Protein 8VSW (pdb70)

Sequence (67 aa):
GSRVKALEEKVKALEEKVKALGGGGRIEELKKKCEELKKKIEELGGGGEVKKVEEEVKKLEEEIKKLGSRVKALEEKVKALEEKVKALGGGGRIEELKKKCEELKKKIEELGGGGEVKKVEEEVKKLEEEIKKLGSRVKALEEKVKALEEKVKALGGGGRIEELKKKCEELKKKIEELGGGGEVKKVEEEVKKLEEEIKKLGSRVKALEEKVKALEEKVKALGGGGRIEELKKKCEELKKKIEELGGGGEVKKVEEEVKKLEEEIKKLGSRVKALEEKVKALEEKVKALGGGGRIEELKKKCEELKKKIEELGGGGEVKKVEEEVKKLEEEIKKLGSRVKALEEKVKALEEKVKALGGGGRIEELKKKCEELKKKIEELGGGGEVKKVEEEVKKLEEEIKKLGSRVKALEEKVKALEEKVKALGGGGRIEELKKKCEELKKKIEELGGGGEVKKVEEEVKKLEEEIKKLGSRVKALEEKVKALEEKVKALGGGGRIEELKKKCEELKKKIEELGGGGEVKKVEEEVKKLEEEIKKLGSRVKALEEKVKALEEKVKALGGGGRIEELKKKCEELKKKIEELGGGGEVKKVEEEVKKLEEEIKKLGSRVKALEEKVKALEEKVKALGGGGRIEELKKKCEELKKKIEELGGGGEVKKVEEEVKKLEEEIKKLGSRVKALEEKVKALEEKVKALGGGGRIEELKKKCEELKKKIEELGGGGEVKKVEEEVKKLEEEIKKLGSRVKALEEKVKALEEKVKALGGGGRIEELKKKCEELKKKIEELGGGGEVKKVEEEVKKLEEEIKKLGSRVKALEEKVKALEEKVKALGGGGRIEELKKKCEELKKKIEELGGGGEVKKVEEEVKKLEEEIKKLGSRVKALEEKVKALEEKVKALGGGGRIEELKKKCEELKKKIEELGGGGEVKKVEEEVKKLEEEIKKLGSRVKALEEKVKALEEKVKALGGGGRIEELKKKCEELKKKIEELGGGGEVKKVEEEVKKLEEEIKKLGSRVKALEEKVKALEEKVKALGGGGRIEELKKKCEELKKKIEELGGGGEVKKVEEEVKKLEEEIKKLGSRVKALEEKVKALEEKVKALGGGGRIEELKKKCEELKKKIEELGGGGEVKKVEEEVKKLEEEIKKLGSRVKALEEKVKALEEKVKALGGGGRIEELKKKCEELKKKIEELGGGGEVKKVEEEVKKLEEEIKKLGSRVKALEEKVKALEEKVKALGGGGRIEELKKKCEELKKKIEELGGGGEVKKVEEEVKKLEEEIKKLGSRVKALEEKVKALEEKVKALGGGGRIEELKKKCEELKKKIEELGGGGEVKKVEEEVKKLEEEIKKLGSRVKALEEKVKALEEKVKALGGGGRIEELKKKCEELKKKIEELGGGGEVKKVEEEVKKLEEEIKKLGSRVKALEEKVKALEEKVKALGGGGRIEELKKKCEELKKKIEELGGGGEVKKVEEEVKKLEEEIKKLGSRVKALEEKVKALEEKVKALGGGGRIEELKKKCEELKKKIEELGGGGEVKKVEEEVKKLEEEIKKLGSRVKALEEKVKALEEKVKALGGGGRIEELKKKCEELKKKIEELGGGGEVKKVEEEVKKLEEEIKKLGSRVKALEEKVKALEEKVKALGGGGRIEELKKKCEELKKKIEELGGGGEVKKVEEEVKKLEEEIKKLGSRVKALEEKVKALEEKVKALGGGGRIEELKKKCEELKKKIEELGGGGEVKKVEEEVKKLEEEIKKLGSRVKALEEKVKALEEKVKALGGGGRIEELKKKCEELKKKIEELGGGGEVKKVEEEVKKLEEEIKKLGSRVKALEEKVKALEEKVKALGGGGRIEELKKKCEELKKKIEELGGGGEVKKVEEEVKKLEEEIKKLGSRVKALEEKVKALEEKVKALGGGGRIEELKKKCEELKKKIEELGGGGEVKKVEEEVKKLEEEIKKLGSRVKALEEKVKALEEKVKALGGGGRIEELKKKCEELKKKIEELGGGGEVKKVEEEVKKLEEEIKKLGSRVKALEEKVKALEEKVKALGGGGRIEELKKKCEELKKKIEELGGGGEVKKVEEEVKKLEEEIKKLGSRVKALEEKVKALEEKVKALGGGGRIEELKKKCEELKKKIEELGGGGEVKKVEEEVKKLEEEIKKL

Solvent-accessible surface area: 4770 Å² total; per-residue (Å²): 114,62,112,66,146,33,1,121,114,52,20,113,19,0,54,93,80,20,170,84,48,62,52,46,58,118,17,95,77,1,86,153,83,8,120,99,5,35,126,76,24,140,134,46,75,86,50,46,83,33,102,119,0,36,124,54,2,117,126,7,25,119,45,3,143,149,41

Nearest PDB structures (foldseek):
  8vsw-assembly1_A  TM=9.794E-01  e=1.294E-05  Escherichia coli
  1lq7-assembly1_A  TM=7.696E-01  e=4.372E-04  unclassified
  2lxy-assembly1_A  TM=7.751E-01  e=5.834E-04  unclassified
  8vsw-assembly1_A  TM=9.887E-01  e=4.627E-06  Escherichia coli
  2lxy-assembly1_A  TM=8.045E-01  e=2.501E-03  unclassified

Secondary structure (DSSP, 8-state):
--TTHHHHHHHHHHHHHHHHH--STHHHHHHHHHHHHHHHHHH-SSSS-SHHHHHHHHHHHHHHTT-

Foldseek 3Di:
DDLCVLLVVLLCLLCVLDVVVDDDDVCPVLVVLNVVSNVPSVPDDPDVDSNVSSVSCVVSSVVSVVD

Radius of gyration: 11.67 Å; Cα contacts (8 Å, |Δi|>4): 40; chains: 1; bounding box: 25×24×35 Å

Structure (mmCIF, N/CA/C/O backbone):
data_8VSW
#
_entry.id   8VSW
#
loop_
_entity.id
_entity.type
_entity.pdbx_description
1 polymer '4-mercaptophenol-alpha3C protein'
2 non-polymer 4-sulfanylphenol
#
loop_
_atom_site.group_PDB
_atom_site.id
_atom_site.type_symbol
_atom_site.label_atom_id
_atom_site.label_alt_id
_atom_site.label_comp_id
_atom_site.label_asym_id
_atom_site.label_entity_id
_atom_site.label_seq_id
_atom_site.pdbx_PDB_ins_code
_atom_site.Cartn_x
_atom_site.Cartn_y
_atom_site.Cartn_z
_atom_site.occupancy
_atom_site.B_iso_or_equiv
_atom_site.auth_seq_id
_atom_site.auth_comp_id
_atom_site.auth_asym_id
_atom_site.auth_atom_id
_atom_site.pdbx_PDB_model_num
ATOM 1 N N . GLY A 1 1 ? 2.218 3.858 -19.299 1.00 0.00 1 GLY A N 1
ATOM 2 C CA . GLY A 1 1 ? 3.004 3.246 -18.192 1.00 0.00 1 GLY A CA 1
ATOM 3 C C . GLY A 1 1 ? 2.199 2.236 -17.397 1.00 0.00 1 GLY A C 1
ATOM 4 O O . GLY A 1 1 ? 1.915 1.141 -17.880 1.00 0.00 1 GLY A O 1
ATOM 10 N N . SER A 1 2 ? 1.832 2.607 -16.175 1.00 0.00 2 SER A N 1
ATOM 11 C CA . SER A 1 2 ? 1.055 1.726 -15.309 1.00 0.00 2 SER A CA 1
ATOM 12 C C . SER A 1 2 ? 0.067 2.525 -14.470 1.00 0.00 2 SER A C 1
ATOM 13 O O . SER A 1 2 ? -1.140 2.482 -14.707 1.00 0.00 2 SER A O 1
ATOM 21 N N . ARG A 1 3 ? 0.587 3.256 -13.489 1.00 0.00 3 ARG A N 1
ATOM 22 C CA . ARG A 1 3 ? -0.247 4.068 -12.610 1.00 0.00 3 ARG A CA 1
ATOM 23 C C . ARG A 1 3 ? -1.115 3.188 -11.716 1.00 0.00 3 ARG A C 1
ATOM 24 O O . ARG A 1 3 ? -0.933 3.159 -10.502 1.00 0.00 3 ARG A O 1
ATOM 45 N N . VAL A 1 4 ? -2.054 2.471 -12.326 1.00 0.00 4 VAL A N 1
ATOM 46 C CA . VAL A 1 4 ? -2.949 1.587 -11.584 1.00 0.00 4 VAL A CA 1
ATOM 47 C C . VAL A 1 4 ? -2.297 0.231 -11.343 1.00 0.00 4 VAL A C 1
ATOM 48 O O . VAL A 1 4 ? -2.481 -0.377 -10.290 1.00 0.00 4 VAL A O 1
ATOM 61 N N . LYS A 1 5 ? -1.526 -0.236 -12.322 1.00 0.00 5 LYS A N 1
ATOM 62 C CA . LYS A 1 5 ? -0.838 -1.518 -12.204 1.00 0.00 5 LYS A CA 1
ATOM 63 C C . LYS A 1 5 ? -0.053 -1.580 -10.898 1.00 0.00 5 LYS A C 1
ATOM 64 O O . LYS A 1 5 ? 0.104 -2.644 -10.302 1.00 0.00 5 LYS A O 1
ATOM 83 N N . ALA A 1 6 ? 0.424 -0.421 -10.456 1.00 0.00 6 ALA A N 1
ATOM 84 C CA . ALA A 1 6 ? 1.180 -0.323 -9.216 1.00 0.00 6 ALA A CA 1
ATOM 85 C C . ALA A 1 6 ? 0.244 -0.341 -8.011 1.00 0.00 6 ALA A C 1
ATOM 86 O O . ALA A 1 6 ? 0.635 -0.730 -6.914 1.00 0.00 6 ALA A O 1
ATOM 93 N N . LEU A 1 7 ? -0.994 0.093 -8.228 1.00 0.00 7 LEU A N 1
ATOM 94 C CA . LEU A 1 7 ? -1.999 0.139 -7.171 1.00 0.00 7 LEU A CA 1
ATOM 95 C C . LEU A 1 7 ? -2.644 -1.227 -6.952 1.00 0.00 7 LEU A C 1
ATOM 96 O O . LEU A 1 7 ? -2.877 -1.642 -5.818 1.00 0.00 7 LEU A O 1
ATOM 112 N N . GLU A 1 8 ? -2.950 -1.908 -8.049 1.00 0.00 8 GLU A N 1
ATOM 113 C CA . GLU A 1 8 ? -3.594 -3.216 -7.992 1.00 0.00 8 GLU A CA 1
ATOM 114 C C . GLU A 1 8 ? -2.682 -4.283 -7.387 1.00 0.00 8 GLU A C 1
ATOM 115 O O . GLU A 1 8 ? -3.147 -5.174 -6.677 1.00 0.00 8 GLU A O 1
ATOM 127 N N . GLU A 1 9 ? -1.391 -4.202 -7.685 1.00 0.00 9 GLU A N 1
ATOM 128 C CA . GLU A 1 9 ? -0.429 -5.178 -7.181 1.00 0.00 9 GLU A CA 1
ATOM 129 C C . GLU A 1 9 ? -0.086 -4.938 -5.712 1.00 0.00 9 GLU A C 1
ATOM 130 O O . GLU A 1 9 ? -0.233 -5.831 -4.878 1.00 0.00 9 GLU A O 1
ATOM 142 N N . LYS A 1 10 ? 0.388 -3.735 -5.408 1.00 0.00 10 LYS A N 1
ATOM 143 C CA . LYS A 1 10 ? 0.776 -3.377 -4.043 1.00 0.00 10 LYS A CA 1
ATOM 144 C C . LYS A 1 10 ? -0.289 -3.766 -3.019 1.00 0.00 10 LYS A C 1
ATOM 145 O O . LYS A 1 10 ? 0.034 -4.213 -1.921 1.00 0.00 10 LYS A O 1
ATOM 164 N N . VAL A 1 11 ? -1.557 -3.587 -3.375 1.00 0.00 11 VAL A N 1
ATOM 165 C CA . VAL A 1 11 ? -2.653 -3.919 -2.470 1.00 0.00 11 VAL A CA 1
ATOM 166 C C . VAL A 1 11 ? -2.577 -5.377 -2.017 1.00 0.00 11 VAL A C 1
ATOM 167 O O . VAL A 1 11 ? -3.029 -5.720 -0.925 1.00 0.00 11 VAL A O 1
ATOM 180 N N . LYS A 1 12 ? -2.001 -6.230 -2.858 1.00 0.00 12 LYS A N 1
ATOM 181 C CA . LYS A 1 12 ? -1.867 -7.644 -2.535 1.00 0.00 12 LYS A CA 1
ATOM 182 C C . LYS A 1 12 ? -0.711 -7.869 -1.566 1.00 0.00 12 LYS A C 1
ATOM 183 O O . LYS A 1 12 ? -0.847 -8.590 -0.581 1.00 0.00 12 LYS A O 1
ATOM 202 N N . ALA A 1 13 ? 0.424 -7.247 -1.852 1.00 0.00 13 ALA A N 1
ATOM 203 C CA . ALA A 1 13 ? 1.599 -7.377 -1.002 1.00 0.00 13 ALA A CA 1
ATOM 204 C C . ALA A 1 13 ? 1.448 -6.546 0.266 1.00 0.00 13 ALA A C 1
ATOM 205 O O . ALA A 1 13 ? 2.074 -6.828 1.284 1.00 0.00 13 ALA A O 1
ATOM 212 N N . LEU A 1 14 ? 0.620 -5.511 0.191 1.00 0.00 14 LEU A N 1
ATOM 213 C CA . LEU A 1 14 ? 0.393 -4.625 1.324 1.00 0.00 14 LEU A CA 1
ATOM 214 C C . LEU A 1 14 ? -0.296 -5.346 2.481 1.00 0.00 14 LEU A C 1
ATOM 215 O O . LEU A 1 14 ? 0.198 -5.340 3.608 1.00 0.00 14 LEU A O 1
ATOM 231 N N . GLU A 1 15 ? -1.448 -5.951 2.205 1.00 0.00 15 GLU A N 1
ATOM 232 C CA . GLU A 1 15 ? -2.205 -6.657 3.241 1.00 0.00 15 GLU A CA 1
ATOM 233 C C . GLU A 1 15 ? -1.648 -8.057 3.513 1.00 0.00 15 GLU A C 1
ATOM 234 O O . GLU A 1 15 ? -1.272 -8.377 4.641 1.00 0.00 15 GLU A O 1
ATOM 246 N N . GLU A 1 16 ? -1.622 -8.893 2.479 1.00 0.00 16 GLU A N 1
ATOM 247 C CA . GLU A 1 16 ? -1.144 -10.270 2.596 1.00 0.00 16 GLU A CA 1
ATOM 248 C C . GLU A 1 16 ? 0.165 -10.377 3.371 1.00 0.00 16 GLU A C 1
ATOM 249 O O . GLU A 1 16 ? 0.360 -11.326 4.129 1.00 0.00 16 GLU A O 1
ATOM 261 N N . LYS A 1 17 ? 1.069 -9.424 3.172 1.00 0.00 17 LYS A N 1
ATOM 262 C CA . LYS A 1 17 ? 2.355 -9.453 3.861 1.00 0.00 17 LYS A CA 1
ATOM 263 C C . LYS A 1 17 ? 2.188 -9.136 5.341 1.00 0.00 17 LYS A C 1
ATOM 264 O O . LYS A 1 17 ? 2.667 -9.874 6.200 1.00 0.00 17 LYS A O 1
ATOM 283 N N . VAL A 1 18 ? 1.506 -8.035 5.634 1.00 0.00 18 VAL A N 1
ATOM 284 C CA . VAL A 1 18 ? 1.282 -7.627 7.014 1.00 0.00 18 VAL A CA 1
ATOM 285 C C . VAL A 1 18 ? 0.475 -8.677 7.768 1.00 0.00 18 VAL A C 1
ATOM 286 O O . VAL A 1 18 ? 0.728 -8.941 8.944 1.00 0.00 18 VAL A O 1
ATOM 299 N N . LYS A 1 19 ? -0.493 -9.273 7.084 1.00 0.00 19 LYS A N 1
ATOM 300 C CA . LYS A 1 19 ? -1.335 -10.297 7.689 1.00 0.00 19 LYS A CA 1
ATOM 301 C C . LYS A 1 19 ? -0.521 -11.548 8.007 1.00 0.00 19 LYS A C 1
ATOM 302 O O . LYS A 1 19 ? -0.857 -12.305 8.918 1.00 0.00 19 LYS A O 1
ATOM 321 N N . ALA A 1 20 ? 0.549 -11.760 7.246 1.00 0.00 20 ALA A N 1
ATOM 322 C CA . ALA A 1 20 ? 1.409 -12.919 7.443 1.00 0.00 20 ALA A CA 1
ATOM 323 C C . ALA A 1 20 ? 2.624 -12.579 8.303 1.00 0.00 20 ALA A C 1
ATOM 324 O O . ALA A 1 20 ? 3.266 -13.469 8.860 1.00 0.00 20 ALA A O 1
ATOM 331 N N . LEU A 1 21 ? 2.941 -11.291 8.402 1.00 0.00 21 LEU A N 1
ATOM 332 C CA . LEU A 1 21 ? 4.085 -10.851 9.189 1.00 0.00 21 LEU A CA 1
ATOM 333 C C . LEU A 1 21 ? 3.763 -10.881 10.682 1.00 0.00 21 LEU A C 1
ATOM 334 O O . LEU A 1 21 ? 4.557 -11.369 11.486 1.00 0.00 21 LEU A O 1
ATOM 350 N N . GLY A 1 22 ? 2.592 -10.364 11.044 1.00 0.00 22 GLY A N 1
ATOM 351 C CA . GLY A 1 22 ? 2.181 -10.345 12.438 1.00 0.00 22 GLY A CA 1
ATOM 352 C C . GLY A 1 22 ? 3.245 -9.780 13.362 1.00 0.00 22 GLY A C 1
ATOM 353 O O . GLY A 1 22 ? 4.182 -10.482 13.743 1.00 0.00 22 GLY A O 1
ATOM 357 N N . GLY A 1 23 ? 3.099 -8.510 13.725 1.00 0.00 23 GLY A N 1
ATOM 358 C CA . GLY A 1 23 ? 4.062 -7.878 14.607 1.00 0.00 23 GLY A CA 1
ATOM 359 C C . GLY A 1 23 ? 3.494 -6.661 15.312 1.00 0.00 23 GLY A C 1
ATOM 360 O O . GLY A 1 23 ? 2.284 -6.434 15.299 1.00 0.00 23 GLY A O 1
ATOM 364 N N . GLY A 1 24 ? 4.370 -5.876 15.931 1.00 0.00 24 GLY A N 1
ATOM 365 C CA . GLY A 1 24 ? 3.933 -4.686 16.636 1.00 0.00 24 GLY A CA 1
ATOM 366 C C . GLY A 1 24 ? 4.888 -3.522 16.455 1.00 0.00 24 GLY A C 1
ATOM 367 O O . GLY A 1 24 ? 5.832 -3.601 15.669 1.00 0.00 24 GLY A O 1
ATOM 371 N N . GLY A 1 25 ? 4.643 -2.437 17.185 1.00 0.00 25 GLY A N 1
ATOM 372 C CA . GLY A 1 25 ? 5.497 -1.268 17.086 1.00 0.00 25 GLY A CA 1
ATOM 373 C C . GLY A 1 25 ? 5.554 -0.711 15.677 1.00 0.00 25 GLY A C 1
ATOM 374 O O . GLY A 1 25 ? 4.727 0.117 15.296 1.00 0.00 25 GLY A O 1
ATOM 378 N N . ARG A 1 26 ? 6.532 -1.169 14.902 1.00 0.00 26 ARG A N 1
ATOM 379 C CA . ARG A 1 26 ? 6.692 -0.713 13.526 1.00 0.00 26 ARG A CA 1
ATOM 380 C C . ARG A 1 26 ? 5.493 -1.118 12.679 1.00 0.00 26 ARG A C 1
ATOM 381 O O . ARG A 1 26 ? 5.111 -0.413 11.745 1.00 0.00 26 ARG A O 1
ATOM 402 N N . ILE A 1 27 ? 4.907 -2.264 13.008 1.00 0.00 27 ILE A N 1
ATOM 403 C CA . ILE A 1 27 ? 3.754 -2.772 12.276 1.00 0.00 27 ILE A CA 1
ATOM 404 C C . ILE A 1 27 ? 2.476 -2.043 12.674 1.00 0.00 27 ILE A C 1
ATOM 405 O O . ILE A 1 27 ? 1.532 -1.954 11.888 1.00 0.00 27 ILE A O 1
ATOM 421 N N . GLU A 1 28 ? 2.447 -1.521 13.898 1.00 0.00 28 GLU A N 1
ATOM 422 C CA . GLU A 1 28 ? 1.280 -0.800 14.394 1.00 0.00 28 GLU A CA 1
ATOM 423 C C . GLU A 1 28 ? 0.884 0.323 13.439 1.00 0.00 28 GLU A C 1
ATOM 424 O O . GLU A 1 28 ? -0.258 0.391 12.984 1.00 0.00 28 GLU A O 1
ATOM 436 N N . GLU A 1 29 ? 1.837 1.199 13.140 1.00 0.00 29 GLU A N 1
ATOM 437 C CA . GLU A 1 29 ? 1.590 2.319 12.237 1.00 0.00 29 GLU A CA 1
ATOM 438 C C . GLU A 1 29 ? 1.579 1.859 10.782 1.00 0.00 29 GLU A C 1
ATOM 439 O O . GLU A 1 29 ? 0.948 2.483 9.929 1.00 0.00 29 GLU A O 1
ATOM 451 N N . LEU A 1 30 ? 2.286 0.768 10.502 1.00 0.00 30 LEU A N 1
ATOM 452 C CA . LEU A 1 30 ? 2.360 0.229 9.148 1.00 0.00 30 LEU A CA 1
ATOM 453 C C . LEU A 1 30 ? 0.971 -0.115 8.615 1.00 0.00 30 LEU A C 1
ATOM 454 O O . LEU A 1 30 ? 0.669 0.130 7.447 1.00 0.00 30 LEU A O 1
ATOM 470 N N . LYS A 1 31 ? 0.133 -0.685 9.475 1.00 0.00 31 LYS A N 1
ATOM 471 C CA . LYS A 1 31 ? -1.219 -1.064 9.082 1.00 0.00 31 LYS A CA 1
ATOM 472 C C . LYS A 1 31 ? -2.103 0.165 8.901 1.00 0.00 31 LYS A C 1
ATOM 473 O O . LYS A 1 31 ? -2.957 0.201 8.016 1.00 0.00 31 LYS A O 1
ATOM 492 N N . LYS A 1 32 ? -1.893 1.175 9.741 1.00 0.00 32 LYS A N 1
ATOM 493 C CA . LYS A 1 32 ? -2.671 2.407 9.664 1.00 0.00 32 LYS A CA 1
ATOM 494 C C . LYS A 1 32 ? -2.633 2.976 8.249 1.00 0.00 32 LYS A C 1
ATOM 495 O O . LYS A 1 32 ? -3.627 3.507 7.752 1.00 0.00 32 LYS A O 1
ATOM 514 N N . LYS A 1 33 ? -1.478 2.853 7.607 1.00 0.00 33 LYS A N 1
ATOM 515 C CA . LYS A 1 33 ? -1.296 3.343 6.246 1.00 0.00 33 LYS A CA 1
ATOM 516 C C . LYS A 1 33 ? -1.869 2.356 5.230 1.00 0.00 33 LYS A C 1
ATOM 517 O O . LYS A 1 33 ? -2.204 2.730 4.107 1.00 0.00 33 LYS A O 1
ATOM 536 N N . CYS A 1 34 ? -1.963 1.092 5.633 1.00 0.00 34 CYS A N 1
ATOM 537 C CA . CYS A 1 34 ? -2.480 0.036 4.766 1.00 0.00 34 CYS A CA 1
ATOM 538 C C . CYS A 1 34 ? -3.992 0.154 4.576 1.00 0.00 34 CYS A C 1
ATOM 539 O O . CYS A 1 34 ? -4.476 0.304 3.453 1.00 0.00 34 CYS A O 1
ATOM 546 N N . GLU A 1 35 ? -4.732 0.075 5.679 1.00 0.00 35 GLU A N 1
ATOM 547 C CA . GLU A 1 35 ? -6.192 0.159 5.640 1.00 0.00 35 GLU A CA 1
ATOM 548 C C . GLU A 1 35 ? -6.665 1.381 4.856 1.00 0.00 35 GLU A C 1
ATOM 549 O O . GLU A 1 35 ? -7.722 1.355 4.227 1.00 0.00 35 GLU A O 1
ATOM 561 N N . GLU A 1 36 ? -5.877 2.449 4.899 1.00 0.00 36 GLU A N 1
ATOM 562 C CA . GLU A 1 36 ? -6.217 3.679 4.192 1.00 0.00 36 GLU A CA 1
ATOM 563 C C . GLU A 1 36 ? -5.883 3.560 2.711 1.00 0.00 36 GLU A C 1
ATOM 564 O O . GLU A 1 36 ? -6.504 4.209 1.870 1.00 0.00 36 GLU A O 1
ATOM 576 N N . LEU A 1 37 ? -4.890 2.735 2.405 1.00 0.00 37 LEU A N 1
ATOM 577 C CA . LEU A 1 37 ? -4.453 2.526 1.030 1.00 0.00 37 LEU A CA 1
ATOM 578 C C . LEU A 1 37 ? -5.451 1.664 0.258 1.00 0.00 37 LEU A C 1
ATOM 579 O O . LEU A 1 37 ? -5.772 1.953 -0.893 1.00 0.00 37 LEU A O 1
ATOM 595 N N . LYS A 1 38 ? -5.927 0.600 0.895 1.00 0.00 38 LYS A N 1
ATOM 596 C CA . LYS A 1 38 ? -6.880 -0.313 0.269 1.00 0.00 38 LYS A CA 1
ATOM 597 C C . LYS A 1 38 ? -8.243 0.346 0.062 1.00 0.00 38 LYS A C 1
ATOM 598 O O . LYS A 1 38 ? -8.956 0.031 -0.890 1.00 0.00 38 LYS A O 1
ATOM 617 N N . LYS A 1 39 ? -8.607 1.246 0.968 1.00 0.00 39 LYS A N 1
ATOM 618 C CA . LYS A 1 39 ? -9.893 1.936 0.896 1.00 0.00 39 LYS A CA 1
ATOM 619 C C . LYS A 1 39 ? -9.905 3.010 -0.189 1.00 0.00 39 LYS A C 1
ATOM 620 O O . LYS A 1 39 ? -10.947 3.299 -0.774 1.00 0.00 39 LYS A O 1
ATOM 639 N N . LYS A 1 40 ? -8.750 3.615 -0.436 1.00 0.00 40 LYS A N 1
ATOM 640 C CA . LYS A 1 40 ? -8.636 4.676 -1.434 1.00 0.00 40 LYS A CA 1
ATOM 641 C C . LYS A 1 40 ? -8.821 4.149 -2.856 1.00 0.00 40 LYS A C 1
ATOM 642 O O . LYS A 1 40 ? -9.654 4.652 -3.607 1.00 0.00 40 LYS A O 1
ATOM 661 N N . ILE A 1 41 ? -8.029 3.149 -3.225 1.00 0.00 41 ILE A N 1
ATOM 662 C CA . ILE A 1 41 ? -8.094 2.573 -4.565 1.00 0.00 41 ILE A CA 1
ATOM 663 C C . ILE A 1 41 ? -9.452 1.932 -4.846 1.00 0.00 41 ILE A C 1
ATOM 664 O O . ILE A 1 41 ? -10.124 2.281 -5.816 1.00 0.00 41 ILE A O 1
ATOM 680 N N . GLU A 1 42 ? -9.840 0.983 -4.004 1.00 0.00 42 GLU A N 1
ATOM 681 C CA . GLU A 1 42 ? -11.107 0.276 -4.170 1.00 0.00 42 GLU A CA 1
ATOM 682 C C . GLU A 1 42 ? -12.294 1.235 -4.236 1.00 0.00 42 GLU A C 1
ATOM 683 O O . GLU A 1 42 ? -13.318 0.922 -4.844 1.00 0.00 42 GLU A O 1
ATOM 695 N N . GLU A 1 43 ? -12.163 2.396 -3.601 1.00 0.00 43 GLU A N 1
ATOM 696 C CA . GLU A 1 43 ? -13.244 3.380 -3.589 1.00 0.00 43 GLU A CA 1
ATOM 697 C C . GLU A 1 43 ? -13.084 4.409 -4.704 1.00 0.00 43 GLU A C 1
ATOM 698 O O . GLU A 1 43 ? -14.030 4.691 -5.439 1.00 0.00 43 GLU A O 1
ATOM 710 N N . LEU A 1 44 ? -11.889 4.978 -4.819 1.00 0.00 44 LEU A N 1
ATOM 711 C CA . LEU A 1 44 ? -11.619 5.986 -5.839 1.00 0.00 44 LEU A CA 1
ATOM 712 C C . LEU A 1 44 ? -11.861 5.432 -7.239 1.00 0.00 44 LEU A C 1
ATOM 713 O O . LEU A 1 44 ? -11.559 4.272 -7.521 1.00 0.00 44 LEU A O 1
ATOM 729 N N . GLY A 1 45 ? -12.407 6.272 -8.112 1.00 0.00 45 GLY A N 1
ATOM 730 C CA . GLY A 1 45 ? -12.680 5.855 -9.475 1.00 0.00 45 GLY A CA 1
ATOM 731 C C . GLY A 1 45 ? -12.329 6.927 -10.487 1.00 0.00 45 GLY A C 1
ATOM 732 O O . GLY A 1 45 ? -11.728 6.640 -11.522 1.00 0.00 45 GLY A O 1
ATOM 736 N N . GLY A 1 46 ? -12.705 8.166 -10.187 1.00 0.00 46 GLY A N 1
ATOM 737 C CA . GLY A 1 46 ? -12.418 9.269 -11.086 1.00 0.00 46 GLY A CA 1
ATOM 738 C C . GLY A 1 46 ? -11.515 10.310 -10.453 1.00 0.00 46 GLY A C 1
ATOM 739 O O . GLY A 1 46 ? -10.676 10.910 -11.128 1.00 0.00 46 GLY A O 1
ATOM 743 N N . GLY A 1 47 ? -11.684 10.525 -9.152 1.00 0.00 47 GLY A N 1
ATOM 744 C CA . GLY A 1 47 ? -10.871 11.498 -8.446 1.00 0.00 47 GLY A CA 1
ATOM 745 C C . GLY A 1 47 ? -9.814 10.847 -7.577 1.00 0.00 47 GLY A C 1
ATOM 746 O O . GLY A 1 47 ? -9.787 9.624 -7.433 1.00 0.00 47 GLY A O 1
ATOM 750 N N . GLY A 1 48 ? -8.940 11.662 -6.996 1.00 0.00 48 GLY A N 1
ATOM 751 C CA . GLY A 1 48 ? -7.888 11.137 -6.145 1.00 0.00 48 GLY A CA 1
ATOM 752 C C . GLY A 1 48 ? -6.588 10.920 -6.895 1.00 0.00 48 GLY A C 1
ATOM 753 O O . GLY A 1 48 ? -5.524 10.807 -6.285 1.00 0.00 48 GLY A O 1
ATOM 757 N N . GLU A 1 49 ? -6.670 10.861 -8.221 1.00 0.00 49 GLU A N 1
ATOM 758 C CA . GLU A 1 49 ? -5.491 10.655 -9.055 1.00 0.00 49 GLU A CA 1
ATOM 759 C C . GLU A 1 49 ? -4.885 9.276 -8.812 1.00 0.00 49 GLU A C 1
ATOM 760 O O . GLU A 1 49 ? -4.743 8.841 -7.669 1.00 0.00 49 GLU A O 1
ATOM 772 N N . VAL A 1 50 ? -4.528 8.596 -9.896 1.00 0.00 50 VAL A N 1
ATOM 773 C CA . VAL A 1 50 ? -3.937 7.266 -9.805 1.00 0.00 50 VAL A CA 1
ATOM 774 C C . VAL A 1 50 ? -2.428 7.351 -9.584 1.00 0.00 50 VAL A C 1
ATOM 775 O O . VAL A 1 50 ? -1.825 6.453 -8.996 1.00 0.00 50 VAL A O 1
ATOM 788 N N . LYS A 1 51 ? -1.825 8.438 -10.056 1.00 0.00 51 LYS A N 1
ATOM 789 C CA . LYS A 1 51 ? -0.388 8.641 -9.909 1.00 0.00 51 LYS A CA 1
ATOM 790 C C . LYS A 1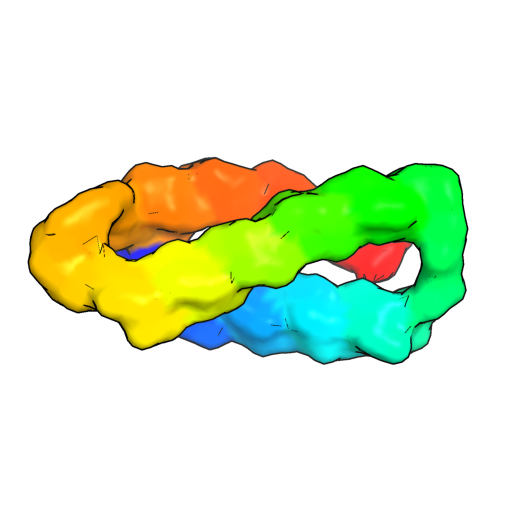 51 ? -0.033 9.066 -8.486 1.00 0.00 51 LYS A C 1
ATOM 791 O O . LYS A 1 51 ? 1.101 8.894 -8.042 1.00 0.00 51 LYS A O 1
ATOM 810 N N . LYS A 1 52 ? -1.007 9.630 -7.776 1.00 0.00 52 LYS A N 1
ATOM 811 C CA . LYS A 1 52 ? -0.793 10.085 -6.408 1.00 0.00 52 LYS A CA 1
ATOM 812 C C . LYS A 1 52 ? -0.810 8.917 -5.422 1.00 0.00 52 LYS A C 1
ATOM 813 O O . LYS A 1 52 ? -0.199 8.987 -4.357 1.00 0.00 52 LYS A O 1
ATOM 832 N N . VAL A 1 53 ? -1.522 7.851 -5.778 1.00 0.00 53 VAL A N 1
ATOM 833 C CA . VAL A 1 53 ? -1.624 6.678 -4.916 1.00 0.00 53 VAL A CA 1
ATOM 834 C C . VAL A 1 53 ? -0.413 5.758 -5.066 1.00 0.00 53 VAL A C 1
ATOM 835 O O . VAL A 1 53 ? 0.050 5.164 -4.093 1.00 0.00 53 VAL A O 1
ATOM 848 N N . GLU A 1 54 ? 0.090 5.636 -6.290 1.00 0.00 54 GLU A N 1
ATOM 849 C CA . GLU A 1 54 ? 1.240 4.778 -6.557 1.00 0.00 54 GLU A CA 1
ATOM 850 C C . GLU A 1 54 ? 2.513 5.362 -5.949 1.00 0.00 54 GLU A C 1
ATOM 851 O O . GLU A 1 54 ? 3.429 4.627 -5.579 1.00 0.00 54 GLU A O 1
ATOM 863 N N . GLU A 1 55 ? 2.563 6.685 -5.849 1.00 0.00 55 GLU A N 1
ATOM 864 C CA . GLU A 1 55 ? 3.724 7.365 -5.286 1.00 0.00 55 GLU A CA 1
ATOM 865 C C . GLU A 1 55 ? 3.752 7.231 -3.765 1.00 0.00 55 GLU A C 1
ATOM 866 O O . GLU A 1 55 ? 4.792 6.936 -3.176 1.00 0.00 55 GLU A O 1
ATOM 878 N N . GLU A 1 56 ? 2.601 7.451 -3.137 1.00 0.00 56 GLU A N 1
ATOM 879 C CA . GLU A 1 56 ? 2.492 7.356 -1.685 1.00 0.00 56 GLU A CA 1
ATOM 880 C C . GLU A 1 56 ? 2.718 5.923 -1.213 1.00 0.00 56 GLU A C 1
ATOM 881 O O . GLU A 1 56 ? 3.473 5.682 -0.272 1.00 0.00 56 GLU A O 1
ATOM 893 N N . VAL A 1 57 ? 2.060 4.977 -1.873 1.00 0.00 57 VAL A N 1
ATOM 894 C CA . VAL A 1 57 ? 2.189 3.569 -1.519 1.00 0.00 57 VAL A CA 1
ATOM 895 C C . VAL A 1 57 ? 3.636 3.100 -1.645 1.00 0.00 57 VAL A C 1
ATOM 896 O O . VAL A 1 57 ? 4.051 2.154 -0.975 1.00 0.00 57 VAL A O 1
ATOM 909 N N . LYS A 1 58 ? 4.402 3.770 -2.504 1.00 0.00 58 LYS A N 1
ATOM 910 C CA . LYS A 1 58 ? 5.804 3.421 -2.711 1.00 0.00 58 LYS A CA 1
ATOM 911 C C . LYS A 1 58 ? 6.552 3.354 -1.383 1.00 0.00 58 LYS A C 1
ATOM 912 O O . LYS A 1 58 ? 7.547 2.641 -1.254 1.00 0.00 58 LYS A O 1
ATOM 931 N N . LYS A 1 59 ? 6.064 4.102 -0.397 1.00 0.00 59 LYS A N 1
ATOM 932 C CA . LYS A 1 59 ? 6.684 4.127 0.923 1.00 0.00 59 LYS A CA 1
ATOM 933 C C . LYS A 1 59 ? 6.283 2.898 1.733 1.00 0.00 59 LYS A C 1
ATOM 934 O O . LYS A 1 59 ? 7.092 2.338 2.473 1.00 0.00 59 LYS A O 1
ATOM 953 N N . LEU A 1 60 ? 5.028 2.485 1.589 1.00 0.00 60 LEU A N 1
ATOM 954 C CA . LEU A 1 60 ? 4.515 1.324 2.307 1.00 0.00 60 LEU A CA 1
ATOM 955 C C . LEU A 1 60 ? 5.121 0.035 1.765 1.00 0.00 60 LEU A C 1
ATOM 956 O O . LEU A 1 60 ? 5.635 -0.785 2.525 1.00 0.00 60 LEU A O 1
ATOM 972 N N . GLU A 1 61 ? 5.053 -0.143 0.449 1.00 0.00 61 GLU A N 1
ATOM 973 C CA . GLU A 1 61 ? 5.593 -1.341 -0.190 1.00 0.00 61 GLU A CA 1
ATOM 974 C C . GLU A 1 61 ? 7.060 -1.551 0.181 1.00 0.00 61 GLU A C 1
ATOM 975 O O . GLU A 1 61 ? 7.459 -2.648 0.572 1.00 0.00 61 GLU A O 1
ATOM 987 N N . GLU A 1 62 ? 7.855 -0.493 0.059 1.00 0.00 62 GLU A N 1
ATOM 988 C CA . GLU A 1 62 ? 9.277 -0.561 0.385 1.00 0.00 62 GLU A CA 1
ATOM 989 C C . GLU A 1 62 ? 9.481 -1.009 1.829 1.00 0.00 62 GLU A C 1
ATOM 990 O O . GLU A 1 62 ? 10.478 -1.651 2.158 1.00 0.00 62 GLU A O 1
ATOM 1002 N N . GLU A 1 63 ? 8.525 -0.664 2.685 1.00 0.00 63 GLU A N 1
ATOM 1003 C CA . GLU A 1 63 ? 8.586 -1.025 4.093 1.00 0.00 63 GLU A CA 1
ATOM 1004 C C . GLU A 1 63 ? 8.320 -2.515 4.284 1.00 0.00 63 GLU A C 1
ATOM 1005 O O . GLU A 1 63 ? 8.730 -3.106 5.282 1.00 0.00 63 GLU A O 1
ATOM 1017 N N . ILE A 1 64 ? 7.626 -3.114 3.321 1.00 0.00 64 ILE A N 1
ATOM 1018 C CA . ILE A 1 64 ? 7.301 -4.529 3.384 1.00 0.00 64 ILE A CA 1
ATOM 1019 C C . ILE A 1 64 ? 8.531 -5.391 3.112 1.00 0.00 64 ILE A C 1
ATOM 1020 O O . ILE A 1 64 ? 8.645 -6.504 3.624 1.00 0.00 64 ILE A O 1
ATOM 1036 N N . LYS A 1 65 ? 9.449 -4.867 2.305 1.00 0.00 65 LYS A N 1
ATOM 1037 C CA . LYS A 1 65 ? 10.670 -5.589 1.966 1.00 0.00 65 LYS A CA 1
ATOM 1038 C C . LYS A 1 65 ? 11.443 -5.974 3.225 1.00 0.00 65 LYS A C 1
ATOM 1039 O O . LYS A 1 65 ? 12.124 -6.999 3.258 1.00 0.00 65 LYS A O 1
ATOM 1058 N N . LYS A 1 66 ? 11.331 -5.145 4.257 1.00 0.00 66 LYS A N 1
ATOM 1059 C CA . LYS A 1 66 ? 12.016 -5.397 5.520 1.00 0.00 66 LYS A CA 1
ATOM 1060 C C . LYS A 1 66 ? 11.171 -6.287 6.427 1.00 0.00 66 LYS A C 1
ATOM 1061 O O . LYS A 1 66 ? 11.702 -7.057 7.228 1.00 0.00 66 LYS A O 1
ATOM 1080 N N . LEU A 1 67 ? 9.852 -6.173 6.297 1.00 0.00 67 LEU A N 1
ATOM 1081 C CA . LEU A 1 67 ? 8.932 -6.964 7.105 1.00 0.00 67 LEU A CA 1
ATOM 1082 C C . LEU A 1 67 ? 8.016 -7.804 6.221 1.00 0.00 67 LEU A C 1
ATOM 1083 O O . LEU A 1 67 ? 6.960 -7.285 5.802 1.00 0.00 67 LEU A O 1
ATOM 1113 N N . GLY A 1 1 ? 4.331 3.016 -18.765 1.00 0.00 1 GLY A N 2
ATOM 1114 C CA . GLY A 1 1 ? 3.999 3.560 -17.420 1.00 0.00 1 GLY A CA 2
ATOM 1115 C C . GLY A 1 1 ? 2.715 2.980 -16.860 1.00 0.00 1 GLY A C 2
ATOM 1116 O O . GLY A 1 1 ? 1.648 3.126 -17.456 1.00 0.00 1 GLY A O 2
ATOM 1122 N N . SER A 1 2 ? 2.819 2.319 -15.711 1.00 0.00 2 SER A N 2
ATOM 1123 C CA . SER A 1 2 ? 1.658 1.714 -15.069 1.00 0.00 2 SER A CA 2
ATOM 1124 C C . SER A 1 2 ? 1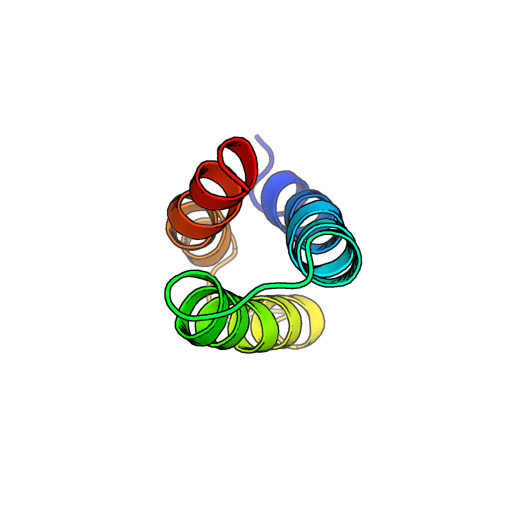.271 2.484 -13.811 1.00 0.00 2 SER A C 2
ATOM 1125 O O . SER A 1 2 ? 1.979 2.446 -12.805 1.00 0.00 2 SER A O 2
ATOM 1133 N N . ARG A 1 3 ? 0.142 3.181 -13.876 1.00 0.00 3 ARG A N 2
ATOM 1134 C CA . ARG A 1 3 ? -0.340 3.960 -12.743 1.00 0.00 3 ARG A CA 2
ATOM 1135 C C . ARG A 1 3 ? -1.183 3.098 -11.809 1.00 0.00 3 ARG A C 2
ATOM 1136 O O . ARG A 1 3 ? -0.953 3.071 -10.602 1.00 0.00 3 ARG A O 2
ATOM 1157 N N . VAL A 1 4 ? -2.156 2.393 -12.379 1.00 0.00 4 VAL A N 2
ATOM 1158 C CA . VAL A 1 4 ? -3.033 1.525 -11.597 1.00 0.00 4 VAL A CA 2
ATOM 1159 C C . VAL A 1 4 ? -2.389 0.163 -11.374 1.00 0.00 4 VAL A C 2
ATOM 1160 O O . VAL A 1 4 ? -2.582 -0.460 -10.330 1.00 0.00 4 VAL A O 2
ATOM 1173 N N . LYS A 1 5 ? -1.614 -0.292 -12.355 1.00 0.00 5 LYS A N 2
ATOM 1174 C CA . LYS A 1 5 ? -0.933 -1.579 -12.255 1.00 0.00 5 LYS A CA 2
ATOM 1175 C C . LYS A 1 5 ? -0.141 -1.659 -10.954 1.00 0.00 5 LYS A C 2
ATOM 1176 O O . LYS A 1 5 ? 0.009 -2.731 -10.368 1.00 0.00 5 LYS A O 2
ATOM 1195 N N . ALA A 1 6 ? 0.350 -0.509 -10.506 1.00 0.00 6 ALA A N 2
ATOM 1196 C CA . ALA A 1 6 ? 1.113 -0.427 -9.268 1.00 0.00 6 ALA A CA 2
ATOM 1197 C C . ALA A 1 6 ? 0.183 -0.435 -8.059 1.00 0.00 6 ALA A C 2
ATOM 1198 O O . ALA A 1 6 ? 0.577 -0.823 -6.962 1.00 0.00 6 ALA A O 2
ATOM 1205 N N . LEU A 1 7 ? -1.052 0.010 -8.269 1.00 0.00 7 LEU A N 2
ATOM 1206 C CA . LEU A 1 7 ? -2.045 0.068 -7.203 1.00 0.00 7 LEU A CA 2
ATOM 1207 C C . LEU A 1 7 ? -2.691 -1.294 -6.967 1.00 0.00 7 LEU A C 2
ATOM 1208 O O . LEU A 1 7 ? -2.878 -1.715 -5.827 1.00 0.00 7 LEU A O 2
ATOM 1224 N N . GLU A 1 8 ? -3.049 -1.965 -8.053 1.00 0.00 8 GLU A N 2
ATOM 1225 C CA . GLU A 1 8 ? -3.699 -3.271 -7.974 1.00 0.00 8 GLU A CA 2
ATOM 1226 C C . GLU A 1 8 ? -2.766 -4.351 -7.424 1.00 0.00 8 GLU A C 2
ATOM 1227 O O . GLU A 1 8 ? -3.208 -5.258 -6.718 1.00 0.00 8 GLU A O 2
ATOM 1239 N N . GLU A 1 9 ? -1.485 -4.265 -7.765 1.00 0.00 9 GLU A N 2
ATOM 1240 C CA . GLU A 1 9 ? -0.509 -5.257 -7.317 1.00 0.00 9 GLU A CA 2
ATOM 1241 C C . GLU A 1 9 ? -0.083 -5.032 -5.866 1.00 0.00 9 GLU A C 2
ATOM 1242 O O . GLU A 1 9 ? -0.255 -5.907 -5.018 1.00 0.00 9 GLU A O 2
ATOM 1254 N N . LYS A 1 10 ? 0.491 -3.865 -5.593 1.00 0.00 10 LYS A N 2
ATOM 1255 C CA . LYS A 1 10 ? 0.965 -3.533 -4.250 1.00 0.00 10 LYS A CA 2
ATOM 1256 C C . LYS A 1 10 ? -0.081 -3.840 -3.179 1.00 0.00 10 LYS A C 2
ATOM 1257 O O . LYS A 1 10 ? 0.260 -4.272 -2.078 1.00 0.00 10 LYS A O 2
ATOM 1276 N N . VAL A 1 11 ? -1.350 -3.612 -3.499 1.00 0.00 11 VAL A N 2
ATOM 1277 C CA . VAL A 1 11 ? -2.428 -3.865 -2.548 1.00 0.00 11 VAL A CA 2
ATOM 1278 C C . VAL A 1 11 ? -2.402 -5.312 -2.057 1.00 0.00 11 VAL A C 2
ATOM 1279 O O . VAL A 1 11 ? -2.846 -5.606 -0.947 1.00 0.00 11 VAL A O 2
ATOM 1292 N N . LYS A 1 12 ? -1.872 -6.210 -2.881 1.00 0.00 12 LYS A N 2
ATOM 1293 C CA . LYS A 1 12 ? -1.785 -7.618 -2.515 1.00 0.00 12 LYS A CA 2
ATOM 1294 C C . LYS A 1 12 ? -0.621 -7.844 -1.557 1.00 0.00 12 LYS A C 2
ATOM 1295 O O . LYS A 1 12 ? -0.743 -8.575 -0.577 1.00 0.00 12 LYS A O 2
ATOM 1314 N N . ALA A 1 13 ? 0.504 -7.206 -1.846 1.00 0.00 13 ALA A N 2
ATOM 1315 C CA . ALA A 1 13 ? 1.688 -7.329 -1.008 1.00 0.00 13 ALA A CA 2
ATOM 1316 C C . ALA A 1 13 ? 1.553 -6.476 0.248 1.00 0.00 13 ALA A C 2
ATOM 1317 O O . ALA A 1 13 ? 2.190 -6.741 1.264 1.00 0.00 13 ALA A O 2
ATOM 1324 N N . LEU A 1 14 ? 0.728 -5.439 0.165 1.00 0.00 14 LEU A N 2
ATOM 1325 C CA . LEU A 1 14 ? 0.521 -4.538 1.288 1.00 0.00 14 LEU A CA 2
ATOM 1326 C C . LEU A 1 14 ? -0.177 -5.233 2.455 1.00 0.00 14 LEU A C 2
ATOM 1327 O O . LEU A 1 14 ? 0.324 -5.224 3.577 1.00 0.00 14 LEU A O 2
ATOM 1343 N N . GLU A 1 15 ? -1.343 -5.814 2.195 1.00 0.00 15 GLU A N 2
ATOM 1344 C CA . GLU A 1 15 ? -2.109 -6.487 3.244 1.00 0.00 15 GLU A CA 2
ATOM 1345 C C . GLU A 1 15 ? -1.609 -7.908 3.529 1.00 0.00 15 GLU A C 2
ATOM 1346 O O . GLU A 1 15 ? -1.298 -8.247 4.671 1.00 0.00 15 GLU A O 2
ATOM 1358 N N . GLU A 1 16 ? -1.573 -8.742 2.495 1.00 0.00 16 GLU A N 2
ATOM 1359 C CA . GLU A 1 16 ? -1.157 -10.138 2.636 1.00 0.00 16 GLU A CA 2
ATOM 1360 C C . GLU A 1 16 ? 0.230 -10.291 3.255 1.00 0.00 16 GLU A C 2
ATOM 1361 O O . GLU A 1 16 ? 0.457 -11.208 4.042 1.00 0.00 16 GLU A O 2
ATOM 1373 N N . LYS A 1 17 ? 1.163 -9.420 2.889 1.00 0.00 17 LYS A N 2
ATOM 1374 C CA . LYS A 1 17 ? 2.521 -9.511 3.419 1.00 0.00 17 LYS A CA 2
ATOM 1375 C C . LYS A 1 17 ? 2.578 -9.077 4.881 1.00 0.00 17 LYS A C 2
ATOM 1376 O O . LYS A 1 17 ? 3.364 -9.611 5.663 1.00 0.00 17 LYS A O 2
ATOM 1395 N N . VAL A 1 18 ? 1.744 -8.110 5.247 1.00 0.00 18 VAL A N 2
ATOM 1396 C CA . VAL A 1 18 ? 1.711 -7.618 6.618 1.00 0.00 18 VAL A CA 2
ATOM 1397 C C . VAL A 1 18 ? 0.885 -8.536 7.514 1.00 0.00 18 VAL A C 2
ATOM 1398 O O . VAL A 1 18 ? 1.244 -8.782 8.665 1.00 0.00 18 VAL A O 2
ATOM 1411 N N . LYS A 1 19 ? -0.222 -9.038 6.978 1.00 0.00 19 LYS A N 2
ATOM 1412 C CA . LYS A 1 19 ? -1.101 -9.929 7.730 1.00 0.00 19 LYS A CA 2
ATOM 1413 C C . LYS A 1 19 ? -0.424 -11.269 8.006 1.00 0.00 19 LYS A C 2
ATOM 1414 O O . LYS A 1 19 ? -0.798 -11.982 8.937 1.00 0.00 19 LYS A O 2
ATOM 1433 N N . ALA A 1 20 ? 0.569 -11.608 7.191 1.00 0.00 20 ALA A N 2
ATOM 1434 C CA . ALA A 1 20 ? 1.291 -12.865 7.349 1.00 0.00 20 ALA A CA 2
ATOM 1435 C C . ALA A 1 20 ? 2.578 -12.677 8.149 1.00 0.00 20 ALA A C 2
ATOM 1436 O O . ALA A 1 20 ? 3.185 -13.650 8.598 1.00 0.00 20 ALA A O 2
ATOM 1443 N N . LEU A 1 21 ? 2.994 -11.426 8.323 1.00 0.00 21 LEU A N 2
ATOM 1444 C CA . LEU A 1 21 ? 4.211 -11.125 9.066 1.00 0.00 21 LEU A CA 2
ATOM 1445 C C . LEU A 1 21 ? 4.017 -11.390 10.557 1.00 0.00 21 LEU A C 2
ATOM 1446 O O . LEU A 1 21 ? 4.888 -11.957 11.217 1.00 0.00 21 LEU A O 2
ATOM 1462 N N . GLY A 1 22 ? 2.869 -10.974 11.080 1.00 0.00 22 GLY A N 2
ATOM 1463 C CA . GLY A 1 22 ? 2.578 -11.173 12.488 1.00 0.00 22 GLY A CA 2
ATOM 1464 C C . GLY A 1 22 ? 1.876 -9.981 13.108 1.00 0.00 22 GLY A C 2
ATOM 1465 O O . GLY A 1 22 ? 0.648 -9.892 13.081 1.00 0.00 22 GLY A O 2
ATOM 1469 N N . GLY A 1 23 ? 2.656 -9.062 13.669 1.00 0.00 23 GLY A N 2
ATOM 1470 C CA . GLY A 1 23 ? 2.083 -7.882 14.290 1.00 0.00 23 GLY A CA 2
ATOM 1471 C C . GLY A 1 23 ? 2.748 -7.537 15.608 1.00 0.00 23 GLY A C 2
ATOM 1472 O O . GLY A 1 23 ? 2.992 -8.414 16.436 1.00 0.00 23 GLY A O 2
ATOM 1476 N N . GLY A 1 24 ? 3.041 -6.255 15.802 1.00 0.00 24 GLY A N 2
ATOM 1477 C CA . GLY A 1 24 ? 3.679 -5.817 17.030 1.00 0.00 24 GLY A CA 2
ATOM 1478 C C . GLY A 1 24 ? 3.633 -4.312 17.202 1.00 0.00 24 GLY A C 2
ATOM 1479 O O . GLY A 1 24 ? 2.556 -3.728 17.332 1.00 0.00 24 GLY A O 2
ATOM 1483 N N . GLY A 1 25 ? 4.803 -3.681 17.204 1.00 0.00 25 GLY A N 2
ATOM 1484 C CA . GLY A 1 25 ? 4.869 -2.240 17.361 1.00 0.00 25 GLY A CA 2
ATOM 1485 C C . GLY A 1 25 ? 5.003 -1.518 16.035 1.00 0.00 25 GLY A C 2
ATOM 1486 O O . GLY A 1 25 ? 4.171 -0.680 15.689 1.00 0.00 25 GLY A O 2
ATOM 1490 N N . ARG A 1 26 ? 6.053 -1.846 15.289 1.00 0.00 26 ARG A N 2
ATOM 1491 C CA . ARG A 1 26 ? 6.294 -1.225 13.991 1.00 0.00 26 ARG A CA 2
ATOM 1492 C C . ARG A 1 26 ? 5.119 -1.459 13.049 1.00 0.00 26 ARG A C 2
ATOM 1493 O O . ARG A 1 26 ? 4.852 -0.650 12.161 1.00 0.00 26 ARG A O 2
ATOM 1514 N N . ILE A 1 27 ? 4.425 -2.574 13.246 1.00 0.00 27 ILE A N 2
ATOM 1515 C CA . ILE A 1 27 ? 3.281 -2.920 12.412 1.00 0.00 27 ILE A CA 2
ATOM 1516 C C . ILE A 1 27 ? 2.062 -2.071 12.762 1.00 0.00 27 ILE A C 2
ATOM 1517 O O . ILE A 1 27 ? 1.167 -1.886 11.937 1.00 0.00 27 ILE A O 2
ATOM 1533 N N . GLU A 1 28 ? 2.030 -1.558 13.990 1.00 0.00 28 GLU A N 2
ATOM 1534 C CA . GLU A 1 28 ? 0.917 -0.730 14.446 1.00 0.00 28 GLU A CA 2
ATOM 1535 C C . GLU A 1 28 ? 0.670 0.432 13.487 1.00 0.00 28 GLU A C 2
ATOM 1536 O O . GLU A 1 28 ? -0.434 0.598 12.968 1.00 0.00 28 GLU A O 2
ATOM 1548 N N . GLU A 1 29 ? 1.705 1.232 13.256 1.00 0.00 29 GLU A N 2
ATOM 1549 C CA . GLU A 1 29 ? 1.604 2.377 12.358 1.00 0.00 29 GLU A CA 2
ATOM 1550 C C . GLU A 1 29 ? 1.648 1.933 10.897 1.00 0.00 29 GLU A C 2
ATOM 1551 O O . GLU A 1 29 ? 1.127 2.616 10.015 1.00 0.00 29 GLU A O 2
ATOM 1563 N N . LEU A 1 30 ? 2.278 0.789 10.650 1.00 0.00 30 LEU A N 2
ATOM 1564 C CA . LEU A 1 30 ? 2.398 0.255 9.298 1.00 0.00 30 LEU A CA 2
ATOM 1565 C C . LEU A 1 30 ? 1.026 -0.031 8.693 1.00 0.00 30 LEU A C 2
ATOM 1566 O O . LEU A 1 30 ? 0.751 0.344 7.553 1.00 0.00 30 LEU A O 2
ATOM 1582 N N . LYS A 1 31 ? 0.170 -0.701 9.459 1.00 0.00 31 LYS A N 2
ATOM 1583 C CA . LYS A 1 31 ? -1.168 -1.039 8.988 1.00 0.00 31 LYS A CA 2
ATOM 1584 C C . LYS A 1 31 ? -2.019 0.212 8.799 1.00 0.00 31 LYS A C 2
ATOM 1585 O O . LYS A 1 31 ? -2.845 0.278 7.889 1.00 0.00 31 LYS A O 2
ATOM 1604 N N . LYS A 1 32 ? -1.812 1.204 9.659 1.00 0.00 32 LYS A N 2
ATOM 1605 C CA . LYS A 1 32 ? -2.564 2.452 9.574 1.00 0.00 32 LYS A CA 2
ATOM 1606 C C . LYS A 1 32 ? -2.487 3.028 8.163 1.00 0.00 32 LYS A C 2
ATOM 1607 O O . LYS A 1 32 ? -3.468 3.557 7.640 1.00 0.00 32 LYS A O 2
ATOM 1626 N N . LYS A 1 33 ? -1.313 2.910 7.553 1.00 0.00 33 LYS A N 2
ATOM 1627 C CA . LYS A 1 33 ? -1.098 3.405 6.198 1.00 0.00 33 LYS A CA 2
ATOM 1628 C C . LYS A 1 33 ? -1.636 2.417 5.166 1.00 0.00 33 LYS A C 2
ATOM 1629 O O . LYS A 1 33 ? -1.950 2.792 4.036 1.00 0.00 33 LYS A O 2
ATOM 1648 N N . CYS A 1 34 ? -1.730 1.151 5.563 1.00 0.00 34 CYS A N 2
ATOM 1649 C CA . CYS A 1 34 ? -2.220 0.096 4.680 1.00 0.00 34 CYS A CA 2
ATOM 1650 C C . CYS A 1 34 ? -3.734 0.177 4.502 1.00 0.00 34 CYS A C 2
ATOM 1651 O O . CYS A 1 34 ? -4.232 0.333 3.387 1.00 0.00 34 CYS A O 2
ATOM 1658 N N . GLU A 1 35 ? -4.459 0.059 5.610 1.00 0.00 35 GLU A N 2
ATOM 1659 C CA . GLU A 1 35 ? -5.919 0.105 5.588 1.00 0.00 35 GLU A CA 2
ATOM 1660 C C . GLU A 1 35 ? -6.430 1.330 4.833 1.00 0.00 35 GLU A C 2
ATOM 1661 O O . GLU A 1 35 ? -7.494 1.287 4.218 1.00 0.00 35 GLU A O 2
ATOM 1673 N N . GLU A 1 36 ? -5.668 2.417 4.883 1.00 0.00 36 GLU A N 2
ATOM 1674 C CA . GLU A 1 36 ? -6.048 3.649 4.198 1.00 0.00 36 GLU A CA 2
ATOM 1675 C C . GLU A 1 36 ? -5.717 3.566 2.711 1.00 0.00 36 GLU A C 2
ATOM 1676 O O . GLU A 1 36 ? -6.372 4.194 1.881 1.00 0.00 36 GLU A O 2
ATOM 1688 N N . LEU A 1 37 ? -4.688 2.788 2.388 1.00 0.00 37 LEU A N 2
ATOM 1689 C CA . LEU A 1 37 ? -4.253 2.617 1.006 1.00 0.00 37 LEU A CA 2
ATOM 1690 C C . LEU A 1 37 ? -5.240 1.755 0.226 1.00 0.00 37 LEU A C 2
ATOM 1691 O O . LEU A 1 37 ? -5.606 2.079 -0.904 1.00 0.00 37 LEU A O 2
ATOM 1707 N N . LYS A 1 38 ? -5.665 0.656 0.838 1.00 0.00 38 LYS A N 2
ATOM 1708 C CA . LYS A 1 38 ? -6.610 -0.261 0.209 1.00 0.00 38 LYS A CA 2
ATOM 1709 C C . LYS A 1 38 ? -8.005 0.357 0.132 1.00 0.00 38 LYS A C 2
ATOM 1710 O O . LYS A 1 38 ? -8.791 0.033 -0.759 1.00 0.00 38 LYS A O 2
ATOM 1729 N N . LYS A 1 39 ? -8.304 1.239 1.078 1.00 0.00 39 LYS A N 2
ATOM 1730 C CA . LYS A 1 39 ? -9.602 1.902 1.138 1.00 0.00 39 LYS A CA 2
ATOM 1731 C C . LYS A 1 39 ? -9.759 2.928 0.015 1.00 0.00 39 LYS A C 2
ATOM 1732 O O . LYS A 1 39 ? -10.865 3.167 -0.467 1.00 0.00 39 LYS A O 2
ATOM 1751 N N . LYS A 1 40 ? -8.650 3.540 -0.385 1.00 0.00 40 LYS A N 2
ATOM 1752 C CA . LYS A 1 40 ? -8.670 4.550 -1.438 1.00 0.00 40 LYS A CA 2
ATOM 1753 C C . LYS A 1 40 ? -8.908 3.926 -2.812 1.00 0.00 40 LYS A C 2
ATOM 1754 O O . LYS A 1 40 ? -9.837 4.307 -3.524 1.00 0.00 40 LYS A O 2
ATOM 1773 N N . ILE A 1 41 ? -8.057 2.977 -3.182 1.00 0.00 41 ILE A N 2
ATOM 1774 C CA . ILE A 1 41 ? -8.164 2.309 -4.475 1.00 0.00 41 ILE A CA 2
ATOM 1775 C C . ILE A 1 41 ? -9.547 1.694 -4.684 1.00 0.00 41 ILE A C 2
ATOM 1776 O O . ILE A 1 41 ? -10.021 1.586 -5.815 1.00 0.00 41 ILE A O 2
ATOM 1792 N N . GLU A 1 42 ? -10.190 1.289 -3.593 1.00 0.00 42 GLU A N 2
ATOM 1793 C CA . GLU A 1 42 ? -11.515 0.683 -3.674 1.00 0.00 42 GLU A CA 2
ATOM 1794 C C . GLU A 1 42 ? -12.606 1.745 -3.785 1.00 0.00 42 GLU A C 2
ATOM 1795 O O . GLU A 1 42 ? -13.692 1.479 -4.300 1.00 0.00 42 GLU A O 2
ATOM 1807 N N . GLU A 1 43 ? -12.315 2.947 -3.296 1.00 0.00 43 GLU A N 2
ATOM 1808 C CA . GLU A 1 43 ? -13.278 4.041 -3.340 1.00 0.00 43 GLU A CA 2
ATOM 1809 C C . GLU A 1 43 ? -13.152 4.839 -4.634 1.00 0.00 43 GLU A C 2
ATOM 1810 O O . GLU A 1 43 ? -14.146 5.329 -5.170 1.00 0.00 43 GLU A O 2
ATOM 1822 N N . LEU A 1 44 ? -11.926 4.969 -5.131 1.00 0.00 44 LEU A N 2
ATOM 1823 C CA . LEU A 1 44 ? -11.680 5.712 -6.362 1.00 0.00 44 LEU A CA 2
ATOM 1824 C C . LEU A 1 44 ? -12.077 4.893 -7.586 1.00 0.00 44 LEU A C 2
ATOM 1825 O O . LEU A 1 44 ? -12.091 3.662 -7.545 1.00 0.00 44 LEU A O 2
ATOM 1841 N N . GLY A 1 45 ? -12.397 5.585 -8.674 1.00 0.00 45 GLY A N 2
ATOM 1842 C CA . GLY A 1 45 ? -12.789 4.910 -9.897 1.00 0.00 45 GLY A CA 2
ATOM 1843 C C . GLY A 1 45 ? -12.349 5.662 -11.137 1.00 0.00 45 GLY A C 2
ATOM 1844 O O . GLY A 1 45 ? -11.837 5.065 -12.085 1.00 0.00 45 GLY A O 2
ATOM 1848 N N . GLY A 1 46 ? -12.547 6.976 -11.129 1.00 0.00 46 GLY A N 2
ATOM 1849 C CA . GLY A 1 46 ? -12.161 7.793 -12.264 1.00 0.00 46 GLY A CA 2
ATOM 1850 C C . GLY A 1 46 ? -11.693 9.174 -11.849 1.00 0.00 46 GLY A C 2
ATOM 1851 O O . GLY A 1 46 ? -11.779 10.126 -12.626 1.00 0.00 46 GLY A O 2
ATOM 1855 N N . GLY A 1 47 ? -11.197 9.285 -10.620 1.00 0.00 47 GLY A N 2
ATOM 1856 C CA . GLY A 1 47 ? -10.721 10.563 -10.124 1.00 0.00 47 GLY A CA 2
ATOM 1857 C C . GLY A 1 47 ? -9.726 10.410 -8.990 1.00 0.00 47 GLY A C 2
ATOM 1858 O O . GLY A 1 47 ? -9.339 9.295 -8.640 1.00 0.00 47 GLY A O 2
ATOM 1862 N N . GLY A 1 48 ? -9.312 11.534 -8.413 1.00 0.00 48 GLY A N 2
ATOM 1863 C CA . GLY A 1 48 ? -8.359 11.499 -7.318 1.00 0.00 48 GLY A CA 2
ATOM 1864 C C . GLY A 1 48 ? -6.941 11.211 -7.780 1.00 0.00 48 GLY A C 2
ATOM 1865 O O . GLY A 1 48 ? -6.038 11.053 -6.959 1.00 0.00 48 GLY A O 2
ATOM 1869 N N . GLU A 1 49 ? -6.744 11.142 -9.095 1.00 0.00 49 GLU A N 2
ATOM 1870 C CA . GLU A 1 49 ? -5.427 10.871 -9.660 1.00 0.00 49 GLU A CA 2
ATOM 1871 C C . GLU A 1 49 ? -4.927 9.491 -9.245 1.00 0.00 49 GLU A C 2
ATOM 1872 O O . GLU A 1 49 ? -4.919 9.151 -8.062 1.00 0.00 49 GLU A O 2
ATOM 1884 N N . VAL A 1 50 ? -4.509 8.702 -10.228 1.00 0.00 50 VAL A N 2
ATOM 1885 C CA . VAL A 1 50 ? -4.003 7.359 -9.970 1.00 0.00 50 VAL 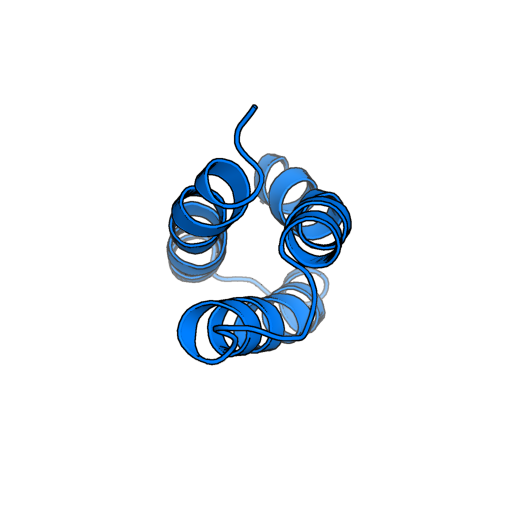A CA 2
ATOM 1886 C C . VAL A 1 50 ? -2.512 7.388 -9.642 1.00 0.00 50 VAL A C 2
ATOM 1887 O O . VAL A 1 50 ? -2.010 6.537 -8.908 1.00 0.00 50 VAL A O 2
ATOM 1900 N N . LYS A 1 51 ? -1.808 8.374 -10.192 1.00 0.00 51 LYS A N 2
ATOM 1901 C CA . LYS A 1 51 ? -0.374 8.514 -9.961 1.00 0.00 51 LYS A CA 2
ATOM 1902 C C . LYS A 1 51 ? -0.081 8.945 -8.525 1.00 0.00 51 LYS A C 2
ATOM 1903 O O . LYS A 1 51 ? 1.033 8.771 -8.032 1.00 0.00 51 LYS A O 2
ATOM 1922 N N . LYS A 1 52 ? -1.081 9.514 -7.859 1.00 0.00 52 LYS A N 2
ATOM 1923 C CA . LYS A 1 52 ? -0.920 9.970 -6.483 1.00 0.00 52 LYS A CA 2
ATOM 1924 C C . LYS A 1 52 ? -0.987 8.803 -5.499 1.00 0.00 52 LYS A C 2
ATOM 1925 O O . LYS A 1 52 ? -0.410 8.861 -4.413 1.00 0.00 52 LYS A O 2
ATOM 1944 N N . VAL A 1 53 ? -1.706 7.751 -5.879 1.00 0.00 53 VAL A N 2
ATOM 1945 C CA . VAL A 1 53 ? -1.858 6.578 -5.024 1.00 0.00 53 VAL A CA 2
ATOM 1946 C C . VAL A 1 53 ? -0.666 5.629 -5.138 1.00 0.00 53 VAL A C 2
ATOM 1947 O O . VAL A 1 53 ? -0.309 4.952 -4.174 1.00 0.00 53 VAL A O 2
ATOM 1960 N N . GLU A 1 54 ? -0.058 5.573 -6.320 1.00 0.00 54 GLU A N 2
ATOM 1961 C CA . GLU A 1 54 ? 1.084 4.692 -6.547 1.00 0.00 54 GLU A CA 2
ATOM 1962 C C . GLU A 1 54 ? 2.355 5.260 -5.922 1.00 0.00 54 GLU A C 2
ATOM 1963 O O . GLU A 1 54 ? 3.215 4.512 -5.457 1.00 0.00 54 GLU A O 2
ATOM 1975 N N . GLU A 1 55 ? 2.470 6.583 -5.916 1.00 0.00 55 GLU A N 2
ATOM 1976 C CA . GLU A 1 55 ? 3.640 7.244 -5.348 1.00 0.00 55 GLU A CA 2
ATOM 1977 C C . GLU A 1 55 ? 3.634 7.149 -3.825 1.00 0.00 55 GLU A C 2
ATOM 1978 O O . GLU A 1 55 ? 4.681 6.979 -3.201 1.00 0.00 55 GLU A O 2
ATOM 1990 N N . GLU A 1 56 ? 2.449 7.260 -3.233 1.00 0.00 56 GLU A N 2
ATOM 1991 C CA . GLU A 1 56 ? 2.311 7.185 -1.783 1.00 0.00 56 GLU A CA 2
ATOM 1992 C C . GLU A 1 56 ? 2.564 5.765 -1.286 1.00 0.00 56 GLU A C 2
ATOM 1993 O O . GLU A 1 56 ? 3.314 5.554 -0.333 1.00 0.00 56 GLU A O 2
ATOM 2005 N N . VAL A 1 57 ? 1.936 4.793 -1.941 1.00 0.00 57 VAL A N 2
ATOM 2006 C CA . VAL A 1 57 ? 2.097 3.393 -1.566 1.00 0.00 57 VAL A CA 2
ATOM 2007 C C . VAL A 1 57 ? 3.555 2.957 -1.679 1.00 0.00 57 VAL A C 2
ATOM 2008 O O . VAL A 1 57 ? 3.990 2.029 -0.997 1.00 0.00 57 VAL A O 2
ATOM 2021 N N . LYS A 1 58 ? 4.306 3.633 -2.545 1.00 0.00 58 LYS A N 2
ATOM 2022 C CA . LYS A 1 58 ? 5.716 3.316 -2.746 1.00 0.00 58 LYS A CA 2
ATOM 2023 C C . LYS A 1 58 ? 6.480 3.336 -1.424 1.00 0.00 58 LYS A C 2
ATOM 2024 O O . LYS A 1 58 ? 7.497 2.658 -1.273 1.00 0.00 58 LYS A O 2
ATOM 2043 N N . LYS A 1 59 ? 5.984 4.118 -0.470 1.00 0.00 59 LYS A N 2
ATOM 2044 C CA . LYS A 1 59 ? 6.620 4.227 0.838 1.00 0.00 59 LYS A CA 2
ATOM 2045 C C . LYS A 1 59 ? 6.267 3.033 1.719 1.00 0.00 59 LYS A C 2
ATOM 2046 O O . LYS A 1 59 ? 7.090 2.562 2.504 1.00 0.00 59 LYS A O 2
ATOM 2065 N N . LEU A 1 60 ? 5.035 2.554 1.588 1.00 0.00 60 LEU A N 2
ATOM 2066 C CA . LEU A 1 60 ? 4.567 1.419 2.375 1.00 0.00 60 LEU A CA 2
ATOM 2067 C C . LEU A 1 60 ? 5.165 0.112 1.868 1.00 0.00 60 LEU A C 2
ATOM 2068 O O . LEU A 1 60 ? 5.658 -0.696 2.653 1.00 0.00 60 LEU A O 2
ATOM 2084 N N . GLU A 1 61 ? 5.113 -0.095 0.556 1.00 0.00 61 GLU A N 2
ATOM 2085 C CA . GLU A 1 61 ? 5.648 -1.314 -0.047 1.00 0.00 61 GLU A CA 2
ATOM 2086 C C . GLU A 1 61 ? 7.110 -1.524 0.341 1.00 0.00 61 GLU A C 2
ATOM 2087 O O . GLU A 1 61 ? 7.503 -2.619 0.741 1.00 0.00 61 GLU A O 2
ATOM 2099 N N . GLU A 1 62 ? 7.908 -0.467 0.226 1.00 0.00 62 GLU A N 2
ATOM 2100 C CA . GLU A 1 62 ? 9.324 -0.537 0.571 1.00 0.00 62 GLU A CA 2
ATOM 2101 C C . GLU A 1 62 ? 9.505 -0.976 2.021 1.00 0.00 62 GLU A C 2
ATOM 2102 O O . GLU A 1 62 ? 10.494 -1.622 2.368 1.00 0.00 62 GLU A O 2
ATOM 2114 N N . GLU A 1 63 ? 8.539 -0.621 2.860 1.00 0.00 63 GLU A N 2
ATOM 2115 C CA . GLU A 1 63 ? 8.575 -0.973 4.271 1.00 0.00 63 GLU A CA 2
ATOM 2116 C C . GLU A 1 63 ? 8.284 -2.458 4.465 1.00 0.00 63 GLU A C 2
ATOM 2117 O O . GLU A 1 63 ? 8.671 -3.050 5.473 1.00 0.00 63 GLU A O 2
ATOM 2129 N N . ILE A 1 64 ? 7.597 -3.052 3.494 1.00 0.00 64 ILE A N 2
ATOM 2130 C CA . ILE A 1 64 ? 7.249 -4.463 3.557 1.00 0.00 64 ILE A CA 2
ATOM 2131 C C . ILE A 1 64 ? 8.472 -5.343 3.318 1.00 0.00 64 ILE A C 2
ATOM 2132 O O . ILE A 1 64 ? 8.607 -6.411 3.915 1.00 0.00 64 ILE A O 2
ATOM 2148 N N . LYS A 1 65 ? 9.361 -4.887 2.442 1.00 0.00 65 LYS A N 2
ATOM 2149 C CA . LYS A 1 65 ? 10.574 -5.632 2.124 1.00 0.00 65 LYS A CA 2
ATOM 2150 C C . LYS A 1 65 ? 11.450 -5.807 3.362 1.00 0.00 65 LYS A C 2
ATOM 2151 O O . LYS A 1 65 ? 12.263 -6.729 3.432 1.00 0.00 65 LYS A O 2
ATOM 2170 N N . LYS A 1 66 ? 11.283 -4.916 4.335 1.00 0.00 66 LYS A N 2
ATOM 2171 C CA . LYS A 1 66 ? 12.061 -4.975 5.567 1.00 0.00 66 LYS A CA 2
ATOM 2172 C C . LYS A 1 66 ? 11.463 -5.983 6.544 1.00 0.00 66 LYS A C 2
ATOM 2173 O O . LYS A 1 66 ? 12.180 -6.598 7.333 1.00 0.00 66 LYS A O 2
ATOM 2192 N N . LEU A 1 67 ? 10.145 -6.146 6.487 1.00 0.00 67 LEU A N 2
ATOM 2193 C CA . LEU A 1 67 ? 9.452 -7.080 7.368 1.00 0.00 67 LEU A CA 2
ATOM 2194 C C . LEU A 1 67 ? 9.775 -8.523 6.993 1.00 0.00 67 LEU A C 2
ATOM 2195 O O . LEU A 1 67 ? 9.096 -9.067 6.097 1.00 0.00 67 LEU A O 2
ATOM 2225 N N . GLY A 1 1 ? 1.629 3.175 -19.220 1.00 0.00 1 GLY A N 3
ATOM 2226 C CA . GLY A 1 1 ? 2.565 3.208 -18.062 1.00 0.00 1 GLY A CA 3
ATOM 2227 C C . GLY A 1 1 ? 1.991 2.532 -16.832 1.00 0.00 1 GLY A C 3
ATOM 2228 O O . GLY A 1 1 ? 2.354 2.870 -15.705 1.00 0.00 1 GLY A O 3
ATOM 2234 N N . SER A 1 2 ? 1.092 1.577 -17.049 1.00 0.00 2 SER A N 3
ATOM 2235 C CA . SER A 1 2 ? 0.462 0.848 -15.951 1.00 0.00 2 SER A CA 3
ATOM 2236 C C . SER A 1 2 ? -0.414 1.775 -15.114 1.00 0.00 2 SER A C 3
ATOM 2237 O O . SER A 1 2 ? -1.640 1.733 -15.209 1.00 0.00 2 SER A O 3
ATOM 2245 N N . ARG A 1 3 ? 0.221 2.612 -14.297 1.00 0.00 3 ARG A N 3
ATOM 2246 C CA . ARG A 1 3 ? -0.502 3.550 -13.445 1.00 0.00 3 ARG A CA 3
ATOM 2247 C C . ARG A 1 3 ? -1.295 2.810 -12.370 1.00 0.00 3 ARG A C 3
ATOM 2248 O O . ARG A 1 3 ? -0.986 2.906 -11.183 1.00 0.00 3 ARG A O 3
ATOM 2269 N N . VAL A 1 4 ? -2.316 2.072 -12.794 1.00 0.00 4 VAL A N 3
ATOM 2270 C CA . VAL A 1 4 ? -3.151 1.312 -11.869 1.00 0.00 4 VAL A CA 3
ATOM 2271 C C . VAL A 1 4 ? -2.514 -0.034 -11.548 1.00 0.00 4 VAL A C 3
ATOM 2272 O O . VAL A 1 4 ? -2.653 -0.547 -10.438 1.00 0.00 4 VAL A O 3
ATOM 2285 N N . LYS A 1 5 ? -1.807 -0.599 -12.523 1.00 0.00 5 LYS A N 3
ATOM 2286 C CA . LYS A 1 5 ? -1.140 -1.883 -12.334 1.00 0.00 5 LYS A CA 3
ATOM 2287 C C . LYS A 1 5 ? -0.235 -1.831 -11.108 1.00 0.00 5 LYS A C 3
ATOM 2288 O O . LYS A 1 5 ? -0.019 -2.839 -10.438 1.00 0.00 5 LYS A O 3
ATOM 2307 N N . ALA A 1 6 ? 0.278 -0.639 -10.816 1.00 0.00 6 ALA A N 3
ATOM 2308 C CA . ALA A 1 6 ? 1.141 -0.436 -9.660 1.00 0.00 6 ALA A CA 3
ATOM 2309 C C . ALA A 1 6 ? 0.308 -0.327 -8.387 1.00 0.00 6 ALA A C 3
ATOM 2310 O O . ALA A 1 6 ? 0.783 -0.618 -7.289 1.00 0.00 6 ALA A O 3
ATOM 2317 N N . LEU A 1 7 ? -0.942 0.102 -8.550 1.00 0.00 7 LEU A N 3
ATOM 2318 C CA . LEU A 1 7 ? -1.860 0.265 -7.430 1.00 0.00 7 LEU A CA 3
ATOM 2319 C C . LEU A 1 7 ? -2.484 -1.067 -7.027 1.00 0.00 7 LEU A C 3
ATOM 2320 O O . LEU A 1 7 ? -2.494 -1.429 -5.851 1.00 0.00 7 LEU A O 3
ATOM 2336 N N . GLU A 1 8 ? -3.019 -1.782 -8.010 1.00 0.00 8 GLU A N 3
ATOM 2337 C CA . GLU A 1 8 ? -3.667 -3.068 -7.766 1.00 0.00 8 GLU A CA 3
ATOM 2338 C C . GLU A 1 8 ? -2.671 -4.128 -7.301 1.00 0.00 8 GLU A C 3
ATOM 2339 O O . GLU A 1 8 ? -3.034 -5.057 -6.580 1.00 0.00 8 GLU A O 3
ATOM 2351 N N . GLU A 1 9 ? -1.421 -3.994 -7.727 1.00 0.00 9 GLU A N 3
ATOM 2352 C CA . GLU A 1 9 ? -0.381 -4.953 -7.365 1.00 0.00 9 GLU A CA 3
ATOM 2353 C C . GLU A 1 9 ? 0.136 -4.724 -5.947 1.00 0.00 9 GLU A C 3
ATOM 2354 O O . GLU A 1 9 ? 0.411 -5.676 -5.218 1.00 0.00 9 GLU A O 3
ATOM 2366 N N . LYS A 1 10 ? 0.285 -3.461 -5.566 1.00 0.00 10 LYS A N 3
ATOM 2367 C CA . LYS A 1 10 ? 0.789 -3.118 -4.241 1.00 0.00 10 LYS A CA 3
ATOM 2368 C C . LYS A 1 10 ? -0.209 -3.479 -3.143 1.00 0.00 10 LYS A C 3
ATOM 2369 O O . LYS A 1 10 ? 0.178 -3.722 -2.000 1.00 0.00 10 LYS A O 3
ATOM 2388 N N . VAL A 1 11 ? -1.490 -3.511 -3.489 1.00 0.00 11 VAL A N 3
ATOM 2389 C CA . VAL A 1 11 ? -2.530 -3.838 -2.522 1.00 0.00 11 VAL A CA 3
ATOM 2390 C C . VAL A 1 11 ? -2.423 -5.291 -2.062 1.00 0.00 11 VAL A C 3
ATOM 2391 O O . VAL A 1 11 ? -2.855 -5.632 -0.961 1.00 0.00 11 VAL A O 3
ATOM 2404 N N . LYS A 1 12 ? -1.847 -6.144 -2.903 1.00 0.00 12 LYS A N 3
ATOM 2405 C CA . LYS A 1 12 ? -1.691 -7.554 -2.561 1.00 0.00 12 LYS A CA 3
ATOM 2406 C C . LYS A 1 12 ? -0.524 -7.749 -1.599 1.00 0.00 12 LYS A C 3
ATOM 2407 O O . LYS A 1 12 ? -0.592 -8.568 -0.685 1.00 0.00 12 LYS A O 3
ATOM 2426 N N . ALA A 1 13 ? 0.542 -6.988 -1.812 1.00 0.00 13 ALA A N 3
ATOM 2427 C CA . ALA A 1 13 ? 1.722 -7.073 -0.963 1.00 0.00 13 ALA A CA 3
ATOM 2428 C C . ALA A 1 13 ? 1.523 -6.284 0.324 1.00 0.00 13 ALA A C 3
ATOM 2429 O O . ALA A 1 13 ? 2.159 -6.560 1.338 1.00 0.00 13 ALA A O 3
ATOM 2436 N N . LEU A 1 14 ? 0.642 -5.293 0.273 1.00 0.00 14 LEU A N 3
ATOM 2437 C CA . LEU A 1 14 ? 0.366 -4.455 1.429 1.00 0.00 14 LEU A CA 3
ATOM 2438 C C . LEU A 1 14 ? -0.330 -5.238 2.540 1.00 0.00 14 LEU A C 3
ATOM 2439 O O . LEU A 1 14 ? 0.136 -5.268 3.678 1.00 0.00 14 LEU A O 3
ATOM 2455 N N . GLU A 1 15 ? -1.458 -5.855 2.207 1.00 0.00 15 GLU A N 3
ATOM 2456 C CA . GLU A 1 15 ? -2.233 -6.621 3.183 1.00 0.00 15 GLU A CA 3
ATOM 2457 C C . GLU A 1 15 ? -1.672 -8.029 3.411 1.00 0.00 15 GLU A C 3
ATOM 2458 O O . GLU A 1 15 ? -1.366 -8.406 4.542 1.00 0.00 15 GLU A O 3
ATOM 2470 N N . GLU A 1 16 ? -1.571 -8.812 2.338 1.00 0.00 16 GLU A N 3
ATOM 2471 C CA . GLU A 1 16 ? -1.086 -10.192 2.429 1.00 0.00 16 GLU A CA 3
ATOM 2472 C C . GLU A 1 16 ? 0.200 -10.312 3.238 1.00 0.00 16 GLU A C 3
ATOM 2473 O O . GLU A 1 16 ? 0.364 -11.258 4.004 1.00 0.00 16 GLU A O 3
ATOM 2485 N N . LYS A 1 17 ? 1.118 -9.371 3.055 1.00 0.00 17 LYS A N 3
ATOM 2486 C CA . LYS A 1 17 ? 2.387 -9.412 3.771 1.00 0.00 17 LYS A CA 3
ATOM 2487 C C . LYS A 1 17 ? 2.184 -9.174 5.263 1.00 0.00 17 LYS A C 3
ATOM 2488 O O . LYS A 1 17 ? 2.738 -9.893 6.094 1.00 0.00 17 LYS A O 3
ATOM 2507 N N . VAL A 1 18 ? 1.389 -8.165 5.598 1.00 0.00 18 VAL A N 3
ATOM 2508 C CA . VAL A 1 18 ? 1.123 -7.843 6.993 1.00 0.00 18 VAL A CA 3
ATOM 2509 C C . VAL A 1 18 ? 0.426 -9.000 7.698 1.00 0.00 18 VAL A C 3
ATOM 2510 O O . VAL A 1 18 ? 0.756 -9.336 8.836 1.00 0.00 18 VAL A O 3
ATOM 2523 N N . LYS A 1 19 ? -0.537 -9.610 7.016 1.00 0.00 19 LYS A N 3
ATOM 2524 C CA . LYS A 1 19 ? -1.278 -10.731 7.579 1.00 0.00 19 LYS A CA 3
ATOM 2525 C C . LYS A 1 19 ? -0.356 -11.922 7.827 1.00 0.00 19 LYS A C 3
ATOM 2526 O O . LYS A 1 19 ? -0.623 -12.755 8.693 1.00 0.00 19 LYS A O 3
ATOM 2545 N N . ALA A 1 20 ? 0.728 -11.996 7.061 1.00 0.00 20 ALA A N 3
ATOM 2546 C CA . ALA A 1 20 ? 1.687 -13.085 7.199 1.00 0.00 20 ALA A CA 3
ATOM 2547 C C . ALA A 1 20 ? 2.862 -12.686 8.088 1.00 0.00 20 ALA A C 3
ATOM 2548 O O . ALA A 1 20 ? 3.581 -13.545 8.599 1.00 0.00 20 ALA A O 3
ATOM 2555 N N . LEU A 1 21 ? 3.057 -11.383 8.268 1.00 0.00 21 LEU A N 3
ATOM 2556 C CA . LEU A 1 21 ? 4.149 -10.883 9.092 1.00 0.00 21 LEU A CA 3
ATOM 2557 C C . LEU A 1 21 ? 3.806 -11.003 10.576 1.00 0.00 21 LEU A C 3
ATOM 2558 O O . LEU A 1 21 ? 4.632 -11.428 11.382 1.00 0.00 21 LEU A O 3
ATOM 2574 N N . GLY A 1 22 ? 2.584 -10.621 10.926 1.00 0.00 22 GLY A N 3
ATOM 2575 C CA . GLY A 1 22 ? 2.151 -10.691 12.310 1.00 0.00 22 GLY A CA 3
ATOM 2576 C C . GLY A 1 22 ? 1.704 -9.345 12.845 1.00 0.00 22 GLY A C 3
ATOM 2577 O O . GLY A 1 22 ? 0.567 -8.927 12.622 1.00 0.00 22 GLY A O 3
ATOM 2581 N N . GLY A 1 23 ? 2.599 -8.665 13.553 1.00 0.00 23 GLY A N 3
ATOM 2582 C CA . GLY A 1 23 ? 2.272 -7.364 14.109 1.00 0.00 23 GLY A CA 3
ATOM 2583 C C . GLY A 1 23 ? 2.857 -7.161 15.493 1.00 0.00 23 GLY A C 3
ATOM 2584 O O . GLY A 1 23 ? 2.639 -7.975 16.391 1.00 0.00 23 GLY A O 3
ATOM 2588 N N . GLY A 1 24 ? 3.599 -6.073 15.667 1.00 0.00 24 GLY A N 3
ATOM 2589 C CA . GLY A 1 24 ? 4.203 -5.787 16.955 1.00 0.00 24 GLY A CA 3
ATOM 2590 C C . GLY A 1 24 ? 5.117 -4.579 16.918 1.00 0.00 24 GLY A C 3
ATOM 2591 O O . GLY A 1 24 ? 6.312 -4.704 16.651 1.00 0.00 24 GLY A O 3
ATOM 2595 N N . GLY A 1 25 ? 4.556 -3.405 17.192 1.00 0.00 25 GLY A N 3
ATOM 2596 C CA . GLY A 1 25 ? 5.345 -2.186 17.190 1.00 0.00 25 GLY A CA 3
ATOM 2597 C C . GLY A 1 25 ? 5.365 -1.503 15.836 1.00 0.00 25 GLY A C 3
ATOM 2598 O O . GLY A 1 25 ? 4.416 -0.810 15.469 1.00 0.00 25 GLY A O 3
ATOM 2602 N N . ARG A 1 26 ? 6.452 -1.694 15.096 1.00 0.00 26 ARG A N 3
ATOM 2603 C CA . ARG A 1 26 ? 6.602 -1.089 13.775 1.00 0.00 26 ARG A CA 3
ATOM 2604 C C . ARG A 1 26 ? 5.394 -1.375 12.892 1.00 0.00 26 ARG A C 3
ATOM 2605 O O . ARG A 1 26 ? 5.045 -0.577 12.025 1.00 0.00 26 ARG A O 3
ATOM 2626 N N . ILE A 1 27 ? 4.767 -2.525 13.112 1.00 0.00 27 ILE A N 3
ATOM 2627 C CA . ILE A 1 27 ? 3.603 -2.921 12.327 1.00 0.00 27 ILE A CA 3
ATOM 2628 C C . ILE A 1 27 ? 2.353 -2.159 12.755 1.00 0.00 27 ILE A C 3
ATOM 2629 O O . ILE A 1 27 ? 1.410 -2.013 11.978 1.00 0.00 27 ILE A O 3
ATOM 2645 N N . GLU A 1 28 ? 2.347 -1.676 13.995 1.00 0.00 28 GLU A N 3
ATOM 2646 C CA . GLU A 1 28 ? 1.205 -0.931 14.519 1.00 0.00 28 GLU A CA 3
ATOM 2647 C C . GLU A 1 28 ? 0.845 0.237 13.604 1.00 0.00 28 GLU A C 3
ATOM 2648 O O . GLU A 1 28 ? -0.289 0.345 13.138 1.00 0.00 28 GLU A O 3
ATOM 2660 N N . GLU A 1 29 ? 1.817 1.105 13.351 1.00 0.00 29 GLU A N 3
ATOM 2661 C CA . GLU A 1 29 ? 1.602 2.262 12.489 1.00 0.00 29 GLU A CA 3
ATOM 2662 C C . GLU A 1 29 ? 1.605 1.856 11.018 1.00 0.00 29 GLU A C 3
ATOM 2663 O O . GLU A 1 29 ? 0.984 2.511 10.181 1.00 0.00 29 GLU A O 3
ATOM 2675 N N . LEU A 1 30 ? 2.313 0.773 10.709 1.00 0.00 30 LEU A N 3
ATOM 2676 C CA . LEU A 1 30 ? 2.403 0.279 9.340 1.00 0.00 30 LEU A CA 3
ATOM 2677 C C . LEU A 1 30 ? 1.022 -0.061 8.787 1.00 0.00 30 LEU A C 3
ATOM 2678 O O . LEU A 1 30 ? 0.690 0.300 7.657 1.00 0.00 30 LEU A O 3
ATOM 2694 N N . LYS A 1 31 ? 0.225 -0.764 9.584 1.00 0.00 31 LYS A N 3
ATOM 2695 C CA . LYS A 1 31 ? -1.116 -1.159 9.166 1.00 0.00 31 LYS A CA 3
ATOM 2696 C C . LYS A 1 31 ? -2.042 0.048 9.072 1.00 0.00 31 LYS A C 3
ATOM 2697 O O . LYS A 1 31 ? -2.901 0.112 8.194 1.00 0.00 31 LYS A O 3
ATOM 2716 N N . LYS A 1 32 ? -1.863 1.005 9.977 1.00 0.00 32 LYS A N 3
ATOM 2717 C CA . LYS A 1 32 ? -2.686 2.209 9.983 1.00 0.00 32 LYS A CA 3
ATOM 2718 C C . LYS A 1 32 ? -2.696 2.859 8.602 1.00 0.00 32 LYS A C 3
ATOM 2719 O O . LYS A 1 32 ? -3.724 3.357 8.145 1.00 0.00 32 LYS A O 3
ATOM 2738 N N . LYS A 1 33 ? -1.544 2.838 7.942 1.00 0.00 33 LYS A N 3
ATOM 2739 C CA . LYS A 1 33 ? -1.408 3.412 6.608 1.00 0.00 33 LYS A CA 3
ATOM 2740 C C . LYS A 1 33 ? -1.932 2.449 5.545 1.00 0.00 33 LYS A C 3
ATOM 2741 O O . LYS A 1 33 ? -2.303 2.863 4.449 1.00 0.00 33 LYS A O 3
ATOM 2760 N N . CYS A 1 34 ? -1.943 1.162 5.879 1.00 0.00 34 CYS A N 3
ATOM 2761 C CA . CYS A 1 34 ? -2.406 0.123 4.964 1.00 0.00 34 CYS A CA 3
ATOM 2762 C C . CYS A 1 34 ? -3.903 0.248 4.686 1.00 0.00 34 CYS A C 3
ATOM 2763 O O . CYS A 1 34 ? -4.319 0.421 3.541 1.00 0.00 34 CYS A O 3
ATOM 2770 N N . GLU A 1 35 ? -4.705 0.148 5.742 1.00 0.00 35 GLU A N 3
ATOM 2771 C CA . GLU A 1 35 ? -6.159 0.238 5.620 1.00 0.00 35 GLU A CA 3
ATOM 2772 C C . GLU A 1 35 ? -6.579 1.491 4.854 1.00 0.00 35 GLU A C 3
ATOM 2773 O O . GLU A 1 35 ? -7.642 1.523 4.235 1.00 0.00 35 GLU A O 3
ATOM 2785 N N . GLU A 1 36 ? -5.739 2.518 4.900 1.00 0.00 36 GLU A N 3
ATOM 2786 C CA . GLU A 1 36 ? -6.022 3.773 4.209 1.00 0.00 36 GLU A CA 3
ATOM 2787 C C . GLU A 1 36 ? -5.700 3.648 2.725 1.00 0.00 36 GLU A C 3
ATOM 2788 O O . GLU A 1 36 ? -6.295 4.326 1.888 1.00 0.00 36 GLU A O 3
ATOM 2800 N N . LEU A 1 37 ? -4.746 2.781 2.416 1.00 0.00 37 LEU A N 3
ATOM 2801 C CA . LEU A 1 37 ? -4.317 2.556 1.043 1.00 0.00 37 LEU A CA 3
ATOM 2802 C C . LEU A 1 37 ? -5.321 1.694 0.284 1.00 0.00 37 LEU A C 3
ATOM 2803 O O . LEU A 1 37 ? -5.700 2.011 -0.843 1.00 0.00 37 LEU A O 3
ATOM 2819 N N . LYS A 1 38 ? -5.740 0.599 0.907 1.00 0.00 38 LYS A N 3
ATOM 2820 C CA . LYS A 1 38 ? -6.694 -0.319 0.292 1.00 0.00 38 LYS A CA 3
ATOM 2821 C C . LYS A 1 38 ? -8.074 0.321 0.150 1.00 0.00 38 LYS A C 3
ATOM 2822 O O . LYS A 1 38 ? -8.838 -0.026 -0.748 1.00 0.00 38 LYS A O 3
ATOM 2841 N N . LYS A 1 39 ? -8.389 1.248 1.048 1.00 0.00 39 LYS A N 3
ATOM 2842 C CA . LYS A 1 39 ? -9.681 1.927 1.029 1.00 0.00 39 LYS A CA 3
ATOM 2843 C C . LYS A 1 39 ? -9.736 3.000 -0.056 1.00 0.00 39 LYS A C 3
ATOM 2844 O O . LYS A 1 39 ? -10.797 3.274 -0.616 1.00 0.00 39 LYS A O 3
ATOM 2863 N N . LYS A 1 40 ? -8.592 3.613 -0.337 1.00 0.00 40 LYS A N 3
ATOM 2864 C CA . LYS A 1 40 ? -8.515 4.667 -1.344 1.00 0.00 40 LYS A CA 3
ATOM 2865 C C . LYS A 1 40 ? -8.795 4.126 -2.744 1.00 0.00 40 LYS A C 3
ATOM 2866 O O . LYS A 1 40 ? -9.659 4.636 -3.455 1.00 0.00 40 LYS A O 3
ATOM 2885 N N . ILE A 1 41 ? -8.050 3.099 -3.138 1.00 0.00 41 ILE A N 3
ATOM 2886 C CA . ILE A 1 41 ? -8.211 2.497 -4.457 1.00 0.00 41 ILE A CA 3
ATOM 2887 C C . ILE A 1 41 ? -9.621 1.945 -4.653 1.00 0.00 41 ILE A C 3
ATOM 2888 O O . ILE A 1 41 ? -10.313 2.310 -5.603 1.00 0.00 41 ILE A O 3
ATOM 2904 N N . GLU A 1 42 ? -10.037 1.060 -3.752 1.00 0.00 42 GLU A N 3
ATOM 2905 C CA . GLU A 1 42 ? -11.363 0.453 -3.833 1.00 0.00 42 GLU A CA 3
ATOM 2906 C C . GLU A 1 42 ? -12.461 1.513 -3.892 1.00 0.00 42 GLU A C 3
ATOM 2907 O O . GLU A 1 42 ? -13.564 1.249 -4.371 1.00 0.00 42 GLU A O 3
ATOM 2919 N N . GLU A 1 43 ? -12.158 2.711 -3.401 1.00 0.00 43 GLU A N 3
ATOM 2920 C CA . GLU A 1 43 ? -13.126 3.802 -3.399 1.00 0.00 43 GLU A CA 3
ATOM 2921 C C . GLU A 1 43 ? -12.988 4.662 -4.651 1.00 0.00 43 GLU A C 3
ATOM 2922 O O . GLU A 1 43 ? -13.975 4.959 -5.324 1.00 0.00 43 GLU A O 3
ATOM 2934 N N . LEU A 1 44 ? -11.759 5.064 -4.957 1.00 0.00 44 LEU A N 3
ATOM 2935 C CA . LEU A 1 44 ? -11.496 5.894 -6.127 1.00 0.00 44 LEU A CA 3
ATOM 2936 C C . LEU A 1 44 ? -11.727 5.112 -7.417 1.00 0.00 44 LEU A C 3
ATOM 2937 O O . LEU A 1 44 ? -11.102 4.077 -7.649 1.00 0.00 44 LEU A O 3
ATOM 2953 N N . GLY A 1 45 ? -12.629 5.616 -8.252 1.00 0.00 45 GLY A N 3
ATOM 2954 C CA . GLY A 1 45 ? -12.927 4.956 -9.510 1.00 0.00 45 GLY A CA 3
ATOM 2955 C C . GLY A 1 45 ? -12.449 5.753 -10.708 1.00 0.00 45 GLY A C 3
ATOM 2956 O O . GLY A 1 45 ? -12.149 5.187 -11.759 1.00 0.00 45 GLY A O 3
ATOM 2960 N N . GLY A 1 46 ? -12.379 7.070 -10.548 1.00 0.00 46 GLY A N 3
ATOM 2961 C CA . GLY A 1 46 ? -11.933 7.927 -11.632 1.00 0.00 46 GLY A CA 3
ATOM 2962 C C . GLY A 1 46 ? -11.065 9.072 -11.146 1.00 0.00 46 GLY A C 3
ATOM 2963 O O . GLY A 1 46 ? -10.028 9.368 -11.739 1.00 0.00 46 GLY A O 3
ATOM 2967 N N . GLY A 1 47 ? -11.490 9.716 -10.063 1.00 0.00 47 GLY A N 3
ATOM 2968 C CA . GLY A 1 47 ? -10.733 10.826 -9.517 1.00 0.00 47 GLY A CA 3
ATOM 2969 C C . GLY A 1 47 ? -9.734 10.385 -8.464 1.00 0.00 47 GLY A C 3
ATOM 2970 O O . GLY A 1 47 ? -9.483 9.192 -8.298 1.00 0.00 47 GLY A O 3
ATOM 2974 N N . GLY A 1 48 ? -9.164 11.351 -7.751 1.00 0.00 48 GLY A N 3
ATOM 2975 C CA . GLY A 1 48 ? -8.194 11.036 -6.718 1.00 0.00 48 GLY A CA 3
ATOM 2976 C C . GLY A 1 48 ? -6.792 10.834 -7.267 1.00 0.00 48 GLY A C 3
ATOM 2977 O O . GLY A 1 48 ? -5.850 10.614 -6.506 1.00 0.00 48 GLY A O 3
ATOM 2981 N N . GLU A 1 49 ? -6.652 10.908 -8.589 1.00 0.00 49 GLU A N 3
ATOM 2982 C CA . GLU A 1 49 ? -5.355 10.730 -9.233 1.00 0.00 49 GLU A CA 3
ATOM 2983 C C . GLU A 1 49 ? -4.819 9.321 -9.001 1.00 0.00 49 GLU A C 3
ATOM 2984 O O . GLU A 1 49 ? -4.762 8.846 -7.866 1.00 0.00 49 GLU A O 3
ATOM 2996 N N . VAL A 1 50 ? -4.429 8.659 -10.084 1.00 0.00 50 VAL A N 3
ATOM 2997 C CA . VAL A 1 50 ? -3.896 7.303 -10.002 1.00 0.00 50 VAL A CA 3
ATOM 2998 C C . VAL A 1 50 ? -2.395 7.314 -9.727 1.00 0.00 50 VAL A C 3
ATOM 2999 O O . VAL A 1 50 ? -1.868 6.419 -9.066 1.00 0.00 50 VAL A O 3
ATOM 3012 N N . LYS A 1 51 ? -1.710 8.330 -10.244 1.00 0.00 51 LYS A N 3
ATOM 3013 C CA . LYS A 1 51 ? -0.268 8.455 -10.061 1.00 0.00 51 LYS A CA 3
ATOM 3014 C C . LYS A 1 51 ? 0.075 8.909 -8.643 1.00 0.00 51 LYS A C 3
ATOM 3015 O O . LYS A 1 51 ? 1.195 8.707 -8.173 1.00 0.00 51 LYS A O 3
ATOM 3034 N N . LYS A 1 52 ? -0.889 9.526 -7.967 1.00 0.00 52 LYS A N 3
ATOM 3035 C CA . LYS A 1 52 ? -0.678 10.010 -6.609 1.00 0.00 52 LYS A CA 3
ATOM 3036 C C . LYS A 1 52 ? -0.683 8.860 -5.604 1.00 0.00 52 LYS A C 3
ATOM 3037 O O . LYS A 1 52 ? -0.085 8.963 -4.532 1.00 0.00 52 LYS A O 3
ATOM 3056 N N . VAL A 1 53 ? -1.362 7.771 -5.950 1.00 0.00 53 VAL A N 3
ATOM 3057 C CA . VAL A 1 53 ? -1.443 6.610 -5.071 1.00 0.00 53 VAL A CA 3
ATOM 3058 C C . VAL A 1 53 ? -0.209 5.722 -5.200 1.00 0.00 53 VAL A C 3
ATOM 3059 O O . VAL A 1 53 ? 0.389 5.324 -4.201 1.00 0.00 53 VAL A O 3
ATOM 3072 N N . GLU A 1 54 ? 0.166 5.408 -6.438 1.00 0.00 54 GLU A N 3
ATOM 3073 C CA . GLU A 1 54 ? 1.327 4.559 -6.696 1.00 0.00 54 GLU A CA 3
ATOM 3074 C C . GLU A 1 54 ? 2.580 5.127 -6.039 1.00 0.00 54 GLU A C 3
ATOM 3075 O O . GLU A 1 54 ? 3.392 4.388 -5.482 1.00 0.00 54 GLU A O 3
ATOM 3087 N N . GLU A 1 55 ? 2.733 6.444 -6.106 1.00 0.00 55 GLU A N 3
ATOM 3088 C CA . GLU A 1 55 ? 3.888 7.108 -5.515 1.00 0.00 55 GLU A CA 3
ATOM 3089 C C . GLU A 1 55 ? 3.791 7.104 -3.991 1.00 0.00 55 GLU A C 3
ATOM 3090 O O . GLU A 1 55 ? 4.790 6.928 -3.293 1.00 0.00 55 GLU A O 3
ATOM 3102 N N . GLU A 1 56 ? 2.578 7.298 -3.485 1.00 0.00 56 GLU A N 3
ATOM 3103 C CA . GLU A 1 56 ? 2.343 7.314 -2.046 1.00 0.00 56 GLU A CA 3
ATOM 3104 C C . GLU A 1 56 ? 2.584 5.935 -1.443 1.00 0.00 56 GLU A C 3
ATOM 3105 O O . GLU A 1 56 ? 3.334 5.790 -0.477 1.00 0.00 56 GLU A O 3
ATOM 3117 N N . VAL A 1 57 ? 1.946 4.923 -2.022 1.00 0.00 57 VAL A N 3
ATOM 3118 C CA . VAL A 1 57 ? 2.092 3.554 -1.547 1.00 0.00 57 VAL A CA 3
ATOM 3119 C C . VAL A 1 57 ? 3.554 3.112 -1.586 1.00 0.00 57 VAL A C 3
ATOM 3120 O O . VAL A 1 57 ? 3.968 2.234 -0.830 1.00 0.00 57 VAL A O 3
ATOM 3133 N N . LYS A 1 58 ? 4.332 3.731 -2.473 1.00 0.00 58 LYS A N 3
ATOM 3134 C CA . LYS A 1 58 ? 5.747 3.407 -2.613 1.00 0.00 58 LYS A CA 3
ATOM 3135 C C . LYS A 1 58 ? 6.455 3.438 -1.259 1.00 0.00 58 LYS A C 3
ATOM 3136 O O . LYS A 1 58 ? 7.462 2.762 -1.059 1.00 0.00 58 LYS A O 3
ATOM 3155 N N . LYS A 1 59 ? 5.920 4.230 -0.335 1.00 0.00 59 LYS A N 3
ATOM 3156 C CA . LYS A 1 59 ? 6.499 4.348 0.999 1.00 0.00 59 LYS A CA 3
ATOM 3157 C C . LYS A 1 59 ? 6.105 3.161 1.874 1.00 0.00 59 LYS A C 3
ATOM 3158 O O . LYS A 1 59 ? 6.869 2.739 2.744 1.00 0.00 59 LYS A O 3
ATOM 3177 N N . LEU A 1 60 ? 4.910 2.628 1.643 1.00 0.00 60 LEU A N 3
ATOM 3178 C CA . LEU A 1 60 ? 4.413 1.491 2.413 1.00 0.00 60 LEU A CA 3
ATOM 3179 C C . LEU A 1 60 ? 5.008 0.182 1.904 1.00 0.00 60 LEU A C 3
ATOM 3180 O O . LEU A 1 60 ? 5.537 -0.610 2.681 1.00 0.00 60 LEU A O 3
ATOM 3196 N N . GLU A 1 61 ? 4.911 -0.044 0.597 1.00 0.00 61 GLU A N 3
ATOM 3197 C CA . GLU A 1 61 ? 5.438 -1.266 -0.008 1.00 0.00 61 GLU A CA 3
ATOM 3198 C C . GLU A 1 61 ? 6.916 -1.452 0.324 1.00 0.00 61 GLU A C 3
ATOM 3199 O O . GLU A 1 61 ? 7.334 -2.526 0.758 1.00 0.00 61 GLU A O 3
ATOM 3211 N N . GLU A 1 62 ? 7.703 -0.399 0.122 1.00 0.00 62 GLU A N 3
ATOM 3212 C CA . GLU A 1 62 ? 9.134 -0.446 0.404 1.00 0.00 62 GLU A CA 3
ATOM 3213 C C . GLU A 1 62 ? 9.385 -0.848 1.854 1.00 0.00 62 GLU A C 3
ATOM 3214 O O . GLU A 1 62 ? 10.393 -1.478 2.171 1.00 0.00 62 GLU A O 3
ATOM 3226 N N . GLU A 1 63 ? 8.455 -0.480 2.728 1.00 0.00 63 GLU A N 3
ATOM 3227 C CA . GLU A 1 63 ? 8.558 -0.801 4.143 1.00 0.00 63 GLU A CA 3
ATOM 3228 C C . GLU A 1 63 ? 8.298 -2.286 4.376 1.00 0.00 63 GLU A C 3
ATOM 3229 O O . GLU A 1 63 ? 8.740 -2.855 5.374 1.00 0.00 63 GLU A O 3
ATOM 3241 N N . ILE A 1 64 ? 7.577 -2.905 3.445 1.00 0.00 64 ILE A N 3
ATOM 3242 C CA . ILE A 1 64 ? 7.252 -4.320 3.542 1.00 0.00 64 ILE A CA 3
ATOM 3243 C C . ILE A 1 64 ? 8.487 -5.186 3.315 1.00 0.00 64 ILE A C 3
ATOM 3244 O O . ILE A 1 64 ? 8.611 -6.270 3.884 1.00 0.00 64 ILE A O 3
ATOM 3260 N N . LYS A 1 65 ? 9.400 -4.699 2.482 1.00 0.00 65 LYS A N 3
ATOM 3261 C CA . LYS A 1 65 ? 10.627 -5.427 2.182 1.00 0.00 65 LYS A CA 3
ATOM 3262 C C . LYS A 1 65 ? 11.432 -5.691 3.452 1.00 0.00 65 LYS A C 3
ATOM 3263 O O . LYS A 1 65 ? 12.219 -6.636 3.512 1.00 0.00 65 LYS A O 3
ATOM 3282 N N . LYS A 1 66 ? 11.231 -4.851 4.463 1.00 0.00 66 LYS A N 3
ATOM 3283 C CA . LYS A 1 66 ? 11.940 -4.997 5.729 1.00 0.00 66 LYS A CA 3
ATOM 3284 C C . LYS A 1 66 ? 11.216 -5.971 6.653 1.00 0.00 66 LYS A C 3
ATOM 3285 O O . LYS A 1 66 ? 11.847 -6.756 7.361 1.00 0.00 66 LYS A O 3
ATOM 3304 N N . LEU A 1 67 ? 9.887 -5.916 6.643 1.00 0.00 67 LEU A N 3
ATOM 3305 C CA . LEU A 1 67 ? 9.080 -6.796 7.483 1.00 0.00 67 LEU A CA 3
ATOM 3306 C C . LEU A 1 67 ? 9.210 -8.246 7.030 1.00 0.00 67 LEU A C 3
ATOM 3307 O O . LEU A 1 67 ? 9.683 -9.076 7.834 1.00 0.00 67 LEU A O 3
ATOM 3337 N N . GLY A 1 1 ? 3.711 5.119 -16.556 1.00 0.00 1 GLY A N 4
ATOM 3338 C CA . GLY A 1 1 ? 2.949 4.098 -17.328 1.00 0.00 1 GLY A CA 4
ATOM 3339 C C . GLY A 1 1 ? 1.798 3.510 -16.535 1.00 0.00 1 GLY A C 4
ATOM 3340 O O . GLY A 1 1 ? 0.800 4.185 -16.285 1.00 0.00 1 GLY A O 4
ATOM 3346 N N . SER A 1 2 ? 1.938 2.248 -16.139 1.00 0.00 2 SER A N 4
ATOM 3347 C CA . SER A 1 2 ? 0.900 1.571 -15.370 1.00 0.00 2 SER A CA 4
ATOM 3348 C C . SER A 1 2 ? 0.635 2.299 -14.057 1.00 0.00 2 SER A C 4
ATOM 3349 O O . SER A 1 2 ? 1.389 2.159 -13.093 1.00 0.00 2 SER A O 4
ATOM 3357 N N . ARG A 1 3 ? -0.443 3.075 -14.026 1.00 0.00 3 ARG A N 4
ATOM 3358 C CA . ARG A 1 3 ? -0.809 3.825 -12.832 1.00 0.00 3 ARG A CA 4
ATOM 3359 C C . ARG A 1 3 ? -1.576 2.945 -11.851 1.00 0.00 3 ARG A C 4
ATOM 3360 O O . ARG A 1 3 ? -1.214 2.843 -10.681 1.00 0.00 3 ARG A O 4
ATOM 3381 N N . VAL A 1 4 ? -2.636 2.309 -12.341 1.00 0.00 4 VAL A N 4
ATOM 3382 C CA . VAL A 1 4 ? -3.456 1.433 -11.509 1.00 0.00 4 VAL A CA 4
ATOM 3383 C C . VAL A 1 4 ? -2.762 0.097 -11.277 1.00 0.00 4 VAL A C 4
ATOM 3384 O O . VAL A 1 4 ? -2.874 -0.492 -10.203 1.00 0.00 4 VAL A O 4
ATOM 3397 N N . LYS A 1 5 ? -2.036 -0.374 -12.288 1.00 0.00 5 LYS A N 4
ATOM 3398 C CA . LYS A 1 5 ? -1.316 -1.639 -12.183 1.00 0.00 5 LYS A CA 4
ATOM 3399 C C . LYS A 1 5 ? -0.422 -1.638 -10.948 1.00 0.00 5 LYS A C 4
ATOM 3400 O O . LYS A 1 5 ? -0.187 -2.679 -10.336 1.00 0.00 5 LYS A O 4
ATOM 3419 N N . ALA A 1 6 ? 0.061 -0.455 -10.582 1.00 0.00 6 ALA A N 4
ATOM 3420 C CA . ALA A 1 6 ? 0.913 -0.305 -9.408 1.00 0.00 6 ALA A CA 4
ATOM 3421 C C . ALA A 1 6 ? 0.069 -0.293 -8.137 1.00 0.00 6 ALA A C 4
ATOM 3422 O O . ALA A 1 6 ? 0.543 -0.649 -7.060 1.00 0.00 6 ALA A O 4
ATOM 3429 N N . LEU A 1 7 ? -1.186 0.127 -8.276 1.00 0.00 7 LEU A N 4
ATOM 3430 C CA . LEU A 1 7 ? -2.110 0.194 -7.149 1.00 0.00 7 LEU A CA 4
ATOM 3431 C C . LEU A 1 7 ? -2.723 -1.171 -6.851 1.00 0.00 7 LEU A C 4
ATOM 3432 O O . LEU A 1 7 ? -2.787 -1.598 -5.699 1.00 0.00 7 LEU A O 4
ATOM 3448 N N . GLU A 1 8 ? -3.189 -1.840 -7.899 1.00 0.00 8 GLU A N 4
ATOM 3449 C CA . GLU A 1 8 ? -3.822 -3.150 -7.764 1.00 0.00 8 GLU A CA 4
ATOM 3450 C C . GLU A 1 8 ? -2.837 -4.220 -7.297 1.00 0.00 8 GLU A C 4
ATOM 3451 O O . GLU A 1 8 ? -3.219 -5.169 -6.612 1.00 0.00 8 GLU A O 4
ATOM 3463 N N . GLU A 1 9 ? -1.574 -4.076 -7.683 1.00 0.00 9 GLU A N 4
ATOM 3464 C CA . GLU A 1 9 ? -0.547 -5.047 -7.314 1.00 0.00 9 GLU A CA 4
ATOM 3465 C C . GLU A 1 9 ? -0.079 -4.853 -5.873 1.00 0.00 9 GLU A C 4
ATOM 3466 O O . GLU A 1 9 ? -0.191 -5.758 -5.046 1.00 0.00 9 GLU A O 4
ATOM 3478 N N . LYS A 1 10 ? 0.459 -3.673 -5.585 1.00 0.00 10 LYS A N 4
ATOM 3479 C CA . LYS A 1 10 ? 0.962 -3.359 -4.248 1.00 0.00 10 LYS A CA 4
ATOM 3480 C C . LYS A 1 10 ? -0.057 -3.709 -3.166 1.00 0.00 10 LYS A C 4
ATOM 3481 O O . LYS A 1 10 ? 0.313 -4.049 -2.042 1.00 0.00 10 LYS A O 4
ATOM 3500 N N . VAL A 1 11 ? -1.338 -3.626 -3.507 1.00 0.00 11 VAL A N 4
ATOM 3501 C CA . VAL A 1 11 ? -2.398 -3.936 -2.556 1.00 0.00 11 VAL A CA 4
ATOM 3502 C C . VAL A 1 11 ? -2.307 -5.389 -2.092 1.00 0.00 11 VAL A C 4
ATOM 3503 O O . VAL A 1 11 ? -2.753 -5.726 -0.996 1.00 0.00 11 VAL A O 4
ATOM 3516 N N . LYS A 1 12 ? -1.721 -6.243 -2.924 1.00 0.00 12 LYS A N 4
ATOM 3517 C CA . LYS A 1 12 ? -1.568 -7.651 -2.587 1.00 0.00 12 LYS A CA 4
ATOM 3518 C C . LYS A 1 12 ? -0.435 -7.835 -1.583 1.00 0.00 12 LYS A C 4
ATOM 3519 O O . LYS A 1 12 ? -0.562 -8.583 -0.618 1.00 0.00 12 LYS A O 4
ATOM 3538 N N . ALA A 1 13 ? 0.670 -7.141 -1.819 1.00 0.00 13 ALA A N 4
ATOM 3539 C CA . ALA A 1 13 ? 1.823 -7.219 -0.933 1.00 0.00 13 ALA A CA 4
ATOM 3540 C C . ALA A 1 13 ? 1.588 -6.408 0.335 1.00 0.00 13 ALA A C 4
ATOM 3541 O O . ALA A 1 13 ? 2.195 -6.670 1.371 1.00 0.00 13 ALA A O 4
ATOM 3548 N N . LEU A 1 14 ? 0.711 -5.416 0.243 1.00 0.00 14 LEU A N 4
ATOM 3549 C CA . LEU A 1 14 ? 0.405 -4.559 1.379 1.00 0.00 14 LEU A CA 4
ATOM 3550 C C . LEU A 1 14 ? -0.281 -5.331 2.505 1.00 0.00 14 LEU A C 4
ATOM 3551 O O . LEU A 1 14 ? 0.181 -5.327 3.644 1.00 0.00 14 LEU A O 4
ATOM 3567 N N . GLU A 1 15 ? -1.395 -5.978 2.181 1.00 0.00 15 GLU A N 4
ATOM 3568 C CA . GLU A 1 15 ? -2.157 -6.741 3.176 1.00 0.00 15 GLU A CA 4
ATOM 3569 C C . GLU A 1 15 ? -1.566 -8.130 3.427 1.00 0.00 15 GLU A C 4
ATOM 3570 O O . GLU A 1 15 ? -1.211 -8.469 4.556 1.00 0.00 15 GLU A O 4
ATOM 3582 N N . GLU A 1 16 ? -1.492 -8.937 2.373 1.00 0.00 16 GLU A N 4
ATOM 3583 C CA . GLU A 1 16 ? -0.982 -10.306 2.468 1.00 0.00 16 GLU A CA 4
ATOM 3584 C C . GLU A 1 16 ? 0.311 -10.400 3.270 1.00 0.00 16 GLU A C 4
ATOM 3585 O O . GLU A 1 16 ? 0.499 -11.347 4.030 1.00 0.00 16 GLU A O 4
ATOM 3597 N N . LYS A 1 17 ? 1.207 -9.440 3.086 1.00 0.00 17 LYS A N 4
ATOM 3598 C CA . LYS A 1 17 ? 2.482 -9.456 3.797 1.00 0.00 17 LYS A CA 4
ATOM 3599 C C . LYS A 1 17 ? 2.287 -9.187 5.284 1.00 0.00 17 LYS A C 4
ATOM 3600 O O . LYS A 1 17 ? 2.868 -9.870 6.127 1.00 0.00 17 LYS A O 4
ATOM 3619 N N . VAL A 1 18 ? 1.467 -8.192 5.602 1.00 0.00 18 VAL A N 4
ATOM 3620 C CA . VAL A 1 18 ? 1.205 -7.844 6.993 1.00 0.00 18 VAL A CA 4
ATOM 3621 C C . VAL A 1 18 ? 0.563 -9.010 7.737 1.00 0.00 18 VAL A C 4
ATOM 3622 O O . VAL A 1 18 ? 0.902 -9.285 8.888 1.00 0.00 18 VAL A O 4
ATOM 3635 N N . LYS A 1 19 ? -0.360 -9.694 7.072 1.00 0.00 19 LYS A N 4
ATOM 3636 C CA . LYS A 1 19 ? -1.042 -10.835 7.673 1.00 0.00 19 LYS A CA 4
ATOM 3637 C C . LYS A 1 19 ? -0.077 -11.999 7.874 1.00 0.00 19 LYS A C 4
ATOM 3638 O O . LYS A 1 19 ? -0.286 -12.848 8.741 1.00 0.00 19 LYS A O 4
ATOM 3657 N N . ALA A 1 20 ? 0.981 -12.031 7.069 1.00 0.00 20 ALA A N 4
ATOM 3658 C CA . ALA A 1 20 ? 1.978 -13.091 7.158 1.00 0.00 20 ALA A CA 4
ATOM 3659 C C . ALA A 1 20 ? 3.172 -12.664 8.007 1.00 0.00 20 ALA A C 4
ATOM 3660 O O . ALA A 1 20 ? 3.944 -13.502 8.472 1.00 0.00 20 ALA A O 4
ATOM 3667 N N . LEU A 1 21 ? 3.325 -11.356 8.205 1.00 0.00 21 LEU A N 4
ATOM 3668 C CA . LEU A 1 21 ? 4.431 -10.831 8.994 1.00 0.00 21 LEU A CA 4
ATOM 3669 C C . LEU A 1 21 ? 4.193 -11.062 10.485 1.00 0.00 21 LEU A C 4
ATOM 3670 O O . LEU A 1 21 ? 5.092 -11.494 11.208 1.00 0.00 21 LEU A O 4
ATOM 3686 N N . GLY A 1 22 ? 2.978 -10.774 10.937 1.00 0.00 22 GLY A N 4
ATOM 3687 C CA . GLY A 1 22 ? 2.644 -10.958 12.337 1.00 0.00 22 GLY A CA 4
ATOM 3688 C C . GLY A 1 22 ? 2.326 -9.651 13.034 1.00 0.00 22 GLY A C 4
ATOM 3689 O O . GLY A 1 22 ? 1.242 -9.093 12.859 1.00 0.00 22 GLY A O 4
ATOM 3693 N N . GLY A 1 23 ? 3.272 -9.161 13.828 1.00 0.00 23 GLY A N 4
ATOM 3694 C CA . GLY A 1 23 ? 3.070 -7.914 14.543 1.00 0.00 23 GLY A CA 4
ATOM 3695 C C . GLY A 1 23 ? 4.364 -7.339 15.083 1.00 0.00 23 GLY A C 4
ATOM 3696 O O . GLY A 1 23 ? 5.447 -7.846 14.789 1.00 0.00 23 GLY A O 4
ATOM 3700 N N . GLY A 1 24 ? 4.254 -6.277 15.874 1.00 0.00 24 GLY A N 4
ATOM 3701 C CA . GLY A 1 24 ? 5.432 -5.649 16.443 1.00 0.00 24 GLY A CA 4
ATOM 3702 C C . GLY A 1 24 ? 5.223 -4.175 16.727 1.00 0.00 24 GLY A C 4
ATOM 3703 O O . GLY A 1 24 ? 4.119 -3.752 17.069 1.00 0.00 24 GLY A O 4
ATOM 3707 N N . GLY A 1 25 ? 6.287 -3.390 16.585 1.00 0.00 25 GLY A N 4
ATOM 3708 C CA . GLY A 1 25 ? 6.194 -1.963 16.832 1.00 0.00 25 GLY A CA 4
ATOM 3709 C C . GLY A 1 25 ? 6.036 -1.162 15.554 1.00 0.00 25 GLY A C 4
ATOM 3710 O O . GLY A 1 25 ? 5.200 -0.262 15.477 1.00 0.00 25 GLY A O 4
ATOM 3714 N N . ARG A 1 26 ? 6.840 -1.492 14.549 1.00 0.00 26 ARG A N 4
ATOM 3715 C CA . ARG A 1 26 ? 6.787 -0.798 13.268 1.00 0.00 26 ARG A CA 4
ATOM 3716 C C . ARG A 1 26 ? 5.517 -1.158 12.500 1.00 0.00 26 ARG A C 4
ATOM 3717 O O . ARG A 1 26 ? 5.094 -0.423 11.607 1.00 0.00 26 ARG A O 4
ATOM 3738 N N . ILE A 1 27 ? 4.915 -2.293 12.847 1.00 0.00 27 ILE A N 4
ATOM 3739 C CA . ILE A 1 27 ? 3.697 -2.747 12.184 1.00 0.00 27 ILE A CA 4
ATOM 3740 C C . ILE A 1 27 ? 2.476 -1.973 12.674 1.00 0.00 27 ILE A C 4
ATOM 3741 O O . ILE A 1 27 ? 1.478 -1.859 11.964 1.00 0.00 27 ILE A O 4
ATOM 3757 N N . GLU A 1 28 ? 2.560 -1.443 13.891 1.00 0.00 28 GLU A N 4
ATOM 3758 C CA . GLU A 1 28 ? 1.456 -0.683 14.473 1.00 0.00 28 GLU A CA 4
ATOM 3759 C C . GLU A 1 28 ? 1.010 0.441 13.541 1.00 0.00 28 GLU A C 4
ATOM 3760 O O . GLU A 1 28 ? -0.161 0.523 13.168 1.00 0.00 28 GLU A O 4
ATOM 3772 N N . GLU A 1 29 ? 1.949 1.305 13.169 1.00 0.00 29 GLU A N 4
ATOM 3773 C CA . GLU A 1 29 ? 1.650 2.424 12.282 1.00 0.00 29 GLU A CA 4
ATOM 3774 C C . GLU A 1 29 ? 1.532 1.960 10.833 1.00 0.00 29 GLU A C 4
ATOM 3775 O O . GLU A 1 29 ? 0.816 2.564 10.034 1.00 0.00 29 GLU A O 4
ATOM 3787 N N . LEU A 1 30 ? 2.240 0.886 10.499 1.00 0.00 30 LEU A N 4
ATOM 3788 C CA . LEU A 1 30 ? 2.219 0.343 9.145 1.00 0.00 30 LEU A CA 4
ATOM 3789 C C . LEU A 1 30 ? 0.801 -0.038 8.725 1.00 0.00 30 LEU A C 4
ATOM 3790 O O . LEU A 1 30 ? 0.433 0.095 7.558 1.00 0.00 30 LEU A O 4
ATOM 3806 N N . LYS A 1 31 ? 0.013 -0.518 9.680 1.00 0.00 31 LYS A N 4
ATOM 3807 C CA . LYS A 1 31 ? -1.362 -0.925 9.405 1.00 0.00 31 LYS A CA 4
ATOM 3808 C C . LYS A 1 31 ? -2.235 0.273 9.048 1.00 0.00 31 LYS A C 4
ATOM 3809 O O . LYS A 1 31 ? -2.913 0.273 8.020 1.00 0.00 31 LYS A O 4
ATOM 3828 N N . LYS A 1 32 ? -2.217 1.290 9.902 1.00 0.00 32 LYS A N 4
ATOM 3829 C CA . LYS A 1 32 ? -3.014 2.494 9.676 1.00 0.00 32 LYS A CA 4
ATOM 3830 C C . LYS A 1 32 ? -2.829 3.016 8.252 1.00 0.00 32 LYS A C 4
ATOM 3831 O O . LYS A 1 32 ? -3.756 3.564 7.657 1.00 0.00 32 LYS A O 4
ATOM 3850 N N . LYS A 1 33 ? -1.627 2.841 7.715 1.00 0.00 33 LYS A N 4
ATOM 3851 C CA . LYS A 1 33 ? -1.316 3.291 6.361 1.00 0.00 33 LYS A CA 4
ATOM 3852 C C . LYS A 1 33 ? -1.828 2.298 5.319 1.00 0.00 33 LYS A C 4
ATOM 3853 O O . LYS A 1 33 ? -2.062 2.657 4.165 1.00 0.00 33 LYS A O 4
ATOM 3872 N N . CYS A 1 34 ? -1.990 1.047 5.735 1.00 0.00 34 CYS A N 4
ATOM 3873 C CA . CYS A 1 34 ? -2.463 -0.011 4.848 1.00 0.00 34 CYS A CA 4
ATOM 3874 C C . CYS A 1 34 ? -3.961 0.112 4.582 1.00 0.00 34 CYS A C 4
ATOM 3875 O O . CYS A 1 34 ? -4.390 0.256 3.438 1.00 0.00 34 CYS A O 4
ATOM 3882 N N . GLU A 1 35 ? -4.754 0.042 5.649 1.00 0.00 35 GLU A N 4
ATOM 3883 C CA . GLU A 1 35 ? -6.209 0.131 5.539 1.00 0.00 35 GLU A CA 4
ATOM 3884 C C . GLU A 1 35 ? -6.638 1.357 4.736 1.00 0.00 35 GLU A C 4
ATOM 3885 O O . GLU A 1 35 ? -7.678 1.344 4.078 1.00 0.00 35 GLU A O 4
ATOM 3897 N N . GLU A 1 36 ? -5.834 2.413 4.795 1.00 0.00 36 GLU A N 4
ATOM 3898 C CA . GLU A 1 36 ? -6.135 3.645 4.072 1.00 0.00 36 GLU A CA 4
ATOM 3899 C C . GLU A 1 36 ? -5.762 3.519 2.599 1.00 0.00 36 GLU A C 4
ATOM 3900 O O . GLU A 1 36 ? -6.354 4.170 1.741 1.00 0.00 36 GLU A O 4
ATOM 3912 N N . LEU A 1 37 ? -4.766 2.686 2.319 1.00 0.00 37 LEU A N 4
ATOM 3913 C CA . LEU A 1 37 ? -4.299 2.476 0.954 1.00 0.00 37 LEU A CA 4
ATOM 3914 C C . LEU A 1 37 ? -5.251 1.578 0.168 1.00 0.00 37 LEU A C 4
ATOM 3915 O O . LEU A 1 37 ? -5.527 1.828 -1.005 1.00 0.00 37 LEU A O 4
ATOM 3931 N N . LYS A 1 38 ? -5.736 0.527 0.816 1.00 0.00 38 LYS A N 4
ATOM 3932 C CA . LYS A 1 38 ? -6.644 -0.420 0.176 1.00 0.00 38 LYS A CA 4
ATOM 3933 C C . LYS A 1 38 ? -8.041 0.171 -0.011 1.00 0.00 38 LYS A C 4
ATOM 3934 O O . LYS A 1 38 ? -8.765 -0.206 -0.931 1.00 0.00 38 LYS A O 4
ATOM 3953 N N . LYS A 1 39 ? -8.418 1.085 0.874 1.00 0.00 39 LYS A N 4
ATOM 3954 C CA . LYS A 1 39 ? -9.736 1.714 0.816 1.00 0.00 39 LYS A CA 4
ATOM 3955 C C . LYS A 1 39 ? -9.796 2.804 -0.254 1.00 0.00 39 LYS A C 4
ATOM 3956 O O . LYS A 1 39 ? -10.848 3.045 -0.844 1.00 0.00 39 LYS A O 4
ATOM 3975 N N . LYS A 1 40 ? -8.670 3.468 -0.486 1.00 0.00 40 LYS A N 4
ATOM 3976 C CA . LYS A 1 40 ? -8.604 4.542 -1.471 1.00 0.00 40 LYS A CA 4
ATOM 3977 C C . LYS A 1 40 ? -8.725 4.007 -2.896 1.00 0.00 40 LYS A C 4
ATOM 3978 O O . LYS A 1 40 ? -9.585 4.442 -3.662 1.00 0.00 40 LYS A O 4
ATOM 3997 N N . ILE A 1 41 ? -7.851 3.070 -3.249 1.00 0.00 41 ILE A N 4
ATOM 3998 C CA . ILE A 1 41 ? -7.852 2.482 -4.586 1.00 0.00 41 ILE A CA 4
ATOM 3999 C C . ILE A 1 41 ? -9.229 1.930 -4.954 1.00 0.00 41 ILE A C 4
ATOM 4000 O O . ILE A 1 41 ? -9.627 1.961 -6.118 1.00 0.00 41 ILE A O 4
ATOM 4016 N N . GLU A 1 42 ? -9.947 1.423 -3.959 1.00 0.00 42 GLU A N 4
ATOM 4017 C CA . GLU A 1 42 ? -11.275 0.861 -4.186 1.00 0.00 42 GLU A CA 4
ATOM 4018 C C . GLU A 1 42 ? -12.274 1.948 -4.574 1.00 0.00 42 GLU A C 4
ATOM 4019 O O . GLU A 1 42 ? -13.125 1.741 -5.439 1.00 0.00 42 GLU A O 4
ATOM 4031 N N . GLU A 1 43 ? -12.168 3.103 -3.927 1.00 0.00 43 GLU A N 4
ATOM 4032 C CA . GLU A 1 43 ? -13.066 4.220 -4.202 1.00 0.00 43 GLU A CA 4
ATOM 4033 C C . GLU A 1 43 ? -12.469 5.180 -5.231 1.00 0.00 43 GLU A C 4
ATOM 4034 O O . GLU A 1 43 ? -13.134 6.116 -5.674 1.00 0.00 43 GLU A O 4
ATOM 4046 N N . LEU A 1 44 ? -11.213 4.947 -5.608 1.00 0.00 44 LEU A N 4
ATOM 4047 C CA . LEU A 1 44 ? -10.539 5.798 -6.583 1.00 0.00 44 LEU A CA 4
ATOM 4048 C C . LEU A 1 44 ? -11.334 5.878 -7.883 1.00 0.00 44 LEU A C 4
ATOM 4049 O O . LEU A 1 44 ? -11.415 4.906 -8.634 1.00 0.00 44 LEU A O 4
ATOM 4065 N N . GLY A 1 45 ? -11.918 7.045 -8.143 1.00 0.00 45 GLY A N 4
ATOM 4066 C CA . GLY A 1 45 ? -12.697 7.231 -9.353 1.00 0.00 45 GLY A CA 4
ATOM 4067 C C . GLY A 1 45 ? -12.085 8.263 -10.281 1.00 0.00 45 GLY A C 4
ATOM 4068 O O . GLY A 1 45 ? -12.004 8.049 -11.491 1.00 0.00 45 GLY A O 4
ATOM 4072 N N . GLY A 1 46 ? -11.652 9.384 -9.712 1.00 0.00 46 GLY A N 4
ATOM 4073 C CA . GLY A 1 46 ? -11.049 10.435 -10.510 1.00 0.00 46 GLY A CA 4
ATOM 4074 C C . GLY A 1 46 ? -11.002 11.763 -9.779 1.00 0.00 46 GLY A C 4
ATOM 4075 O O . GLY A 1 46 ? -11.541 12.761 -10.255 1.00 0.00 46 GLY A O 4
ATOM 4079 N N . GLY A 1 47 ? -10.354 11.775 -8.618 1.00 0.00 47 GLY A N 4
ATOM 4080 C CA . GLY A 1 47 ? -10.251 12.994 -7.837 1.00 0.00 47 GLY A CA 4
ATOM 4081 C C . GLY A 1 47 ? -8.815 13.452 -7.665 1.00 0.00 47 GLY A C 4
ATOM 4082 O O . GLY A 1 47 ? -8.411 14.471 -8.225 1.00 0.00 47 GLY A O 4
ATOM 4086 N N . GLY A 1 48 ? -8.044 12.699 -6.887 1.00 0.00 48 GLY A N 4
ATOM 4087 C CA . GLY A 1 48 ? -6.655 13.050 -6.657 1.00 0.00 48 GLY A CA 4
ATOM 4088 C C . GLY A 1 48 ? -5.708 12.299 -7.573 1.00 0.00 48 GLY A C 4
ATOM 4089 O O . GLY A 1 48 ? -4.572 12.012 -7.198 1.00 0.00 48 GLY A O 4
ATOM 4093 N N . GLU A 1 49 ? -6.183 11.982 -8.775 1.00 0.00 49 GLU A N 4
ATOM 4094 C CA . GLU A 1 49 ? -5.387 11.258 -9.763 1.00 0.00 49 GLU A CA 4
ATOM 4095 C C . GLU A 1 49 ? -4.912 9.911 -9.219 1.00 0.00 49 GLU A C 4
ATOM 4096 O O . GLU A 1 49 ? -4.793 9.723 -8.010 1.00 0.00 49 GLU A O 4
ATOM 4108 N N . VAL A 1 50 ? -4.648 8.978 -10.128 1.00 0.00 50 VAL A N 4
ATOM 4109 C CA . VAL A 1 50 ? -4.193 7.645 -9.750 1.00 0.00 50 VAL A CA 4
ATOM 4110 C C . VAL A 1 50 ? -2.682 7.616 -9.524 1.00 0.00 50 VAL A C 4
ATOM 4111 O O . VAL A 1 50 ? -2.164 6.734 -8.841 1.00 0.00 50 VAL A O 4
ATOM 4124 N N . LYS A 1 51 ? -1.979 8.584 -10.105 1.00 0.00 51 LYS A N 4
ATOM 4125 C CA . LYS A 1 51 ? -0.527 8.664 -9.967 1.00 0.00 51 LYS A CA 4
ATOM 4126 C C . LYS A 1 51 ? -0.121 9.072 -8.551 1.00 0.00 51 LYS A C 4
ATOM 4127 O O . LYS A 1 51 ? 1.022 8.868 -8.143 1.00 0.00 51 LYS A O 4
ATOM 4146 N N . LYS A 1 52 ? -1.057 9.655 -7.807 1.00 0.00 52 LYS A N 4
ATOM 4147 C CA . LYS A 1 52 ? -0.788 10.094 -6.445 1.00 0.00 52 LYS A CA 4
ATOM 4148 C C . LYS A 1 52 ? -0.764 8.917 -5.472 1.00 0.00 52 LYS A C 4
ATOM 4149 O O . LYS A 1 52 ? -0.110 8.976 -4.430 1.00 0.00 52 LYS A O 4
ATOM 4168 N N . VAL A 1 53 ? -1.482 7.853 -5.813 1.00 0.00 53 VAL A N 4
ATOM 4169 C CA . VAL A 1 53 ? -1.544 6.669 -4.962 1.00 0.00 53 VAL A CA 4
ATOM 4170 C C . VAL A 1 53 ? -0.334 5.762 -5.172 1.00 0.00 53 VAL A C 4
ATOM 4171 O O . VAL A 1 53 ? 0.264 5.277 -4.212 1.00 0.00 53 VAL A O 4
ATOM 4184 N N . GLU A 1 54 ? 0.016 5.530 -6.432 1.00 0.00 54 GLU A N 4
ATOM 4185 C CA . GLU A 1 54 ? 1.149 4.672 -6.766 1.00 0.00 54 GLU A CA 4
ATOM 4186 C C . GLU A 1 54 ? 2.447 5.212 -6.174 1.00 0.00 54 GLU A C 4
ATOM 4187 O O . GLU A 1 54 ? 3.390 4.456 -5.938 1.00 0.00 54 GLU A O 4
ATOM 4199 N N . GLU A 1 55 ? 2.495 6.519 -5.944 1.00 0.00 55 GLU A N 4
ATOM 4200 C CA . GLU A 1 55 ? 3.685 7.157 -5.387 1.00 0.00 55 GLU A CA 4
ATOM 4201 C C . GLU A 1 55 ? 3.747 6.996 -3.870 1.00 0.00 55 GLU A C 4
ATOM 4202 O O . GLU A 1 55 ? 4.775 6.596 -3.320 1.00 0.00 55 GLU A O 4
ATOM 4214 N N . GLU A 1 56 ? 2.650 7.321 -3.195 1.00 0.00 56 GLU A N 4
ATOM 4215 C CA . GLU A 1 56 ? 2.587 7.222 -1.741 1.00 0.00 56 GLU A CA 4
ATOM 4216 C C . GLU A 1 56 ? 2.770 5.780 -1.272 1.00 0.00 56 GLU A C 4
ATOM 4217 O O . GLU A 1 56 ? 3.448 5.524 -0.277 1.00 0.00 56 GLU A O 4
ATOM 4229 N N . VAL A 1 57 ? 2.155 4.844 -1.988 1.00 0.00 57 VAL A N 4
ATOM 4230 C CA . VAL A 1 57 ? 2.246 3.433 -1.636 1.00 0.00 57 VAL A CA 4
ATOM 4231 C C . VAL A 1 57 ? 3.691 2.938 -1.670 1.00 0.00 57 VAL A C 4
ATOM 4232 O O . VAL A 1 57 ? 4.044 1.982 -0.980 1.00 0.00 57 VAL A O 4
ATOM 4245 N N . LYS A 1 58 ? 4.525 3.594 -2.473 1.00 0.00 58 LYS A N 4
ATOM 4246 C CA . LYS A 1 58 ? 5.930 3.214 -2.588 1.00 0.00 58 LYS A CA 4
ATOM 4247 C C . LYS A 1 58 ? 6.617 3.232 -1.225 1.00 0.00 58 LYS A C 4
ATOM 4248 O O . LYS A 1 58 ? 7.589 2.511 -1.000 1.00 0.00 58 LYS A O 4
ATOM 4267 N N . LYS A 1 59 ? 6.104 4.057 -0.318 1.00 0.00 59 LYS A N 4
ATOM 4268 C CA . LYS A 1 59 ? 6.668 4.164 1.022 1.00 0.00 59 LYS A CA 4
ATOM 4269 C C . LYS A 1 59 ? 6.212 3.001 1.898 1.00 0.00 59 LYS A C 4
ATOM 4270 O O . LYS A 1 59 ? 6.930 2.574 2.803 1.00 0.00 59 LYS A O 4
ATOM 4289 N N . LEU A 1 60 ? 5.014 2.495 1.624 1.00 0.00 60 LEU A N 4
ATOM 4290 C CA . LEU A 1 60 ? 4.462 1.381 2.388 1.00 0.00 60 LEU A CA 4
ATOM 4291 C C . LEU A 1 60 ? 5.073 0.058 1.942 1.00 0.00 60 LEU A C 4
ATOM 4292 O O . LEU A 1 60 ? 5.592 -0.699 2.759 1.00 0.00 60 LEU A O 4
ATOM 4308 N N . GLU A 1 61 ? 5.000 -0.218 0.643 1.00 0.00 61 GLU A N 4
ATOM 4309 C CA . GLU A 1 61 ? 5.542 -1.459 0.089 1.00 0.00 61 GLU A CA 4
ATOM 4310 C C . GLU A 1 61 ? 7.005 -1.655 0.481 1.00 0.00 61 GLU A C 4
ATOM 4311 O O . GLU A 1 61 ? 7.368 -2.677 1.063 1.00 0.00 61 GLU A O 4
ATOM 4323 N N . GLU A 1 62 ? 7.840 -0.672 0.160 1.00 0.00 62 GLU A N 4
ATOM 4324 C CA . GLU A 1 62 ? 9.264 -0.736 0.478 1.00 0.00 62 GLU A CA 4
ATOM 4325 C C . GLU A 1 62 ? 9.483 -1.063 1.953 1.00 0.00 62 GLU A C 4
ATOM 4326 O O . GLU A 1 62 ? 10.474 -1.692 2.322 1.00 0.00 62 GLU A O 4
ATOM 4338 N N . GLU A 1 63 ? 8.546 -0.630 2.790 1.00 0.00 63 GLU A N 4
ATOM 4339 C CA . GLU A 1 63 ? 8.625 -0.869 4.224 1.00 0.00 63 GLU A CA 4
ATOM 4340 C C . GLU A 1 63 ? 8.300 -2.323 4.552 1.00 0.00 63 GLU A C 4
ATOM 4341 O O . GLU A 1 63 ? 8.706 -2.839 5.592 1.00 0.00 63 GLU A O 4
ATOM 4353 N N . ILE A 1 64 ? 7.562 -2.975 3.659 1.00 0.00 64 ILE A N 4
ATOM 4354 C CA . ILE A 1 64 ? 7.174 -4.365 3.853 1.00 0.00 64 ILE A CA 4
ATOM 4355 C C . ILE A 1 64 ? 8.369 -5.301 3.699 1.00 0.00 64 ILE A C 4
ATOM 4356 O O . ILE A 1 64 ? 8.443 -6.342 4.353 1.00 0.00 64 ILE A O 4
ATOM 4372 N N . LYS A 1 65 ? 9.304 -4.927 2.832 1.00 0.00 65 LYS A N 4
ATOM 4373 C CA . LYS A 1 65 ? 10.495 -5.736 2.595 1.00 0.00 65 LYS A CA 4
ATOM 4374 C C . LYS A 1 65 ? 11.279 -5.945 3.888 1.00 0.00 65 LYS A C 4
ATOM 4375 O O . LYS A 1 65 ? 12.004 -6.931 4.031 1.00 0.00 65 LYS A O 4
ATOM 4394 N N . LYS A 1 66 ? 11.132 -5.014 4.825 1.00 0.00 66 LYS A N 4
ATOM 4395 C CA . LYS A 1 66 ? 11.828 -5.099 6.104 1.00 0.00 66 LYS A CA 4
ATOM 4396 C C . LYS A 1 66 ? 11.055 -5.964 7.094 1.00 0.00 66 LYS A C 4
ATOM 4397 O O . LYS A 1 66 ? 11.642 -6.590 7.977 1.00 0.00 66 LYS A O 4
ATOM 4416 N N . LEU A 1 67 ? 9.734 -5.996 6.942 1.00 0.00 67 LEU A N 4
ATOM 4417 C CA . LEU A 1 67 ? 8.883 -6.787 7.826 1.00 0.00 67 LEU A CA 4
ATOM 4418 C C . LEU A 1 67 ? 8.967 -8.269 7.478 1.00 0.00 67 LEU A C 4
ATOM 4419 O O . LEU A 1 67 ? 8.289 -9.074 8.152 1.00 0.00 67 LEU A O 4
ATOM 4449 N N . GLY A 1 1 ? 6.135 2.889 -16.864 1.00 0.00 1 GLY A N 5
ATOM 4450 C CA . GLY A 1 1 ? 5.065 3.788 -16.349 1.00 0.00 1 GLY A CA 5
ATOM 4451 C C . GLY A 1 1 ? 4.118 3.079 -15.402 1.00 0.00 1 GLY A C 5
ATOM 4452 O O . GLY A 1 1 ? 4.455 2.837 -14.242 1.00 0.00 1 GLY A O 5
ATOM 4458 N N . SER A 1 2 ? 2.929 2.743 -15.896 1.00 0.00 2 SER A N 5
ATOM 4459 C CA . SER A 1 2 ? 1.925 2.056 -15.090 1.00 0.00 2 SER A CA 5
ATOM 4460 C C . SER A 1 2 ? 1.562 2.873 -13.854 1.00 0.00 2 SER A C 5
ATOM 4461 O O . SER A 1 2 ? 2.377 3.045 -12.948 1.00 0.00 2 SER A O 5
ATOM 4469 N N . ARG A 1 3 ? 0.332 3.372 -13.822 1.00 0.00 3 ARG A N 5
ATOM 4470 C CA . ARG A 1 3 ? -0.136 4.167 -12.695 1.00 0.00 3 ARG A CA 5
ATOM 4471 C C . ARG A 1 3 ? -1.010 3.332 -11.765 1.00 0.00 3 ARG A C 5
ATOM 4472 O O . ARG A 1 3 ? -0.807 3.323 -10.552 1.00 0.00 3 ARG A O 5
ATOM 4493 N N . VAL A 1 4 ? -1.980 2.628 -12.342 1.00 0.00 4 VAL A N 5
ATOM 4494 C CA . VAL A 1 4 ? -2.885 1.783 -11.566 1.00 0.00 4 VAL A CA 5
ATOM 4495 C C . VAL A 1 4 ? -2.272 0.411 -11.313 1.00 0.00 4 VAL A C 5
ATOM 4496 O O . VAL A 1 4 ? -2.466 -0.177 -10.249 1.00 0.00 4 VAL A O 5
ATOM 4509 N N . LYS A 1 5 ? -1.526 -0.093 -12.291 1.00 0.00 5 LYS A N 5
ATOM 4510 C CA . LYS A 1 5 ? -0.879 -1.395 -12.162 1.00 0.00 5 LYS A CA 5
ATOM 4511 C C . LYS A 1 5 ? -0.089 -1.466 -10.860 1.00 0.00 5 LYS A C 5
ATOM 4512 O O . LYS A 1 5 ? 0.038 -2.529 -10.253 1.00 0.00 5 LYS A O 5
ATOM 4531 N N . ALA A 1 6 ? 0.425 -0.317 -10.431 1.00 0.00 6 ALA A N 5
ATOM 4532 C CA . ALA A 1 6 ? 1.186 -0.230 -9.193 1.00 0.00 6 ALA A CA 5
ATOM 4533 C C . ALA A 1 6 ? 0.249 -0.201 -7.989 1.00 0.00 6 ALA A C 5
ATOM 4534 O O . ALA A 1 6 ? 0.628 -0.585 -6.885 1.00 0.00 6 ALA A O 5
ATOM 4541 N N . LEU A 1 7 ? -0.975 0.267 -8.215 1.00 0.00 7 LEU A N 5
ATOM 4542 C CA . LEU A 1 7 ? -1.978 0.358 -7.158 1.00 0.00 7 LEU A CA 5
ATOM 4543 C C . LEU A 1 7 ? -2.661 -0.987 -6.922 1.00 0.00 7 LEU A C 5
ATOM 4544 O O . LEU A 1 7 ? -2.953 -1.356 -5.786 1.00 0.00 7 LEU A O 5
ATOM 4560 N N . GLU A 1 8 ? -2.934 -1.700 -8.006 1.00 0.00 8 GLU A N 5
ATOM 4561 C CA . GLU A 1 8 ? -3.609 -2.994 -7.928 1.00 0.00 8 GLU A CA 5
ATOM 4562 C C . GLU A 1 8 ? -2.730 -4.073 -7.292 1.00 0.00 8 GLU A C 5
ATOM 4563 O O . GLU A 1 8 ? -3.226 -4.933 -6.563 1.00 0.00 8 GLU A O 5
ATOM 4575 N N . GLU A 1 9 ? -1.436 -4.040 -7.586 1.00 0.00 9 GLU A N 5
ATOM 4576 C CA . GLU A 1 9 ? -0.506 -5.037 -7.054 1.00 0.00 9 GLU A CA 5
ATOM 4577 C C . GLU A 1 9 ? -0.130 -4.757 -5.599 1.00 0.00 9 GLU A C 5
ATOM 4578 O O . GLU A 1 9 ? -0.048 -5.676 -4.785 1.00 0.00 9 GLU A O 5
ATOM 4590 N N . LYS A 1 10 ? 0.114 -3.491 -5.284 1.00 0.00 10 LYS A N 5
ATOM 4591 C CA . LYS A 1 10 ? 0.503 -3.097 -3.931 1.00 0.00 10 LYS A CA 5
ATOM 4592 C C . LYS A 1 10 ? -0.528 -3.538 -2.893 1.00 0.00 10 LYS A C 5
ATOM 4593 O O . LYS A 1 10 ? -0.179 -4.139 -1.877 1.00 0.00 10 LYS A O 5
ATOM 4612 N N . VAL A 1 11 ? -1.793 -3.227 -3.147 1.00 0.00 11 VAL A N 5
ATOM 4613 C CA . VAL A 1 11 ? -2.873 -3.579 -2.230 1.00 0.00 11 VAL A CA 5
ATOM 4614 C C . VAL A 1 11 ? -2.811 -5.050 -1.818 1.00 0.00 11 VAL A C 5
ATOM 4615 O O . VAL A 1 11 ? -3.293 -5.421 -0.749 1.00 0.00 11 VAL A O 5
ATOM 4628 N N . LYS A 1 12 ? -2.222 -5.885 -2.668 1.00 0.00 12 LYS A N 5
ATOM 4629 C CA . LYS A 1 12 ? -2.108 -7.308 -2.375 1.00 0.00 12 LYS A CA 5
ATOM 4630 C C . LYS A 1 12 ? -0.998 -7.564 -1.361 1.00 0.00 12 LYS A C 5
ATOM 4631 O O . LYS A 1 12 ? -1.212 -8.231 -0.351 1.00 0.00 12 LYS A O 5
ATOM 4650 N N . ALA A 1 13 ? 0.182 -7.029 -1.633 1.00 0.00 13 ALA A N 5
ATOM 4651 C CA . ALA A 1 13 ? 1.317 -7.197 -0.737 1.00 0.00 13 ALA A CA 5
ATOM 4652 C C . ALA A 1 13 ? 1.149 -6.333 0.509 1.00 0.00 13 ALA A C 5
ATOM 4653 O O . ALA A 1 13 ? 1.723 -6.617 1.559 1.00 0.00 13 ALA A O 5
ATOM 4660 N N . LEU A 1 14 ? 0.369 -5.267 0.376 1.00 0.00 14 LEU A N 5
ATOM 4661 C CA . LEU A 1 14 ? 0.129 -4.344 1.477 1.00 0.00 14 LEU A CA 5
ATOM 4662 C C . LEU A 1 14 ? -0.604 -5.013 2.638 1.00 0.00 14 LEU A C 5
ATOM 4663 O O . LEU A 1 14 ? -0.140 -4.980 3.775 1.00 0.00 14 LEU A O 5
ATOM 4679 N N . GLU A 1 15 ? -1.764 -5.597 2.350 1.00 0.00 15 GLU A N 5
ATOM 4680 C CA . GLU A 1 15 ? -2.567 -6.245 3.388 1.00 0.00 15 GLU A CA 5
ATOM 4681 C C . GLU A 1 15 ? -2.070 -7.653 3.721 1.00 0.00 15 GLU A C 5
ATOM 4682 O O . GLU A 1 15 ? -1.737 -7.948 4.870 1.00 0.00 15 GLU A O 5
ATOM 4694 N N . GLU A 1 16 ? -2.049 -8.525 2.719 1.00 0.00 16 GLU A N 5
ATOM 4695 C CA . GLU A 1 16 ? -1.624 -9.911 2.906 1.00 0.00 16 GLU A CA 5
ATOM 4696 C C . GLU A 1 16 ? -0.289 -10.021 3.633 1.00 0.00 16 GLU A C 5
ATOM 4697 O O . GLU A 1 16 ? -0.207 -10.640 4.689 1.00 0.00 16 GLU A O 5
ATOM 4709 N N . LYS A 1 17 ? 0.759 -9.445 3.052 1.00 0.00 17 LYS A N 5
ATOM 4710 C CA . LYS A 1 17 ? 2.096 -9.512 3.641 1.00 0.00 17 LYS A CA 5
ATOM 4711 C C . LYS A 1 17 ? 2.088 -9.149 5.126 1.00 0.00 17 LYS A C 5
ATOM 4712 O O . LYS A 1 17 ? 2.907 -9.651 5.895 1.00 0.00 17 LYS A O 5
ATOM 4731 N N . VAL A 1 18 ? 1.166 -8.283 5.528 1.00 0.00 18 VAL A N 5
ATOM 4732 C CA . VAL A 1 18 ? 1.073 -7.873 6.926 1.00 0.00 18 VAL A CA 5
ATOM 4733 C C . VAL A 1 18 ? 0.323 -8.911 7.756 1.00 0.00 18 VAL A C 5
ATOM 4734 O O . VAL A 1 18 ? 0.516 -9.008 8.967 1.00 0.00 18 VAL A O 5
ATOM 4747 N N . LYS A 1 19 ? -0.536 -9.683 7.097 1.00 0.00 19 LYS A N 5
ATOM 4748 C CA . LYS A 1 19 ? -1.315 -10.712 7.776 1.00 0.00 19 LYS A CA 5
ATOM 4749 C C . LYS A 1 19 ? -0.428 -11.874 8.220 1.00 0.00 19 LYS A C 5
ATOM 4750 O O . LYS A 1 19 ? -0.719 -12.544 9.209 1.00 0.00 19 LYS A O 5
ATOM 4769 N N . ALA A 1 20 ? 0.650 -12.109 7.479 1.00 0.00 20 ALA A N 5
ATOM 4770 C CA . ALA A 1 20 ? 1.572 -13.193 7.797 1.00 0.00 20 ALA A CA 5
ATOM 4771 C C . ALA A 1 20 ? 2.764 -12.696 8.612 1.00 0.00 20 ALA A C 5
ATOM 4772 O O . ALA A 1 20 ? 3.507 -13.493 9.185 1.00 0.00 20 ALA A O 5
ATOM 4779 N N . LEU A 1 21 ? 2.949 -11.378 8.659 1.00 0.00 21 LEU A N 5
ATOM 4780 C CA . LEU A 1 21 ? 4.056 -10.794 9.403 1.00 0.00 21 LEU A CA 5
ATOM 4781 C C . LEU A 1 21 ? 3.710 -10.672 10.886 1.00 0.00 21 LEU A C 5
ATOM 4782 O O . LEU A 1 21 ? 4.515 -11.013 11.751 1.00 0.00 21 LEU A O 5
ATOM 4798 N N . GLY A 1 22 ? 2.507 -10.184 11.169 1.00 0.00 22 GLY A N 5
ATOM 4799 C CA . GLY A 1 22 ? 2.077 -10.026 12.547 1.00 0.00 22 GLY A CA 5
ATOM 4800 C C . GLY A 1 22 ? 2.150 -8.587 13.018 1.00 0.00 22 GLY A C 5
ATOM 4801 O O . GLY A 1 22 ? 1.357 -7.747 12.595 1.00 0.00 22 GLY A O 5
ATOM 4805 N N . GLY A 1 23 ? 3.105 -8.303 13.899 1.00 0.00 23 GLY A N 5
ATOM 4806 C CA . GLY A 1 23 ? 3.262 -6.955 14.414 1.00 0.00 23 GLY A CA 5
ATOM 4807 C C . GLY A 1 23 ? 4.594 -6.750 15.110 1.00 0.00 23 GLY A C 5
ATOM 4808 O O . GLY A 1 23 ? 5.445 -7.639 15.107 1.00 0.00 23 GLY A O 5
ATOM 4812 N N . GLY A 1 24 ? 4.774 -5.576 15.708 1.00 0.00 24 GLY A N 5
ATOM 4813 C CA . GLY A 1 24 ? 6.013 -5.282 16.403 1.00 0.00 24 GLY A CA 5
ATOM 4814 C C . GLY A 1 24 ? 6.348 -3.803 16.396 1.00 0.00 24 GLY A C 5
ATOM 4815 O O . GLY A 1 24 ? 7.418 -3.404 15.936 1.00 0.00 24 GLY A O 5
ATOM 4819 N N . GLY A 1 25 ? 5.432 -2.988 16.911 1.00 0.00 25 GLY A N 5
ATOM 4820 C CA . GLY A 1 25 ? 5.656 -1.554 16.955 1.00 0.00 25 GLY A CA 5
ATOM 4821 C C . GLY A 1 25 ? 5.648 -0.922 15.577 1.00 0.00 25 GLY A C 5
ATOM 4822 O O . GLY A 1 25 ? 4.723 -0.189 15.228 1.00 0.00 25 GLY A O 5
ATOM 4826 N N . ARG A 1 26 ? 6.682 -1.208 14.792 1.00 0.00 26 ARG A N 5
ATOM 4827 C CA . ARG A 1 26 ? 6.792 -0.664 13.443 1.00 0.00 26 ARG A CA 5
ATOM 4828 C C . ARG A 1 26 ? 5.564 -1.013 12.610 1.00 0.00 26 ARG A C 5
ATOM 4829 O O . ARG A 1 26 ? 5.163 -0.255 11.727 1.00 0.00 26 ARG A O 5
ATOM 4850 N N . ILE A 1 27 ? 4.974 -2.168 12.898 1.00 0.00 27 ILE A N 5
ATOM 4851 C CA . ILE A 1 27 ? 3.794 -2.625 12.174 1.00 0.00 27 ILE A CA 5
ATOM 4852 C C . ILE A 1 27 ? 2.541 -1.877 12.622 1.00 0.00 27 ILE A C 5
ATOM 4853 O O . ILE A 1 27 ? 1.566 -1.783 11.878 1.00 0.00 27 ILE A O 5
ATOM 4869 N N . GLU A 1 28 ? 2.571 -1.348 13.844 1.00 0.00 28 GLU A N 5
ATOM 4870 C CA . GLU A 1 28 ? 1.433 -0.612 14.386 1.00 0.00 28 GLU A CA 5
ATOM 4871 C C . GLU A 1 28 ? 0.995 0.500 13.436 1.00 0.00 28 GLU A C 5
ATOM 4872 O O . GLU A 1 28 ? -0.159 0.551 13.015 1.00 0.00 28 GLU A O 5
ATOM 4884 N N . GLU A 1 29 ? 1.928 1.385 13.100 1.00 0.00 29 GLU A N 5
ATOM 4885 C CA . GLU A 1 29 ? 1.641 2.492 12.195 1.00 0.00 29 GLU A CA 5
ATOM 4886 C C . GLU A 1 29 ? 1.602 2.016 10.745 1.00 0.00 29 GLU A C 5
ATOM 4887 O O . GLU A 1 29 ? 0.948 2.625 9.899 1.00 0.00 29 GLU A O 5
ATOM 4899 N N . LEU A 1 30 ? 2.315 0.929 10.466 1.00 0.00 30 LEU A N 5
ATOM 4900 C CA . LEU A 1 30 ? 2.373 0.370 9.119 1.00 0.00 30 LEU A CA 5
ATOM 4901 C C . LEU A 1 30 ? 0.987 -0.024 8.618 1.00 0.00 30 LEU A C 5
ATOM 4902 O O . LEU A 1 30 ? 0.637 0.238 7.467 1.00 0.00 30 LEU A O 5
ATOM 4918 N N . LYS A 1 31 ? 0.201 -0.664 9.481 1.00 0.00 31 LYS A N 5
ATOM 4919 C CA . LYS A 1 31 ? -1.140 -1.097 9.109 1.00 0.00 31 LYS A CA 5
ATOM 4920 C C . LYS A 1 31 ? -2.070 0.094 8.905 1.00 0.00 31 LYS A C 5
ATOM 4921 O O . LYS A 1 31 ? -2.900 0.094 7.997 1.00 0.00 31 LYS A O 5
ATOM 4940 N N . LYS A 1 32 ? -1.927 1.110 9.750 1.00 0.00 32 LYS A N 5
ATOM 4941 C CA . LYS A 1 32 ? -2.757 2.305 9.648 1.00 0.00 32 LYS A CA 5
ATOM 4942 C C . LYS A 1 32 ? -2.693 2.884 8.238 1.00 0.00 32 LYS A C 5
ATOM 4943 O O . LYS A 1 32 ? -3.687 3.388 7.714 1.00 0.00 32 LYS A O 5
ATOM 4962 N N . LYS A 1 33 ? -1.516 2.797 7.629 1.00 0.00 33 LYS A N 5
ATOM 4963 C CA . LYS A 1 33 ? -1.307 3.299 6.276 1.00 0.00 33 LYS A CA 5
ATOM 4964 C C . LYS A 1 33 ? -1.817 2.301 5.238 1.00 0.00 33 LYS A C 5
ATOM 4965 O O . LYS A 1 33 ? -2.129 2.671 4.108 1.00 0.00 33 LYS A O 5
ATOM 4984 N N . CYS A 1 34 ? -1.884 1.031 5.631 1.00 0.00 34 CYS A N 5
ATOM 4985 C CA . CYS A 1 34 ? -2.343 -0.030 4.739 1.00 0.00 34 CYS A CA 5
ATOM 4986 C C . CYS A 1 34 ? -3.857 0.027 4.542 1.00 0.00 34 CYS A C 5
ATOM 4987 O O . CYS A 1 34 ? -4.343 0.176 3.420 1.00 0.00 34 CYS A O 5
ATOM 4994 N N . GLU A 1 35 ? -4.595 -0.103 5.640 1.00 0.00 35 GLU A N 5
ATOM 4995 C CA . GLU A 1 35 ? -6.055 -0.080 5.606 1.00 0.00 35 GLU A CA 5
ATOM 4996 C C . GLU A 1 35 ? -6.591 1.111 4.814 1.00 0.00 35 GLU A C 5
ATOM 4997 O O . GLU A 1 35 ? -7.616 1.007 4.142 1.00 0.00 35 GLU A O 5
ATOM 5009 N N . GLU A 1 36 ? -5.899 2.242 4.901 1.00 0.00 36 GLU A N 5
ATOM 5010 C CA . GLU A 1 36 ? -6.318 3.448 4.194 1.00 0.00 36 GLU A CA 5
ATOM 5011 C C . GLU A 1 36 ? -5.931 3.384 2.719 1.00 0.00 36 GLU A C 5
ATOM 5012 O O . GLU A 1 36 ? -6.585 3.989 1.870 1.00 0.00 36 GLU A O 5
ATOM 5024 N N . LEU A 1 37 ? -4.858 2.659 2.425 1.00 0.00 37 LEU A N 5
ATOM 5025 C CA . LEU A 1 37 ? -4.372 2.524 1.056 1.00 0.00 37 LEU A CA 5
ATOM 5026 C C . LEU A 1 37 ? -5.194 1.507 0.272 1.00 0.00 37 LEU A C 5
ATOM 5027 O O . LEU A 1 37 ? -5.481 1.705 -0.907 1.00 0.00 37 LEU A O 5
ATOM 5043 N N . LYS A 1 38 ? -5.557 0.410 0.928 1.00 0.00 38 LYS A N 5
ATOM 5044 C CA . LYS A 1 38 ? -6.331 -0.641 0.283 1.00 0.00 38 LYS A CA 5
ATOM 5045 C C . LYS A 1 38 ? -7.781 -0.209 0.061 1.00 0.00 38 LYS A C 5
ATOM 5046 O O . LYS A 1 38 ? -8.439 -0.670 -0.872 1.00 0.00 38 LYS A O 5
ATOM 5065 N N . LYS A 1 39 ? -8.275 0.665 0.930 1.00 0.00 39 LYS A N 5
ATOM 5066 C CA . LYS A 1 39 ? -9.650 1.149 0.837 1.00 0.00 39 LYS A CA 5
ATOM 5067 C C . LYS A 1 39 ? -9.796 2.229 -0.232 1.00 0.00 39 LYS A C 5
ATOM 5068 O O . LYS A 1 39 ? -10.849 2.356 -0.856 1.00 0.00 39 LYS A O 5
ATOM 5087 N N . LYS A 1 40 ? -8.742 3.013 -0.429 1.00 0.00 40 LYS A N 5
ATOM 5088 C CA . LYS A 1 40 ? -8.762 4.089 -1.414 1.00 0.00 40 LYS A CA 5
ATOM 5089 C C . LYS A 1 40 ? -8.843 3.542 -2.837 1.00 0.00 40 LYS A C 5
ATOM 5090 O O . LYS A 1 40 ? -9.744 3.894 -3.598 1.00 0.00 40 LYS A O 5
ATOM 5109 N N . ILE A 1 41 ? -7.891 2.686 -3.193 1.00 0.00 41 ILE A N 5
ATOM 5110 C CA . ILE A 1 41 ? -7.851 2.097 -4.526 1.00 0.00 41 ILE A CA 5
ATOM 5111 C C . ILE A 1 41 ? -9.133 1.328 -4.831 1.00 0.00 41 ILE A C 5
ATOM 5112 O O . ILE A 1 41 ? -9.723 1.484 -5.900 1.00 0.00 41 ILE A O 5
ATOM 5128 N N . GLU A 1 42 ? -9.561 0.497 -3.886 1.00 0.00 42 GLU A N 5
ATOM 5129 C CA . GLU A 1 42 ? -10.774 -0.296 -4.056 1.00 0.00 42 GLU A CA 5
ATOM 5130 C C . GLU A 1 42 ? -11.975 0.597 -4.355 1.00 0.00 42 GLU A C 5
ATOM 5131 O O . GLU A 1 42 ? -12.916 0.182 -5.030 1.00 0.00 42 GLU A O 5
ATOM 5143 N N . GLU A 1 43 ? -11.936 1.823 -3.844 1.00 0.00 43 GLU A N 5
ATOM 5144 C CA . GLU A 1 43 ? -13.021 2.775 -4.052 1.00 0.00 43 GLU A CA 5
ATOM 5145 C C . GLU A 1 43 ? -12.741 3.674 -5.255 1.00 0.00 43 GLU A C 5
ATOM 5146 O O . GLU A 1 43 ? -13.663 4.231 -5.851 1.00 0.00 43 GLU A O 5
ATOM 5158 N N . LEU A 1 44 ? -11.465 3.816 -5.604 1.00 0.00 44 LEU A N 5
ATOM 5159 C CA . LEU A 1 44 ? -11.067 4.650 -6.734 1.00 0.00 44 LEU A CA 5
ATOM 5160 C C . LEU A 1 44 ? -11.845 4.279 -7.993 1.00 0.00 44 LEU A C 5
ATOM 5161 O O . LEU A 1 44 ? -11.580 3.252 -8.618 1.00 0.00 44 LEU A O 5
ATOM 5177 N N . GLY A 1 45 ? -12.806 5.122 -8.360 1.00 0.00 45 GLY A N 5
ATOM 5178 C CA . GLY A 1 45 ? -13.607 4.867 -9.543 1.00 0.00 45 GLY A CA 5
ATOM 5179 C C . GLY A 1 45 ? -13.346 5.874 -10.647 1.00 0.00 45 GLY A C 5
ATOM 5180 O O . GLY A 1 45 ? -13.382 5.532 -11.829 1.00 0.00 45 GLY A O 5
ATOM 5184 N N . GLY A 1 46 ? -13.084 7.117 -10.259 1.00 0.00 46 GLY A N 5
ATOM 5185 C CA . GLY A 1 46 ? -12.820 8.158 -11.235 1.00 0.00 46 GLY A CA 5
ATOM 5186 C C . GLY A 1 46 ? -12.471 9.485 -10.589 1.00 0.00 46 GLY A C 5
ATOM 5187 O O . GLY A 1 46 ? -13.055 10.516 -10.921 1.00 0.00 46 GLY A O 5
ATOM 5191 N N . GLY A 1 47 ? -11.516 9.459 -9.665 1.00 0.00 47 GLY A N 5
ATOM 5192 C CA . GLY A 1 47 ? -11.108 10.676 -8.988 1.00 0.00 47 GLY A CA 5
ATOM 5193 C C . GLY A 1 47 ? -10.135 10.413 -7.855 1.00 0.00 47 GLY A C 5
ATOM 5194 O O . GLY A 1 47 ? -10.316 9.477 -7.077 1.00 0.00 47 GLY A O 5
ATOM 5198 N N . GLY A 1 48 ? -9.100 11.242 -7.763 1.00 0.00 48 GLY A N 5
ATOM 5199 C CA . GLY A 1 48 ? -8.108 11.080 -6.715 1.00 0.00 48 GLY A CA 5
ATOM 5200 C C . GLY A 1 48 ? -6.700 10.910 -7.257 1.00 0.00 48 GLY A C 5
ATOM 5201 O O . GLY A 1 48 ? -5.754 10.726 -6.491 1.00 0.00 48 GLY A O 5
ATOM 5205 N N . GLU A 1 49 ? -6.556 10.970 -8.579 1.00 0.00 49 GLU A N 5
ATOM 5206 C CA . GLU A 1 49 ? -5.252 10.819 -9.215 1.00 0.00 49 GLU A CA 5
ATOM 5207 C C . GLU A 1 49 ? -4.679 9.429 -8.961 1.00 0.00 49 GLU A C 5
ATOM 5208 O O . GLU A 1 49 ? -4.616 8.970 -7.821 1.00 0.00 49 GLU A O 5
ATOM 5220 N N . VAL A 1 50 ? -4.264 8.763 -10.034 1.00 0.00 50 VAL A N 5
ATOM 5221 C CA . VAL A 1 50 ? -3.697 7.423 -9.934 1.00 0.00 50 VAL A CA 5
ATOM 5222 C C . VAL A 1 50 ? -2.199 7.476 -9.647 1.00 0.00 50 VAL A C 5
ATOM 5223 O O . VAL A 1 50 ? -1.642 6.564 -9.036 1.00 0.00 50 VAL A O 5
ATOM 5236 N N . LYS A 1 51 ? -1.550 8.546 -10.096 1.00 0.00 51 LYS A N 5
ATOM 5237 C CA . LYS A 1 51 ? -0.114 8.712 -9.893 1.00 0.00 51 LYS A CA 5
ATOM 5238 C C . LYS A 1 51 ? 0.199 9.155 -8.464 1.00 0.00 51 LYS A C 5
ATOM 5239 O O . LYS A 1 51 ? 1.315 8.968 -7.979 1.00 0.00 51 LYS A O 5
ATOM 5258 N N . LYS A 1 52 ? -0.786 9.747 -7.796 1.00 0.00 52 LYS A N 5
ATOM 5259 C CA . LYS A 1 52 ? -0.604 10.220 -6.427 1.00 0.00 52 LYS A CA 5
ATOM 5260 C C . LYS A 1 52 ? -0.671 9.069 -5.426 1.00 0.00 52 LYS A C 5
ATOM 5261 O O . LYS A 1 52 ? -0.068 9.132 -4.356 1.00 0.00 52 LYS A O 5
ATOM 5280 N N . VAL A 1 53 ? -1.415 8.024 -5.773 1.00 0.00 53 VAL A N 5
ATOM 5281 C CA . VAL A 1 53 ? -1.563 6.867 -4.896 1.00 0.00 53 VAL A CA 5
ATOM 5282 C C . VAL A 1 53 ? -0.381 5.907 -5.025 1.00 0.00 53 VAL A C 5
ATOM 5283 O O . VAL A 1 53 ? 0.047 5.302 -4.042 1.00 0.00 53 VAL A O 5
ATOM 5296 N N . GLU A 1 54 ? 0.138 5.765 -6.241 1.00 0.00 54 GLU A N 5
ATOM 5297 C CA . GLU A 1 54 ? 1.264 4.871 -6.489 1.00 0.00 54 GLU A CA 5
ATOM 5298 C C . GLU A 1 54 ? 2.556 5.442 -5.915 1.00 0.00 54 GLU A C 5
ATOM 5299 O O . GLU A 1 54 ? 3.458 4.698 -5.532 1.00 0.00 54 GLU A O 5
ATOM 5311 N N . GLU A 1 55 ? 2.638 6.767 -5.857 1.00 0.00 55 GLU A N 5
ATOM 5312 C CA . GLU A 1 55 ? 3.821 7.437 -5.328 1.00 0.00 55 GLU A CA 5
ATOM 5313 C C . GLU A 1 55 ? 3.854 7.359 -3.804 1.00 0.00 55 GLU A C 5
ATOM 5314 O O . GLU A 1 55 ? 4.905 7.123 -3.207 1.00 0.00 55 GLU A O 5
ATOM 5326 N N . GLU A 1 56 ? 2.698 7.558 -3.181 1.00 0.00 56 GLU A N 5
ATOM 5327 C CA . GLU A 1 56 ? 2.594 7.511 -1.727 1.00 0.00 56 GLU A CA 5
ATOM 5328 C C . GLU A 1 56 ? 2.780 6.086 -1.214 1.00 0.00 56 GLU A C 5
ATOM 5329 O O . GLU A 1 56 ? 3.527 5.850 -0.266 1.00 0.00 56 GLU A O 5
ATOM 5341 N N . VAL A 1 57 ? 2.095 5.141 -1.850 1.00 0.00 57 VAL A N 5
ATOM 5342 C CA . VAL A 1 57 ? 2.185 3.739 -1.460 1.00 0.00 57 VAL A CA 5
ATOM 5343 C C . VAL A 1 57 ? 3.598 3.200 -1.665 1.00 0.00 57 VAL A C 5
ATOM 5344 O O . VAL A 1 57 ? 4.013 2.254 -0.996 1.00 0.00 57 VAL A O 5
ATOM 5357 N N . LYS A 1 58 ? 4.334 3.809 -2.592 1.00 0.00 58 LYS A N 5
ATOM 5358 C CA . LYS A 1 58 ? 5.701 3.389 -2.881 1.00 0.00 58 LYS A CA 5
ATOM 5359 C C . LYS A 1 58 ? 6.525 3.293 -1.599 1.00 0.00 58 LYS A C 5
ATOM 5360 O O . LYS A 1 58 ? 7.471 2.511 -1.515 1.00 0.00 58 LYS A O 5
ATOM 5379 N N . LYS A 1 59 ? 6.154 4.092 -0.603 1.00 0.00 59 LYS A N 5
ATOM 5380 C CA . LYS A 1 59 ? 6.853 4.095 0.676 1.00 0.00 59 LYS A CA 5
ATOM 5381 C C . LYS A 1 59 ? 6.414 2.912 1.535 1.00 0.00 59 LYS A C 5
ATOM 5382 O O . LYS A 1 59 ? 7.227 2.295 2.224 1.00 0.00 59 LYS A O 5
ATOM 5401 N N . LEU A 1 60 ? 5.120 2.602 1.490 1.00 0.00 60 LEU A N 5
ATOM 5402 C CA . LEU A 1 60 ? 4.570 1.493 2.262 1.00 0.00 60 LEU A CA 5
ATOM 5403 C C . LEU A 1 60 ? 5.090 0.158 1.745 1.00 0.00 60 LEU A C 5
ATOM 5404 O O . LEU A 1 60 ? 5.586 -0.663 2.513 1.00 0.00 60 LEU A O 5
ATOM 5420 N N . GLU A 1 61 ? 4.971 -0.054 0.438 1.00 0.00 61 GLU A N 5
ATOM 5421 C CA . GLU A 1 61 ? 5.429 -1.296 -0.182 1.00 0.00 61 GLU A CA 5
ATOM 5422 C C . GLU A 1 61 ? 6.893 -1.569 0.149 1.00 0.00 61 GLU A C 5
ATOM 5423 O O . GLU A 1 61 ? 7.244 -2.659 0.603 1.00 0.00 61 GLU A O 5
ATOM 5435 N N . GLU A 1 62 ? 7.744 -0.574 -0.079 1.00 0.00 62 GLU A N 5
ATOM 5436 C CA . GLU A 1 62 ? 9.171 -0.704 0.198 1.00 0.00 62 GLU A CA 5
ATOM 5437 C C . GLU A 1 62 ? 9.408 -1.118 1.647 1.00 0.00 62 GLU A C 5
ATOM 5438 O O . GLU A 1 62 ? 10.383 -1.804 1.958 1.00 0.00 62 GLU A O 5
ATOM 5450 N N . GLU A 1 63 ? 8.506 -0.699 2.525 1.00 0.00 63 GLU A N 5
ATOM 5451 C CA . GLU A 1 63 ? 8.602 -1.022 3.941 1.00 0.00 63 GLU A CA 5
ATOM 5452 C C . GLU A 1 63 ? 8.258 -2.488 4.182 1.00 0.00 63 GLU A C 5
ATOM 5453 O O . GLU A 1 63 ? 8.674 -3.078 5.179 1.00 0.00 63 GLU A O 5
ATOM 5465 N N . ILE A 1 64 ? 7.495 -3.069 3.261 1.00 0.00 64 ILE A N 5
ATOM 5466 C CA . ILE A 1 64 ? 7.093 -4.462 3.371 1.00 0.00 64 ILE A CA 5
ATOM 5467 C C . ILE A 1 64 ? 8.262 -5.398 3.081 1.00 0.00 64 ILE A C 5
ATOM 5468 O O . ILE A 1 64 ? 8.319 -6.515 3.597 1.00 0.00 64 ILE A O 5
ATOM 5484 N N . LYS A 1 65 ? 9.195 -4.936 2.254 1.00 0.00 65 LYS A N 5
ATOM 5485 C CA . LYS A 1 65 ? 10.362 -5.730 1.897 1.00 0.00 65 LYS A CA 5
ATOM 5486 C C . LYS A 1 65 ? 11.196 -6.052 3.134 1.00 0.00 65 LYS A C 5
ATOM 5487 O O . LYS A 1 65 ? 11.851 -7.092 3.200 1.00 0.00 65 LYS A O 5
ATOM 5506 N N . LYS A 1 66 ? 11.164 -5.153 4.113 1.00 0.00 66 LYS A N 5
ATOM 5507 C CA . LYS A 1 66 ? 11.915 -5.343 5.349 1.00 0.00 66 LYS A CA 5
ATOM 5508 C C . LYS A 1 66 ? 11.129 -6.200 6.337 1.00 0.00 66 LYS A C 5
ATOM 5509 O O . LYS A 1 66 ? 11.709 -6.861 7.199 1.00 0.00 66 LYS A O 5
ATOM 5528 N N . LEU A 1 67 ? 9.806 -6.185 6.206 1.00 0.00 67 LEU A N 5
ATOM 5529 C CA . LEU A 1 67 ? 8.941 -6.961 7.088 1.00 0.00 67 LEU A CA 5
ATOM 5530 C C . LEU A 1 67 ? 8.021 -7.871 6.281 1.00 0.00 67 LEU A C 5
ATOM 5531 O O . LEU A 1 67 ? 7.091 -7.347 5.633 1.00 0.00 67 LEU A O 5
ATOM 5561 N N . GLY A 1 1 ? 5.857 1.850 -16.706 1.00 0.00 1 GLY A N 6
ATOM 5562 C CA . GLY A 1 1 ? 5.011 2.803 -15.936 1.00 0.00 1 GLY A CA 6
ATOM 5563 C C . GLY A 1 1 ? 3.865 2.114 -15.221 1.00 0.00 1 GLY A C 6
ATOM 5564 O O . GLY A 1 1 ? 4.033 1.605 -14.113 1.00 0.00 1 GLY A O 6
ATOM 5570 N N . SER A 1 2 ? 2.698 2.098 -15.857 1.00 0.00 2 SER A N 6
ATOM 5571 C CA . SER A 1 2 ? 1.520 1.464 -15.273 1.00 0.00 2 SER A CA 6
ATOM 5572 C C . SER A 1 2 ? 1.149 2.123 -13.950 1.00 0.00 2 SER A C 6
ATOM 5573 O O . SER A 1 2 ? 1.724 1.811 -12.908 1.00 0.00 2 SER A O 6
ATOM 5581 N N . ARG A 1 3 ? 0.183 3.032 -14.000 1.00 0.00 3 ARG A N 6
ATOM 5582 C CA . ARG A 1 3 ? -0.266 3.733 -12.804 1.00 0.00 3 ARG A CA 6
ATOM 5583 C C . ARG A 1 3 ? -1.145 2.830 -11.945 1.00 0.00 3 ARG A C 6
ATOM 5584 O O . ARG A 1 3 ? -0.877 2.636 -10.761 1.00 0.00 3 ARG A O 6
ATOM 5605 N N . VAL A 1 4 ? -2.193 2.281 -12.553 1.00 0.00 4 VAL A N 6
ATOM 5606 C CA . VAL A 1 4 ? -3.115 1.396 -11.845 1.00 0.00 4 VAL A CA 6
ATOM 5607 C C . VAL A 1 4 ? -2.462 0.054 -11.536 1.00 0.00 4 VAL A C 6
ATOM 5608 O O . VAL A 1 4 ? -2.645 -0.496 -10.450 1.00 0.00 4 VAL A O 6
ATOM 5621 N N . LYS A 1 5 ? -1.694 -0.467 -12.490 1.00 0.00 5 LYS A N 6
ATOM 5622 C CA . LYS A 1 5 ? -1.012 -1.744 -12.300 1.00 0.00 5 LYS A CA 6
ATOM 5623 C C . LYS A 1 5 ? -0.211 -1.728 -11.003 1.00 0.00 5 LYS A C 6
ATOM 5624 O O . LYS A 1 5 ? -0.033 -2.759 -10.356 1.00 0.00 5 LYS A O 6
ATOM 5643 N N . ALA A 1 6 ? 0.258 -0.542 -10.626 1.00 0.00 6 ALA A N 6
ATOM 5644 C CA . ALA A 1 6 ? 1.024 -0.375 -9.398 1.00 0.00 6 ALA A CA 6
ATOM 5645 C C . ALA A 1 6 ? 0.095 -0.330 -8.187 1.00 0.00 6 ALA A C 6
ATOM 5646 O O . ALA A 1 6 ? 0.496 -0.650 -7.071 1.00 0.00 6 ALA A O 6
ATOM 5653 N N . LEU A 1 7 ? -1.147 0.083 -8.421 1.00 0.00 7 LEU A N 6
ATOM 5654 C CA . LEU A 1 7 ? -2.144 0.182 -7.361 1.00 0.00 7 LEU A CA 6
ATOM 5655 C C . LEU A 1 7 ? -2.772 -1.176 -7.056 1.00 0.00 7 LEU A C 6
ATOM 5656 O O . LEU A 1 7 ? -2.934 -1.550 -5.896 1.00 0.00 7 LEU A O 6
ATOM 5672 N N . GLU A 1 8 ? -3.143 -1.895 -8.108 1.00 0.00 8 GLU A N 6
ATOM 5673 C CA . GLU A 1 8 ? -3.780 -3.202 -7.966 1.00 0.00 8 GLU A CA 6
ATOM 5674 C C . GLU A 1 8 ? -2.820 -4.254 -7.411 1.00 0.00 8 GLU A C 6
ATOM 5675 O O . GLU A 1 8 ? -3.239 -5.182 -6.718 1.00 0.00 8 GLU A O 6
ATOM 5687 N N . GLU A 1 9 ? -1.539 -4.120 -7.732 1.00 0.00 9 GLU A N 6
ATOM 5688 C CA . GLU A 1 9 ? -0.533 -5.076 -7.276 1.00 0.00 9 GLU A CA 6
ATOM 5689 C C . GLU A 1 9 ? -0.142 -4.838 -5.819 1.00 0.00 9 GLU A C 6
ATOM 5690 O O . GLU A 1 9 ? -0.268 -5.729 -4.979 1.00 0.00 9 GLU A O 6
ATOM 5702 N N . LYS A 1 10 ? 0.351 -3.639 -5.533 1.00 0.00 10 LYS A N 6
ATOM 5703 C CA . LYS A 1 10 ? 0.783 -3.284 -4.183 1.00 0.00 10 LYS A CA 6
ATOM 5704 C C . LYS A 1 10 ? -0.254 -3.667 -3.129 1.00 0.00 10 LYS A C 6
ATOM 5705 O O . LYS A 1 10 ? 0.098 -4.154 -2.056 1.00 0.00 10 LYS A O 6
ATOM 5724 N N . VAL A 1 11 ? -1.528 -3.443 -3.432 1.00 0.00 11 VAL A N 6
ATOM 5725 C CA . VAL A 1 11 ? -2.601 -3.768 -2.496 1.00 0.00 11 VAL A CA 6
ATOM 5726 C C . VAL A 1 11 ? -2.490 -5.214 -2.014 1.00 0.00 11 VAL A C 6
ATOM 5727 O O . VAL A 1 11 ? -2.891 -5.535 -0.897 1.00 0.00 11 VAL A O 6
ATOM 5740 N N . LYS A 1 12 ? -1.935 -6.079 -2.855 1.00 0.00 12 LYS A N 6
ATOM 5741 C CA . LYS A 1 12 ? -1.766 -7.481 -2.502 1.00 0.00 12 LYS A CA 6
ATOM 5742 C C . LYS A 1 12 ? -0.577 -7.648 -1.563 1.00 0.00 12 LYS A C 6
ATOM 5743 O O . LYS A 1 12 ? -0.649 -8.375 -0.575 1.00 0.00 12 LYS A O 6
ATOM 5762 N N . ALA A 1 13 ? 0.513 -6.966 -1.881 1.00 0.00 13 ALA A N 6
ATOM 5763 C CA . ALA A 1 13 ? 1.720 -7.028 -1.071 1.00 0.00 13 ALA A CA 6
ATOM 5764 C C . ALA A 1 13 ? 1.561 -6.218 0.212 1.00 0.00 13 ALA A C 6
ATOM 5765 O O . ALA A 1 13 ? 2.242 -6.465 1.203 1.00 0.00 13 ALA A O 6
ATOM 5772 N N . LEU A 1 14 ? 0.668 -5.235 0.177 1.00 0.00 14 LEU A N 6
ATOM 5773 C CA . LEU A 1 14 ? 0.431 -4.372 1.328 1.00 0.00 14 LEU A CA 6
ATOM 5774 C C . LEU A 1 14 ? -0.220 -5.127 2.488 1.00 0.00 14 LEU A C 6
ATOM 5775 O O . LEU A 1 14 ? 0.295 -5.127 3.604 1.00 0.00 14 LEU A O 6
ATOM 5791 N N . GLU A 1 15 ? -1.362 -5.752 2.220 1.00 0.00 15 GLU A N 6
ATOM 5792 C CA . GLU A 1 15 ? -2.093 -6.492 3.254 1.00 0.00 15 GLU A CA 6
ATOM 5793 C C . GLU A 1 15 ? -1.510 -7.888 3.491 1.00 0.00 15 GLU A C 6
ATOM 5794 O O . GLU A 1 15 ? -1.114 -8.224 4.608 1.00 0.00 15 GLU A O 6
ATOM 5806 N N . GLU A 1 16 ? -1.490 -8.704 2.441 1.00 0.00 16 GLU A N 6
ATOM 5807 C CA . GLU A 1 16 ? -0.993 -10.078 2.526 1.00 0.00 16 GLU A CA 6
ATOM 5808 C C . GLU A 1 16 ? 0.333 -10.182 3.273 1.00 0.00 16 GLU A C 6
ATOM 5809 O O . GLU A 1 16 ? 0.566 -11.153 3.989 1.00 0.00 16 GLU A O 6
ATOM 5821 N N . LYS A 1 17 ? 1.207 -9.198 3.097 1.00 0.00 17 LYS A N 6
ATOM 5822 C CA . LYS A 1 17 ? 2.506 -9.222 3.762 1.00 0.00 17 LYS A CA 6
ATOM 5823 C C . LYS A 1 17 ? 2.360 -8.950 5.254 1.00 0.00 17 LYS A C 6
ATOM 5824 O O . LYS A 1 17 ? 3.033 -9.572 6.075 1.00 0.00 17 LYS A O 6
ATOM 5843 N N . VAL A 1 18 ? 1.479 -8.019 5.599 1.00 0.00 18 VAL A N 6
ATOM 5844 C CA . VAL A 1 18 ? 1.250 -7.670 6.995 1.00 0.00 18 VAL A CA 6
ATOM 5845 C C . VAL A 1 18 ? 0.561 -8.808 7.740 1.00 0.00 18 VAL A C 6
ATOM 5846 O O . VAL A 1 18 ? 0.873 -9.083 8.897 1.00 0.00 18 VAL A O 6
ATOM 5859 N N . LYS A 1 19 ? -0.374 -9.466 7.065 1.00 0.00 19 LYS A N 6
ATOM 5860 C CA . LYS A 1 19 ? -1.107 -10.578 7.661 1.00 0.00 19 LYS A CA 6
ATOM 5861 C C . LYS A 1 19 ? -0.195 -11.785 7.865 1.00 0.00 19 LYS A C 6
ATOM 5862 O O . LYS A 1 19 ? -0.452 -12.630 8.722 1.00 0.00 19 LYS A O 6
ATOM 5881 N N . ALA A 1 20 ? 0.867 -11.863 7.069 1.00 0.00 20 ALA A N 6
ATOM 5882 C CA . ALA A 1 20 ? 1.812 -12.969 7.160 1.00 0.00 20 ALA A CA 6
ATOM 5883 C C . ALA A 1 20 ? 3.020 -12.611 8.021 1.00 0.00 20 ALA A C 6
ATOM 5884 O O . ALA A 1 20 ? 3.764 -13.492 8.452 1.00 0.00 20 ALA A O 6
ATOM 5891 N N . LEU A 1 21 ? 3.217 -11.318 8.266 1.00 0.00 21 LEU A N 6
ATOM 5892 C CA . LEU A 1 21 ? 4.343 -10.863 9.072 1.00 0.00 21 LEU A CA 6
ATOM 5893 C C . LEU A 1 21 ? 4.124 -11.194 10.546 1.00 0.00 21 LEU A C 6
ATOM 5894 O O . LEU A 1 21 ? 5.034 -11.665 11.229 1.00 0.00 21 LEU A O 6
ATOM 5910 N N . GLY A 1 22 ? 2.912 -10.945 11.028 1.00 0.00 22 GLY A N 6
ATOM 5911 C CA . GLY A 1 22 ? 2.592 -11.222 12.417 1.00 0.00 22 GLY A CA 6
ATOM 5912 C C . GLY A 1 22 ? 2.096 -9.993 13.154 1.00 0.00 22 GLY A C 6
ATOM 5913 O O . GLY A 1 22 ? 0.911 -9.662 13.093 1.00 0.00 22 GLY A O 6
ATOM 5917 N N . GLY A 1 23 ? 3.002 -9.317 13.851 1.00 0.00 23 GLY A N 6
ATOM 5918 C CA . GLY A 1 23 ? 2.630 -8.126 14.593 1.00 0.00 23 GLY A CA 6
ATOM 5919 C C . GLY A 1 23 ? 3.815 -7.471 15.276 1.00 0.00 23 GLY A C 6
ATOM 5920 O O . GLY A 1 23 ? 4.918 -8.020 15.279 1.00 0.00 23 GLY A O 6
ATOM 5924 N N . GLY A 1 24 ? 3.588 -6.297 15.857 1.00 0.00 24 GLY A N 6
ATOM 5925 C CA . GLY A 1 24 ? 4.654 -5.587 16.538 1.00 0.00 24 GLY A CA 6
ATOM 5926 C C . GLY A 1 24 ? 4.435 -4.087 16.554 1.00 0.00 24 GLY A C 6
ATOM 5927 O O . GLY A 1 24 ? 3.471 -3.588 15.975 1.00 0.00 24 GLY A O 6
ATOM 5931 N N . GLY A 1 25 ? 5.333 -3.368 17.220 1.00 0.00 25 GLY A N 6
ATOM 5932 C CA . GLY A 1 25 ? 5.217 -1.922 17.296 1.00 0.00 25 GLY A CA 6
ATOM 5933 C C . GLY A 1 25 ? 5.198 -1.270 15.928 1.00 0.00 25 GLY A C 6
ATOM 5934 O O . GLY A 1 25 ? 4.229 -0.602 15.564 1.00 0.00 25 GLY A O 6
ATOM 5938 N N . ARG A 1 26 ? 6.269 -1.466 15.166 1.00 0.00 26 ARG A N 6
ATOM 5939 C CA . ARG A 1 26 ? 6.374 -0.895 13.827 1.00 0.00 26 ARG A CA 6
ATOM 5940 C C . ARG A 1 26 ? 5.201 -1.329 12.953 1.00 0.00 26 ARG A C 6
ATOM 5941 O O . ARG A 1 26 ? 4.870 -0.666 11.971 1.00 0.00 26 ARG A O 6
ATOM 5962 N N . ILE A 1 27 ? 4.582 -2.449 13.312 1.00 0.00 27 ILE A N 6
ATOM 5963 C CA . ILE A 1 27 ? 3.452 -2.974 12.557 1.00 0.00 27 ILE A CA 6
ATOM 5964 C C . ILE A 1 27 ? 2.169 -2.209 12.868 1.00 0.00 27 ILE A C 6
ATOM 5965 O O . ILE A 1 27 ? 1.264 -2.134 12.039 1.00 0.00 27 ILE A O 6
ATOM 5981 N N . GLU A 1 28 ? 2.098 -1.641 14.069 1.00 0.00 28 GLU A N 6
ATOM 5982 C CA . GLU A 1 28 ? 0.923 -0.883 14.487 1.00 0.00 28 GLU A CA 6
ATOM 5983 C C . GLU A 1 28 ? 0.629 0.258 13.515 1.00 0.00 28 GLU A C 6
ATOM 5984 O O . GLU A 1 28 ? -0.488 0.388 13.015 1.00 0.00 28 GLU A O 6
ATOM 5996 N N . GLU A 1 29 ? 1.639 1.081 13.255 1.00 0.00 29 GLU A N 6
ATOM 5997 C CA . GLU A 1 29 ? 1.491 2.211 12.345 1.00 0.00 29 GLU A CA 6
ATOM 5998 C C . GLU A 1 29 ? 1.515 1.753 10.888 1.00 0.00 29 GLU A C 6
ATOM 5999 O O . GLU A 1 29 ? 0.963 2.416 10.010 1.00 0.00 29 GLU A O 6
ATOM 6011 N N . LEU A 1 30 ? 2.164 0.621 10.638 1.00 0.00 30 LEU A N 6
ATOM 6012 C CA . LEU A 1 30 ? 2.266 0.078 9.287 1.00 0.00 30 LEU A CA 6
ATOM 6013 C C . LEU A 1 30 ? 0.890 -0.222 8.702 1.00 0.00 30 LEU A C 6
ATOM 6014 O O . LEU A 1 30 ? 0.625 0.070 7.536 1.00 0.00 30 LEU A O 6
ATOM 6030 N N . LYS A 1 31 ? 0.020 -0.814 9.514 1.00 0.00 31 LYS A N 6
ATOM 6031 C CA . LYS A 1 31 ? -1.324 -1.160 9.065 1.00 0.00 31 LYS A CA 6
ATOM 6032 C C . LYS A 1 31 ? -2.188 0.084 8.897 1.00 0.00 31 LYS A C 6
ATOM 6033 O O . LYS A 1 31 ? -3.000 0.163 7.975 1.00 0.00 31 LYS A O 6
ATOM 6052 N N . LYS A 1 32 ? -2.009 1.057 9.784 1.00 0.00 32 LYS A N 6
ATOM 6053 C CA . LYS A 1 32 ? -2.776 2.297 9.715 1.00 0.00 32 LYS A CA 6
ATOM 6054 C C . LYS A 1 32 ? -2.679 2.905 8.319 1.00 0.00 32 LYS A C 6
ATOM 6055 O O . LYS A 1 32 ? -3.656 3.434 7.787 1.00 0.00 32 LYS A O 6
ATOM 6074 N N . LYS A 1 33 ? -1.493 2.808 7.731 1.00 0.00 33 LYS A N 6
ATOM 6075 C CA . LYS A 1 33 ? -1.252 3.329 6.390 1.00 0.00 33 LYS A CA 6
ATOM 6076 C C . LYS A 1 33 ? -1.760 2.353 5.333 1.00 0.00 33 LYS A C 6
ATOM 6077 O O . LYS A 1 33 ? -2.072 2.743 4.207 1.00 0.00 33 LYS A O 6
ATOM 6096 N N . CYS A 1 34 ? -1.832 1.081 5.707 1.00 0.00 34 CYS A N 6
ATOM 6097 C CA . CYS A 1 34 ? -2.290 0.029 4.806 1.00 0.00 34 CYS A CA 6
ATOM 6098 C C . CYS A 1 34 ? -3.801 0.102 4.591 1.00 0.00 34 CYS A C 6
ATOM 6099 O O . CYS A 1 34 ? -4.270 0.258 3.463 1.00 0.00 34 CYS A O 6
ATOM 6106 N N . GLU A 1 35 ? -4.556 -0.022 5.679 1.00 0.00 35 GLU A N 6
ATOM 6107 C CA . GLU A 1 35 ? -6.015 0.020 5.618 1.00 0.00 35 GLU A CA 6
ATOM 6108 C C . GLU A 1 35 ? -6.513 1.250 4.860 1.00 0.00 35 GLU A C 6
ATOM 6109 O O . GLU A 1 35 ? -7.565 1.212 4.223 1.00 0.00 35 GLU A O 6
ATOM 6121 N N . GLU A 1 36 ? -5.752 2.336 4.932 1.00 0.00 36 GLU A N 6
ATOM 6122 C CA . GLU A 1 36 ? -6.122 3.572 4.249 1.00 0.00 36 GLU A CA 6
ATOM 6123 C C . GLU A 1 36 ? -5.775 3.494 2.766 1.00 0.00 36 GLU A C 6
ATOM 6124 O O . GLU A 1 36 ? -6.417 4.131 1.934 1.00 0.00 36 GLU A O 6
ATOM 6136 N N . LEU A 1 37 ? -4.750 2.711 2.448 1.00 0.00 37 LEU A N 6
ATOM 6137 C CA . LEU A 1 37 ? -4.307 2.542 1.070 1.00 0.00 37 LEU A CA 6
ATOM 6138 C C . LEU A 1 37 ? -5.292 1.684 0.279 1.00 0.00 37 LEU A C 6
ATOM 6139 O O . LEU A 1 37 ? -5.599 1.976 -0.875 1.00 0.00 37 LEU A O 6
ATOM 6155 N N . LYS A 1 38 ? -5.774 0.621 0.912 1.00 0.00 38 LYS A N 6
ATOM 6156 C CA . LYS A 1 38 ? -6.718 -0.294 0.276 1.00 0.00 38 LYS A CA 6
ATOM 6157 C C . LYS A 1 38 ? -8.099 0.344 0.127 1.00 0.00 38 LYS A C 6
ATOM 6158 O O . LYS A 1 38 ? -8.850 0.013 -0.789 1.00 0.00 38 LYS A O 6
ATOM 6177 N N . LYS A 1 39 ? -8.428 1.251 1.040 1.00 0.00 39 LYS A N 6
ATOM 6178 C CA . LYS A 1 39 ? -9.722 1.928 1.020 1.00 0.00 39 LYS A CA 6
ATOM 6179 C C . LYS A 1 39 ? -9.794 2.973 -0.090 1.00 0.00 39 LYS A C 6
ATOM 6180 O O . LYS A 1 39 ? -10.865 3.233 -0.639 1.00 0.00 39 LYS A O 6
ATOM 6199 N N . LYS A 1 40 ? -8.656 3.579 -0.406 1.00 0.00 40 LYS A N 6
ATOM 6200 C CA . LYS A 1 40 ? -8.595 4.608 -1.441 1.00 0.00 40 LYS A CA 6
ATOM 6201 C C . LYS A 1 40 ? -8.794 4.010 -2.833 1.00 0.00 40 LYS A C 6
ATOM 6202 O O . LYS A 1 40 ? -9.682 4.427 -3.576 1.00 0.00 40 LYS A O 6
ATOM 6221 N N . ILE A 1 41 ? -7.958 3.040 -3.180 1.00 0.00 41 ILE A N 6
ATOM 6222 C CA . ILE A 1 41 ? -8.033 2.392 -4.486 1.00 0.00 41 ILE A CA 6
ATOM 6223 C C . ILE A 1 41 ? -9.426 1.821 -4.746 1.00 0.00 41 ILE A C 6
ATOM 6224 O O . ILE A 1 41 ? -9.902 1.817 -5.881 1.00 0.00 41 ILE A O 6
ATOM 6240 N N . GLU A 1 42 ? -10.072 1.339 -3.691 1.00 0.00 42 GLU A N 6
ATOM 6241 C CA . GLU A 1 42 ? -11.408 0.766 -3.811 1.00 0.00 42 GLU A CA 6
ATOM 6242 C C . GLU A 1 42 ? -12.476 1.857 -3.878 1.00 0.00 42 GLU A C 6
ATOM 6243 O O . GLU A 1 42 ? -13.599 1.609 -4.316 1.00 0.00 42 GLU A O 6
ATOM 6255 N N . GLU A 1 43 ? -12.122 3.061 -3.439 1.00 0.00 43 GLU A N 6
ATOM 6256 C CA . GLU A 1 43 ? -13.056 4.182 -3.448 1.00 0.00 43 GLU A CA 6
ATOM 6257 C C . GLU A 1 43 ? -12.903 5.015 -4.717 1.00 0.00 43 GLU A C 6
ATOM 6258 O O . GLU A 1 43 ? -13.887 5.332 -5.385 1.00 0.00 43 GLU A O 6
ATOM 6270 N N . LEU A 1 44 ? -11.665 5.374 -5.041 1.00 0.00 44 LEU A N 6
ATOM 6271 C CA . LEU A 1 44 ? -11.386 6.175 -6.227 1.00 0.00 44 LEU A CA 6
ATOM 6272 C C . LEU A 1 44 ? -11.909 5.492 -7.487 1.00 0.00 44 LEU A C 6
ATOM 6273 O O . LEU A 1 44 ? -11.621 4.323 -7.737 1.00 0.00 44 LEU A O 6
ATOM 6289 N N . GLY A 1 45 ? -12.681 6.233 -8.278 1.00 0.00 45 GLY A N 6
ATOM 6290 C CA . GLY A 1 45 ? -13.231 5.684 -9.503 1.00 0.00 45 GLY A CA 6
ATOM 6291 C C . GLY A 1 45 ? -12.977 6.577 -10.700 1.00 0.00 45 GLY A C 6
ATOM 6292 O O . GLY A 1 45 ? -12.354 6.158 -11.676 1.00 0.00 45 GLY A O 6
ATOM 6296 N N . GLY A 1 46 ? -13.461 7.813 -10.627 1.00 0.00 46 GLY A N 6
ATOM 6297 C CA . GLY A 1 46 ? -13.272 8.752 -11.718 1.00 0.00 46 GLY A CA 6
ATOM 6298 C C . GLY A 1 46 ? -12.483 9.977 -11.300 1.00 0.00 46 GLY A C 6
ATOM 6299 O O . GLY A 1 46 ? -12.640 11.052 -11.877 1.00 0.00 46 GLY A O 6
ATOM 6303 N N . GLY A 1 47 ? -11.631 9.813 -10.292 1.00 0.00 47 GLY A N 6
ATOM 6304 C CA . GLY A 1 47 ? -10.827 10.921 -9.813 1.00 0.00 47 GLY A CA 6
ATOM 6305 C C . GLY A 1 47 ? -9.850 10.503 -8.731 1.00 0.00 47 GLY A C 6
ATOM 6306 O O . GLY A 1 47 ? -9.634 9.312 -8.508 1.00 0.00 47 GLY A O 6
ATOM 6310 N N . GLY A 1 48 ? -9.259 11.485 -8.058 1.00 0.00 48 GLY A N 6
ATOM 6311 C CA . GLY A 1 48 ? -8.306 11.191 -7.002 1.00 0.00 48 GLY A CA 6
ATOM 6312 C C . GLY A 1 48 ? -6.898 10.970 -7.523 1.00 0.00 48 GLY A C 6
ATOM 6313 O O . GLY A 1 48 ? -5.961 10.805 -6.741 1.00 0.00 48 GLY A O 6
ATOM 6317 N N . GLU A 1 49 ? -6.742 10.965 -8.845 1.00 0.00 49 GLU A N 6
ATOM 6318 C CA . GLU A 1 49 ? -5.437 10.762 -9.463 1.00 0.00 49 GLU A CA 6
ATOM 6319 C C . GLU A 1 49 ? -4.897 9.369 -9.149 1.00 0.00 49 GLU A C 6
ATOM 6320 O O . GLU A 1 49 ? -4.856 8.955 -7.990 1.00 0.00 49 GLU A O 6
ATOM 6332 N N . VAL A 1 50 ? -4.485 8.654 -10.189 1.00 0.00 50 VAL A N 6
ATOM 6333 C CA . VAL A 1 50 ? -3.947 7.308 -10.029 1.00 0.00 50 VAL A CA 6
ATOM 6334 C C . VAL A 1 50 ? -2.450 7.341 -9.726 1.00 0.00 50 VAL A C 6
ATOM 6335 O O . VAL A 1 50 ? -1.917 6.435 -9.087 1.00 0.00 50 VAL A O 6
ATOM 6348 N N . LYS A 1 51 ? -1.779 8.389 -10.192 1.00 0.00 51 LYS A N 6
ATOM 6349 C CA . LYS A 1 51 ? -0.343 8.538 -9.976 1.00 0.00 51 LYS A CA 6
ATOM 6350 C C . LYS A 1 51 ? -0.034 8.953 -8.537 1.00 0.00 51 LYS A C 6
ATOM 6351 O O . LYS A 1 51 ? 1.084 8.773 -8.058 1.00 0.00 51 LYS A O 6
ATOM 6370 N N . LYS A 1 52 ? -1.027 9.518 -7.856 1.00 0.00 52 LYS A N 6
ATOM 6371 C CA . LYS A 1 52 ? -0.850 9.964 -6.478 1.00 0.00 52 LYS A CA 6
ATOM 6372 C C . LYS A 1 52 ? -0.904 8.794 -5.499 1.00 0.00 52 LYS A C 6
ATOM 6373 O O . LYS A 1 52 ? -0.297 8.841 -4.430 1.00 0.00 52 LYS A O 6
ATOM 6392 N N . VAL A 1 53 ? -1.643 7.750 -5.864 1.00 0.00 53 VAL A N 6
ATOM 6393 C CA . VAL A 1 53 ? -1.780 6.577 -5.006 1.00 0.00 53 VAL A CA 6
ATOM 6394 C C . VAL A 1 53 ? -0.593 5.628 -5.155 1.00 0.00 53 VAL A C 6
ATOM 6395 O O . VAL A 1 53 ? -0.164 5.004 -4.184 1.00 0.00 53 VAL A O 6
ATOM 6408 N N . GLU A 1 54 ? -0.071 5.517 -6.371 1.00 0.00 54 GLU A N 6
ATOM 6409 C CA . GLU A 1 54 ? 1.061 4.634 -6.637 1.00 0.00 54 GLU A CA 6
ATOM 6410 C C . GLU A 1 54 ? 2.349 5.200 -6.047 1.00 0.00 54 GLU A C 6
ATOM 6411 O O . GLU A 1 54 ? 3.237 4.451 -5.641 1.00 0.00 54 GLU A O 6
ATOM 6423 N N . GLU A 1 55 ? 2.444 6.524 -6.007 1.00 0.00 55 GLU A N 6
ATOM 6424 C CA . GLU A 1 55 ? 3.627 7.190 -5.473 1.00 0.00 55 GLU A CA 6
ATOM 6425 C C . GLU A 1 55 ? 3.669 7.104 -3.950 1.00 0.00 55 GLU A C 6
ATOM 6426 O O . GLU A 1 55 ? 4.732 6.912 -3.359 1.00 0.00 55 GLU A O 6
ATOM 6438 N N . GLU A 1 56 ? 2.509 7.250 -3.318 1.00 0.00 56 GLU A N 6
ATOM 6439 C CA . GLU A 1 56 ? 2.418 7.193 -1.864 1.00 0.00 56 GLU A CA 6
ATOM 6440 C C . GLU A 1 56 ? 2.623 5.768 -1.355 1.00 0.00 56 GLU A C 6
ATOM 6441 O O . GLU A 1 56 ? 3.299 5.551 -0.350 1.00 0.00 56 GLU A O 6
ATOM 6453 N N . VAL A 1 57 ? 2.032 4.803 -2.051 1.00 0.00 57 VAL A N 6
ATOM 6454 C CA . VAL A 1 57 ? 2.148 3.401 -1.665 1.00 0.00 57 VAL A CA 6
ATOM 6455 C C . VAL A 1 57 ? 3.583 2.902 -1.807 1.00 0.00 57 VAL A C 6
ATOM 6456 O O . VAL A 1 57 ? 4.003 1.987 -1.099 1.00 0.00 57 VAL A O 6
ATOM 6469 N N . LYS A 1 58 ? 4.333 3.509 -2.722 1.00 0.00 58 LYS A N 6
ATOM 6470 C CA . LYS A 1 58 ? 5.722 3.122 -2.949 1.00 0.00 58 LYS A CA 6
ATOM 6471 C C . LYS A 1 58 ? 6.519 3.166 -1.649 1.00 0.00 58 LYS A C 6
ATOM 6472 O O . LYS A 1 58 ? 7.505 2.445 -1.490 1.00 0.00 58 LYS A O 6
ATOM 6491 N N . LYS A 1 59 ? 6.085 4.012 -0.719 1.00 0.00 59 LYS A N 6
ATOM 6492 C CA . LYS A 1 59 ? 6.755 4.144 0.568 1.00 0.00 59 LYS A CA 6
ATOM 6493 C C . LYS A 1 59 ? 6.375 2.996 1.497 1.00 0.00 59 LYS A C 6
ATOM 6494 O O . LYS A 1 59 ? 7.201 2.507 2.268 1.00 0.00 59 LYS A O 6
ATOM 6513 N N . LEU A 1 60 ? 5.118 2.569 1.415 1.00 0.00 60 LEU A N 6
ATOM 6514 C CA . LEU A 1 60 ? 4.626 1.475 2.246 1.00 0.00 60 LEU A CA 6
ATOM 6515 C C . LEU A 1 60 ? 5.223 0.146 1.796 1.00 0.00 60 LEU A C 6
ATOM 6516 O O . LEU A 1 60 ? 5.760 -0.606 2.605 1.00 0.00 60 LEU A O 6
ATOM 6532 N N . GLU A 1 61 ? 5.117 -0.139 0.504 1.00 0.00 61 GLU A N 6
ATOM 6533 C CA . GLU A 1 61 ? 5.642 -1.382 -0.050 1.00 0.00 61 GLU A CA 6
ATOM 6534 C C . GLU A 1 61 ? 7.149 -1.500 0.168 1.00 0.00 61 GLU A C 6
ATOM 6535 O O . GLU A 1 61 ? 7.698 -2.602 0.175 1.00 0.00 61 GLU A O 6
ATOM 6547 N N . GLU A 1 62 ? 7.814 -0.362 0.336 1.00 0.00 62 GLU A N 6
ATOM 6548 C CA . GLU A 1 62 ? 9.259 -0.342 0.541 1.00 0.00 62 GLU A CA 6
ATOM 6549 C C . GLU A 1 62 ? 9.642 -0.895 1.912 1.00 0.00 62 GLU A C 6
ATOM 6550 O O . GLU A 1 62 ? 10.673 -1.552 2.058 1.00 0.00 62 GLU A O 6
ATOM 6562 N N . GLU A 1 63 ? 8.814 -0.620 2.914 1.00 0.00 63 GLU A N 6
ATOM 6563 C CA . GLU A 1 63 ? 9.081 -1.087 4.270 1.00 0.00 63 GLU A CA 6
ATOM 6564 C C . GLU A 1 63 ? 8.695 -2.556 4.438 1.00 0.00 63 GLU A C 6
ATOM 6565 O O . GLU A 1 63 ? 9.217 -3.246 5.314 1.00 0.00 63 GLU A O 6
ATOM 6577 N N . ILE A 1 64 ? 7.781 -3.029 3.597 1.00 0.00 64 ILE A N 6
ATOM 6578 C CA . ILE A 1 64 ? 7.331 -4.414 3.657 1.00 0.00 64 ILE A CA 6
ATOM 6579 C C . ILE A 1 64 ? 8.483 -5.375 3.382 1.00 0.00 64 ILE A C 6
ATOM 6580 O O . ILE A 1 64 ? 8.487 -6.508 3.862 1.00 0.00 64 ILE A O 6
ATOM 6596 N N . LYS A 1 65 ? 9.462 -4.915 2.609 1.00 0.00 65 LYS A N 6
ATOM 6597 C CA . LYS A 1 65 ? 10.621 -5.734 2.274 1.00 0.00 65 LYS A CA 6
ATOM 6598 C C . LYS A 1 65 ? 11.527 -5.919 3.490 1.00 0.00 65 LYS A C 6
ATOM 6599 O O . LYS A 1 65 ? 12.281 -6.889 3.571 1.00 0.00 65 LYS A O 6
ATOM 6618 N N . LYS A 1 66 ? 11.447 -4.983 4.432 1.00 0.00 66 LYS A N 6
ATOM 6619 C CA . LYS A 1 66 ? 12.260 -5.044 5.641 1.00 0.00 66 LYS A CA 6
ATOM 6620 C C . LYS A 1 66 ? 11.633 -5.973 6.676 1.00 0.00 66 LYS A C 6
ATOM 6621 O O . LYS A 1 66 ? 12.335 -6.576 7.487 1.00 0.00 66 LYS A O 6
ATOM 6640 N N . LEU A 1 67 ? 10.308 -6.084 6.645 1.00 0.00 67 LEU A N 6
ATOM 6641 C CA . LEU A 1 67 ? 9.591 -6.940 7.583 1.00 0.00 67 LEU A CA 6
ATOM 6642 C C . LEU A 1 67 ? 9.788 -8.411 7.236 1.00 0.00 67 LEU A C 6
ATOM 6643 O O . LEU A 1 67 ? 9.190 -8.870 6.240 1.00 0.00 67 LEU A O 6
ATOM 6673 N N . GLY A 1 1 ? -1.181 2.130 -20.910 1.00 0.00 1 GLY A N 7
ATOM 6674 C CA . GLY A 1 1 ? -0.945 2.726 -19.567 1.00 0.00 1 GLY A CA 7
ATOM 6675 C C . GLY A 1 1 ? -1.348 1.794 -18.441 1.00 0.00 1 GLY A C 7
ATOM 6676 O O . GLY A 1 1 ? -2.145 0.877 -18.640 1.00 0.00 1 GLY A O 7
ATOM 6682 N N . SER A 1 2 ? -0.796 2.027 -17.254 1.00 0.00 2 SER A N 7
ATOM 6683 C CA . SER A 1 2 ? -1.105 1.201 -16.093 1.00 0.00 2 SER A CA 7
ATOM 6684 C C . SER A 1 2 ? -0.920 1.987 -14.800 1.00 0.00 2 SER A C 7
ATOM 6685 O O . SER A 1 2 ? 0.065 1.808 -14.085 1.00 0.00 2 SER A O 7
ATOM 6693 N N . ARG A 1 3 ? -1.881 2.853 -14.503 1.00 0.00 3 ARG A N 7
ATOM 6694 C CA . ARG A 1 3 ? -1.830 3.658 -13.292 1.00 0.00 3 ARG A CA 7
ATOM 6695 C C . ARG A 1 3 ? -2.389 2.875 -12.110 1.00 0.00 3 ARG A C 7
ATOM 6696 O O . ARG A 1 3 ? -1.889 2.978 -10.990 1.00 0.00 3 ARG A O 7
ATOM 6717 N N . VAL A 1 4 ? -3.425 2.084 -12.374 1.00 0.00 4 VAL A N 7
ATOM 6718 C CA . VAL A 1 4 ? -4.052 1.268 -11.339 1.00 0.00 4 VAL A CA 7
ATOM 6719 C C . VAL A 1 4 ? -3.301 -0.044 -11.163 1.00 0.00 4 VAL A C 7
ATOM 6720 O O . VAL A 1 4 ? -3.218 -0.580 -10.059 1.00 0.00 4 VAL A O 7
ATOM 6733 N N . LYS A 1 5 ? -2.741 -0.554 -12.260 1.00 0.00 5 LYS A N 7
ATOM 6734 C CA . LYS A 1 5 ? -1.985 -1.802 -12.221 1.00 0.00 5 LYS A CA 7
ATOM 6735 C C . LYS A 1 5 ? -0.933 -1.745 -11.119 1.00 0.00 5 LYS A C 7
ATOM 6736 O O . LYS A 1 5 ? -0.595 -2.760 -10.513 1.00 0.00 5 LYS A O 7
ATOM 6755 N N . ALA A 1 6 ? -0.433 -0.541 -10.859 1.00 0.00 6 ALA A N 7
ATOM 6756 C CA . ALA A 1 6 ? 0.564 -0.334 -9.818 1.00 0.00 6 ALA A CA 7
ATOM 6757 C C . ALA A 1 6 ? -0.098 -0.298 -8.446 1.00 0.00 6 ALA A C 7
ATOM 6758 O O . ALA A 1 6 ? 0.510 -0.657 -7.441 1.00 0.00 6 ALA A O 7
ATOM 6765 N N . LEU A 1 7 ? -1.351 0.149 -8.420 1.00 0.00 7 LEU A N 7
ATOM 6766 C CA . LEU A 1 7 ? -2.116 0.247 -7.181 1.00 0.00 7 LEU A CA 7
ATOM 6767 C C . LEU A 1 7 ? -2.721 -1.096 -6.787 1.00 0.00 7 LEU A C 7
ATOM 6768 O O . LEU A 1 7 ? -2.613 -1.524 -5.640 1.00 0.00 7 LEU A O 7
ATOM 6784 N N . GLU A 1 8 ? -3.376 -1.746 -7.742 1.00 0.00 8 GLU A N 7
ATOM 6785 C CA . GLU A 1 8 ? -4.022 -3.033 -7.495 1.00 0.00 8 GLU A CA 7
ATOM 6786 C C . GLU A 1 8 ? -3.019 -4.098 -7.056 1.00 0.00 8 GLU A C 7
ATOM 6787 O O . GLU A 1 8 ? -3.303 -4.894 -6.160 1.00 0.00 8 GLU A O 7
ATOM 6799 N N . GLU A 1 9 ? -1.854 -4.118 -7.692 1.00 0.00 9 GLU A N 7
ATOM 6800 C CA . GLU A 1 9 ? -0.822 -5.098 -7.365 1.00 0.00 9 GLU A CA 7
ATOM 6801 C C . GLU A 1 9 ? -0.207 -4.816 -5.998 1.00 0.00 9 GLU A C 7
ATOM 6802 O O . GLU A 1 9 ? -0.169 -5.687 -5.131 1.00 0.00 9 GLU A O 7
ATOM 6814 N N . LYS A 1 10 ? 0.276 -3.593 -5.816 1.00 0.00 10 LYS A N 7
ATOM 6815 C CA . LYS A 1 10 ? 0.896 -3.182 -4.559 1.00 0.00 10 LYS A CA 7
ATOM 6816 C C . LYS A 1 10 ? 0.027 -3.547 -3.358 1.00 0.00 10 LYS A C 7
ATOM 6817 O O . LYS A 1 10 ? 0.531 -3.738 -2.252 1.00 0.00 10 LYS A O 7
ATOM 6836 N N . VAL A 1 11 ? -1.278 -3.635 -3.581 1.00 0.00 11 VAL A N 7
ATOM 6837 C CA . VAL A 1 11 ? -2.217 -3.968 -2.518 1.00 0.00 11 VAL A CA 7
ATOM 6838 C C . VAL A 1 11 ? -2.071 -5.423 -2.075 1.00 0.00 11 VAL A C 7
ATOM 6839 O O . VAL A 1 11 ? -2.418 -5.768 -0.947 1.00 0.00 11 VAL A O 7
ATOM 6852 N N . LYS A 1 12 ? -1.569 -6.277 -2.962 1.00 0.00 12 LYS A N 7
ATOM 6853 C CA . LYS A 1 12 ? -1.398 -7.691 -2.636 1.00 0.00 12 LYS A CA 7
ATOM 6854 C C . LYS A 1 12 ? -0.194 -7.906 -1.720 1.00 0.00 12 LYS A C 7
ATOM 6855 O O . LYS A 1 12 ? -0.236 -8.736 -0.814 1.00 0.00 12 LYS A O 7
ATOM 6874 N N . ALA A 1 13 ? 0.874 -7.155 -1.959 1.00 0.00 13 ALA A N 7
ATOM 6875 C CA . ALA A 1 13 ? 2.082 -7.271 -1.149 1.00 0.00 13 ALA A CA 7
ATOM 6876 C C . ALA A 1 13 ? 1.944 -6.491 0.152 1.00 0.00 13 ALA A C 7
ATOM 6877 O O . ALA A 1 13 ? 2.610 -6.790 1.141 1.00 0.00 13 ALA A O 7
ATOM 6884 N N . LEU A 1 14 ? 1.082 -5.484 0.139 1.00 0.00 14 LEU A N 7
ATOM 6885 C CA . LEU A 1 14 ? 0.857 -4.649 1.309 1.00 0.00 14 LEU A CA 7
ATOM 6886 C C . LEU A 1 14 ? 0.195 -5.431 2.443 1.00 0.00 14 LEU A C 7
ATOM 6887 O O . LEU A 1 14 ? 0.699 -5.461 3.566 1.00 0.00 14 LEU A O 7
ATOM 6903 N N . GLU A 1 15 ? -0.946 -6.043 2.145 1.00 0.00 15 GLU A N 7
ATOM 6904 C CA . GLU A 1 15 ? -1.695 -6.805 3.146 1.00 0.00 15 GLU A CA 7
ATOM 6905 C C . GLU A 1 15 ? -1.126 -8.209 3.362 1.00 0.00 15 GLU A C 7
ATOM 6906 O O . GLU A 1 15 ? -0.806 -8.587 4.489 1.00 0.00 15 GLU A O 7
ATOM 6918 N N . GLU A 1 16 ? -1.026 -8.989 2.287 1.00 0.00 16 GLU A N 7
ATOM 6919 C CA . GLU A 1 16 ? -0.524 -10.362 2.374 1.00 0.00 16 GLU A CA 7
ATOM 6920 C C . GLU A 1 16 ? 0.768 -10.452 3.180 1.00 0.00 16 GLU A C 7
ATOM 6921 O O . GLU A 1 16 ? 0.968 -11.404 3.932 1.00 0.00 16 GLU A O 7
ATOM 6933 N N . LYS A 1 17 ? 1.645 -9.471 3.017 1.00 0.00 17 LYS A N 7
ATOM 6934 C CA . LYS A 1 17 ? 2.911 -9.468 3.737 1.00 0.00 17 LYS A CA 7
ATOM 6935 C C . LYS A 1 17 ? 2.686 -9.219 5.222 1.00 0.00 17 LYS A C 7
ATOM 6936 O O . LYS A 1 17 ? 3.404 -9.754 6.066 1.00 0.00 17 LYS A O 7
ATOM 6955 N N . VAL A 1 18 ? 1.681 -8.407 5.535 1.00 0.00 18 VAL A N 7
ATOM 6956 C CA . VAL A 1 18 ? 1.360 -8.091 6.921 1.00 0.00 18 VAL A CA 7
ATOM 6957 C C . VAL A 1 18 ? 0.527 -9.200 7.556 1.00 0.00 18 VAL A C 7
ATOM 6958 O O . VAL A 1 18 ? 0.793 -9.621 8.683 1.00 0.00 18 VAL A O 7
ATOM 6971 N N . LYS A 1 19 ? -0.480 -9.668 6.827 1.00 0.00 19 LYS A N 7
ATOM 6972 C CA . LYS A 1 19 ? -1.352 -10.730 7.319 1.00 0.00 19 LYS A CA 7
ATOM 6973 C C . LYS A 1 19 ? -0.548 -11.978 7.670 1.00 0.00 19 LYS A C 7
ATOM 6974 O O . LYS A 1 19 ? -0.972 -12.791 8.491 1.00 0.00 19 LYS A O 7
ATOM 6993 N N . ALA A 1 20 ? 0.617 -12.124 7.044 1.00 0.00 20 ALA A N 7
ATOM 6994 C CA . ALA A 1 20 ? 1.478 -13.271 7.293 1.00 0.00 20 ALA A CA 7
ATOM 6995 C C . ALA A 1 20 ? 2.552 -12.947 8.330 1.00 0.00 20 ALA A C 7
ATOM 6996 O O . ALA A 1 20 ? 3.192 -13.847 8.873 1.00 0.00 20 ALA A O 7
ATOM 7003 N N . LEU A 1 21 ? 2.747 -11.658 8.601 1.00 0.00 21 LEU A N 7
ATOM 7004 C CA . LEU A 1 21 ? 3.745 -11.228 9.572 1.00 0.00 21 LEU A CA 7
ATOM 7005 C C . LEU A 1 21 ? 3.161 -11.235 10.982 1.00 0.00 21 LEU A C 7
ATOM 7006 O O . LEU A 1 21 ? 3.797 -11.703 11.928 1.00 0.00 21 LEU A O 7
ATOM 7022 N N . GLY A 1 22 ? 1.946 -10.715 11.114 1.00 0.00 22 GLY A N 7
ATOM 7023 C CA . GLY A 1 22 ? 1.294 -10.669 12.408 1.00 0.00 22 GLY A CA 7
ATOM 7024 C C . GLY A 1 22 ? 1.064 -9.251 12.891 1.00 0.00 22 GLY A C 7
ATOM 7025 O O . GLY A 1 22 ? 0.128 -8.582 12.452 1.00 0.00 22 GLY A O 7
ATOM 7029 N N . GLY A 1 23 ? 1.921 -8.791 13.796 1.00 0.00 23 GLY A N 7
ATOM 7030 C CA . GLY A 1 23 ? 1.791 -7.445 14.324 1.00 0.00 23 GLY A CA 7
ATOM 7031 C C . GLY A 1 23 ? 2.954 -7.060 15.217 1.00 0.00 23 GLY A C 7
ATOM 7032 O O . GLY A 1 23 ? 3.840 -7.872 15.479 1.00 0.00 23 GLY A O 7
ATOM 7036 N N . GLY A 1 24 ? 2.951 -5.815 15.683 1.00 0.00 24 GLY A N 7
ATOM 7037 C CA . GLY A 1 24 ? 4.019 -5.344 16.546 1.00 0.00 24 GLY A CA 7
ATOM 7038 C C . GLY A 1 24 ? 4.102 -3.832 16.592 1.00 0.00 24 GLY A C 7
ATOM 7039 O O . GLY A 1 24 ? 3.132 -3.141 16.283 1.00 0.00 24 GLY A O 7
ATOM 7043 N N . GLY A 1 25 ? 5.264 -3.316 16.978 1.00 0.00 25 GLY A N 7
ATOM 7044 C CA . GLY A 1 25 ? 5.448 -1.879 17.055 1.00 0.00 25 GLY A CA 7
ATOM 7045 C C . GLY A 1 25 ? 5.505 -1.230 15.686 1.00 0.00 25 GLY A C 7
ATOM 7046 O O . GLY A 1 25 ? 4.815 -0.241 15.430 1.00 0.00 25 GLY A O 7
ATOM 7050 N N . ARG A 1 26 ? 6.327 -1.787 14.804 1.00 0.00 26 ARG A N 7
ATOM 7051 C CA . ARG A 1 26 ? 6.474 -1.260 13.453 1.00 0.00 26 ARG A CA 7
ATOM 7052 C C . ARG A 1 26 ? 5.208 -1.491 12.637 1.00 0.00 26 ARG A C 7
ATOM 7053 O O . ARG A 1 26 ? 4.894 -0.722 11.729 1.00 0.00 26 ARG A O 7
ATOM 7074 N N . ILE A 1 27 ? 4.490 -2.561 12.959 1.00 0.00 27 ILE A N 7
ATOM 7075 C CA . ILE A 1 27 ? 3.263 -2.903 12.249 1.00 0.00 27 ILE A CA 7
ATOM 7076 C C . ILE A 1 27 ? 2.094 -2.029 12.698 1.00 0.00 27 ILE A C 7
ATOM 7077 O O . ILE A 1 27 ? 1.126 -1.847 11.960 1.00 0.00 27 ILE A O 7
ATOM 7093 N N . GLU A 1 28 ? 2.186 -1.492 13.911 1.00 0.00 28 GLU A N 7
ATOM 7094 C CA . GLU A 1 28 ? 1.132 -0.640 14.453 1.00 0.00 28 GLU A CA 7
ATOM 7095 C C . GLU A 1 28 ? 0.826 0.524 13.513 1.00 0.00 28 GLU A C 7
ATOM 7096 O O . GLU A 1 28 ? -0.314 0.711 13.092 1.00 0.00 28 GLU A O 7
ATOM 7108 N N . GLU A 1 29 ? 1.853 1.303 13.191 1.00 0.00 29 GLU A N 7
ATOM 7109 C CA . GLU A 1 29 ? 1.693 2.450 12.302 1.00 0.00 29 GLU A CA 7
ATOM 7110 C C . GLU A 1 29 ? 1.595 2.003 10.846 1.00 0.00 29 GLU A C 7
ATOM 7111 O O . GLU A 1 29 ? 0.950 2.659 10.028 1.00 0.00 29 GLU A O 7
ATOM 7123 N N . LEU A 1 30 ? 2.237 0.884 10.532 1.00 0.00 30 LEU A N 7
ATOM 7124 C CA . LEU A 1 30 ? 2.225 0.347 9.176 1.00 0.00 30 LEU A CA 7
ATOM 7125 C C . LEU A 1 30 ? 0.821 -0.100 8.777 1.00 0.00 30 LEU A C 7
ATOM 7126 O O . LEU A 1 30 ? 0.487 -0.143 7.592 1.00 0.00 30 LEU A O 7
ATOM 7142 N N . LYS A 1 31 ? 0.003 -0.435 9.770 1.00 0.00 31 LYS A N 7
ATOM 7143 C CA . LYS A 1 31 ? -1.362 -0.882 9.519 1.00 0.00 31 LYS A CA 7
ATOM 7144 C C . LYS A 1 31 ? -2.256 0.278 9.092 1.00 0.00 31 LYS A C 7
ATOM 7145 O O . LYS A 1 31 ? -2.843 0.254 8.011 1.00 0.00 31 LYS A O 7
ATOM 7164 N N . LYS A 1 32 ? -2.356 1.292 9.947 1.00 0.00 32 LYS A N 7
ATOM 7165 C CA . LYS A 1 32 ? -3.182 2.460 9.653 1.00 0.00 32 LYS A CA 7
ATOM 7166 C C . LYS A 1 32 ? -2.872 3.015 8.265 1.00 0.00 32 LYS A C 7
ATOM 7167 O O . LYS A 1 32 ? -3.744 3.568 7.596 1.00 0.00 32 LYS A O 7
ATOM 7186 N N . LYS A 1 33 ? -1.623 2.856 7.840 1.00 0.00 33 LYS A N 7
ATOM 7187 C CA . LYS A 1 33 ? -1.192 3.333 6.530 1.00 0.00 33 LYS A CA 7
ATOM 7188 C C . LYS A 1 33 ? -1.600 2.354 5.430 1.00 0.00 33 LYS A C 7
ATOM 7189 O O . LYS A 1 33 ? -1.746 2.732 4.268 1.00 0.00 33 LYS A O 7
ATOM 7208 N N . CYS A 1 34 ? -1.776 1.093 5.809 1.00 0.00 34 CYS A N 7
ATOM 7209 C CA . CYS A 1 34 ? -2.159 0.045 4.870 1.00 0.00 34 CYS A CA 7
ATOM 7210 C C . CYS A 1 34 ? -3.650 0.108 4.548 1.00 0.00 34 CYS A C 7
ATOM 7211 O O . CYS A 1 34 ? -4.042 0.276 3.394 1.00 0.00 34 CYS A O 7
ATOM 7218 N N . GLU A 1 35 ? -4.475 -0.037 5.581 1.00 0.00 35 GLU A N 7
ATOM 7219 C CA . GLU A 1 35 ? -5.926 -0.010 5.424 1.00 0.00 35 GLU A CA 7
ATOM 7220 C C . GLU A 1 35 ? -6.388 1.239 4.676 1.00 0.00 35 GLU A C 7
ATOM 7221 O O . GLU A 1 35 ? -7.426 1.225 4.020 1.00 0.00 35 GLU A O 7
ATOM 7233 N N . GLU A 1 36 ? -5.615 2.315 4.778 1.00 0.00 36 GLU A N 7
ATOM 7234 C CA . GLU A 1 36 ? -5.960 3.561 4.100 1.00 0.00 36 GLU A CA 7
ATOM 7235 C C . GLU A 1 36 ? -5.566 3.501 2.629 1.00 0.00 36 GLU A C 7
ATOM 7236 O O . GLU A 1 36 ? -6.183 4.146 1.782 1.00 0.00 36 GLU A O 7
ATOM 7248 N N . LEU A 1 37 ? -4.530 2.723 2.337 1.00 0.00 37 LEU A N 7
ATOM 7249 C CA . LEU A 1 37 ? -4.038 2.570 0.973 1.00 0.00 37 LEU A CA 7
ATOM 7250 C C . LEU A 1 37 ? -4.991 1.717 0.140 1.00 0.00 37 LEU A C 7
ATOM 7251 O O . LEU A 1 37 ? -5.258 2.017 -1.022 1.00 0.00 37 LEU A O 7
ATOM 7267 N N . LYS A 1 38 ? -5.492 0.647 0.746 1.00 0.00 38 LYS A N 7
ATOM 7268 C CA . LYS A 1 38 ? -6.410 -0.264 0.071 1.00 0.00 38 LYS A CA 7
ATOM 7269 C C . LYS A 1 38 ? -7.736 0.422 -0.253 1.00 0.00 38 LYS A C 7
ATOM 7270 O O . LYS A 1 38 ? -8.145 0.499 -1.410 1.00 0.00 38 LYS A O 7
ATOM 7289 N N . LYS A 1 39 ? -8.404 0.903 0.788 1.00 0.00 39 LYS A N 7
ATOM 7290 C CA . LYS A 1 39 ? -9.694 1.573 0.649 1.00 0.00 39 LYS A CA 7
ATOM 7291 C C . LYS A 1 39 ? -9.635 2.736 -0.339 1.00 0.00 39 LYS A C 7
ATOM 7292 O O . LYS A 1 39 ? -10.623 3.045 -1.000 1.00 0.00 39 LYS A O 7
ATOM 7311 N N . LYS A 1 40 ? -8.481 3.389 -0.421 1.00 0.00 40 LYS A N 7
ATOM 7312 C CA . LYS A 1 40 ? -8.311 4.533 -1.316 1.00 0.00 40 LYS A CA 7
ATOM 7313 C C . LYS A 1 40 ? -8.421 4.128 -2.785 1.00 0.00 40 LYS A C 7
ATOM 7314 O O . LYS A 1 40 ? -9.111 4.782 -3.567 1.00 0.00 40 LYS A O 7
ATOM 7333 N N . ILE A 1 41 ? -7.729 3.058 -3.159 1.00 0.00 41 ILE A N 7
ATOM 7334 C CA . ILE A 1 41 ? -7.740 2.582 -4.538 1.00 0.00 41 ILE A CA 7
ATOM 7335 C C . ILE A 1 41 ? -9.132 2.122 -4.969 1.00 0.00 41 ILE A C 7
ATOM 7336 O O . ILE A 1 41 ? -9.475 2.182 -6.148 1.00 0.00 41 ILE A O 7
ATOM 7352 N N . GLU A 1 42 ? -9.923 1.653 -4.011 1.00 0.00 42 GLU A N 7
ATOM 7353 C CA . GLU A 1 42 ? -11.271 1.173 -4.301 1.00 0.00 42 GLU A CA 7
ATOM 7354 C C . GLU A 1 42 ? -12.274 2.323 -4.386 1.00 0.00 42 GLU A C 7
ATOM 7355 O O . GLU A 1 42 ? -13.359 2.167 -4.946 1.00 0.00 42 GLU A O 7
ATOM 7367 N N . GLU A 1 43 ? -11.915 3.472 -3.822 1.00 0.00 43 GLU A N 7
ATOM 7368 C CA . GLU A 1 43 ? -12.798 4.634 -3.833 1.00 0.00 43 GLU A CA 7
ATOM 7369 C C . GLU A 1 43 ? -12.493 5.557 -5.009 1.00 0.00 43 GLU A C 7
ATOM 7370 O O . GLU A 1 43 ? -13.397 5.972 -5.733 1.00 0.00 43 GLU A O 7
ATOM 7382 N N . LEU A 1 44 ? -11.217 5.885 -5.188 1.00 0.00 44 LEU A N 7
ATOM 7383 C CA . LEU A 1 44 ? -10.802 6.770 -6.272 1.00 0.00 44 LEU A CA 7
ATOM 7384 C C . LEU A 1 44 ? -11.307 6.267 -7.621 1.00 0.00 44 LEU A C 7
ATOM 7385 O O . LEU A 1 44 ? -11.103 5.107 -7.981 1.00 0.00 44 LEU A O 7
ATOM 7401 N N . GLY A 1 45 ? -11.965 7.151 -8.364 1.00 0.00 45 GLY A N 7
ATOM 7402 C CA . GLY A 1 45 ? -12.486 6.786 -9.668 1.00 0.00 45 GLY A CA 7
ATOM 7403 C C . GLY A 1 45 ? -12.085 7.775 -10.744 1.00 0.00 45 GLY A C 7
ATOM 7404 O O . GLY A 1 45 ? -11.632 7.386 -11.821 1.00 0.00 45 GLY A O 7
ATOM 7408 N N . GLY A 1 46 ? -12.249 9.061 -10.448 1.00 0.00 46 GLY A N 7
ATOM 7409 C CA . GLY A 1 46 ? -11.895 10.096 -11.399 1.00 0.00 46 GLY A CA 7
ATOM 7410 C C . GLY A 1 46 ? -11.070 11.201 -10.768 1.00 0.00 46 GLY A C 7
ATOM 7411 O O . GLY A 1 46 ? -10.083 11.657 -11.345 1.00 0.00 46 GLY A O 7
ATOM 7415 N N . GLY A 1 47 ? -11.474 11.628 -9.576 1.00 0.00 47 GLY A N 7
ATOM 7416 C CA . GLY A 1 47 ? -10.756 12.679 -8.880 1.00 0.00 47 GLY A CA 7
ATOM 7417 C C . GLY A 1 47 ? -9.763 12.131 -7.874 1.00 0.00 47 GLY A C 7
ATOM 7418 O O . GLY A 1 47 ? -9.824 10.957 -7.509 1.00 0.00 47 GLY A O 7
ATOM 7422 N N . GLY A 1 48 ? -8.846 12.981 -7.424 1.00 0.00 48 GLY A N 7
ATOM 7423 C CA . GLY A 1 48 ? -7.850 12.553 -6.459 1.00 0.00 48 GLY A CA 7
ATOM 7424 C C . GLY A 1 48 ? -6.570 12.068 -7.118 1.00 0.00 48 GLY A C 7
ATOM 7425 O O . GLY A 1 48 ? -5.534 11.955 -6.464 1.00 0.00 48 GLY A O 7
ATOM 7429 N N . GLU A 1 49 ? -6.642 11.782 -8.416 1.00 0.00 49 GLU A N 7
ATOM 7430 C CA . GLU A 1 49 ? -5.483 11.307 -9.164 1.00 0.00 49 GLU A CA 7
ATOM 7431 C C . GLU A 1 49 ? -5.097 9.897 -8.736 1.00 0.00 49 GLU A C 7
ATOM 7432 O O . GLU A 1 49 ? -4.941 9.617 -7.547 1.00 0.00 49 GLU A O 7
ATOM 7444 N N . VAL A 1 50 ? -4.946 9.012 -9.715 1.00 0.00 50 VAL A N 7
ATOM 7445 C CA . VAL A 1 50 ? -4.581 7.626 -9.447 1.00 0.00 50 VAL A CA 7
ATOM 7446 C C . VAL A 1 50 ? -3.067 7.473 -9.318 1.00 0.00 50 VAL A C 7
ATOM 7447 O O . VAL A 1 50 ? -2.581 6.601 -8.599 1.00 0.00 50 VAL A O 7
ATOM 7460 N N . LYS A 1 51 ? -2.327 8.329 -10.016 1.00 0.00 51 LYS A N 7
ATOM 7461 C CA . LYS A 1 51 ? -0.869 8.289 -9.977 1.00 0.00 51 LYS A CA 7
ATOM 7462 C C . LYS A 1 51 ? -0.346 8.707 -8.605 1.00 0.00 51 LYS A C 7
ATOM 7463 O O . LYS A 1 51 ? 0.766 8.347 -8.220 1.00 0.00 51 LYS A O 7
ATOM 7482 N N . LYS A 1 52 ? -1.151 9.472 -7.874 1.00 0.00 52 LYS A N 7
ATOM 7483 C CA . LYS A 1 52 ? -0.767 9.941 -6.547 1.00 0.00 52 LYS A CA 7
ATOM 7484 C C . LYS A 1 52 ? -0.645 8.780 -5.563 1.00 0.00 52 LYS A C 7
ATOM 7485 O O . LYS A 1 52 ? 0.064 8.878 -4.561 1.00 0.00 52 LYS A O 7
ATOM 7504 N N . VAL A 1 53 ? -1.343 7.685 -5.847 1.00 0.00 53 VAL A N 7
ATOM 7505 C CA . VAL A 1 53 ? -1.313 6.515 -4.977 1.00 0.00 53 VAL A CA 7
ATOM 7506 C C . VAL A 1 53 ? -0.083 5.652 -5.245 1.00 0.00 53 VAL A C 7
ATOM 7507 O O . VAL A 1 53 ? 0.534 5.132 -4.315 1.00 0.00 53 VAL A O 7
ATOM 7520 N N . GLU A 1 54 ? 0.269 5.498 -6.520 1.00 0.00 54 GLU A N 7
ATOM 7521 C CA . GLU A 1 54 ? 1.425 4.691 -6.903 1.00 0.00 54 GLU A CA 7
ATOM 7522 C C . GLU A 1 54 ? 2.684 5.172 -6.187 1.00 0.00 54 GLU A C 7
ATOM 7523 O O . GLU A 1 54 ? 3.417 4.383 -5.594 1.00 0.00 54 GLU A O 7
ATOM 7535 N N . GLU A 1 55 ? 2.928 6.473 -6.255 1.00 0.00 55 GLU A N 7
ATOM 7536 C CA . GLU A 1 55 ? 4.098 7.067 -5.616 1.00 0.00 55 GLU A CA 7
ATOM 7537 C C . GLU A 1 55 ? 3.949 7.065 -4.097 1.00 0.00 55 GLU A C 7
ATOM 7538 O O . GLU A 1 55 ? 4.931 6.943 -3.366 1.00 0.00 55 GLU A O 7
ATOM 7550 N N . GLU A 1 56 ? 2.712 7.199 -3.629 1.00 0.00 56 GLU A N 7
ATOM 7551 C CA . GLU A 1 56 ? 2.434 7.209 -2.198 1.00 0.00 56 GLU A CA 7
ATOM 7552 C C . GLU A 1 56 ? 2.661 5.828 -1.593 1.00 0.00 56 GLU A C 7
ATOM 7553 O O . GLU A 1 56 ? 3.166 5.702 -0.477 1.00 0.00 56 GLU A O 7
ATOM 7565 N N . VAL A 1 57 ? 2.285 4.794 -2.339 1.00 0.00 57 VAL A N 7
ATOM 7566 C CA . VAL A 1 57 ? 2.447 3.420 -1.882 1.00 0.00 57 VAL A CA 7
ATOM 7567 C C . VAL A 1 57 ? 3.920 3.017 -1.861 1.00 0.00 57 VAL A C 7
ATOM 7568 O O . VAL A 1 57 ? 4.320 2.133 -1.103 1.00 0.00 57 VAL A O 7
ATOM 7581 N N . LYS A 1 58 ? 4.722 3.671 -2.697 1.00 0.00 58 LYS A N 7
ATOM 7582 C CA . LYS A 1 58 ? 6.152 3.383 -2.776 1.00 0.00 58 LYS A CA 7
ATOM 7583 C C . LYS A 1 58 ? 6.800 3.415 -1.392 1.00 0.00 58 LYS A C 7
ATOM 7584 O O . LYS A 1 58 ? 7.820 2.764 -1.161 1.00 0.00 58 LYS A O 7
ATOM 7603 N N . LYS A 1 59 ? 6.205 4.175 -0.479 1.00 0.00 59 LYS A N 7
ATOM 7604 C CA . LYS A 1 59 ? 6.728 4.289 0.879 1.00 0.00 59 LYS A CA 7
ATOM 7605 C C . LYS A 1 59 ? 6.344 3.075 1.720 1.00 0.00 59 LYS A C 7
ATOM 7606 O O . LYS A 1 59 ? 7.201 2.417 2.308 1.00 0.00 59 LYS A O 7
ATOM 7625 N N . LEU A 1 60 ? 5.046 2.788 1.773 1.00 0.00 60 LEU A N 7
ATOM 7626 C CA . LEU A 1 60 ? 4.539 1.656 2.544 1.00 0.00 60 LEU A CA 7
ATOM 7627 C C . LEU A 1 60 ? 5.176 0.348 2.094 1.00 0.00 60 LEU A C 7
ATOM 7628 O O . LEU A 1 60 ? 5.571 -0.470 2.922 1.00 0.00 60 LEU A O 7
ATOM 7644 N N . GLU A 1 61 ? 5.265 0.148 0.781 1.00 0.00 61 GLU A N 7
ATOM 7645 C CA . GLU A 1 61 ? 5.849 -1.074 0.234 1.00 0.00 61 GLU A CA 7
ATOM 7646 C C . GLU A 1 61 ? 7.267 -1.289 0.754 1.00 0.00 61 GLU A C 7
ATOM 7647 O O . GLU A 1 61 ? 7.602 -2.370 1.235 1.00 0.00 61 GLU A O 7
ATOM 7659 N N . GLU A 1 62 ? 8.096 -0.254 0.660 1.00 0.00 62 GLU A N 7
ATOM 7660 C CA . GLU A 1 62 ? 9.476 -0.334 1.130 1.00 0.00 62 GLU A CA 7
ATOM 7661 C C . GLU A 1 62 ? 9.525 -0.798 2.582 1.00 0.00 62 GLU A C 7
ATOM 7662 O O . GLU A 1 62 ? 10.478 -1.449 3.008 1.00 0.00 62 GLU A O 7
ATOM 7674 N N . GLU A 1 63 ? 8.486 -0.454 3.334 1.00 0.00 63 GLU A N 7
ATOM 7675 C CA . GLU A 1 63 ? 8.391 -0.824 4.737 1.00 0.00 63 GLU A CA 7
ATOM 7676 C C . GLU A 1 63 ? 8.018 -2.298 4.892 1.00 0.00 63 GLU A C 7
ATOM 7677 O O . GLU A 1 63 ? 8.289 -2.912 5.924 1.00 0.00 63 GLU A O 7
ATOM 7689 N N . ILE A 1 64 ? 7.386 -2.855 3.863 1.00 0.00 64 ILE A N 7
ATOM 7690 C CA . ILE A 1 64 ? 6.962 -4.246 3.881 1.00 0.00 64 ILE A CA 7
ATOM 7691 C C . ILE A 1 64 ? 8.150 -5.204 3.797 1.00 0.00 64 ILE A C 7
ATOM 7692 O O . ILE A 1 64 ? 8.212 -6.192 4.527 1.00 0.00 64 ILE A O 7
ATOM 7708 N N . LYS A 1 65 ? 9.090 -4.908 2.902 1.00 0.00 65 LYS A N 7
ATOM 7709 C CA . LYS A 1 65 ? 10.269 -5.752 2.731 1.00 0.00 65 LYS A CA 7
ATOM 7710 C C . LYS A 1 65 ? 11.048 -5.884 4.038 1.00 0.00 65 LYS A C 7
ATOM 7711 O O . LYS A 1 65 ? 11.803 -6.837 4.228 1.00 0.00 65 LYS A O 7
ATOM 7730 N N . LYS A 1 66 ? 10.859 -4.923 4.939 1.00 0.00 66 LYS A N 7
ATOM 7731 C CA . LYS A 1 66 ? 11.545 -4.937 6.225 1.00 0.00 66 LYS A CA 7
ATOM 7732 C C . LYS A 1 66 ? 10.826 -5.846 7.217 1.00 0.00 66 LYS A C 7
ATOM 7733 O O . LYS A 1 66 ? 11.453 -6.447 8.090 1.00 0.00 66 LYS A O 7
ATOM 7752 N N . LEU A 1 67 ? 9.508 -5.942 7.078 1.00 0.00 67 LEU A N 7
ATOM 7753 C CA . LEU A 1 67 ? 8.705 -6.780 7.962 1.00 0.00 67 LEU A CA 7
ATOM 7754 C C . LEU A 1 67 ? 9.113 -8.244 7.844 1.00 0.00 67 LEU A C 7
ATOM 7755 O O . LEU A 1 67 ? 8.668 -8.905 6.883 1.00 0.00 67 LEU A O 7
ATOM 7785 N N . GLY A 1 1 ? 4.117 4.330 -18.556 1.00 0.00 1 GLY A N 8
ATOM 7786 C CA . GLY A 1 1 ? 4.016 4.474 -17.077 1.00 0.00 1 GLY A CA 8
ATOM 7787 C C . GLY A 1 1 ? 2.846 3.706 -16.498 1.00 0.00 1 GLY A C 8
ATOM 7788 O O . GLY A 1 1 ? 1.780 3.631 -17.109 1.00 0.00 1 GLY A O 8
ATOM 7794 N N . SER A 1 2 ? 3.043 3.133 -15.316 1.00 0.00 2 SER A N 8
ATOM 7795 C CA . SER A 1 2 ? 1.994 2.366 -14.653 1.00 0.00 2 SER A CA 8
ATOM 7796 C C . SER A 1 2 ? 1.542 3.060 -13.373 1.00 0.00 2 SER A C 8
ATOM 7797 O O . SER A 1 2 ? 2.279 3.109 -12.388 1.00 0.00 2 SER A O 8
ATOM 7805 N N . ARG A 1 3 ? 0.327 3.596 -13.396 1.00 0.00 3 ARG A N 8
ATOM 7806 C CA . ARG A 1 3 ? -0.223 4.289 -12.238 1.00 0.00 3 ARG A CA 8
ATOM 7807 C C . ARG A 1 3 ? -1.072 3.350 -11.389 1.00 0.00 3 ARG A C 8
ATOM 7808 O O . ARG A 1 3 ? -0.897 3.272 -10.175 1.00 0.00 3 ARG A O 8
ATOM 7829 N N . VAL A 1 4 ? -1.991 2.640 -12.036 1.00 0.00 4 VAL A N 8
ATOM 7830 C CA . VAL A 1 4 ? -2.871 1.705 -11.337 1.00 0.00 4 VAL A CA 8
ATOM 7831 C C . VAL A 1 4 ? -2.189 0.358 -11.127 1.00 0.00 4 VAL A C 8
ATOM 7832 O O . VAL A 1 4 ? -2.365 -0.279 -10.090 1.00 0.00 4 VAL A O 8
ATOM 7845 N N . LYS A 1 5 ? -1.409 -0.071 -12.115 1.00 0.00 5 LYS A N 8
ATOM 7846 C CA . LYS A 1 5 ? -0.699 -1.344 -12.029 1.00 0.00 5 LYS A CA 8
ATOM 7847 C C . LYS A 1 5 ? 0.058 -1.450 -10.710 1.00 0.00 5 LYS A C 8
ATOM 7848 O O . LYS A 1 5 ? 0.201 -2.536 -10.149 1.00 0.00 5 LYS A O 8
ATOM 7867 N N . ALA A 1 6 ? 0.534 -0.311 -10.219 1.00 0.00 6 ALA A N 8
ATOM 7868 C CA . ALA A 1 6 ? 1.266 -0.267 -8.960 1.00 0.00 6 ALA A CA 8
ATOM 7869 C C . ALA A 1 6 ? 0.306 -0.312 -7.775 1.00 0.00 6 ALA A C 8
ATOM 7870 O O . ALA A 1 6 ? 0.663 -0.765 -6.691 1.00 0.00 6 ALA A O 8
ATOM 7877 N N . LEU A 1 7 ? -0.914 0.170 -7.992 1.00 0.00 7 LEU A N 8
ATOM 7878 C CA . LEU A 1 7 ? -1.933 0.193 -6.948 1.00 0.00 7 LEU A CA 8
ATOM 7879 C C . LEU A 1 7 ? -2.617 -1.162 -6.808 1.00 0.00 7 LEU A C 8
ATOM 7880 O O . LEU A 1 7 ? -2.824 -1.655 -5.701 1.00 0.00 7 LEU A O 8
ATOM 7896 N N . GLU A 1 8 ? -2.985 -1.743 -7.941 1.00 0.00 8 GLU A N 8
ATOM 7897 C CA . GLU A 1 8 ? -3.672 -3.033 -7.960 1.00 0.00 8 GLU A CA 8
ATOM 7898 C C . GLU A 1 8 ? -2.795 -4.163 -7.419 1.00 0.00 8 GLU A C 8
ATOM 7899 O O . GLU A 1 8 ? -3.291 -5.085 -6.772 1.00 0.00 8 GLU A O 8
ATOM 7911 N N . GLU A 1 9 ? -1.500 -4.104 -7.707 1.00 0.00 9 GLU A N 8
ATOM 7912 C CA . GLU A 1 9 ? -0.571 -5.143 -7.266 1.00 0.00 9 GLU A CA 8
ATOM 7913 C C . GLU A 1 9 ? -0.193 -4.997 -5.792 1.00 0.00 9 GLU A C 8
ATOM 7914 O O . GLU A 1 9 ? -0.421 -5.904 -4.993 1.00 0.00 9 GLU A O 8
ATOM 7926 N N . LYS A 1 10 ? 0.405 -3.863 -5.444 1.00 0.00 10 LYS A N 8
ATOM 7927 C CA . LYS A 1 10 ? 0.843 -3.610 -4.071 1.00 0.00 10 LYS A CA 8
ATOM 7928 C C . LYS A 1 10 ? -0.244 -3.936 -3.047 1.00 0.00 10 LYS A C 8
ATOM 7929 O O . LYS A 1 10 ? 0.056 -4.372 -1.939 1.00 0.00 10 LYS A O 8
ATOM 7948 N N . VAL A 1 11 ? -1.500 -3.715 -3.413 1.00 0.00 11 VAL A N 8
ATOM 7949 C CA . VAL A 1 11 ? -2.611 -3.981 -2.505 1.00 0.00 11 VAL A CA 8
ATOM 7950 C C . VAL A 1 11 ? -2.614 -5.436 -2.036 1.00 0.00 11 VAL A C 8
ATOM 7951 O O . VAL A 1 11 ? -3.046 -5.733 -0.922 1.00 0.00 11 VAL A O 8
ATOM 7964 N N . LYS A 1 12 ? -2.128 -6.339 -2.881 1.00 0.00 12 LYS A N 8
ATOM 7965 C CA . LYS A 1 12 ? -2.080 -7.755 -2.527 1.00 0.00 12 LYS A CA 8
ATOM 7966 C C . LYS A 1 12 ? -0.908 -8.037 -1.592 1.00 0.00 12 LYS A C 8
ATOM 7967 O O . LYS A 1 12 ? -1.018 -8.841 -0.667 1.00 0.00 12 LYS A O 8
ATOM 7986 N N . ALA A 1 13 ? 0.210 -7.363 -1.835 1.00 0.00 13 ALA A N 8
ATOM 7987 C CA . ALA A 1 13 ? 1.400 -7.531 -1.013 1.00 0.00 13 ALA A CA 8
ATOM 7988 C C . ALA A 1 13 ? 1.301 -6.690 0.254 1.00 0.00 13 ALA A C 8
ATOM 7989 O O . ALA A 1 13 ? 1.935 -6.987 1.263 1.00 0.00 13 ALA A O 8
ATOM 7996 N N . LEU A 1 14 ? 0.505 -5.630 0.189 1.00 0.00 14 LEU A N 8
ATOM 7997 C CA . LEU A 1 14 ? 0.323 -4.736 1.324 1.00 0.00 14 LEU A CA 8
ATOM 7998 C C . LEU A 1 14 ? -0.352 -5.451 2.490 1.00 0.00 14 LEU A C 8
ATOM 7999 O O . LEU A 1 14 ? 0.161 -5.454 3.608 1.00 0.00 14 LEU A O 8
ATOM 8015 N N . GLU A 1 15 ? -1.514 -6.038 2.225 1.00 0.00 15 GLU A N 8
ATOM 8016 C CA . GLU A 1 15 ? -2.271 -6.738 3.262 1.00 0.00 15 GLU A CA 8
ATOM 8017 C C . GLU A 1 15 ? -1.734 -8.147 3.529 1.00 0.00 15 GLU A C 8
ATOM 8018 O O . GLU A 1 15 ? -1.387 -8.480 4.663 1.00 0.00 15 GLU A O 8
ATOM 8030 N N . GLU A 1 16 ? -1.695 -8.977 2.490 1.00 0.00 16 GLU A N 8
ATOM 8031 C CA . GLU A 1 16 ? -1.233 -10.360 2.617 1.00 0.00 16 GLU A CA 8
ATOM 8032 C C . GLU A 1 16 ? 0.082 -10.472 3.381 1.00 0.00 16 GLU A C 8
ATOM 8033 O O . GLU A 1 16 ? 0.263 -11.396 4.170 1.00 0.00 16 GLU A O 8
ATOM 8045 N N . LYS A 1 17 ? 1.003 -9.550 3.133 1.00 0.00 17 LYS A N 8
ATOM 8046 C CA . LYS A 1 17 ? 2.300 -9.582 3.800 1.00 0.00 17 LYS A CA 8
ATOM 8047 C C . LYS A 1 17 ? 2.166 -9.246 5.280 1.00 0.00 17 LYS A C 8
ATOM 8048 O O . LYS A 1 17 ? 2.690 -9.960 6.135 1.00 0.00 17 LYS A O 8
ATOM 8067 N N . VAL A 1 18 ? 1.461 -8.161 5.581 1.00 0.00 18 VAL A N 8
ATOM 8068 C CA . VAL A 1 18 ? 1.269 -7.748 6.965 1.00 0.00 18 VAL A CA 8
ATOM 8069 C C . VAL A 1 18 ? 0.557 -8.834 7.760 1.00 0.00 18 VAL A C 8
ATOM 8070 O O . VAL A 1 18 ? 0.894 -9.092 8.917 1.00 0.00 18 VAL A O 8
ATOM 8083 N N . LYS A 1 19 ? -0.421 -9.474 7.132 1.00 0.00 19 LYS A N 8
ATOM 8084 C CA . LYS A 1 19 ? -1.173 -10.541 7.780 1.00 0.00 19 LYS A CA 8
ATOM 8085 C C . LYS A 1 19 ? -0.271 -11.739 8.061 1.00 0.00 19 LYS A C 8
ATOM 8086 O O . LYS A 1 19 ? -0.513 -12.507 8.991 1.00 0.00 19 LYS A O 8
ATOM 8105 N N . ALA A 1 20 ? 0.771 -11.889 7.248 1.00 0.00 20 ALA A N 8
ATOM 8106 C CA . ALA A 1 20 ? 1.711 -12.992 7.405 1.00 0.00 20 ALA A CA 8
ATOM 8107 C C . ALA A 1 20 ? 2.940 -12.568 8.207 1.00 0.00 20 ALA A C 8
ATOM 8108 O O . ALA A 1 20 ? 3.687 -13.412 8.703 1.00 0.00 20 ALA A O 8
ATOM 8115 N N . LEU A 1 21 ? 3.150 -11.259 8.330 1.00 0.00 21 LEU A N 8
ATOM 8116 C CA . LEU A 1 21 ? 4.293 -10.739 9.069 1.00 0.00 21 LEU A CA 8
ATOM 8117 C C . LEU A 1 21 ? 4.004 -10.715 10.569 1.00 0.00 21 LEU A C 8
ATOM 8118 O O . LEU A 1 21 ? 4.835 -11.125 11.378 1.00 0.00 21 LEU A O 8
ATOM 8134 N N . GLY A 1 22 ? 2.820 -10.235 10.930 1.00 0.00 22 GLY A N 8
ATOM 8135 C CA . GLY A 1 22 ? 2.441 -10.166 12.329 1.00 0.00 22 GLY A CA 8
ATOM 8136 C C . GLY A 1 22 ? 1.942 -8.792 12.727 1.00 0.00 22 GLY A C 8
ATOM 8137 O O . GLY A 1 22 ? 0.779 -8.457 12.500 1.00 0.00 22 GLY A O 8
ATOM 8141 N N . GLY A 1 23 ? 2.821 -7.995 13.325 1.00 0.00 23 GLY A N 8
ATOM 8142 C CA . GLY A 1 23 ? 2.444 -6.659 13.747 1.00 0.00 23 GLY A CA 8
ATOM 8143 C C . GLY A 1 23 ? 2.985 -6.308 15.118 1.00 0.00 23 GLY A C 8
ATOM 8144 O O . GLY A 1 23 ? 2.448 -6.749 16.135 1.00 0.00 23 GLY A O 8
ATOM 8148 N N . GLY A 1 24 ? 4.049 -5.513 15.150 1.00 0.00 24 GLY A N 8
ATOM 8149 C CA . GLY A 1 24 ? 4.643 -5.117 16.413 1.00 0.00 24 GLY A CA 8
ATOM 8150 C C . GLY A 1 24 ? 5.747 -4.094 16.242 1.00 0.00 24 GLY A C 8
ATOM 8151 O O . GLY A 1 24 ? 6.898 -4.448 15.985 1.00 0.00 24 GLY A O 8
ATOM 8155 N N . GLY A 1 25 ? 5.397 -2.819 16.385 1.00 0.00 25 GLY A N 8
ATOM 8156 C CA . GLY A 1 25 ? 6.379 -1.759 16.242 1.00 0.00 25 GLY A CA 8
ATOM 8157 C C . GLY A 1 25 ? 6.154 -0.920 15.000 1.00 0.00 25 GLY A C 8
ATOM 8158 O O . GLY A 1 25 ? 5.225 -0.115 14.946 1.00 0.00 25 GLY A O 8
ATOM 8162 N N . ARG A 1 26 ? 7.008 -1.109 14.000 1.00 0.00 26 ARG A N 8
ATOM 8163 C CA . ARG A 1 26 ? 6.901 -0.362 12.751 1.00 0.00 26 ARG A CA 8
ATOM 8164 C C . ARG A 1 26 ? 5.589 -0.671 12.035 1.00 0.00 26 ARG A C 8
ATOM 8165 O O . ARG A 1 26 ? 5.074 0.156 11.284 1.00 0.00 26 ARG A O 8
ATOM 8186 N N . ILE A 1 27 ? 5.057 -1.867 12.269 1.00 0.00 27 ILE A N 8
ATOM 8187 C CA . ILE A 1 27 ? 3.809 -2.285 11.640 1.00 0.00 27 ILE A CA 8
ATOM 8188 C C . ILE A 1 27 ? 2.601 -1.635 12.307 1.00 0.00 27 ILE A C 8
ATOM 8189 O O . ILE A 1 27 ? 1.594 -1.364 11.654 1.00 0.00 27 ILE A O 8
ATOM 8205 N N . GLU A 1 28 ? 2.702 -1.390 13.613 1.00 0.00 28 GLU A N 8
ATOM 8206 C CA . GLU A 1 28 ? 1.608 -0.776 14.367 1.00 0.00 28 GLU A CA 8
ATOM 8207 C C . GLU A 1 28 ? 1.065 0.454 13.644 1.00 0.00 28 GLU A C 8
ATOM 8208 O O . GLU A 1 28 ? -0.124 0.532 13.339 1.00 0.00 28 GLU A O 8
ATOM 8220 N N . GLU A 1 29 ? 1.947 1.407 13.366 1.00 0.00 29 GLU A N 8
ATOM 8221 C CA . GLU A 1 29 ? 1.557 2.626 12.668 1.00 0.00 29 GLU A CA 8
ATOM 8222 C C . GLU A 1 29 ? 1.393 2.355 11.176 1.00 0.00 29 GLU A C 8
ATOM 8223 O O . GLU A 1 29 ? 0.650 3.052 10.482 1.00 0.00 29 GLU A O 8
ATOM 8235 N N . LEU A 1 30 ? 2.097 1.338 10.690 1.00 0.00 30 LEU A N 8
ATOM 8236 C CA . LEU A 1 30 ? 2.047 0.961 9.284 1.00 0.00 30 LEU A CA 8
ATOM 8237 C C . LEU A 1 30 ? 0.648 0.505 8.880 1.00 0.00 30 LEU A C 8
ATOM 8238 O O . LEU A 1 30 ? 0.253 0.646 7.726 1.00 0.00 30 LEU A O 8
ATOM 8254 N N . LYS A 1 31 ? -0.093 -0.051 9.835 1.00 0.00 31 LYS A N 8
ATOM 8255 C CA . LYS A 1 31 ? -1.445 -0.537 9.573 1.00 0.00 31 LYS A CA 8
ATOM 8256 C C . LYS A 1 31 ? -2.353 0.585 9.076 1.00 0.00 31 LYS A C 8
ATOM 8257 O O . LYS A 1 31 ? -2.953 0.482 8.007 1.00 0.00 31 LYS A O 8
ATOM 8276 N N . LYS A 1 32 ? -2.453 1.653 9.862 1.00 0.00 32 LYS A N 8
ATOM 8277 C CA . LYS A 1 32 ? -3.295 2.792 9.504 1.00 0.00 32 LYS A CA 8
ATOM 8278 C C . LYS A 1 32 ? -3.042 3.242 8.067 1.00 0.00 32 LYS A C 8
ATOM 8279 O O . LYS A 1 32 ? -3.937 3.771 7.407 1.00 0.00 32 LYS A O 8
ATOM 8298 N N . LYS A 1 33 ? -1.819 3.033 7.592 1.00 0.00 33 LYS A N 8
ATOM 8299 C CA . LYS A 1 33 ? -1.444 3.420 6.235 1.00 0.00 33 LYS A CA 8
ATOM 8300 C C . LYS A 1 33 ? -1.924 2.391 5.211 1.00 0.00 33 LYS A C 8
ATOM 8301 O O . LYS A 1 33 ? -2.119 2.714 4.039 1.00 0.00 33 LYS A O 8
ATOM 8320 N N . CYS A 1 34 ? -2.099 1.154 5.658 1.00 0.00 34 CYS A N 8
ATOM 8321 C CA . CYS A 1 34 ? -2.542 0.073 4.784 1.00 0.00 34 CYS A CA 8
ATOM 8322 C C . CYS A 1 34 ? -4.046 0.142 4.530 1.00 0.00 34 CYS A C 8
ATOM 8323 O O . CYS A 1 34 ? -4.488 0.266 3.387 1.00 0.00 34 CYS A O 8
ATOM 8330 N N . GLU A 1 35 ? -4.826 0.052 5.602 1.00 0.00 35 GLU A N 8
ATOM 8331 C CA . GLU A 1 35 ? -6.281 0.094 5.501 1.00 0.00 35 GLU A CA 8
ATOM 8332 C C . GLU A 1 35 ? -6.753 1.310 4.707 1.00 0.00 35 GLU A C 8
ATOM 8333 O O . GLU A 1 35 ? -7.798 1.270 4.058 1.00 0.00 35 GLU A O 8
ATOM 8345 N N . GLU A 1 36 ? -5.979 2.388 4.764 1.00 0.00 36 GLU A N 8
ATOM 8346 C CA . GLU A 1 36 ? -6.320 3.614 4.049 1.00 0.00 36 GLU A CA 8
ATOM 8347 C C . GLU A 1 36 ? -5.956 3.507 2.572 1.00 0.00 36 GLU A C 8
ATOM 8348 O O . GLU A 1 36 ? -6.569 4.152 1.724 1.00 0.00 36 GLU A O 8
ATOM 8360 N N . LEU A 1 37 ? -4.941 2.701 2.277 1.00 0.00 37 LEU A N 8
ATOM 8361 C CA . LEU A 1 37 ? -4.477 2.515 0.906 1.00 0.00 37 LEU A CA 8
ATOM 8362 C C . LEU A 1 37 ? -5.408 1.594 0.121 1.00 0.00 37 LEU A C 8
ATOM 8363 O O . LEU A 1 37 ? -5.688 1.834 -1.053 1.00 0.00 37 LEU A O 8
ATOM 8379 N N . LYS A 1 38 ? -5.866 0.531 0.770 1.00 0.00 38 LYS A N 8
ATOM 8380 C CA . LYS A 1 38 ? -6.749 -0.443 0.132 1.00 0.00 38 LYS A CA 8
ATOM 8381 C C . LYS A 1 38 ? -8.161 0.109 -0.067 1.00 0.00 38 LYS A C 8
ATOM 8382 O O . LYS A 1 38 ? -8.855 -0.269 -1.011 1.00 0.00 38 LYS A O 8
ATOM 8401 N N . LYS A 1 39 ? -8.589 0.985 0.835 1.00 0.00 39 LYS A N 8
ATOM 8402 C CA . LYS A 1 39 ? -9.928 1.567 0.763 1.00 0.00 39 LYS A CA 8
ATOM 8403 C C . LYS A 1 39 ? -10.007 2.686 -0.273 1.00 0.00 39 LYS A C 8
ATOM 8404 O O . LYS A 1 39 ? -11.054 2.907 -0.879 1.00 0.00 39 LYS A O 8
ATOM 8423 N N . LYS A 1 40 ? -8.903 3.399 -0.458 1.00 0.00 40 LYS A N 8
ATOM 8424 C CA . LYS A 1 40 ? -8.856 4.508 -1.406 1.00 0.00 40 LYS A CA 8
ATOM 8425 C C . LYS A 1 40 ? -8.918 4.018 -2.851 1.00 0.00 40 LYS A C 8
ATOM 8426 O O . LYS A 1 40 ? -9.633 4.587 -3.675 1.00 0.00 40 LYS A O 8
ATOM 8445 N N . ILE A 1 41 ? -8.157 2.974 -3.156 1.00 0.00 41 ILE A N 8
ATOM 8446 C CA . ILE A 1 41 ? -8.121 2.424 -4.506 1.00 0.00 41 ILE A CA 8
ATOM 8447 C C . ILE A 1 41 ? -9.453 1.784 -4.889 1.00 0.00 41 ILE A C 8
ATOM 8448 O O . ILE A 1 41 ? -10.063 2.153 -5.893 1.00 0.00 41 ILE A O 8
ATOM 8464 N N . GLU A 1 42 ? -9.894 0.819 -4.091 1.00 0.00 42 GLU A N 8
ATOM 8465 C CA . GLU A 1 42 ? -11.148 0.121 -4.353 1.00 0.00 42 GLU A CA 8
ATOM 8466 C C . GLU A 1 42 ? -12.324 1.092 -4.446 1.00 0.00 42 GLU A C 8
ATOM 8467 O O . GLU A 1 42 ? -13.334 0.794 -5.085 1.00 0.00 42 GLU A O 8
ATOM 8479 N N . GLU A 1 43 ? -12.195 2.247 -3.802 1.00 0.00 43 GLU A N 8
ATOM 8480 C CA . GLU A 1 43 ? -13.259 3.247 -3.815 1.00 0.00 43 GLU A CA 8
ATOM 8481 C C . GLU A 1 43 ? -13.047 4.276 -4.921 1.00 0.00 43 GLU A C 8
ATOM 8482 O O . GLU A 1 43 ? -13.965 4.575 -5.685 1.00 0.00 43 GLU A O 8
ATOM 8494 N N . LEU A 1 44 ? -11.838 4.821 -4.999 1.00 0.00 44 LEU A N 8
ATOM 8495 C CA . LEU A 1 44 ? -11.519 5.823 -6.011 1.00 0.00 44 LEU A CA 8
ATOM 8496 C C . LEU A 1 44 ? -11.643 5.242 -7.418 1.00 0.00 44 LEU A C 8
ATOM 8497 O O . LEU A 1 44 ? -11.359 4.066 -7.642 1.00 0.00 44 LEU A O 8
ATOM 8513 N N . GLY A 1 45 ? -12.064 6.080 -8.359 1.00 0.00 45 GLY A N 8
ATOM 8514 C CA . GLY A 1 45 ? -12.214 5.639 -9.733 1.00 0.00 45 GLY A CA 8
ATOM 8515 C C . GLY A 1 45 ? -11.780 6.698 -10.727 1.00 0.00 45 GLY A C 8
ATOM 8516 O O . GLY A 1 45 ? -12.302 6.768 -11.839 1.00 0.00 45 GLY A O 8
ATOM 8520 N N . GLY A 1 46 ? -10.823 7.527 -10.321 1.00 0.00 46 GLY A N 8
ATOM 8521 C CA . GLY A 1 46 ? -10.334 8.581 -11.189 1.00 0.00 46 GLY A CA 8
ATOM 8522 C C . GLY A 1 46 ? -10.613 9.965 -10.633 1.00 0.00 46 GLY A C 8
ATOM 8523 O O . GLY A 1 46 ? -10.813 10.916 -11.388 1.00 0.00 46 GLY A O 8
ATOM 8527 N N . GLY A 1 47 ? -10.627 10.076 -9.308 1.00 0.00 47 GLY A N 8
ATOM 8528 C CA . GLY A 1 47 ? -10.886 11.354 -8.673 1.00 0.00 47 GLY A CA 8
ATOM 8529 C C . GLY A 1 47 ? -9.768 11.778 -7.739 1.00 0.00 47 GLY A C 8
ATOM 8530 O O . GLY A 1 47 ? -9.437 12.960 -7.655 1.00 0.00 47 GLY A O 8
ATOM 8534 N N . GLY A 1 48 ? -9.186 10.811 -7.035 1.00 0.00 48 GLY A N 8
ATOM 8535 C CA . GLY A 1 48 ? -8.108 11.114 -6.112 1.00 0.00 48 GLY A CA 8
ATOM 8536 C C . GLY A 1 48 ? -6.736 10.947 -6.740 1.00 0.00 48 GLY A C 8
ATOM 8537 O O . GLY A 1 48 ? -5.745 10.751 -6.038 1.00 0.00 48 GLY A O 8
ATOM 8541 N N . GLU A 1 49 ? -6.680 11.027 -8.067 1.00 0.00 49 GLU A N 8
ATOM 8542 C CA . GLU A 1 49 ? -5.421 10.886 -8.792 1.00 0.00 49 GLU A CA 8
ATOM 8543 C C . GLU A 1 49 ? -4.825 9.495 -8.591 1.00 0.00 49 GLU A C 8
ATOM 8544 O O . GLU A 1 49 ? -4.679 9.027 -7.463 1.00 0.00 49 GLU A O 8
ATOM 8556 N N . VAL A 1 50 ? -4.484 8.841 -9.698 1.00 0.00 50 VAL A N 8
ATOM 8557 C CA . VAL A 1 50 ? -3.903 7.505 -9.649 1.00 0.00 50 VAL A CA 8
ATOM 8558 C C . VAL A 1 50 ? -2.386 7.564 -9.474 1.00 0.00 50 VAL A C 8
ATOM 8559 O O . VAL A 1 50 ? -1.778 6.642 -8.936 1.00 0.00 50 VAL A O 8
ATOM 8572 N N . LYS A 1 51 ? -1.782 8.653 -9.941 1.00 0.00 51 LYS A N 8
ATOM 8573 C CA . LYS A 1 51 ? -0.336 8.828 -9.842 1.00 0.00 51 LYS A CA 8
ATOM 8574 C C . LYS A 1 51 ? 0.076 9.289 -8.446 1.00 0.00 51 LYS A C 8
ATOM 8575 O O . LYS A 1 51 ? 1.224 9.110 -8.039 1.00 0.00 51 LYS A O 8
ATOM 8594 N N . LYS A 1 52 ? -0.860 9.888 -7.716 1.00 0.00 52 LYS A N 8
ATOM 8595 C CA . LYS A 1 52 ? -0.583 10.375 -6.370 1.00 0.00 52 LYS A CA 8
ATOM 8596 C C . LYS A 1 52 ? -0.578 9.235 -5.354 1.00 0.00 52 LYS A C 8
ATOM 8597 O O . LYS A 1 52 ? 0.081 9.319 -4.318 1.00 0.00 52 LYS A O 8
ATOM 8616 N N . VAL A 1 53 ? -1.322 8.175 -5.652 1.00 0.00 53 VAL A N 8
ATOM 8617 C CA . VAL A 1 53 ? -1.406 7.026 -4.758 1.00 0.00 53 VAL A CA 8
ATOM 8618 C C . VAL A 1 53 ? -0.217 6.084 -4.939 1.00 0.00 53 VAL A C 8
ATOM 8619 O O . VAL A 1 53 ? 0.379 5.631 -3.963 1.00 0.00 53 VAL A O 8
ATOM 8632 N N . GLU A 1 54 ? 0.121 5.792 -6.192 1.00 0.00 54 GLU A N 8
ATOM 8633 C CA . GLU A 1 54 ? 1.238 4.901 -6.493 1.00 0.00 54 GLU A CA 8
ATOM 8634 C C . GLU A 1 54 ? 2.521 5.393 -5.834 1.00 0.00 54 GLU A C 8
ATOM 8635 O O . GLU A 1 54 ? 3.373 4.598 -5.439 1.00 0.00 54 GLU A O 8
ATOM 8647 N N . GLU A 1 55 ? 2.649 6.710 -5.712 1.00 0.00 55 GLU A N 8
ATOM 8648 C CA . GLU A 1 55 ? 3.825 7.309 -5.093 1.00 0.00 55 GLU A CA 8
ATOM 8649 C C . GLU A 1 55 ? 3.758 7.179 -3.575 1.00 0.00 55 GLU A C 8
ATOM 8650 O O . GLU A 1 55 ? 4.785 7.109 -2.901 1.00 0.00 55 GLU A O 8
ATOM 8662 N N . GLU A 1 56 ? 2.539 7.146 -3.045 1.00 0.00 56 GLU A N 8
ATOM 8663 C CA . GLU A 1 56 ? 2.332 7.023 -1.606 1.00 0.00 56 GLU A CA 8
ATOM 8664 C C . GLU A 1 56 ? 2.563 5.587 -1.147 1.00 0.00 56 GLU A C 8
ATOM 8665 O O . GLU A 1 56 ? 3.199 5.347 -0.121 1.00 0.00 56 GLU A O 8
ATOM 8677 N N . VAL A 1 57 ? 2.041 4.635 -1.914 1.00 0.00 57 VAL A N 8
ATOM 8678 C CA . VAL A 1 57 ? 2.189 3.221 -1.589 1.00 0.00 57 VAL A CA 8
ATOM 8679 C C . VAL A 1 57 ? 3.647 2.783 -1.689 1.00 0.00 57 VAL A C 8
ATOM 8680 O O . VAL A 1 57 ? 4.074 1.853 -1.004 1.00 0.00 57 VAL A O 8
ATOM 8693 N N . LYS A 1 58 ? 4.408 3.458 -2.545 1.00 0.00 58 LYS A N 8
ATOM 8694 C CA . LYS A 1 58 ? 5.820 3.139 -2.732 1.00 0.00 58 LYS A CA 8
ATOM 8695 C C . LYS A 1 58 ? 6.562 3.153 -1.398 1.00 0.00 58 LYS A C 8
ATOM 8696 O O . LYS A 1 58 ? 7.558 2.450 -1.224 1.00 0.00 58 LYS A O 8
ATOM 8715 N N . LYS A 1 59 ? 6.067 3.953 -0.459 1.00 0.00 59 LYS A N 8
ATOM 8716 C CA . LYS A 1 59 ? 6.680 4.054 0.860 1.00 0.00 59 LYS A CA 8
ATOM 8717 C C . LYS A 1 59 ? 6.274 2.872 1.732 1.00 0.00 59 LYS A C 8
ATOM 8718 O O . LYS A 1 59 ? 7.057 2.396 2.555 1.00 0.00 59 LYS A O 8
ATOM 8737 N N . LEU A 1 60 ? 5.045 2.403 1.545 1.00 0.00 60 LEU A N 8
ATOM 8738 C CA . LEU A 1 60 ? 4.531 1.275 2.312 1.00 0.00 60 LEU A CA 8
ATOM 8739 C C . LEU A 1 60 ? 5.209 -0.022 1.886 1.00 0.00 60 LEU A C 8
ATOM 8740 O O . LEU A 1 60 ? 5.761 -0.745 2.713 1.00 0.00 60 LEU A O 8
ATOM 8756 N N . GLU A 1 61 ? 5.164 -0.310 0.589 1.00 0.00 61 GLU A N 8
ATOM 8757 C CA . GLU A 1 61 ? 5.774 -1.521 0.053 1.00 0.00 61 GLU A CA 8
ATOM 8758 C C . GLU A 1 61 ? 7.271 -1.557 0.347 1.00 0.00 61 GLU A C 8
ATOM 8759 O O . GLU A 1 61 ? 7.863 -2.629 0.475 1.00 0.00 61 GLU A O 8
ATOM 8771 N N . GLU A 1 62 ? 7.879 -0.380 0.448 1.00 0.00 62 GLU A N 8
ATOM 8772 C CA . GLU A 1 62 ? 9.308 -0.276 0.722 1.00 0.00 62 GLU A CA 8
ATOM 8773 C C . GLU A 1 62 ? 9.670 -0.967 2.034 1.00 0.00 62 GLU A C 8
ATOM 8774 O O . GLU A 1 62 ? 10.744 -1.556 2.160 1.00 0.00 62 GLU A O 8
ATOM 8786 N N . GLU A 1 63 ? 8.771 -0.888 3.010 1.00 0.00 63 GLU A N 8
ATOM 8787 C CA . GLU A 1 63 ? 9.003 -1.504 4.311 1.00 0.00 63 GLU A CA 8
ATOM 8788 C C . GLU A 1 63 ? 8.643 -2.989 4.289 1.00 0.00 63 GLU A C 8
ATOM 8789 O O . GLU A 1 63 ? 9.194 -3.783 5.053 1.00 0.00 63 GLU A O 8
ATOM 8801 N N . ILE A 1 64 ? 7.715 -3.356 3.412 1.00 0.00 64 ILE A N 8
ATOM 8802 C CA . ILE A 1 64 ? 7.281 -4.742 3.293 1.00 0.00 64 ILE A CA 8
ATOM 8803 C C . ILE A 1 64 ? 8.437 -5.647 2.874 1.00 0.00 64 ILE A C 8
ATOM 8804 O O . ILE A 1 64 ? 8.457 -6.835 3.198 1.00 0.00 64 ILE A O 8
ATOM 8820 N N . LYS A 1 65 ? 9.396 -5.080 2.149 1.00 0.00 65 LYS A N 8
ATOM 8821 C CA . LYS A 1 65 ? 10.553 -5.835 1.684 1.00 0.00 65 LYS A CA 8
ATOM 8822 C C . LYS A 1 65 ? 11.507 -6.148 2.834 1.00 0.00 65 LYS A C 8
ATOM 8823 O O . LYS A 1 65 ? 12.284 -7.100 2.764 1.00 0.00 65 LYS A O 8
ATOM 8842 N N . LYS A 1 66 ? 11.445 -5.343 3.891 1.00 0.00 66 LYS A N 8
ATOM 8843 C CA . LYS A 1 66 ? 12.309 -5.540 5.051 1.00 0.00 66 LYS A CA 8
ATOM 8844 C C . LYS A 1 66 ? 11.611 -6.367 6.129 1.00 0.00 66 LYS A C 8
ATOM 8845 O O . LYS A 1 66 ? 12.004 -6.335 7.295 1.00 0.00 66 LYS A O 8
ATOM 8864 N N . LEU A 1 67 ? 10.579 -7.108 5.736 1.00 0.00 67 LEU A N 8
ATOM 8865 C CA . LEU A 1 67 ? 9.832 -7.943 6.673 1.00 0.00 67 LEU A CA 8
ATOM 8866 C C . LEU A 1 67 ? 8.648 -8.611 5.983 1.00 0.00 67 LEU A C 8
ATOM 8867 O O . LEU A 1 67 ? 7.837 -7.886 5.369 1.00 0.00 67 LEU A O 8
ATOM 8897 N N . GLY A 1 1 ? 3.853 2.008 -18.607 1.00 0.00 1 GLY A N 9
ATOM 8898 C CA . GLY A 1 1 ? 2.666 2.880 -18.388 1.00 0.00 1 GLY A CA 9
ATOM 8899 C C . GLY A 1 1 ? 1.572 2.181 -17.603 1.00 0.00 1 GLY A C 9
ATOM 8900 O O . GLY A 1 1 ? 0.768 1.442 -18.171 1.00 0.00 1 GLY A O 9
ATOM 8906 N N . SER A 1 2 ? 1.545 2.414 -16.296 1.00 0.00 2 SER A N 9
ATOM 8907 C CA . SER A 1 2 ? 0.543 1.800 -15.431 1.00 0.00 2 SER A CA 9
ATOM 8908 C C . SER A 1 2 ? 0.370 2.602 -14.146 1.00 0.00 2 SER A C 9
ATOM 8909 O O . SER A 1 2 ? 1.227 2.573 -13.264 1.00 0.00 2 SER A O 9
ATOM 8917 N N . ARG A 1 3 ? -0.746 3.317 -14.049 1.00 0.00 3 ARG A N 9
ATOM 8918 C CA . ARG A 1 3 ? -1.033 4.126 -12.872 1.00 0.00 3 ARG A CA 9
ATOM 8919 C C . ARG A 1 3 ? -1.752 3.303 -11.809 1.00 0.00 3 ARG A C 9
ATOM 8920 O O . ARG A 1 3 ? -1.343 3.282 -10.649 1.00 0.00 3 ARG A O 9
ATOM 8941 N N . VAL A 1 4 ? -2.821 2.624 -12.213 1.00 0.00 4 VAL A N 9
ATOM 8942 C CA . VAL A 1 4 ? -3.596 1.795 -11.294 1.00 0.00 4 VAL A CA 9
ATOM 8943 C C . VAL A 1 4 ? -2.961 0.420 -11.128 1.00 0.00 4 VAL A C 9
ATOM 8944 O O . VAL A 1 4 ? -3.018 -0.174 -10.052 1.00 0.00 4 VAL A O 9
ATOM 8957 N N . LYS A 1 5 ? -2.348 -0.081 -12.199 1.00 0.00 5 LYS A N 9
ATOM 8958 C CA . LYS A 1 5 ? -1.696 -1.385 -12.161 1.00 0.00 5 LYS A CA 9
ATOM 8959 C C . LYS A 1 5 ? -0.736 -1.464 -10.979 1.00 0.00 5 LYS A C 9
ATOM 8960 O O . LYS A 1 5 ? -0.536 -2.527 -10.395 1.00 0.00 5 LYS A O 9
ATOM 8979 N N . ALA A 1 6 ? -0.160 -0.319 -10.624 1.00 0.00 6 ALA A N 9
ATOM 8980 C CA . ALA A 1 6 ? 0.762 -0.241 -9.500 1.00 0.00 6 ALA A CA 9
ATOM 8981 C C . ALA A 1 6 ? -0.004 -0.197 -8.181 1.00 0.00 6 ALA A C 9
ATOM 8982 O O . ALA A 1 6 ? 0.515 -0.584 -7.134 1.00 0.00 6 ALA A O 9
ATOM 8989 N N . LEU A 1 7 ? -1.243 0.287 -8.243 1.00 0.00 7 LEU A N 9
ATOM 8990 C CA . LEU A 1 7 ? -2.090 0.396 -7.060 1.00 0.00 7 LEU A CA 9
ATOM 8991 C C . LEU A 1 7 ? -2.745 -0.939 -6.719 1.00 0.00 7 LEU A C 9
ATOM 8992 O O . LEU A 1 7 ? -2.866 -1.298 -5.550 1.00 0.00 7 LEU A O 9
ATOM 9008 N N . GLU A 1 8 ? -3.183 -1.660 -7.744 1.00 0.00 8 GLU A N 9
ATOM 9009 C CA . GLU A 1 8 ? -3.846 -2.947 -7.548 1.00 0.00 8 GLU A CA 9
ATOM 9010 C C . GLU A 1 8 ? -2.852 -4.052 -7.189 1.00 0.00 8 GLU A C 9
ATOM 9011 O O . GLU A 1 8 ? -3.216 -5.038 -6.549 1.00 0.00 8 GLU A O 9
ATOM 9023 N N . GLU A 1 9 ? -1.605 -3.892 -7.615 1.00 0.00 9 GLU A N 9
ATOM 9024 C CA . GLU A 1 9 ? -0.572 -4.889 -7.346 1.00 0.00 9 GLU A CA 9
ATOM 9025 C C . GLU A 1 9 ? -0.045 -4.791 -5.916 1.00 0.00 9 GLU A C 9
ATOM 9026 O O . GLU A 1 9 ? 0.072 -5.799 -5.218 1.00 0.00 9 GLU A O 9
ATOM 9038 N N . LYS A 1 10 ? 0.288 -3.578 -5.488 1.00 0.00 10 LYS A N 9
ATOM 9039 C CA . LYS A 1 10 ? 0.818 -3.356 -4.147 1.00 0.00 10 LYS A CA 9
ATOM 9040 C C . LYS A 1 10 ? -0.220 -3.667 -3.071 1.00 0.00 10 LYS A C 9
ATOM 9041 O O . LYS A 1 10 ? 0.125 -4.109 -1.976 1.00 0.00 10 LYS A O 9
ATOM 9060 N N . VAL A 1 11 ? -1.490 -3.432 -3.385 1.00 0.00 11 VAL A N 9
ATOM 9061 C CA . VAL A 1 11 ? -2.569 -3.687 -2.437 1.00 0.00 11 VAL A CA 9
ATOM 9062 C C . VAL A 1 11 ? -2.558 -5.141 -1.967 1.00 0.00 11 VAL A C 9
ATOM 9063 O O . VAL A 1 11 ? -3.032 -5.451 -0.876 1.00 0.00 11 VAL A O 9
ATOM 9076 N N . LYS A 1 12 ? -2.014 -6.027 -2.796 1.00 0.00 12 LYS A N 9
ATOM 9077 C CA . LYS A 1 12 ? -1.942 -7.442 -2.454 1.00 0.00 12 LYS A CA 9
ATOM 9078 C C . LYS A 1 12 ? -0.804 -7.696 -1.471 1.00 0.00 12 LYS A C 9
ATOM 9079 O O . LYS A 1 12 ? -0.952 -8.456 -0.517 1.00 0.00 12 LYS A O 9
ATOM 9098 N N . ALA A 1 13 ? 0.331 -7.051 -1.710 1.00 0.00 13 ALA A N 9
ATOM 9099 C CA . ALA A 1 13 ? 1.491 -7.199 -0.840 1.00 0.00 13 ALA A CA 9
ATOM 9100 C C . ALA A 1 13 ? 1.339 -6.340 0.411 1.00 0.00 13 ALA A C 9
ATOM 9101 O O . ALA A 1 13 ? 1.938 -6.617 1.448 1.00 0.00 13 ALA A O 9
ATOM 9108 N N . LEU A 1 14 ? 0.541 -5.286 0.297 1.00 0.00 14 LEU A N 9
ATOM 9109 C CA . LEU A 1 14 ? 0.311 -4.370 1.405 1.00 0.00 14 LEU A CA 9
ATOM 9110 C C . LEU A 1 14 ? -0.433 -5.041 2.558 1.00 0.00 14 LEU A C 9
ATOM 9111 O O . LEU A 1 14 ? 0.019 -5.010 3.700 1.00 0.00 14 LEU A O 9
ATOM 9127 N N . GLU A 1 15 ? -1.589 -5.621 2.256 1.00 0.00 15 GLU A N 9
ATOM 9128 C CA . GLU A 1 15 ? -2.414 -6.271 3.276 1.00 0.00 15 GLU A CA 9
ATOM 9129 C C . GLU A 1 15 ? -1.924 -7.678 3.626 1.00 0.00 15 GLU A C 9
ATOM 9130 O O . GLU A 1 15 ? -1.698 -7.988 4.796 1.00 0.00 15 GLU A O 9
ATOM 9142 N N . GLU A 1 16 ? -1.792 -8.535 2.618 1.00 0.00 16 GLU A N 9
ATOM 9143 C CA . GLU A 1 16 ? -1.367 -9.919 2.833 1.00 0.00 16 GLU A CA 9
ATOM 9144 C C . GLU A 1 16 ? -0.105 -10.023 3.681 1.00 0.00 16 GLU A C 9
ATOM 9145 O O . GLU A 1 16 ? -0.119 -10.650 4.737 1.00 0.00 16 GLU A O 9
ATOM 9157 N N . LYS A 1 17 ? 0.987 -9.436 3.204 1.00 0.00 17 LYS A N 9
ATOM 9158 C CA . LYS A 1 17 ? 2.264 -9.499 3.915 1.00 0.00 17 LYS A CA 9
ATOM 9159 C C . LYS A 1 17 ? 2.122 -9.100 5.383 1.00 0.00 17 LYS A C 9
ATOM 9160 O O . LYS A 1 17 ? 2.665 -9.764 6.265 1.00 0.00 17 LYS A O 9
ATOM 9179 N N . VAL A 1 18 ? 1.398 -8.018 5.643 1.00 0.00 18 VAL A N 9
ATOM 9180 C CA . VAL A 1 18 ? 1.204 -7.553 7.011 1.00 0.00 18 VAL A CA 9
ATOM 9181 C C . VAL A 1 18 ? 0.472 -8.595 7.849 1.00 0.00 18 VAL A C 9
ATOM 9182 O O . VAL A 1 18 ? 0.631 -8.647 9.069 1.00 0.00 18 VAL A O 9
ATOM 9195 N N . LYS A 1 19 ? -0.326 -9.426 7.190 1.00 0.00 19 LYS A N 9
ATOM 9196 C CA . LYS A 1 19 ? -1.075 -10.469 7.879 1.00 0.00 19 LYS A CA 9
ATOM 9197 C C . LYS A 1 19 ? -0.155 -11.620 8.280 1.00 0.00 19 LYS A C 9
ATOM 9198 O O . LYS A 1 19 ? -0.423 -12.333 9.247 1.00 0.00 19 LYS A O 9
ATOM 9217 N N . ALA A 1 20 ? 0.929 -11.795 7.530 1.00 0.00 20 ALA A N 9
ATOM 9218 C CA . ALA A 1 20 ? 1.888 -12.858 7.808 1.00 0.00 20 ALA A CA 9
ATOM 9219 C C . ALA A 1 20 ? 3.063 -12.348 8.636 1.00 0.00 20 ALA A C 9
ATOM 9220 O O . ALA A 1 20 ? 3.785 -13.132 9.250 1.00 0.00 20 ALA A O 9
ATOM 9227 N N . LEU A 1 21 ? 3.257 -11.031 8.645 1.00 0.00 21 LEU A N 9
ATOM 9228 C CA . LEU A 1 21 ? 4.351 -10.430 9.395 1.00 0.00 21 LEU A CA 9
ATOM 9229 C C . LEU A 1 21 ? 4.052 -10.441 10.893 1.00 0.00 21 LEU A C 9
ATOM 9230 O O . LEU A 1 21 ? 4.912 -10.782 11.706 1.00 0.00 21 LEU A O 9
ATOM 9246 N N . GLY A 1 22 ? 2.830 -10.065 11.249 1.00 0.00 22 GLY A N 9
ATOM 9247 C CA . GLY A 1 22 ? 2.438 -10.037 12.645 1.00 0.00 22 GLY A CA 9
ATOM 9248 C C . GLY A 1 22 ? 2.038 -8.650 13.108 1.00 0.00 22 GLY A C 9
ATOM 9249 O O . GLY A 1 22 ? 1.112 -8.050 12.563 1.00 0.00 22 GLY A O 9
ATOM 9253 N N . GLY A 1 23 ? 2.740 -8.138 14.113 1.00 0.00 23 GLY A N 9
ATOM 9254 C CA . GLY A 1 23 ? 2.440 -6.816 14.630 1.00 0.00 23 GLY A CA 9
ATOM 9255 C C . GLY A 1 23 ? 3.612 -6.202 15.368 1.00 0.00 23 GLY A C 9
ATOM 9256 O O . GLY A 1 23 ? 4.747 -6.662 15.236 1.00 0.00 23 GLY A O 9
ATOM 9260 N N . GLY A 1 24 ? 3.339 -5.161 16.148 1.00 0.00 24 GLY A N 9
ATOM 9261 C CA . GLY A 1 24 ? 4.391 -4.501 16.898 1.00 0.00 24 GLY A CA 9
ATOM 9262 C C . GLY A 1 24 ? 4.307 -2.990 16.806 1.00 0.00 24 GLY A C 9
ATOM 9263 O O . GLY A 1 24 ? 3.326 -2.446 16.302 1.00 0.00 24 GLY A O 9
ATOM 9267 N N . GLY A 1 25 ? 5.341 -2.311 17.294 1.00 0.00 25 GLY A N 9
ATOM 9268 C CA . GLY A 1 25 ? 5.360 -0.860 17.254 1.00 0.00 25 GLY A CA 9
ATOM 9269 C C . GLY A 1 25 ? 5.334 -0.321 15.838 1.00 0.00 25 GLY A C 9
ATOM 9270 O O . GLY A 1 25 ? 4.366 0.320 15.428 1.00 0.00 25 GLY A O 9
ATOM 9274 N N . ARG A 1 26 ? 6.399 -0.583 15.087 1.00 0.00 26 ARG A N 9
ATOM 9275 C CA . ARG A 1 26 ? 6.495 -0.122 13.707 1.00 0.00 26 ARG A CA 9
ATOM 9276 C C . ARG A 1 26 ? 5.340 -0.665 12.872 1.00 0.00 26 ARG A C 9
ATOM 9277 O O . ARG A 1 26 ? 4.895 -0.025 11.918 1.00 0.00 26 ARG A O 9
ATOM 9298 N N . ILE A 1 27 ? 4.867 -1.851 13.234 1.00 0.00 27 ILE A N 9
ATOM 9299 C CA . ILE A 1 27 ? 3.770 -2.486 12.517 1.00 0.00 27 ILE A CA 9
ATOM 9300 C C . ILE A 1 27 ? 2.430 -1.854 12.879 1.00 0.00 27 ILE A C 9
ATOM 9301 O O . ILE A 1 27 ? 1.548 -1.725 12.032 1.00 0.00 27 ILE A O 9
ATOM 9317 N N . GLU A 1 28 ? 2.283 -1.464 14.142 1.00 0.00 28 GLU A N 9
ATOM 9318 C CA . GLU A 1 28 ? 1.046 -0.848 14.617 1.00 0.00 28 GLU A CA 9
ATOM 9319 C C . GLU A 1 28 ? 0.579 0.259 13.672 1.00 0.00 28 GLU A C 9
ATOM 9320 O O . GLU A 1 28 ? -0.562 0.253 13.211 1.00 0.00 28 GLU A O 9
ATOM 9332 N N . GLU A 1 29 ? 1.468 1.205 13.390 1.00 0.00 29 GLU A N 9
ATOM 9333 C CA . GLU A 1 29 ? 1.143 2.316 12.501 1.00 0.00 29 GLU A CA 9
ATOM 9334 C C . GLU A 1 29 ? 1.170 1.877 11.040 1.00 0.00 29 GLU A C 9
ATOM 9335 O O . GLU A 1 29 ? 0.500 2.469 10.192 1.00 0.00 29 GLU A O 9
ATOM 9347 N N . LEU A 1 30 ? 1.949 0.840 10.748 1.00 0.00 30 LEU A N 9
ATOM 9348 C CA . LEU A 1 30 ? 2.065 0.326 9.387 1.00 0.00 30 LEU A CA 9
ATOM 9349 C C . LEU A 1 30 ? 0.705 -0.103 8.841 1.00 0.00 30 LEU A C 9
ATOM 9350 O O . LEU A 1 30 ? 0.362 0.204 7.700 1.00 0.00 30 LEU A O 9
ATOM 9366 N N . LYS A 1 31 ? -0.061 -0.818 9.658 1.00 0.00 31 LYS A N 9
ATOM 9367 C CA . LYS A 1 31 ? -1.380 -1.293 9.249 1.00 0.00 31 LYS A CA 9
ATOM 9368 C C . LYS A 1 31 ? -2.309 -0.129 8.919 1.00 0.00 31 LYS A C 9
ATOM 9369 O O . LYS A 1 31 ? -2.948 -0.113 7.866 1.00 0.00 31 LYS A O 9
ATOM 9388 N N . LYS A 1 32 ? -2.385 0.842 9.825 1.00 0.00 32 LYS A N 9
ATOM 9389 C CA . LYS A 1 32 ? -3.243 2.007 9.630 1.00 0.00 32 LYS A CA 9
ATOM 9390 C C . LYS A 1 32 ? -3.025 2.631 8.253 1.00 0.00 32 LYS A C 9
ATOM 9391 O O . LYS A 1 32 ? -3.954 3.172 7.654 1.00 0.00 32 LYS A O 9
ATOM 9410 N N . LYS A 1 33 ? -1.793 2.551 7.760 1.00 0.00 33 LYS A N 9
ATOM 9411 C CA . LYS A 1 33 ? -1.453 3.106 6.455 1.00 0.00 33 LYS A CA 9
ATOM 9412 C C . LYS A 1 33 ? -1.876 2.166 5.328 1.00 0.00 33 LYS A C 9
ATOM 9413 O O . LYS A 1 33 ? -2.084 2.597 4.193 1.00 0.00 33 LYS A O 9
ATOM 9432 N N . CYS A 1 34 ? -1.996 0.881 5.646 1.00 0.00 34 CYS A N 9
ATOM 9433 C CA . CYS A 1 34 ? -2.387 -0.125 4.663 1.00 0.00 34 CYS A CA 9
ATOM 9434 C C . CYS A 1 34 ? -3.892 -0.087 4.409 1.00 0.00 34 CYS A C 9
ATOM 9435 O O . CYS A 1 34 ? -4.338 0.137 3.284 1.00 0.00 34 CYS A O 9
ATOM 9442 N N . GLU A 1 35 ? -4.668 -0.315 5.464 1.00 0.00 35 GLU A N 9
ATOM 9443 C CA . GLU A 1 35 ? -6.125 -0.315 5.370 1.00 0.00 35 GLU A CA 9
ATOM 9444 C C . GLU A 1 35 ? -6.641 0.923 4.640 1.00 0.00 35 GLU A C 9
ATOM 9445 O O . GLU A 1 35 ? -7.654 0.866 3.946 1.00 0.00 35 GLU A O 9
ATOM 9457 N N . GLU A 1 36 ? -5.939 2.039 4.802 1.00 0.00 36 GLU A N 9
ATOM 9458 C CA . GLU A 1 36 ? -6.329 3.287 4.153 1.00 0.00 36 GLU A CA 9
ATOM 9459 C C . GLU A 1 36 ? -5.894 3.299 2.690 1.00 0.00 36 GLU A C 9
ATOM 9460 O O . GLU A 1 36 ? -6.512 3.954 1.854 1.00 0.00 36 GLU A O 9
ATOM 9472 N N . LEU A 1 37 ? -4.815 2.581 2.397 1.00 0.00 37 LEU A N 9
ATOM 9473 C CA . LEU A 1 37 ? -4.281 2.510 1.042 1.00 0.00 37 LEU A CA 9
ATOM 9474 C C . LEU A 1 37 ? -5.076 1.539 0.175 1.00 0.00 37 LEU A C 9
ATOM 9475 O O . LEU A 1 37 ? -5.312 1.797 -1.005 1.00 0.00 37 LEU A O 9
ATOM 9491 N N . LYS A 1 38 ? -5.473 0.414 0.761 1.00 0.00 38 LYS A N 9
ATOM 9492 C CA . LYS A 1 38 ? -6.225 -0.602 0.039 1.00 0.00 38 LYS A CA 9
ATOM 9493 C C . LYS A 1 38 ? -7.674 -0.166 -0.191 1.00 0.00 38 LYS A C 9
ATOM 9494 O O . LYS A 1 38 ? -8.308 -0.567 -1.167 1.00 0.00 38 LYS A O 9
ATOM 9513 N N . LYS A 1 39 ? -8.189 0.648 0.721 1.00 0.00 39 LYS A N 9
ATOM 9514 C CA . LYS A 1 39 ? -9.563 1.135 0.637 1.00 0.00 39 LYS A CA 9
ATOM 9515 C C . LYS A 1 39 ? -9.684 2.289 -0.358 1.00 0.00 39 LYS A C 9
ATOM 9516 O O . LYS A 1 39 ? -10.725 2.467 -0.990 1.00 0.00 39 LYS A O 9
ATOM 9535 N N . LYS A 1 40 ? -8.623 3.078 -0.477 1.00 0.00 40 LYS A N 9
ATOM 9536 C CA . LYS A 1 40 ? -8.616 4.226 -1.379 1.00 0.00 40 LYS A CA 9
ATOM 9537 C C . LYS A 1 40 ? -8.657 3.793 -2.841 1.00 0.00 40 LYS A C 9
ATOM 9538 O O . LYS A 1 40 ? -9.531 4.211 -3.597 1.00 0.00 40 LYS A O 9
ATOM 9557 N N . ILE A 1 41 ? -7.698 2.962 -3.235 1.00 0.00 41 ILE A N 9
ATOM 9558 C CA . ILE A 1 41 ? -7.618 2.484 -4.612 1.00 0.00 41 ILE A CA 9
ATOM 9559 C C . ILE A 1 41 ? -8.891 1.750 -5.028 1.00 0.00 41 ILE A C 9
ATOM 9560 O O . ILE A 1 41 ? -9.263 1.755 -6.201 1.00 0.00 41 ILE A O 9
ATOM 9576 N N . GLU A 1 42 ? -9.550 1.114 -4.066 1.00 0.00 42 GLU A N 9
ATOM 9577 C CA . GLU A 1 42 ? -10.776 0.371 -4.344 1.00 0.00 42 GLU A CA 9
ATOM 9578 C C . GLU A 1 42 ? -11.916 1.308 -4.736 1.00 0.00 42 GLU A C 9
ATOM 9579 O O . GLU A 1 42 ? -12.722 0.986 -5.608 1.00 0.00 42 GLU A O 9
ATOM 9591 N N . GLU A 1 43 ? -11.980 2.465 -4.085 1.00 0.00 43 GLU A N 9
ATOM 9592 C CA . GLU A 1 43 ? -13.025 3.444 -4.366 1.00 0.00 43 GLU A CA 9
ATOM 9593 C C . GLU A 1 43 ? -12.555 4.475 -5.387 1.00 0.00 43 GLU A C 9
ATOM 9594 O O . GLU A 1 43 ? -13.364 5.064 -6.105 1.00 0.00 43 GLU A O 9
ATOM 9606 N N . LEU A 1 44 ? -11.245 4.694 -5.443 1.00 0.00 44 LEU A N 9
ATOM 9607 C CA . LEU A 1 44 ? -10.668 5.658 -6.374 1.00 0.00 44 LEU A CA 9
ATOM 9608 C C . LEU A 1 44 ? -11.096 5.363 -7.808 1.00 0.00 44 LEU A C 9
ATOM 9609 O O . LEU A 1 44 ? -10.558 4.463 -8.453 1.00 0.00 44 LEU A O 9
ATOM 9625 N N . GLY A 1 45 ? -12.064 6.129 -8.301 1.00 0.00 45 GLY A N 9
ATOM 9626 C CA . GLY A 1 45 ? -12.543 5.934 -9.658 1.00 0.00 45 GLY A CA 9
ATOM 9627 C C . GLY A 1 45 ? -12.148 7.071 -10.580 1.00 0.00 45 GLY A C 9
ATOM 9628 O O . GLY A 1 45 ? -12.820 7.332 -11.577 1.00 0.00 45 GLY A O 9
ATOM 9632 N N . GLY A 1 46 ? -11.055 7.750 -10.244 1.00 0.00 46 GLY A N 9
ATOM 9633 C CA . GLY A 1 46 ? -10.590 8.858 -11.058 1.00 0.00 46 GLY A CA 9
ATOM 9634 C C . GLY A 1 46 ? -10.899 10.204 -10.434 1.00 0.00 46 GLY A C 9
ATOM 9635 O O . GLY A 1 46 ? -11.285 11.145 -11.128 1.00 0.00 46 GLY A O 9
ATOM 9639 N N . GLY A 1 47 ? -10.729 10.298 -9.118 1.00 0.00 47 GLY A N 9
ATOM 9640 C CA . GLY A 1 47 ? -10.995 11.543 -8.421 1.00 0.00 47 GLY A CA 9
ATOM 9641 C C . GLY A 1 47 ? -9.824 11.996 -7.572 1.00 0.00 47 GLY A C 9
ATOM 9642 O O . GLY A 1 47 ? -9.477 13.178 -7.560 1.00 0.00 47 GLY A O 9
ATOM 9646 N N . GLY A 1 48 ? -9.213 11.056 -6.859 1.00 0.00 48 GLY A N 9
ATOM 9647 C CA . GLY A 1 48 ? -8.081 11.386 -6.012 1.00 0.00 48 GLY A CA 9
ATOM 9648 C C . GLY A 1 48 ? -6.750 11.154 -6.702 1.00 0.00 48 GLY A C 9
ATOM 9649 O O . GLY A 1 48 ? -5.725 10.972 -6.044 1.00 0.00 48 GLY A O 9
ATOM 9653 N N . GLU A 1 49 ? -6.763 11.161 -8.033 1.00 0.00 49 GLU A N 9
ATOM 9654 C CA . GLU A 1 49 ? -5.549 10.950 -8.814 1.00 0.00 49 GLU A CA 9
ATOM 9655 C C . GLU A 1 49 ? -4.977 9.558 -8.569 1.00 0.00 49 GLU A C 9
ATOM 9656 O O . GLU A 1 49 ? -4.787 9.143 -7.425 1.00 0.00 49 GLU A O 9
ATOM 9668 N N . VAL A 1 50 ? -4.708 8.839 -9.654 1.00 0.00 50 VAL A N 9
ATOM 9669 C CA . VAL A 1 50 ? -4.161 7.489 -9.567 1.00 0.00 50 VAL A CA 9
ATOM 9670 C C . VAL A 1 50 ? -2.637 7.508 -9.469 1.00 0.00 50 VAL A C 9
ATOM 9671 O O . VAL A 1 50 ? -2.033 6.620 -8.865 1.00 0.00 50 VAL A O 9
ATOM 9684 N N . LYS A 1 51 ? -2.018 8.518 -10.073 1.00 0.00 51 LYS A N 9
ATOM 9685 C CA . LYS A 1 51 ? -0.564 8.643 -10.062 1.00 0.00 51 LYS A CA 9
ATOM 9686 C C . LYS A 1 51 ? -0.043 9.061 -8.687 1.00 0.00 51 LYS A C 9
ATOM 9687 O O . LYS A 1 51 ? 1.121 8.830 -8.362 1.00 0.00 51 LYS A O 9
ATOM 9706 N N . LYS A 1 52 ? -0.903 9.682 -7.887 1.00 0.00 52 LYS A N 9
ATOM 9707 C CA . LYS A 1 52 ? -0.513 10.134 -6.555 1.00 0.00 52 LYS A CA 9
ATOM 9708 C C . LYS A 1 52 ? -0.487 8.974 -5.560 1.00 0.00 52 LYS A C 9
ATOM 9709 O O . LYS A 1 52 ? 0.200 9.039 -4.541 1.00 0.00 52 LYS A O 9
ATOM 9728 N N . VAL A 1 53 ? -1.242 7.920 -5.854 1.00 0.00 53 VAL A N 9
ATOM 9729 C CA . VAL A 1 53 ? -1.305 6.757 -4.974 1.00 0.00 53 VAL A CA 9
ATOM 9730 C C . VAL A 1 53 ? -0.119 5.819 -5.193 1.00 0.00 53 VAL A C 9
ATOM 9731 O O . VAL A 1 53 ? 0.448 5.289 -4.239 1.00 0.00 53 VAL A O 9
ATOM 9744 N N . GLU A 1 54 ? 0.245 5.610 -6.454 1.00 0.00 54 GLU A N 9
ATOM 9745 C CA . GLU A 1 54 ? 1.358 4.727 -6.791 1.00 0.00 54 GLU A CA 9
ATOM 9746 C C . GLU A 1 54 ? 2.678 5.272 -6.252 1.00 0.00 54 GLU A C 9
ATOM 9747 O O . GLU A 1 54 ? 3.607 4.512 -5.977 1.00 0.00 54 GLU A O 9
ATOM 9759 N N . GLU A 1 55 ? 2.755 6.590 -6.106 1.00 0.00 55 GLU A N 9
ATOM 9760 C CA . GLU A 1 55 ? 3.964 7.234 -5.604 1.00 0.00 55 GLU A CA 9
ATOM 9761 C C . GLU A 1 55 ? 4.071 7.094 -4.088 1.00 0.00 55 GLU A C 9
ATOM 9762 O O . GLU A 1 55 ? 5.122 6.727 -3.561 1.00 0.00 55 GLU A O 9
ATOM 9774 N N . GLU A 1 56 ? 2.980 7.393 -3.390 1.00 0.00 56 GLU A N 9
ATOM 9775 C CA . GLU A 1 56 ? 2.954 7.306 -1.934 1.00 0.00 56 GLU A CA 9
ATOM 9776 C C . GLU A 1 56 ? 3.117 5.862 -1.468 1.00 0.00 56 GLU A C 9
ATOM 9777 O O . GLU A 1 56 ? 3.901 5.577 -0.563 1.00 0.00 56 GLU A O 9
ATOM 9789 N N . VAL A 1 57 ? 2.373 4.954 -2.092 1.00 0.00 57 VAL A N 9
ATOM 9790 C CA . VAL A 1 57 ? 2.436 3.539 -1.739 1.00 0.00 57 VAL A CA 9
ATOM 9791 C C . VAL A 1 57 ? 3.863 3.007 -1.841 1.00 0.00 57 VAL A C 9
ATOM 9792 O O . VAL A 1 57 ? 4.226 2.043 -1.166 1.00 0.00 57 VAL A O 9
ATOM 9805 N N . LYS A 1 58 ? 4.669 3.641 -2.688 1.00 0.00 58 LYS A N 9
ATOM 9806 C CA . LYS A 1 58 ? 6.057 3.231 -2.877 1.00 0.00 58 LYS A CA 9
ATOM 9807 C C . LYS A 1 58 ? 6.807 3.211 -1.546 1.00 0.00 58 LYS A C 9
ATOM 9808 O O . LYS A 1 58 ? 7.761 2.452 -1.373 1.00 0.00 58 LYS A O 9
ATOM 9827 N N . LYS A 1 59 ? 6.367 4.047 -0.611 1.00 0.00 59 LYS A N 9
ATOM 9828 C CA . LYS A 1 59 ? 6.997 4.123 0.702 1.00 0.00 59 LYS A CA 9
ATOM 9829 C C . LYS A 1 59 ? 6.575 2.944 1.574 1.00 0.00 59 LYS A C 9
ATOM 9830 O O . LYS A 1 59 ? 7.411 2.297 2.206 1.00 0.00 59 LYS A O 9
ATOM 9849 N N . LEU A 1 60 ? 5.275 2.669 1.601 1.00 0.00 60 LEU A N 9
ATOM 9850 C CA . LEU A 1 60 ? 4.744 1.566 2.393 1.00 0.00 60 LEU A CA 9
ATOM 9851 C C . LEU A 1 60 ? 5.341 0.238 1.938 1.00 0.00 60 LEU A C 9
ATOM 9852 O O . LEU A 1 60 ? 5.827 -0.545 2.753 1.00 0.00 60 LEU A O 9
ATOM 9868 N N . GLU A 1 61 ? 5.296 -0.007 0.633 1.00 0.00 61 GLU A N 9
ATOM 9869 C CA . GLU A 1 61 ? 5.827 -1.243 0.067 1.00 0.00 61 GLU A CA 9
ATOM 9870 C C . GLU A 1 61 ? 7.321 -1.386 0.345 1.00 0.00 61 GLU A C 9
ATOM 9871 O O . GLU A 1 61 ? 7.835 -2.498 0.461 1.00 0.00 61 GLU A O 9
ATOM 9883 N N . GLU A 1 62 ? 8.013 -0.256 0.444 1.00 0.00 62 GLU A N 9
ATOM 9884 C CA . GLU A 1 62 ? 9.449 -0.259 0.699 1.00 0.00 62 GLU A CA 9
ATOM 9885 C C . GLU A 1 62 ? 9.780 -0.946 2.023 1.00 0.00 62 GLU A C 9
ATOM 9886 O O . GLU A 1 62 ? 10.829 -1.575 2.158 1.00 0.00 62 GLU A O 9
ATOM 9898 N N . GLU A 1 63 ? 8.887 -0.815 2.997 1.00 0.00 63 GLU A N 9
ATOM 9899 C CA . GLU A 1 63 ? 9.098 -1.421 4.309 1.00 0.00 63 GLU A CA 9
ATOM 9900 C C . GLU A 1 63 ? 8.686 -2.892 4.314 1.00 0.00 63 GLU A C 9
ATOM 9901 O O . GLU A 1 63 ? 9.236 -3.697 5.065 1.00 0.00 63 GLU A O 9
ATOM 9913 N N . ILE A 1 64 ? 7.714 -3.233 3.476 1.00 0.00 64 ILE A N 9
ATOM 9914 C CA . ILE A 1 64 ? 7.220 -4.603 3.385 1.00 0.00 64 ILE A CA 9
ATOM 9915 C C . ILE A 1 64 ? 8.288 -5.549 2.843 1.00 0.00 64 ILE A C 9
ATOM 9916 O O . ILE A 1 64 ? 8.266 -6.748 3.124 1.00 0.00 64 ILE A O 9
ATOM 9932 N N . LYS A 1 65 ? 9.219 -5.009 2.065 1.00 0.00 65 LYS A N 9
ATOM 9933 C CA . LYS A 1 65 ? 10.290 -5.813 1.488 1.00 0.00 65 LYS A CA 9
ATOM 9934 C C . LYS A 1 65 ? 11.257 -6.295 2.565 1.00 0.00 65 LYS A C 9
ATOM 9935 O O . LYS A 1 65 ? 11.898 -7.336 2.416 1.00 0.00 65 LYS A O 9
ATOM 9954 N N . LYS A 1 66 ? 11.360 -5.534 3.651 1.00 0.00 66 LYS A N 9
ATOM 9955 C CA . LYS A 1 66 ? 12.252 -5.887 4.750 1.00 0.00 66 LYS A CA 9
ATOM 9956 C C . LYS A 1 66 ? 11.558 -6.805 5.753 1.00 0.00 66 LYS A C 9
ATOM 9957 O O . LYS A 1 66 ? 12.214 -7.552 6.479 1.00 0.00 66 LYS A O 9
ATOM 9976 N N . LEU A 1 67 ? 10.230 -6.745 5.790 1.00 0.00 67 LEU A N 9
ATOM 9977 C CA . LEU A 1 67 ? 9.454 -7.574 6.706 1.00 0.00 67 LEU A CA 9
ATOM 9978 C C . LEU A 1 67 ? 8.155 -8.036 6.055 1.00 0.00 67 LEU A C 9
ATOM 9979 O O . LEU A 1 67 ? 7.934 -9.264 5.984 1.00 0.00 67 LEU A O 9
ATOM 10009 N N . GLY A 1 1 ? 4.018 5.393 -16.523 1.00 0.00 1 GLY A N 10
ATOM 10010 C CA . GLY A 1 1 ? 3.126 4.495 -17.306 1.00 0.00 1 GLY A CA 10
ATOM 10011 C C . GLY A 1 1 ? 2.067 3.835 -16.446 1.00 0.00 1 GLY A C 10
ATOM 10012 O O . GLY A 1 1 ? 1.036 4.439 -16.150 1.00 0.00 1 GLY A O 10
ATOM 10018 N N . SER A 1 2 ? 2.321 2.595 -16.042 1.00 0.00 2 SER A N 10
ATOM 10019 C CA . SER A 1 2 ? 1.380 1.853 -15.210 1.00 0.00 2 SER A CA 10
ATOM 10020 C C . SER A 1 2 ? 1.123 2.584 -13.897 1.00 0.00 2 SER A C 10
ATOM 10021 O O . SER A 1 2 ? 1.925 2.508 -12.965 1.00 0.00 2 SER A O 10
ATOM 10029 N N . ARG A 1 3 ? 0.003 3.297 -13.832 1.00 0.00 3 ARG A N 10
ATOM 10030 C CA . ARG A 1 3 ? -0.356 4.045 -12.632 1.00 0.00 3 ARG A CA 10
ATOM 10031 C C . ARG A 1 3 ? -1.203 3.200 -11.684 1.00 0.00 3 ARG A C 10
ATOM 10032 O O . ARG A 1 3 ? -0.954 3.172 -10.480 1.00 0.00 3 ARG A O 10
ATOM 10053 N N . VAL A 1 4 ? -2.201 2.513 -12.233 1.00 0.00 4 VAL A N 10
ATOM 10054 C CA . VAL A 1 4 ? -3.079 1.667 -11.430 1.00 0.00 4 VAL A CA 10
ATOM 10055 C C . VAL A 1 4 ? -2.464 0.289 -11.215 1.00 0.00 4 VAL A C 10
ATOM 10056 O O . VAL A 1 4 ? -2.625 -0.313 -10.154 1.00 0.00 4 VAL A O 10
ATOM 10069 N N . LYS A 1 5 ? -1.750 -0.204 -12.225 1.00 0.00 5 LYS A N 10
ATOM 10070 C CA . LYS A 1 5 ? -1.103 -1.509 -12.134 1.00 0.00 5 LYS A CA 10
ATOM 10071 C C . LYS A 1 5 ? -0.264 -1.594 -10.865 1.00 0.00 5 LYS A C 10
ATOM 10072 O O . LYS A 1 5 ? -0.113 -2.663 -10.273 1.00 0.00 5 LYS A O 10
ATOM 10091 N N . ALA A 1 6 ? 0.266 -0.449 -10.448 1.00 0.00 6 ALA A N 10
ATOM 10092 C CA . ALA A 1 6 ? 1.077 -0.371 -9.242 1.00 0.00 6 ALA A CA 10
ATOM 10093 C C . ALA A 1 6 ? 0.189 -0.353 -8.001 1.00 0.00 6 ALA A C 10
ATOM 10094 O O . ALA A 1 6 ? 0.615 -0.740 -6.916 1.00 0.00 6 ALA A O 10
ATOM 10101 N N . LEU A 1 7 ? -1.044 0.113 -8.172 1.00 0.00 7 LEU A N 10
ATOM 10102 C CA . LEU A 1 7 ? -1.998 0.193 -7.071 1.00 0.00 7 LEU A CA 10
ATOM 10103 C C . LEU A 1 7 ? -2.663 -1.155 -6.810 1.00 0.00 7 LEU A C 10
ATOM 10104 O O . LEU A 1 7 ? -2.763 -1.600 -5.668 1.00 0.00 7 LEU A O 10
ATOM 10120 N N . GLU A 1 8 ? -3.134 -1.790 -7.878 1.00 0.00 8 GLU A N 10
ATOM 10121 C CA . GLU A 1 8 ? -3.813 -3.079 -7.773 1.00 0.00 8 GLU A CA 10
ATOM 10122 C C . GLU A 1 8 ? -2.884 -4.182 -7.265 1.00 0.00 8 GLU A C 10
ATOM 10123 O O . GLU A 1 8 ? -3.321 -5.095 -6.563 1.00 0.00 8 GLU A O 10
ATOM 10135 N N . GLU A 1 9 ? -1.610 -4.110 -7.635 1.00 0.00 9 GLU A N 10
ATOM 10136 C CA . GLU A 1 9 ? -0.637 -5.121 -7.226 1.00 0.00 9 GLU A CA 10
ATOM 10137 C C . GLU A 1 9 ? -0.192 -4.934 -5.777 1.00 0.00 9 GLU A C 10
ATOM 10138 O O . GLU A 1 9 ? -0.346 -5.832 -4.949 1.00 0.00 9 GLU A O 10
ATOM 10150 N N . LYS A 1 10 ? 0.377 -3.770 -5.482 1.00 0.00 10 LYS A N 10
ATOM 10151 C CA . LYS A 1 10 ? 0.870 -3.466 -4.139 1.00 0.00 10 LYS A CA 10
ATOM 10152 C C . LYS A 1 10 ? -0.157 -3.809 -3.060 1.00 0.00 10 LYS A C 10
ATOM 10153 O O . LYS A 1 10 ? 0.208 -4.201 -1.953 1.00 0.00 10 LYS A O 10
ATOM 10172 N N . VAL A 1 11 ? -1.436 -3.658 -3.383 1.00 0.00 11 VAL A N 10
ATOM 10173 C CA . VAL A 1 11 ? -2.498 -3.952 -2.426 1.00 0.00 11 VAL A CA 10
ATOM 10174 C C . VAL A 1 11 ? -2.421 -5.398 -1.948 1.00 0.00 11 VAL A C 10
ATOM 10175 O O . VAL A 1 11 ? -2.830 -5.711 -0.832 1.00 0.00 11 VAL A O 10
ATOM 10188 N N . LYS A 1 12 ? -1.885 -6.276 -2.789 1.00 0.00 12 LYS A N 10
ATOM 10189 C CA . LYS A 1 12 ? -1.754 -7.681 -2.424 1.00 0.00 12 LYS A CA 10
ATOM 10190 C C . LYS A 1 12 ? -0.581 -7.873 -1.471 1.00 0.00 12 LYS A C 10
ATOM 10191 O O . LYS A 1 12 ? -0.647 -8.670 -0.538 1.00 0.00 12 LYS A O 10
ATOM 10210 N N . ALA A 1 13 ? 0.488 -7.123 -1.710 1.00 0.00 13 ALA A N 10
ATOM 10211 C CA . ALA A 1 13 ? 1.675 -7.193 -0.871 1.00 0.00 13 ALA A CA 10
ATOM 10212 C C . ALA A 1 13 ? 1.493 -6.351 0.384 1.00 0.00 13 ALA A C 10
ATOM 10213 O O . ALA A 1 13 ? 2.128 -6.593 1.406 1.00 0.00 13 ALA A O 10
ATOM 10220 N N . LEU A 1 14 ? 0.626 -5.350 0.295 1.00 0.00 14 LEU A N 10
ATOM 10221 C CA . LEU A 1 14 ? 0.367 -4.464 1.417 1.00 0.00 14 LEU A CA 10
ATOM 10222 C C . LEU A 1 14 ? -0.252 -5.217 2.594 1.00 0.00 14 LEU A C 10
ATOM 10223 O O . LEU A 1 14 ? 0.264 -5.171 3.708 1.00 0.00 14 LEU A O 10
ATOM 10239 N N . GLU A 1 15 ? -1.367 -5.899 2.342 1.00 0.00 15 GLU A N 10
ATOM 10240 C CA . GLU A 1 15 ? -2.055 -6.648 3.398 1.00 0.00 15 GLU A CA 10
ATOM 10241 C C . GLU A 1 15 ? -1.414 -8.015 3.656 1.00 0.00 15 GLU A C 10
ATOM 10242 O O . GLU A 1 15 ? -1.007 -8.318 4.777 1.00 0.00 15 GLU A O 10
ATOM 10254 N N . GLU A 1 16 ? -1.366 -8.848 2.618 1.00 0.00 16 GLU A N 10
ATOM 10255 C CA . GLU A 1 16 ? -0.821 -10.203 2.726 1.00 0.00 16 GLU A CA 10
ATOM 10256 C C . GLU A 1 16 ? 0.527 -10.254 3.438 1.00 0.00 16 GLU A C 10
ATOM 10257 O O . GLU A 1 16 ? 0.762 -11.140 4.256 1.00 0.00 16 GLU A O 10
ATOM 10269 N N . LYS A 1 17 ? 1.421 -9.330 3.114 1.00 0.00 17 LYS A N 10
ATOM 10270 C CA . LYS A 1 17 ? 2.744 -9.319 3.730 1.00 0.00 17 LYS A CA 10
ATOM 10271 C C . LYS A 1 17 ? 2.663 -8.977 5.213 1.00 0.00 17 LYS A C 10
ATOM 10272 O O . LYS A 1 17 ? 3.432 -9.498 6.019 1.00 0.00 17 LYS A O 10
ATOM 10291 N N . VAL A 1 18 ? 1.735 -8.097 5.567 1.00 0.00 18 VAL A N 10
ATOM 10292 C CA . VAL A 1 18 ? 1.566 -7.686 6.956 1.00 0.00 18 VAL A CA 10
ATOM 10293 C C . VAL A 1 18 ? 0.751 -8.706 7.746 1.00 0.00 18 VAL A C 10
ATOM 10294 O O . VAL A 1 18 ? 1.089 -9.035 8.883 1.00 0.00 18 VAL A O 10
ATOM 10307 N N . LYS A 1 19 ? -0.324 -9.200 7.141 1.00 0.00 19 LYS A N 10
ATOM 10308 C CA . LYS A 1 19 ? -1.184 -10.179 7.796 1.00 0.00 19 LYS A CA 10
ATOM 10309 C C . LYS A 1 19 ? -0.410 -11.448 8.147 1.00 0.00 19 LYS A C 10
ATOM 10310 O O . LYS A 1 19 ? -0.782 -12.179 9.064 1.00 0.00 19 LYS A O 10
ATOM 10329 N N . ALA A 1 20 ? 0.665 -11.706 7.409 1.00 0.00 20 ALA A N 10
ATOM 10330 C CA . ALA A 1 20 ? 1.487 -12.888 7.639 1.00 0.00 20 ALA A CA 10
ATOM 10331 C C . ALA A 1 20 ? 2.697 -12.576 8.517 1.00 0.00 20 ALA A C 10
ATOM 10332 O O . ALA A 1 20 ? 3.356 -13.485 9.021 1.00 0.00 20 ALA A O 10
ATOM 10339 N N . LEU A 1 21 ? 2.996 -11.291 8.692 1.00 0.00 21 LEU A N 10
ATOM 10340 C CA . LEU A 1 21 ? 4.135 -10.882 9.502 1.00 0.00 21 LEU A CA 10
ATOM 10341 C C . LEU A 1 21 ? 3.775 -10.875 10.986 1.00 0.00 21 LEU A C 10
ATOM 10342 O O . LEU A 1 21 ? 4.532 -11.374 11.820 1.00 0.00 21 LEU A O 10
ATOM 10358 N N . GLY A 1 22 ? 2.618 -10.308 11.309 1.00 0.00 22 GLY A N 10
ATOM 10359 C CA . GLY A 1 22 ? 2.178 -10.248 12.693 1.00 0.00 22 GLY A CA 10
ATOM 10360 C C . GLY A 1 22 ? 3.223 -9.644 13.613 1.00 0.00 22 GLY A C 10
ATOM 10361 O O . GLY A 1 22 ? 4.150 -10.330 14.043 1.00 0.00 22 GLY A O 10
ATOM 10365 N N . GLY A 1 23 ? 3.072 -8.359 13.918 1.00 0.00 23 GLY A N 10
ATOM 10366 C CA . GLY A 1 23 ? 4.018 -7.687 14.790 1.00 0.00 23 GLY A CA 10
ATOM 10367 C C . GLY A 1 23 ? 3.366 -7.145 16.047 1.00 0.00 23 GLY A C 10
ATOM 10368 O O . GLY A 1 23 ? 2.836 -7.908 16.857 1.00 0.00 23 GLY A O 10
ATOM 10372 N N . GLY A 1 24 ? 3.402 -5.826 16.211 1.00 0.00 24 GLY A N 10
ATOM 10373 C CA . GLY A 1 24 ? 2.806 -5.210 17.380 1.00 0.00 24 GLY A CA 10
ATOM 10374 C C . GLY A 1 24 ? 3.242 -3.769 17.569 1.00 0.00 24 GLY A C 10
ATOM 10375 O O . GLY A 1 24 ? 2.505 -2.960 18.130 1.00 0.00 24 GLY A O 10
ATOM 10379 N N . GLY A 1 25 ? 4.446 -3.448 17.103 1.00 0.00 25 GLY A N 10
ATOM 10380 C CA . GLY A 1 25 ? 4.956 -2.096 17.237 1.00 0.00 25 GLY A CA 10
ATOM 10381 C C . GLY A 1 25 ? 5.061 -1.379 15.905 1.00 0.00 25 GLY A C 10
ATOM 10382 O O . GLY A 1 25 ? 4.197 -0.574 15.556 1.00 0.00 25 GLY A O 10
ATOM 10386 N N . ARG A 1 26 ? 6.123 -1.669 15.160 1.00 0.00 26 ARG A N 10
ATOM 10387 C CA . ARG A 1 26 ? 6.342 -1.045 13.859 1.00 0.00 26 ARG A CA 10
ATOM 10388 C C . ARG A 1 26 ? 5.154 -1.276 12.932 1.00 0.00 26 ARG A C 10
ATOM 10389 O O . ARG A 1 26 ? 4.886 -0.473 12.039 1.00 0.00 26 ARG A O 10
ATOM 10410 N N . ILE A 1 27 ? 4.453 -2.382 13.144 1.00 0.00 27 ILE A N 10
ATOM 10411 C CA . ILE A 1 27 ? 3.299 -2.726 12.322 1.00 0.00 27 ILE A CA 10
ATOM 10412 C C . ILE A 1 27 ? 2.088 -1.866 12.669 1.00 0.00 27 ILE A C 10
ATOM 10413 O O . ILE A 1 27 ? 1.190 -1.685 11.847 1.00 0.00 27 ILE A O 10
ATOM 10429 N N . GLU A 1 28 ? 2.065 -1.338 13.891 1.00 0.00 28 GLU A N 10
ATOM 10430 C CA . GLU A 1 28 ? 0.957 -0.499 14.338 1.00 0.00 28 GLU A CA 10
ATOM 10431 C C . GLU A 1 28 ? 0.693 0.630 13.345 1.00 0.00 28 GLU A C 10
ATOM 10432 O O . GLU A 1 28 ? -0.419 0.776 12.837 1.00 0.00 28 GLU A O 10
ATOM 10444 N N . GLU A 1 29 ? 1.724 1.421 13.068 1.00 0.00 29 GLU A N 10
ATOM 10445 C CA . GLU A 1 29 ? 1.606 2.531 12.130 1.00 0.00 29 GLU A CA 10
ATOM 10446 C C . GLU A 1 29 ? 1.626 2.028 10.689 1.00 0.00 29 GLU A C 10
ATOM 10447 O O . GLU A 1 29 ? 1.067 2.658 9.792 1.00 0.00 29 GLU A O 10
ATOM 10459 N N . LEU A 1 30 ? 2.277 0.888 10.476 1.00 0.00 30 LEU A N 10
ATOM 10460 C CA . LEU A 1 30 ? 2.376 0.297 9.146 1.00 0.00 30 LEU A CA 10
ATOM 10461 C C . LEU A 1 30 ? 1.001 -0.116 8.625 1.00 0.00 30 LEU A C 10
ATOM 10462 O O . LEU A 1 30 ? 0.675 0.111 7.460 1.00 0.00 30 LEU A O 10
ATOM 10478 N N . LYS A 1 31 ? 0.200 -0.725 9.495 1.00 0.00 31 LYS A N 10
ATOM 10479 C CA . LYS A 1 31 ? -1.136 -1.169 9.115 1.00 0.00 31 LYS A CA 10
ATOM 10480 C C . LYS A 1 31 ? -2.074 0.017 8.919 1.00 0.00 31 LYS A C 10
ATOM 10481 O O . LYS A 1 31 ? -2.911 0.013 8.016 1.00 0.00 31 LYS A O 10
ATOM 10500 N N . LYS A 1 32 ? -1.927 1.033 9.764 1.00 0.00 32 LYS A N 10
ATOM 10501 C CA . LYS A 1 32 ? -2.762 2.226 9.672 1.00 0.00 32 LYS A CA 10
ATOM 10502 C C . LYS A 1 32 ? -2.700 2.816 8.266 1.00 0.00 32 LYS A C 10
ATOM 10503 O O . LYS A 1 32 ? -3.693 3.325 7.746 1.00 0.00 32 LYS A O 10
ATOM 10522 N N . LYS A 1 33 ? -1.523 2.731 7.655 1.00 0.00 33 LYS A N 10
ATOM 10523 C CA . LYS A 1 33 ? -1.319 3.241 6.304 1.00 0.00 33 LYS A CA 10
ATOM 10524 C C . LYS A 1 33 ? -1.840 2.250 5.267 1.00 0.00 33 LYS A C 10
ATOM 10525 O O . LYS A 1 33 ? -2.152 2.623 4.138 1.00 0.00 33 LYS A O 10
ATOM 10544 N N . CYS A 1 34 ? -1.917 0.981 5.660 1.00 0.00 34 CYS A N 10
ATOM 10545 C CA . CYS A 1 34 ? -2.386 -0.079 4.774 1.00 0.00 34 CYS A CA 10
ATOM 10546 C C . CYS A 1 34 ? -3.893 0.013 4.539 1.00 0.00 34 CYS A C 10
ATOM 10547 O O . CYS A 1 34 ? -4.347 0.158 3.403 1.00 0.00 34 CYS A O 10
ATOM 10554 N N . GLU A 1 35 ? -4.662 -0.087 5.620 1.00 0.00 35 GLU A N 10
ATOM 10555 C CA . GLU A 1 35 ? -6.120 -0.032 5.545 1.00 0.00 35 GLU A CA 10
ATOM 10556 C C . GLU A 1 35 ? -6.601 1.194 4.770 1.00 0.00 35 GLU A C 10
ATOM 10557 O O . GLU A 1 35 ? -7.644 1.154 4.117 1.00 0.00 35 GLU A O 10
ATOM 10569 N N . GLU A 1 36 ? -5.841 2.280 4.847 1.00 0.00 36 GLU A N 10
ATOM 10570 C CA . GLU A 1 36 ? -6.198 3.514 4.154 1.00 0.00 36 GLU A CA 10
ATOM 10571 C C . GLU A 1 3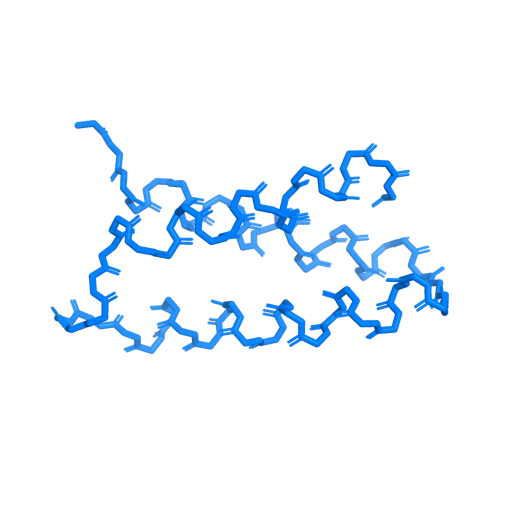6 ? -5.835 3.431 2.675 1.00 0.00 36 GLU A C 10
ATOM 10572 O O . GLU A 1 36 ? -6.462 4.073 1.835 1.00 0.00 36 GLU A O 10
ATOM 10584 N N . LEU A 1 37 ? -4.812 2.642 2.372 1.00 0.00 37 LEU A N 10
ATOM 10585 C CA . LEU A 1 37 ? -4.349 2.471 1.000 1.00 0.00 37 LEU A CA 10
ATOM 10586 C C . LEU A 1 37 ? -5.318 1.608 0.198 1.00 0.00 37 LEU A C 10
ATOM 10587 O O . LEU A 1 37 ? -5.598 1.890 -0.967 1.00 0.00 37 LEU A O 10
ATOM 10603 N N . LYS A 1 38 ? -5.816 0.551 0.827 1.00 0.00 38 LYS A N 10
ATOM 10604 C CA . LYS A 1 38 ? -6.746 -0.368 0.178 1.00 0.00 38 LYS A CA 10
ATOM 10605 C C . LYS A 1 38 ? -8.129 0.258 0.002 1.00 0.00 38 LYS A C 10
ATOM 10606 O O . LYS A 1 38 ? -8.866 -0.094 -0.919 1.00 0.00 38 LYS A O 10
ATOM 10625 N N . LYS A 1 39 ? -8.483 1.172 0.899 1.00 0.00 39 LYS A N 10
ATOM 10626 C CA . LYS A 1 39 ? -9.786 1.831 0.851 1.00 0.00 39 LYS A CA 10
ATOM 10627 C C . LYS A 1 39 ? -9.846 2.893 -0.246 1.00 0.00 39 LYS A C 10
ATOM 10628 O O . LYS A 1 39 ? -10.905 3.141 -0.821 1.00 0.00 39 LYS A O 10
ATOM 10647 N N . LYS A 1 40 ? -8.711 3.525 -0.520 1.00 0.00 40 LYS A N 10
ATOM 10648 C CA . LYS A 1 40 ? -8.646 4.571 -1.538 1.00 0.00 40 LYS A CA 10
ATOM 10649 C C . LYS A 1 40 ? -8.769 3.992 -2.945 1.00 0.00 40 LYS A C 10
ATOM 10650 O O . LYS A 1 40 ? -9.577 4.459 -3.748 1.00 0.00 40 LYS A O 10
ATOM 10669 N N . ILE A 1 41 ? -7.958 2.983 -3.240 1.00 0.00 41 ILE A N 10
ATOM 10670 C CA . ILE A 1 41 ? -7.969 2.347 -4.554 1.00 0.00 41 ILE A CA 10
ATOM 10671 C C . ILE A 1 41 ? -9.342 1.767 -4.884 1.00 0.00 41 ILE A C 10
ATOM 10672 O O . ILE A 1 41 ? -9.821 1.885 -6.011 1.00 0.00 41 ILE A O 10
ATOM 10688 N N . GLU A 1 42 ? -9.967 1.136 -3.896 1.00 0.00 42 GLU A N 10
ATOM 10689 C CA . GLU A 1 42 ? -11.282 0.535 -4.086 1.00 0.00 42 GLU A CA 10
ATOM 10690 C C . GLU A 1 42 ? -12.325 1.592 -4.435 1.00 0.00 42 GLU A C 10
ATOM 10691 O O . GLU A 1 42 ? -13.247 1.337 -5.209 1.00 0.00 42 GLU A O 10
ATOM 10703 N N . GLU A 1 43 ? -12.174 2.780 -3.857 1.00 0.00 43 GLU A N 10
ATOM 10704 C CA . GLU A 1 43 ? -13.106 3.875 -4.105 1.00 0.00 43 GLU A CA 10
ATOM 10705 C C . GLU A 1 43 ? -12.612 4.786 -5.230 1.00 0.00 43 GLU A C 10
ATOM 10706 O O . GLU A 1 43 ? -13.369 5.608 -5.747 1.00 0.00 43 GLU A O 10
ATOM 10718 N N . LEU A 1 44 ? -11.343 4.641 -5.602 1.00 0.00 44 LEU A N 10
ATOM 10719 C CA . LEU A 1 44 ? -10.759 5.456 -6.662 1.00 0.00 44 LEU A CA 10
ATOM 10720 C C . LEU A 1 44 ? -11.576 5.356 -7.947 1.00 0.00 44 LEU A C 10
ATOM 10721 O O . LEU A 1 44 ? -11.676 4.287 -8.549 1.00 0.00 44 LEU A O 10
ATOM 10737 N N . GLY A 1 45 ? -12.157 6.477 -8.361 1.00 0.00 45 GLY A N 10
ATOM 10738 C CA . GLY A 1 45 ? -12.958 6.496 -9.572 1.00 0.00 45 GLY A CA 10
ATOM 10739 C C . GLY A 1 45 ? -12.421 7.466 -10.606 1.00 0.00 45 GLY A C 10
ATOM 10740 O O . GLY A 1 45 ? -12.122 7.076 -11.736 1.00 0.00 45 GLY A O 10
ATOM 10744 N N . GLY A 1 46 ? -12.296 8.731 -10.220 1.00 0.00 46 GLY A N 10
ATOM 10745 C CA . GLY A 1 46 ? -11.792 9.739 -11.133 1.00 0.00 46 GLY A CA 10
ATOM 10746 C C . GLY A 1 46 ? -11.823 11.132 -10.534 1.00 0.00 46 GLY A C 10
ATOM 10747 O O . GLY A 1 46 ? -12.685 11.942 -10.876 1.00 0.00 46 GLY A O 10
ATOM 10751 N N . GLY A 1 47 ? -10.881 11.411 -9.639 1.00 0.00 47 GLY A N 10
ATOM 10752 C CA . GLY A 1 47 ? -10.823 12.716 -9.006 1.00 0.00 47 GLY A CA 10
ATOM 10753 C C . GLY A 1 47 ? -9.654 12.849 -8.051 1.00 0.00 47 GLY A C 10
ATOM 10754 O O . GLY A 1 47 ? -9.043 13.914 -7.952 1.00 0.00 47 GLY A O 10
ATOM 10758 N N . GLY A 1 48 ? -9.342 11.767 -7.344 1.00 0.00 48 GLY A N 10
ATOM 10759 C CA . GLY A 1 48 ? -8.239 11.790 -6.400 1.00 0.00 48 GLY A CA 10
ATOM 10760 C C . GLY A 1 48 ? -6.899 11.492 -7.050 1.00 0.00 48 GLY A C 10
ATOM 10761 O O . GLY A 1 48 ? -5.889 11.350 -6.360 1.00 0.00 48 GLY A O 10
ATOM 10765 N N . GLU A 1 49 ? -6.884 11.397 -8.377 1.00 0.00 49 GLU A N 10
ATOM 10766 C CA . GLU A 1 49 ? -5.657 11.115 -9.113 1.00 0.00 49 GLU A CA 10
ATOM 10767 C C . GLU A 1 49 ? -5.106 9.739 -8.751 1.00 0.00 49 GLU A C 10
ATOM 10768 O O . GLU A 1 49 ? -4.945 9.411 -7.574 1.00 0.00 49 GLU A O 10
ATOM 10780 N N . VAL A 1 50 ? -4.822 8.936 -9.771 1.00 0.00 50 VAL A N 10
ATOM 10781 C CA . VAL A 1 50 ? -4.293 7.593 -9.567 1.00 0.00 50 VAL A CA 10
ATOM 10782 C C . VAL A 1 50 ? -2.770 7.608 -9.436 1.00 0.00 50 VAL A C 10
ATOM 10783 O O . VAL A 1 50 ? -2.184 6.728 -8.805 1.00 0.00 50 VAL A O 10
ATOM 10796 N N . LYS A 1 51 ? -2.135 8.607 -10.042 1.00 0.00 51 LYS A N 10
ATOM 10797 C CA . LYS A 1 51 ? -0.681 8.730 -9.998 1.00 0.00 51 LYS A CA 10
ATOM 10798 C C . LYS A 1 51 ? -0.199 9.200 -8.626 1.00 0.00 51 LYS A C 10
ATOM 10799 O O . LYS A 1 51 ? 0.969 9.025 -8.279 1.00 0.00 51 LYS A O 10
ATOM 10818 N N . LYS A 1 52 ? -1.096 9.802 -7.853 1.00 0.00 52 LYS A N 10
ATOM 10819 C CA . LYS A 1 52 ? -0.749 10.298 -6.524 1.00 0.00 52 LYS A CA 10
ATOM 10820 C C . LYS A 1 52 ? -0.693 9.164 -5.500 1.00 0.00 52 LYS A C 10
ATOM 10821 O O . LYS A 1 52 ? -0.006 9.269 -4.484 1.00 0.00 52 LYS A O 10
ATOM 10840 N N . VAL A 1 53 ? -1.428 8.088 -5.766 1.00 0.00 53 VAL A N 10
ATOM 10841 C CA . VAL A 1 53 ? -1.466 6.947 -4.858 1.00 0.00 53 VAL A CA 10
ATOM 10842 C C . VAL A 1 53 ? -0.268 6.021 -5.059 1.00 0.00 53 VAL A C 10
ATOM 10843 O O . VAL A 1 53 ? 0.362 5.591 -4.094 1.00 0.00 53 VAL A O 10
ATOM 10856 N N . GLU A 1 54 ? 0.038 5.712 -6.316 1.00 0.00 54 GLU A N 10
ATOM 10857 C CA . GLU A 1 54 ? 1.157 4.829 -6.637 1.00 0.00 54 GLU A CA 10
ATOM 10858 C C . GLU A 1 54 ? 2.447 5.304 -5.974 1.00 0.00 54 GLU A C 10
ATOM 10859 O O . GLU A 1 54 ? 3.216 4.503 -5.444 1.00 0.00 54 GLU A O 10
ATOM 10871 N N . GLU A 1 55 ? 2.681 6.612 -6.010 1.00 0.00 55 GLU A N 10
ATOM 10872 C CA . GLU A 1 55 ? 3.880 7.189 -5.414 1.00 0.00 55 GLU A CA 10
ATOM 10873 C C . GLU A 1 55 ? 3.823 7.115 -3.890 1.00 0.00 55 GLU A C 10
ATOM 10874 O O . GLU A 1 55 ? 4.848 6.955 -3.228 1.00 0.00 55 GLU A O 10
ATOM 10886 N N . GLU A 1 56 ? 2.619 7.235 -3.341 1.00 0.00 56 GLU A N 10
ATOM 10887 C CA . GLU A 1 56 ? 2.430 7.184 -1.895 1.00 0.00 56 GLU A CA 10
ATOM 10888 C C . GLU A 1 56 ? 2.659 5.773 -1.360 1.00 0.00 56 GLU A C 10
ATOM 10889 O O . GLU A 1 56 ? 3.310 5.588 -0.332 1.00 0.00 56 GLU A O 10
ATOM 10901 N N . VAL A 1 57 ? 2.119 4.782 -2.061 1.00 0.00 57 VAL A N 10
ATOM 10902 C CA . VAL A 1 57 ? 2.263 3.389 -1.653 1.00 0.00 57 VAL A CA 10
ATOM 10903 C C . VAL A 1 57 ? 3.722 2.940 -1.712 1.00 0.00 57 VAL A C 10
ATOM 10904 O O . VAL A 1 57 ? 4.130 2.032 -0.988 1.00 0.00 57 VAL A O 10
ATOM 10917 N N . LYS A 1 58 ? 4.507 3.582 -2.574 1.00 0.00 58 LYS A N 10
ATOM 10918 C CA . LYS A 1 58 ? 5.920 3.245 -2.721 1.00 0.00 58 LYS A CA 10
ATOM 10919 C C . LYS A 1 58 ? 6.632 3.267 -1.371 1.00 0.00 58 LYS A C 10
ATOM 10920 O O . LYS A 1 58 ? 7.625 2.569 -1.172 1.00 0.00 58 LYS A O 10
ATOM 10939 N N . LYS A 1 59 ? 6.116 4.071 -0.447 1.00 0.00 59 LYS A N 10
ATOM 10940 C CA . LYS A 1 59 ? 6.702 4.180 0.884 1.00 0.00 59 LYS A CA 10
ATOM 10941 C C . LYS A 1 59 ? 6.288 3.000 1.757 1.00 0.00 59 LYS A C 10
ATOM 10942 O O . LYS A 1 59 ? 7.032 2.578 2.642 1.00 0.00 59 LYS A O 10
ATOM 10961 N N . LEU A 1 60 ? 5.094 2.472 1.503 1.00 0.00 60 LEU A N 10
ATOM 10962 C CA . LEU A 1 60 ? 4.579 1.342 2.267 1.00 0.00 60 LEU A CA 10
ATOM 10963 C C . LEU A 1 60 ? 5.189 0.031 1.783 1.00 0.00 60 LEU A C 10
ATOM 10964 O O . LEU A 1 60 ? 5.709 -0.749 2.578 1.00 0.00 60 LEU A O 10
ATOM 10980 N N . GLU A 1 61 ? 5.112 -0.211 0.478 1.00 0.00 61 GLU A N 10
ATOM 10981 C CA . GLU A 1 61 ? 5.653 -1.437 -0.108 1.00 0.00 61 GLU A CA 10
ATOM 10982 C C . GLU A 1 61 ? 7.122 -1.628 0.261 1.00 0.00 61 GLU A C 10
ATOM 10983 O O . GLU A 1 61 ? 7.505 -2.670 0.794 1.00 0.00 61 GLU A O 10
ATOM 10995 N N . GLU A 1 62 ? 7.941 -0.620 -0.024 1.00 0.00 62 GLU A N 10
ATOM 10996 C CA . GLU A 1 62 ? 9.368 -0.679 0.281 1.00 0.00 62 GLU A CA 10
ATOM 10997 C C . GLU A 1 62 ? 9.597 -1.067 1.739 1.00 0.00 62 GLU A C 10
ATOM 10998 O O . GLU A 1 62 ? 10.593 -1.706 2.076 1.00 0.00 62 GLU A O 10
ATOM 11010 N N . GLU A 1 63 ? 8.660 -0.678 2.596 1.00 0.00 63 GLU A N 10
ATOM 11011 C CA . GLU A 1 63 ? 8.742 -0.982 4.017 1.00 0.00 63 GLU A CA 10
ATOM 11012 C C . GLU A 1 63 ? 8.427 -2.453 4.272 1.00 0.00 63 GLU A C 10
ATOM 11013 O O . GLU A 1 63 ? 8.837 -3.019 5.285 1.00 0.00 63 GLU A O 10
ATOM 11025 N N . ILE A 1 64 ? 7.693 -3.061 3.347 1.00 0.00 64 ILE A N 10
ATOM 11026 C CA . ILE A 1 64 ? 7.313 -4.462 3.463 1.00 0.00 64 ILE A CA 10
ATOM 11027 C C . ILE A 1 64 ? 8.505 -5.381 3.208 1.00 0.00 64 ILE A C 10
ATOM 11028 O O . ILE A 1 64 ? 8.614 -6.451 3.808 1.00 0.00 64 ILE A O 10
ATOM 11044 N N . LYS A 1 65 ? 9.393 -4.960 2.313 1.00 0.00 65 LYS A N 10
ATOM 11045 C CA . LYS A 1 65 ? 10.574 -5.748 1.978 1.00 0.00 65 LYS A CA 10
ATOM 11046 C C . LYS A 1 65 ? 11.391 -6.076 3.224 1.00 0.00 65 LYS A C 10
ATOM 11047 O O . LYS A 1 65 ? 12.141 -7.053 3.246 1.00 0.00 65 LYS A O 10
ATOM 11066 N N . LYS A 1 66 ? 11.245 -5.256 4.260 1.00 0.00 66 LYS A N 10
ATOM 11067 C CA . LYS A 1 66 ? 11.973 -5.463 5.507 1.00 0.00 66 LYS A CA 10
ATOM 11068 C C . LYS A 1 66 ? 11.210 -6.400 6.438 1.00 0.00 66 LYS A C 10
ATOM 11069 O O . LYS A 1 66 ? 11.812 -7.172 7.185 1.00 0.00 66 LYS A O 10
ATOM 11088 N N . LEU A 1 67 ? 9.884 -6.329 6.389 1.00 0.00 67 LEU A N 10
ATOM 11089 C CA . LEU A 1 67 ? 9.043 -7.174 7.230 1.00 0.00 67 LEU A CA 10
ATOM 11090 C C . LEU A 1 67 ? 8.993 -8.599 6.689 1.00 0.00 67 LEU A C 10
ATOM 11091 O O . LEU A 1 67 ? 9.486 -9.512 7.385 1.00 0.00 67 LEU A O 10
ATOM 11121 N N . GLY A 1 1 ? 1.899 2.036 -20.381 1.00 0.00 1 GLY A N 11
ATOM 11122 C CA . GLY A 1 1 ? 2.121 2.404 -18.956 1.00 0.00 1 GLY A CA 11
ATOM 11123 C C . GLY A 1 1 ? 1.433 1.454 -17.995 1.00 0.00 1 GLY A C 11
ATOM 11124 O O . GLY A 1 1 ? 1.237 0.279 -18.307 1.00 0.00 1 GLY A O 11
ATOM 11130 N N . SER A 1 2 ? 1.065 1.965 -16.825 1.00 0.00 2 SER A N 11
ATOM 11131 C CA . SER A 1 2 ? 0.395 1.154 -15.813 1.00 0.00 2 SER A CA 11
ATOM 11132 C C . SER A 1 2 ? -0.518 2.015 -14.948 1.00 0.00 2 SER A C 11
ATOM 11133 O O . SER A 1 2 ? -1.741 1.941 -15.059 1.00 0.00 2 SER A O 11
ATOM 11141 N N . ARG A 1 3 ? 0.087 2.828 -14.087 1.00 0.00 3 ARG A N 11
ATOM 11142 C CA . ARG A 1 3 ? -0.663 3.707 -13.196 1.00 0.00 3 ARG A CA 11
ATOM 11143 C C . ARG A 1 3 ? -1.460 2.899 -12.176 1.00 0.00 3 ARG A C 11
ATOM 11144 O O . ARG A 1 3 ? -1.176 2.945 -10.980 1.00 0.00 3 ARG A O 11
ATOM 11165 N N . VAL A 1 4 ? -2.455 2.157 -12.656 1.00 0.00 4 VAL A N 11
ATOM 11166 C CA . VAL A 1 4 ? -3.289 1.332 -11.787 1.00 0.00 4 VAL A CA 11
ATOM 11167 C C . VAL A 1 4 ? -2.625 -0.011 -11.517 1.00 0.00 4 VAL A C 11
ATOM 11168 O O . VAL A 1 4 ? -2.745 -0.563 -10.424 1.00 0.00 4 VAL A O 11
ATOM 11181 N N . LYS A 1 5 ? -1.915 -0.529 -12.516 1.00 0.00 5 LYS A N 11
ATOM 11182 C CA . LYS A 1 5 ? -1.220 -1.804 -12.376 1.00 0.00 5 LYS A CA 11
ATOM 11183 C C . LYS A 1 5 ? -0.347 -1.795 -11.127 1.00 0.00 5 LYS A C 11
ATOM 11184 O O . LYS A 1 5 ? -0.140 -2.828 -10.490 1.00 0.00 5 LYS A O 11
ATOM 11203 N N . ALA A 1 6 ? 0.153 -0.613 -10.778 1.00 0.00 6 ALA A N 11
ATOM 11204 C CA . ALA A 1 6 ? 0.991 -0.449 -9.599 1.00 0.00 6 ALA A CA 11
ATOM 11205 C C . ALA A 1 6 ? 0.138 -0.390 -8.333 1.00 0.00 6 ALA A C 11
ATOM 11206 O O . ALA A 1 6 ? 0.603 -0.721 -7.243 1.00 0.00 6 ALA A O 11
ATOM 11213 N N . LEU A 1 7 ? -1.109 0.047 -8.488 1.00 0.00 7 LEU A N 11
ATOM 11214 C CA . LEU A 1 7 ? -2.037 0.167 -7.367 1.00 0.00 7 LEU A CA 11
ATOM 11215 C C . LEU A 1 7 ? -2.671 -1.176 -7.022 1.00 0.00 7 LEU A C 11
ATOM 11216 O O . LEU A 1 7 ? -2.885 -1.489 -5.853 1.00 0.00 7 LEU A O 11
ATOM 11232 N N . GLU A 1 8 ? -2.992 -1.951 -8.049 1.00 0.00 8 GLU A N 11
ATOM 11233 C CA . GLU A 1 8 ? -3.628 -3.253 -7.859 1.00 0.00 8 GLU A CA 11
ATOM 11234 C C . GLU A 1 8 ? -2.651 -4.299 -7.321 1.00 0.00 8 GLU A C 11
ATOM 11235 O O . GLU A 1 8 ? -3.042 -5.195 -6.573 1.00 0.00 8 GLU A O 11
ATOM 11247 N N . GLU A 1 9 ? -1.389 -4.192 -7.718 1.00 0.00 9 GLU A N 11
ATOM 11248 C CA . GLU A 1 9 ? -0.366 -5.144 -7.287 1.00 0.00 9 GLU A CA 11
ATOM 11249 C C . GLU A 1 9 ? 0.115 -4.864 -5.865 1.00 0.00 9 GLU A C 11
ATOM 11250 O O . GLU A 1 9 ? 0.385 -5.788 -5.101 1.00 0.00 9 GLU A O 11
ATOM 11262 N N . LYS A 1 10 ? 0.238 -3.587 -5.523 1.00 0.00 10 LYS A N 11
ATOM 11263 C CA . LYS A 1 10 ? 0.705 -3.193 -4.197 1.00 0.00 10 LYS A CA 11
ATOM 11264 C C . LYS A 1 10 ? -0.275 -3.615 -3.104 1.00 0.00 10 LYS A C 11
ATOM 11265 O O . LYS A 1 10 ? 0.130 -4.121 -2.058 1.00 0.00 10 LYS A O 11
ATOM 11284 N N . VAL A 1 11 ? -1.560 -3.396 -3.349 1.00 0.00 11 VAL A N 11
ATOM 11285 C CA . VAL A 1 11 ? -2.595 -3.741 -2.382 1.00 0.00 11 VAL A CA 11
ATOM 11286 C C . VAL A 1 11 ? -2.522 -5.212 -1.972 1.00 0.00 11 VAL A C 11
ATOM 11287 O O . VAL A 1 11 ? -2.956 -5.575 -0.880 1.00 0.00 11 VAL A O 11
ATOM 11300 N N . LYS A 1 12 ? -1.977 -6.058 -2.841 1.00 0.00 12 LYS A N 11
ATOM 11301 C CA . LYS A 1 12 ? -1.865 -7.481 -2.535 1.00 0.00 12 LYS A CA 11
ATOM 11302 C C . LYS A 1 12 ? -0.693 -7.745 -1.594 1.00 0.00 12 LYS A C 11
ATOM 11303 O O . LYS A 1 12 ? -0.794 -8.557 -0.676 1.00 0.00 12 LYS A O 11
ATOM 11322 N N . ALA A 1 13 ? 0.413 -7.048 -1.822 1.00 0.00 13 ALA A N 11
ATOM 11323 C CA . ALA A 1 13 ? 1.595 -7.203 -0.987 1.00 0.00 13 ALA A CA 11
ATOM 11324 C C . ALA A 1 13 ? 1.464 -6.377 0.284 1.00 0.00 13 ALA A C 11
ATOM 11325 O O . ALA A 1 13 ? 2.087 -6.675 1.302 1.00 0.00 13 ALA A O 11
ATOM 11332 N N . LEU A 1 14 ? 0.652 -5.328 0.213 1.00 0.00 14 LEU A N 11
ATOM 11333 C CA . LEU A 1 14 ? 0.440 -4.447 1.350 1.00 0.00 14 LEU A CA 11
ATOM 11334 C C . LEU A 1 14 ? -0.263 -5.169 2.497 1.00 0.00 14 LEU A C 11
ATOM 11335 O O . LEU A 1 14 ? 0.227 -5.183 3.623 1.00 0.00 14 LEU A O 11
ATOM 11351 N N . GLU A 1 15 ? -1.423 -5.745 2.208 1.00 0.00 15 GLU A N 11
ATOM 11352 C CA . GLU A 1 15 ? -2.202 -6.445 3.226 1.00 0.00 15 GLU A CA 11
ATOM 11353 C C . GLU A 1 15 ? -1.701 -7.867 3.482 1.00 0.00 15 GLU A C 11
ATOM 11354 O O . GLU A 1 15 ? -1.416 -8.235 4.622 1.00 0.00 15 GLU A O 11
ATOM 11366 N N . GLU A 1 16 ? -1.627 -8.673 2.428 1.00 0.00 16 GLU A N 11
ATOM 11367 C CA . GLU A 1 16 ? -1.198 -10.064 2.556 1.00 0.00 16 GLU A CA 11
ATOM 11368 C C . GLU A 1 16 ? 0.148 -10.198 3.254 1.00 0.00 16 GLU A C 11
ATOM 11369 O O . GLU A 1 16 ? 0.249 -10.852 4.285 1.00 0.00 16 GLU A O 11
ATOM 11381 N N . LYS A 1 17 ? 1.184 -9.604 2.673 1.00 0.00 17 LYS A N 11
ATOM 11382 C CA . LYS A 1 17 ? 2.530 -9.693 3.234 1.00 0.00 17 LYS A CA 11
ATOM 11383 C C . LYS A 1 17 ? 2.557 -9.320 4.716 1.00 0.00 17 LYS A C 11
ATOM 11384 O O . LYS A 1 17 ? 3.399 -9.812 5.468 1.00 0.00 17 LYS A O 11
ATOM 11403 N N . VAL A 1 18 ? 1.640 -8.454 5.135 1.00 0.00 18 VAL A N 11
ATOM 11404 C CA . VAL A 1 18 ? 1.583 -8.032 6.531 1.00 0.00 18 VAL A CA 11
ATOM 11405 C C . VAL A 1 18 ? 0.859 -9.063 7.393 1.00 0.00 18 VAL A C 11
ATOM 11406 O O . VAL A 1 18 ? 1.128 -9.181 8.589 1.00 0.00 18 VAL A O 11
ATOM 11419 N N . LYS A 1 19 ? -0.058 -9.805 6.785 1.00 0.00 19 LYS A N 11
ATOM 11420 C CA . LYS A 1 19 ? -0.817 -10.822 7.505 1.00 0.00 19 LYS A CA 11
ATOM 11421 C C . LYS A 1 19 ? 0.053 -12.034 7.829 1.00 0.00 19 LYS A C 11
ATOM 11422 O O . LYS A 1 19 ? -0.240 -12.787 8.757 1.00 0.00 19 LYS A O 11
ATOM 11441 N N . ALA A 1 20 ? 1.121 -12.221 7.058 1.00 0.00 20 ALA A N 11
ATOM 11442 C CA . ALA A 1 20 ? 2.025 -13.345 7.266 1.00 0.00 20 ALA A CA 11
ATOM 11443 C C . ALA A 1 20 ? 3.231 -12.948 8.112 1.00 0.00 20 ALA A C 11
ATOM 11444 O O . ALA A 1 20 ? 3.963 -13.809 8.600 1.00 0.00 20 ALA A O 11
ATOM 11451 N N . LEU A 1 21 ? 3.440 -11.645 8.286 1.00 0.00 21 LEU A N 11
ATOM 11452 C CA . LEU A 1 21 ? 4.562 -11.157 9.074 1.00 0.00 21 LEU A CA 11
ATOM 11453 C C . LEU A 1 21 ? 4.329 -11.430 10.560 1.00 0.00 21 LEU A C 11
ATOM 11454 O O . LEU A 1 21 ? 5.233 -11.865 11.272 1.00 0.00 21 LEU A O 11
ATOM 11470 N N . GLY A 1 22 ? 3.106 -11.177 11.013 1.00 0.00 22 GLY A N 11
ATOM 11471 C CA . GLY A 1 22 ? 2.755 -11.405 12.407 1.00 0.00 22 GLY A CA 11
ATOM 11472 C C . GLY A 1 22 ? 3.783 -10.850 13.377 1.00 0.00 22 GLY A C 11
ATOM 11473 O O . GLY A 1 22 ? 4.741 -11.534 13.734 1.00 0.00 22 GLY A O 11
ATOM 11477 N N . GLY A 1 23 ? 3.583 -9.605 13.800 1.00 0.00 23 GLY A N 11
ATOM 11478 C CA . GLY A 1 23 ? 4.508 -8.981 14.729 1.00 0.00 23 GLY A CA 11
ATOM 11479 C C . GLY A 1 23 ? 3.851 -7.902 15.566 1.00 0.00 23 GLY A C 11
ATOM 11480 O O . GLY A 1 23 ? 2.781 -8.114 16.136 1.00 0.00 23 GLY A O 11
ATOM 11484 N N . GLY A 1 24 ? 4.493 -6.740 15.641 1.00 0.00 24 GLY A N 11
ATOM 11485 C CA . GLY A 1 24 ? 3.948 -5.642 16.418 1.00 0.00 24 GLY A CA 11
ATOM 11486 C C . GLY A 1 24 ? 4.832 -4.409 16.382 1.00 0.00 24 GLY A C 11
ATOM 11487 O O . GLY A 1 24 ? 5.905 -4.425 15.779 1.00 0.00 24 GLY A O 11
ATOM 11491 N N . GLY A 1 25 ? 4.379 -3.340 17.027 1.00 0.00 25 GLY A N 11
ATOM 11492 C CA . GLY A 1 25 ? 5.146 -2.109 17.055 1.00 0.00 25 GLY A CA 11
ATOM 11493 C C . GLY A 1 25 ? 5.207 -1.433 15.700 1.00 0.00 25 GLY A C 11
ATOM 11494 O O . GLY A 1 25 ? 4.341 -0.625 15.362 1.00 0.00 25 GLY A O 11
ATOM 11498 N N . ARG A 1 26 ? 6.232 -1.761 14.921 1.00 0.00 26 ARG A N 11
ATOM 11499 C CA . ARG A 1 26 ? 6.403 -1.181 13.594 1.00 0.00 26 ARG A CA 11
ATOM 11500 C C . ARG A 1 26 ? 5.195 -1.467 12.710 1.00 0.00 26 ARG A C 11
ATOM 11501 O O . ARG A 1 26 ? 4.912 -0.722 11.772 1.00 0.00 26 ARG A O 11
ATOM 11522 N N . ILE A 1 27 ? 4.490 -2.551 13.009 1.00 0.00 27 ILE A N 11
ATOM 11523 C CA . ILE A 1 27 ? 3.316 -2.936 12.236 1.00 0.00 27 ILE A CA 11
ATOM 11524 C C . ILE A 1 27 ? 2.078 -2.168 12.690 1.00 0.00 27 ILE A C 11
ATOM 11525 O O . ILE A 1 27 ? 1.143 -1.966 11.916 1.00 0.00 27 ILE A O 11
ATOM 11541 N N . GLU A 1 28 ? 2.078 -1.742 13.951 1.00 0.00 28 GLU A N 11
ATOM 11542 C CA . GLU A 1 28 ? 0.952 -0.997 14.507 1.00 0.00 28 GLU A CA 11
ATOM 11543 C C . GLU A 1 28 ? 0.672 0.263 13.693 1.00 0.00 28 GLU A C 11
ATOM 11544 O O . GLU A 1 28 ? -0.442 0.465 13.208 1.00 0.00 28 GLU A O 11
ATOM 11556 N N . GLU A 1 29 ? 1.687 1.108 13.546 1.00 0.00 29 GLU A N 11
ATOM 11557 C CA . GLU A 1 29 ? 1.546 2.348 12.790 1.00 0.00 29 GLU A CA 11
ATOM 11558 C C . GLU A 1 29 ? 1.463 2.067 11.293 1.00 0.00 29 GLU A C 11
ATOM 11559 O O . GLU A 1 29 ? 0.690 2.699 10.574 1.00 0.00 29 GLU A O 11
ATOM 11571 N N . LEU A 1 30 ? 2.265 1.113 10.833 1.00 0.00 30 LEU A N 11
ATOM 11572 C CA . LEU A 1 30 ? 2.285 0.744 9.421 1.00 0.00 30 LEU A CA 11
ATOM 11573 C C . LEU A 1 30 ? 0.912 0.263 8.960 1.00 0.00 30 LEU A C 11
ATOM 11574 O O . LEU A 1 30 ? 0.585 0.334 7.776 1.00 0.00 30 LEU A O 11
ATOM 11590 N N . LYS A 1 31 ? 0.109 -0.225 9.903 1.00 0.00 31 LYS A N 11
ATOM 11591 C CA . LYS A 1 31 ? -1.229 -0.716 9.589 1.00 0.00 31 LYS A CA 11
ATOM 11592 C C . LYS A 1 31 ? -2.142 0.425 9.150 1.00 0.00 31 LYS A C 11
ATOM 11593 O O . LYS A 1 31 ? -2.778 0.354 8.100 1.00 0.00 31 LYS A O 11
ATOM 11612 N N . LYS A 1 32 ? -2.201 1.476 9.964 1.00 0.00 32 LYS A N 11
ATOM 11613 C CA . LYS A 1 32 ? -3.038 2.635 9.663 1.00 0.00 32 LYS A CA 11
ATOM 11614 C C . LYS A 1 32 ? -2.782 3.144 8.246 1.00 0.00 32 LYS A C 11
ATOM 11615 O O . LYS A 1 32 ? -3.681 3.671 7.592 1.00 0.00 32 LYS A O 11
ATOM 11634 N N . LYS A 1 33 ? -1.549 2.977 7.780 1.00 0.00 33 LYS A N 11
ATOM 11635 C CA . LYS A 1 33 ? -1.170 3.415 6.441 1.00 0.00 33 LYS A CA 11
ATOM 11636 C C . LYS A 1 33 ? -1.623 2.405 5.388 1.00 0.00 33 LYS A C 11
ATOM 11637 O O . LYS A 1 33 ? -1.818 2.752 4.223 1.00 0.00 33 LYS A O 11
ATOM 11656 N N . CYS A 1 34 ? -1.783 1.154 5.808 1.00 0.00 34 CYS A N 11
ATOM 11657 C CA . CYS A 1 34 ? -2.207 0.088 4.909 1.00 0.00 34 CYS A CA 11
ATOM 11658 C C . CYS A 1 34 ? -3.712 0.142 4.655 1.00 0.00 34 CYS A C 11
ATOM 11659 O O . CYS A 1 34 ? -4.156 0.282 3.515 1.00 0.00 34 CYS A O 11
ATOM 11666 N N . GLU A 1 35 ? -4.489 0.019 5.727 1.00 0.00 35 GLU A N 11
ATOM 11667 C CA . GLU A 1 35 ? -5.947 0.039 5.635 1.00 0.00 35 GLU A CA 11
ATOM 11668 C C . GLU A 1 35 ? -6.450 1.283 4.906 1.00 0.00 35 GLU A C 11
ATOM 11669 O O . GLU A 1 35 ? -7.497 1.251 4.260 1.00 0.00 35 GLU A O 11
ATOM 11681 N N . GLU A 1 36 ? -5.705 2.378 5.011 1.00 0.00 36 GLU A N 11
ATOM 11682 C CA . GLU A 1 36 ? -6.090 3.624 4.358 1.00 0.00 36 GLU A CA 11
ATOM 11683 C C . GLU A 1 36 ? -5.739 3.588 2.874 1.00 0.00 36 GLU A C 11
ATOM 11684 O O . GLU A 1 36 ? -6.391 4.236 2.056 1.00 0.00 36 GLU A O 11
ATOM 11696 N N . LEU A 1 37 ? -4.703 2.828 2.537 1.00 0.00 37 LEU A N 11
ATOM 11697 C CA . LEU A 1 37 ? -4.259 2.704 1.153 1.00 0.00 37 LEU A CA 11
ATOM 11698 C C . LEU A 1 37 ? -5.219 1.833 0.347 1.00 0.00 37 LEU A C 11
ATOM 11699 O O . LEU A 1 37 ? -5.537 2.140 -0.802 1.00 0.00 37 LEU A O 11
ATOM 11715 N N . LYS A 1 38 ? -5.667 0.740 0.956 1.00 0.00 38 LYS A N 11
ATOM 11716 C CA . LYS A 1 38 ? -6.584 -0.186 0.300 1.00 0.00 38 LYS A CA 11
ATOM 11717 C C . LYS A 1 38 ? -7.953 0.451 0.073 1.00 0.00 38 LYS A C 11
ATOM 11718 O O . LYS A 1 38 ? -8.615 0.179 -0.929 1.00 0.00 38 LYS A O 11
ATOM 11737 N N . LYS A 1 39 ? -8.375 1.290 1.013 1.00 0.00 39 LYS A N 11
ATOM 11738 C CA . LYS A 1 39 ? -9.670 1.957 0.921 1.00 0.00 39 LYS A CA 11
ATOM 11739 C C . LYS A 1 39 ? -9.669 3.027 -0.167 1.00 0.00 39 LYS A C 11
ATOM 11740 O O . LYS A 1 39 ? -10.697 3.291 -0.790 1.00 0.00 39 LYS A O 11
ATOM 11759 N N . LYS A 1 40 ? -8.514 3.644 -0.385 1.00 0.00 40 LYS A N 11
ATOM 11760 C CA . LYS A 1 40 ? -8.384 4.693 -1.392 1.00 0.00 40 LYS A CA 11
ATOM 11761 C C . LYS A 1 40 ? -8.689 4.159 -2.789 1.00 0.00 40 LYS A C 11
ATOM 11762 O O . LYS A 1 40 ? -9.555 4.685 -3.489 1.00 0.00 40 LYS A O 11
ATOM 11781 N N . ILE A 1 41 ? -7.969 3.118 -3.193 1.00 0.00 41 ILE A N 11
ATOM 11782 C CA . ILE A 1 41 ? -8.158 2.520 -4.509 1.00 0.00 41 ILE A CA 11
ATOM 11783 C C . ILE A 1 41 ? -9.540 1.885 -4.644 1.00 0.00 41 ILE A C 11
ATOM 11784 O O . ILE A 1 41 ? -10.062 1.747 -5.750 1.00 0.00 41 ILE A O 11
ATOM 11800 N N . GLU A 1 42 ? -10.125 1.497 -3.516 1.00 0.00 42 GLU A N 11
ATOM 11801 C CA . GLU A 1 42 ? -11.444 0.873 -3.516 1.00 0.00 42 GLU A CA 11
ATOM 11802 C C . GLU A 1 42 ? -12.513 1.839 -4.022 1.00 0.00 42 GLU A C 11
ATOM 11803 O O . GLU A 1 42 ? -13.441 1.439 -4.725 1.00 0.00 42 GLU A O 11
ATOM 11815 N N . GLU A 1 43 ? -12.380 3.110 -3.659 1.00 0.00 43 GLU A N 11
ATOM 11816 C CA . GLU A 1 43 ? -13.338 4.128 -4.076 1.00 0.00 43 GLU A CA 11
ATOM 11817 C C . GLU A 1 43 ? -12.875 4.835 -5.346 1.00 0.00 43 GLU A C 11
ATOM 11818 O O . GLU A 1 43 ? -13.690 5.314 -6.133 1.00 0.00 43 GLU A O 11
ATOM 11830 N N . LEU A 1 44 ? -11.560 4.901 -5.537 1.00 0.00 44 LEU A N 11
ATOM 11831 C CA . LEU A 1 44 ? -10.990 5.553 -6.711 1.00 0.00 44 LEU A CA 11
ATOM 11832 C C . LEU A 1 44 ? -11.557 4.961 -7.998 1.00 0.00 44 LEU A C 11
ATOM 11833 O O . LEU A 1 44 ? -11.116 3.905 -8.454 1.00 0.00 44 LEU A O 11
ATOM 11849 N N . GLY A 1 45 ? -12.533 5.649 -8.582 1.00 0.00 45 GLY A N 11
ATOM 11850 C CA . GLY A 1 45 ? -13.141 5.176 -9.812 1.00 0.00 45 GLY A CA 11
ATOM 11851 C C . GLY A 1 45 ? -12.744 6.010 -11.014 1.00 0.00 45 GLY A C 11
ATOM 11852 O O . GLY A 1 45 ? -12.177 5.494 -11.977 1.00 0.00 45 GLY A O 11
ATOM 11856 N N . GLY A 1 46 ? -13.040 7.305 -10.956 1.00 0.00 46 GLY A N 11
ATOM 11857 C CA . GLY A 1 46 ? -12.703 8.194 -12.052 1.00 0.00 46 GLY A CA 11
ATOM 11858 C C . GLY A 1 46 ? -12.168 9.529 -11.572 1.00 0.00 46 GLY A C 11
ATOM 11859 O O . GLY A 1 46 ? -12.293 10.540 -12.262 1.00 0.00 46 GLY A O 11
ATOM 11863 N N . GLY A 1 47 ? -11.570 9.532 -10.385 1.00 0.00 47 GLY A N 11
ATOM 11864 C CA . GLY A 1 47 ? -11.022 10.756 -9.831 1.00 0.00 47 GLY A CA 11
ATOM 11865 C C . GLY A 1 47 ? -10.054 10.494 -8.695 1.00 0.00 47 GLY A C 11
ATOM 11866 O O . GLY A 1 47 ? -10.015 9.393 -8.147 1.00 0.00 47 GLY A O 11
ATOM 11870 N N . GLY A 1 48 ? -9.269 11.506 -8.341 1.00 0.00 48 GLY A N 11
ATOM 11871 C CA . GLY A 1 48 ? -8.307 11.358 -7.265 1.00 0.00 48 GLY A CA 11
ATOM 11872 C C . GLY A 1 48 ? -6.907 11.051 -7.767 1.00 0.00 48 GLY A C 11
ATOM 11873 O O . GLY A 1 48 ? -5.985 10.867 -6.973 1.00 0.00 48 GLY A O 11
ATOM 11877 N N . GLU A 1 49 ? -6.745 10.995 -9.087 1.00 0.00 49 GLU A N 11
ATOM 11878 C CA . GLU A 1 49 ? -5.448 10.709 -9.689 1.00 0.00 49 GLU A CA 11
ATOM 11879 C C . GLU A 1 49 ? -4.968 9.309 -9.315 1.00 0.00 49 GLU A C 11
ATOM 11880 O O . GLU A 1 49 ? -4.941 8.942 -8.140 1.00 0.00 49 GLU A O 11
ATOM 11892 N N . VAL A 1 50 ? -4.588 8.535 -10.326 1.00 0.00 50 VAL A N 11
ATOM 11893 C CA . VAL A 1 50 ? -4.105 7.175 -10.112 1.00 0.00 50 VAL A CA 11
ATOM 11894 C C . VAL A 1 50 ? -2.607 7.163 -9.816 1.00 0.00 50 VAL A C 11
ATOM 11895 O O . VAL A 1 50 ? -2.107 6.271 -9.130 1.00 0.00 50 VAL A O 11
ATOM 11908 N N . LYS A 1 51 ? -1.897 8.156 -10.341 1.00 0.00 51 LYS A N 11
ATOM 11909 C CA . LYS A 1 51 ? -0.455 8.259 -10.138 1.00 0.00 51 LYS A CA 11
ATOM 11910 C C . LYS A 1 51 ? -0.123 8.757 -8.732 1.00 0.00 51 LYS A C 11
ATOM 11911 O O . LYS A 1 51 ? 1.001 8.592 -8.258 1.00 0.00 51 LYS A O 11
ATOM 11930 N N . LYS A 1 52 ? -1.099 9.375 -8.074 1.00 0.00 52 LYS A N 11
ATOM 11931 C CA . LYS A 1 52 ? -0.899 9.900 -6.728 1.00 0.00 52 LYS A CA 11
ATOM 11932 C C . LYS A 1 52 ? -0.851 8.779 -5.693 1.00 0.00 52 LYS A C 11
ATOM 11933 O O . LYS A 1 52 ? -0.229 8.923 -4.640 1.00 0.00 52 LYS A O 11
ATOM 11952 N N . VAL A 1 53 ? -1.516 7.667 -5.991 1.00 0.00 53 VAL A N 11
ATOM 11953 C CA . VAL A 1 53 ? -1.550 6.530 -5.077 1.00 0.00 53 VAL A CA 11
ATOM 11954 C C . VAL A 1 53 ? -0.301 5.663 -5.210 1.00 0.00 53 VAL A C 11
ATOM 11955 O O . VAL A 1 53 ? 0.337 5.324 -4.214 1.00 0.00 53 VAL A O 11
ATOM 11968 N N . GLU A 1 54 ? 0.042 5.300 -6.443 1.00 0.00 54 GLU A N 11
ATOM 11969 C CA . GLU A 1 54 ? 1.213 4.464 -6.698 1.00 0.00 54 GLU A CA 11
ATOM 11970 C C . GLU A 1 54 ? 2.461 5.055 -6.050 1.00 0.00 54 GLU A C 11
ATOM 11971 O O . GLU A 1 54 ? 3.349 4.324 -5.615 1.00 0.00 54 GLU A O 11
ATOM 11983 N N . GLU A 1 55 ? 2.519 6.381 -5.989 1.00 0.00 55 GLU A N 11
ATOM 11984 C CA . GLU A 1 55 ? 3.657 7.071 -5.393 1.00 0.00 55 GLU A CA 11
ATOM 11985 C C . GLU A 1 55 ? 3.598 7.007 -3.870 1.00 0.00 55 GLU A C 11
ATOM 11986 O O . GLU A 1 55 ? 4.600 6.733 -3.208 1.00 0.00 55 GLU A O 11
ATOM 11998 N N . GLU A 1 56 ? 2.416 7.262 -3.320 1.00 0.00 56 GLU A N 11
ATOM 11999 C CA . GLU A 1 56 ? 2.219 7.238 -1.875 1.00 0.00 56 GLU A CA 11
ATOM 12000 C C . GLU A 1 56 ? 2.571 5.872 -1.295 1.00 0.00 56 GLU A C 11
ATOM 12001 O O . GLU A 1 56 ? 3.235 5.778 -0.263 1.00 0.00 56 GLU A O 11
ATOM 12013 N N . VAL A 1 57 ? 2.116 4.818 -1.962 1.00 0.00 57 VAL A N 11
ATOM 12014 C CA . VAL A 1 57 ? 2.377 3.455 -1.511 1.00 0.00 57 VAL A CA 11
ATOM 12015 C C . VAL A 1 57 ? 3.872 3.143 -1.504 1.00 0.00 57 VAL A C 11
ATOM 12016 O O . VAL A 1 57 ? 4.329 2.280 -0.752 1.00 0.00 57 VAL A O 11
ATOM 12029 N N . LYS A 1 58 ? 4.631 3.841 -2.345 1.00 0.00 58 LYS A N 11
ATOM 12030 C CA . LYS A 1 58 ? 6.075 3.630 -2.434 1.00 0.00 58 LYS A CA 11
ATOM 12031 C C . LYS A 1 58 ? 6.720 3.608 -1.051 1.00 0.00 58 LYS A C 11
ATOM 12032 O O . LYS A 1 58 ? 7.737 2.947 -0.840 1.00 0.00 58 LYS A O 11
ATOM 12051 N N . LYS A 1 59 ? 6.122 4.334 -0.111 1.00 0.00 59 LYS A N 11
ATOM 12052 C CA . LYS A 1 59 ? 6.640 4.397 1.252 1.00 0.00 59 LYS A CA 11
ATOM 12053 C C . LYS A 1 59 ? 6.241 3.157 2.044 1.00 0.00 59 LYS A C 11
ATOM 12054 O O . LYS A 1 59 ? 6.982 2.696 2.912 1.00 0.00 59 LYS A O 11
ATOM 12073 N N . LEU A 1 60 ? 5.063 2.627 1.740 1.00 0.00 60 LEU A N 11
ATOM 12074 C CA . LEU A 1 60 ? 4.554 1.444 2.423 1.00 0.00 60 LEU A CA 11
ATOM 12075 C C . LEU A 1 60 ? 5.178 0.170 1.862 1.00 0.00 60 LEU A C 11
ATOM 12076 O O . LEU A 1 60 ? 5.636 -0.686 2.616 1.00 0.00 60 LEU A O 11
ATOM 12092 N N . GLU A 1 61 ? 5.189 0.046 0.537 1.00 0.00 61 GLU A N 11
ATOM 12093 C CA . GLU A 1 61 ? 5.755 -1.133 -0.114 1.00 0.00 61 GLU A CA 11
ATOM 12094 C C . GLU A 1 61 ? 7.212 -1.335 0.292 1.00 0.00 61 GLU A C 11
ATOM 12095 O O . GLU A 1 61 ? 7.632 -2.452 0.596 1.00 0.00 61 GLU A O 11
ATOM 12107 N N . GLU A 1 62 ? 7.980 -0.249 0.303 1.00 0.00 62 GLU A N 11
ATOM 12108 C CA . GLU A 1 62 ? 9.387 -0.314 0.683 1.00 0.00 62 GLU A CA 11
ATOM 12109 C C . GLU A 1 62 ? 9.530 -0.848 2.104 1.00 0.00 62 GLU A C 11
ATOM 12110 O O . GLU A 1 62 ? 10.518 -1.503 2.439 1.00 0.00 62 GLU A O 11
ATOM 12122 N N . GLU A 1 63 ? 8.530 -0.569 2.933 1.00 0.00 63 GLU A N 11
ATOM 12123 C CA . GLU A 1 63 ? 8.524 -1.020 4.315 1.00 0.00 63 GLU A CA 11
ATOM 12124 C C . GLU A 1 63 ? 8.258 -2.520 4.389 1.00 0.00 63 GLU A C 11
ATOM 12125 O O . GLU A 1 63 ? 8.625 -3.180 5.361 1.00 0.00 63 GLU A O 11
ATOM 12137 N N . ILE A 1 64 ? 7.614 -3.049 3.353 1.00 0.00 64 ILE A N 11
ATOM 12138 C CA . ILE A 1 64 ? 7.293 -4.467 3.292 1.00 0.00 64 ILE A CA 11
ATOM 12139 C C . ILE A 1 64 ? 8.547 -5.309 3.068 1.00 0.00 64 ILE A C 11
ATOM 12140 O O . ILE A 1 64 ? 8.588 -6.485 3.431 1.00 0.00 64 ILE A O 11
ATOM 12156 N N . LYS A 1 65 ? 9.566 -4.701 2.467 1.00 0.00 65 LYS A N 11
ATOM 12157 C CA . LYS A 1 65 ? 10.819 -5.397 2.197 1.00 0.00 65 LYS A CA 11
ATOM 12158 C C . LYS A 1 65 ? 11.434 -5.938 3.483 1.00 0.00 65 LYS A C 11
ATOM 12159 O O . LYS A 1 65 ? 12.017 -7.022 3.496 1.00 0.00 65 LYS A O 11
ATOM 12178 N N . LYS A 1 66 ? 11.301 -5.177 4.565 1.00 0.00 66 LYS A N 11
ATOM 12179 C CA . LYS A 1 66 ? 11.845 -5.582 5.856 1.00 0.00 66 LYS A CA 11
ATOM 12180 C C . LYS A 1 66 ? 10.867 -6.486 6.600 1.00 0.00 66 LYS A C 11
ATOM 12181 O O . LYS A 1 66 ? 11.101 -7.686 6.743 1.00 0.00 66 LYS A O 11
ATOM 12200 N N . LEU A 1 67 ? 9.770 -5.903 7.073 1.00 0.00 67 LEU A N 11
ATOM 12201 C CA . LEU A 1 67 ? 8.757 -6.658 7.802 1.00 0.00 67 LEU A CA 11
ATOM 12202 C C . LEU A 1 67 ? 8.022 -7.619 6.872 1.00 0.00 67 LEU A C 11
ATOM 12203 O O . LEU A 1 67 ? 8.417 -8.802 6.814 1.00 0.00 67 LEU A O 11
ATOM 12233 N N . GLY A 1 1 ? 3.118 4.102 -18.786 1.00 0.00 1 GLY A N 12
ATOM 12234 C CA . GLY A 1 1 ? 3.076 4.235 -17.304 1.00 0.00 1 GLY A CA 12
ATOM 12235 C C . GLY A 1 1 ? 1.830 3.615 -16.701 1.00 0.00 1 GLY A C 12
ATOM 12236 O O . GLY A 1 1 ? 0.735 4.163 -16.822 1.00 0.00 1 GLY A O 12
ATOM 12242 N N . SER A 1 2 ? 1.998 2.468 -16.050 1.00 0.00 2 SER A N 12
ATOM 12243 C CA . SER A 1 2 ? 0.878 1.772 -15.425 1.00 0.00 2 SER A CA 12
ATOM 12244 C C . SER A 1 2 ? 0.631 2.295 -14.016 1.00 0.00 2 SER A C 12
ATOM 12245 O O . SER A 1 2 ? 1.214 1.804 -13.048 1.00 0.00 2 SER A O 12
ATOM 12253 N N . ARG A 1 3 ? -0.240 3.290 -13.908 1.00 0.00 3 ARG A N 12
ATOM 12254 C CA . ARG A 1 3 ? -0.569 3.877 -12.617 1.00 0.00 3 ARG A CA 12
ATOM 12255 C C . ARG A 1 3 ? -1.364 2.894 -11.766 1.00 0.00 3 ARG A C 12
ATOM 12256 O O . ARG A 1 3 ? -0.966 2.564 -10.650 1.00 0.00 3 ARG A O 12
ATOM 12277 N N . VAL A 1 4 ? -2.489 2.429 -12.303 1.00 0.00 4 VAL A N 12
ATOM 12278 C CA . VAL A 1 4 ? -3.347 1.482 -11.596 1.00 0.00 4 VAL A CA 12
ATOM 12279 C C . VAL A 1 4 ? -2.645 0.144 -11.404 1.00 0.00 4 VAL A C 12
ATOM 12280 O O . VAL A 1 4 ? -2.712 -0.453 -10.330 1.00 0.00 4 VAL A O 12
ATOM 12293 N N . LYS A 1 5 ? -1.962 -0.324 -12.446 1.00 0.00 5 LYS A N 12
ATOM 12294 C CA . LYS A 1 5 ? -1.243 -1.592 -12.373 1.00 0.00 5 LYS A CA 12
ATOM 12295 C C . LYS A 1 5 ? -0.351 -1.620 -11.138 1.00 0.00 5 LYS A C 12
ATOM 12296 O O . LYS A 1 5 ? -0.116 -2.676 -10.553 1.00 0.00 5 LYS A O 12
ATOM 12315 N N . ALA A 1 6 ? 0.132 -0.447 -10.743 1.00 0.00 6 ALA A N 12
ATOM 12316 C CA . ALA A 1 6 ? 0.982 -0.324 -9.566 1.00 0.00 6 ALA A CA 12
ATOM 12317 C C . ALA A 1 6 ? 0.145 -0.331 -8.287 1.00 0.00 6 ALA A C 12
ATOM 12318 O O . ALA A 1 6 ? 0.619 -0.732 -7.224 1.00 0.00 6 ALA A O 12
ATOM 12325 N N . LEU A 1 7 ? -1.100 0.128 -8.401 1.00 0.00 7 LEU A N 12
ATOM 12326 C CA . LEU A 1 7 ? -2.013 0.191 -7.261 1.00 0.00 7 LEU A CA 12
ATOM 12327 C C . LEU A 1 7 ? -2.645 -1.166 -6.973 1.00 0.00 7 LEU A C 12
ATOM 12328 O O . LEU A 1 7 ? -2.928 -1.496 -5.823 1.00 0.00 7 LEU A O 12
ATOM 12344 N N . GLU A 1 8 ? -2.883 -1.938 -8.023 1.00 0.00 8 GLU A N 12
ATOM 12345 C CA . GLU A 1 8 ? -3.502 -3.254 -7.881 1.00 0.00 8 GLU A CA 12
ATOM 12346 C C . GLU A 1 8 ? -2.488 -4.312 -7.452 1.00 0.00 8 GLU A C 12
ATOM 12347 O O . GLU A 1 8 ? -2.839 -5.292 -6.795 1.00 0.00 8 GLU A O 12
ATOM 12359 N N . GLU A 1 9 ? -1.235 -4.115 -7.840 1.00 0.00 9 GLU A N 12
ATOM 12360 C CA . GLU A 1 9 ? -0.170 -5.057 -7.512 1.00 0.00 9 GLU A CA 12
ATOM 12361 C C . GLU A 1 9 ? 0.314 -4.894 -6.072 1.00 0.00 9 GLU A C 12
ATOM 12362 O O . GLU A 1 9 ? 0.674 -5.871 -5.418 1.00 0.00 9 GLU A O 12
ATOM 12374 N N . LYS A 1 10 ? 0.337 -3.657 -5.588 1.00 0.00 10 LYS A N 12
ATOM 12375 C CA . LYS A 1 10 ? 0.797 -3.379 -4.230 1.00 0.00 10 LYS A CA 12
ATOM 12376 C C . LYS A 1 10 ? -0.234 -3.806 -3.189 1.00 0.00 10 LYS A C 12
ATOM 12377 O O . LYS A 1 10 ? 0.104 -4.450 -2.197 1.00 0.00 10 LYS A O 12
ATOM 12396 N N . VAL A 1 11 ? -1.489 -3.435 -3.417 1.00 0.00 11 VAL A N 12
ATOM 12397 C CA . VAL A 1 11 ? -2.572 -3.768 -2.495 1.00 0.00 11 VAL A CA 12
ATOM 12398 C C . VAL A 1 11 ? -2.514 -5.232 -2.059 1.00 0.00 11 VAL A C 12
ATOM 12399 O O . VAL A 1 11 ? -2.957 -5.576 -0.963 1.00 0.00 11 VAL A O 12
ATOM 12412 N N . LYS A 1 12 ? -1.964 -6.091 -2.912 1.00 0.00 12 LYS A N 12
ATOM 12413 C CA . LYS A 1 12 ? -1.854 -7.509 -2.587 1.00 0.00 12 LYS A CA 12
ATOM 12414 C C . LYS A 1 12 ? -0.690 -7.751 -1.631 1.00 0.00 12 LYS A C 12
ATOM 12415 O O . LYS A 1 12 ? -0.784 -8.568 -0.717 1.00 0.00 12 LYS A O 12
ATOM 12434 N N . ALA A 1 13 ? 0.400 -7.024 -1.842 1.00 0.00 13 ALA A N 12
ATOM 12435 C CA . ALA A 1 13 ? 1.575 -7.147 -0.991 1.00 0.00 13 ALA A CA 12
ATOM 12436 C C . ALA A 1 13 ? 1.407 -6.317 0.274 1.00 0.00 13 ALA A C 12
ATOM 12437 O O . ALA A 1 13 ? 2.019 -6.597 1.303 1.00 0.00 13 ALA A O 12
ATOM 12444 N N . LEU A 1 14 ? 0.571 -5.288 0.184 1.00 0.00 14 LEU A N 12
ATOM 12445 C CA . LEU A 1 14 ? 0.314 -4.401 1.308 1.00 0.00 14 LEU A CA 12
ATOM 12446 C C . LEU A 1 14 ? -0.355 -5.140 2.463 1.00 0.00 14 LEU A C 12
ATOM 12447 O O . LEU A 1 14 ? 0.133 -5.122 3.592 1.00 0.00 14 LEU A O 12
ATOM 12463 N N . GLU A 1 15 ? -1.486 -5.766 2.171 1.00 0.00 15 GLU A N 12
ATOM 12464 C CA . GLU A 1 15 ? -2.248 -6.494 3.184 1.00 0.00 15 GLU A CA 12
ATOM 12465 C C . GLU A 1 15 ? -1.674 -7.885 3.463 1.00 0.00 15 GLU A C 12
ATOM 12466 O O . GLU A 1 15 ? -1.374 -8.220 4.608 1.00 0.00 15 GLU A O 12
ATOM 12478 N N . GLU A 1 16 ? -1.551 -8.700 2.420 1.00 0.00 16 GLU A N 12
ATOM 12479 C CA . GLU A 1 16 ? -1.045 -10.064 2.564 1.00 0.00 16 GLU A CA 12
ATOM 12480 C C . GLU A 1 16 ? 0.231 -10.131 3.395 1.00 0.00 16 GLU A C 12
ATOM 12481 O O . GLU A 1 16 ? 0.269 -10.803 4.420 1.00 0.00 16 GLU A O 12
ATOM 12493 N N . LYS A 1 17 ? 1.279 -9.452 2.937 1.00 0.00 17 LYS A N 12
ATOM 12494 C CA . LYS A 1 17 ? 2.565 -9.462 3.636 1.00 0.00 17 LYS A CA 12
ATOM 12495 C C . LYS A 1 17 ? 2.408 -9.177 5.127 1.00 0.00 17 LYS A C 12
ATOM 12496 O O . LYS A 1 17 ? 3.107 -9.763 5.954 1.00 0.00 17 LYS A O 12
ATOM 12515 N N . VAL A 1 18 ? 1.499 -8.272 5.467 1.00 0.00 18 VAL A N 12
ATOM 12516 C CA . VAL A 1 18 ? 1.273 -7.916 6.863 1.00 0.00 18 VAL A CA 12
ATOM 12517 C C . VAL A 1 18 ? 0.571 -9.038 7.622 1.00 0.00 18 VAL A C 12
ATOM 12518 O O . VAL A 1 18 ? 0.707 -9.152 8.840 1.00 0.00 18 VAL A O 12
ATOM 12531 N N . LYS A 1 19 ? -0.178 -9.863 6.901 1.00 0.00 19 LYS A N 12
ATOM 12532 C CA . LYS A 1 19 ? -0.896 -10.972 7.518 1.00 0.00 19 LYS A CA 12
ATOM 12533 C C . LYS A 1 19 ? 0.062 -12.097 7.904 1.00 0.00 19 LYS A C 12
ATOM 12534 O O . LYS A 1 19 ? -0.204 -12.857 8.835 1.00 0.00 19 LYS A O 12
ATOM 12553 N N . ALA A 1 20 ? 1.176 -12.198 7.184 1.00 0.00 20 ALA A N 12
ATOM 12554 C CA . ALA A 1 20 ? 2.169 -13.231 7.453 1.00 0.00 20 ALA A CA 12
ATOM 12555 C C . ALA A 1 20 ? 3.299 -12.707 8.336 1.00 0.00 20 ALA A C 12
ATOM 12556 O O . ALA A 1 20 ? 4.070 -13.487 8.895 1.00 0.00 20 ALA A O 12
ATOM 12563 N N . LEU A 1 21 ? 3.399 -11.385 8.457 1.00 0.00 21 LEU A N 12
ATOM 12564 C CA . LEU A 1 21 ? 4.442 -10.777 9.270 1.00 0.00 21 LEU A CA 12
ATOM 12565 C C . LEU A 1 21 ? 4.079 -10.851 10.752 1.00 0.00 21 LEU A C 12
ATOM 12566 O O . LEU A 1 21 ? 4.911 -11.200 11.589 1.00 0.00 21 LEU A O 12
ATOM 12582 N N . GLY A 1 22 ? 2.832 -10.519 11.064 1.00 0.00 22 GLY A N 12
ATOM 12583 C CA . GLY A 1 22 ? 2.377 -10.553 12.442 1.00 0.00 22 GLY A CA 12
ATOM 12584 C C . GLY A 1 22 ? 1.895 -9.199 12.925 1.00 0.00 22 GLY A C 12
ATOM 12585 O O . GLY A 1 22 ? 0.836 -8.726 12.514 1.00 0.00 22 GLY A O 12
ATOM 12589 N N . GLY A 1 23 ? 2.676 -8.573 13.800 1.00 0.00 23 GLY A N 12
ATOM 12590 C CA . GLY A 1 23 ? 2.306 -7.271 14.325 1.00 0.00 23 GLY A CA 12
ATOM 12591 C C . GLY A 1 23 ? 3.328 -6.729 15.305 1.00 0.00 23 GLY A C 12
ATOM 12592 O O . GLY A 1 23 ? 4.355 -7.359 15.553 1.00 0.00 23 GLY A O 12
ATOM 12596 N N . GLY A 1 24 ? 3.045 -5.557 15.864 1.00 0.00 24 GLY A N 12
ATOM 12597 C CA . GLY A 1 24 ? 3.956 -4.950 16.816 1.00 0.00 24 GLY A CA 12
ATOM 12598 C C . GLY A 1 24 ? 3.970 -3.437 16.723 1.00 0.00 24 GLY A C 12
ATOM 12599 O O . GLY A 1 24 ? 3.024 -2.830 16.221 1.00 0.00 24 GLY A O 12
ATOM 12603 N N . GLY A 1 25 ? 5.047 -2.827 17.208 1.00 0.00 25 GLY A N 12
ATOM 12604 C CA . GLY A 1 25 ? 5.161 -1.381 17.168 1.00 0.00 25 GLY A CA 12
ATOM 12605 C C . GLY A 1 25 ? 5.282 -0.848 15.754 1.00 0.00 25 GLY A C 12
ATOM 12606 O O . GLY A 1 25 ? 4.472 -0.028 15.321 1.00 0.00 25 GLY A O 12
ATOM 12610 N N . ARG A 1 26 ? 6.296 -1.316 15.032 1.00 0.00 26 ARG A N 12
ATOM 12611 C CA . ARG A 1 26 ? 6.520 -0.883 13.658 1.00 0.00 26 ARG A CA 12
ATOM 12612 C C . ARG A 1 26 ? 5.313 -1.203 12.786 1.00 0.00 26 ARG A C 12
ATOM 12613 O O . ARG A 1 26 ? 4.978 -0.451 11.870 1.00 0.00 26 ARG A O 12
ATOM 12634 N N . ILE A 1 27 ? 4.664 -2.326 13.074 1.00 0.00 27 ILE A N 12
ATOM 12635 C CA . ILE A 1 27 ? 3.495 -2.752 12.315 1.00 0.00 27 ILE A CA 12
ATOM 12636 C C . ILE A 1 27 ? 2.254 -1.974 12.734 1.00 0.00 27 ILE A C 12
ATOM 12637 O O . ILE A 1 27 ? 1.341 -1.768 11.935 1.00 0.00 27 ILE A O 12
ATOM 12653 N N . GLU A 1 28 ? 2.227 -1.537 13.991 1.00 0.00 28 GLU A N 12
ATOM 12654 C CA . GLU A 1 28 ? 1.095 -0.776 14.512 1.00 0.00 28 GLU A CA 12
ATOM 12655 C C . GLU A 1 28 ? 0.739 0.378 13.577 1.00 0.00 28 GLU A C 12
ATOM 12656 O O . GLU A 1 28 ? -0.403 0.502 13.136 1.00 0.00 28 GLU A O 12
ATOM 12668 N N . GLU A 1 29 ? 1.727 1.213 13.278 1.00 0.00 29 GLU A N 12
ATOM 12669 C CA . GLU A 1 29 ? 1.523 2.353 12.391 1.00 0.00 29 GLU A CA 12
ATOM 12670 C C . GLU A 1 29 ? 1.478 1.906 10.933 1.00 0.00 29 GLU A C 12
ATOM 12671 O O . GLU A 1 29 ? 0.828 2.537 10.099 1.00 0.00 29 GLU A O 12
ATOM 12683 N N . LEU A 1 30 ? 2.176 0.814 10.631 1.00 0.00 30 LEU A N 12
ATOM 12684 C CA . LEU A 1 30 ? 2.219 0.282 9.274 1.00 0.00 30 LEU A CA 12
ATOM 12685 C C . LEU A 1 30 ? 0.816 -0.055 8.776 1.00 0.00 30 LEU A C 12
ATOM 12686 O O . LEU A 1 30 ? 0.521 0.082 7.590 1.00 0.00 30 LEU A O 12
ATOM 12702 N N . LYS A 1 31 ? -0.042 -0.500 9.689 1.00 0.00 31 LYS A N 12
ATOM 12703 C CA . LYS A 1 31 ? -1.412 -0.859 9.337 1.00 0.00 31 LYS A CA 12
ATOM 12704 C C . LYS A 1 31 ? -2.231 0.377 8.987 1.00 0.00 31 LYS A C 12
ATOM 12705 O O . LYS A 1 31 ? -2.926 0.404 7.972 1.00 0.00 31 LYS A O 12
ATOM 12724 N N . LYS A 1 32 ? -2.148 1.400 9.833 1.00 0.00 32 LYS A N 12
ATOM 12725 C CA . LYS A 1 32 ? -2.884 2.640 9.607 1.00 0.00 32 LYS A CA 12
ATOM 12726 C C . LYS A 1 32 ? -2.676 3.144 8.181 1.00 0.00 32 LYS A C 12
ATOM 12727 O O . LYS A 1 32 ? -3.583 3.705 7.569 1.00 0.00 32 LYS A O 12
ATOM 12746 N N . LYS A 1 33 ? -1.472 2.931 7.660 1.00 0.00 33 LYS A N 12
ATOM 12747 C CA . LYS A 1 33 ? -1.136 3.354 6.305 1.00 0.00 33 LYS A CA 12
ATOM 12748 C C . LYS A 1 33 ? -1.663 2.357 5.277 1.00 0.00 33 LYS A C 12
ATOM 12749 O O . LYS A 1 33 ? -1.897 2.704 4.119 1.00 0.00 33 LYS A O 12
ATOM 12768 N N . CYS A 1 34 ? -1.843 1.114 5.711 1.00 0.00 34 CYS A N 12
ATOM 12769 C CA . CYS A 1 34 ? -2.336 0.054 4.840 1.00 0.00 34 CYS A CA 12
ATOM 12770 C C . CYS A 1 34 ? -3.840 0.182 4.611 1.00 0.00 34 CYS A C 12
ATOM 12771 O O . CYS A 1 34 ? -4.297 0.297 3.474 1.00 0.00 34 CYS A O 12
ATOM 12778 N N . GLU A 1 35 ? -4.602 0.153 5.700 1.00 0.00 35 GLU A N 12
ATOM 12779 C CA . GLU A 1 35 ? -6.058 0.255 5.626 1.00 0.00 35 GLU A CA 12
ATOM 12780 C C . GLU A 1 35 ? -6.494 1.487 4.837 1.00 0.00 35 GLU A C 12
ATOM 12781 O O . GLU A 1 35 ? -7.547 1.485 4.201 1.00 0.00 35 GLU A O 12
ATOM 12793 N N . GLU A 1 36 ? -5.680 2.536 4.881 1.00 0.00 36 GLU A N 12
ATOM 12794 C CA . GLU A 1 36 ? -5.988 3.772 4.167 1.00 0.00 36 GLU A CA 12
ATOM 12795 C C . GLU A 1 36 ? -5.645 3.647 2.686 1.00 0.00 36 GLU A C 12
ATOM 12796 O O . GLU A 1 36 ? -6.252 4.303 1.841 1.00 0.00 36 GLU A O 12
ATOM 12808 N N . LEU A 1 37 ? -4.660 2.809 2.383 1.00 0.00 37 LEU A N 12
ATOM 12809 C CA . LEU A 1 37 ? -4.224 2.598 1.007 1.00 0.00 37 LEU A CA 12
ATOM 12810 C C . LEU A 1 37 ? -5.206 1.716 0.240 1.00 0.00 37 LEU A C 12
ATOM 12811 O O . LEU A 1 37 ? -5.523 1.983 -0.918 1.00 0.00 37 LEU A O 12
ATOM 12827 N N . LYS A 1 38 ? -5.677 0.658 0.892 1.00 0.00 38 LYS A N 12
ATOM 12828 C CA . LYS A 1 38 ? -6.616 -0.274 0.273 1.00 0.00 38 LYS A CA 12
ATOM 12829 C C . LYS A 1 38 ? -8.005 0.345 0.126 1.00 0.00 38 LYS A C 12
ATOM 12830 O O . LYS A 1 38 ? -8.763 -0.018 -0.772 1.00 0.00 38 LYS A O 12
ATOM 12849 N N . LYS A 1 39 ? -8.336 1.267 1.022 1.00 0.00 39 LYS A N 12
ATOM 12850 C CA . LYS A 1 39 ? -9.640 1.925 1.002 1.00 0.00 39 LYS A CA 12
ATOM 12851 C C . LYS A 1 39 ? -9.711 2.998 -0.082 1.00 0.00 39 LYS A C 12
ATOM 12852 O O . LYS A 1 39 ? -10.778 3.264 -0.634 1.00 0.00 39 LYS A O 12
ATOM 12871 N N . LYS A 1 40 ? -8.577 3.626 -0.367 1.00 0.00 40 LYS A N 12
ATOM 12872 C CA . LYS A 1 40 ? -8.514 4.686 -1.369 1.00 0.00 40 LYS A CA 12
ATOM 12873 C C . LYS A 1 40 ? -8.714 4.141 -2.780 1.00 0.00 40 LYS A C 12
ATOM 12874 O O . LYS A 1 40 ? -9.610 4.575 -3.505 1.00 0.00 40 LYS A O 12
ATOM 12893 N N . ILE A 1 41 ? -7.867 3.197 -3.163 1.00 0.00 41 ILE A N 12
ATOM 12894 C CA . ILE A 1 41 ? -7.936 2.594 -4.491 1.00 0.00 41 ILE A CA 12
ATOM 12895 C C . ILE A 1 41 ? -9.297 1.953 -4.744 1.00 0.00 41 ILE A C 12
ATOM 12896 O O . ILE A 1 41 ? -9.899 2.147 -5.800 1.00 0.00 41 ILE A O 12
ATOM 12912 N N . GLU A 1 42 ? -9.776 1.183 -3.774 1.00 0.00 42 GLU A N 12
ATOM 12913 C CA . GLU A 1 42 ? -11.064 0.510 -3.898 1.00 0.00 42 GLU A CA 12
ATOM 12914 C C . GLU A 1 42 ? -12.192 1.515 -4.108 1.00 0.00 42 GLU A C 12
ATOM 12915 O O . GLU A 1 42 ? -13.196 1.210 -4.753 1.00 0.00 42 GLU A O 12
ATOM 12927 N N . GLU A 1 43 ? -12.023 2.713 -3.557 1.00 0.00 43 GLU A N 12
ATOM 12928 C CA . GLU A 1 43 ? -13.030 3.762 -3.682 1.00 0.00 43 GLU A CA 12
ATOM 12929 C C . GLU A 1 43 ? -12.731 4.686 -4.861 1.00 0.00 43 GLU A C 12
ATOM 12930 O O . GLU A 1 43 ? -13.607 5.415 -5.325 1.00 0.00 43 GLU A O 12
ATOM 12942 N N . LEU A 1 44 ? -11.490 4.656 -5.341 1.00 0.00 44 LEU A N 12
ATOM 12943 C CA . LEU A 1 44 ? -11.082 5.497 -6.463 1.00 0.00 44 LEU A CA 12
ATOM 12944 C C . LEU A 1 44 ? -12.047 5.359 -7.638 1.00 0.00 44 LEU A C 12
ATOM 12945 O O . LEU A 1 44 ? -12.054 4.344 -8.334 1.00 0.00 44 LEU A O 12
ATOM 12961 N N . GLY A 1 45 ? -12.859 6.390 -7.853 1.00 0.00 45 GLY A N 12
ATOM 12962 C CA . GLY A 1 45 ? -13.814 6.367 -8.944 1.00 0.00 45 GLY A CA 12
ATOM 12963 C C . GLY A 1 45 ? -13.494 7.392 -10.015 1.00 0.00 45 GLY A C 12
ATOM 12964 O O . GLY A 1 45 ? -13.841 7.209 -11.182 1.00 0.00 45 GLY A O 12
ATOM 12968 N N . GLY A 1 46 ? -12.828 8.472 -9.618 1.00 0.00 46 GLY A N 12
ATOM 12969 C CA . GLY A 1 46 ? -12.471 9.514 -10.563 1.00 0.00 46 GLY A CA 12
ATOM 12970 C C . GLY A 1 46 ? -12.229 10.850 -9.888 1.00 0.00 46 GLY A C 12
ATOM 12971 O O . GLY A 1 46 ? -13.104 11.717 -9.881 1.00 0.00 46 GLY A O 12
ATOM 12975 N N . GLY A 1 47 ? -11.039 11.017 -9.320 1.00 0.00 47 GLY A N 12
ATOM 12976 C CA . GLY A 1 47 ? -10.707 12.259 -8.648 1.00 0.00 47 GLY A CA 12
ATOM 12977 C C . GLY A 1 47 ? -9.540 12.109 -7.691 1.00 0.00 47 GLY A C 12
ATOM 12978 O O . GLY A 1 47 ? -8.815 13.068 -7.430 1.00 0.00 47 GLY A O 12
ATOM 12982 N N . GLY A 1 48 ? -9.361 10.901 -7.165 1.00 0.00 48 GLY A N 12
ATOM 12983 C CA . GLY A 1 48 ? -8.272 10.651 -6.237 1.00 0.00 48 GLY A CA 12
ATOM 12984 C C . GLY A 1 48 ? -6.927 10.513 -6.927 1.00 0.00 48 GLY A C 12
ATOM 12985 O O . GLY A 1 48 ? -5.896 10.389 -6.265 1.00 0.00 48 GLY A O 12
ATOM 12989 N N . GLU A 1 49 ? -6.932 10.535 -8.258 1.00 0.00 49 GLU A N 12
ATOM 12990 C CA . GLU A 1 49 ? -5.700 10.410 -9.029 1.00 0.00 49 GLU A CA 12
ATOM 12991 C C . GLU A 1 49 ? -5.056 9.044 -8.809 1.00 0.00 49 GLU A C 12
ATOM 12992 O O . GLU A 1 49 ? -4.894 8.599 -7.674 1.00 0.00 49 GLU A O 12
ATOM 13004 N N . VAL A 1 50 ? -4.694 8.385 -9.904 1.00 0.00 50 VAL A N 12
ATOM 13005 C CA . VAL A 1 50 ? -4.071 7.068 -9.835 1.00 0.00 50 VAL A CA 12
ATOM 13006 C C . VAL A 1 50 ? -2.558 7.178 -9.653 1.00 0.00 50 VAL A C 12
ATOM 13007 O O . VAL A 1 50 ? -1.928 6.294 -9.073 1.00 0.00 50 VAL A O 12
ATOM 13020 N N . LYS A 1 51 ? -1.981 8.265 -10.156 1.00 0.00 51 LYS A N 12
ATOM 13021 C CA . LYS A 1 51 ? -0.542 8.486 -10.054 1.00 0.00 51 LYS A CA 12
ATOM 13022 C C . LYS A 1 51 ? -0.145 8.914 -8.641 1.00 0.00 51 LYS A C 12
ATOM 13023 O O . LYS A 1 51 ? 0.994 8.717 -8.222 1.00 0.00 51 LYS A O 12
ATOM 13042 N N . LYS A 1 52 ? -1.088 9.505 -7.915 1.00 0.00 52 LYS A N 12
ATOM 13043 C CA . LYS A 1 52 ? -0.830 9.962 -6.554 1.00 0.00 52 LYS A CA 12
ATOM 13044 C C . LYS A 1 52 ? -0.855 8.802 -5.560 1.00 0.00 52 LYS A C 12
ATOM 13045 O O . LYS A 1 52 ? -0.261 8.883 -4.486 1.00 0.00 52 LYS A O 12
ATOM 13064 N N . VAL A 1 53 ? -1.551 7.728 -5.921 1.00 0.00 53 VAL A N 12
ATOM 13065 C CA . VAL A 1 53 ? -1.657 6.560 -5.051 1.00 0.00 53 VAL A CA 12
ATOM 13066 C C . VAL A 1 53 ? -0.437 5.651 -5.174 1.00 0.00 53 VAL A C 12
ATOM 13067 O O . VAL A 1 53 ? 0.046 5.111 -4.179 1.00 0.00 53 VAL A O 12
ATOM 13080 N N . GLU A 1 54 ? 0.053 5.479 -6.397 1.00 0.00 54 GLU A N 12
ATOM 13081 C CA . GLU A 1 54 ? 1.213 4.625 -6.640 1.00 0.00 54 GLU A CA 12
ATOM 13082 C C . GLU A 1 54 ? 2.473 5.216 -6.014 1.00 0.00 54 GLU A C 12
ATOM 13083 O O . GLU A 1 54 ? 3.368 4.485 -5.592 1.00 0.00 54 GLU A O 12
ATOM 13095 N N . GLU A 1 55 ? 2.538 6.542 -5.960 1.00 0.00 55 GLU A N 12
ATOM 13096 C CA . GLU A 1 55 ? 3.692 7.228 -5.388 1.00 0.00 55 GLU A CA 12
ATOM 13097 C C . GLU A 1 55 ? 3.696 7.127 -3.865 1.00 0.00 55 GLU A C 12
ATOM 13098 O O . GLU A 1 55 ? 4.730 6.851 -3.255 1.00 0.00 55 GLU A O 12
ATOM 13110 N N . GLU A 1 56 ? 2.537 7.356 -3.256 1.00 0.00 56 GLU A N 12
ATOM 13111 C CA . GLU A 1 56 ? 2.412 7.294 -1.804 1.00 0.00 56 GLU A CA 12
ATOM 13112 C C . GLU A 1 56 ? 2.651 5.877 -1.291 1.00 0.00 56 GLU A C 12
ATOM 13113 O O . GLU A 1 56 ? 3.343 5.677 -0.293 1.00 0.00 56 GLU A O 12
ATOM 13125 N N . VAL A 1 57 ? 2.070 4.896 -1.975 1.00 0.00 57 VAL A N 12
ATOM 13126 C CA . VAL A 1 57 ? 2.219 3.500 -1.583 1.00 0.00 57 VAL A CA 12
ATOM 13127 C C . VAL A 1 57 ? 3.671 3.042 -1.692 1.00 0.00 57 VAL A C 12
ATOM 13128 O O . VAL A 1 57 ? 4.093 2.117 -0.998 1.00 0.00 57 VAL A O 12
ATOM 13141 N N . LYS A 1 58 ? 4.434 3.693 -2.569 1.00 0.00 58 LYS A N 12
ATOM 13142 C CA . LYS A 1 58 ? 5.838 3.349 -2.766 1.00 0.00 58 LYS A CA 12
ATOM 13143 C C . LYS A 1 58 ? 6.585 3.298 -1.434 1.00 0.00 58 LYS A C 12
ATOM 13144 O O . LYS A 1 58 ? 7.580 2.585 -1.295 1.00 0.00 58 LYS A O 12
ATOM 13163 N N . LYS A 1 59 ? 6.098 4.057 -0.458 1.00 0.00 59 LYS A N 12
ATOM 13164 C CA . LYS A 1 59 ? 6.719 4.098 0.861 1.00 0.00 59 LYS A CA 12
ATOM 13165 C C . LYS A 1 59 ? 6.320 2.880 1.689 1.00 0.00 59 LYS A C 12
ATOM 13166 O O . LYS A 1 59 ? 7.149 2.285 2.378 1.00 0.00 59 LYS A O 12
ATOM 13185 N N . LEU A 1 60 ? 5.044 2.513 1.615 1.00 0.00 60 LEU A N 12
ATOM 13186 C CA . LEU A 1 60 ? 4.533 1.366 2.357 1.00 0.00 60 LEU A CA 12
ATOM 13187 C C . LEU A 1 60 ? 5.119 0.064 1.826 1.00 0.00 60 LEU A C 12
ATOM 13188 O O . LEU A 1 60 ? 5.566 -0.781 2.598 1.00 0.00 60 LEU A O 12
ATOM 13204 N N . GLU A 1 61 ? 5.110 -0.095 0.505 1.00 0.00 61 GLU A N 12
ATOM 13205 C CA . GLU A 1 61 ? 5.639 -1.302 -0.120 1.00 0.00 61 GLU A CA 12
ATOM 13206 C C . GLU A 1 61 ? 7.102 -1.519 0.256 1.00 0.00 61 GLU A C 12
ATOM 13207 O O . GLU A 1 61 ? 7.536 -2.650 0.472 1.00 0.00 61 GLU A O 12
ATOM 13219 N N . GLU A 1 62 ? 7.855 -0.428 0.343 1.00 0.00 62 GLU A N 12
ATOM 13220 C CA . GLU A 1 62 ? 9.265 -0.500 0.707 1.00 0.00 62 GLU A CA 12
ATOM 13221 C C . GLU A 1 62 ? 9.417 -0.993 2.141 1.00 0.00 62 GLU A C 12
ATOM 13222 O O . GLU A 1 62 ? 10.400 -1.649 2.487 1.00 0.00 62 GLU A O 12
ATOM 13234 N N . GLU A 1 63 ? 8.428 -0.673 2.967 1.00 0.00 63 GLU A N 12
ATOM 13235 C CA . GLU A 1 63 ? 8.425 -1.074 4.364 1.00 0.00 63 GLU A CA 12
ATOM 13236 C C . GLU A 1 63 ? 8.151 -2.569 4.493 1.00 0.00 63 GLU A C 12
ATOM 13237 O O . GLU A 1 63 ? 8.512 -3.194 5.491 1.00 0.00 63 GLU A O 12
ATOM 13249 N N . ILE A 1 64 ? 7.505 -3.134 3.478 1.00 0.00 64 ILE A N 12
ATOM 13250 C CA . ILE A 1 64 ? 7.173 -4.550 3.476 1.00 0.00 64 ILE A CA 12
ATOM 13251 C C . ILE A 1 64 ? 8.406 -5.408 3.206 1.00 0.00 64 ILE A C 12
ATOM 13252 O O . ILE A 1 64 ? 8.486 -6.554 3.649 1.00 0.00 64 ILE A O 12
ATOM 13268 N N . LYS A 1 65 ? 9.367 -4.846 2.479 1.00 0.00 65 LYS A N 12
ATOM 13269 C CA . LYS A 1 65 ? 10.595 -5.562 2.154 1.00 0.00 65 LYS A CA 12
ATOM 13270 C C . LYS A 1 65 ? 11.317 -6.014 3.421 1.00 0.00 65 LYS A C 12
ATOM 13271 O O . LYS A 1 65 ? 12.059 -6.997 3.406 1.00 0.00 65 LYS A O 12
ATOM 13290 N N . LYS A 1 66 ? 11.097 -5.291 4.515 1.00 0.00 66 LYS A N 12
ATOM 13291 C CA . LYS A 1 66 ? 11.728 -5.622 5.788 1.00 0.00 66 LYS A CA 12
ATOM 13292 C C . LYS A 1 66 ? 10.773 -6.392 6.701 1.00 0.00 66 LYS A C 12
ATOM 13293 O O . LYS A 1 66 ? 11.079 -6.630 7.870 1.00 0.00 66 LYS A O 12
ATOM 13312 N N . LEU A 1 67 ? 9.619 -6.782 6.166 1.00 0.00 67 LEU A N 12
ATOM 13313 C CA . LEU A 1 67 ? 8.632 -7.526 6.940 1.00 0.00 67 LEU A CA 12
ATOM 13314 C C . LEU A 1 67 ? 7.602 -8.180 6.025 1.00 0.00 67 LEU A C 12
ATOM 13315 O O . LEU A 1 67 ? 7.727 -9.396 5.770 1.00 0.00 67 LEU A O 12
ATOM 13345 N N . GLY A 1 1 ? 1.857 4.431 -19.061 1.00 0.00 1 GLY A N 13
ATOM 13346 C CA . GLY A 1 1 ? 2.657 3.413 -18.326 1.00 0.00 1 GLY A CA 13
ATOM 13347 C C . GLY A 1 1 ? 1.794 2.489 -17.489 1.00 0.00 1 GLY A C 13
ATOM 13348 O O . GLY A 1 1 ? 1.055 1.664 -18.026 1.00 0.00 1 GLY A O 13
ATOM 13354 N N . SER A 1 2 ? 1.888 2.627 -16.171 1.00 0.00 2 SER A N 13
ATOM 13355 C CA . SER A 1 2 ? 1.110 1.798 -15.256 1.00 0.00 2 SER A CA 13
ATOM 13356 C C . SER A 1 2 ? 0.946 2.487 -13.906 1.00 0.00 2 SER A C 13
ATOM 13357 O O . SER A 1 2 ? 1.705 2.234 -12.971 1.00 0.00 2 SER A O 13
ATOM 13365 N N . ARG A 1 3 ? -0.053 3.357 -13.812 1.00 0.00 3 ARG A N 13
ATOM 13366 C CA . ARG A 1 3 ? -0.319 4.080 -12.576 1.00 0.00 3 ARG A CA 13
ATOM 13367 C C . ARG A 1 3 ? -1.114 3.212 -11.606 1.00 0.00 3 ARG A C 13
ATOM 13368 O O . ARG A 1 3 ? -0.821 3.176 -10.412 1.00 0.00 3 ARG A O 13
ATOM 13389 N N . VAL A 1 4 ? -2.115 2.514 -12.132 1.00 0.00 4 VAL A N 13
ATOM 13390 C CA . VAL A 1 4 ? -2.954 1.640 -11.317 1.00 0.00 4 VAL A CA 13
ATOM 13391 C C . VAL A 1 4 ? -2.285 0.291 -11.097 1.00 0.00 4 VAL A C 13
ATOM 13392 O O . VAL A 1 4 ? -2.433 -0.320 -10.039 1.00 0.00 4 VAL A O 13
ATOM 13405 N N . LYS A 1 5 ? -1.536 -0.170 -12.098 1.00 0.00 5 LYS A N 13
ATOM 13406 C CA . LYS A 1 5 ? -0.838 -1.445 -11.999 1.00 0.00 5 LYS A CA 13
ATOM 13407 C C . LYS A 1 5 ? -0.004 -1.493 -10.724 1.00 0.00 5 LYS A C 13
ATOM 13408 O O . LYS A 1 5 ? 0.199 -2.556 -10.141 1.00 0.00 5 LYS A O 13
ATOM 13427 N N . ALA A 1 6 ? 0.464 -0.327 -10.292 1.00 0.00 6 ALA A N 13
ATOM 13428 C CA . ALA A 1 6 ? 1.257 -0.225 -9.074 1.00 0.00 6 ALA A CA 13
ATOM 13429 C C . ALA A 1 6 ? 0.353 -0.247 -7.844 1.00 0.00 6 ALA A C 13
ATOM 13430 O O . ALA A 1 6 ? 0.767 -0.653 -6.760 1.00 0.00 6 ALA A O 13
ATOM 13437 N N . LEU A 1 7 ? -0.882 0.212 -8.025 1.00 0.00 7 LEU A N 13
ATOM 13438 C CA . LEU A 1 7 ? -1.858 0.270 -6.940 1.00 0.00 7 LEU A CA 13
ATOM 13439 C C . LEU A 1 7 ? -2.532 -1.080 -6.700 1.00 0.00 7 LEU A C 13
ATOM 13440 O O . LEU A 1 7 ? -2.738 -1.483 -5.558 1.00 0.00 7 LEU A O 13
ATOM 13456 N N . GLU A 1 8 ? -2.902 -1.759 -7.781 1.00 0.00 8 GLU A N 13
ATOM 13457 C CA . GLU A 1 8 ? -3.586 -3.048 -7.685 1.00 0.00 8 GLU A CA 13
ATOM 13458 C C . GLU A 1 8 ? -2.659 -4.171 -7.217 1.00 0.00 8 GLU A C 13
ATOM 13459 O O . GLU A 1 8 ? -3.070 -5.051 -6.462 1.00 0.00 8 GLU A O 13
ATOM 13471 N N . GLU A 1 9 ? -1.421 -4.152 -7.691 1.00 0.00 9 GLU A N 13
ATOM 13472 C CA . GLU A 1 9 ? -0.450 -5.188 -7.345 1.00 0.00 9 GLU A CA 13
ATOM 13473 C C . GLU A 1 9 ? 0.146 -4.987 -5.951 1.00 0.00 9 GLU A C 13
ATOM 13474 O O . GLU A 1 9 ? 0.410 -5.955 -5.241 1.00 0.00 9 GLU A O 13
ATOM 13486 N N . LYS A 1 10 ? 0.380 -3.738 -5.574 1.00 0.00 10 LYS A N 13
ATOM 13487 C CA . LYS A 1 10 ? 0.970 -3.434 -4.277 1.00 0.00 10 LYS A CA 13
ATOM 13488 C C . LYS A 1 10 ? -0.031 -3.599 -3.135 1.00 0.00 10 LYS A C 13
ATOM 13489 O O . LYS A 1 10 ? 0.360 -3.813 -1.988 1.00 0.00 10 LYS A O 13
ATOM 13508 N N . VAL A 1 11 ? -1.319 -3.497 -3.444 1.00 0.00 11 VAL A N 13
ATOM 13509 C CA . VAL A 1 11 ? -2.354 -3.634 -2.425 1.00 0.00 11 VAL A CA 13
ATOM 13510 C C . VAL A 1 11 ? -2.440 -5.072 -1.918 1.00 0.00 11 VAL A C 13
ATOM 13511 O O . VAL A 1 11 ? -2.847 -5.311 -0.781 1.00 0.00 11 VAL A O 13
ATOM 13524 N N . LYS A 1 12 ? -2.061 -6.028 -2.760 1.00 0.00 12 LYS A N 13
ATOM 13525 C CA . LYS A 1 12 ? -2.103 -7.436 -2.377 1.00 0.00 12 LYS A CA 13
ATOM 13526 C C . LYS A 1 12 ? -0.911 -7.803 -1.495 1.00 0.00 12 LYS A C 13
ATOM 13527 O O . LYS A 1 12 ? -1.033 -8.616 -0.581 1.00 0.00 12 LYS A O 13
ATOM 13546 N N . ALA A 1 13 ? 0.239 -7.200 -1.776 1.00 0.00 13 ALA A N 13
ATOM 13547 C CA . ALA A 1 13 ? 1.451 -7.466 -1.009 1.00 0.00 13 ALA A CA 13
ATOM 13548 C C . ALA A 1 13 ? 1.474 -6.657 0.282 1.00 0.00 13 ALA A C 13
ATOM 13549 O O . ALA A 1 13 ? 2.133 -7.032 1.250 1.00 0.00 13 ALA A O 13
ATOM 13556 N N . LEU A 1 14 ? 0.759 -5.541 0.288 1.00 0.00 14 LEU A N 13
ATOM 13557 C CA . LEU A 1 14 ? 0.704 -4.673 1.454 1.00 0.00 14 LEU A CA 13
ATOM 13558 C C . LEU A 1 14 ? -0.098 -5.306 2.590 1.00 0.00 14 LEU A C 13
ATOM 13559 O O . LEU A 1 14 ? 0.391 -5.437 3.711 1.00 0.00 14 LEU A O 13
ATOM 13575 N N . GLU A 1 15 ? -1.334 -5.678 2.289 1.00 0.00 15 GLU A N 13
ATOM 13576 C CA . GLU A 1 15 ? -2.227 -6.281 3.280 1.00 0.00 15 GLU A CA 13
ATOM 13577 C C . GLU A 1 15 ? -1.808 -7.707 3.649 1.00 0.00 15 GLU A C 13
ATOM 13578 O O . GLU A 1 15 ? -1.611 -8.017 4.824 1.00 0.00 15 GLU A O 13
ATOM 13590 N N . GLU A 1 16 ? -1.701 -8.579 2.648 1.00 0.00 16 GLU A N 13
ATOM 13591 C CA . GLU A 1 16 ? -1.337 -9.976 2.879 1.00 0.00 16 GLU A CA 13
ATOM 13592 C C . GLU A 1 16 ? -0.064 -10.117 3.702 1.00 0.00 16 GLU A C 13
ATOM 13593 O O . GLU A 1 16 ? 0.015 -10.974 4.579 1.00 0.00 16 GLU A O 13
ATOM 13605 N N . LYS A 1 17 ? 0.938 -9.298 3.409 1.00 0.00 17 LYS A N 13
ATOM 13606 C CA . LYS A 1 17 ? 2.205 -9.368 4.130 1.00 0.00 17 LYS A CA 13
ATOM 13607 C C . LYS A 1 17 ? 2.021 -9.023 5.603 1.00 0.00 17 LYS A C 13
ATOM 13608 O O . LYS A 1 17 ? 2.601 -9.667 6.476 1.00 0.00 17 LYS A O 13
ATOM 13627 N N . VAL A 1 18 ? 1.209 -8.009 5.877 1.00 0.00 18 VAL A N 13
ATOM 13628 C CA . VAL A 1 18 ? 0.954 -7.589 7.249 1.00 0.00 18 VAL A CA 13
ATOM 13629 C C . VAL A 1 18 ? 0.174 -8.655 8.008 1.00 0.00 18 VAL A C 13
ATOM 13630 O O . VAL A 1 18 ? 0.407 -8.881 9.196 1.00 0.00 18 VAL A O 13
ATOM 13643 N N . LYS A 1 19 ? -0.752 -9.309 7.316 1.00 0.00 19 LYS A N 13
ATOM 13644 C CA . LYS A 1 19 ? -1.565 -10.355 7.924 1.00 0.00 19 LYS A CA 13
ATOM 13645 C C . LYS A 1 19 ? -0.703 -11.546 8.334 1.00 0.00 19 LYS A C 13
ATOM 13646 O O . LYS A 1 19 ? -1.051 -12.289 9.251 1.00 0.00 19 LYS A O 13
ATOM 13665 N N . ALA A 1 20 ? 0.422 -11.723 7.647 1.00 0.00 20 ALA A N 13
ATOM 13666 C CA . ALA A 1 20 ? 1.331 -12.823 7.940 1.00 0.00 20 ALA A CA 13
ATOM 13667 C C . ALA A 1 20 ? 2.464 -12.379 8.861 1.00 0.00 20 ALA A C 13
ATOM 13668 O O . ALA A 1 20 ? 3.110 -13.207 9.504 1.00 0.00 20 ALA A O 13
ATOM 13675 N N . LEU A 1 21 ? 2.707 -11.072 8.918 1.00 0.00 21 LEU A N 13
ATOM 13676 C CA . LEU A 1 21 ? 3.767 -10.533 9.757 1.00 0.00 21 LEU A CA 13
ATOM 13677 C C . LEU A 1 21 ? 3.326 -10.481 11.219 1.00 0.00 21 LEU A C 13
ATOM 13678 O O . LEU A 1 21 ? 4.073 -10.868 12.118 1.00 0.00 21 LEU A O 13
ATOM 13694 N N . GLY A 1 22 ? 2.108 -10.003 11.447 1.00 0.00 22 GLY A N 13
ATOM 13695 C CA . GLY A 1 22 ? 1.587 -9.912 12.800 1.00 0.00 22 GLY A CA 13
ATOM 13696 C C . GLY A 1 22 ? 1.308 -8.483 13.220 1.00 0.00 22 GLY A C 13
ATOM 13697 O O . GLY A 1 22 ? 0.370 -7.855 12.730 1.00 0.00 22 GLY A O 13
ATOM 13701 N N . GLY A 1 23 ? 2.126 -7.967 14.133 1.00 0.00 23 GLY A N 13
ATOM 13702 C CA . GLY A 1 23 ? 1.946 -6.606 14.604 1.00 0.00 23 GLY A CA 13
ATOM 13703 C C . GLY A 1 23 ? 3.092 -6.141 15.481 1.00 0.00 23 GLY A C 13
ATOM 13704 O O . GLY A 1 23 ? 4.027 -6.897 15.745 1.00 0.00 23 GLY A O 13
ATOM 13708 N N . GLY A 1 24 ? 3.020 -4.894 15.934 1.00 0.00 24 GLY A N 13
ATOM 13709 C CA . GLY A 1 24 ? 4.066 -4.351 16.780 1.00 0.00 24 GLY A CA 13
ATOM 13710 C C . GLY A 1 24 ? 4.130 -2.838 16.724 1.00 0.00 24 GLY A C 13
ATOM 13711 O O . GLY A 1 24 ? 3.145 -2.180 16.385 1.00 0.00 24 GLY A O 13
ATOM 13715 N N . GLY A 1 25 ? 5.291 -2.284 17.057 1.00 0.00 25 GLY A N 13
ATOM 13716 C CA . GLY A 1 25 ? 5.457 -0.842 17.036 1.00 0.00 25 GLY A CA 13
ATOM 13717 C C . GLY A 1 25 ? 5.448 -0.277 15.629 1.00 0.00 25 GLY A C 13
ATOM 13718 O O . GLY A 1 25 ? 4.607 0.556 15.292 1.00 0.00 25 GLY A O 13
ATOM 13722 N N . ARG A 1 26 ? 6.388 -0.732 14.807 1.00 0.00 26 ARG A N 13
ATOM 13723 C CA . ARG A 1 26 ? 6.488 -0.268 13.428 1.00 0.00 26 ARG A CA 13
ATOM 13724 C C . ARG A 1 26 ? 5.287 -0.719 12.608 1.00 0.00 26 ARG A C 13
ATOM 13725 O O . ARG A 1 26 ? 4.897 -0.054 11.650 1.00 0.00 26 ARG A O 13
ATOM 13746 N N . ILE A 1 27 ? 4.718 -1.857 12.981 1.00 0.00 27 ILE A N 13
ATOM 13747 C CA . ILE A 1 27 ? 3.570 -2.410 12.271 1.00 0.00 27 ILE A CA 13
ATOM 13748 C C . ILE A 1 27 ? 2.283 -1.661 12.606 1.00 0.00 27 ILE A C 13
ATOM 13749 O O . ILE A 1 27 ? 1.330 -1.673 11.826 1.00 0.00 27 ILE A O 13
ATOM 13765 N N . GLU A 1 28 ? 2.253 -1.017 13.769 1.00 0.00 28 GLU A N 13
ATOM 13766 C CA . GLU A 1 28 ? 1.073 -0.272 14.197 1.00 0.00 28 GLU A CA 13
ATOM 13767 C C . GLU A 1 28 ? 0.672 0.773 13.158 1.00 0.00 28 GLU A C 13
ATOM 13768 O O . GLU A 1 28 ? -0.457 0.777 12.670 1.00 0.00 28 GLU A O 13
ATOM 13780 N N . GLU A 1 29 ? 1.607 1.658 12.825 1.00 0.00 29 GLU A N 13
ATOM 13781 C CA . GLU A 1 29 ? 1.353 2.708 11.844 1.00 0.00 29 GLU A CA 13
ATOM 13782 C C . GLU A 1 29 ? 1.403 2.154 10.421 1.00 0.00 29 GLU A C 13
ATOM 13783 O O . GLU A 1 29 ? 0.787 2.705 9.508 1.00 0.00 29 GLU A O 13
ATOM 13795 N N . LEU A 1 30 ? 2.145 1.067 10.241 1.00 0.00 30 LEU A N 13
ATOM 13796 C CA . LEU A 1 30 ? 2.287 0.437 8.932 1.00 0.00 30 LEU A CA 13
ATOM 13797 C C . LEU A 1 30 ? 0.936 -0.002 8.378 1.00 0.00 30 LEU A C 13
ATOM 13798 O O . LEU A 1 30 ? 0.666 0.150 7.187 1.00 0.00 30 LEU A O 13
ATOM 13814 N N . LYS A 1 31 ? 0.095 -0.556 9.244 1.00 0.00 31 LYS A N 13
ATOM 13815 C CA . LYS A 1 31 ? -1.224 -1.025 8.833 1.00 0.00 31 LYS A CA 13
ATOM 13816 C C . LYS A 1 31 ? -2.167 0.141 8.565 1.00 0.00 31 LYS A C 13
ATOM 13817 O O . LYS A 1 31 ? -3.008 0.076 7.669 1.00 0.00 31 LYS A O 13
ATOM 13836 N N . LYS A 1 32 ? -2.022 1.208 9.342 1.00 0.00 32 LYS A N 13
ATOM 13837 C CA . LYS A 1 32 ? -2.865 2.387 9.180 1.00 0.00 32 LYS A CA 13
ATOM 13838 C C . LYS A 1 32 ? -2.795 2.909 7.748 1.00 0.00 32 LYS A C 13
ATOM 13839 O O . LYS A 1 32 ? -3.791 3.375 7.195 1.00 0.00 32 LYS A O 13
ATOM 13858 N N . LYS A 1 33 ? -1.610 2.823 7.154 1.00 0.00 33 LYS A N 13
ATOM 13859 C CA . LYS A 1 33 ? -1.402 3.281 5.783 1.00 0.00 33 LYS A CA 13
ATOM 13860 C C . LYS A 1 33 ? -1.881 2.237 4.780 1.00 0.00 33 LYS A C 13
ATOM 13861 O O . LYS A 1 33 ? -2.297 2.571 3.671 1.00 0.00 33 LYS A O 13
ATOM 13880 N N . CYS A 1 34 ? -1.812 0.972 5.176 1.00 0.00 34 CYS A N 13
ATOM 13881 C CA . CYS A 1 34 ? -2.229 -0.130 4.318 1.00 0.00 34 CYS A CA 13
ATOM 13882 C C . CYS A 1 34 ? -3.751 -0.223 4.245 1.00 0.00 34 CYS A C 13
ATOM 13883 O O . CYS A 1 34 ? -4.328 -0.277 3.159 1.00 0.00 34 CYS A O 13
ATOM 13890 N N . GLU A 1 35 ? -4.394 -0.243 5.409 1.00 0.00 35 GLU A N 13
ATOM 13891 C CA . GLU A 1 35 ? -5.848 -0.332 5.481 1.00 0.00 35 GLU A CA 13
ATOM 13892 C C . GLU A 1 35 ? -6.507 0.803 4.703 1.00 0.00 35 GLU A C 13
ATOM 13893 O O . GLU A 1 35 ? -7.418 0.575 3.907 1.00 0.00 35 GLU A O 13
ATOM 13905 N N . GLU A 1 36 ? -6.043 2.026 4.940 1.00 0.00 36 GLU A N 13
ATOM 13906 C CA . GLU A 1 36 ? -6.589 3.197 4.262 1.00 0.00 36 GLU A CA 13
ATOM 13907 C C . GLU A 1 36 ? -6.324 3.135 2.760 1.00 0.00 36 GLU A C 13
ATOM 13908 O O . GLU A 1 36 ? -7.086 3.683 1.965 1.00 0.00 36 GLU A O 13
ATOM 13920 N N . LEU A 1 37 ? -5.236 2.472 2.381 1.00 0.00 37 LEU A N 13
ATOM 13921 C CA . LEU A 1 37 ? -4.866 2.345 0.974 1.00 0.00 37 LEU A CA 13
ATOM 13922 C C . LEU A 1 37 ? -5.802 1.391 0.238 1.00 0.00 37 LEU A C 13
ATOM 13923 O O . LEU A 1 37 ? -6.043 1.542 -0.958 1.00 0.00 37 LEU A O 13
ATOM 13939 N N . LYS A 1 38 ? -6.318 0.402 0.959 1.00 0.00 38 LYS A N 13
ATOM 13940 C CA . LYS A 1 38 ? -7.218 -0.586 0.376 1.00 0.00 38 LYS A CA 13
ATOM 13941 C C . LYS A 1 38 ? -8.621 -0.016 0.168 1.00 0.00 38 LYS A C 13
ATOM 13942 O O . LYS A 1 38 ? -9.351 -0.451 -0.720 1.00 0.00 38 LYS A O 13
ATOM 13961 N N . LYS A 1 39 ? -8.996 0.946 1.004 1.00 0.00 39 LYS A N 13
ATOM 13962 C CA . LYS A 1 39 ? -10.318 1.561 0.924 1.00 0.00 39 LYS A CA 13
ATOM 13963 C C . LYS A 1 39 ? -10.403 2.580 -0.211 1.00 0.00 39 LYS A C 13
ATOM 13964 O O . LYS A 1 39 ? -11.467 2.781 -0.795 1.00 0.00 39 LYS A O 13
ATOM 13983 N N . LYS A 1 40 ? -9.286 3.236 -0.505 1.00 0.00 40 LYS A N 13
ATOM 13984 C CA . LYS A 1 40 ? -9.247 4.250 -1.555 1.00 0.00 40 LYS A CA 13
ATOM 13985 C C . LYS A 1 40 ? -9.280 3.629 -2.952 1.00 0.00 40 LYS A C 13
ATOM 13986 O O . LYS A 1 40 ? -10.138 3.966 -3.768 1.00 0.00 40 LYS A O 13
ATOM 14005 N N . ILE A 1 41 ? -8.337 2.738 -3.226 1.00 0.00 41 ILE A N 13
ATOM 14006 C CA . ILE A 1 41 ? -8.251 2.088 -4.530 1.00 0.00 41 ILE A CA 13
ATOM 14007 C C . ILE A 1 41 ? -9.482 1.232 -4.820 1.00 0.00 41 ILE A C 13
ATOM 14008 O O . ILE A 1 41 ? -9.923 1.134 -5.965 1.00 0.00 41 ILE A O 13
ATOM 14024 N N . GLU A 1 42 ? -10.027 0.609 -3.783 1.00 0.00 42 GLU A N 13
ATOM 14025 C CA . GLU A 1 42 ? -11.201 -0.245 -3.936 1.00 0.00 42 GLU A CA 13
ATOM 14026 C C . GLU A 1 42 ? -12.461 0.580 -4.176 1.00 0.00 42 GLU A C 13
ATOM 14027 O O . GLU A 1 42 ? -13.412 0.110 -4.801 1.00 0.00 42 GLU A O 13
ATOM 14039 N N . GLU A 1 43 ? -12.468 1.811 -3.673 1.00 0.00 43 GLU A N 13
ATOM 14040 C CA . GLU A 1 43 ? -13.619 2.694 -3.834 1.00 0.00 43 GLU A CA 13
ATOM 14041 C C . GLU A 1 43 ? -13.455 3.598 -5.050 1.00 0.00 43 GLU A C 13
ATOM 14042 O O . GLU A 1 43 ? -14.362 3.717 -5.873 1.00 0.00 43 GLU A O 13
ATOM 14054 N N . LEU A 1 44 ? -12.295 4.239 -5.155 1.00 0.00 44 LEU A N 13
ATOM 14055 C CA . LEU A 1 44 ? -12.017 5.137 -6.269 1.00 0.00 44 LEU A CA 13
ATOM 14056 C C . LEU A 1 44 ? -12.111 4.404 -7.603 1.00 0.00 44 LEU A C 13
ATOM 14057 O O . LEU A 1 44 ? -11.553 3.320 -7.770 1.00 0.00 44 LEU A O 13
ATOM 14073 N N . GLY A 1 45 ? -12.822 5.006 -8.552 1.00 0.00 45 GLY A N 13
ATOM 14074 C CA . GLY A 1 45 ? -12.978 4.402 -9.862 1.00 0.00 45 GLY A CA 13
ATOM 14075 C C . GLY A 1 45 ? -12.298 5.207 -10.952 1.00 0.00 45 GLY A C 13
ATOM 14076 O O . GLY A 1 45 ? -11.898 4.659 -11.980 1.00 0.00 45 GLY A O 13
ATOM 14080 N N . GLY A 1 46 ? -12.167 6.510 -10.729 1.00 0.00 46 GLY A N 13
ATOM 14081 C CA . GLY A 1 46 ? -11.531 7.371 -11.707 1.00 0.00 46 GLY A CA 13
ATOM 14082 C C . GLY A 1 46 ? -11.303 8.775 -11.182 1.00 0.00 46 GLY A C 13
ATOM 14083 O O . GLY A 1 46 ? -11.476 9.753 -11.909 1.00 0.00 46 GLY A O 13
ATOM 14087 N N . GLY A 1 47 ? -10.913 8.874 -9.914 1.00 0.00 47 GLY A N 13
ATOM 14088 C CA . GLY A 1 47 ? -10.667 10.173 -9.314 1.00 0.00 47 GLY A CA 13
ATOM 14089 C C . GLY A 1 47 ? -9.618 10.118 -8.220 1.00 0.00 47 GLY A C 13
ATOM 14090 O O . GLY A 1 47 ? -9.070 9.055 -7.929 1.00 0.00 47 GLY A O 13
ATOM 14094 N N . GLY A 1 48 ? -9.339 11.268 -7.614 1.00 0.00 48 GLY A N 13
ATOM 14095 C CA . GLY A 1 48 ? -8.350 11.329 -6.553 1.00 0.00 48 GLY A CA 13
ATOM 14096 C C . GLY A 1 48 ? -6.934 11.110 -7.056 1.00 0.00 48 GLY A C 13
ATOM 14097 O O . GLY A 1 48 ? -6.009 10.933 -6.262 1.00 0.00 48 GLY A O 13
ATOM 14101 N N . GLU A 1 49 ? -6.760 11.123 -8.375 1.00 0.00 49 GLU A N 13
ATOM 14102 C CA . GLU A 1 49 ? -5.448 10.923 -8.980 1.00 0.00 49 GLU A CA 13
ATOM 14103 C C . GLU A 1 49 ? -4.898 9.539 -8.650 1.00 0.00 49 GLU A C 13
ATOM 14104 O O . GLU A 1 49 ? -4.858 9.133 -7.489 1.00 0.00 49 GLU A O 13
ATOM 14116 N N . VAL A 1 50 ? -4.473 8.818 -9.682 1.00 0.00 50 VAL A N 13
ATOM 14117 C CA . VAL A 1 50 ? -3.925 7.478 -9.508 1.00 0.00 50 VAL A CA 13
ATOM 14118 C C . VAL A 1 50 ? -2.430 7.531 -9.202 1.00 0.00 50 VAL A C 13
ATOM 14119 O O . VAL A 1 50 ? -1.903 6.683 -8.481 1.00 0.00 50 VAL A O 13
ATOM 14132 N N . LYS A 1 51 ? -1.752 8.530 -9.757 1.00 0.00 51 LYS A N 13
ATOM 14133 C CA . LYS A 1 51 ? -0.316 8.691 -9.549 1.00 0.00 51 LYS A CA 13
ATOM 14134 C C . LYS A 1 51 ? -0.007 9.101 -8.111 1.00 0.00 51 LYS A C 13
ATOM 14135 O O . LYS A 1 51 ? 1.095 8.865 -7.613 1.00 0.00 51 LYS A O 13
ATOM 14154 N N . LYS A 1 52 ? -0.980 9.720 -7.449 1.00 0.00 52 LYS A N 13
ATOM 14155 C CA . LYS A 1 52 ? -0.803 10.167 -6.072 1.00 0.00 52 LYS A CA 13
ATOM 14156 C C . LYS A 1 52 ? -0.702 8.984 -5.112 1.00 0.00 52 LYS A C 13
ATOM 14157 O O . LYS A 1 52 ? -0.096 9.091 -4.046 1.00 0.00 52 LYS A O 13
ATOM 14176 N N . VAL A 1 53 ? -1.304 7.860 -5.489 1.00 0.00 53 VAL A N 13
ATOM 14177 C CA . VAL A 1 53 ? -1.283 6.664 -4.653 1.00 0.00 53 VAL A CA 13
ATOM 14178 C C . VAL A 1 53 ? 0.011 5.874 -4.829 1.00 0.00 53 VAL A C 13
ATOM 14179 O O . VAL A 1 53 ? 0.689 5.552 -3.854 1.00 0.00 53 VAL A O 13
ATOM 14192 N N . GLU A 1 54 ? 0.342 5.554 -6.075 1.00 0.00 54 GLU A N 13
ATOM 14193 C CA . GLU A 1 54 ? 1.550 4.790 -6.376 1.00 0.00 54 GLU A CA 13
ATOM 14194 C C . GLU A 1 54 ? 2.794 5.464 -5.802 1.00 0.00 54 GLU A C 13
ATOM 14195 O O . GLU A 1 54 ? 3.803 4.808 -5.541 1.00 0.00 54 GLU A O 13
ATOM 14207 N N . GLU A 1 55 ? 2.719 6.777 -5.614 1.00 0.00 55 GLU A N 13
ATOM 14208 C CA . GLU A 1 55 ? 3.844 7.537 -5.077 1.00 0.00 55 GLU A CA 13
ATOM 14209 C C . GLU A 1 55 ? 3.914 7.428 -3.556 1.00 0.00 55 GLU A C 13
ATOM 14210 O O . GLU A 1 55 ? 4.977 7.163 -2.993 1.00 0.00 55 GLU A O 13
ATOM 14222 N N . GLU A 1 56 ? 2.782 7.644 -2.894 1.00 0.00 56 GLU A N 13
ATOM 14223 C CA . GLU A 1 56 ? 2.723 7.580 -1.436 1.00 0.00 56 GLU A CA 13
ATOM 14224 C C . GLU A 1 56 ? 2.971 6.160 -0.930 1.00 0.00 56 GLU A C 13
ATOM 14225 O O . GLU A 1 56 ? 3.499 5.968 0.165 1.00 0.00 56 GLU A O 13
ATOM 14237 N N . VAL A 1 57 ? 2.587 5.171 -1.728 1.00 0.00 57 VAL A N 13
ATOM 14238 C CA . VAL A 1 57 ? 2.769 3.773 -1.350 1.00 0.00 57 VAL A CA 13
ATOM 14239 C C . VAL A 1 57 ? 4.226 3.342 -1.506 1.00 0.00 57 VAL A C 13
ATOM 14240 O O . VAL A 1 57 ? 4.684 2.419 -0.832 1.00 0.00 57 VAL A O 13
ATOM 14253 N N . LYS A 1 58 ? 4.950 4.015 -2.398 1.00 0.00 58 LYS A N 13
ATOM 14254 C CA . LYS A 1 58 ? 6.354 3.702 -2.643 1.00 0.00 58 LYS A CA 13
ATOM 14255 C C . LYS A 1 58 ? 7.132 3.570 -1.335 1.00 0.00 58 LYS A C 13
ATOM 14256 O O . LYS A 1 58 ? 8.075 2.785 -1.240 1.00 0.00 58 LYS A O 13
ATOM 14275 N N . LYS A 1 59 ? 6.730 4.344 -0.332 1.00 0.00 59 LYS A N 13
ATOM 14276 C CA . LYS A 1 59 ? 7.389 4.313 0.969 1.00 0.00 59 LYS A CA 13
ATOM 14277 C C . LYS A 1 59 ? 6.930 3.108 1.784 1.00 0.00 59 LYS A C 13
ATOM 14278 O O . LYS A 1 59 ? 7.728 2.466 2.467 1.00 0.00 59 LYS A O 13
ATOM 14297 N N . LEU A 1 60 ? 5.637 2.809 1.709 1.00 0.00 60 LEU A N 13
ATOM 14298 C CA . LEU A 1 60 ? 5.066 1.683 2.440 1.00 0.00 60 LEU A CA 13
ATOM 14299 C C . LEU A 1 60 ? 5.541 0.355 1.858 1.00 0.00 60 LEU A C 13
ATOM 14300 O O . LEU A 1 60 ? 5.901 -0.560 2.595 1.00 0.00 60 LEU A O 13
ATOM 14316 N N . GLU A 1 61 ? 5.531 0.256 0.534 1.00 0.00 61 GLU A N 13
ATOM 14317 C CA . GLU A 1 61 ? 5.954 -0.965 -0.144 1.00 0.00 61 GLU A CA 13
ATOM 14318 C C . GLU A 1 61 ? 7.431 -1.259 0.102 1.00 0.00 61 GLU A C 13
ATOM 14319 O O . GLU A 1 61 ? 7.863 -2.408 0.030 1.00 0.00 61 GLU A O 13
ATOM 14331 N N . GLU A 1 62 ? 8.203 -0.215 0.386 1.00 0.00 62 GLU A N 13
ATOM 14332 C CA . GLU A 1 62 ? 9.633 -0.367 0.634 1.00 0.00 62 GLU A CA 13
ATOM 14333 C C . GLU A 1 62 ? 9.894 -1.197 1.889 1.00 0.00 62 GLU A C 13
ATOM 14334 O O . GLU A 1 62 ? 10.856 -1.964 1.948 1.00 0.00 62 GLU A O 13
ATOM 14346 N N . GLU A 1 63 ? 9.035 -1.041 2.890 1.00 0.00 63 GLU A N 13
ATOM 14347 C CA . GLU A 1 63 ? 9.182 -1.776 4.139 1.00 0.00 63 GLU A CA 13
ATOM 14348 C C . GLU A 1 63 ? 8.682 -3.209 3.983 1.00 0.00 63 GLU A C 13
ATOM 14349 O O . GLU A 1 63 ? 9.197 -4.130 4.615 1.00 0.00 63 GLU A O 13
ATOM 14361 N N . ILE A 1 64 ? 7.674 -3.384 3.138 1.00 0.00 64 ILE A N 13
ATOM 14362 C CA . ILE A 1 64 ? 7.096 -4.694 2.890 1.00 0.00 64 ILE A CA 13
ATOM 14363 C C . ILE A 1 64 ? 8.090 -5.617 2.193 1.00 0.00 64 ILE A C 13
ATOM 14364 O O . ILE A 1 64 ? 7.986 -6.841 2.286 1.00 0.00 64 ILE A O 13
ATOM 14380 N N . LYS A 1 65 ? 9.054 -5.025 1.494 1.00 0.00 65 LYS A N 13
ATOM 14381 C CA . LYS A 1 65 ? 10.067 -5.798 0.784 1.00 0.00 65 LYS A CA 13
ATOM 14382 C C . LYS A 1 65 ? 10.847 -6.684 1.750 1.00 0.00 65 LYS A C 13
ATOM 14383 O O . LYS A 1 65 ? 11.220 -7.808 1.412 1.00 0.00 65 LYS A O 13
ATOM 14402 N N . LYS A 1 66 ? 11.091 -6.171 2.952 1.00 0.00 66 LYS A N 13
ATOM 14403 C CA . LYS A 1 66 ? 11.829 -6.919 3.965 1.00 0.00 66 LYS A CA 13
ATOM 14404 C C . LYS A 1 66 ? 10.887 -7.782 4.801 1.00 0.00 66 LYS A C 13
ATOM 14405 O O . LYS A 1 66 ? 10.881 -9.007 4.679 1.00 0.00 66 LYS A O 13
ATOM 14424 N N . LEU A 1 67 ? 10.092 -7.136 5.649 1.00 0.00 67 LEU A N 13
ATOM 14425 C CA . LEU A 1 67 ? 9.146 -7.845 6.503 1.00 0.00 67 LEU A CA 13
ATOM 14426 C C . LEU A 1 67 ? 7.894 -8.234 5.725 1.00 0.00 67 LEU A C 13
ATOM 14427 O O . LEU A 1 67 ? 7.242 -7.327 5.165 1.00 0.00 67 LEU A O 13
ATOM 14457 N N . GLY A 1 1 ? 1.060 5.113 -18.827 1.00 0.00 1 GLY A N 14
ATOM 14458 C CA . GLY A 1 1 ? 1.704 3.844 -18.389 1.00 0.00 1 GLY A CA 14
ATOM 14459 C C . GLY A 1 1 ? 0.838 3.057 -17.426 1.00 0.00 1 GLY A C 14
ATOM 14460 O O . GLY A 1 1 ? -0.390 3.108 -17.499 1.00 0.00 1 GLY A O 14
ATOM 14466 N N . SER A 1 2 ? 1.479 2.326 -16.519 1.00 0.00 2 SER A N 14
ATOM 14467 C CA . SER A 1 2 ? 0.761 1.524 -15.535 1.00 0.00 2 SER A CA 14
ATOM 14468 C C . SER A 1 2 ? -0.133 2.400 -14.665 1.00 0.00 2 SER A C 14
ATOM 14469 O O . SER A 1 2 ? -1.350 2.431 -14.843 1.00 0.00 2 SER A O 14
ATOM 14477 N N . ARG A 1 3 ? 0.480 3.110 -13.722 1.00 0.00 3 ARG A N 14
ATOM 14478 C CA . ARG A 1 3 ? -0.256 3.987 -12.819 1.00 0.00 3 ARG A CA 14
ATOM 14479 C C . ARG A 1 3 ? -1.132 3.174 -11.871 1.00 0.00 3 ARG A C 14
ATOM 14480 O O . ARG A 1 3 ? -0.887 3.138 -10.666 1.00 0.00 3 ARG A O 14
ATOM 14501 N N . VAL A 1 4 ? -2.147 2.516 -12.425 1.00 0.00 4 VAL A N 14
ATOM 14502 C CA . VAL A 1 4 ? -3.055 1.695 -11.629 1.00 0.00 4 VAL A CA 14
ATOM 14503 C C . VAL A 1 4 ? -2.461 0.313 -11.390 1.00 0.00 4 VAL A C 14
ATOM 14504 O O . VAL A 1 4 ? -2.657 -0.281 -10.330 1.00 0.00 4 VAL A O 14
ATOM 14517 N N . LYS A 1 5 ? -1.723 -0.192 -12.376 1.00 0.00 5 LYS A N 14
ATOM 14518 C CA . LYS A 1 5 ? -1.091 -1.502 -12.260 1.00 0.00 5 LYS A CA 14
ATOM 14519 C C . LYS A 1 5 ? -0.264 -1.576 -10.982 1.00 0.00 5 LYS A C 14
ATOM 14520 O O . LYS A 1 5 ? -0.116 -2.641 -10.385 1.00 0.00 5 LYS A O 14
ATOM 14539 N N . ALA A 1 6 ? 0.259 -0.428 -10.564 1.00 0.00 6 ALA A N 14
ATOM 14540 C CA . ALA A 1 6 ? 1.054 -0.341 -9.346 1.00 0.00 6 ALA A CA 14
ATOM 14541 C C . ALA A 1 6 ? 0.151 -0.309 -8.117 1.00 0.00 6 ALA A C 14
ATOM 14542 O O . ALA A 1 6 ? 0.559 -0.688 -7.021 1.00 0.00 6 ALA A O 14
ATOM 14549 N N . LEU A 1 7 ? -1.078 0.161 -8.310 1.00 0.00 7 LEU A N 14
ATOM 14550 C CA . LEU A 1 7 ? -2.051 0.261 -7.229 1.00 0.00 7 LEU A CA 14
ATOM 14551 C C . LEU A 1 7 ? -2.732 -1.080 -6.960 1.00 0.00 7 LEU A C 14
ATOM 14552 O O . LEU A 1 7 ? -2.921 -1.471 -5.808 1.00 0.00 7 LEU A O 14
ATOM 14568 N N . GLU A 1 8 ? -3.116 -1.768 -8.029 1.00 0.00 8 GLU A N 14
ATOM 14569 C CA . GLU A 1 8 ? -3.800 -3.055 -7.914 1.00 0.00 8 GLU A CA 14
ATOM 14570 C C . GLU A 1 8 ? -2.860 -4.163 -7.437 1.00 0.00 8 GLU A C 14
ATOM 14571 O O . GLU A 1 8 ? -3.290 -5.109 -6.778 1.00 0.00 8 GLU A O 14
ATOM 14583 N N . GLU A 1 9 ? -1.585 -4.049 -7.784 1.00 0.00 9 GLU A N 14
ATOM 14584 C CA . GLU A 1 9 ? -0.598 -5.055 -7.401 1.00 0.00 9 GLU A CA 14
ATOM 14585 C C . GLU A 1 9 ? -0.171 -4.899 -5.944 1.00 0.00 9 GLU A C 14
ATOM 14586 O O . GLU A 1 9 ? -0.336 -5.813 -5.138 1.00 0.00 9 GLU A O 14
ATOM 14598 N N . LYS A 1 10 ? 0.389 -3.739 -5.618 1.00 0.00 10 LYS A N 14
ATOM 14599 C CA . LYS A 1 10 ? 0.856 -3.461 -4.261 1.00 0.00 10 LYS A CA 14
ATOM 14600 C C . LYS A 1 10 ? -0.192 -3.834 -3.216 1.00 0.00 10 LYS A C 14
ATOM 14601 O O . LYS A 1 10 ? 0.127 -4.438 -2.194 1.00 0.00 10 LYS A O 14
ATOM 14620 N N . VAL A 1 11 ? -1.443 -3.468 -3.476 1.00 0.00 11 VAL A N 14
ATOM 14621 C CA . VAL A 1 11 ? -2.536 -3.760 -2.552 1.00 0.00 11 VAL A CA 14
ATOM 14622 C C . VAL A 1 11 ? -2.501 -5.216 -2.084 1.00 0.00 11 VAL A C 14
ATOM 14623 O O . VAL A 1 11 ? -2.958 -5.529 -0.984 1.00 0.00 11 VAL A O 14
ATOM 14636 N N . LYS A 1 12 ? -1.960 -6.101 -2.915 1.00 0.00 12 LYS A N 14
ATOM 14637 C CA . LYS A 1 12 ? -1.876 -7.515 -2.561 1.00 0.00 12 LYS A CA 14
ATOM 14638 C C . LYS A 1 12 ? -0.734 -7.760 -1.583 1.00 0.00 12 LYS A C 14
ATOM 14639 O O . LYS A 1 12 ? -0.870 -8.537 -0.640 1.00 0.00 12 LYS A O 14
ATOM 14658 N N . ALA A 1 13 ? 0.386 -7.084 -1.804 1.00 0.00 13 ALA A N 14
ATOM 14659 C CA . ALA A 1 13 ? 1.543 -7.222 -0.931 1.00 0.00 13 ALA A CA 14
ATOM 14660 C C . ALA A 1 13 ? 1.378 -6.352 0.309 1.00 0.00 13 ALA A C 14
ATOM 14661 O O . ALA A 1 13 ? 1.961 -6.624 1.355 1.00 0.00 13 ALA A O 14
ATOM 14668 N N . LEU A 1 14 ? 0.579 -5.301 0.176 1.00 0.00 14 LEU A N 14
ATOM 14669 C CA . LEU A 1 14 ? 0.332 -4.380 1.274 1.00 0.00 14 LEU A CA 14
ATOM 14670 C C . LEU A 1 14 ? -0.335 -5.086 2.450 1.00 0.00 14 LEU A C 14
ATOM 14671 O O . LEU A 1 14 ? 0.157 -5.039 3.577 1.00 0.00 14 LEU A O 14
ATOM 14687 N N . GLU A 1 15 ? -1.469 -5.720 2.180 1.00 0.00 15 GLU A N 14
ATOM 14688 C CA . GLU A 1 15 ? -2.224 -6.419 3.220 1.00 0.00 15 GLU A CA 14
ATOM 14689 C C . GLU A 1 15 ? -1.650 -7.803 3.532 1.00 0.00 15 GLU A C 14
ATOM 14690 O O . GLU A 1 15 ? -1.314 -8.096 4.678 1.00 0.00 15 GLU A O 14
ATOM 14702 N N . GLU A 1 16 ? -1.567 -8.659 2.516 1.00 0.00 16 GLU A N 14
ATOM 14703 C CA . GLU A 1 16 ? -1.065 -10.021 2.695 1.00 0.00 16 GLU A CA 14
ATOM 14704 C C . GLU A 1 16 ? 0.244 -10.062 3.477 1.00 0.00 16 GLU A C 14
ATOM 14705 O O . GLU A 1 16 ? 0.319 -10.696 4.523 1.00 0.00 16 GLU A O 14
ATOM 14717 N N . LYS A 1 17 ? 1.277 -9.411 2.954 1.00 0.00 17 LYS A N 14
ATOM 14718 C CA . LYS A 1 17 ? 2.588 -9.406 3.604 1.00 0.00 17 LYS A CA 14
ATOM 14719 C C . LYS A 1 17 ? 2.489 -9.067 5.091 1.00 0.00 17 LYS A C 14
ATOM 14720 O O . LYS A 1 17 ? 3.300 -9.530 5.892 1.00 0.00 17 LYS A O 14
ATOM 14739 N N . VAL A 1 18 ? 1.504 -8.254 5.454 1.00 0.00 18 VAL A N 14
ATOM 14740 C CA . VAL A 1 18 ? 1.325 -7.855 6.847 1.00 0.00 18 VAL A CA 14
ATOM 14741 C C . VAL A 1 18 ? 0.594 -8.924 7.654 1.00 0.00 18 VAL A C 14
ATOM 14742 O O . VAL A 1 18 ? 0.753 -9.007 8.873 1.00 0.00 18 VAL A O 14
ATOM 14755 N N . LYS A 1 19 ? -0.208 -9.735 6.979 1.00 0.00 19 LYS A N 14
ATOM 14756 C CA . LYS A 1 19 ? -0.962 -10.790 7.648 1.00 0.00 19 LYS A CA 14
ATOM 14757 C C . LYS A 1 19 ? -0.048 -11.933 8.085 1.00 0.00 19 LYS A C 14
ATOM 14758 O O . LYS A 1 19 ? -0.338 -12.634 9.054 1.00 0.00 19 LYS A O 14
ATOM 14777 N N . ALA A 1 20 ? 1.051 -12.120 7.362 1.00 0.00 20 ALA A N 14
ATOM 14778 C CA . ALA A 1 20 ? 2.000 -13.182 7.672 1.00 0.00 20 ALA A CA 14
ATOM 14779 C C . ALA A 1 20 ? 3.167 -12.672 8.515 1.00 0.00 20 ALA A C 14
ATOM 14780 O O . ALA A 1 20 ? 3.926 -13.463 9.075 1.00 0.00 20 ALA A O 14
ATOM 14787 N N . LEU A 1 21 ? 3.316 -11.352 8.597 1.00 0.00 21 LEU A N 14
ATOM 14788 C CA . LEU A 1 21 ? 4.401 -10.763 9.367 1.00 0.00 21 LEU A CA 14
ATOM 14789 C C . LEU A 1 21 ? 4.076 -10.776 10.860 1.00 0.00 21 LEU A C 14
ATOM 14790 O O . LEU A 1 21 ? 4.907 -11.164 11.680 1.00 0.00 21 LEU A O 14
ATOM 14806 N N . GLY A 1 22 ? 2.860 -10.358 11.204 1.00 0.00 22 GLY A N 14
ATOM 14807 C CA . GLY A 1 22 ? 2.442 -10.334 12.597 1.00 0.00 22 GLY A CA 14
ATOM 14808 C C . GLY A 1 22 ? 3.442 -9.639 13.503 1.00 0.00 22 GLY A C 14
ATOM 14809 O O . GLY A 1 22 ? 4.449 -10.228 13.895 1.00 0.00 22 GLY A O 14
ATOM 14813 N N . GLY A 1 23 ? 3.163 -8.384 13.840 1.00 0.00 23 GLY A N 14
ATOM 14814 C CA . GLY A 1 23 ? 4.057 -7.633 14.705 1.00 0.00 23 GLY A CA 14
ATOM 14815 C C . GLY A 1 23 ? 3.350 -7.053 15.914 1.00 0.00 23 GLY A C 14
ATOM 14816 O O . GLY A 1 23 ? 2.277 -7.520 16.298 1.00 0.00 23 GLY A O 14
ATOM 14820 N N . GLY A 1 24 ? 3.954 -6.032 16.516 1.00 0.00 24 GLY A N 14
ATOM 14821 C CA . GLY A 1 24 ? 3.364 -5.404 17.683 1.00 0.00 24 GLY A CA 14
ATOM 14822 C C . GLY A 1 24 ? 4.019 -4.078 18.020 1.00 0.00 24 GLY A C 14
ATOM 14823 O O . GLY A 1 24 ? 4.095 -3.693 19.187 1.00 0.00 24 GLY A O 14
ATOM 14827 N N . GLY A 1 25 ? 4.493 -3.379 16.994 1.00 0.00 25 GLY A N 14
ATOM 14828 C CA . GLY A 1 25 ? 5.138 -2.095 17.202 1.00 0.00 25 GLY A CA 14
ATOM 14829 C C . GLY A 1 25 ? 5.276 -1.306 15.915 1.00 0.00 25 GLY A C 14
ATOM 14830 O O . GLY A 1 25 ? 4.484 -0.403 15.644 1.00 0.00 25 GLY A O 14
ATOM 14834 N N . ARG A 1 26 ? 6.281 -1.651 15.117 1.00 0.00 26 ARG A N 14
ATOM 14835 C CA . ARG A 1 26 ? 6.516 -0.973 13.848 1.00 0.00 26 ARG A CA 14
ATOM 14836 C C . ARG A 1 26 ? 5.355 -1.206 12.889 1.00 0.00 26 ARG A C 14
ATOM 14837 O O . ARG A 1 26 ? 5.085 -0.384 12.015 1.00 0.00 26 ARG A O 14
ATOM 14858 N N . ILE A 1 27 ? 4.678 -2.337 13.055 1.00 0.00 27 ILE A N 14
ATOM 14859 C CA . ILE A 1 27 ? 3.549 -2.688 12.201 1.00 0.00 27 ILE A CA 14
ATOM 14860 C C . ILE A 1 27 ? 2.294 -1.913 12.589 1.00 0.00 27 ILE A C 14
ATOM 14861 O O . ILE A 1 27 ? 1.397 -1.720 11.768 1.00 0.00 27 ILE A O 14
ATOM 14877 N N . GLU A 1 28 ? 2.232 -1.470 13.843 1.00 0.00 28 GLU A N 14
ATOM 14878 C CA . GLU A 1 28 ? 1.080 -0.719 14.330 1.00 0.00 28 GLU A CA 14
ATOM 14879 C C . GLU A 1 28 ? 0.771 0.462 13.414 1.00 0.00 28 GLU A C 14
ATOM 14880 O O . GLU A 1 28 ? -0.339 0.588 12.898 1.00 0.00 28 GLU A O 14
ATOM 14892 N N . GLU A 1 29 ? 1.765 1.320 13.209 1.00 0.00 29 GLU A N 14
ATOM 14893 C CA . GLU A 1 29 ? 1.604 2.486 12.349 1.00 0.00 29 GLU A CA 14
ATOM 14894 C C . GLU A 1 29 ? 1.671 2.088 10.876 1.00 0.00 29 GLU A C 14
ATOM 14895 O O . GLU A 1 29 ? 1.105 2.761 10.014 1.00 0.00 29 GLU A O 14
ATOM 14907 N N . LEU A 1 30 ? 2.372 0.993 10.596 1.00 0.00 30 LEU A N 14
ATOM 14908 C CA . LEU A 1 30 ? 2.523 0.507 9.228 1.00 0.00 30 LEU A CA 14
ATOM 14909 C C . LEU A 1 30 ? 1.175 0.117 8.626 1.00 0.00 30 LEU A C 14
ATOM 14910 O O . LEU A 1 30 ? 0.879 0.455 7.480 1.00 0.00 30 LEU A O 14
ATOM 14926 N N . LYS A 1 31 ? 0.363 -0.597 9.399 1.00 0.00 31 LYS A N 14
ATOM 14927 C CA . LYS A 1 31 ? -0.947 -1.031 8.927 1.00 0.00 31 LYS A CA 14
ATOM 14928 C C . LYS A 1 31 ? -1.912 0.146 8.830 1.00 0.00 31 LYS A C 14
ATOM 14929 O O . LYS A 1 31 ? -2.813 0.152 7.990 1.00 0.00 31 LYS A O 14
ATOM 14948 N N . LYS A 1 32 ? -1.717 1.144 9.687 1.00 0.00 32 LYS A N 14
ATOM 14949 C CA . LYS A 1 32 ? -2.569 2.327 9.685 1.00 0.00 32 LYS A CA 14
ATOM 14950 C C . LYS A 1 32 ? -2.616 2.950 8.294 1.00 0.00 32 LYS A C 14
ATOM 14951 O O . LYS A 1 32 ? -3.664 3.410 7.839 1.00 0.00 32 LYS A O 14
ATOM 14970 N N . LYS A 1 33 ? -1.471 2.945 7.621 1.00 0.00 33 LYS A N 14
ATOM 14971 C CA . LYS A 1 33 ? -1.365 3.492 6.274 1.00 0.00 33 LYS A CA 14
ATOM 14972 C C . LYS A 1 33 ? -1.884 2.493 5.244 1.00 0.00 33 LYS A C 14
ATOM 14973 O O . LYS A 1 33 ? -2.271 2.870 4.140 1.00 0.00 33 LYS A O 14
ATOM 14992 N N . CYS A 1 34 ? -1.871 1.215 5.614 1.00 0.00 34 CYS A N 14
ATOM 14993 C CA . CYS A 1 34 ? -2.325 0.143 4.732 1.00 0.00 34 CYS A CA 14
ATOM 14994 C C . CYS A 1 34 ? -3.838 0.193 4.515 1.00 0.00 34 CYS A C 14
ATOM 14995 O O . CYS A 1 34 ? -4.310 0.321 3.386 1.00 0.00 34 CYS A O 14
ATOM 15002 N N . GLU A 1 35 ? -4.590 0.071 5.605 1.00 0.00 35 GLU A N 14
ATOM 15003 C CA . GLU A 1 35 ? -6.051 0.081 5.550 1.00 0.00 35 GLU A CA 14
ATOM 15004 C C . GLU A 1 35 ? -6.589 1.289 4.784 1.00 0.00 35 GLU A C 14
ATOM 15005 O O . GLU A 1 35 ? -7.646 1.211 4.159 1.00 0.00 35 GLU A O 14
ATOM 15017 N N . GLU A 1 36 ? -5.868 2.401 4.840 1.00 0.00 36 GLU A N 14
ATOM 15018 C CA . GLU A 1 36 ? -6.288 3.619 4.152 1.00 0.00 36 GLU A CA 14
ATOM 15019 C C . GLU A 1 36 ? -5.955 3.554 2.665 1.00 0.00 36 GLU A C 14
ATOM 15020 O O . GLU A 1 36 ? -6.627 4.171 1.839 1.00 0.00 36 GLU A O 14
ATOM 15032 N N . LEU A 1 37 ? -4.909 2.807 2.335 1.00 0.00 37 LEU A N 14
ATOM 15033 C CA . LEU A 1 37 ? -4.469 2.661 0.952 1.00 0.00 37 LEU A CA 14
ATOM 15034 C C . LEU A 1 37 ? -5.412 1.752 0.170 1.00 0.00 37 LEU A C 14
ATOM 15035 O O . LEU A 1 37 ? -5.742 2.026 -0.983 1.00 0.00 37 LEU A O 14
ATOM 15051 N N . LYS A 1 38 ? -5.832 0.666 0.806 1.00 0.00 38 LYS A N 14
ATOM 15052 C CA . LYS A 1 38 ? -6.730 -0.298 0.178 1.00 0.00 38 LYS A CA 14
ATOM 15053 C C . LYS A 1 38 ? -8.154 0.248 0.076 1.00 0.00 38 LYS A C 14
ATOM 15054 O O . LYS A 1 38 ? -8.910 -0.130 -0.820 1.00 0.00 38 LYS A O 14
ATOM 15073 N N . LYS A 1 39 ? -8.516 1.124 1.005 1.00 0.00 39 LYS A N 14
ATOM 15074 C CA . LYS A 1 39 ? -9.854 1.709 1.032 1.00 0.00 39 LYS A CA 14
ATOM 15075 C C . LYS A 1 39 ? -10.034 2.764 -0.058 1.00 0.00 39 LYS A C 14
ATOM 15076 O O . LYS A 1 39 ? -11.137 2.956 -0.569 1.00 0.00 39 LYS A O 14
ATOM 15095 N N . LYS A 1 40 ? -8.953 3.458 -0.398 1.00 0.00 40 LYS A N 14
ATOM 15096 C CA . LYS A 1 40 ? -9.005 4.504 -1.415 1.00 0.00 40 LYS A CA 14
ATOM 15097 C C . LYS A 1 40 ? -9.124 3.920 -2.821 1.00 0.00 40 LYS A C 14
ATOM 15098 O O . LYS A 1 40 ? -9.942 4.374 -3.622 1.00 0.00 40 LYS A O 14
ATOM 15117 N N . ILE A 1 41 ? -8.301 2.922 -3.119 1.00 0.00 41 ILE A N 14
ATOM 15118 C CA . ILE A 1 41 ? -8.311 2.289 -4.434 1.00 0.00 41 ILE A CA 14
ATOM 15119 C C . ILE A 1 41 ? -9.628 1.565 -4.699 1.00 0.00 41 ILE A C 14
ATOM 15120 O O . ILE A 1 41 ? -10.076 1.473 -5.842 1.00 0.00 41 ILE A O 14
ATOM 15136 N N . GLU A 1 42 ? -10.242 1.048 -3.641 1.00 0.00 42 GLU A N 14
ATOM 15137 C CA . GLU A 1 42 ? -11.504 0.329 -3.768 1.00 0.00 42 GLU A CA 14
ATOM 15138 C C . GLU A 1 42 ? -12.675 1.294 -3.942 1.00 0.00 42 GLU A C 14
ATOM 15139 O O . GLU A 1 42 ? -13.702 0.939 -4.521 1.00 0.00 42 GLU A O 14
ATOM 15151 N N . GLU A 1 43 ? -12.518 2.511 -3.432 1.00 0.00 43 GLU A N 14
ATOM 15152 C CA . GLU A 1 43 ? -13.565 3.522 -3.530 1.00 0.00 43 GLU A CA 14
ATOM 15153 C C . GLU A 1 43 ? -13.358 4.416 -4.748 1.00 0.00 43 GLU A C 14
ATOM 15154 O O . GLU A 1 43 ? -14.285 4.647 -5.525 1.00 0.00 43 GLU A O 14
ATOM 15166 N N . LEU A 1 44 ? -12.138 4.921 -4.906 1.00 0.00 44 LEU A N 14
ATOM 15167 C CA . LEU A 1 44 ? -11.814 5.795 -6.027 1.00 0.00 44 LEU A CA 14
ATOM 15168 C C . LEU A 1 44 ? -12.064 5.095 -7.360 1.00 0.00 44 LEU A C 14
ATOM 15169 O O . LEU A 1 44 ? -11.550 4.005 -7.607 1.00 0.00 44 LEU A O 14
ATOM 15185 N N . GLY A 1 45 ? -12.856 5.732 -8.217 1.00 0.00 45 GLY A N 14
ATOM 15186 C CA . GLY A 1 45 ? -13.159 5.160 -9.515 1.00 0.00 45 GLY A CA 14
ATOM 15187 C C . GLY A 1 45 ? -12.890 6.126 -10.652 1.00 0.00 45 GLY A C 14
ATOM 15188 O O . GLY A 1 45 ? -13.500 6.029 -11.717 1.00 0.00 45 GLY A O 14
ATOM 15192 N N . GLY A 1 46 ? -11.975 7.063 -10.424 1.00 0.00 46 GLY A N 14
ATOM 15193 C CA . GLY A 1 46 ? -11.643 8.039 -11.446 1.00 0.00 46 GLY A CA 14
ATOM 15194 C C . GLY A 1 46 ? -11.068 9.315 -10.862 1.00 0.00 46 GLY A C 14
ATOM 15195 O O . GLY A 1 46 ? -10.289 10.009 -11.516 1.00 0.00 46 GLY A O 14
ATOM 15199 N N . GLY A 1 47 ? -11.452 9.624 -9.627 1.00 0.00 47 GLY A N 14
ATOM 15200 C CA . GLY A 1 47 ? -10.958 10.823 -8.975 1.00 0.00 47 GLY A CA 14
ATOM 15201 C C . GLY A 1 47 ? -9.961 10.517 -7.876 1.00 0.00 47 GLY A C 14
ATOM 15202 O O . GLY A 1 47 ? -10.029 9.464 -7.243 1.00 0.00 47 GLY A O 14
ATOM 15206 N N . GLY A 1 48 ? -9.032 11.441 -7.648 1.00 0.00 48 GLY A N 14
ATOM 15207 C CA . GLY A 1 48 ? -8.028 11.246 -6.617 1.00 0.00 48 GLY A CA 14
ATOM 15208 C C . GLY A 1 48 ? -6.636 11.026 -7.184 1.00 0.00 48 GLY A C 14
ATOM 15209 O O . GLY A 1 48 ? -5.683 10.822 -6.433 1.00 0.00 48 GLY A O 14
ATOM 15213 N N . GLU A 1 49 ? -6.517 11.067 -8.509 1.00 0.00 49 GLU A N 14
ATOM 15214 C CA . GLU A 1 49 ? -5.231 10.869 -9.168 1.00 0.00 49 GLU A CA 14
ATOM 15215 C C . GLU A 1 49 ? -4.695 9.465 -8.911 1.00 0.00 49 GLU A C 14
ATOM 15216 O O . GLU A 1 49 ? -4.622 9.016 -7.766 1.00 0.00 49 GLU A O 14
ATOM 15228 N N . VAL A 1 50 ? -4.320 8.776 -9.983 1.00 0.00 50 VAL A N 14
ATOM 15229 C CA . VAL A 1 50 ? -3.788 7.423 -9.876 1.00 0.00 50 VAL A CA 14
ATOM 15230 C C . VAL A 1 50 ? -2.283 7.441 -9.618 1.00 0.00 50 VAL A C 14
ATOM 15231 O O . VAL A 1 50 ? -1.742 6.539 -8.981 1.00 0.00 50 VAL A O 14
ATOM 15244 N N . LYS A 1 51 ? -1.615 8.476 -10.119 1.00 0.00 51 LYS A N 14
ATOM 15245 C CA . LYS A 1 51 ? -0.174 8.614 -9.945 1.00 0.00 51 LYS A CA 14
ATOM 15246 C C . LYS A 1 51 ? 0.176 9.006 -8.512 1.00 0.00 51 LYS A C 14
ATOM 15247 O O . LYS A 1 51 ? 1.291 8.768 -8.050 1.00 0.00 51 LYS A O 14
ATOM 15266 N N . LYS A 1 52 ? -0.780 9.613 -7.814 1.00 0.00 52 LYS A N 14
ATOM 15267 C CA . LYS A 1 52 ? -0.565 10.041 -6.436 1.00 0.00 52 LYS A CA 14
ATOM 15268 C C . LYS A 1 52 ? -0.665 8.864 -5.468 1.00 0.00 52 LYS A C 14
ATOM 15269 O O . LYS A 1 52 ? -0.092 8.896 -4.378 1.00 0.00 52 LYS A O 14
ATOM 15288 N N . VAL A 1 53 ? -1.402 7.831 -5.864 1.00 0.00 53 VAL A N 14
ATOM 15289 C CA . VAL A 1 53 ? -1.580 6.652 -5.023 1.00 0.00 53 VAL A CA 14
ATOM 15290 C C . VAL A 1 53 ? -0.397 5.694 -5.140 1.00 0.00 53 VAL A C 14
ATOM 15291 O O . VAL A 1 53 ? -0.009 5.052 -4.164 1.00 0.00 53 VAL A O 14
ATOM 15304 N N . GLU A 1 54 ? 0.170 5.597 -6.338 1.00 0.00 54 GLU A N 14
ATOM 15305 C CA . GLU A 1 54 ? 1.305 4.710 -6.573 1.00 0.00 54 GLU A CA 14
ATOM 15306 C C . GLU A 1 54 ? 2.578 5.280 -5.957 1.00 0.00 54 GLU A C 14
ATOM 15307 O O . GLU A 1 54 ? 3.461 4.535 -5.529 1.00 0.00 54 GLU A O 14
ATOM 15319 N N . GLU A 1 55 ? 2.666 6.604 -5.914 1.00 0.00 55 GLU A N 14
ATOM 15320 C CA . GLU A 1 55 ? 3.831 7.277 -5.350 1.00 0.00 55 GLU A CA 14
ATOM 15321 C C . GLU A 1 55 ? 3.837 7.172 -3.828 1.00 0.00 55 GLU A C 14
ATOM 15322 O O . GLU A 1 55 ? 4.888 7.002 -3.212 1.00 0.00 55 GLU A O 14
ATOM 15334 N N . GLU A 1 56 ? 2.655 7.276 -3.228 1.00 0.00 56 GLU A N 14
ATOM 15335 C CA . GLU A 1 56 ? 2.525 7.193 -1.777 1.00 0.00 56 GLU A CA 14
ATOM 15336 C C . GLU A 1 56 ? 2.725 5.760 -1.292 1.00 0.00 56 GLU A C 14
ATOM 15337 O O . GLU A 1 56 ? 3.442 5.519 -0.320 1.00 0.00 56 GLU A O 14
ATOM 15349 N N . VAL A 1 57 ? 2.091 4.814 -1.976 1.00 0.00 57 VAL A N 14
ATOM 15350 C CA . VAL A 1 57 ? 2.202 3.406 -1.613 1.00 0.00 57 VAL A CA 14
ATOM 15351 C C . VAL A 1 57 ? 3.643 2.917 -1.734 1.00 0.00 57 VAL A C 14
ATOM 15352 O O . VAL A 1 57 ? 4.045 1.970 -1.060 1.00 0.00 57 VAL A O 14
ATOM 15365 N N . LYS A 1 58 ? 4.418 3.571 -2.597 1.00 0.00 58 LYS A N 14
ATOM 15366 C CA . LYS A 1 58 ? 5.814 3.203 -2.803 1.00 0.00 58 LYS A CA 14
ATOM 15367 C C . LYS A 1 58 ? 6.577 3.186 -1.480 1.00 0.00 58 LYS A C 14
ATOM 15368 O O . LYS A 1 58 ? 7.540 2.439 -1.318 1.00 0.00 58 LYS A O 14
ATOM 15387 N N . LYS A 1 59 ? 6.136 4.013 -0.538 1.00 0.00 59 LYS A N 14
ATOM 15388 C CA . LYS A 1 59 ? 6.773 4.091 0.771 1.00 0.00 59 LYS A CA 14
ATOM 15389 C C . LYS A 1 59 ? 6.327 2.933 1.657 1.00 0.00 59 LYS A C 14
ATOM 15390 O O . LYS A 1 59 ? 7.091 2.441 2.488 1.00 0.00 59 LYS A O 14
ATOM 15409 N N . LEU A 1 60 ? 5.083 2.505 1.473 1.00 0.00 60 LEU A N 14
ATOM 15410 C CA . LEU A 1 60 ? 4.527 1.407 2.253 1.00 0.00 60 LEU A CA 14
ATOM 15411 C C . LEU A 1 60 ? 5.111 0.071 1.809 1.00 0.00 60 LEU A C 14
ATOM 15412 O O . LEU A 1 60 ? 5.581 -0.713 2.631 1.00 0.00 60 LEU A O 14
ATOM 15428 N N . GLU A 1 61 ? 5.073 -0.184 0.505 1.00 0.00 61 GLU A N 14
ATOM 15429 C CA . GLU A 1 61 ? 5.595 -1.432 -0.048 1.00 0.00 61 GLU A CA 14
ATOM 15430 C C . GLU A 1 61 ? 7.051 -1.653 0.357 1.00 0.00 61 GLU A C 14
ATOM 15431 O O . GLU A 1 61 ? 7.393 -2.683 0.936 1.00 0.00 61 GLU A O 14
ATOM 15443 N N . GLU A 1 62 ? 7.903 -0.678 0.051 1.00 0.00 62 GLU A N 14
ATOM 15444 C CA . GLU A 1 62 ? 9.322 -0.765 0.386 1.00 0.00 62 GLU A CA 14
ATOM 15445 C C . GLU A 1 62 ? 9.512 -1.115 1.859 1.00 0.00 62 GLU A C 14
ATOM 15446 O O . GLU A 1 62 ? 10.488 -1.765 2.234 1.00 0.00 62 GLU A O 14
ATOM 15458 N N . GLU A 1 63 ? 8.568 -0.679 2.685 1.00 0.00 63 GLU A N 14
ATOM 15459 C CA . GLU A 1 63 ? 8.619 -0.942 4.115 1.00 0.00 63 GLU A CA 14
ATOM 15460 C C . GLU A 1 63 ? 8.272 -2.399 4.410 1.00 0.00 63 GLU A C 14
ATOM 15461 O O . GLU A 1 63 ? 8.662 -2.941 5.442 1.00 0.00 63 GLU A O 14
ATOM 15473 N N . ILE A 1 64 ? 7.537 -3.023 3.494 1.00 0.00 64 ILE A N 14
ATOM 15474 C CA . ILE A 1 64 ? 7.133 -4.413 3.653 1.00 0.00 64 ILE A CA 14
ATOM 15475 C C . ILE A 1 64 ? 8.330 -5.352 3.530 1.00 0.00 64 ILE A C 14
ATOM 15476 O O . ILE A 1 64 ? 8.366 -6.412 4.154 1.00 0.00 64 ILE A O 14
ATOM 15492 N N . LYS A 1 65 ? 9.306 -4.957 2.720 1.00 0.00 65 LYS A N 14
ATOM 15493 C CA . LYS A 1 65 ? 10.503 -5.765 2.516 1.00 0.00 65 LYS A CA 14
ATOM 15494 C C . LYS A 1 65 ? 11.295 -5.911 3.812 1.00 0.00 65 LYS A C 14
ATOM 15495 O O . LYS A 1 65 ? 12.069 -6.855 3.974 1.00 0.00 65 LYS A O 14
ATOM 15514 N N . LYS A 1 66 ? 11.103 -4.971 4.733 1.00 0.00 66 LYS A N 14
ATOM 15515 C CA . LYS A 1 66 ? 11.805 -4.999 6.011 1.00 0.00 66 LYS A CA 14
ATOM 15516 C C . LYS A 1 66 ? 11.069 -5.872 7.025 1.00 0.00 66 LYS A C 14
ATOM 15517 O O . LYS A 1 66 ? 11.687 -6.475 7.901 1.00 0.00 66 LYS A O 14
ATOM 15536 N N . LEU A 1 67 ? 9.746 -5.935 6.900 1.00 0.00 67 LEU A N 14
ATOM 15537 C CA . LEU A 1 67 ? 8.932 -6.737 7.807 1.00 0.00 67 LEU A CA 14
ATOM 15538 C C . LEU A 1 67 ? 8.879 -8.190 7.349 1.00 0.00 67 LEU A C 14
ATOM 15539 O O . LEU A 1 67 ? 9.429 -8.489 6.268 1.00 0.00 67 LEU A O 14
ATOM 15569 N N . GLY A 1 1 ? 3.220 2.319 -19.361 1.00 0.00 1 GLY A N 15
ATOM 15570 C CA . GLY A 1 1 ? 1.914 2.815 -18.846 1.00 0.00 1 GLY A CA 15
ATOM 15571 C C . GLY A 1 1 ? 1.270 1.850 -17.871 1.00 0.00 1 GLY A C 15
ATOM 15572 O O . GLY A 1 1 ? 0.982 0.704 -18.219 1.00 0.00 1 GLY A O 15
ATOM 15578 N N . SER A 1 2 ? 1.044 2.312 -16.646 1.00 0.00 2 SER A N 15
ATOM 15579 C CA . SER A 1 2 ? 0.430 1.482 -15.616 1.00 0.00 2 SER A CA 15
ATOM 15580 C C . SER A 1 2 ? -0.438 2.320 -14.687 1.00 0.00 2 SER A C 15
ATOM 15581 O O . SER A 1 2 ? -1.665 2.299 -14.787 1.00 0.00 2 SER A O 15
ATOM 15589 N N . ARG A 1 3 ? 0.206 3.054 -13.784 1.00 0.00 3 ARG A N 15
ATOM 15590 C CA . ARG A 1 3 ? -0.504 3.900 -12.830 1.00 0.00 3 ARG A CA 15
ATOM 15591 C C . ARG A 1 3 ? -1.332 3.057 -11.866 1.00 0.00 3 ARG A C 15
ATOM 15592 O O . ARG A 1 3 ? -1.034 2.993 -10.675 1.00 0.00 3 ARG A O 15
ATOM 15613 N N . VAL A 1 4 ? -2.365 2.405 -12.391 1.00 0.00 4 VAL A N 15
ATOM 15614 C CA . VAL A 1 4 ? -3.233 1.558 -11.579 1.00 0.00 4 VAL A CA 15
ATOM 15615 C C . VAL A 1 4 ? -2.599 0.190 -11.360 1.00 0.00 4 VAL A C 15
ATOM 15616 O O . VAL A 1 4 ? -2.759 -0.415 -10.299 1.00 0.00 4 VAL A O 15
ATOM 15629 N N . LYS A 1 5 ? -1.868 -0.289 -12.363 1.00 0.00 5 LYS A N 15
ATOM 15630 C CA . LYS A 1 5 ? -1.200 -1.583 -12.268 1.00 0.00 5 LYS A CA 15
ATOM 15631 C C . LYS A 1 5 ? -0.344 -1.642 -11.008 1.00 0.00 5 LYS A C 15
ATOM 15632 O O . LYS A 1 5 ? -0.166 -2.702 -10.412 1.00 0.00 5 LYS A O 15
ATOM 15651 N N . ALA A 1 6 ? 0.172 -0.484 -10.606 1.00 0.00 6 ALA A N 15
ATOM 15652 C CA . ALA A 1 6 ? 0.995 -0.386 -9.409 1.00 0.00 6 ALA A CA 15
ATOM 15653 C C . ALA A 1 6 ? 0.125 -0.368 -8.156 1.00 0.00 6 ALA A C 15
ATOM 15654 O O . ALA A 1 6 ? 0.565 -0.752 -7.075 1.00 0.00 6 ALA A O 15
ATOM 15661 N N . LEU A 1 7 ? -1.116 0.088 -8.316 1.00 0.00 7 LEU A N 15
ATOM 15662 C CA . LEU A 1 7 ? -2.059 0.168 -7.206 1.00 0.00 7 LEU A CA 15
ATOM 15663 C C . LEU A 1 7 ? -2.696 -1.187 -6.918 1.00 0.00 7 LEU A C 15
ATOM 15664 O O . LEU A 1 7 ? -2.855 -1.576 -5.762 1.00 0.00 7 LEU A O 15
ATOM 15680 N N . GLU A 1 8 ? -3.073 -1.894 -7.976 1.00 0.00 8 GLU A N 15
ATOM 15681 C CA . GLU A 1 8 ? -3.713 -3.200 -7.842 1.00 0.00 8 GLU A CA 15
ATOM 15682 C C . GLU A 1 8 ? -2.780 -4.228 -7.203 1.00 0.00 8 GLU A C 15
ATOM 15683 O O . GLU A 1 8 ? -3.158 -4.915 -6.254 1.00 0.00 8 GLU A O 15
ATOM 15695 N N . GLU A 1 9 ? -1.570 -4.342 -7.739 1.00 0.00 9 GLU A N 15
ATOM 15696 C CA . GLU A 1 9 ? -0.593 -5.302 -7.231 1.00 0.00 9 GLU A CA 15
ATOM 15697 C C . GLU A 1 9 ? -0.065 -4.907 -5.853 1.00 0.00 9 GLU A C 15
ATOM 15698 O O . GLU A 1 9 ? 0.326 -5.765 -5.063 1.00 0.00 9 GLU A O 15
ATOM 15710 N N . LYS A 1 10 ? -0.043 -3.609 -5.572 1.00 0.00 10 LYS A N 15
ATOM 15711 C CA . LYS A 1 10 ? 0.454 -3.117 -4.290 1.00 0.00 10 LYS A CA 15
ATOM 15712 C C . LYS A 1 10 ? -0.481 -3.490 -3.143 1.00 0.00 10 LYS A C 15
ATOM 15713 O O . LYS A 1 10 ? -0.043 -3.654 -2.005 1.00 0.00 10 LYS A O 15
ATOM 15732 N N . VAL A 1 11 ? -1.767 -3.618 -3.444 1.00 0.00 11 VAL A N 15
ATOM 15733 C CA . VAL A 1 11 ? -2.754 -3.966 -2.427 1.00 0.00 11 VAL A CA 15
ATOM 15734 C C . VAL A 1 11 ? -2.562 -5.399 -1.936 1.00 0.00 11 VAL A C 15
ATOM 15735 O O . VAL A 1 11 ? -2.936 -5.730 -0.811 1.00 0.00 11 VAL A O 15
ATOM 15748 N N . LYS A 1 12 ? -1.978 -6.246 -2.777 1.00 0.00 12 LYS A N 15
ATOM 15749 C CA . LYS A 1 12 ? -1.741 -7.637 -2.415 1.00 0.00 12 LYS A CA 15
ATOM 15750 C C . LYS A 1 12 ? -0.526 -7.757 -1.500 1.00 0.00 12 LYS A C 15
ATOM 15751 O O . LYS A 1 12 ? -0.567 -8.443 -0.482 1.00 0.00 12 LYS A O 15
ATOM 15770 N N . ALA A 1 13 ? 0.555 -7.092 -1.877 1.00 0.00 13 ALA A N 15
ATOM 15771 C CA . ALA A 1 13 ? 1.783 -7.126 -1.098 1.00 0.00 13 ALA A CA 15
ATOM 15772 C C . ALA A 1 13 ? 1.649 -6.316 0.185 1.00 0.00 13 ALA A C 15
ATOM 15773 O O . ALA A 1 13 ? 2.369 -6.549 1.154 1.00 0.00 13 ALA A O 15
ATOM 15780 N N . LEU A 1 14 ? 0.740 -5.349 0.178 1.00 0.00 14 LEU A N 15
ATOM 15781 C CA . LEU A 1 14 ? 0.532 -4.485 1.334 1.00 0.00 14 LEU A CA 15
ATOM 15782 C C . LEU A 1 14 ? -0.145 -5.212 2.497 1.00 0.00 14 LEU A C 15
ATOM 15783 O O . LEU A 1 14 ? 0.369 -5.219 3.613 1.00 0.00 14 LEU A O 15
ATOM 15799 N N . GLU A 1 15 ? -1.310 -5.798 2.241 1.00 0.00 15 GLU A N 15
ATOM 15800 C CA . GLU A 1 15 ? -2.063 -6.494 3.287 1.00 0.00 15 GLU A CA 15
ATOM 15801 C C . GLU A 1 15 ? -1.546 -7.913 3.548 1.00 0.00 15 GLU A C 15
ATOM 15802 O O . GLU A 1 15 ? -1.212 -8.261 4.682 1.00 0.00 15 GLU A O 15
ATOM 15814 N N . GLU A 1 16 ? -1.521 -8.737 2.506 1.00 0.00 16 GLU A N 15
ATOM 15815 C CA . GLU A 1 16 ? -1.090 -10.131 2.623 1.00 0.00 16 GLU A CA 15
ATOM 15816 C C . GLU A 1 16 ? 0.269 -10.280 3.302 1.00 0.00 16 GLU A C 15
ATOM 15817 O O . GLU A 1 16 ? 0.468 -11.202 4.091 1.00 0.00 16 GLU A O 15
ATOM 15829 N N . LYS A 1 17 ? 1.207 -9.402 2.978 1.00 0.00 17 LYS A N 15
ATOM 15830 C CA . LYS A 1 17 ? 2.544 -9.483 3.558 1.00 0.00 17 LYS A CA 15
ATOM 15831 C C . LYS A 1 17 ? 2.540 -9.064 5.024 1.00 0.00 17 LYS A C 15
ATOM 15832 O O . LYS A 1 17 ? 3.212 -9.676 5.852 1.00 0.00 17 LYS A O 15
ATOM 15851 N N . VAL A 1 18 ? 1.776 -8.025 5.342 1.00 0.00 18 VAL A N 15
ATOM 15852 C CA . VAL A 1 18 ? 1.691 -7.538 6.714 1.00 0.00 18 VAL A CA 15
ATOM 15853 C C . VAL A 1 18 ? 0.852 -8.477 7.576 1.00 0.00 18 VAL A C 15
ATOM 15854 O O . VAL A 1 18 ? 1.172 -8.719 8.739 1.00 0.00 18 VAL A O 15
ATOM 15867 N N . LYS A 1 19 ? -0.223 -9.002 6.997 1.00 0.00 19 LYS A N 15
ATOM 15868 C CA . LYS A 1 19 ? -1.107 -9.914 7.712 1.00 0.00 19 LYS A CA 15
ATOM 15869 C C . LYS A 1 19 ? -0.394 -11.224 8.037 1.00 0.00 19 LYS A C 15
ATOM 15870 O O . LYS A 1 19 ? -0.756 -11.919 8.987 1.00 0.00 19 LYS A O 15
ATOM 15889 N N . ALA A 1 20 ? 0.617 -11.555 7.241 1.00 0.00 20 ALA A N 15
ATOM 15890 C CA . ALA A 1 20 ? 1.377 -12.783 7.441 1.00 0.00 20 ALA A CA 15
ATOM 15891 C C . ALA A 1 20 ? 2.651 -12.533 8.245 1.00 0.00 20 ALA A C 15
ATOM 15892 O O . ALA A 1 20 ? 3.283 -13.474 8.724 1.00 0.00 20 ALA A O 15
ATOM 15899 N N . LEU A 1 21 ? 3.031 -11.266 8.388 1.00 0.00 21 LEU A N 15
ATOM 15900 C CA . LEU A 1 21 ? 4.232 -10.914 9.130 1.00 0.00 21 LEU A CA 15
ATOM 15901 C C . LEU A 1 21 ? 3.967 -10.934 10.635 1.00 0.00 21 LEU A C 15
ATOM 15902 O O . LEU A 1 21 ? 4.764 -11.466 11.408 1.00 0.00 21 LEU A O 15
ATOM 15918 N N . GLY A 1 22 ? 2.843 -10.355 11.040 1.00 0.00 22 GLY A N 15
ATOM 15919 C CA . GLY A 1 22 ? 2.490 -10.318 12.448 1.00 0.00 22 GLY A CA 15
ATOM 15920 C C . GLY A 1 22 ? 3.529 -9.603 13.291 1.00 0.00 22 GLY A C 15
ATOM 15921 O O . GLY A 1 22 ? 4.645 -10.093 13.461 1.00 0.00 22 GLY A O 15
ATOM 15925 N N . GLY A 1 23 ? 3.161 -8.440 13.819 1.00 0.00 23 GLY A N 15
ATOM 15926 C CA . GLY A 1 23 ? 4.082 -7.677 14.642 1.00 0.00 23 GLY A CA 15
ATOM 15927 C C . GLY A 1 23 ? 3.430 -7.142 15.903 1.00 0.00 23 GLY A C 15
ATOM 15928 O O . GLY A 1 23 ? 2.343 -7.580 16.281 1.00 0.00 23 GLY A O 15
ATOM 15932 N N . GLY A 1 24 ? 4.097 -6.194 16.554 1.00 0.00 24 GLY A N 15
ATOM 15933 C CA . GLY A 1 24 ? 3.562 -5.614 17.772 1.00 0.00 24 GLY A CA 15
ATOM 15934 C C . GLY A 1 24 ? 4.130 -4.237 18.057 1.00 0.00 24 GLY A C 15
ATOM 15935 O O . GLY A 1 24 ? 4.186 -3.808 19.209 1.00 0.00 24 GLY A O 15
ATOM 15939 N N . GLY A 1 25 ? 4.551 -3.543 17.004 1.00 0.00 25 GLY A N 15
ATOM 15940 C CA . GLY A 1 25 ? 5.110 -2.213 17.165 1.00 0.00 25 GLY A CA 15
ATOM 15941 C C . GLY A 1 25 ? 5.232 -1.478 15.845 1.00 0.00 25 GLY A C 15
ATOM 15942 O O . GLY A 1 25 ? 4.422 -0.604 15.536 1.00 0.00 25 GLY A O 15
ATOM 15946 N N . ARG A 1 26 ? 6.244 -1.835 15.061 1.00 0.00 26 ARG A N 15
ATOM 15947 C CA . ARG A 1 26 ? 6.467 -1.208 13.764 1.00 0.00 26 ARG A CA 15
ATOM 15948 C C . ARG A 1 26 ? 5.263 -1.415 12.853 1.00 0.00 26 ARG A C 15
ATOM 15949 O O . ARG A 1 26 ? 4.929 -0.555 12.039 1.00 0.00 26 ARG A O 15
ATOM 15970 N N . ILE A 1 27 ? 4.620 -2.567 13.000 1.00 0.00 27 ILE A N 15
ATOM 15971 C CA . ILE A 1 27 ? 3.456 -2.901 12.192 1.00 0.00 27 ILE A CA 15
ATOM 15972 C C . ILE A 1 27 ? 2.226 -2.126 12.651 1.00 0.00 27 ILE A C 15
ATOM 15973 O O . ILE A 1 27 ? 1.339 -1.828 11.853 1.00 0.00 27 ILE A O 15
ATOM 15989 N N . GLU A 1 28 ? 2.179 -1.801 13.941 1.00 0.00 28 GLU A N 15
ATOM 15990 C CA . GLU A 1 28 ? 1.052 -1.060 14.505 1.00 0.00 28 GLU A CA 15
ATOM 15991 C C . GLU A 1 28 ? 0.707 0.155 13.647 1.00 0.00 28 GLU A C 15
ATOM 15992 O O . GLU A 1 28 ? -0.427 0.302 13.190 1.00 0.00 28 GLU A O 15
ATOM 16004 N N . GLU A 1 29 ? 1.693 1.017 13.426 1.00 0.00 29 GLU A N 15
ATOM 16005 C CA . GLU A 1 29 ? 1.492 2.212 12.616 1.00 0.00 29 GLU A CA 15
ATOM 16006 C C . GLU A 1 29 ? 1.478 1.863 11.130 1.00 0.00 29 GLU A C 15
ATOM 16007 O O . GLU A 1 29 ? 0.882 2.573 10.321 1.00 0.00 29 GLU A O 15
ATOM 16019 N N . LEU A 1 30 ? 2.143 0.766 10.778 1.00 0.00 30 LEU A N 15
ATOM 16020 C CA . LEU A 1 30 ? 2.211 0.321 9.391 1.00 0.00 30 LEU A CA 15
ATOM 16021 C C . LEU A 1 30 ? 0.825 -0.037 8.860 1.00 0.00 30 LEU A C 15
ATOM 16022 O O . LEU A 1 30 ? 0.548 0.127 7.671 1.00 0.00 30 LEU A O 15
ATOM 16038 N N . LYS A 1 31 ? -0.043 -0.527 9.742 1.00 0.00 31 LYS A N 15
ATOM 16039 C CA . LYS A 1 31 ? -1.397 -0.906 9.348 1.00 0.00 31 LYS A CA 15
ATOM 16040 C C . LYS A 1 31 ? -2.212 0.315 8.936 1.00 0.00 31 LYS A C 15
ATOM 16041 O O . LYS A 1 31 ? -2.833 0.329 7.874 1.00 0.00 31 LYS A O 15
ATOM 16060 N N . LYS A 1 32 ? -2.209 1.339 9.785 1.00 0.00 32 LYS A N 15
ATOM 16061 C CA . LYS A 1 32 ? -2.952 2.567 9.510 1.00 0.00 32 LYS A CA 15
ATOM 16062 C C . LYS A 1 32 ? -2.677 3.074 8.097 1.00 0.00 32 LYS A C 15
ATOM 16063 O O . LYS A 1 32 ? -3.554 3.646 7.450 1.00 0.00 32 LYS A O 15
ATOM 16082 N N . LYS A 1 33 ? -1.454 2.858 7.627 1.00 0.00 33 LYS A N 15
ATOM 16083 C CA . LYS A 1 33 ? -1.059 3.288 6.291 1.00 0.00 33 LYS A CA 15
ATOM 16084 C C . LYS A 1 33 ? -1.553 2.304 5.232 1.00 0.00 33 LYS A C 15
ATOM 16085 O O . LYS A 1 33 ? -1.747 2.669 4.073 1.00 0.00 33 LYS A O 15
ATOM 16104 N N . CYS A 1 34 ? -1.750 1.056 5.641 1.00 0.00 34 CYS A N 15
ATOM 16105 C CA . CYS A 1 34 ? -2.217 0.012 4.735 1.00 0.00 34 CYS A CA 15
ATOM 16106 C C . CYS A 1 34 ? -3.719 0.125 4.494 1.00 0.00 34 CYS A C 15
ATOM 16107 O O . CYS A 1 34 ? -4.166 0.295 3.360 1.00 0.00 34 CYS A O 15
ATOM 16114 N N . GLU A 1 35 ? -4.492 0.020 5.571 1.00 0.00 35 GLU A N 15
ATOM 16115 C CA . GLU A 1 35 ? -5.946 0.099 5.489 1.00 0.00 35 GLU A CA 15
ATOM 16116 C C . GLU A 1 35 ? -6.398 1.335 4.714 1.00 0.00 35 GLU A C 15
ATOM 16117 O O . GLU A 1 35 ? -7.452 1.327 4.080 1.00 0.00 35 GLU A O 15
ATOM 16129 N N . GLU A 1 36 ? -5.594 2.393 4.767 1.00 0.00 36 GLU A N 15
ATOM 16130 C CA . GLU A 1 36 ? -5.915 3.631 4.065 1.00 0.00 36 GLU A CA 15
ATOM 16131 C C . GLU A 1 36 ? -5.566 3.519 2.585 1.00 0.00 36 GLU A C 15
ATOM 16132 O O . GLU A 1 36 ? -6.180 4.168 1.739 1.00 0.00 36 GLU A O 15
ATOM 16144 N N . LEU A 1 37 ? -4.568 2.696 2.286 1.00 0.00 37 LEU A N 15
ATOM 16145 C CA . LEU A 1 37 ? -4.118 2.492 0.914 1.00 0.00 37 LEU A CA 15
ATOM 16146 C C . LEU A 1 37 ? -5.114 1.643 0.129 1.00 0.00 37 LEU A C 15
ATOM 16147 O O . LEU A 1 37 ? -5.381 1.905 -1.044 1.00 0.00 37 LEU A O 15
ATOM 16163 N N . LYS A 1 38 ? -5.653 0.620 0.783 1.00 0.00 38 LYS A N 15
ATOM 16164 C CA . LYS A 1 38 ? -6.615 -0.279 0.153 1.00 0.00 38 LYS A CA 15
ATOM 16165 C C . LYS A 1 38 ? -7.985 0.382 0.009 1.00 0.00 38 LYS A C 15
ATOM 16166 O O . LYS A 1 38 ? -8.752 0.051 -0.895 1.00 0.00 38 LYS A O 15
ATOM 16185 N N . LYS A 1 39 ? -8.289 1.304 0.915 1.00 0.00 39 LYS A N 15
ATOM 16186 C CA . LYS A 1 39 ? -9.571 2.005 0.902 1.00 0.00 39 LYS A CA 15
ATOM 16187 C C . LYS A 1 39 ? -9.634 3.046 -0.212 1.00 0.00 39 LYS A C 15
ATOM 16188 O O . LYS A 1 39 ? -10.706 3.327 -0.747 1.00 0.00 39 LYS A O 15
ATOM 16207 N N . LYS A 1 40 ? -8.489 3.628 -0.544 1.00 0.00 40 LYS A N 15
ATOM 16208 C CA . LYS A 1 40 ? -8.421 4.653 -1.582 1.00 0.00 40 LYS A CA 15
ATOM 16209 C C . LYS A 1 40 ? -8.575 4.054 -2.980 1.00 0.00 40 LYS A C 15
ATOM 16210 O O . LYS A 1 40 ? -9.450 4.460 -3.745 1.00 0.00 40 LYS A O 15
ATOM 16229 N N . ILE A 1 41 ? -7.716 3.098 -3.310 1.00 0.00 41 ILE A N 15
ATOM 16230 C CA . ILE A 1 41 ? -7.751 2.454 -4.621 1.00 0.00 41 ILE A CA 15
ATOM 16231 C C . ILE A 1 41 ? -9.066 1.714 -4.850 1.00 0.00 41 ILE A C 15
ATOM 16232 O O . ILE A 1 41 ? -9.496 1.536 -5.990 1.00 0.00 41 ILE A O 15
ATOM 16248 N N . GLU A 1 42 ? -9.699 1.281 -3.767 1.00 0.00 42 GLU A N 15
ATOM 16249 C CA . GLU A 1 42 ? -10.962 0.555 -3.862 1.00 0.00 42 GLU A CA 15
ATOM 16250 C C . GLU A 1 42 ? -12.136 1.512 -4.050 1.00 0.00 42 GLU A C 15
ATOM 16251 O O . GLU A 1 42 ? -13.173 1.135 -4.596 1.00 0.00 42 GLU A O 15
ATOM 16263 N N . GLU A 1 43 ? -11.970 2.749 -3.592 1.00 0.00 43 GLU A N 15
ATOM 16264 C CA . GLU A 1 43 ? -13.022 3.754 -3.710 1.00 0.00 43 GLU A CA 15
ATOM 16265 C C . GLU A 1 43 ? -12.839 4.601 -4.965 1.00 0.00 43 GLU A C 15
ATOM 16266 O O . GLU A 1 43 ? -13.781 4.802 -5.732 1.00 0.00 43 GLU A O 15
ATOM 16278 N N . LEU A 1 44 ? -11.625 5.104 -5.165 1.00 0.00 44 LEU A N 15
ATOM 16279 C CA . LEU A 1 44 ? -11.324 5.938 -6.323 1.00 0.00 44 LEU A CA 15
ATOM 16280 C C . LEU A 1 44 ? -11.623 5.203 -7.627 1.00 0.00 44 LEU A C 15
ATOM 16281 O O . LEU A 1 44 ? -11.489 3.983 -7.709 1.00 0.00 44 LEU A O 15
ATOM 16297 N N . GLY A 1 45 ? -12.024 5.959 -8.643 1.00 0.00 45 GLY A N 15
ATOM 16298 C CA . GLY A 1 45 ? -12.332 5.372 -9.932 1.00 0.00 45 GLY A CA 15
ATOM 16299 C C . GLY A 1 45 ? -11.892 6.251 -11.086 1.00 0.00 45 GLY A C 15
ATOM 16300 O O . GLY A 1 45 ? -12.456 6.182 -12.178 1.00 0.00 45 GLY A O 15
ATOM 16304 N N . GLY A 1 46 ? -10.883 7.081 -10.842 1.00 0.00 46 GLY A N 15
ATOM 16305 C CA . GLY A 1 46 ? -10.383 7.969 -11.876 1.00 0.00 46 GLY A CA 15
ATOM 16306 C C . GLY A 1 46 ? -10.705 9.423 -11.593 1.00 0.00 46 GLY A C 15
ATOM 16307 O O . GLY A 1 46 ? -10.856 10.223 -12.515 1.00 0.00 46 GLY A O 15
ATOM 16311 N N . GLY A 1 47 ? -10.811 9.765 -10.313 1.00 0.00 47 GLY A N 15
ATOM 16312 C CA . GLY A 1 47 ? -11.119 11.132 -9.931 1.00 0.00 47 GLY A CA 15
ATOM 16313 C C . GLY A 1 47 ? -10.095 11.718 -8.977 1.00 0.00 47 GLY A C 15
ATOM 16314 O O . GLY A 1 47 ? -9.780 12.906 -9.051 1.00 0.00 47 GLY A O 15
ATOM 16318 N N . GLY A 1 48 ? -9.577 10.887 -8.077 1.00 0.00 48 GLY A N 15
ATOM 16319 C CA . GLY A 1 48 ? -8.592 11.354 -7.118 1.00 0.00 48 GLY A CA 15
ATOM 16320 C C . GLY A 1 48 ? -7.167 11.110 -7.577 1.00 0.00 48 GLY A C 15
ATOM 16321 O O . GLY A 1 48 ? -6.261 10.964 -6.757 1.00 0.00 48 GLY A O 15
ATOM 16325 N N . GLU A 1 49 ? -6.968 11.067 -8.890 1.00 0.00 49 GLU A N 15
ATOM 16326 C CA . GLU A 1 49 ? -5.645 10.840 -9.460 1.00 0.00 49 GLU A CA 15
ATOM 16327 C C . GLU A 1 49 ? -5.109 9.465 -9.072 1.00 0.00 49 GLU A C 15
ATOM 16328 O O . GLU A 1 49 ? -5.093 9.101 -7.896 1.00 0.00 49 GLU A O 15
ATOM 16340 N N . VAL A 1 50 ? -4.672 8.706 -10.072 1.00 0.00 50 VAL A N 15
ATOM 16341 C CA . VAL A 1 50 ? -4.134 7.370 -9.844 1.00 0.00 50 VAL A CA 15
ATOM 16342 C C . VAL A 1 50 ? -2.642 7.421 -9.520 1.00 0.00 50 VAL A C 15
ATOM 16343 O O . VAL A 1 50 ? -2.123 6.566 -8.801 1.00 0.00 50 VAL A O 15
ATOM 16356 N N . LYS A 1 51 ? -1.956 8.424 -10.062 1.00 0.00 51 LYS A N 15
ATOM 16357 C CA . LYS A 1 51 ? -0.522 8.581 -9.839 1.00 0.00 51 LYS A CA 15
ATOM 16358 C C . LYS A 1 51 ? -0.218 8.998 -8.401 1.00 0.00 51 LYS A C 15
ATOM 16359 O O . LYS A 1 51 ? 0.903 8.823 -7.921 1.00 0.00 51 LYS A O 15
ATOM 16378 N N . LYS A 1 52 ? -1.213 9.555 -7.719 1.00 0.00 52 LYS A N 15
ATOM 16379 C CA . LYS A 1 52 ? -1.038 10.000 -6.339 1.00 0.00 52 LYS A CA 15
ATOM 16380 C C . LYS A 1 52 ? -0.972 8.815 -5.377 1.00 0.00 52 LYS A C 15
ATOM 16381 O O . LYS A 1 52 ? -0.373 8.909 -4.306 1.00 0.00 52 LYS A O 15
ATOM 16400 N N . VAL A 1 53 ? -1.598 7.706 -5.759 1.00 0.00 53 VAL A N 15
ATOM 16401 C CA . VAL A 1 53 ? -1.612 6.511 -4.922 1.00 0.00 53 VAL A CA 15
ATOM 16402 C C . VAL A 1 53 ? -0.333 5.695 -5.086 1.00 0.00 53 VAL A C 15
ATOM 16403 O O . VAL A 1 53 ? 0.313 5.332 -4.103 1.00 0.00 53 VAL A O 15
ATOM 16416 N N . GLU A 1 54 ? 0.025 5.402 -6.334 1.00 0.00 54 GLU A N 15
ATOM 16417 C CA . GLU A 1 54 ? 1.223 4.619 -6.624 1.00 0.00 54 GLU A CA 15
ATOM 16418 C C . GLU A 1 54 ? 2.456 5.238 -5.973 1.00 0.00 54 GLU A C 15
ATOM 16419 O O . GLU A 1 54 ? 3.371 4.530 -5.554 1.00 0.00 54 GLU A O 15
ATOM 16431 N N . GLU A 1 55 ? 2.472 6.562 -5.893 1.00 0.00 55 GLU A N 15
ATOM 16432 C CA . GLU A 1 55 ? 3.592 7.277 -5.291 1.00 0.00 55 GLU A CA 15
ATOM 16433 C C . GLU A 1 55 ? 3.527 7.202 -3.769 1.00 0.00 55 GLU A C 15
ATOM 16434 O O . GLU A 1 55 ? 4.557 7.178 -3.093 1.00 0.00 55 GLU A O 15
ATOM 16446 N N . GLU A 1 56 ? 2.311 7.164 -3.234 1.00 0.00 56 GLU A N 15
ATOM 16447 C CA . GLU A 1 56 ? 2.109 7.092 -1.792 1.00 0.00 56 GLU A CA 15
ATOM 16448 C C . GLU A 1 56 ? 2.395 5.687 -1.268 1.00 0.00 56 GLU A C 15
ATOM 16449 O O . GLU A 1 56 ? 2.998 5.521 -0.207 1.00 0.00 56 GLU A O 15
ATOM 16461 N N . VAL A 1 57 ? 1.956 4.680 -2.016 1.00 0.00 57 VAL A N 15
ATOM 16462 C CA . VAL A 1 57 ? 2.164 3.290 -1.624 1.00 0.00 57 VAL A CA 15
ATOM 16463 C C . VAL A 1 57 ? 3.636 2.899 -1.721 1.00 0.00 57 VAL A C 15
ATOM 16464 O O . VAL A 1 57 ? 4.098 2.005 -1.013 1.00 0.00 57 VAL A O 15
ATOM 16477 N N . LYS A 1 58 ? 4.371 3.574 -2.603 1.00 0.00 58 LYS A N 15
ATOM 16478 C CA . LYS A 1 58 ? 5.791 3.295 -2.791 1.00 0.00 58 LYS A CA 15
ATOM 16479 C C . LYS A 1 58 ? 6.542 3.330 -1.462 1.00 0.00 58 LYS A C 15
ATOM 16480 O O . LYS A 1 58 ? 7.540 2.632 -1.284 1.00 0.00 58 LYS A O 15
ATOM 16499 N N . LYS A 1 59 ? 6.055 4.146 -0.533 1.00 0.00 59 LYS A N 15
ATOM 16500 C CA . LYS A 1 59 ? 6.681 4.271 0.779 1.00 0.00 59 LYS A CA 15
ATOM 16501 C C . LYS A 1 59 ? 6.293 3.104 1.681 1.00 0.00 59 LYS A C 15
ATOM 16502 O O . LYS A 1 59 ? 7.060 2.701 2.556 1.00 0.00 59 LYS A O 15
ATOM 16521 N N . LEU A 1 60 ? 5.098 2.566 1.463 1.00 0.00 60 LEU A N 15
ATOM 16522 C CA . LEU A 1 60 ? 4.606 1.447 2.259 1.00 0.00 60 LEU A CA 15
ATOM 16523 C C . LEU A 1 60 ? 5.235 0.135 1.805 1.00 0.00 60 LEU A C 15
ATOM 16524 O O . LEU A 1 60 ? 5.731 -0.637 2.622 1.00 0.00 60 LEU A O 15
ATOM 16540 N N . GLU A 1 61 ? 5.206 -0.115 0.499 1.00 0.00 61 GLU A N 15
ATOM 16541 C CA . GLU A 1 61 ? 5.770 -1.342 -0.061 1.00 0.00 61 GLU A CA 15
ATOM 16542 C C . GLU A 1 61 ? 7.221 -1.537 0.378 1.00 0.00 61 GLU A C 15
ATOM 16543 O O . GLU A 1 61 ? 7.589 -2.601 0.873 1.00 0.00 61 GLU A O 15
ATOM 16555 N N . GLU A 1 62 ? 8.039 -0.505 0.194 1.00 0.00 62 GLU A N 15
ATOM 16556 C CA . GLU A 1 62 ? 9.448 -0.565 0.573 1.00 0.00 62 GLU A CA 15
ATOM 16557 C C . GLU A 1 62 ? 9.600 -0.954 2.041 1.00 0.00 62 GLU A C 15
ATOM 16558 O O . GLU A 1 62 ? 10.582 -1.586 2.430 1.00 0.00 62 GLU A O 15
ATOM 16570 N N . GLU A 1 63 ? 8.619 -0.570 2.849 1.00 0.00 63 GLU A N 15
ATOM 16571 C CA . GLU A 1 63 ? 8.630 -0.871 4.272 1.00 0.00 63 GLU A CA 15
ATOM 16572 C C . GLU A 1 63 ? 8.323 -2.344 4.516 1.00 0.00 63 GLU A C 15
ATOM 16573 O O . GLU A 1 63 ? 8.688 -2.901 5.552 1.00 0.00 63 GLU A O 15
ATOM 16585 N N . ILE A 1 64 ? 7.647 -2.969 3.558 1.00 0.00 64 ILE A N 15
ATOM 16586 C CA . ILE A 1 64 ? 7.285 -4.374 3.667 1.00 0.00 64 ILE A CA 15
ATOM 16587 C C . ILE A 1 64 ? 8.488 -5.277 3.414 1.00 0.00 64 ILE A C 15
ATOM 16588 O O . ILE A 1 64 ? 8.586 -6.369 3.973 1.00 0.00 64 ILE A O 15
ATOM 16604 N N . LYS A 1 65 ? 9.403 -4.813 2.568 1.00 0.00 65 LYS A N 15
ATOM 16605 C CA . LYS A 1 65 ? 10.600 -5.580 2.239 1.00 0.00 65 LYS A CA 15
ATOM 16606 C C . LYS A 1 65 ? 11.415 -5.889 3.492 1.00 0.00 65 LYS A C 15
ATOM 16607 O O . LYS A 1 65 ? 12.129 -6.890 3.548 1.00 0.00 65 LYS A O 15
ATOM 16626 N N . LYS A 1 66 ? 11.305 -5.022 4.494 1.00 0.00 66 LYS A N 15
ATOM 16627 C CA . LYS A 1 66 ? 12.035 -5.203 5.743 1.00 0.00 66 LYS A CA 15
ATOM 16628 C C . LYS A 1 66 ? 11.312 -6.181 6.665 1.00 0.00 66 LYS A C 15
ATOM 16629 O O . LYS A 1 66 ? 11.934 -6.829 7.507 1.00 0.00 66 LYS A O 15
ATOM 16648 N N . LEU A 1 67 ? 9.996 -6.285 6.502 1.00 0.00 67 LEU A N 15
ATOM 16649 C CA . LEU A 1 67 ? 9.195 -7.187 7.322 1.00 0.00 67 LEU A CA 15
ATOM 16650 C C . LEU A 1 67 ? 9.266 -8.614 6.789 1.00 0.00 67 LEU A C 15
ATOM 16651 O O . LEU A 1 67 ? 9.923 -8.824 5.748 1.00 0.00 67 LEU A O 15
ATOM 16681 N N . GLY A 1 1 ? 2.445 5.032 -17.665 1.00 0.00 1 GLY A N 16
ATOM 16682 C CA . GLY A 1 1 ? 2.974 3.641 -17.609 1.00 0.00 1 GLY A CA 16
ATOM 16683 C C . GLY A 1 1 ? 2.340 2.821 -16.504 1.00 0.00 1 GLY A C 16
ATOM 16684 O O . GLY A 1 1 ? 2.975 2.539 -15.488 1.00 0.00 1 GLY A O 16
ATOM 16690 N N . SER A 1 2 ? 1.082 2.438 -16.701 1.00 0.00 2 SER A N 16
ATOM 16691 C CA . SER A 1 2 ? 0.358 1.645 -15.713 1.00 0.00 2 SER A CA 16
ATOM 16692 C C . SER A 1 2 ? 0.320 2.356 -14.364 1.00 0.00 2 SER A C 16
ATOM 16693 O O . SER A 1 2 ? 1.190 2.151 -13.517 1.00 0.00 2 SER A O 16
ATOM 16701 N N . ARG A 1 3 ? -0.695 3.192 -14.172 1.00 0.00 3 ARG A N 16
ATOM 16702 C CA . ARG A 1 3 ? -0.849 3.933 -12.927 1.00 0.00 3 ARG A CA 16
ATOM 16703 C C . ARG A 1 3 ? -1.552 3.085 -11.873 1.00 0.00 3 ARG A C 16
ATOM 16704 O O . ARG A 1 3 ? -1.144 3.056 -10.714 1.00 0.00 3 ARG A O 16
ATOM 16725 N N . VAL A 1 4 ? -2.610 2.392 -12.288 1.00 0.00 4 VAL A N 16
ATOM 16726 C CA . VAL A 1 4 ? -3.373 1.538 -11.382 1.00 0.00 4 VAL A CA 16
ATOM 16727 C C . VAL A 1 4 ? -2.697 0.183 -11.212 1.00 0.00 4 VAL A C 16
ATOM 16728 O O . VAL A 1 4 ? -2.735 -0.409 -10.135 1.00 0.00 4 VAL A O 16
ATOM 16741 N N . LYS A 1 5 ? -2.069 -0.301 -12.282 1.00 0.00 5 LYS A N 16
ATOM 16742 C CA . LYS A 1 5 ? -1.375 -1.584 -12.242 1.00 0.00 5 LYS A CA 16
ATOM 16743 C C . LYS A 1 5 ? -0.409 -1.625 -11.063 1.00 0.00 5 LYS A C 16
ATOM 16744 O O . LYS A 1 5 ? -0.166 -2.680 -10.481 1.00 0.00 5 LYS A O 16
ATOM 16763 N N . ALA A 1 6 ? 0.124 -0.459 -10.711 1.00 0.00 6 ALA A N 16
ATOM 16764 C CA . ALA A 1 6 ? 1.047 -0.345 -9.590 1.00 0.00 6 ALA A CA 16
ATOM 16765 C C . ALA A 1 6 ? 0.286 -0.325 -8.267 1.00 0.00 6 ALA A C 16
ATOM 16766 O O . ALA A 1 6 ? 0.823 -0.693 -7.222 1.00 0.00 6 ALA A O 16
ATOM 16773 N N . LEU A 1 7 ? -0.969 0.118 -8.324 1.00 0.00 7 LEU A N 16
ATOM 16774 C CA . LEU A 1 7 ? -1.815 0.202 -7.137 1.00 0.00 7 LEU A CA 16
ATOM 16775 C C . LEU A 1 7 ? -2.425 -1.153 -6.789 1.00 0.00 7 LEU A C 16
ATOM 16776 O O . LEU A 1 7 ? -2.532 -1.513 -5.619 1.00 0.00 7 LEU A O 16
ATOM 16792 N N . GLU A 1 8 ? -2.839 -1.890 -7.814 1.00 0.00 8 GLU A N 16
ATOM 16793 C CA . GLU A 1 8 ? -3.457 -3.198 -7.616 1.00 0.00 8 GLU A CA 16
ATOM 16794 C C . GLU A 1 8 ? -2.420 -4.269 -7.276 1.00 0.00 8 GLU A C 16
ATOM 16795 O O . GLU A 1 8 ? -2.738 -5.267 -6.629 1.00 0.00 8 GLU A O 16
ATOM 16807 N N . GLU A 1 9 ? -1.188 -4.062 -7.724 1.00 0.00 9 GLU A N 16
ATOM 16808 C CA . GLU A 1 9 ? -0.112 -5.019 -7.476 1.00 0.00 9 GLU A CA 16
ATOM 16809 C C . GLU A 1 9 ? 0.437 -4.892 -6.058 1.00 0.00 9 GLU A C 16
ATOM 16810 O O . GLU A 1 9 ? 0.778 -5.890 -5.424 1.00 0.00 9 GLU A O 16
ATOM 16822 N N . LYS A 1 10 ? 0.532 -3.661 -5.567 1.00 0.00 10 LYS A N 16
ATOM 16823 C CA . LYS A 1 10 ? 1.053 -3.410 -4.229 1.00 0.00 10 LYS A CA 16
ATOM 16824 C C . LYS A 1 10 ? 0.011 -3.714 -3.154 1.00 0.00 10 LYS A C 16
ATOM 16825 O O . LYS A 1 10 ? 0.356 -3.980 -2.002 1.00 0.00 10 LYS A O 16
ATOM 16844 N N . VAL A 1 11 ? -1.262 -3.665 -3.531 1.00 0.00 11 VAL A N 16
ATOM 16845 C CA . VAL A 1 11 ? -2.347 -3.926 -2.591 1.00 0.00 11 VAL A CA 16
ATOM 16846 C C . VAL A 1 11 ? -2.331 -5.374 -2.103 1.00 0.00 11 VAL A C 16
ATOM 16847 O O . VAL A 1 11 ? -2.826 -5.670 -1.017 1.00 0.00 11 VAL A O 16
ATOM 16860 N N . LYS A 1 12 ? -1.771 -6.274 -2.903 1.00 0.00 12 LYS A N 16
ATOM 16861 C CA . LYS A 1 12 ? -1.710 -7.683 -2.525 1.00 0.00 12 LYS A CA 16
ATOM 16862 C C . LYS A 1 12 ? -0.593 -7.931 -1.515 1.00 0.00 12 LYS A C 16
ATOM 16863 O O . LYS A 1 12 ? -0.747 -8.726 -0.591 1.00 0.00 12 LYS A O 16
ATOM 16882 N N . ALA A 1 13 ? 0.528 -7.241 -1.693 1.00 0.00 13 ALA A N 16
ATOM 16883 C CA . ALA A 1 13 ? 1.663 -7.385 -0.790 1.00 0.00 13 ALA A CA 16
ATOM 16884 C C . ALA A 1 13 ? 1.471 -6.530 0.459 1.00 0.00 13 ALA A C 16
ATOM 16885 O O . ALA A 1 13 ? 2.042 -6.810 1.512 1.00 0.00 13 ALA A O 16
ATOM 16892 N N . LEU A 1 14 ? 0.672 -5.478 0.325 1.00 0.00 14 LEU A N 16
ATOM 16893 C CA . LEU A 1 14 ? 0.408 -4.568 1.428 1.00 0.00 14 LEU A CA 16
ATOM 16894 C C . LEU A 1 14 ? -0.398 -5.239 2.537 1.00 0.00 14 LEU A C 16
ATOM 16895 O O . LEU A 1 14 ? 0.009 -5.239 3.697 1.00 0.00 14 LEU A O 16
ATOM 16911 N N . GLU A 1 15 ? -1.552 -5.788 2.179 1.00 0.00 15 GLU A N 16
ATOM 16912 C CA . GLU A 1 15 ? -2.426 -6.438 3.154 1.00 0.00 15 GLU A CA 16
ATOM 16913 C C . GLU A 1 15 ? -1.981 -7.864 3.481 1.00 0.00 15 GLU A C 16
ATOM 16914 O O . GLU A 1 15 ? -1.821 -8.218 4.649 1.00 0.00 15 GLU A O 16
ATOM 16926 N N . GLU A 1 16 ? -1.809 -8.688 2.452 1.00 0.00 16 GLU A N 16
ATOM 16927 C CA . GLU A 1 16 ? -1.415 -10.081 2.645 1.00 0.00 16 GLU A CA 16
ATOM 16928 C C . GLU A 1 16 ? -0.132 -10.212 3.454 1.00 0.00 16 GLU A C 16
ATOM 16929 O O . GLU A 1 16 ? -0.121 -10.843 4.505 1.00 0.00 16 GLU A O 16
ATOM 16941 N N . LYS A 1 17 ? 0.955 -9.637 2.949 1.00 0.00 17 LYS A N 16
ATOM 16942 C CA . LYS A 1 17 ? 2.248 -9.721 3.625 1.00 0.00 17 LYS A CA 16
ATOM 16943 C C . LYS A 1 17 ? 2.140 -9.370 5.108 1.00 0.00 17 LYS A C 16
ATOM 16944 O O . LYS A 1 17 ? 2.868 -9.918 5.935 1.00 0.00 17 LYS A O 16
ATOM 16963 N N . VAL A 1 18 ? 1.231 -8.461 5.441 1.00 0.00 18 VAL A N 16
ATOM 16964 C CA . VAL A 1 18 ? 1.044 -8.055 6.830 1.00 0.00 18 VAL A CA 16
ATOM 16965 C C . VAL A 1 18 ? 0.175 -9.054 7.589 1.00 0.00 18 VAL A C 16
ATOM 16966 O O . VAL A 1 18 ? 0.277 -9.175 8.810 1.00 0.00 18 VAL A O 16
ATOM 16979 N N . LYS A 1 19 ? -0.681 -9.766 6.863 1.00 0.00 19 LYS A N 16
ATOM 16980 C CA . LYS A 1 19 ? -1.567 -10.750 7.475 1.00 0.00 19 LYS A CA 16
ATOM 16981 C C . LYS A 1 19 ? -0.775 -11.926 8.042 1.00 0.00 19 LYS A C 16
ATOM 16982 O O . LYS A 1 19 ? -1.187 -12.548 9.022 1.00 0.00 19 LYS A O 16
ATOM 17001 N N . ALA A 1 20 ? 0.360 -12.229 7.420 1.00 0.00 20 ALA A N 16
ATOM 17002 C CA . ALA A 1 20 ? 1.203 -13.332 7.863 1.00 0.00 20 ALA A CA 16
ATOM 17003 C C . ALA A 1 20 ? 2.326 -12.846 8.776 1.00 0.00 20 ALA A C 16
ATOM 17004 O O . ALA A 1 20 ? 2.974 -13.645 9.451 1.00 0.00 20 ALA A O 16
ATOM 17011 N N . LEU A 1 21 ? 2.558 -11.536 8.792 1.00 0.00 21 LEU A N 16
ATOM 17012 C CA . LEU A 1 21 ? 3.608 -10.963 9.622 1.00 0.00 21 LEU A CA 16
ATOM 17013 C C . LEU A 1 21 ? 3.093 -10.685 11.033 1.00 0.00 21 LEU A C 16
ATOM 17014 O O . LEU A 1 21 ? 3.743 -11.032 12.020 1.00 0.00 21 LEU A O 16
ATOM 17030 N N . GLY A 1 22 ? 1.924 -10.060 11.122 1.00 0.00 22 GLY A N 16
ATOM 17031 C CA . GLY A 1 22 ? 1.343 -9.750 12.415 1.00 0.00 22 GLY A CA 16
ATOM 17032 C C . GLY A 1 22 ? 1.414 -8.272 12.746 1.00 0.00 22 GLY A C 16
ATOM 17033 O O . GLY A 1 22 ? 0.812 -7.446 12.060 1.00 0.00 22 GLY A O 16
ATOM 17037 N N . GLY A 1 23 ? 2.152 -7.939 13.799 1.00 0.00 23 GLY A N 16
ATOM 17038 C CA . GLY A 1 23 ? 2.287 -6.551 14.202 1.00 0.00 23 GLY A CA 16
ATOM 17039 C C . GLY A 1 23 ? 3.116 -6.392 15.461 1.00 0.00 23 GLY A C 16
ATOM 17040 O O . GLY A 1 23 ? 3.504 -7.378 16.086 1.00 0.00 23 GLY A O 16
ATOM 17044 N N . GLY A 1 24 ? 3.387 -5.145 15.835 1.00 0.00 24 GLY A N 16
ATOM 17045 C CA . GLY A 1 24 ? 4.173 -4.883 17.026 1.00 0.00 24 GLY A CA 16
ATOM 17046 C C . GLY A 1 24 ? 4.484 -3.409 17.204 1.00 0.00 24 GLY A C 16
ATOM 17047 O O . GLY A 1 24 ? 3.897 -2.744 18.056 1.00 0.00 24 GLY A O 16
ATOM 17051 N N . GLY A 1 25 ? 5.409 -2.900 16.397 1.00 0.00 25 GLY A N 16
ATOM 17052 C CA . GLY A 1 25 ? 5.781 -1.500 16.484 1.00 0.00 25 GLY A CA 16
ATOM 17053 C C . GLY A 1 25 ? 5.934 -0.854 15.121 1.00 0.00 25 GLY A C 16
ATOM 17054 O O . GLY A 1 25 ? 5.246 0.116 14.806 1.00 0.00 25 GLY A O 16
ATOM 17058 N N . ARG A 1 26 ? 6.840 -1.394 14.312 1.00 0.00 26 ARG A N 16
ATOM 17059 C CA . ARG A 1 26 ? 7.082 -0.865 12.974 1.00 0.00 26 ARG A CA 16
ATOM 17060 C C . ARG A 1 26 ? 5.852 -1.044 12.089 1.00 0.00 26 ARG A C 16
ATOM 17061 O O . ARG A 1 26 ? 5.495 -0.152 11.318 1.00 0.00 26 ARG A O 16
ATOM 17082 N N . ILE A 1 27 ? 5.209 -2.201 12.204 1.00 0.00 27 ILE A N 16
ATOM 17083 C CA . ILE A 1 27 ? 4.019 -2.498 11.416 1.00 0.00 27 ILE A CA 16
ATOM 17084 C C . ILE A 1 27 ? 2.763 -1.966 12.094 1.00 0.00 27 ILE A C 16
ATOM 17085 O O . ILE A 1 27 ? 1.784 -1.636 11.428 1.00 0.00 27 ILE A O 16
ATOM 17101 N N . GLU A 1 28 ? 2.799 -1.876 13.424 1.00 0.00 28 GLU A N 16
ATOM 17102 C CA . GLU A 1 28 ? 1.659 -1.374 14.186 1.00 0.00 28 GLU A CA 16
ATOM 17103 C C . GLU A 1 28 ? 1.137 -0.082 13.568 1.00 0.00 28 GLU A C 16
ATOM 17104 O O . GLU A 1 28 ? -0.048 0.038 13.256 1.00 0.00 28 GLU A O 16
ATOM 17116 N N . GLU A 1 29 ? 2.038 0.873 13.373 1.00 0.00 29 GLU A N 16
ATOM 17117 C CA . GLU A 1 29 ? 1.681 2.147 12.765 1.00 0.00 29 GLU A CA 16
ATOM 17118 C C . GLU A 1 29 ? 1.528 1.983 11.256 1.00 0.00 29 GLU A C 16
ATOM 17119 O O . GLU A 1 29 ? 0.801 2.736 10.608 1.00 0.00 29 GLU A O 16
ATOM 17131 N N . LEU A 1 30 ? 2.219 0.986 10.705 1.00 0.00 30 LEU A N 16
ATOM 17132 C CA . LEU A 1 30 ? 2.166 0.708 9.275 1.00 0.00 30 LEU A CA 16
ATOM 17133 C C . LEU A 1 30 ? 0.763 0.281 8.853 1.00 0.00 30 LEU A C 16
ATOM 17134 O O . LEU A 1 30 ? 0.359 0.497 7.713 1.00 0.00 30 LEU A O 16
ATOM 17150 N N . LYS A 1 31 ? 0.028 -0.330 9.780 1.00 0.00 31 LYS A N 16
ATOM 17151 C CA . LYS A 1 31 ? -1.330 -0.793 9.504 1.00 0.00 31 LYS A CA 16
ATOM 17152 C C . LYS A 1 31 ? -2.234 0.359 9.071 1.00 0.00 31 LYS A C 16
ATOM 17153 O O . LYS A 1 31 ? -2.849 0.310 8.006 1.00 0.00 31 LYS A O 16
ATOM 17172 N N . LYS A 1 32 ? -2.319 1.390 9.907 1.00 0.00 32 LYS A N 16
ATOM 17173 C CA . LYS A 1 32 ? -3.158 2.551 9.615 1.00 0.00 32 LYS A CA 16
ATOM 17174 C C . LYS A 1 32 ? -2.917 3.070 8.199 1.00 0.00 32 LYS A C 16
ATOM 17175 O O . LYS A 1 32 ? -3.820 3.619 7.567 1.00 0.00 32 LYS A O 16
ATOM 17194 N N . LYS A 1 33 ? -1.696 2.893 7.709 1.00 0.00 33 LYS A N 16
ATOM 17195 C CA . LYS A 1 33 ? -1.331 3.342 6.370 1.00 0.00 33 LYS A CA 16
ATOM 17196 C C . LYS A 1 33 ? -1.811 2.354 5.307 1.00 0.00 33 LYS A C 16
ATOM 17197 O O . LYS A 1 33 ? -1.996 2.717 4.145 1.00 0.00 33 LYS A O 16
ATOM 17216 N N . CYS A 1 34 ? -2.001 1.103 5.713 1.00 0.00 34 CYS A N 16
ATOM 17217 C CA . CYS A 1 34 ? -2.447 0.053 4.804 1.00 0.00 34 CYS A CA 16
ATOM 17218 C C . CYS A 1 34 ? -3.948 0.144 4.545 1.00 0.00 34 CYS A C 16
ATOM 17219 O O . CYS A 1 34 ? -4.385 0.307 3.405 1.00 0.00 34 CYS A O 16
ATOM 17226 N N . GLU A 1 35 ? -4.733 0.030 5.612 1.00 0.00 35 GLU A N 16
ATOM 17227 C CA . GLU A 1 35 ? -6.190 0.089 5.509 1.00 0.00 35 GLU A CA 16
ATOM 17228 C C . GLU A 1 35 ? -6.650 1.332 4.750 1.00 0.00 35 GLU A C 16
ATOM 17229 O O . GLU A 1 35 ? -7.697 1.321 4.105 1.00 0.00 35 GLU A O 16
ATOM 17241 N N . GLU A 1 36 ? -5.865 2.400 4.832 1.00 0.00 36 GLU A N 16
ATOM 17242 C CA . GLU A 1 36 ? -6.197 3.646 4.150 1.00 0.00 36 GLU A CA 16
ATOM 17243 C C . GLU A 1 36 ? -5.837 3.571 2.671 1.00 0.00 36 GLU A C 16
ATOM 17244 O O . GLU A 1 36 ? -6.457 4.228 1.836 1.00 0.00 36 GLU A O 16
ATOM 17256 N N . LEU A 1 37 ? -4.825 2.771 2.356 1.00 0.00 37 LEU A N 16
ATOM 17257 C CA . LEU A 1 37 ? -4.369 2.608 0.981 1.00 0.00 37 LEU A CA 16
ATOM 17258 C C . LEU A 1 37 ? -5.335 1.737 0.180 1.00 0.00 37 LEU A C 16
ATOM 17259 O O . LEU A 1 37 ? -5.652 2.041 -0.969 1.00 0.00 37 LEU A O 16
ATOM 17275 N N . LYS A 1 38 ? -5.789 0.650 0.793 1.00 0.00 38 LYS A N 16
ATOM 17276 C CA . LYS A 1 38 ? -6.709 -0.277 0.141 1.00 0.00 38 LYS A CA 16
ATOM 17277 C C . LYS A 1 38 ? -8.105 0.327 -0.003 1.00 0.00 38 LYS A C 16
ATOM 17278 O O . LYS A 1 38 ? -8.848 -0.021 -0.919 1.00 0.00 38 LYS A O 16
ATOM 17297 N N . LYS A 1 39 ? -8.459 1.223 0.911 1.00 0.00 39 LYS A N 16
ATOM 17298 C CA . LYS A 1 39 ? -9.770 1.863 0.891 1.00 0.00 39 LYS A CA 16
ATOM 17299 C C . LYS A 1 39 ? -9.853 2.938 -0.191 1.00 0.00 39 LYS A C 16
ATOM 17300 O O . LYS A 1 39 ? -10.920 3.182 -0.754 1.00 0.00 39 LYS A O 16
ATOM 17319 N N . LYS A 1 40 ? -8.727 3.586 -0.467 1.00 0.00 40 LYS A N 16
ATOM 17320 C CA . LYS A 1 40 ? -8.677 4.645 -1.470 1.00 0.00 40 LYS A CA 16
ATOM 17321 C C . LYS A 1 40 ? -8.858 4.091 -2.881 1.00 0.00 40 LYS A C 16
ATOM 17322 O O . LYS A 1 40 ? -9.672 4.596 -3.655 1.00 0.00 40 LYS A O 16
ATOM 17341 N N . ILE A 1 41 ? -8.092 3.059 -3.212 1.00 0.00 41 ILE A N 16
ATOM 17342 C CA . ILE A 1 41 ? -8.164 2.446 -4.536 1.00 0.00 41 ILE A CA 16
ATOM 17343 C C . ILE A 1 41 ? -9.564 1.911 -4.827 1.00 0.00 41 ILE A C 16
ATOM 17344 O O . ILE A 1 41 ? -10.125 2.164 -5.893 1.00 0.00 41 ILE A O 16
ATOM 17360 N N . GLU A 1 42 ? -10.119 1.168 -3.877 1.00 0.00 42 GLU A N 16
ATOM 17361 C CA . GLU A 1 42 ? -11.451 0.593 -4.034 1.00 0.00 42 GLU A CA 16
ATOM 17362 C C . GLU A 1 42 ? -12.494 1.678 -4.284 1.00 0.00 42 GLU A C 16
ATOM 17363 O O . GLU A 1 42 ? -13.489 1.449 -4.972 1.00 0.00 42 GLU A O 16
ATOM 17375 N N . GLU A 1 43 ? -12.262 2.858 -3.721 1.00 0.00 43 GLU A N 16
ATOM 17376 C CA . GLU A 1 43 ? -13.185 3.977 -3.882 1.00 0.00 43 GLU A CA 16
ATOM 17377 C C . GLU A 1 43 ? -12.772 4.875 -5.045 1.00 0.00 43 GLU A C 16
ATOM 17378 O O . GLU A 1 43 ? -13.581 5.645 -5.563 1.00 0.00 43 GLU A O 16
ATOM 17390 N N . LEU A 1 44 ? -11.508 4.779 -5.451 1.00 0.00 44 LEU A N 16
ATOM 17391 C CA . LEU A 1 44 ? -10.994 5.587 -6.552 1.00 0.00 44 LEU A CA 16
ATOM 17392 C C . LEU A 1 44 ? -11.848 5.418 -7.805 1.00 0.00 44 LEU A C 16
ATOM 17393 O O . LEU A 1 44 ? -11.674 4.463 -8.563 1.00 0.00 44 LEU A O 16
ATOM 17409 N N . GLY A 1 45 ? -12.771 6.351 -8.016 1.00 0.00 45 GLY A N 16
ATOM 17410 C CA . GLY A 1 45 ? -13.637 6.287 -9.178 1.00 0.00 45 GLY A CA 16
ATOM 17411 C C . GLY A 1 45 ? -13.259 7.304 -10.237 1.00 0.00 45 GLY A C 16
ATOM 17412 O O . GLY A 1 45 ? -12.758 6.943 -11.302 1.00 0.00 45 GLY A O 16
ATOM 17416 N N . GLY A 1 46 ? -13.500 8.577 -9.945 1.00 0.00 46 GLY A N 16
ATOM 17417 C CA . GLY A 1 46 ? -13.175 9.630 -10.889 1.00 0.00 46 GLY A CA 16
ATOM 17418 C C . GLY A 1 46 ? -11.949 10.420 -10.475 1.00 0.00 46 GLY A C 16
ATOM 17419 O O . GLY A 1 46 ? -10.943 10.434 -11.184 1.00 0.00 46 GLY A O 16
ATOM 17423 N N . GLY A 1 47 ? -12.032 11.076 -9.322 1.00 0.00 47 GLY A N 16
ATOM 17424 C CA . GLY A 1 47 ? -10.914 11.862 -8.833 1.00 0.00 47 GLY A CA 16
ATOM 17425 C C . GLY A 1 47 ? -9.987 11.058 -7.943 1.00 0.00 47 GLY A C 16
ATOM 17426 O O . GLY A 1 47 ? -10.043 9.828 -7.927 1.00 0.00 47 GLY A O 16
ATOM 17430 N N . GLY A 1 48 ? -9.131 11.753 -7.201 1.00 0.00 48 GLY A N 16
ATOM 17431 C CA . GLY A 1 48 ? -8.201 11.078 -6.315 1.00 0.00 48 GLY A CA 16
ATOM 17432 C C . GLY A 1 48 ? -6.843 10.855 -6.955 1.00 0.00 48 GLY A C 16
ATOM 17433 O O . GLY A 1 48 ? -5.843 10.684 -6.257 1.00 0.00 48 GLY A O 16
ATOM 17437 N N . GLU A 1 49 ? -6.807 10.855 -8.284 1.00 0.00 49 GLU A N 16
ATOM 17438 C CA . GLU A 1 49 ? -5.563 10.649 -9.017 1.00 0.00 49 GLU A CA 16
ATOM 17439 C C . GLU A 1 49 ? -5.002 9.255 -8.758 1.00 0.00 49 GLU A C 16
ATOM 17440 O O . GLU A 1 49 ? -4.858 8.836 -7.609 1.00 0.00 49 GLU A O 16
ATOM 17452 N N . VAL A 1 50 ? -4.688 8.541 -9.834 1.00 0.00 50 VAL A N 16
ATOM 17453 C CA . VAL A 1 50 ? -4.143 7.193 -9.726 1.00 0.00 50 VAL A CA 16
ATOM 17454 C C . VAL A 1 50 ? -2.626 7.225 -9.559 1.00 0.00 50 VAL A C 16
ATOM 17455 O O . VAL A 1 50 ? -2.042 6.337 -8.939 1.00 0.00 50 VAL A O 16
ATOM 17468 N N . LYS A 1 51 ? -1.995 8.253 -10.117 1.00 0.00 51 LYS A N 16
ATOM 17469 C CA . LYS A 1 51 ? -0.546 8.399 -10.029 1.00 0.00 51 LYS A CA 16
ATOM 17470 C C . LYS A 1 51 ? -0.121 8.881 -8.642 1.00 0.00 51 LYS A C 16
ATOM 17471 O O . LYS A 1 51 ? 1.038 8.737 -8.254 1.00 0.00 51 LYS A O 16
ATOM 17490 N N . LYS A 1 52 ? -1.063 9.456 -7.901 1.00 0.00 52 LYS A N 16
ATOM 17491 C CA . LYS A 1 52 ? -0.785 9.958 -6.564 1.00 0.00 52 LYS A CA 16
ATOM 17492 C C . LYS A 1 52 ? -0.733 8.823 -5.543 1.00 0.00 52 LYS A C 16
ATOM 17493 O O . LYS A 1 52 ? -0.110 8.952 -4.490 1.00 0.00 52 LYS A O 16
ATOM 17512 N N . VAL A 1 53 ? -1.398 7.714 -5.858 1.00 0.00 53 VAL A N 16
ATOM 17513 C CA . VAL A 1 53 ? -1.432 6.564 -4.962 1.00 0.00 53 VAL A CA 16
ATOM 17514 C C . VAL A 1 53 ? -0.176 5.707 -5.101 1.00 0.00 53 VAL A C 16
ATOM 17515 O O . VAL A 1 53 ? 0.437 5.326 -4.103 1.00 0.00 53 VAL A O 16
ATOM 17528 N N . GLU A 1 54 ? 0.199 5.403 -6.339 1.00 0.00 54 GLU A N 16
ATOM 17529 C CA . GLU A 1 54 ? 1.381 4.586 -6.603 1.00 0.00 54 GLU A CA 16
ATOM 17530 C C . GLU A 1 54 ? 2.614 5.168 -5.917 1.00 0.00 54 GLU A C 16
ATOM 17531 O O . GLU A 1 54 ? 3.457 4.433 -5.402 1.00 0.00 54 GLU A O 16
ATOM 17543 N N . GLU A 1 55 ? 2.710 6.493 -5.914 1.00 0.00 55 GLU A N 16
ATOM 17544 C CA . GLU A 1 55 ? 3.838 7.176 -5.291 1.00 0.00 55 GLU A CA 16
ATOM 17545 C C . GLU A 1 55 ? 3.700 7.178 -3.770 1.00 0.00 55 GLU A C 16
ATOM 17546 O O . GLU A 1 55 ? 4.691 7.090 -3.047 1.00 0.00 55 GLU A O 16
ATOM 17558 N N . GLU A 1 56 ? 2.463 7.278 -3.293 1.00 0.00 56 GLU A N 16
ATOM 17559 C CA . GLU A 1 56 ? 2.199 7.293 -1.858 1.00 0.00 56 GLU A CA 16
ATOM 17560 C C . GLU A 1 56 ? 2.456 5.921 -1.243 1.00 0.00 56 GLU A C 16
ATOM 17561 O O . GLU A 1 56 ? 2.871 5.816 -0.089 1.00 0.00 56 GLU A O 16
ATOM 17573 N N . VAL A 1 57 ? 2.205 4.872 -2.019 1.00 0.00 57 VAL A N 16
ATOM 17574 C CA . VAL A 1 57 ? 2.409 3.507 -1.550 1.00 0.00 57 VAL A CA 16
ATOM 17575 C C . VAL A 1 57 ? 3.889 3.133 -1.553 1.00 0.00 57 VAL A C 16
ATOM 17576 O O . VAL A 1 57 ? 4.319 2.267 -0.792 1.00 0.00 57 VAL A O 16
ATOM 17589 N N . LYS A 1 58 ? 4.665 3.788 -2.414 1.00 0.00 58 LYS A N 16
ATOM 17590 C CA . LYS A 1 58 ? 6.097 3.517 -2.513 1.00 0.00 58 LYS A CA 16
ATOM 17591 C C . LYS A 1 58 ? 6.755 3.517 -1.133 1.00 0.00 58 LYS A C 16
ATOM 17592 O O . LYS A 1 58 ? 7.746 2.827 -0.906 1.00 0.00 58 LYS A O 16
ATOM 17611 N N . LYS A 1 59 ? 6.191 4.299 -0.216 1.00 0.00 59 LYS A N 16
ATOM 17612 C CA . LYS A 1 59 ? 6.719 4.388 1.141 1.00 0.00 59 LYS A CA 16
ATOM 17613 C C . LYS A 1 59 ? 6.278 3.190 1.975 1.00 0.00 59 LYS A C 16
ATOM 17614 O O . LYS A 1 59 ? 6.980 2.768 2.895 1.00 0.00 59 LYS A O 16
ATOM 17633 N N . LEU A 1 60 ? 5.108 2.649 1.651 1.00 0.00 60 LEU A N 16
ATOM 17634 C CA . LEU A 1 60 ? 4.566 1.502 2.371 1.00 0.00 60 LEU A CA 16
ATOM 17635 C C . LEU A 1 60 ? 5.211 0.203 1.901 1.00 0.00 60 LEU A C 16
ATOM 17636 O O . LEU A 1 60 ? 5.673 -0.594 2.714 1.00 0.00 60 LEU A O 16
ATOM 17652 N N . GLU A 1 61 ? 5.231 -0.008 0.588 1.00 0.00 61 GLU A N 16
ATOM 17653 C CA . GLU A 1 61 ? 5.815 -1.221 0.017 1.00 0.00 61 GLU A CA 16
ATOM 17654 C C . GLU A 1 61 ? 7.272 -1.384 0.444 1.00 0.00 61 GLU A C 16
ATOM 17655 O O . GLU A 1 61 ? 7.698 -2.475 0.823 1.00 0.00 61 GLU A O 16
ATOM 17667 N N . GLU A 1 62 ? 8.030 -0.294 0.388 1.00 0.00 62 GLU A N 16
ATOM 17668 C CA . GLU A 1 62 ? 9.436 -0.318 0.778 1.00 0.00 62 GLU A CA 16
ATOM 17669 C C . GLU A 1 62 ? 9.575 -0.760 2.231 1.00 0.00 62 GLU A C 16
ATOM 17670 O O . GLU A 1 62 ? 10.565 -1.383 2.613 1.00 0.00 62 GLU A O 16
ATOM 17682 N N . GLU A 1 63 ? 8.565 -0.435 3.030 1.00 0.00 63 GLU A N 16
ATOM 17683 C CA . GLU A 1 63 ? 8.548 -0.793 4.439 1.00 0.00 63 GLU A CA 16
ATOM 17684 C C . GLU A 1 63 ? 8.275 -2.284 4.609 1.00 0.00 63 GLU A C 16
ATOM 17685 O O . GLU A 1 63 ? 8.627 -2.877 5.629 1.00 0.00 63 GLU A O 16
ATOM 17697 N N . ILE A 1 64 ? 7.643 -2.882 3.603 1.00 0.00 64 ILE A N 16
ATOM 17698 C CA . ILE A 1 64 ? 7.315 -4.298 3.635 1.00 0.00 64 ILE A CA 16
ATOM 17699 C C . ILE A 1 64 ? 8.550 -5.156 3.374 1.00 0.00 64 ILE A C 16
ATOM 17700 O O . ILE A 1 64 ? 8.651 -6.279 3.867 1.00 0.00 64 ILE A O 16
ATOM 17716 N N . LYS A 1 65 ? 9.484 -4.621 2.596 1.00 0.00 65 LYS A N 16
ATOM 17717 C CA . LYS A 1 65 ? 10.712 -5.339 2.270 1.00 0.00 65 LYS A CA 16
ATOM 17718 C C . LYS A 1 65 ? 11.486 -5.701 3.535 1.00 0.00 65 LYS A C 16
ATOM 17719 O O . LYS A 1 65 ? 12.216 -6.691 3.565 1.00 0.00 65 LYS A O 16
ATOM 17738 N N . LYS A 1 66 ? 11.322 -4.891 4.575 1.00 0.00 66 LYS A N 16
ATOM 17739 C CA . LYS A 1 66 ? 12.007 -5.124 5.842 1.00 0.00 66 LYS A CA 16
ATOM 17740 C C . LYS A 1 66 ? 11.267 -6.163 6.683 1.00 0.00 66 LYS A C 16
ATOM 17741 O O . LYS A 1 66 ? 11.857 -6.805 7.551 1.00 0.00 66 LYS A O 16
ATOM 17760 N N . LEU A 1 67 ? 9.972 -6.322 6.421 1.00 0.00 67 LEU A N 16
ATOM 17761 C CA . LEU A 1 67 ? 9.158 -7.284 7.157 1.00 0.00 67 LEU A CA 16
ATOM 17762 C C . LEU A 1 67 ? 9.194 -8.652 6.484 1.00 0.00 67 LEU A C 16
ATOM 17763 O O . LEU A 1 67 ? 8.626 -9.606 7.055 1.00 0.00 67 LEU A O 16
ATOM 17793 N N . GLY A 1 1 ? 3.261 3.692 -19.345 1.00 0.00 1 GLY A N 17
ATOM 17794 C CA . GLY A 1 1 ? 3.807 3.230 -18.040 1.00 0.00 1 GLY A CA 17
ATOM 17795 C C . GLY A 1 1 ? 2.834 2.349 -17.283 1.00 0.00 1 GLY A C 17
ATOM 17796 O O . GLY A 1 1 ? 2.260 1.418 -17.849 1.00 0.00 1 GLY A O 17
ATOM 17802 N N . SER A 1 2 ? 2.648 2.641 -16.000 1.00 0.00 2 SER A N 17
ATOM 17803 C CA . SER A 1 2 ? 1.737 1.868 -15.164 1.00 0.00 2 SER A CA 17
ATOM 17804 C C . SER A 1 2 ? 1.429 2.609 -13.867 1.00 0.00 2 SER A C 17
ATOM 17805 O O . SER A 1 2 ? 2.202 2.553 -12.909 1.00 0.00 2 SER A O 17
ATOM 17813 N N . ARG A 1 3 ? 0.297 3.301 -13.844 1.00 0.00 3 ARG A N 17
ATOM 17814 C CA . ARG A 1 3 ? -0.114 4.052 -12.665 1.00 0.00 3 ARG A CA 17
ATOM 17815 C C . ARG A 1 3 ? -0.980 3.195 -11.748 1.00 0.00 3 ARG A C 17
ATOM 17816 O O . ARG A 1 3 ? -0.786 3.181 -10.535 1.00 0.00 3 ARG A O 17
ATOM 17837 N N . VAL A 1 4 ? -1.933 2.479 -12.339 1.00 0.00 4 VAL A N 17
ATOM 17838 C CA . VAL A 1 4 ? -2.828 1.616 -11.576 1.00 0.00 4 VAL A CA 17
ATOM 17839 C C . VAL A 1 4 ? -2.189 0.255 -11.322 1.00 0.00 4 VAL A C 17
ATOM 17840 O O . VAL A 1 4 ? -2.406 -0.356 -10.275 1.00 0.00 4 VAL A O 17
ATOM 17853 N N . LYS A 1 5 ? -1.395 -0.213 -12.282 1.00 0.00 5 LYS A N 17
ATOM 17854 C CA . LYS A 1 5 ? -0.718 -1.500 -12.150 1.00 0.00 5 LYS A CA 17
ATOM 17855 C C . LYS A 1 5 ? 0.038 -1.564 -10.829 1.00 0.00 5 LYS A C 17
ATOM 17856 O O . LYS A 1 5 ? 0.180 -2.629 -10.229 1.00 0.00 5 LYS A O 17
ATOM 17875 N N . ALA A 1 6 ? 0.509 -0.406 -10.375 1.00 0.00 6 ALA A N 17
ATOM 17876 C CA . ALA A 1 6 ? 1.235 -0.312 -9.117 1.00 0.00 6 ALA A CA 17
ATOM 17877 C C . ALA A 1 6 ? 0.266 -0.316 -7.937 1.00 0.00 6 ALA A C 17
ATOM 17878 O O . ALA A 1 6 ? 0.627 -0.697 -6.826 1.00 0.00 6 ALA A O 17
ATOM 17885 N N . LEU A 1 7 ? -0.964 0.122 -8.191 1.00 0.00 7 LEU A N 17
ATOM 17886 C CA . LEU A 1 7 ? -1.992 0.182 -7.157 1.00 0.00 7 LEU A CA 17
ATOM 17887 C C . LEU A 1 7 ? -2.650 -1.178 -6.936 1.00 0.00 7 LEU A C 17
ATOM 17888 O O . LEU A 1 7 ? -2.893 -1.584 -5.801 1.00 0.00 7 LEU A O 17
ATOM 17904 N N . GLU A 1 8 ? -2.956 -1.867 -8.030 1.00 0.00 8 GLU A N 17
ATOM 17905 C CA . GLU A 1 8 ? -3.610 -3.171 -7.961 1.00 0.00 8 GLU A CA 17
ATOM 17906 C C . GLU A 1 8 ? -2.681 -4.255 -7.415 1.00 0.00 8 GLU A C 17
ATOM 17907 O O . GLU A 1 8 ? -3.132 -5.197 -6.763 1.00 0.00 8 GLU A O 17
ATOM 17919 N N . GLU A 1 9 ? -1.390 -4.128 -7.696 1.00 0.00 9 GLU A N 17
ATOM 17920 C CA . GLU A 1 9 ? -0.409 -5.111 -7.244 1.00 0.00 9 GLU A CA 17
ATOM 17921 C C . GLU A 1 9 ? -0.054 -4.927 -5.769 1.00 0.00 9 GLU A C 17
ATOM 17922 O O . GLU A 1 9 ? -0.228 -5.837 -4.960 1.00 0.00 9 GLU A O 17
ATOM 17934 N N . LYS A 1 10 ? 0.462 -3.751 -5.433 1.00 0.00 10 LYS A N 17
ATOM 17935 C CA . LYS A 1 10 ? 0.866 -3.446 -4.061 1.00 0.00 10 LYS A CA 17
ATOM 17936 C C . LYS A 1 10 ? -0.209 -3.829 -3.045 1.00 0.00 10 LYS A C 17
ATOM 17937 O O . LYS A 1 10 ? 0.081 -4.483 -2.047 1.00 0.00 10 LYS A O 17
ATOM 17956 N N . VAL A 1 11 ? -1.446 -3.410 -3.297 1.00 0.00 11 VAL A N 17
ATOM 17957 C CA . VAL A 1 11 ? -2.556 -3.705 -2.389 1.00 0.00 11 VAL A CA 17
ATOM 17958 C C . VAL A 1 11 ? -2.557 -5.171 -1.952 1.00 0.00 11 VAL A C 17
ATOM 17959 O O . VAL A 1 11 ? -2.986 -5.493 -0.844 1.00 0.00 11 VAL A O 17
ATOM 17972 N N . LYS A 1 12 ? -2.073 -6.053 -2.819 1.00 0.00 12 LYS A N 17
ATOM 17973 C CA . LYS A 1 12 ? -2.021 -7.474 -2.504 1.00 0.00 12 LYS A CA 17
ATOM 17974 C C . LYS A 1 12 ? -0.881 -7.766 -1.536 1.00 0.00 12 LYS A C 17
ATOM 17975 O O . LYS A 1 12 ? -1.064 -8.457 -0.536 1.00 0.00 12 LYS A O 17
ATOM 17994 N N . ALA A 1 13 ? 0.293 -7.233 -1.838 1.00 0.00 13 ALA A N 17
ATOM 17995 C CA . ALA A 1 13 ? 1.460 -7.430 -0.992 1.00 0.00 13 ALA A CA 17
ATOM 17996 C C . ALA A 1 13 ? 1.359 -6.589 0.277 1.00 0.00 13 ALA A C 17
ATOM 17997 O O . ALA A 1 13 ? 1.973 -6.900 1.293 1.00 0.00 13 ALA A O 17
ATOM 18004 N N . LEU A 1 14 ? 0.587 -5.512 0.200 1.00 0.00 14 LEU A N 17
ATOM 18005 C CA . LEU A 1 14 ? 0.409 -4.608 1.328 1.00 0.00 14 LEU A CA 17
ATOM 18006 C C . LEU A 1 14 ? -0.279 -5.293 2.508 1.00 0.00 14 LEU A C 17
ATOM 18007 O O . LEU A 1 14 ? 0.235 -5.283 3.626 1.00 0.00 14 LEU A O 17
ATOM 18023 N N . GLU A 1 15 ? -1.452 -5.867 2.261 1.00 0.00 15 GLU A N 17
ATOM 18024 C CA . GLU A 1 15 ? -2.214 -6.532 3.320 1.00 0.00 15 GLU A CA 17
ATOM 18025 C C . GLU A 1 15 ? -1.690 -7.942 3.611 1.00 0.00 15 GLU A C 17
ATOM 18026 O O . GLU A 1 15 ? -1.309 -8.250 4.741 1.00 0.00 15 GLU A O 17
ATOM 18038 N N . GLU A 1 16 ? -1.698 -8.799 2.594 1.00 0.00 16 GLU A N 17
ATOM 18039 C CA . GLU A 1 16 ? -1.250 -10.186 2.736 1.00 0.00 16 GLU A CA 17
ATOM 18040 C C . GLU A 1 16 ? 0.071 -10.304 3.490 1.00 0.00 16 GLU A C 17
ATOM 18041 O O . GLU A 1 16 ? 0.260 -11.238 4.265 1.00 0.00 16 GLU A O 17
ATOM 18053 N N . LYS A 1 17 ? 0.988 -9.374 3.253 1.00 0.00 17 LYS A N 17
ATOM 18054 C CA . LYS A 1 17 ? 2.287 -9.413 3.916 1.00 0.00 17 LYS A CA 17
ATOM 18055 C C . LYS A 1 17 ? 2.152 -9.085 5.397 1.00 0.00 17 LYS A C 17
ATOM 18056 O O . LYS A 1 17 ? 2.676 -9.800 6.249 1.00 0.00 17 LYS A O 17
ATOM 18075 N N . VAL A 1 18 ? 1.446 -8.002 5.699 1.00 0.00 18 VAL A N 17
ATOM 18076 C CA . VAL A 1 18 ? 1.247 -7.589 7.081 1.00 0.00 18 VAL A CA 17
ATOM 18077 C C . VAL A 1 18 ? 0.426 -8.621 7.844 1.00 0.00 18 VAL A C 17
ATOM 18078 O O . VAL A 1 18 ? 0.652 -8.855 9.031 1.00 0.00 18 VAL A O 17
ATOM 18091 N N . LYS A 1 19 ? -0.524 -9.239 7.152 1.00 0.00 19 LYS A N 17
ATOM 18092 C CA . LYS A 1 19 ? -1.377 -10.252 7.761 1.00 0.00 19 LYS A CA 17
ATOM 18093 C C . LYS A 1 19 ? -0.566 -11.491 8.131 1.00 0.00 19 LYS A C 17
ATOM 18094 O O . LYS A 1 19 ? -0.915 -12.217 9.062 1.00 0.00 19 LYS A O 17
ATOM 18113 N N . ALA A 1 20 ? 0.517 -11.726 7.395 1.00 0.00 20 ALA A N 17
ATOM 18114 C CA . ALA A 1 20 ? 1.375 -12.877 7.646 1.00 0.00 20 ALA A CA 17
ATOM 18115 C C . ALA A 1 20 ? 2.570 -12.502 8.517 1.00 0.00 20 ALA A C 17
ATOM 18116 O O . ALA A 1 20 ? 3.196 -13.367 9.130 1.00 0.00 20 ALA A O 17
ATOM 18123 N N . LEU A 1 21 ? 2.886 -11.210 8.570 1.00 0.00 21 LEU A N 17
ATOM 18124 C CA . LEU A 1 21 ? 4.009 -10.735 9.367 1.00 0.00 21 LEU A CA 17
ATOM 18125 C C . LEU A 1 21 ? 3.633 -10.668 10.845 1.00 0.00 21 LEU A C 17
ATOM 18126 O O . LEU A 1 21 ? 4.394 -11.102 11.710 1.00 0.00 21 LEU A O 17
ATOM 18142 N N . GLY A 1 22 ? 2.455 -10.123 11.125 1.00 0.00 22 GLY A N 17
ATOM 18143 C CA . GLY A 1 22 ? 1.997 -10.007 12.498 1.00 0.00 22 GLY A CA 17
ATOM 18144 C C . GLY A 1 22 ? 1.740 -8.569 12.901 1.00 0.00 22 GLY A C 17
ATOM 18145 O O . GLY A 1 22 ? 0.765 -7.958 12.463 1.00 0.00 22 GLY A O 17
ATOM 18149 N N . GLY A 1 23 ? 2.620 -8.025 13.735 1.00 0.00 23 GLY A N 17
ATOM 18150 C CA . GLY A 1 23 ? 2.467 -6.653 14.179 1.00 0.00 23 GLY A CA 17
ATOM 18151 C C . GLY A 1 23 ? 2.898 -6.454 15.618 1.00 0.00 23 GLY A C 17
ATOM 18152 O O . GLY A 1 23 ? 2.833 -7.379 16.427 1.00 0.00 23 GLY A O 17
ATOM 18156 N N . GLY A 1 24 ? 3.340 -5.241 15.938 1.00 0.00 24 GLY A N 17
ATOM 18157 C CA . GLY A 1 24 ? 3.777 -4.945 17.289 1.00 0.00 24 GLY A CA 17
ATOM 18158 C C . GLY A 1 24 ? 4.939 -3.971 17.325 1.00 0.00 24 GLY A C 17
ATOM 18159 O O . GLY A 1 24 ? 6.095 -4.377 17.439 1.00 0.00 24 GLY A O 17
ATOM 18163 N N . GLY A 1 25 ? 4.632 -2.681 17.229 1.00 0.00 25 GLY A N 17
ATOM 18164 C CA . GLY A 1 25 ? 5.671 -1.667 17.256 1.00 0.00 25 GLY A CA 17
ATOM 18165 C C . GLY A 1 25 ? 5.693 -0.821 15.998 1.00 0.00 25 GLY A C 17
ATOM 18166 O O . GLY A 1 25 ? 5.059 0.231 15.939 1.00 0.00 25 GLY A O 17
ATOM 18170 N N . ARG A 1 26 ? 6.429 -1.280 14.992 1.00 0.00 26 ARG A N 17
ATOM 18171 C CA . ARG A 1 26 ? 6.536 -0.558 13.727 1.00 0.00 26 ARG A CA 17
ATOM 18172 C C . ARG A 1 26 ? 5.323 -0.812 12.840 1.00 0.00 26 ARG A C 17
ATOM 18173 O O . ARG A 1 26 ? 4.964 0.023 12.010 1.00 0.00 26 ARG A O 17
ATOM 18194 N N . ILE A 1 27 ? 4.710 -1.977 13.006 1.00 0.00 27 ILE A N 17
ATOM 18195 C CA . ILE A 1 27 ? 3.553 -2.354 12.203 1.00 0.00 27 ILE A CA 17
ATOM 18196 C C . ILE A 1 27 ? 2.281 -1.644 12.658 1.00 0.00 27 ILE A C 17
ATOM 18197 O O . ILE A 1 27 ? 1.340 -1.493 11.879 1.00 0.00 27 ILE A O 17
ATOM 18213 N N . GLU A 1 28 ? 2.244 -1.215 13.918 1.00 0.00 28 GLU A N 17
ATOM 18214 C CA . GLU A 1 28 ? 1.066 -0.533 14.447 1.00 0.00 28 GLU A CA 17
ATOM 18215 C C . GLU A 1 28 ? 0.681 0.659 13.569 1.00 0.00 28 GLU A C 17
ATOM 18216 O O . GLU A 1 28 ? -0.457 0.759 13.109 1.00 0.00 28 GLU A O 17
ATOM 18228 N N . GLU A 1 29 ? 1.634 1.554 13.330 1.00 0.00 29 GLU A N 17
ATOM 18229 C CA . GLU A 1 29 ? 1.393 2.726 12.498 1.00 0.00 29 GLU A CA 17
ATOM 18230 C C . GLU A 1 29 ? 1.416 2.356 11.017 1.00 0.00 29 GLU A C 17
ATOM 18231 O O . GLU A 1 29 ? 0.804 3.028 10.187 1.00 0.00 29 GLU A O 17
ATOM 18243 N N . LEU A 1 30 ? 2.141 1.289 10.693 1.00 0.00 30 LEU A N 17
ATOM 18244 C CA . LEU A 1 30 ? 2.267 0.830 9.315 1.00 0.00 30 LEU A CA 17
ATOM 18245 C C . LEU A 1 30 ? 0.926 0.361 8.753 1.00 0.00 30 LEU A C 17
ATOM 18246 O O . LEU A 1 30 ? 0.509 0.800 7.681 1.00 0.00 30 LEU A O 17
ATOM 18262 N N . LYS A 1 31 ? 0.261 -0.539 9.471 1.00 0.00 31 LYS A N 17
ATOM 18263 C CA . LYS A 1 31 ? -1.024 -1.068 9.025 1.00 0.00 31 LYS A CA 17
ATOM 18264 C C . LYS A 1 31 ? -2.046 0.047 8.829 1.00 0.00 31 LYS A C 17
ATOM 18265 O O . LYS A 1 31 ? -2.955 -0.073 8.007 1.00 0.00 31 LYS A O 17
ATOM 18284 N N . LYS A 1 32 ? -1.893 1.131 9.580 1.00 0.00 32 LYS A N 17
ATOM 18285 C CA . LYS A 1 32 ? -2.803 2.262 9.476 1.00 0.00 32 LYS A CA 17
ATOM 18286 C C . LYS A 1 32 ? -2.798 2.823 8.056 1.00 0.00 32 LYS A C 17
ATOM 18287 O O . LYS A 1 32 ? -3.831 3.247 7.539 1.00 0.00 32 LYS A O 17
ATOM 18306 N N . LYS A 1 33 ? -1.625 2.812 7.431 1.00 0.00 33 LYS A N 17
ATOM 18307 C CA . LYS A 1 33 ? -1.473 3.311 6.069 1.00 0.00 33 LYS A CA 17
ATOM 18308 C C . LYS A 1 33 ? -1.927 2.268 5.050 1.00 0.00 33 LYS A C 17
ATOM 18309 O O . LYS A 1 33 ? -2.275 2.604 3.921 1.00 0.00 33 LYS A O 17
ATOM 18328 N N . CYS A 1 34 ? -1.904 1.002 5.456 1.00 0.00 34 CYS A N 17
ATOM 18329 C CA . CYS A 1 34 ? -2.302 -0.098 4.585 1.00 0.00 34 CYS A CA 17
ATOM 18330 C C . CYS A 1 34 ? -3.821 -0.159 4.427 1.00 0.00 34 CYS A C 17
ATOM 18331 O O . CYS A 1 34 ? -4.343 -0.053 3.317 1.00 0.00 34 CYS A O 17
ATOM 18338 N N . GLU A 1 35 ? -4.520 -0.335 5.544 1.00 0.00 35 GLU A N 17
ATOM 18339 C CA . GLU A 1 35 ? -5.979 -0.419 5.538 1.00 0.00 35 GLU A CA 17
ATOM 18340 C C . GLU A 1 35 ? -6.602 0.772 4.816 1.00 0.00 35 GLU A C 17
ATOM 18341 O O . GLU A 1 35 ? -7.543 0.615 4.040 1.00 0.00 35 GLU A O 17
ATOM 18353 N N . GLU A 1 36 ? -6.075 1.963 5.079 1.00 0.00 36 GLU A N 17
ATOM 18354 C CA . GLU A 1 36 ? -6.584 3.179 4.453 1.00 0.00 36 GLU A CA 17
ATOM 18355 C C . GLU A 1 36 ? -6.243 3.208 2.965 1.00 0.00 36 GLU A C 17
ATOM 18356 O O . GLU A 1 36 ? -6.959 3.811 2.166 1.00 0.00 36 GLU A O 17
ATOM 18368 N N . LEU A 1 37 ? -5.142 2.557 2.604 1.00 0.00 37 LEU A N 17
ATOM 18369 C CA . LEU A 1 37 ? -4.697 2.508 1.216 1.00 0.00 37 LEU A CA 17
ATOM 18370 C C . LEU A 1 37 ? -5.602 1.607 0.380 1.00 0.00 37 LEU A C 17
ATOM 18371 O O . LEU A 1 37 ? -5.942 1.935 -0.755 1.00 0.00 37 LEU A O 17
ATOM 18387 N N . LYS A 1 38 ? -5.978 0.468 0.948 1.00 0.00 38 LYS A N 17
ATOM 18388 C CA . LYS A 1 38 ? -6.835 -0.492 0.260 1.00 0.00 38 LYS A CA 17
ATOM 18389 C C . LYS A 1 38 ? -8.245 0.063 0.052 1.00 0.00 38 LYS A C 17
ATOM 18390 O O . LYS A 1 38 ? -8.935 -0.313 -0.896 1.00 0.00 38 LYS A O 17
ATOM 18409 N N . LYS A 1 39 ? -8.669 0.945 0.949 1.00 0.00 39 LYS A N 17
ATOM 18410 C CA . LYS A 1 39 ? -10.001 1.538 0.874 1.00 0.00 39 LYS A CA 17
ATOM 18411 C C . LYS A 1 39 ? -10.077 2.630 -0.193 1.00 0.00 39 LYS A C 17
ATOM 18412 O O . LYS A 1 39 ? -11.128 2.843 -0.795 1.00 0.00 39 LYS A O 17
ATOM 18431 N N . LYS A 1 40 ? -8.967 3.326 -0.410 1.00 0.00 40 LYS A N 17
ATOM 18432 C CA . LYS A 1 40 ? -8.921 4.404 -1.394 1.00 0.00 40 LYS A CA 17
ATOM 18433 C C . LYS A 1 40 ? -9.047 3.870 -2.820 1.00 0.00 40 LYS A C 17
ATOM 18434 O O . LYS A 1 40 ? -9.928 4.286 -3.571 1.00 0.00 40 LYS A O 17
ATOM 18453 N N . ILE A 1 41 ? -8.158 2.955 -3.186 1.00 0.00 41 ILE A N 17
ATOM 18454 C CA . ILE A 1 41 ? -8.162 2.372 -4.525 1.00 0.00 41 ILE A CA 17
ATOM 18455 C C . ILE A 1 41 ? -9.497 1.700 -4.837 1.00 0.00 41 ILE A C 17
ATOM 18456 O O . ILE A 1 41 ? -9.958 1.719 -5.977 1.00 0.00 41 ILE A O 17
ATOM 18472 N N . GLU A 1 42 ? -10.110 1.105 -3.820 1.00 0.00 42 GLU A N 17
ATOM 18473 C CA . GLU A 1 42 ? -11.389 0.425 -3.991 1.00 0.00 42 GLU A CA 17
ATOM 18474 C C . GLU A 1 42 ? -12.520 1.423 -4.231 1.00 0.00 42 GLU A C 17
ATOM 18475 O O . GLU A 1 42 ? -13.529 1.092 -4.853 1.00 0.00 42 GLU A O 17
ATOM 18487 N N . GLU A 1 43 ? -12.347 2.642 -3.730 1.00 0.00 43 GLU A N 17
ATOM 18488 C CA . GLU A 1 43 ? -13.359 3.681 -3.887 1.00 0.00 43 GLU A CA 17
ATOM 18489 C C . GLU A 1 43 ? -13.068 4.554 -5.104 1.00 0.00 43 GLU A C 17
ATOM 18490 O O . GLU A 1 43 ? -13.949 4.802 -5.927 1.00 0.00 43 GLU A O 17
ATOM 18502 N N . LEU A 1 44 ? -11.828 5.021 -5.211 1.00 0.00 44 LEU A N 17
ATOM 18503 C CA . LEU A 1 44 ? -11.425 5.870 -6.325 1.00 0.00 44 LEU A CA 17
ATOM 18504 C C . LEU A 1 44 ? -11.540 5.127 -7.652 1.00 0.00 44 LEU A C 17
ATOM 18505 O O . LEU A 1 44 ? -10.911 4.088 -7.851 1.00 0.00 44 LEU A O 17
ATOM 18521 N N . GLY A 1 45 ? -12.349 5.668 -8.557 1.00 0.00 45 GLY A N 17
ATOM 18522 C CA . GLY A 1 45 ? -12.535 5.048 -9.855 1.00 0.00 45 GLY A CA 17
ATOM 18523 C C . GLY A 1 45 ? -12.210 5.992 -10.995 1.00 0.00 45 GLY A C 17
ATOM 18524 O O . GLY A 1 45 ? -12.817 5.922 -12.063 1.00 0.00 45 GLY A O 17
ATOM 18528 N N . GLY A 1 46 ? -11.247 6.881 -10.765 1.00 0.00 46 GLY A N 17
ATOM 18529 C CA . GLY A 1 46 ? -10.856 7.834 -11.787 1.00 0.00 46 GLY A CA 17
ATOM 18530 C C . GLY A 1 46 ? -11.127 9.269 -11.377 1.00 0.00 46 GLY A C 17
ATOM 18531 O O . GLY A 1 46 ? -11.334 10.135 -12.226 1.00 0.00 46 GLY A O 17
ATOM 18535 N N . GLY A 1 47 ? -11.126 9.521 -10.072 1.00 0.00 47 GLY A N 17
ATOM 18536 C CA . GLY A 1 47 ? -11.374 10.862 -9.575 1.00 0.00 47 GLY A CA 17
ATOM 18537 C C . GLY A 1 47 ? -10.477 11.231 -8.407 1.00 0.00 47 GLY A C 17
ATOM 18538 O O . GLY A 1 47 ? -10.742 12.201 -7.698 1.00 0.00 47 GLY A O 17
ATOM 18542 N N . GLY A 1 48 ? -9.412 10.460 -8.208 1.00 0.00 48 GLY A N 17
ATOM 18543 C CA . GLY A 1 48 ? -8.491 10.733 -7.119 1.00 0.00 48 GLY A CA 17
ATOM 18544 C C . GLY A 1 48 ? -7.040 10.599 -7.540 1.00 0.00 48 GLY A C 17
ATOM 18545 O O . GLY A 1 48 ? -6.158 10.409 -6.702 1.00 0.00 48 GLY A O 17
ATOM 18549 N N . GLU A 1 49 ? -6.793 10.700 -8.843 1.00 0.00 49 GLU A N 17
ATOM 18550 C CA . GLU A 1 49 ? -5.442 10.588 -9.382 1.00 0.00 49 GLU A CA 17
ATOM 18551 C C . GLU A 1 49 ? -4.851 9.210 -9.100 1.00 0.00 49 GLU A C 17
ATOM 18552 O O . GLU A 1 49 ? -4.848 8.743 -7.961 1.00 0.00 49 GLU A O 17
ATOM 18564 N N . VAL A 1 50 ? -4.349 8.565 -10.149 1.00 0.00 50 VAL A N 17
ATOM 18565 C CA . VAL A 1 50 ? -3.752 7.242 -10.022 1.00 0.00 50 VAL A CA 17
ATOM 18566 C C . VAL A 1 50 ? -2.273 7.335 -9.653 1.00 0.00 50 VAL A C 17
ATOM 18567 O O . VAL A 1 50 ? -1.727 6.440 -9.008 1.00 0.00 50 VAL A O 17
ATOM 18580 N N . LYS A 1 51 ? -1.630 8.418 -10.077 1.00 0.00 51 LYS A N 17
ATOM 18581 C CA . LYS A 1 51 ? -0.211 8.624 -9.802 1.00 0.00 51 LYS A CA 17
ATOM 18582 C C . LYS A 1 51 ? 0.025 9.083 -8.363 1.00 0.00 51 LYS A C 17
ATOM 18583 O O . LYS A 1 51 ? 1.139 8.984 -7.849 1.00 0.00 51 LYS A O 17
ATOM 18602 N N . LYS A 1 52 ? -1.021 9.594 -7.722 1.00 0.00 52 LYS A N 17
ATOM 18603 C CA . LYS A 1 52 ? -0.912 10.074 -6.348 1.00 0.00 52 LYS A CA 17
ATOM 18604 C C . LYS A 1 52 ? -0.901 8.920 -5.348 1.00 0.00 52 LYS A C 17
ATOM 18605 O O . LYS A 1 52 ? -0.292 9.018 -4.283 1.00 0.00 52 LYS A O 17
ATOM 18624 N N . VAL A 1 53 ? -1.585 7.831 -5.688 1.00 0.00 53 VAL A N 17
ATOM 18625 C CA . VAL A 1 53 ? -1.653 6.669 -4.808 1.00 0.00 53 VAL A CA 17
ATOM 18626 C C . VAL A 1 53 ? -0.418 5.781 -4.946 1.00 0.00 53 VAL A C 17
ATOM 18627 O O . VAL A 1 53 ? 0.096 5.262 -3.955 1.00 0.00 53 VAL A O 17
ATOM 18640 N N . GLU A 1 54 ? 0.048 5.599 -6.178 1.00 0.00 54 GLU A N 17
ATOM 18641 C CA . GLU A 1 54 ? 1.215 4.762 -6.435 1.00 0.00 54 GLU A CA 17
ATOM 18642 C C . GLU A 1 54 ? 2.483 5.386 -5.858 1.00 0.00 54 GLU A C 17
ATOM 18643 O O . GLU A 1 54 ? 3.437 4.683 -5.525 1.00 0.00 54 GLU A O 17
ATOM 18655 N N . GLU A 1 55 ? 2.489 6.710 -5.747 1.00 0.00 55 GLU A N 17
ATOM 18656 C CA . GLU A 1 55 ? 3.642 7.427 -5.214 1.00 0.00 55 GLU A CA 17
ATOM 18657 C C . GLU A 1 55 ? 3.710 7.315 -3.693 1.00 0.00 55 GLU A C 17
ATOM 18658 O O . GLU A 1 55 ? 4.783 7.111 -3.124 1.00 0.00 55 GLU A O 17
ATOM 18670 N N . GLU A 1 56 ? 2.561 7.456 -3.041 1.00 0.00 56 GLU A N 17
ATOM 18671 C CA . GLU A 1 56 ? 2.492 7.378 -1.586 1.00 0.00 56 GLU A CA 17
ATOM 18672 C C . GLU A 1 56 ? 2.735 5.952 -1.096 1.00 0.00 56 GLU A C 17
ATOM 18673 O O . GLU A 1 56 ? 3.407 5.740 -0.087 1.00 0.00 56 GLU A O 17
ATOM 18685 N N . VAL A 1 57 ? 2.182 4.980 -1.813 1.00 0.00 57 VAL A N 17
ATOM 18686 C CA . VAL A 1 57 ? 2.336 3.577 -1.445 1.00 0.00 57 VAL A CA 17
ATOM 18687 C C . VAL A 1 57 ? 3.784 3.116 -1.594 1.00 0.00 57 VAL A C 17
ATOM 18688 O O . VAL A 1 57 ? 4.217 2.178 -0.926 1.00 0.00 57 VAL A O 17
ATOM 18701 N N . LYS A 1 58 ? 4.527 3.777 -2.477 1.00 0.00 58 LYS A N 17
ATOM 18702 C CA . LYS A 1 58 ? 5.926 3.430 -2.714 1.00 0.00 58 LYS A CA 17
ATOM 18703 C C . LYS A 1 58 ? 6.715 3.394 -1.407 1.00 0.00 58 LYS A C 17
ATOM 18704 O O . LYS A 1 58 ? 7.670 2.630 -1.267 1.00 0.00 58 LYS A O 17
ATOM 18723 N N . LYS A 1 59 ? 6.313 4.229 -0.455 1.00 0.00 59 LYS A N 17
ATOM 18724 C CA . LYS A 1 59 ? 6.984 4.295 0.839 1.00 0.00 59 LYS A CA 17
ATOM 18725 C C . LYS A 1 59 ? 6.548 3.146 1.745 1.00 0.00 59 LYS A C 17
ATOM 18726 O O . LYS A 1 59 ? 7.317 2.679 2.584 1.00 0.00 59 LYS A O 17
ATOM 18745 N N . LEU A 1 60 ? 5.307 2.700 1.573 1.00 0.00 60 LEU A N 17
ATOM 18746 C CA . LEU A 1 60 ? 4.767 1.610 2.379 1.00 0.00 60 LEU A CA 17
ATOM 18747 C C . LEU A 1 60 ? 5.293 0.260 1.902 1.00 0.00 60 LEU A C 17
ATOM 18748 O O . LEU A 1 60 ? 5.684 -0.584 2.706 1.00 0.00 60 LEU A O 17
ATOM 18764 N N . GLU A 1 61 ? 5.294 0.060 0.588 1.00 0.00 61 GLU A N 17
ATOM 18765 C CA . GLU A 1 61 ? 5.768 -1.190 0.006 1.00 0.00 61 GLU A CA 17
ATOM 18766 C C . GLU A 1 61 ? 7.269 -1.372 0.225 1.00 0.00 61 GLU A C 17
ATOM 18767 O O . GLU A 1 61 ? 7.767 -2.497 0.268 1.00 0.00 61 GLU A O 17
ATOM 18779 N N . GLU A 1 62 ? 7.984 -0.260 0.358 1.00 0.00 62 GLU A N 17
ATOM 18780 C CA . GLU A 1 62 ? 9.428 -0.300 0.567 1.00 0.00 62 GLU A CA 17
ATOM 18781 C C . GLU A 1 62 ? 9.783 -1.008 1.871 1.00 0.00 62 GLU A C 17
ATOM 18782 O O . GLU A 1 62 ? 10.822 -1.662 1.970 1.00 0.00 62 GLU A O 17
ATOM 18794 N N . GLU A 1 63 ? 8.919 -0.874 2.871 1.00 0.00 63 GLU A N 17
ATOM 18795 C CA . GLU A 1 63 ? 9.151 -1.500 4.167 1.00 0.00 63 GLU A CA 17
ATOM 18796 C C . GLU A 1 63 ? 8.794 -2.983 4.127 1.00 0.00 63 GLU A C 17
ATOM 18797 O O . GLU A 1 63 ? 9.364 -3.788 4.861 1.00 0.00 63 GLU A O 17
ATOM 18809 N N . ILE A 1 64 ? 7.842 -3.331 3.268 1.00 0.00 64 ILE A N 17
ATOM 18810 C CA . ILE A 1 64 ? 7.401 -4.713 3.134 1.00 0.00 64 ILE A CA 17
ATOM 18811 C C . ILE A 1 64 ? 8.498 -5.590 2.539 1.00 0.00 64 ILE A C 17
ATOM 18812 O O . ILE A 1 64 ? 8.560 -6.789 2.810 1.00 0.00 64 ILE A O 17
ATOM 18828 N N . LYS A 1 65 ? 9.363 -4.988 1.729 1.00 0.00 65 LYS A N 17
ATOM 18829 C CA . LYS A 1 65 ? 10.456 -5.720 1.103 1.00 0.00 65 LYS A CA 17
ATOM 18830 C C . LYS A 1 65 ? 11.356 -6.357 2.157 1.00 0.00 65 LYS A C 17
ATOM 18831 O O . LYS A 1 65 ? 11.933 -7.421 1.935 1.00 0.00 65 LYS A O 17
ATOM 18850 N N . LYS A 1 66 ? 11.467 -5.698 3.306 1.00 0.00 66 LYS A N 17
ATOM 18851 C CA . LYS A 1 66 ? 12.294 -6.199 4.399 1.00 0.00 66 LYS A CA 17
ATOM 18852 C C . LYS A 1 66 ? 11.509 -7.171 5.276 1.00 0.00 66 LYS A C 17
ATOM 18853 O O . LYS A 1 66 ? 12.083 -8.076 5.883 1.00 0.00 66 LYS A O 17
ATOM 18872 N N . LEU A 1 67 ? 10.194 -6.980 5.337 1.00 0.00 67 LEU A N 17
ATOM 18873 C CA . LEU A 1 67 ? 9.332 -7.840 6.140 1.00 0.00 67 LEU A CA 17
ATOM 18874 C C . LEU A 1 67 ? 8.059 -8.196 5.378 1.00 0.00 67 LEU A C 17
ATOM 18875 O O . LEU A 1 67 ? 7.326 -7.265 4.982 1.00 0.00 67 LEU A O 17
ATOM 18905 N N . GLY A 1 1 ? 4.944 5.064 -15.810 1.00 0.00 1 GLY A N 18
ATOM 18906 C CA . GLY A 1 1 ? 3.834 4.288 -16.429 1.00 0.00 1 GLY A CA 18
ATOM 18907 C C . GLY A 1 1 ? 3.077 3.451 -15.417 1.00 0.00 1 GLY A C 18
ATOM 18908 O O . GLY A 1 1 ? 3.239 3.630 -14.209 1.00 0.00 1 GLY A O 18
ATOM 18914 N N . SER A 1 2 ? 2.248 2.533 -15.910 1.00 0.00 2 SER A N 18
ATOM 18915 C CA . SER A 1 2 ? 1.461 1.663 -15.042 1.00 0.00 2 SER A CA 18
ATOM 18916 C C . SER A 1 2 ? 0.423 2.463 -14.264 1.00 0.00 2 SER A C 18
ATOM 18917 O O . SER A 1 2 ? -0.771 2.390 -14.553 1.00 0.00 2 SER A O 18
ATOM 18925 N N . ARG A 1 3 ? 0.887 3.226 -13.280 1.00 0.00 3 ARG A N 18
ATOM 18926 C CA . ARG A 1 3 ? 0.000 4.043 -12.460 1.00 0.00 3 ARG A CA 18
ATOM 18927 C C . ARG A 1 3 ? -0.906 3.168 -11.599 1.00 0.00 3 ARG A C 18
ATOM 18928 O O . ARG A 1 3 ? -0.773 3.144 -10.378 1.00 0.00 3 ARG A O 18
ATOM 18949 N N . VAL A 1 4 ? -1.821 2.451 -12.244 1.00 0.00 4 VAL A N 18
ATOM 18950 C CA . VAL A 1 4 ? -2.750 1.572 -11.535 1.00 0.00 4 VAL A CA 18
ATOM 18951 C C . VAL A 1 4 ? -2.118 0.212 -11.267 1.00 0.00 4 VAL A C 18
ATOM 18952 O O . VAL A 1 4 ? -2.312 -0.372 -10.201 1.00 0.00 4 VAL A O 18
ATOM 18965 N N . LYS A 1 5 ? -1.355 -0.289 -12.236 1.00 0.00 5 LYS A N 18
ATOM 18966 C CA . LYS A 1 5 ? -0.692 -1.581 -12.089 1.00 0.00 5 LYS A CA 18
ATOM 18967 C C . LYS A 1 5 ? 0.104 -1.628 -10.789 1.00 0.00 5 LYS A C 18
ATOM 18968 O O . LYS A 1 5 ? 0.276 -2.688 -10.192 1.00 0.00 5 LYS A O 18
ATOM 18987 N N . ALA A 1 6 ? 0.574 -0.463 -10.352 1.00 0.00 6 ALA A N 18
ATOM 18988 C CA . ALA A 1 6 ? 1.332 -0.359 -9.112 1.00 0.00 6 ALA A CA 18
ATOM 18989 C C . ALA A 1 6 ? 0.393 -0.363 -7.908 1.00 0.00 6 ALA A C 18
ATOM 18990 O O . ALA A 1 6 ? 0.778 -0.752 -6.807 1.00 0.00 6 ALA A O 18
ATOM 18997 N N . LEU A 1 7 ? -0.840 0.082 -8.133 1.00 0.00 7 LEU A N 18
ATOM 18998 C CA . LEU A 1 7 ? -1.850 0.146 -7.081 1.00 0.00 7 LEU A CA 18
ATOM 18999 C C . LEU A 1 7 ? -2.468 -1.220 -6.815 1.00 0.00 7 LEU A C 18
ATOM 19000 O O . LEU A 1 7 ? -2.641 -1.623 -5.667 1.00 0.00 7 LEU A O 18
ATOM 19016 N N . GLU A 1 8 ? -2.823 -1.914 -7.888 1.00 0.00 8 GLU A N 18
ATOM 19017 C CA . GLU A 1 8 ? -3.451 -3.228 -7.787 1.00 0.00 8 GLU A CA 18
ATOM 19018 C C . GLU A 1 8 ? -2.487 -4.293 -7.263 1.00 0.00 8 GLU A C 18
ATOM 19019 O O . GLU A 1 8 ? -2.895 -5.220 -6.564 1.00 0.00 8 GLU A O 18
ATOM 19031 N N . GLU A 1 9 ? -1.217 -4.171 -7.626 1.00 0.00 9 GLU A N 18
ATOM 19032 C CA . GLU A 1 9 ? -0.203 -5.141 -7.214 1.00 0.00 9 GLU A CA 18
ATOM 19033 C C . GLU A 1 9 ? 0.260 -4.932 -5.772 1.00 0.00 9 GLU A C 18
ATOM 19034 O O . GLU A 1 9 ? 0.694 -5.878 -5.115 1.00 0.00 9 GLU A O 18
ATOM 19046 N N . LYS A 1 10 ? 0.196 -3.697 -5.289 1.00 0.00 10 LYS A N 18
ATOM 19047 C CA . LYS A 1 10 ? 0.640 -3.392 -3.930 1.00 0.00 10 LYS A CA 18
ATOM 19048 C C . LYS A 1 10 ? -0.428 -3.715 -2.887 1.00 0.00 10 LYS A C 18
ATOM 19049 O O . LYS A 1 10 ? -0.109 -3.972 -1.728 1.00 0.00 10 LYS A O 18
ATOM 19068 N N . VAL A 1 11 ? -1.691 -3.695 -3.292 1.00 0.00 11 VAL A N 18
ATOM 19069 C CA . VAL A 1 11 ? -2.785 -3.979 -2.370 1.00 0.00 11 VAL A CA 18
ATOM 19070 C C . VAL A 1 11 ? -2.768 -5.439 -1.925 1.00 0.00 11 VAL A C 18
ATOM 19071 O O . VAL A 1 11 ? -3.135 -5.753 -0.793 1.00 0.00 11 VAL A O 18
ATOM 19084 N N . LYS A 1 12 ? -2.334 -6.328 -2.811 1.00 0.00 12 LYS A N 18
ATOM 19085 C CA . LYS A 1 12 ? -2.266 -7.747 -2.485 1.00 0.00 12 LYS A CA 18
ATOM 19086 C C . LYS A 1 12 ? -1.041 -8.037 -1.624 1.00 0.00 12 LYS A C 18
ATOM 19087 O O . LYS A 1 12 ? -1.087 -8.870 -0.721 1.00 0.00 12 LYS A O 18
ATOM 19106 N N . ALA A 1 13 ? 0.049 -7.334 -1.908 1.00 0.00 13 ALA A N 18
ATOM 19107 C CA . ALA A 1 13 ? 1.285 -7.500 -1.157 1.00 0.00 13 ALA A CA 18
ATOM 19108 C C . ALA A 1 13 ? 1.248 -6.689 0.134 1.00 0.00 13 ALA A C 18
ATOM 19109 O O . ALA A 1 13 ? 1.946 -7.001 1.096 1.00 0.00 13 ALA A O 18
ATOM 19116 N N . LEU A 1 14 ? 0.439 -5.635 0.141 1.00 0.00 14 LEU A N 18
ATOM 19117 C CA . LEU A 1 14 ? 0.319 -4.766 1.304 1.00 0.00 14 LEU A CA 18
ATOM 19118 C C . LEU A 1 14 ? -0.311 -5.492 2.492 1.00 0.00 14 LEU A C 18
ATOM 19119 O O . LEU A 1 14 ? 0.241 -5.491 3.591 1.00 0.00 14 LEU A O 18
ATOM 19135 N N . GLU A 1 15 ? -1.474 -6.093 2.270 1.00 0.00 15 GLU A N 18
ATOM 19136 C CA . GLU A 1 15 ? -2.182 -6.802 3.339 1.00 0.00 15 GLU A CA 18
ATOM 19137 C C . GLU A 1 15 ? -1.614 -8.203 3.583 1.00 0.00 15 GLU A C 18
ATOM 19138 O O . GLU A 1 15 ? -1.304 -8.566 4.718 1.00 0.00 15 GLU A O 18
ATOM 19150 N N . GLU A 1 16 ? -1.507 -8.995 2.519 1.00 0.00 16 GLU A N 18
ATOM 19151 C CA . GLU A 1 16 ? -1.009 -10.367 2.620 1.00 0.00 16 GLU A CA 18
ATOM 19152 C C . GLU A 1 16 ? 0.290 -10.465 3.411 1.00 0.00 16 GLU A C 18
ATOM 19153 O O . GLU A 1 16 ? 0.460 -11.381 4.211 1.00 0.00 16 GLU A O 18
ATOM 19165 N N . LYS A 1 17 ? 1.212 -9.540 3.172 1.00 0.00 17 LYS A N 18
ATOM 19166 C CA . LYS A 1 17 ? 2.496 -9.562 3.866 1.00 0.00 17 LYS A CA 18
ATOM 19167 C C . LYS A 1 17 ? 2.327 -9.229 5.343 1.00 0.00 17 LYS A C 18
ATOM 19168 O O . LYS A 1 17 ? 2.875 -9.915 6.206 1.00 0.00 17 LYS A O 18
ATOM 19187 N N . VAL A 1 18 ? 1.571 -8.176 5.630 1.00 0.00 18 VAL A N 18
ATOM 19188 C CA . VAL A 1 18 ? 1.342 -7.765 7.008 1.00 0.00 18 VAL A CA 18
ATOM 19189 C C . VAL A 1 18 ? 0.671 -8.876 7.805 1.00 0.00 18 VAL A C 18
ATOM 19190 O O . VAL A 1 18 ? 1.012 -9.116 8.964 1.00 0.00 18 VAL A O 18
ATOM 19203 N N . LYS A 1 19 ? -0.281 -9.557 7.177 1.00 0.00 19 LYS A N 18
ATOM 19204 C CA . LYS A 1 19 ? -0.993 -10.647 7.829 1.00 0.00 19 LYS A CA 18
ATOM 19205 C C . LYS A 1 19 ? -0.059 -11.828 8.082 1.00 0.00 19 LYS A C 18
ATOM 19206 O O . LYS A 1 19 ? -0.282 -12.622 8.995 1.00 0.00 19 LYS A O 18
ATOM 19225 N N . ALA A 1 20 ? 0.986 -11.936 7.266 1.00 0.00 20 ALA A N 18
ATOM 19226 C CA . ALA A 1 20 ? 1.953 -13.019 7.400 1.00 0.00 20 ALA A CA 18
ATOM 19227 C C . ALA A 1 20 ? 3.173 -12.584 8.210 1.00 0.00 20 ALA A C 18
ATOM 19228 O O . ALA A 1 20 ? 3.930 -13.421 8.701 1.00 0.00 20 ALA A O 18
ATOM 19235 N N . LEU A 1 21 ? 3.362 -11.274 8.344 1.00 0.00 21 LEU A N 18
ATOM 19236 C CA . LEU A 1 21 ? 4.493 -10.741 9.090 1.00 0.00 21 LEU A CA 18
ATOM 19237 C C . LEU A 1 21 ? 4.246 -10.845 10.593 1.00 0.00 21 LEU A C 18
ATOM 19238 O O . LEU A 1 21 ? 5.128 -11.246 11.352 1.00 0.00 21 LEU A O 18
ATOM 19254 N N . GLY A 1 22 ? 3.040 -10.479 11.014 1.00 0.00 22 GLY A N 18
ATOM 19255 C CA . GLY A 1 22 ? 2.695 -10.536 12.422 1.00 0.00 22 GLY A CA 18
ATOM 19256 C C . GLY A 1 22 ? 2.061 -9.251 12.916 1.00 0.00 22 GLY A C 18
ATOM 19257 O O . GLY A 1 22 ? 0.857 -9.047 12.763 1.00 0.00 22 GLY A O 18
ATOM 19261 N N . GLY A 1 23 ? 2.875 -8.382 13.508 1.00 0.00 23 GLY A N 18
ATOM 19262 C CA . GLY A 1 23 ? 2.368 -7.120 14.016 1.00 0.00 23 GLY A CA 18
ATOM 19263 C C . GLY A 1 23 ? 2.974 -6.748 15.355 1.00 0.00 23 GLY A C 18
ATOM 19264 O O . GLY A 1 23 ? 3.465 -7.610 16.083 1.00 0.00 23 GLY A O 18
ATOM 19268 N N . GLY A 1 24 ? 2.939 -5.459 15.680 1.00 0.00 24 GLY A N 18
ATOM 19269 C CA . GLY A 1 24 ? 3.491 -4.996 16.940 1.00 0.00 24 GLY A CA 18
ATOM 19270 C C . GLY A 1 24 ? 4.672 -4.063 16.751 1.00 0.00 24 GLY A C 18
ATOM 19271 O O . GLY A 1 24 ? 5.737 -4.484 16.299 1.00 0.00 24 GLY A O 18
ATOM 19275 N N . GLY A 1 25 ? 4.483 -2.794 17.095 1.00 0.00 25 GLY A N 18
ATOM 19276 C CA . GLY A 1 25 ? 5.549 -1.820 16.955 1.00 0.00 25 GLY A CA 18
ATOM 19277 C C . GLY A 1 25 ? 5.524 -1.122 15.609 1.00 0.00 25 GLY A C 18
ATOM 19278 O O . GLY A 1 25 ? 4.606 -0.357 15.315 1.00 0.00 25 GLY A O 18
ATOM 19282 N N . ARG A 1 26 ? 6.536 -1.386 14.789 1.00 0.00 26 ARG A N 18
ATOM 19283 C CA . ARG A 1 26 ? 6.631 -0.779 13.466 1.00 0.00 26 ARG A CA 18
ATOM 19284 C C . ARG A 1 26 ? 5.387 -1.073 12.638 1.00 0.00 26 ARG A C 18
ATOM 19285 O O . ARG A 1 26 ? 4.971 -0.260 11.814 1.00 0.00 26 ARG A O 18
ATOM 19306 N N . ILE A 1 27 ? 4.802 -2.245 12.858 1.00 0.00 27 ILE A N 18
ATOM 19307 C CA . ILE A 1 27 ? 3.610 -2.654 12.127 1.00 0.00 27 ILE A CA 18
ATOM 19308 C C . ILE A 1 27 ? 2.367 -1.938 12.644 1.00 0.00 27 ILE A C 18
ATOM 19309 O O . ILE A 1 27 ? 1.403 -1.746 11.906 1.00 0.00 27 ILE A O 18
ATOM 19325 N N . GLU A 1 28 ? 2.392 -1.546 13.916 1.00 0.00 28 GLU A N 18
ATOM 19326 C CA . GLU A 1 28 ? 1.259 -0.851 14.523 1.00 0.00 28 GLU A CA 18
ATOM 19327 C C . GLU A 1 28 ? 0.802 0.315 13.651 1.00 0.00 28 GLU A C 18
ATOM 19328 O O . GLU A 1 28 ? -0.359 0.384 13.249 1.00 0.00 28 GLU A O 18
ATOM 19340 N N . GLU A 1 29 ? 1.726 1.223 13.355 1.00 0.00 29 GLU A N 18
ATOM 19341 C CA . GLU A 1 29 ? 1.421 2.380 12.522 1.00 0.00 29 GLU A CA 18
ATOM 19342 C C . GLU A 1 29 ? 1.362 1.988 11.048 1.00 0.00 29 GLU A C 18
ATOM 19343 O O . GLU A 1 29 ? 0.664 2.618 10.254 1.00 0.00 29 GLU A O 18
ATOM 19355 N N . LEU A 1 30 ? 2.101 0.941 10.692 1.00 0.00 30 LEU A N 18
ATOM 19356 C CA . LEU A 1 30 ? 2.140 0.457 9.316 1.00 0.00 30 LEU A CA 18
ATOM 19357 C C . LEU A 1 30 ? 0.742 0.101 8.821 1.00 0.00 30 LEU A C 18
ATOM 19358 O O . LEU A 1 30 ? 0.427 0.279 7.645 1.00 0.00 30 LEU A O 18
ATOM 19374 N N . LYS A 1 31 ? -0.091 -0.408 9.724 1.00 0.00 31 LYS A N 18
ATOM 19375 C CA . LYS A 1 31 ? -1.454 -0.796 9.374 1.00 0.00 31 LYS A CA 18
ATOM 19376 C C . LYS A 1 31 ? -2.301 0.420 9.006 1.00 0.00 31 LYS A C 18
ATOM 19377 O O . LYS A 1 31 ? -2.969 0.429 7.973 1.00 0.00 31 LYS A O 18
ATOM 19396 N N . LYS A 1 32 ? -2.274 1.441 9.858 1.00 0.00 32 LYS A N 18
ATOM 19397 C CA . LYS A 1 32 ? -3.045 2.658 9.615 1.00 0.00 32 LYS A CA 18
ATOM 19398 C C . LYS A 1 32 ? -2.827 3.171 8.194 1.00 0.00 32 LYS A C 18
ATOM 19399 O O . LYS A 1 32 ? -3.738 3.712 7.570 1.00 0.00 32 LYS A O 18
ATOM 19418 N N . LYS A 1 33 ? -1.610 2.989 7.690 1.00 0.00 33 LYS A N 18
ATOM 19419 C CA . LYS A 1 33 ? -1.260 3.424 6.342 1.00 0.00 33 LYS A CA 18
ATOM 19420 C C . LYS A 1 33 ? -1.745 2.419 5.300 1.00 0.00 33 LYS A C 18
ATOM 19421 O O . LYS A 1 33 ? -1.936 2.758 4.132 1.00 0.00 33 LYS A O 18
ATOM 19440 N N . CYS A 1 34 ? -1.931 1.178 5.733 1.00 0.00 34 CYS A N 18
ATOM 19441 C CA . CYS A 1 34 ? -2.385 0.108 4.852 1.00 0.00 34 CYS A CA 18
ATOM 19442 C C . CYS A 1 34 ? -3.888 0.193 4.601 1.00 0.00 34 CYS A C 18
ATOM 19443 O O . CYS A 1 34 ? -4.333 0.322 3.459 1.00 0.00 34 CYS A O 18
ATOM 19450 N N . GLU A 1 35 ? -4.666 0.104 5.676 1.00 0.00 35 GLU A N 18
ATOM 19451 C CA . GLU A 1 35 ? -6.124 0.155 5.585 1.00 0.00 35 GLU A CA 18
ATOM 19452 C C . GLU A 1 35 ? -6.604 1.379 4.808 1.00 0.00 35 GLU A C 18
ATOM 19453 O O . GLU A 1 35 ? -7.647 1.338 4.156 1.00 0.00 35 GLU A O 18
ATOM 19465 N N . GLU A 1 36 ? -5.843 2.467 4.880 1.00 0.00 36 GLU A N 18
ATOM 19466 C CA . GLU A 1 36 ? -6.204 3.697 4.181 1.00 0.00 36 GLU A CA 18
ATOM 19467 C C . GLU A 1 36 ? -5.841 3.607 2.703 1.00 0.00 36 GLU A C 18
ATOM 19468 O O . GLU A 1 36 ? -6.473 4.241 1.861 1.00 0.00 36 GLU A O 18
ATOM 19480 N N . LEU A 1 37 ? -4.815 2.819 2.398 1.00 0.00 37 LEU A N 18
ATOM 19481 C CA . LEU A 1 37 ? -4.362 2.643 1.022 1.00 0.00 37 LEU A CA 18
ATOM 19482 C C . LEU A 1 37 ? -5.329 1.758 0.240 1.00 0.00 37 LEU A C 18
ATOM 19483 O O . LEU A 1 37 ? -5.686 2.065 -0.897 1.00 0.00 37 LEU A O 18
ATOM 19499 N N . LYS A 1 38 ? -5.743 0.657 0.858 1.00 0.00 38 LYS A N 18
ATOM 19500 C CA . LYS A 1 38 ? -6.665 -0.282 0.226 1.00 0.00 38 LYS A CA 18
ATOM 19501 C C . LYS A 1 38 ? -8.057 0.327 0.069 1.00 0.00 38 LYS A C 18
ATOM 19502 O O . LYS A 1 38 ? -8.804 -0.035 -0.839 1.00 0.00 38 LYS A O 18
ATOM 19521 N N . LYS A 1 39 ? -8.399 1.242 0.967 1.00 0.00 39 LYS A N 18
ATOM 19522 C CA . LYS A 1 39 ? -9.704 1.897 0.943 1.00 0.00 39 LYS A CA 18
ATOM 19523 C C . LYS A 1 39 ? -9.780 2.949 -0.165 1.00 0.00 39 LYS A C 18
ATOM 19524 O O . LYS A 1 39 ? -10.848 3.197 -0.723 1.00 0.00 39 LYS A O 18
ATOM 19543 N N . LYS A 1 40 ? -8.648 3.572 -0.467 1.00 0.00 40 LYS A N 18
ATOM 19544 C CA . LYS A 1 40 ? -8.592 4.607 -1.496 1.00 0.00 40 LYS A CA 18
ATOM 19545 C C . LYS A 1 40 ? -8.829 4.029 -2.889 1.00 0.00 40 LYS A C 18
ATOM 19546 O O . LYS A 1 40 ? -9.722 4.473 -3.610 1.00 0.00 40 LYS A O 18
ATOM 19565 N N . ILE A 1 41 ? -8.019 3.047 -3.266 1.00 0.00 41 ILE A N 18
ATOM 19566 C CA . ILE A 1 41 ? -8.135 2.419 -4.579 1.00 0.00 41 ILE A CA 18
ATOM 19567 C C . ILE A 1 41 ? -9.533 1.845 -4.799 1.00 0.00 41 ILE A C 18
ATOM 19568 O O . ILE A 1 41 ? -10.151 2.075 -5.839 1.00 0.00 41 ILE A O 18
ATOM 19584 N N . GLU A 1 42 ? -10.022 1.094 -3.818 1.00 0.00 42 GLU A N 18
ATOM 19585 C CA . GLU A 1 42 ? -11.343 0.483 -3.906 1.00 0.00 42 GLU A CA 18
ATOM 19586 C C . GLU A 1 42 ? -12.428 1.536 -4.119 1.00 0.00 42 GLU A C 18
ATOM 19587 O O . GLU A 1 42 ? -13.466 1.258 -4.719 1.00 0.00 42 GLU A O 18
ATOM 19599 N N . GLU A 1 43 ? -12.182 2.744 -3.623 1.00 0.00 43 GLU A N 18
ATOM 19600 C CA . GLU A 1 43 ? -13.142 3.835 -3.758 1.00 0.00 43 GLU A CA 18
ATOM 19601 C C . GLU A 1 43 ? -12.836 4.688 -4.987 1.00 0.00 43 GLU A C 18
ATOM 19602 O O . GLU A 1 43 ? -13.730 5.315 -5.555 1.00 0.00 43 GLU A O 18
ATOM 19614 N N . LEU A 1 44 ? -11.570 4.707 -5.391 1.00 0.00 44 LEU A N 18
ATOM 19615 C CA . LEU A 1 44 ? -11.149 5.485 -6.550 1.00 0.00 44 LEU A CA 18
ATOM 19616 C C . LEU A 1 44 ? -11.910 5.058 -7.802 1.00 0.00 44 LEU A C 18
ATOM 19617 O O . LEU A 1 44 ? -11.805 3.913 -8.243 1.00 0.00 44 LEU A O 18
ATOM 19633 N N . GLY A 1 45 ? -12.674 5.985 -8.369 1.00 0.00 45 GLY A N 18
ATOM 19634 C CA . GLY A 1 45 ? -13.440 5.687 -9.565 1.00 0.00 45 GLY A CA 18
ATOM 19635 C C . GLY A 1 45 ? -13.088 6.600 -10.723 1.00 0.00 45 GLY A C 18
ATOM 19636 O O . GLY A 1 45 ? -12.246 6.263 -11.554 1.00 0.00 45 GLY A O 18
ATOM 19640 N N . GLY A 1 46 ? -13.731 7.763 -10.774 1.00 0.00 46 GLY A N 18
ATOM 19641 C CA . GLY A 1 46 ? -13.467 8.710 -11.841 1.00 0.00 46 GLY A CA 18
ATOM 19642 C C . GLY A 1 46 ? -12.806 9.979 -11.337 1.00 0.00 46 GLY A C 18
ATOM 19643 O O . GLY A 1 46 ? -13.351 11.073 -11.489 1.00 0.00 46 GLY A O 18
ATOM 19647 N N . GLY A 1 47 ? -11.631 9.833 -10.735 1.00 0.00 47 GLY A N 18
ATOM 19648 C CA . GLY A 1 47 ? -10.915 10.983 -10.217 1.00 0.00 47 GLY A CA 18
ATOM 19649 C C . GLY A 1 47 ? -9.972 10.617 -9.087 1.00 0.00 47 GLY A C 18
ATOM 19650 O O . GLY A 1 47 ? -9.767 9.438 -8.799 1.00 0.00 47 GLY A O 18
ATOM 19654 N N . GLY A 1 48 ? -9.397 11.629 -8.445 1.00 0.00 48 GLY A N 18
ATOM 19655 C CA . GLY A 1 48 ? -8.478 11.386 -7.347 1.00 0.00 48 GLY A CA 18
ATOM 19656 C C . GLY A 1 48 ? -7.053 11.147 -7.812 1.00 0.00 48 GLY A C 18
ATOM 19657 O O . GLY A 1 48 ? -6.138 11.049 -6.994 1.00 0.00 48 GLY A O 18
ATOM 19661 N N . GLU A 1 49 ? -6.860 11.055 -9.126 1.00 0.00 49 GLU A N 18
ATOM 19662 C CA . GLU A 1 49 ? -5.536 10.828 -9.693 1.00 0.00 49 GLU A CA 18
ATOM 19663 C C . GLU A 1 49 ? -4.978 9.476 -9.255 1.00 0.00 49 GLU A C 18
ATOM 19664 O O . GLU A 1 49 ? -4.949 9.158 -8.067 1.00 0.00 49 GLU A O 18
ATOM 19676 N N . VAL A 1 50 ? -4.536 8.685 -10.228 1.00 0.00 50 VAL A N 18
ATOM 19677 C CA . VAL A 1 50 ? -3.979 7.365 -9.951 1.00 0.00 50 VAL A CA 18
ATOM 19678 C C . VAL A 1 50 ? -2.486 7.442 -9.641 1.00 0.00 50 VAL A C 18
ATOM 19679 O O . VAL A 1 50 ? -1.995 6.762 -8.740 1.00 0.00 50 VAL A O 18
ATOM 19692 N N . LYS A 1 51 ? -1.766 8.262 -10.399 1.00 0.00 51 LYS A N 18
ATOM 19693 C CA . LYS A 1 51 ? -0.325 8.416 -10.214 1.00 0.00 51 LYS A CA 18
ATOM 19694 C C . LYS A 1 51 ? 0.010 8.980 -8.834 1.00 0.00 51 LYS A C 18
ATOM 19695 O O . LYS A 1 51 ? 1.145 8.867 -8.371 1.00 0.00 51 LYS A O 18
ATOM 19714 N N . LYS A 1 52 ? -0.973 9.594 -8.185 1.00 0.00 52 LYS A N 18
ATOM 19715 C CA . LYS A 1 52 ? -0.766 10.178 -6.863 1.00 0.00 52 LYS A CA 18
ATOM 19716 C C . LYS A 1 52 ? -0.740 9.104 -5.776 1.00 0.00 52 LYS A C 18
ATOM 19717 O O . LYS A 1 52 ? -0.141 9.299 -4.717 1.00 0.00 52 LYS A O 18
ATOM 19736 N N . VAL A 1 53 ? -1.395 7.977 -6.036 1.00 0.00 53 VAL A N 18
ATOM 19737 C CA . VAL A 1 53 ? -1.447 6.884 -5.069 1.00 0.00 53 VAL A CA 18
ATOM 19738 C C . VAL A 1 53 ? -0.192 6.016 -5.132 1.00 0.00 53 VAL A C 18
ATOM 19739 O O . VAL A 1 53 ? 0.412 5.711 -4.104 1.00 0.00 53 VAL A O 18
ATOM 19752 N N . GLU A 1 54 ? 0.195 5.616 -6.341 1.00 0.00 54 GLU A N 18
ATOM 19753 C CA . GLU A 1 54 ? 1.376 4.777 -6.530 1.00 0.00 54 GLU A CA 18
ATOM 19754 C C . GLU A 1 54 ? 2.590 5.375 -5.826 1.00 0.00 54 GLU A C 18
ATOM 19755 O O . GLU A 1 54 ? 3.468 4.652 -5.356 1.00 0.00 54 GLU A O 18
ATOM 19767 N N . GLU A 1 55 ? 2.629 6.701 -5.754 1.00 0.00 55 GLU A N 18
ATOM 19768 C CA . GLU A 1 55 ? 3.731 7.398 -5.103 1.00 0.00 55 GLU A CA 18
ATOM 19769 C C . GLU A 1 55 ? 3.565 7.366 -3.586 1.00 0.00 55 GLU A C 18
ATOM 19770 O O . GLU A 1 55 ? 4.546 7.338 -2.843 1.00 0.00 55 GLU A O 18
ATOM 19782 N N . GLU A 1 56 ? 2.314 7.369 -3.135 1.00 0.00 56 GLU A N 18
ATOM 19783 C CA . GLU A 1 56 ? 2.013 7.336 -1.709 1.00 0.00 56 GLU A CA 18
ATOM 19784 C C . GLU A 1 56 ? 2.275 5.950 -1.131 1.00 0.00 56 GLU A C 18
ATOM 19785 O O . GLU A 1 56 ? 2.823 5.815 -0.037 1.00 0.00 56 GLU A O 18
ATOM 19797 N N . VAL A 1 57 ? 1.881 4.922 -1.877 1.00 0.00 57 VAL A N 18
ATOM 19798 C CA . VAL A 1 57 ? 2.072 3.543 -1.443 1.00 0.00 57 VAL A CA 18
ATOM 19799 C C . VAL A 1 57 ? 3.545 3.149 -1.485 1.00 0.00 57 VAL A C 18
ATOM 19800 O O . VAL A 1 57 ? 3.981 2.262 -0.751 1.00 0.00 57 VAL A O 18
ATOM 19813 N N . LYS A 1 58 ? 4.309 3.815 -2.347 1.00 0.00 58 LYS A N 18
ATOM 19814 C CA . LYS A 1 58 ? 5.735 3.532 -2.481 1.00 0.00 58 LYS A CA 18
ATOM 19815 C C . LYS A 1 58 ? 6.431 3.569 -1.123 1.00 0.00 58 LYS A C 18
ATOM 19816 O O . LYS A 1 58 ? 7.441 2.897 -0.914 1.00 0.00 58 LYS A O 18
ATOM 19835 N N . LYS A 1 59 ? 5.880 4.352 -0.201 1.00 0.00 59 LYS A N 18
ATOM 19836 C CA . LYS A 1 59 ? 6.445 4.469 1.137 1.00 0.00 59 LYS A CA 18
ATOM 19837 C C . LYS A 1 59 ? 6.075 3.258 1.988 1.00 0.00 59 LYS A C 18
ATOM 19838 O O . LYS A 1 59 ? 6.825 2.861 2.881 1.00 0.00 59 LYS A O 18
ATOM 19857 N N . LEU A 1 60 ? 4.914 2.677 1.704 1.00 0.00 60 LEU A N 18
ATOM 19858 C CA . LEU A 1 60 ? 4.441 1.510 2.442 1.00 0.00 60 LEU A CA 18
ATOM 19859 C C . LEU A 1 60 ? 5.115 0.237 1.941 1.00 0.00 60 LEU A C 18
ATOM 19860 O O . LEU A 1 60 ? 5.698 -0.515 2.720 1.00 0.00 60 LEU A O 18
ATOM 19876 N N . GLU A 1 61 ? 5.023 0.003 0.638 1.00 0.00 61 GLU A N 18
ATOM 19877 C CA . GLU A 1 61 ? 5.619 -1.183 0.030 1.00 0.00 61 GLU A CA 18
ATOM 19878 C C . GLU A 1 61 ? 7.118 -1.261 0.311 1.00 0.00 61 GLU A C 18
ATOM 19879 O O . GLU A 1 61 ? 7.709 -2.340 0.277 1.00 0.00 61 GLU A O 18
ATOM 19891 N N . GLU A 1 62 ? 7.731 -0.112 0.582 1.00 0.00 62 GLU A N 18
ATOM 19892 C CA . GLU A 1 62 ? 9.162 -0.056 0.862 1.00 0.00 62 GLU A CA 18
ATOM 19893 C C . GLU A 1 62 ? 9.511 -0.825 2.135 1.00 0.00 62 GLU A C 18
ATOM 19894 O O . GLU A 1 62 ? 10.607 -1.374 2.256 1.00 0.00 62 GLU A O 18
ATOM 19906 N N . GLU A 1 63 ? 8.580 -0.859 3.082 1.00 0.00 63 GLU A N 18
ATOM 19907 C CA . GLU A 1 63 ? 8.801 -1.558 4.343 1.00 0.00 63 GLU A CA 18
ATOM 19908 C C . GLU A 1 63 ? 8.574 -3.058 4.182 1.00 0.00 63 GLU A C 18
ATOM 19909 O O . GLU A 1 63 ? 9.201 -3.868 4.862 1.00 0.00 63 GLU A O 18
ATOM 19921 N N . ILE A 1 64 ? 7.668 -3.417 3.280 1.00 0.00 64 ILE A N 18
ATOM 19922 C CA . ILE A 1 64 ? 7.348 -4.815 3.028 1.00 0.00 64 ILE A CA 18
ATOM 19923 C C . ILE A 1 64 ? 8.537 -5.556 2.423 1.00 0.00 64 ILE A C 18
ATOM 19924 O O . ILE A 1 64 ? 8.697 -6.760 2.623 1.00 0.00 64 ILE A O 18
ATOM 19940 N N . LYS A 1 65 ? 9.370 -4.830 1.685 1.00 0.00 65 LYS A N 18
ATOM 19941 C CA . LYS A 1 65 ? 10.544 -5.422 1.056 1.00 0.00 65 LYS A CA 18
ATOM 19942 C C . LYS A 1 65 ? 11.497 -5.989 2.106 1.00 0.00 65 LYS A C 18
ATOM 19943 O O . LYS A 1 65 ? 12.240 -6.934 1.838 1.00 0.00 65 LYS A O 18
ATOM 19962 N N . LYS A 1 66 ? 11.470 -5.406 3.301 1.00 0.00 66 LYS A N 18
ATOM 19963 C CA . LYS A 1 66 ? 12.333 -5.854 4.390 1.00 0.00 66 LYS A CA 18
ATOM 19964 C C . LYS A 1 66 ? 11.653 -6.939 5.221 1.00 0.00 66 LYS A C 18
ATOM 19965 O O . LYS A 1 66 ? 12.321 -7.756 5.856 1.00 0.00 66 LYS A O 18
ATOM 19984 N N . LEU A 1 67 ? 10.323 -6.942 5.216 1.00 0.00 67 LEU A N 18
ATOM 19985 C CA . LEU A 1 67 ? 9.558 -7.927 5.972 1.00 0.00 67 LEU A CA 18
ATOM 19986 C C . LEU A 1 67 ? 8.313 -8.360 5.200 1.00 0.00 67 LEU A C 18
ATOM 19987 O O . LEU A 1 67 ? 7.202 -8.267 5.764 1.00 0.00 67 LEU A O 18
ATOM 20017 N N . GLY A 1 1 ? 3.643 4.850 -17.395 1.00 0.00 1 GLY A N 19
ATOM 20018 C CA . GLY A 1 1 ? 2.422 4.050 -17.689 1.00 0.00 1 GLY A CA 19
ATOM 20019 C C . GLY A 1 1 ? 2.130 3.021 -16.615 1.00 0.00 1 GLY A C 19
ATOM 20020 O O . GLY A 1 1 ? 2.934 2.819 -15.705 1.00 0.00 1 GLY A O 19
ATOM 20026 N N . SER A 1 2 ? 0.977 2.367 -16.721 1.00 0.00 2 SER A N 19
ATOM 20027 C CA . SER A 1 2 ? 0.583 1.354 -15.750 1.00 0.00 2 SER A CA 19
ATOM 20028 C C . SER A 1 2 ? 0.477 1.954 -14.353 1.00 0.00 2 SER A C 19
ATOM 20029 O O . SER A 1 2 ? 0.909 1.352 -13.371 1.00 0.00 2 SER A O 19
ATOM 20037 N N . ARG A 1 3 ? -0.104 3.147 -14.271 1.00 0.00 3 ARG A N 19
ATOM 20038 C CA . ARG A 1 3 ? -0.267 3.831 -12.995 1.00 0.00 3 ARG A CA 19
ATOM 20039 C C . ARG A 1 3 ? -1.097 2.991 -12.028 1.00 0.00 3 ARG A C 19
ATOM 20040 O O . ARG A 1 3 ? -0.856 3.000 -10.822 1.00 0.00 3 ARG A O 19
ATOM 20061 N N . VAL A 1 4 ? -2.071 2.262 -12.568 1.00 0.00 4 VAL A N 19
ATOM 20062 C CA . VAL A 1 4 ? -2.936 1.413 -11.754 1.00 0.00 4 VAL A CA 19
ATOM 20063 C C . VAL A 1 4 ? -2.281 0.063 -11.487 1.00 0.00 4 VAL A C 19
ATOM 20064 O O . VAL A 1 4 ? -2.465 -0.525 -10.421 1.00 0.00 4 VAL A O 19
ATOM 20077 N N . LYS A 1 5 ? -1.510 -0.422 -12.457 1.00 0.00 5 LYS A N 19
ATOM 20078 C CA . LYS A 1 5 ? -0.822 -1.702 -12.315 1.00 0.00 5 LYS A CA 19
ATOM 20079 C C . LYS A 1 5 ? -0.030 -1.741 -11.013 1.00 0.00 5 LYS A C 19
ATOM 20080 O O . LYS A 1 5 ? 0.121 -2.795 -10.396 1.00 0.00 5 LYS A O 19
ATOM 20099 N N . ALA A 1 6 ? 0.462 -0.579 -10.598 1.00 0.00 6 ALA A N 19
ATOM 20100 C CA . ALA A 1 6 ? 1.225 -0.466 -9.363 1.00 0.00 6 ALA A CA 19
ATOM 20101 C C . ALA A 1 6 ? 0.294 -0.433 -8.154 1.00 0.00 6 ALA A C 19
ATOM 20102 O O . ALA A 1 6 ? 0.683 -0.799 -7.046 1.00 0.00 6 ALA A O 19
ATOM 20109 N N . LEU A 1 7 ? -0.937 0.021 -8.378 1.00 0.00 7 LEU A N 19
ATOM 20110 C CA . LEU A 1 7 ? -1.933 0.118 -7.316 1.00 0.00 7 LEU A CA 19
ATOM 20111 C C . LEU A 1 7 ? -2.598 -1.228 -7.047 1.00 0.00 7 LEU A C 19
ATOM 20112 O O . LEU A 1 7 ? -2.807 -1.608 -5.897 1.00 0.00 7 LEU A O 19
ATOM 20128 N N . GLU A 1 8 ? -2.944 -1.935 -8.116 1.00 0.00 8 GLU A N 19
ATOM 20129 C CA . GLU A 1 8 ? -3.605 -3.233 -7.999 1.00 0.00 8 GLU A CA 19
ATOM 20130 C C . GLU A 1 8 ? -2.685 -4.281 -7.375 1.00 0.00 8 GLU A C 19
ATOM 20131 O O . GLU A 1 8 ? -3.123 -5.103 -6.570 1.00 0.00 8 GLU A O 19
ATOM 20143 N N . GLU A 1 9 ? -1.416 -4.254 -7.762 1.00 0.00 9 GLU A N 19
ATOM 20144 C CA . GLU A 1 9 ? -0.435 -5.209 -7.255 1.00 0.00 9 GLU A CA 19
ATOM 20145 C C . GLU A 1 9 ? 0.040 -4.843 -5.851 1.00 0.00 9 GLU A C 19
ATOM 20146 O O . GLU A 1 9 ? 0.453 -5.710 -5.083 1.00 0.00 9 GLU A O 19
ATOM 20158 N N . LYS A 1 10 ? -0.001 -3.557 -5.525 1.00 0.00 10 LYS A N 19
ATOM 20159 C CA . LYS A 1 10 ? 0.446 -3.085 -4.218 1.00 0.00 10 LYS A CA 19
ATOM 20160 C C . LYS A 1 10 ? -0.548 -3.442 -3.113 1.00 0.00 10 LYS A C 19
ATOM 20161 O O . LYS A 1 10 ? -0.168 -3.584 -1.952 1.00 0.00 10 LYS A O 19
ATOM 20180 N N . VAL A 1 11 ? -1.819 -3.576 -3.473 1.00 0.00 11 VAL A N 19
ATOM 20181 C CA . VAL A 1 11 ? -2.853 -3.901 -2.497 1.00 0.00 11 VAL A CA 19
ATOM 20182 C C . VAL A 1 11 ? -2.751 -5.354 -2.035 1.00 0.00 11 VAL A C 19
ATOM 20183 O O . VAL A 1 11 ? -3.081 -5.671 -0.894 1.00 0.00 11 VAL A O 19
ATOM 20196 N N . LYS A 1 12 ? -2.293 -6.233 -2.919 1.00 0.00 12 LYS A N 19
ATOM 20197 C CA . LYS A 1 12 ? -2.156 -7.643 -2.576 1.00 0.00 12 LYS A CA 19
ATOM 20198 C C . LYS A 1 12 ? -0.916 -7.874 -1.717 1.00 0.00 12 LYS A C 19
ATOM 20199 O O . LYS A 1 12 ? -0.924 -8.700 -0.807 1.00 0.00 12 LYS A O 19
ATOM 20218 N N . ALA A 1 13 ? 0.146 -7.134 -2.013 1.00 0.00 13 ALA A N 19
ATOM 20219 C CA . ALA A 1 13 ? 1.392 -7.252 -1.266 1.00 0.00 13 ALA A CA 19
ATOM 20220 C C . ALA A 1 13 ? 1.339 -6.444 0.025 1.00 0.00 13 ALA A C 19
ATOM 20221 O O . ALA A 1 13 ? 2.050 -6.740 0.981 1.00 0.00 13 ALA A O 19
ATOM 20228 N N . LEU A 1 14 ? 0.497 -5.417 0.043 1.00 0.00 14 LEU A N 19
ATOM 20229 C CA . LEU A 1 14 ? 0.359 -4.564 1.215 1.00 0.00 14 LEU A CA 19
ATOM 20230 C C . LEU A 1 14 ? -0.268 -5.319 2.385 1.00 0.00 14 LEU A C 19
ATOM 20231 O O . LEU A 1 14 ? 0.271 -5.324 3.491 1.00 0.00 14 LEU A O 19
ATOM 20247 N N . GLU A 1 15 ? -1.416 -5.941 2.138 1.00 0.00 15 GLU A N 19
ATOM 20248 C CA . GLU A 1 15 ? -2.125 -6.686 3.182 1.00 0.00 15 GLU A CA 19
ATOM 20249 C C . GLU A 1 15 ? -1.531 -8.079 3.405 1.00 0.00 15 GLU A C 19
ATOM 20250 O O . GLU A 1 15 ? -1.119 -8.416 4.515 1.00 0.00 15 GLU A O 19
ATOM 20262 N N . GLU A 1 16 ? -1.516 -8.895 2.353 1.00 0.00 16 GLU A N 19
ATOM 20263 C CA . GLU A 1 16 ? -1.004 -10.263 2.438 1.00 0.00 16 GLU A CA 19
ATOM 20264 C C . GLU A 1 16 ? 0.334 -10.343 3.165 1.00 0.00 16 GLU A C 19
ATOM 20265 O O . GLU A 1 16 ? 0.583 -11.294 3.903 1.00 0.00 16 GLU A O 19
ATOM 20277 N N . LYS A 1 17 ? 1.199 -9.360 2.947 1.00 0.00 17 LYS A N 19
ATOM 20278 C CA . LYS A 1 17 ? 2.510 -9.357 3.588 1.00 0.00 17 LYS A CA 19
ATOM 20279 C C . LYS A 1 17 ? 2.386 -9.104 5.084 1.00 0.00 17 LYS A C 19
ATOM 20280 O O . LYS A 1 17 ? 2.983 -9.815 5.892 1.00 0.00 17 LYS A O 19
ATOM 20299 N N . VAL A 1 18 ? 1.613 -8.088 5.449 1.00 0.00 18 VAL A N 19
ATOM 20300 C CA . VAL A 1 18 ? 1.423 -7.750 6.853 1.00 0.00 18 VAL A CA 19
ATOM 20301 C C . VAL A 1 18 ? 0.805 -8.913 7.617 1.00 0.00 18 VAL A C 19
ATOM 20302 O O . VAL A 1 18 ? 1.187 -9.195 8.754 1.00 0.00 18 VAL A O 19
ATOM 20315 N N . LYS A 1 19 ? -0.148 -9.591 6.987 1.00 0.00 19 LYS A N 19
ATOM 20316 C CA . LYS A 1 19 ? -0.812 -10.728 7.611 1.00 0.00 19 LYS A CA 19
ATOM 20317 C C . LYS A 1 19 ? 0.166 -11.884 7.801 1.00 0.00 19 LYS A C 19
ATOM 20318 O O . LYS A 1 19 ? -0.001 -12.712 8.696 1.00 0.00 19 LYS A O 19
ATOM 20337 N N . ALA A 1 20 ? 1.189 -11.934 6.951 1.00 0.00 20 ALA A N 19
ATOM 20338 C CA . ALA A 1 20 ? 2.194 -12.986 7.024 1.00 0.00 20 ALA A CA 19
ATOM 20339 C C . ALA A 1 20 ? 3.423 -12.534 7.809 1.00 0.00 20 ALA A C 19
ATOM 20340 O O . ALA A 1 20 ? 4.228 -13.358 8.243 1.00 0.00 20 ALA A O 19
ATOM 20347 N N . LEU A 1 21 ? 3.567 -11.223 7.988 1.00 0.00 21 LEU A N 19
ATOM 20348 C CA . LEU A 1 21 ? 4.704 -10.676 8.717 1.00 0.00 21 LEU A CA 19
ATOM 20349 C C . LEU A 1 21 ? 4.487 -10.787 10.225 1.00 0.00 21 LEU A C 19
ATOM 20350 O O . LEU A 1 21 ? 5.387 -11.187 10.963 1.00 0.00 21 LEU A O 19
ATOM 20366 N N . GLY A 1 22 ? 3.288 -10.431 10.673 1.00 0.00 22 GLY A N 19
ATOM 20367 C CA . GLY A 1 22 ? 2.976 -10.501 12.089 1.00 0.00 22 GLY A CA 19
ATOM 20368 C C . GLY A 1 22 ? 2.781 -9.131 12.710 1.00 0.00 22 GLY A C 19
ATOM 20369 O O . GLY A 1 22 ? 1.734 -8.507 12.537 1.00 0.00 22 GLY A O 19
ATOM 20373 N N . GLY A 1 23 ? 3.792 -8.664 13.436 1.00 0.00 23 GLY A N 19
ATOM 20374 C CA . GLY A 1 23 ? 3.709 -7.363 14.074 1.00 0.00 23 GLY A CA 19
ATOM 20375 C C . GLY A 1 23 ? 4.843 -7.123 15.050 1.00 0.00 23 GLY A C 19
ATOM 20376 O O . GLY A 1 23 ? 5.308 -8.050 15.713 1.00 0.00 23 GLY A O 19
ATOM 20380 N N . GLY A 1 24 ? 5.291 -5.874 15.137 1.00 0.00 24 GLY A N 19
ATOM 20381 C CA . GLY A 1 24 ? 6.375 -5.538 16.042 1.00 0.00 24 GLY A CA 19
ATOM 20382 C C . GLY A 1 24 ? 6.574 -4.041 16.178 1.00 0.00 24 GLY A C 19
ATOM 20383 O O . GLY A 1 24 ? 7.682 -3.537 15.990 1.00 0.00 24 GLY A O 19
ATOM 20387 N N . GLY A 1 25 ? 5.502 -3.330 16.505 1.00 0.00 25 GLY A N 19
ATOM 20388 C CA . GLY A 1 25 ? 5.585 -1.890 16.660 1.00 0.00 25 GLY A CA 19
ATOM 20389 C C . GLY A 1 25 ? 5.550 -1.159 15.333 1.00 0.00 25 GLY A C 19
ATOM 20390 O O . GLY A 1 25 ? 4.665 -0.339 15.090 1.00 0.00 25 GLY A O 19
ATOM 20394 N N . ARG A 1 26 ? 6.516 -1.458 14.470 1.00 0.00 26 ARG A N 19
ATOM 20395 C CA . ARG A 1 26 ? 6.595 -0.824 13.159 1.00 0.00 26 ARG A CA 19
ATOM 20396 C C . ARG A 1 26 ? 5.325 -1.080 12.351 1.00 0.00 26 ARG A C 19
ATOM 20397 O O . ARG A 1 26 ? 4.944 -0.273 11.504 1.00 0.00 26 ARG A O 19
ATOM 20418 N N . ILE A 1 27 ? 4.675 -2.209 12.618 1.00 0.00 27 ILE A N 19
ATOM 20419 C CA . ILE A 1 27 ? 3.449 -2.573 11.915 1.00 0.00 27 ILE A CA 19
ATOM 20420 C C . ILE A 1 27 ? 2.232 -1.890 12.536 1.00 0.00 27 ILE A C 19
ATOM 20421 O O . ILE A 1 27 ? 1.221 -1.676 11.866 1.00 0.00 27 ILE A O 19
ATOM 20437 N N . GLU A 1 28 ? 2.332 -1.554 13.821 1.00 0.00 28 GLU A N 19
ATOM 20438 C CA . GLU A 1 28 ? 1.235 -0.900 14.528 1.00 0.00 28 GLU A CA 19
ATOM 20439 C C . GLU A 1 28 ? 0.813 0.382 13.816 1.00 0.00 28 GLU A C 19
ATOM 20440 O O . GLU A 1 28 ? -0.349 0.544 13.445 1.00 0.00 28 GLU A O 19
ATOM 20452 N N . GLU A 1 29 ? 1.767 1.286 13.620 1.00 0.00 29 GLU A N 19
ATOM 20453 C CA . GLU A 1 29 ? 1.495 2.549 12.943 1.00 0.00 29 GLU A CA 19
ATOM 20454 C C . GLU A 1 29 ? 1.401 2.335 11.436 1.00 0.00 29 GLU A C 19
ATOM 20455 O O . GLU A 1 29 ? 0.669 3.039 10.740 1.00 0.00 29 GLU A O 19
ATOM 20467 N N . LEU A 1 30 ? 2.148 1.352 10.944 1.00 0.00 30 LEU A N 19
ATOM 20468 C CA . LEU A 1 30 ? 2.160 1.027 9.524 1.00 0.00 30 LEU A CA 19
ATOM 20469 C C . LEU A 1 30 ? 0.794 0.527 9.068 1.00 0.00 30 LEU A C 19
ATOM 20470 O O . LEU A 1 30 ? 0.406 0.717 7.916 1.00 0.00 30 LEU A O 19
ATOM 20486 N N . LYS A 1 31 ? 0.073 -0.118 9.980 1.00 0.00 31 LYS A N 19
ATOM 20487 C CA . LYS A 1 31 ? -1.254 -0.653 9.678 1.00 0.00 31 LYS A CA 19
ATOM 20488 C C . LYS A 1 31 ? -2.200 0.451 9.219 1.00 0.00 31 LYS A C 19
ATOM 20489 O O . LYS A 1 31 ? -2.807 0.356 8.153 1.00 0.00 31 LYS A O 19
ATOM 20508 N N . LYS A 1 32 ? -2.324 1.497 10.030 1.00 0.00 32 LYS A N 19
ATOM 20509 C CA . LYS A 1 32 ? -3.197 2.620 9.703 1.00 0.00 32 LYS A CA 19
ATOM 20510 C C . LYS A 1 32 ? -2.929 3.124 8.287 1.00 0.00 32 LYS A C 19
ATOM 20511 O O . LYS A 1 32 ? -3.813 3.678 7.635 1.00 0.00 32 LYS A O 19
ATOM 20530 N N . LYS A 1 33 ? -1.699 2.926 7.822 1.00 0.00 33 LYS A N 19
ATOM 20531 C CA . LYS A 1 33 ? -1.300 3.355 6.487 1.00 0.00 33 LYS A CA 19
ATOM 20532 C C . LYS A 1 33 ? -1.773 2.360 5.427 1.00 0.00 33 LYS A C 19
ATOM 20533 O O . LYS A 1 33 ? -1.967 2.721 4.265 1.00 0.00 33 LYS A O 19
ATOM 20552 N N . CYS A 1 34 ? -1.948 1.107 5.835 1.00 0.00 34 CYS A N 19
ATOM 20553 C CA . CYS A 1 34 ? -2.389 0.055 4.926 1.00 0.00 34 CYS A CA 19
ATOM 20554 C C . CYS A 1 34 ? -3.892 0.136 4.677 1.00 0.00 34 CYS A C 19
ATOM 20555 O O . CYS A 1 34 ? -4.336 0.298 3.541 1.00 0.00 34 CYS A O 19
ATOM 20562 N N . GLU A 1 35 ? -4.668 0.013 5.749 1.00 0.00 35 GLU A N 19
ATOM 20563 C CA . GLU A 1 35 ? -6.124 0.063 5.657 1.00 0.00 35 GLU A CA 19
ATOM 20564 C C . GLU A 1 35 ? -6.596 1.304 4.903 1.00 0.00 35 GLU A C 19
ATOM 20565 O O . GLU A 1 35 ? -7.652 1.292 4.270 1.00 0.00 35 GLU A O 19
ATOM 20577 N N . GLU A 1 36 ? -5.812 2.375 4.975 1.00 0.00 36 GLU A N 19
ATOM 20578 C CA . GLU A 1 36 ? -6.154 3.620 4.297 1.00 0.00 36 GLU A CA 19
ATOM 20579 C C . GLU A 1 36 ? -5.812 3.542 2.813 1.00 0.00 36 GLU A C 19
ATOM 20580 O O . GLU A 1 36 ? -6.438 4.200 1.986 1.00 0.00 36 GLU A O 19
ATOM 20592 N N . LEU A 1 37 ? -4.807 2.737 2.492 1.00 0.00 37 LEU A N 19
ATOM 20593 C CA . LEU A 1 37 ? -4.365 2.566 1.113 1.00 0.00 37 LEU A CA 19
ATOM 20594 C C . LEU A 1 37 ? -5.360 1.724 0.317 1.00 0.00 37 LEU A C 19
ATOM 20595 O O . LEU A 1 37 ? -5.636 2.008 -0.848 1.00 0.00 37 LEU A O 19
ATOM 20611 N N . LYS A 1 38 ? -5.885 0.683 0.954 1.00 0.00 38 LYS A N 19
ATOM 20612 C CA . LYS A 1 38 ? -6.841 -0.214 0.313 1.00 0.00 38 LYS A CA 19
ATOM 20613 C C . LYS A 1 38 ? -8.175 0.482 0.043 1.00 0.00 38 LYS A C 19
ATOM 20614 O O . LYS A 1 38 ? -8.839 0.206 -0.956 1.00 0.00 38 LYS A O 19
ATOM 20633 N N . LYS A 1 39 ? -8.569 1.371 0.947 1.00 0.00 39 LYS A N 19
ATOM 20634 C CA . LYS A 1 39 ? -9.833 2.094 0.817 1.00 0.00 39 LYS A CA 19
ATOM 20635 C C . LYS A 1 39 ? -9.764 3.167 -0.268 1.00 0.00 39 LYS A C 19
ATOM 20636 O O . LYS A 1 39 ? -10.769 3.480 -0.905 1.00 0.00 39 LYS A O 19
ATOM 20655 N N . LYS A 1 40 ? -8.583 3.740 -0.458 1.00 0.00 40 LYS A N 19
ATOM 20656 C CA . LYS A 1 40 ? -8.391 4.793 -1.452 1.00 0.00 40 LYS A CA 19
ATOM 20657 C C . LYS A 1 40 ? -8.576 4.272 -2.875 1.00 0.00 40 LYS A C 19
ATOM 20658 O O . LYS A 1 40 ? -9.324 4.849 -3.663 1.00 0.00 40 LYS A O 19
ATOM 20677 N N . ILE A 1 41 ? -7.880 3.190 -3.204 1.00 0.00 41 ILE A N 19
ATOM 20678 C CA . ILE A 1 41 ? -7.959 2.605 -4.539 1.00 0.00 41 ILE A CA 19
ATOM 20679 C C . ILE A 1 41 ? -9.378 2.147 -4.872 1.00 0.00 41 ILE A C 19
ATOM 20680 O O . ILE A 1 41 ? -9.960 2.574 -5.869 1.00 0.00 41 ILE A O 19
ATOM 20696 N N . GLU A 1 42 ? -9.926 1.271 -4.037 1.00 0.00 42 GLU A N 19
ATOM 20697 C CA . GLU A 1 42 ? -11.272 0.748 -4.249 1.00 0.00 42 GLU A CA 19
ATOM 20698 C C . GLU A 1 42 ? -12.308 1.869 -4.318 1.00 0.00 42 GLU A C 19
ATOM 20699 O O . GLU A 1 42 ? -13.398 1.682 -4.858 1.00 0.00 42 GLU A O 19
ATOM 20711 N N . GLU A 1 43 ? -11.968 3.029 -3.765 1.00 0.00 43 GLU A N 19
ATOM 20712 C CA . GLU A 1 43 ? -12.881 4.167 -3.765 1.00 0.00 43 GLU A CA 19
ATOM 20713 C C . GLU A 1 43 ? -12.619 5.088 -4.953 1.00 0.00 43 GLU A C 19
ATOM 20714 O O . GLU A 1 43 ? -13.545 5.472 -5.668 1.00 0.00 43 GLU A O 19
ATOM 20726 N N . LEU A 1 44 ? -11.355 5.443 -5.153 1.00 0.00 44 LEU A N 19
ATOM 20727 C CA . LEU A 1 44 ? -10.976 6.326 -6.251 1.00 0.00 44 LEU A CA 19
ATOM 20728 C C . LEU A 1 44 ? -11.277 5.682 -7.601 1.00 0.00 44 LEU A C 19
ATOM 20729 O O . LEU A 1 44 ? -11.121 4.473 -7.774 1.00 0.00 44 LEU A O 19
ATOM 20745 N N . GLY A 1 45 ? -11.705 6.501 -8.556 1.00 0.00 45 GLY A N 19
ATOM 20746 C CA . GLY A 1 45 ? -12.018 6.001 -9.881 1.00 0.00 45 GLY A CA 19
ATOM 20747 C C . GLY A 1 45 ? -11.542 6.935 -10.975 1.00 0.00 45 GLY A C 19
ATOM 20748 O O . GLY A 1 45 ? -10.965 6.495 -11.970 1.00 0.00 45 GLY A O 19
ATOM 20752 N N . GLY A 1 46 ? -11.784 8.229 -10.790 1.00 0.00 46 GLY A N 19
ATOM 20753 C CA . GLY A 1 46 ? -11.370 9.212 -11.772 1.00 0.00 46 GLY A CA 19
ATOM 20754 C C . GLY A 1 46 ? -11.203 10.594 -11.170 1.00 0.00 46 GLY A C 19
ATOM 20755 O O . GLY A 1 46 ? -11.342 11.601 -11.863 1.00 0.00 46 GLY A O 19
ATOM 20759 N N . GLY A 1 47 ? -10.904 10.639 -9.876 1.00 0.00 47 GLY A N 19
ATOM 20760 C CA . GLY A 1 47 ? -10.724 11.910 -9.198 1.00 0.00 47 GLY A CA 19
ATOM 20761 C C . GLY A 1 47 ? -9.598 11.877 -8.181 1.00 0.00 47 GLY A C 19
ATOM 20762 O O . GLY A 1 47 ? -8.852 12.845 -8.039 1.00 0.00 47 GLY A O 19
ATOM 20766 N N . GLY A 1 48 ? -9.476 10.759 -7.469 1.00 0.00 48 GLY A N 19
ATOM 20767 C CA . GLY A 1 48 ? -8.432 10.625 -6.468 1.00 0.00 48 GLY A CA 19
ATOM 20768 C C . GLY A 1 48 ? -7.041 10.532 -7.070 1.00 0.00 48 GLY A C 19
ATOM 20769 O O . GLY A 1 48 ? -6.046 10.551 -6.344 1.00 0.00 48 GLY A O 19
ATOM 20773 N N . GLU A 1 49 ? -6.964 10.431 -8.396 1.00 0.00 49 GLU A N 19
ATOM 20774 C CA . GLU A 1 49 ? -5.681 10.337 -9.086 1.00 0.00 49 GLU A CA 19
ATOM 20775 C C . GLU A 1 49 ? -5.034 8.976 -8.848 1.00 0.00 49 GLU A C 19
ATOM 20776 O O . GLU A 1 49 ? -4.913 8.523 -7.710 1.00 0.00 49 GLU A O 19
ATOM 20788 N N . VAL A 1 50 ? -4.626 8.328 -9.934 1.00 0.00 50 VAL A N 19
ATOM 20789 C CA . VAL A 1 50 ? -3.995 7.015 -9.855 1.00 0.00 50 VAL A CA 19
ATOM 20790 C C . VAL A 1 50 ? -2.491 7.132 -9.618 1.00 0.00 50 VAL A C 19
ATOM 20791 O O . VAL A 1 50 ? -1.882 6.263 -8.994 1.00 0.00 50 VAL A O 19
ATOM 20804 N N . LYS A 1 51 ? -1.895 8.206 -10.127 1.00 0.00 51 LYS A N 19
ATOM 20805 C CA . LYS A 1 51 ? -0.460 8.430 -9.977 1.00 0.00 51 LYS A CA 19
ATOM 20806 C C . LYS A 1 51 ? -0.106 8.874 -8.559 1.00 0.00 51 LYS A C 19
ATOM 20807 O O . LYS A 1 51 ? 1.038 8.736 -8.126 1.00 0.00 51 LYS A O 19
ATOM 20826 N N . LYS A 1 52 ? -1.086 9.413 -7.841 1.00 0.00 52 LYS A N 19
ATOM 20827 C CA . LYS A 1 52 ? -0.863 9.878 -6.476 1.00 0.00 52 LYS A CA 19
ATOM 20828 C C . LYS A 1 52 ? -0.833 8.713 -5.488 1.00 0.00 52 LYS A C 19
ATOM 20829 O O . LYS A 1 52 ? -0.216 8.805 -4.427 1.00 0.00 52 LYS A O 19
ATOM 20848 N N . VAL A 1 53 ? -1.506 7.622 -5.839 1.00 0.00 53 VAL A N 19
ATOM 20849 C CA . VAL A 1 53 ? -1.555 6.447 -4.976 1.00 0.00 53 VAL A CA 19
ATOM 20850 C C . VAL A 1 53 ? -0.278 5.620 -5.084 1.00 0.00 53 VAL A C 19
ATOM 20851 O O . VAL A 1 53 ? 0.317 5.247 -4.074 1.00 0.00 53 VAL A O 19
ATOM 20864 N N . GLU A 1 54 ? 0.138 5.334 -6.314 1.00 0.00 54 GLU A N 19
ATOM 20865 C CA . GLU A 1 54 ? 1.344 4.546 -6.550 1.00 0.00 54 GLU A CA 19
ATOM 20866 C C . GLU A 1 54 ? 2.544 5.152 -5.827 1.00 0.00 54 GLU A C 19
ATOM 20867 O O . GLU A 1 54 ? 3.382 4.433 -5.285 1.00 0.00 54 GLU A O 19
ATOM 20879 N N . GLU A 1 55 ? 2.616 6.478 -5.825 1.00 0.00 55 GLU A N 19
ATOM 20880 C CA . GLU A 1 55 ? 3.710 7.181 -5.167 1.00 0.00 55 GLU A CA 19
ATOM 20881 C C . GLU A 1 55 ? 3.580 7.086 -3.650 1.00 0.00 55 GLU A C 19
ATOM 20882 O O . GLU A 1 55 ? 4.580 7.004 -2.935 1.00 0.00 55 GLU A O 19
ATOM 20894 N N . GLU A 1 56 ? 2.342 7.096 -3.166 1.00 0.00 56 GLU A N 19
ATOM 20895 C CA . GLU A 1 56 ? 2.080 7.009 -1.734 1.00 0.00 56 GLU A CA 19
ATOM 20896 C C . GLU A 1 56 ? 2.404 5.615 -1.206 1.00 0.00 56 GLU A C 19
ATOM 20897 O O . GLU A 1 56 ? 3.104 5.467 -0.205 1.00 0.00 56 GLU A O 19
ATOM 20909 N N . VAL A 1 57 ? 1.887 4.597 -1.885 1.00 0.00 57 VAL A N 19
ATOM 20910 C CA . VAL A 1 57 ? 2.116 3.214 -1.487 1.00 0.00 57 VAL A CA 19
ATOM 20911 C C . VAL A 1 57 ? 3.606 2.876 -1.494 1.00 0.00 57 VAL A C 19
ATOM 20912 O O . VAL A 1 57 ? 4.053 1.983 -0.774 1.00 0.00 57 VAL A O 19
ATOM 20925 N N . LYS A 1 58 ? 4.370 3.596 -2.311 1.00 0.00 58 LYS A N 19
ATOM 20926 C CA . LYS A 1 58 ? 5.807 3.371 -2.413 1.00 0.00 58 LYS A CA 19
ATOM 20927 C C . LYS A 1 58 ? 6.477 3.472 -1.044 1.00 0.00 58 LYS A C 19
ATOM 20928 O O . LYS A 1 58 ? 7.534 2.884 -0.817 1.00 0.00 58 LYS A O 19
ATOM 20947 N N . LYS A 1 59 ? 5.853 4.216 -0.136 1.00 0.00 59 LYS A N 19
ATOM 20948 C CA . LYS A 1 59 ? 6.388 4.386 1.209 1.00 0.00 59 LYS A CA 19
ATOM 20949 C C . LYS A 1 59 ? 6.070 3.171 2.068 1.00 0.00 59 LYS A C 19
ATOM 20950 O O . LYS A 1 59 ? 6.828 2.816 2.972 1.00 0.00 59 LYS A O 19
ATOM 20969 N N . LEU A 1 60 ? 4.939 2.539 1.779 1.00 0.00 60 LEU A N 19
ATOM 20970 C CA . LEU A 1 60 ? 4.505 1.362 2.519 1.00 0.00 60 LEU A CA 19
ATOM 20971 C C . LEU A 1 60 ? 5.242 0.113 2.044 1.00 0.00 60 LEU A C 19
ATOM 20972 O O . LEU A 1 60 ? 5.842 -0.603 2.842 1.00 0.00 60 LEU A O 19
ATOM 20988 N N . GLU A 1 61 ? 5.187 -0.141 0.742 1.00 0.00 61 GLU A N 19
ATOM 20989 C CA . GLU A 1 61 ? 5.846 -1.307 0.161 1.00 0.00 61 GLU A CA 19
ATOM 20990 C C . GLU A 1 61 ? 7.340 -1.309 0.472 1.00 0.00 61 GLU A C 19
ATOM 20991 O O . GLU A 1 61 ? 7.978 -2.362 0.492 1.00 0.00 61 GLU A O 19
ATOM 21003 N N . GLU A 1 62 ? 7.894 -0.125 0.713 1.00 0.00 62 GLU A N 19
ATOM 21004 C CA . GLU A 1 62 ? 9.314 0.005 1.020 1.00 0.00 62 GLU A CA 19
ATOM 21005 C C . GLU A 1 62 ? 9.676 -0.774 2.283 1.00 0.00 62 GLU A C 19
ATOM 21006 O O . GLU A 1 62 ? 10.758 -1.353 2.376 1.00 0.00 62 GLU A O 19
ATOM 21018 N N . GLU A 1 63 ? 8.767 -0.779 3.252 1.00 0.00 63 GLU A N 19
ATOM 21019 C CA . GLU A 1 63 ? 8.995 -1.483 4.508 1.00 0.00 63 GLU A CA 19
ATOM 21020 C C . GLU A 1 63 ? 8.658 -2.969 4.377 1.00 0.00 63 GLU A C 19
ATOM 21021 O O . GLU A 1 63 ? 9.209 -3.806 5.091 1.00 0.00 63 GLU A O 19
ATOM 21033 N N . ILE A 1 64 ? 7.746 -3.285 3.463 1.00 0.00 64 ILE A N 19
ATOM 21034 C CA . ILE A 1 64 ? 7.332 -4.664 3.242 1.00 0.00 64 ILE A CA 19
ATOM 21035 C C . ILE A 1 64 ? 8.496 -5.516 2.746 1.00 0.00 64 ILE A C 19
ATOM 21036 O O . ILE A 1 64 ? 8.543 -6.722 2.989 1.00 0.00 64 ILE A O 19
ATOM 21052 N N . LYS A 1 65 ? 9.435 -4.883 2.050 1.00 0.00 65 LYS A N 19
ATOM 21053 C CA . LYS A 1 65 ? 10.599 -5.584 1.521 1.00 0.00 65 LYS A CA 19
ATOM 21054 C C . LYS A 1 65 ? 11.551 -5.992 2.641 1.00 0.00 65 LYS A C 19
ATOM 21055 O O . LYS A 1 65 ? 12.331 -6.934 2.492 1.00 0.00 65 LYS A O 19
ATOM 21074 N N . LYS A 1 66 ? 11.486 -5.279 3.763 1.00 0.00 66 LYS A N 19
ATOM 21075 C CA . LYS A 1 66 ? 12.347 -5.572 4.904 1.00 0.00 66 LYS A CA 19
ATOM 21076 C C . LYS A 1 66 ? 11.669 -6.532 5.880 1.00 0.00 66 LYS A C 19
ATOM 21077 O O . LYS A 1 66 ? 12.092 -6.659 7.029 1.00 0.00 66 LYS A O 19
ATOM 21096 N N . LEU A 1 67 ? 10.619 -7.211 5.420 1.00 0.00 67 LEU A N 19
ATOM 21097 C CA . LEU A 1 67 ? 9.893 -8.158 6.259 1.00 0.00 67 LEU A CA 19
ATOM 21098 C C . LEU A 1 67 ? 8.713 -8.760 5.503 1.00 0.00 67 LEU A C 19
ATOM 21099 O O . LEU A 1 67 ? 8.653 -10.003 5.395 1.00 0.00 67 LEU A O 19
ATOM 21129 N N . GLY A 1 1 ? 2.245 5.300 -17.500 1.00 0.00 1 GLY A N 20
ATOM 21130 C CA . GLY A 1 1 ? 3.034 4.087 -17.146 1.00 0.00 1 GLY A CA 20
ATOM 21131 C C . GLY A 1 1 ? 2.400 3.289 -16.024 1.00 0.00 1 GLY A C 20
ATOM 21132 O O . GLY A 1 1 ? 2.737 3.473 -14.855 1.00 0.00 1 GLY A O 20
ATOM 21138 N N . SER A 1 2 ? 1.478 2.398 -16.382 1.00 0.00 2 SER A N 20
ATOM 21139 C CA . SER A 1 2 ? 0.791 1.565 -15.398 1.00 0.00 2 SER A CA 20
ATOM 21140 C C . SER A 1 2 ? -0.085 2.412 -14.484 1.00 0.00 2 SER A C 20
ATOM 21141 O O . SER A 1 2 ? -1.308 2.416 -14.618 1.00 0.00 2 SER A O 20
ATOM 21149 N N . ARG A 1 3 ? 0.547 3.129 -13.560 1.00 0.00 3 ARG A N 20
ATOM 21150 C CA . ARG A 1 3 ? -0.172 3.984 -12.621 1.00 0.00 3 ARG A CA 20
ATOM 21151 C C . ARG A 1 3 ? -1.053 3.158 -11.688 1.00 0.00 3 ARG A C 20
ATOM 21152 O O . ARG A 1 3 ? -0.794 3.082 -10.488 1.00 0.00 3 ARG A O 20
ATOM 21173 N N . VAL A 1 4 ? -2.088 2.537 -12.246 1.00 0.00 4 VAL A N 20
ATOM 21174 C CA . VAL A 1 4 ? -3.003 1.711 -11.461 1.00 0.00 4 VAL A CA 20
ATOM 21175 C C . VAL A 1 4 ? -2.428 0.317 -11.248 1.00 0.00 4 VAL A C 20
ATOM 21176 O O . VAL A 1 4 ? -2.616 -0.285 -10.191 1.00 0.00 4 VAL A O 20
ATOM 21189 N N . LYS A 1 5 ? -1.718 -0.190 -12.253 1.00 0.00 5 LYS A N 20
ATOM 21190 C CA . LYS A 1 5 ? -1.107 -1.511 -12.163 1.00 0.00 5 LYS A CA 20
ATOM 21191 C C . LYS A 1 5 ? -0.278 -1.624 -10.888 1.00 0.00 5 LYS A C 20
ATOM 21192 O O . LYS A 1 5 ? -0.153 -2.701 -10.306 1.00 0.00 5 LYS A O 20
ATOM 21211 N N . ALA A 1 6 ? 0.274 -0.495 -10.454 1.00 0.00 6 ALA A N 20
ATOM 21212 C CA . ALA A 1 6 ? 1.077 -0.447 -9.240 1.00 0.00 6 ALA A CA 20
ATOM 21213 C C . ALA A 1 6 ? 0.185 -0.411 -8.002 1.00 0.00 6 ALA A C 20
ATOM 21214 O O . ALA A 1 6 ? 0.592 -0.825 -6.918 1.00 0.00 6 ALA A O 20
ATOM 21221 N N . LEU A 1 7 ? -1.033 0.098 -8.177 1.00 0.00 7 LEU A N 20
ATOM 21222 C CA . LEU A 1 7 ? -1.994 0.207 -7.083 1.00 0.00 7 LEU A CA 20
ATOM 21223 C C . LEU A 1 7 ? -2.708 -1.118 -6.828 1.00 0.00 7 LEU A C 20
ATOM 21224 O O . LEU A 1 7 ? -2.891 -1.524 -5.681 1.00 0.00 7 LEU A O 20
ATOM 21240 N N . GLU A 1 8 ? -3.127 -1.776 -7.903 1.00 0.00 8 GLU A N 20
ATOM 21241 C CA . GLU A 1 8 ? -3.842 -3.045 -7.798 1.00 0.00 8 GLU A CA 20
ATOM 21242 C C . GLU A 1 8 ? -2.954 -4.154 -7.235 1.00 0.00 8 GLU A C 20
ATOM 21243 O O . GLU A 1 8 ? -3.401 -4.966 -6.425 1.00 0.00 8 GLU A O 20
ATOM 21255 N N . GLU A 1 9 ? -1.704 -4.192 -7.679 1.00 0.00 9 GLU A N 20
ATOM 21256 C CA . GLU A 1 9 ? -0.762 -5.214 -7.229 1.00 0.00 9 GLU A CA 20
ATOM 21257 C C . GLU A 1 9 ? -0.209 -4.903 -5.840 1.00 0.00 9 GLU A C 20
ATOM 21258 O O . GLU A 1 9 ? 0.175 -5.809 -5.102 1.00 0.00 9 GLU A O 20
ATOM 21270 N N . LYS A 1 10 ? -0.156 -3.623 -5.495 1.00 0.00 10 LYS A N 20
ATOM 21271 C CA . LYS A 1 10 ? 0.368 -3.205 -4.198 1.00 0.00 10 LYS A CA 20
ATOM 21272 C C . LYS A 1 10 ? -0.598 -3.533 -3.061 1.00 0.00 10 LYS A C 20
ATOM 21273 O O . LYS A 1 10 ? -0.183 -3.698 -1.915 1.00 0.00 10 LYS A O 20
ATOM 21292 N N . VAL A 1 11 ? -1.885 -3.608 -3.377 1.00 0.00 11 VAL A N 20
ATOM 21293 C CA . VAL A 1 11 ? -2.900 -3.896 -2.371 1.00 0.00 11 VAL A CA 20
ATOM 21294 C C . VAL A 1 11 ? -2.858 -5.356 -1.919 1.00 0.00 11 VAL A C 20
ATOM 21295 O O . VAL A 1 11 ? -3.204 -5.665 -0.778 1.00 0.00 11 VAL A O 20
ATOM 21308 N N . LYS A 1 12 ? -2.436 -6.250 -2.805 1.00 0.00 12 LYS A N 20
ATOM 21309 C CA . LYS A 1 12 ? -2.360 -7.667 -2.466 1.00 0.00 12 LYS A CA 20
ATOM 21310 C C . LYS A 1 12 ? -1.141 -7.953 -1.594 1.00 0.00 12 LYS A C 20
ATOM 21311 O O . LYS A 1 12 ? -1.206 -8.754 -0.663 1.00 0.00 12 LYS A O 20
ATOM 21330 N N . ALA A 1 13 ? -0.033 -7.287 -1.898 1.00 0.00 13 ALA A N 20
ATOM 21331 C CA . ALA A 1 13 ? 1.196 -7.462 -1.135 1.00 0.00 13 ALA A CA 20
ATOM 21332 C C . ALA A 1 13 ? 1.176 -6.608 0.129 1.00 0.00 13 ALA A C 20
ATOM 21333 O O . ALA A 1 13 ? 1.859 -6.910 1.107 1.00 0.00 13 ALA A O 20
ATOM 21340 N N . LEU A 1 14 ? 0.396 -5.533 0.096 1.00 0.00 14 LEU A N 20
ATOM 21341 C CA . LEU A 1 14 ? 0.292 -4.625 1.231 1.00 0.00 14 LEU A CA 20
ATOM 21342 C C . LEU A 1 14 ? -0.347 -5.302 2.440 1.00 0.00 14 LEU A C 20
ATOM 21343 O O . LEU A 1 14 ? 0.189 -5.245 3.545 1.00 0.00 14 LEU A O 20
ATOM 21359 N N . GLU A 1 15 ? -1.503 -5.921 2.235 1.00 0.00 15 GLU A N 20
ATOM 21360 C CA . GLU A 1 15 ? -2.216 -6.582 3.328 1.00 0.00 15 GLU A CA 20
ATOM 21361 C C . GLU A 1 15 ? -1.642 -7.964 3.644 1.00 0.00 15 GLU A C 20
ATOM 21362 O O . GLU A 1 15 ? -1.328 -8.264 4.796 1.00 0.00 15 GLU A O 20
ATOM 21374 N N . GLU A 1 16 ? -1.530 -8.810 2.626 1.00 0.00 16 GLU A N 20
ATOM 21375 C CA . GLU A 1 16 ? -1.023 -10.167 2.808 1.00 0.00 16 GLU A CA 20
ATOM 21376 C C . GLU A 1 16 ? 0.326 -10.191 3.516 1.00 0.00 16 GLU A C 20
ATOM 21377 O O . GLU A 1 16 ? 0.462 -10.796 4.573 1.00 0.00 16 GLU A O 20
ATOM 21389 N N . LYS A 1 17 ? 1.326 -9.554 2.914 1.00 0.00 17 LYS A N 20
ATOM 21390 C CA . LYS A 1 17 ? 2.674 -9.528 3.479 1.00 0.00 17 LYS A CA 20
ATOM 21391 C C . LYS A 1 17 ? 2.672 -9.145 4.957 1.00 0.00 17 LYS A C 20
ATOM 21392 O O . LYS A 1 17 ? 3.473 -9.659 5.737 1.00 0.00 17 LYS A O 20
ATOM 21411 N N . VAL A 1 18 ? 1.779 -8.239 5.341 1.00 0.00 18 VAL A N 20
ATOM 21412 C CA . VAL A 1 18 ? 1.698 -7.798 6.729 1.00 0.00 18 VAL A CA 20
ATOM 21413 C C . VAL A 1 18 ? 1.057 -8.861 7.617 1.00 0.00 18 VAL A C 20
ATOM 21414 O O . VAL A 1 18 ? 1.303 -8.905 8.822 1.00 0.00 18 VAL A O 20
ATOM 21427 N N . LYS A 1 19 ? 0.233 -9.713 7.018 1.00 0.00 19 LYS A N 20
ATOM 21428 C CA . LYS A 1 19 ? -0.443 -10.772 7.762 1.00 0.00 19 LYS A CA 20
ATOM 21429 C C . LYS A 1 19 ? 0.514 -11.914 8.098 1.00 0.00 19 LYS A C 20
ATOM 21430 O O . LYS A 1 19 ? 0.295 -12.657 9.053 1.00 0.00 19 LYS A O 20
ATOM 21449 N N . ALA A 1 20 ? 1.573 -12.051 7.305 1.00 0.00 20 ALA A N 20
ATOM 21450 C CA . ALA A 1 20 ? 2.557 -13.104 7.519 1.00 0.00 20 ALA A CA 20
ATOM 21451 C C . ALA A 1 20 ? 3.755 -12.602 8.319 1.00 0.00 20 ALA A C 20
ATOM 21452 O O . ALA A 1 20 ? 4.561 -13.396 8.806 1.00 0.00 20 ALA A O 20
ATOM 21459 N N . LEU A 1 21 ? 3.876 -11.283 8.453 1.00 0.00 21 LEU A N 20
ATOM 21460 C CA . LEU A 1 21 ? 4.983 -10.695 9.193 1.00 0.00 21 LEU A CA 20
ATOM 21461 C C . LEU A 1 21 ? 4.830 -10.956 10.690 1.00 0.00 21 LEU A C 20
ATOM 21462 O O . LEU A 1 21 ? 5.790 -11.321 11.369 1.00 0.00 21 LEU A O 20
ATOM 21478 N N . GLY A 1 22 ? 3.617 -10.766 11.196 1.00 0.00 22 GLY A N 20
ATOM 21479 C CA . GLY A 1 22 ? 3.357 -10.983 12.608 1.00 0.00 22 GLY A CA 20
ATOM 21480 C C . GLY A 1 22 ? 2.721 -9.779 13.271 1.00 0.00 22 GLY A C 20
ATOM 21481 O O . GLY A 1 22 ? 1.512 -9.571 13.169 1.00 0.00 22 GLY A O 20
ATOM 21485 N N . GLY A 1 23 ? 3.537 -8.981 13.952 1.00 0.00 23 GLY A N 20
ATOM 21486 C CA . GLY A 1 23 ? 3.028 -7.800 14.625 1.00 0.00 23 GLY A CA 20
ATOM 21487 C C . GLY A 1 23 ? 4.077 -7.126 15.487 1.00 0.00 23 GLY A C 20
ATOM 21488 O O . GLY A 1 23 ? 5.146 -7.686 15.725 1.00 0.00 23 GLY A O 20
ATOM 21492 N N . GLY A 1 24 ? 3.769 -5.922 15.956 1.00 0.00 24 GLY A N 20
ATOM 21493 C CA . GLY A 1 24 ? 4.702 -5.191 16.793 1.00 0.00 24 GLY A CA 20
ATOM 21494 C C . GLY A 1 24 ? 4.376 -3.712 16.872 1.00 0.00 24 GLY A C 20
ATOM 21495 O O . GLY A 1 24 ? 3.209 -3.324 16.820 1.00 0.00 24 GLY A O 20
ATOM 21499 N N . GLY A 1 25 ? 5.410 -2.886 16.995 1.00 0.00 25 GLY A N 20
ATOM 21500 C CA . GLY A 1 25 ? 5.206 -1.453 17.079 1.00 0.00 25 GLY A CA 20
ATOM 21501 C C . GLY A 1 25 ? 5.274 -0.777 15.723 1.00 0.00 25 GLY A C 20
ATOM 21502 O O . GLY A 1 25 ? 4.506 0.143 15.442 1.00 0.00 25 GLY A O 20
ATOM 21506 N N . ARG A 1 26 ? 6.194 -1.237 14.881 1.00 0.00 26 ARG A N 20
ATOM 21507 C CA . ARG A 1 26 ? 6.360 -0.672 13.547 1.00 0.00 26 ARG A CA 20
ATOM 21508 C C . ARG A 1 26 ? 5.154 -0.986 12.668 1.00 0.00 26 ARG A C 20
ATOM 21509 O O . ARG A 1 26 ? 4.828 -0.230 11.754 1.00 0.00 26 ARG A O 20
ATOM 21530 N N . ILE A 1 27 ? 4.502 -2.109 12.946 1.00 0.00 27 ILE A N 20
ATOM 21531 C CA . ILE A 1 27 ? 3.337 -2.526 12.176 1.00 0.00 27 ILE A CA 20
ATOM 21532 C C . ILE A 1 27 ? 2.073 -1.813 12.648 1.00 0.00 27 ILE A C 20
ATOM 21533 O O . ILE A 1 27 ? 1.109 -1.678 11.895 1.00 0.00 27 ILE A O 20
ATOM 21549 N N . GLU A 1 28 ? 2.081 -1.360 13.899 1.00 0.00 28 GLU A N 20
ATOM 21550 C CA . GLU A 1 28 ? 0.932 -0.663 14.467 1.00 0.00 28 GLU A CA 20
ATOM 21551 C C . GLU A 1 28 ? 0.560 0.559 13.632 1.00 0.00 28 GLU A C 20
ATOM 21552 O O . GLU A 1 28 ? -0.578 0.689 13.179 1.00 0.00 28 GLU A O 20
ATOM 21564 N N . GLU A 1 29 ? 1.523 1.453 13.435 1.00 0.00 29 GLU A N 20
ATOM 21565 C CA . GLU A 1 29 ? 1.294 2.665 12.656 1.00 0.00 29 GLU A CA 20
ATOM 21566 C C . GLU A 1 29 ? 1.245 2.355 11.164 1.00 0.00 29 GLU A C 20
ATOM 21567 O O . GLU A 1 29 ? 0.459 2.943 10.421 1.00 0.00 29 GLU A O 20
ATOM 21579 N N . LEU A 1 30 ? 2.091 1.426 10.731 1.00 0.00 30 LEU A N 20
ATOM 21580 C CA . LEU A 1 30 ? 2.149 1.035 9.327 1.00 0.00 30 LEU A CA 20
ATOM 21581 C C . LEU A 1 30 ? 0.794 0.521 8.850 1.00 0.00 30 LEU A C 20
ATOM 21582 O O . LEU A 1 30 ? 0.446 0.652 7.675 1.00 0.00 30 LEU A O 20
ATOM 21598 N N . LYS A 1 31 ? 0.030 -0.061 9.769 1.00 0.00 31 LYS A N 20
ATOM 21599 C CA . LYS A 1 31 ? -1.289 -0.593 9.446 1.00 0.00 31 LYS A CA 20
ATOM 21600 C C . LYS A 1 31 ? -2.237 0.520 9.014 1.00 0.00 31 LYS A C 20
ATOM 21601 O O . LYS A 1 31 ? -2.881 0.430 7.970 1.00 0.00 31 LYS A O 20
ATOM 21620 N N . LYS A 1 32 ? -2.319 1.567 9.829 1.00 0.00 32 LYS A N 20
ATOM 21621 C CA . LYS A 1 32 ? -3.193 2.702 9.542 1.00 0.00 32 LYS A CA 20
ATOM 21622 C C . LYS A 1 32 ? -3.022 3.185 8.103 1.00 0.00 32 LYS A C 20
ATOM 21623 O O . LYS A 1 32 ? -3.974 3.659 7.484 1.00 0.00 32 LYS A O 20
ATOM 21642 N N . LYS A 1 33 ? -1.806 3.064 7.580 1.00 0.00 33 LYS A N 20
ATOM 21643 C CA . LYS A 1 33 ? -1.513 3.490 6.214 1.00 0.00 33 LYS A CA 20
ATOM 21644 C C . LYS A 1 33 ? -1.967 2.440 5.202 1.00 0.00 33 LYS A C 20
ATOM 21645 O O . LYS A 1 33 ? -2.260 2.759 4.051 1.00 0.00 33 LYS A O 20
ATOM 21664 N N . CYS A 1 34 ? -2.015 1.187 5.642 1.00 0.00 34 CYS A N 20
ATOM 21665 C CA . CYS A 1 34 ? -2.426 0.082 4.783 1.00 0.00 34 CYS A CA 20
ATOM 21666 C C . CYS A 1 34 ? -3.940 0.082 4.572 1.00 0.00 34 CYS A C 20
ATOM 21667 O O . CYS A 1 34 ? -4.419 0.181 3.442 1.00 0.00 34 CYS A O 20
ATOM 21674 N N . GLU A 1 35 ? -4.686 -0.037 5.667 1.00 0.00 35 GLU A N 20
ATOM 21675 C CA . GLU A 1 35 ? -6.146 -0.058 5.610 1.00 0.00 35 GLU A CA 20
ATOM 21676 C C . GLU A 1 35 ? -6.688 1.120 4.802 1.00 0.00 35 GLU A C 20
ATOM 21677 O O . GLU A 1 35 ? -7.704 0.999 4.120 1.00 0.00 35 GLU A O 20
ATOM 21689 N N . GLU A 1 36 ? -6.002 2.254 4.882 1.00 0.00 36 GLU A N 20
ATOM 21690 C CA . GLU A 1 36 ? -6.411 3.451 4.157 1.00 0.00 36 GLU A CA 20
ATOM 21691 C C . GLU A 1 36 ? -6.038 3.342 2.682 1.00 0.00 36 GLU A C 20
ATOM 21692 O O . GLU A 1 36 ? -6.686 3.936 1.824 1.00 0.00 36 GLU A O 20
ATOM 21704 N N . LEU A 1 37 ? -4.981 2.586 2.400 1.00 0.00 37 LEU A N 20
ATOM 21705 C CA . LEU A 1 37 ? -4.511 2.400 1.031 1.00 0.00 37 LEU A CA 20
ATOM 21706 C C . LEU A 1 37 ? -5.433 1.462 0.256 1.00 0.00 37 LEU A C 20
ATOM 21707 O O . LEU A 1 37 ? -5.645 1.635 -0.944 1.00 0.00 37 LEU A O 20
ATOM 21723 N N . LYS A 1 38 ? -5.971 0.465 0.948 1.00 0.00 38 LYS A N 20
ATOM 21724 C CA . LYS A 1 38 ? -6.866 -0.509 0.331 1.00 0.00 38 LYS A CA 20
ATOM 21725 C C . LYS A 1 38 ? -8.259 0.078 0.106 1.00 0.00 38 LYS A C 20
ATOM 21726 O O . LYS A 1 38 ? -8.978 -0.330 -0.806 1.00 0.00 38 LYS A O 20
ATOM 21745 N N . LYS A 1 39 ? -8.636 1.025 0.956 1.00 0.00 39 LYS A N 20
ATOM 21746 C CA . LYS A 1 39 ? -9.945 1.664 0.876 1.00 0.00 39 LYS A CA 20
ATOM 21747 C C . LYS A 1 39 ? -10.002 2.697 -0.252 1.00 0.00 39 LYS A C 20
ATOM 21748 O O . LYS A 1 39 ? -11.057 2.922 -0.845 1.00 0.00 39 LYS A O 20
ATOM 21767 N N . LYS A 1 40 ? -8.869 3.331 -0.531 1.00 0.00 40 LYS A N 20
ATOM 21768 C CA . LYS A 1 40 ? -8.799 4.350 -1.575 1.00 0.00 40 LYS A CA 20
ATOM 21769 C C . LYS A 1 40 ? -8.857 3.731 -2.969 1.00 0.00 40 LYS A C 20
ATOM 21770 O O . LYS A 1 40 ? -9.713 4.085 -3.779 1.00 0.00 40 LYS A O 20
ATOM 21789 N N . ILE A 1 41 ? -7.939 2.812 -3.245 1.00 0.00 41 ILE A N 20
ATOM 21790 C CA . ILE A 1 41 ? -7.883 2.153 -4.545 1.00 0.00 41 ILE A CA 20
ATOM 21791 C C . ILE A 1 41 ? -9.213 1.485 -4.887 1.00 0.00 41 ILE A C 20
ATOM 21792 O O . ILE A 1 41 ? -9.550 1.319 -6.060 1.00 0.00 41 ILE A O 20
ATOM 21808 N N . GLU A 1 42 ? -9.964 1.104 -3.860 1.00 0.00 42 GLU A N 20
ATOM 21809 C CA . GLU A 1 42 ? -11.254 0.454 -4.058 1.00 0.00 42 GLU A CA 20
ATOM 21810 C C . GLU A 1 42 ? -12.352 1.481 -4.322 1.00 0.00 42 GLU A C 20
ATOM 21811 O O . GLU A 1 42 ? -13.360 1.174 -4.958 1.00 0.00 42 GLU A O 20
ATOM 21823 N N . GLU A 1 43 ? -12.155 2.699 -3.827 1.00 0.00 43 GLU A N 20
ATOM 21824 C CA . GLU A 1 43 ? -13.135 3.765 -4.007 1.00 0.00 43 GLU A CA 20
ATOM 21825 C C . GLU A 1 43 ? -12.805 4.619 -5.229 1.00 0.00 43 GLU A C 20
ATOM 21826 O O . GLU A 1 43 ? -13.671 4.884 -6.064 1.00 0.00 43 GLU A O 20
ATOM 21838 N N . LEU A 1 44 ? -11.552 5.052 -5.325 1.00 0.00 44 LEU A N 20
ATOM 21839 C CA . LEU A 1 44 ? -11.114 5.883 -6.442 1.00 0.00 44 LEU A CA 20
ATOM 21840 C C . LEU A 1 44 ? -11.381 5.195 -7.778 1.00 0.00 44 LEU A C 20
ATOM 21841 O O . LEU A 1 44 ? -10.990 4.048 -7.988 1.00 0.00 44 LEU A O 20
ATOM 21857 N N . GLY A 1 45 ? -12.047 5.911 -8.679 1.00 0.00 45 GLY A N 20
ATOM 21858 C CA . GLY A 1 45 ? -12.355 5.361 -9.985 1.00 0.00 45 GLY A CA 20
ATOM 21859 C C . GLY A 1 45 ? -11.935 6.284 -11.113 1.00 0.00 45 GLY A C 20
ATOM 21860 O O . GLY A 1 45 ? -11.389 5.838 -12.120 1.00 0.00 45 GLY A O 20
ATOM 21864 N N . GLY A 1 46 ? -12.190 7.578 -10.937 1.00 0.00 46 GLY A N 20
ATOM 21865 C CA . GLY A 1 46 ? -11.828 8.551 -11.952 1.00 0.00 46 GLY A CA 20
ATOM 21866 C C . GLY A 1 46 ? -11.004 9.693 -11.390 1.00 0.00 46 GLY A C 20
ATOM 21867 O O . GLY A 1 46 ? -10.040 10.137 -12.012 1.00 0.00 46 GLY A O 20
ATOM 21871 N N . GLY A 1 47 ? -11.385 10.168 -10.208 1.00 0.00 47 GLY A N 20
ATOM 21872 C CA . GLY A 1 47 ? -10.663 11.260 -9.581 1.00 0.00 47 GLY A CA 20
ATOM 21873 C C . GLY A 1 47 ? -9.721 10.783 -8.493 1.00 0.00 47 GLY A C 20
ATOM 21874 O O . GLY A 1 47 ? -9.561 9.579 -8.286 1.00 0.00 47 GLY A O 20
ATOM 21878 N N . GLY A 1 48 ? -9.093 11.726 -7.798 1.00 0.00 48 GLY A N 20
ATOM 21879 C CA . GLY A 1 48 ? -8.168 11.374 -6.736 1.00 0.00 48 GLY A CA 20
ATOM 21880 C C . GLY A 1 48 ? -6.754 11.143 -7.241 1.00 0.00 48 GLY A C 20
ATOM 21881 O O . GLY A 1 48 ? -5.832 10.957 -6.450 1.00 0.00 48 GLY A O 20
ATOM 21885 N N . GLU A 1 49 ? -6.585 11.153 -8.561 1.00 0.00 49 GLU A N 20
ATOM 21886 C CA . GLU A 1 49 ? -5.277 10.941 -9.171 1.00 0.00 49 GLU A CA 20
ATOM 21887 C C . GLU A 1 49 ? -4.743 9.548 -8.853 1.00 0.00 49 GLU A C 20
ATOM 21888 O O . GLU A 1 49 ? -4.694 9.139 -7.693 1.00 0.00 49 GLU A O 20
ATOM 21900 N N . VAL A 1 50 ? -4.341 8.827 -9.894 1.00 0.00 50 VAL A N 20
ATOM 21901 C CA . VAL A 1 50 ? -3.805 7.481 -9.735 1.00 0.00 50 VAL A CA 20
ATOM 21902 C C . VAL A 1 50 ? -2.304 7.509 -9.460 1.00 0.00 50 VAL A C 20
ATOM 21903 O O . VAL A 1 50 ? -1.769 6.624 -8.795 1.00 0.00 50 VAL A O 20
ATOM 21916 N N . LYS A 1 51 ? -1.629 8.523 -9.990 1.00 0.00 51 LYS A N 20
ATOM 21917 C CA . LYS A 1 51 ? -0.186 8.661 -9.815 1.00 0.00 51 LYS A CA 20
ATOM 21918 C C . LYS A 1 51 ? 0.176 9.096 -8.397 1.00 0.00 51 LYS A C 20
ATOM 21919 O O . LYS A 1 51 ? 1.310 8.911 -7.955 1.00 0.00 51 LYS A O 20
ATOM 21938 N N . LYS A 1 52 ? -0.782 9.685 -7.687 1.00 0.00 52 LYS A N 20
ATOM 21939 C CA . LYS A 1 52 ? -0.541 10.148 -6.325 1.00 0.00 52 LYS A CA 20
ATOM 21940 C C . LYS A 1 52 ? -0.533 8.986 -5.333 1.00 0.00 52 LYS A C 20
ATOM 21941 O O . LYS A 1 52 ? 0.091 9.067 -4.275 1.00 0.00 52 LYS A O 20
ATOM 21960 N N . VAL A 1 53 ? -1.234 7.910 -5.676 1.00 0.00 53 VAL A N 20
ATOM 21961 C CA . VAL A 1 53 ? -1.310 6.741 -4.809 1.00 0.00 53 VAL A CA 20
ATOM 21962 C C . VAL A 1 53 ? -0.086 5.843 -4.974 1.00 0.00 53 VAL A C 20
ATOM 21963 O O . VAL A 1 53 ? 0.516 5.412 -3.991 1.00 0.00 53 VAL A O 20
ATOM 21976 N N . GLU A 1 54 ? 0.273 5.560 -6.222 1.00 0.00 54 GLU A N 20
ATOM 21977 C CA . GLU A 1 54 ? 1.422 4.708 -6.514 1.00 0.00 54 GLU A CA 20
ATOM 21978 C C . GLU A 1 54 ? 2.690 5.257 -5.867 1.00 0.00 54 GLU A C 20
ATOM 21979 O O . GLU A 1 54 ? 3.503 4.503 -5.333 1.00 0.00 54 GLU A O 20
ATOM 21991 N N . GLU A 1 55 ? 2.850 6.573 -5.919 1.00 0.00 55 GLU A N 20
ATOM 21992 C CA . GLU A 1 55 ? 4.017 7.225 -5.337 1.00 0.00 55 GLU A CA 20
ATOM 21993 C C . GLU A 1 55 ? 3.983 7.138 -3.815 1.00 0.00 55 GLU A C 20
ATOM 21994 O O . GLU A 1 55 ? 5.022 6.998 -3.167 1.00 0.00 55 GLU A O 20
ATOM 22006 N N . GLU A 1 56 ? 2.783 7.222 -3.250 1.00 0.00 56 GLU A N 20
ATOM 22007 C CA . GLU A 1 56 ? 2.613 7.152 -1.802 1.00 0.00 56 GLU A CA 20
ATOM 22008 C C . GLU A 1 56 ? 2.892 5.744 -1.288 1.00 0.00 56 GLU A C 20
ATOM 22009 O O . GLU A 1 56 ? 3.643 5.559 -0.331 1.00 0.00 56 GLU A O 20
ATOM 22021 N N . VAL A 1 57 ? 2.282 4.753 -1.932 1.00 0.00 57 VAL A N 20
ATOM 22022 C CA . VAL A 1 57 ? 2.465 3.359 -1.542 1.00 0.00 57 VAL A CA 20
ATOM 22023 C C . VAL A 1 57 ? 3.937 2.960 -1.595 1.00 0.00 57 VAL A C 20
ATOM 22024 O O . VAL A 1 57 ? 4.367 2.046 -0.891 1.00 0.00 57 VAL A O 20
ATOM 22037 N N . LYS A 1 58 ? 4.706 3.647 -2.436 1.00 0.00 58 LYS A N 20
ATOM 22038 C CA . LYS A 1 58 ? 6.130 3.360 -2.579 1.00 0.00 58 LYS A CA 20
ATOM 22039 C C . LYS A 1 58 ? 6.826 3.359 -1.220 1.00 0.00 58 LYS A C 20
ATOM 22040 O O . LYS A 1 58 ? 7.786 2.619 -1.004 1.00 0.00 58 LYS A O 20
ATOM 22059 N N . LYS A 1 59 ? 6.333 4.191 -0.309 1.00 0.00 59 LYS A N 20
ATOM 22060 C CA . LYS A 1 59 ? 6.903 4.283 1.029 1.00 0.00 59 LYS A CA 20
ATOM 22061 C C . LYS A 1 59 ? 6.424 3.129 1.903 1.00 0.00 59 LYS A C 20
ATOM 22062 O O . LYS A 1 59 ? 7.137 2.675 2.798 1.00 0.00 59 LYS A O 20
ATOM 22081 N N . LEU A 1 60 ? 5.208 2.659 1.638 1.00 0.00 60 LEU A N 20
ATOM 22082 C CA . LEU A 1 60 ? 4.630 1.558 2.399 1.00 0.00 60 LEU A CA 20
ATOM 22083 C C . LEU A 1 60 ? 5.207 0.221 1.949 1.00 0.00 60 LEU A C 20
ATOM 22084 O O . LEU A 1 60 ? 5.717 -0.551 2.760 1.00 0.00 60 LEU A O 20
ATOM 22100 N N . GLU A 1 61 ? 5.125 -0.046 0.650 1.00 0.00 61 GLU A N 20
ATOM 22101 C CA . GLU A 1 61 ? 5.639 -1.291 0.091 1.00 0.00 61 GLU A CA 20
ATOM 22102 C C . GLU A 1 61 ? 7.141 -1.418 0.327 1.00 0.00 61 GLU A C 20
ATOM 22103 O O . GLU A 1 61 ? 7.674 -2.525 0.413 1.00 0.00 61 GLU A O 20
ATOM 22115 N N . GLU A 1 62 ? 7.819 -0.279 0.430 1.00 0.00 62 GLU A N 20
ATOM 22116 C CA . GLU A 1 62 ? 9.261 -0.266 0.654 1.00 0.00 62 GLU A CA 20
ATOM 22117 C C . GLU A 1 62 ? 9.618 -0.988 1.950 1.00 0.00 62 GLU A C 20
ATOM 22118 O O . GLU A 1 62 ? 10.690 -1.580 2.066 1.00 0.00 62 GLU A O 20
ATOM 22130 N N . GLU A 1 63 ? 8.712 -0.933 2.922 1.00 0.00 63 GLU A N 20
ATOM 22131 C CA . GLU A 1 63 ? 8.936 -1.581 4.209 1.00 0.00 63 GLU A CA 20
ATOM 22132 C C . GLU A 1 63 ? 8.605 -3.070 4.136 1.00 0.00 63 GLU A C 20
ATOM 22133 O O . GLU A 1 63 ? 9.185 -3.881 4.857 1.00 0.00 63 GLU A O 20
ATOM 22145 N N . ILE A 1 64 ? 7.668 -3.421 3.262 1.00 0.00 64 ILE A N 20
ATOM 22146 C CA . ILE A 1 64 ? 7.257 -4.811 3.094 1.00 0.00 64 ILE A CA 20
ATOM 22147 C C . ILE A 1 64 ? 8.414 -5.676 2.602 1.00 0.00 64 ILE A C 20
ATOM 22148 O O . ILE A 1 64 ? 8.452 -6.879 2.857 1.00 0.00 64 ILE A O 20
ATOM 22164 N N . LYS A 1 65 ? 9.352 -5.057 1.893 1.00 0.00 65 LYS A N 20
ATOM 22165 C CA . LYS A 1 65 ? 10.507 -5.773 1.366 1.00 0.00 65 LYS A CA 20
ATOM 22166 C C . LYS A 1 65 ? 11.510 -6.096 2.470 1.00 0.00 65 LYS A C 20
ATOM 22167 O O . LYS A 1 65 ? 12.322 -7.012 2.332 1.00 0.00 65 LYS A O 20
ATOM 22186 N N . LYS A 1 66 ? 11.454 -5.342 3.564 1.00 0.00 66 LYS A N 20
ATOM 22187 C CA . LYS A 1 66 ? 12.364 -5.554 4.684 1.00 0.00 66 LYS A CA 20
ATOM 22188 C C . LYS A 1 66 ? 11.710 -6.393 5.780 1.00 0.00 66 LYS A C 20
ATOM 22189 O O . LYS A 1 66 ? 12.133 -6.357 6.936 1.00 0.00 66 LYS A O 20
ATOM 22208 N N . LEU A 1 67 ? 10.680 -7.152 5.413 1.00 0.00 67 LEU A N 20
ATOM 22209 C CA . LEU A 1 67 ? 9.973 -8.003 6.368 1.00 0.00 67 LEU A CA 20
ATOM 22210 C C . LEU A 1 67 ? 8.760 -8.659 5.717 1.00 0.00 67 LEU A C 20
ATOM 22211 O O . LEU A 1 67 ? 8.736 -8.752 4.471 1.00 0.00 67 LEU A O 20
ATOM 22241 N N . GLY A 1 1 ? 3.620 2.680 -18.572 1.00 0.00 1 GLY A N 21
ATOM 22242 C CA . GLY A 1 1 ? 2.166 2.793 -18.872 1.00 0.00 1 GLY A CA 21
ATOM 22243 C C . GLY A 1 1 ? 1.317 1.939 -17.952 1.00 0.00 1 GLY A C 21
ATOM 22244 O O . GLY A 1 1 ? 0.372 1.287 -18.397 1.00 0.00 1 GLY A O 21
ATOM 22250 N N . SER A 1 2 ? 1.655 1.940 -16.667 1.00 0.00 2 SER A N 21
ATOM 22251 C CA . SER A 1 2 ? 0.917 1.160 -15.680 1.00 0.00 2 SER A CA 21
ATOM 22252 C C . SER A 1 2 ? -0.006 2.053 -14.861 1.00 0.00 2 SER A C 21
ATOM 22253 O O . SER A 1 2 ? -1.222 2.054 -15.059 1.00 0.00 2 SER A O 21
ATOM 22261 N N . ARG A 1 3 ? 0.578 2.813 -13.939 1.00 0.00 3 ARG A N 21
ATOM 22262 C CA . ARG A 1 3 ? -0.191 3.713 -13.086 1.00 0.00 3 ARG A CA 21
ATOM 22263 C C . ARG A 1 3 ? -1.057 2.925 -12.107 1.00 0.00 3 ARG A C 21
ATOM 22264 O O . ARG A 1 3 ? -0.827 2.958 -10.899 1.00 0.00 3 ARG A O 21
ATOM 22285 N N . VAL A 1 4 ? -2.046 2.212 -12.638 1.00 0.00 4 VAL A N 21
ATOM 22286 C CA . VAL A 1 4 ? -2.942 1.410 -11.810 1.00 0.00 4 VAL A CA 21
ATOM 22287 C C . VAL A 1 4 ? -2.330 0.046 -11.516 1.00 0.00 4 VAL A C 21
ATOM 22288 O O . VAL A 1 4 ? -2.516 -0.507 -10.432 1.00 0.00 4 VAL A O 21
ATOM 22301 N N . LYS A 1 5 ? -1.589 -0.491 -12.484 1.00 0.00 5 LYS A N 21
ATOM 22302 C CA . LYS A 1 5 ? -0.941 -1.788 -12.315 1.00 0.00 5 LYS A CA 21
ATOM 22303 C C . LYS A 1 5 ? -0.111 -1.798 -11.036 1.00 0.00 5 LYS A C 21
ATOM 22304 O O . LYS A 1 5 ? 0.053 -2.835 -10.396 1.00 0.00 5 LYS A O 21
ATOM 22323 N N . ALA A 1 6 ? 0.394 -0.625 -10.667 1.00 0.00 6 ALA A N 21
ATOM 22324 C CA . ALA A 1 6 ? 1.189 -0.478 -9.457 1.00 0.00 6 ALA A CA 21
ATOM 22325 C C . ALA A 1 6 ? 0.282 -0.416 -8.232 1.00 0.00 6 ALA A C 21
ATOM 22326 O O . ALA A 1 6 ? 0.693 -0.752 -7.124 1.00 0.00 6 ALA A O 21
ATOM 22333 N N . LEU A 1 7 ? -0.955 0.024 -8.445 1.00 0.00 7 LEU A N 21
ATOM 22334 C CA . LEU A 1 7 ? -1.933 0.140 -7.370 1.00 0.00 7 LEU A CA 21
ATOM 22335 C C . LEU A 1 7 ? -2.587 -1.206 -7.067 1.00 0.00 7 LEU A C 21
ATOM 22336 O O . LEU A 1 7 ? -2.713 -1.600 -5.907 1.00 0.00 7 LEU A O 21
ATOM 22352 N N . GLU A 1 8 ? -3.020 -1.893 -8.117 1.00 0.00 8 GLU A N 21
ATOM 22353 C CA . GLU A 1 8 ? -3.686 -3.186 -7.977 1.00 0.00 8 GLU A CA 21
ATOM 22354 C C . GLU A 1 8 ? -2.752 -4.261 -7.421 1.00 0.00 8 GLU A C 21
ATOM 22355 O O . GLU A 1 8 ? -3.193 -5.173 -6.721 1.00 0.00 8 GLU A O 21
ATOM 22367 N N . GLU A 1 9 ? -1.469 -4.162 -7.748 1.00 0.00 9 GLU A N 21
ATOM 22368 C CA . GLU A 1 9 ? -0.486 -5.143 -7.292 1.00 0.00 9 GLU A CA 21
ATOM 22369 C C . GLU A 1 9 ? -0.082 -4.911 -5.838 1.00 0.00 9 GLU A C 21
ATOM 22370 O O . GLU A 1 9 ? -0.227 -5.797 -4.995 1.00 0.00 9 GLU A O 21
ATOM 22382 N N . LYS A 1 10 ? 0.443 -3.725 -5.555 1.00 0.00 10 LYS A N 21
ATOM 22383 C CA . LYS A 1 10 ? 0.892 -3.377 -4.208 1.00 0.00 10 LYS A CA 21
ATOM 22384 C C . LYS A 1 10 ? -0.149 -3.734 -3.148 1.00 0.00 10 LYS A C 21
ATOM 22385 O O . LYS A 1 10 ? 0.201 -4.141 -2.039 1.00 0.00 10 LYS A O 21
ATOM 22404 N N . VAL A 1 11 ? -1.423 -3.582 -3.488 1.00 0.00 11 VAL A N 21
ATOM 22405 C CA . VAL A 1 11 ? -2.501 -3.891 -2.554 1.00 0.00 11 VAL A CA 21
ATOM 22406 C C . VAL A 1 11 ? -2.424 -5.344 -2.087 1.00 0.00 11 VAL A C 21
ATOM 22407 O O . VAL A 1 11 ? -2.859 -5.672 -0.982 1.00 0.00 11 VAL A O 21
ATOM 22420 N N . LYS A 1 12 ? -1.868 -6.211 -2.928 1.00 0.00 12 LYS A N 21
ATOM 22421 C CA . LYS A 1 12 ? -1.738 -7.623 -2.585 1.00 0.00 12 LYS A CA 21
ATOM 22422 C C . LYS A 1 12 ? -0.567 -7.840 -1.631 1.00 0.00 12 LYS A C 21
ATOM 22423 O O . LYS A 1 12 ? -0.644 -8.656 -0.714 1.00 0.00 12 LYS A O 21
ATOM 22442 N N . ALA A 1 13 ? 0.513 -7.101 -1.852 1.00 0.00 13 ALA A N 21
ATOM 22443 C CA . ALA A 1 13 ? 1.697 -7.206 -1.010 1.00 0.00 13 ALA A CA 21
ATOM 22444 C C . ALA A 1 13 ? 1.524 -6.405 0.274 1.00 0.00 13 ALA A C 21
ATOM 22445 O O . ALA A 1 13 ? 2.157 -6.691 1.285 1.00 0.00 13 ALA A O 21
ATOM 22452 N N . LEU A 1 14 ? 0.665 -5.396 0.220 1.00 0.00 14 LEU A N 21
ATOM 22453 C CA . LEU A 1 14 ? 0.411 -4.546 1.373 1.00 0.00 14 LEU A CA 21
ATOM 22454 C C . LEU A 1 14 ? -0.271 -5.321 2.498 1.00 0.00 14 LEU A C 21
ATOM 22455 O O . LEU A 1 14 ? 0.208 -5.338 3.632 1.00 0.00 14 LEU A O 21
ATOM 22471 N N . GLU A 1 15 ? -1.400 -5.944 2.181 1.00 0.00 15 GLU A N 21
ATOM 22472 C CA . GLU A 1 15 ? -2.163 -6.705 3.174 1.00 0.00 15 GLU A CA 21
ATOM 22473 C C . GLU A 1 15 ? -1.580 -8.102 3.416 1.00 0.00 15 GLU A C 21
ATOM 22474 O O . GLU A 1 15 ? -1.233 -8.449 4.544 1.00 0.00 15 GLU A O 21
ATOM 22486 N N . GLU A 1 16 ? -1.505 -8.908 2.358 1.00 0.00 16 GLU A N 21
ATOM 22487 C CA . GLU A 1 16 ? -0.998 -10.279 2.460 1.00 0.00 16 GLU A CA 21
ATOM 22488 C C . GLU A 1 16 ? 0.291 -10.371 3.270 1.00 0.00 16 GLU A C 21
ATOM 22489 O O . GLU A 1 16 ? 0.489 -11.328 4.015 1.00 0.00 16 GLU A O 21
ATOM 22501 N N . LYS A 1 17 ? 1.172 -9.391 3.113 1.00 0.00 17 LYS A N 21
ATOM 22502 C CA . LYS A 1 17 ? 2.440 -9.399 3.833 1.00 0.00 17 LYS A CA 21
ATOM 22503 C C . LYS A 1 17 ? 2.226 -9.135 5.318 1.00 0.00 17 LYS A C 21
ATOM 22504 O O . LYS A 1 17 ? 2.712 -9.884 6.165 1.00 0.00 17 LYS A O 21
ATOM 22523 N N . VAL A 1 18 ? 1.498 -8.070 5.629 1.00 0.00 18 VAL A N 21
ATOM 22524 C CA . VAL A 1 18 ? 1.227 -7.718 7.017 1.00 0.00 18 VAL A CA 21
ATOM 22525 C C . VAL A 1 18 ? 0.402 -8.801 7.699 1.00 0.00 18 VAL A C 21
ATOM 22526 O O . VAL A 1 18 ? 0.619 -9.117 8.870 1.00 0.00 18 VAL A O 21
ATOM 22539 N N . LYS A 1 19 ? -0.542 -9.372 6.959 1.00 0.00 19 LYS A N 21
ATOM 22540 C CA . LYS A 1 19 ? -1.397 -10.425 7.489 1.00 0.00 19 LYS A CA 21
ATOM 22541 C C . LYS A 1 19 ? -0.576 -11.659 7.848 1.00 0.00 19 LYS A C 21
ATOM 22542 O O . LYS A 1 19 ? -0.944 -12.426 8.737 1.00 0.00 19 LYS A O 21
ATOM 22561 N N . ALA A 1 20 ? 0.540 -11.844 7.147 1.00 0.00 20 ALA A N 21
ATOM 22562 C CA . ALA A 1 20 ? 1.414 -12.985 7.390 1.00 0.00 20 ALA A CA 21
ATOM 22563 C C . ALA A 1 20 ? 2.565 -12.618 8.322 1.00 0.00 20 ALA A C 21
ATOM 22564 O O . ALA A 1 20 ? 3.201 -13.494 8.908 1.00 0.00 20 ALA A O 21
ATOM 22571 N N . LEU A 1 21 ? 2.836 -11.321 8.453 1.00 0.00 21 LEU A N 21
ATOM 22572 C CA . LEU A 1 21 ? 3.916 -10.854 9.311 1.00 0.00 21 LEU A CA 21
ATOM 22573 C C . LEU A 1 21 ? 3.465 -10.792 10.769 1.00 0.00 21 LEU A C 21
ATOM 22574 O O . LEU A 1 21 ? 4.179 -11.234 11.668 1.00 0.00 21 LEU A O 21
ATOM 22590 N N . GLY A 1 22 ? 2.278 -10.242 10.992 1.00 0.00 22 GLY A N 21
ATOM 22591 C CA . GLY A 1 22 ? 1.752 -10.133 12.341 1.00 0.00 22 GLY A CA 21
ATOM 22592 C C . GLY A 1 22 ? 1.793 -8.712 12.869 1.00 0.00 22 GLY A C 21
ATOM 22593 O O . GLY A 1 22 ? 0.950 -7.887 12.514 1.00 0.00 22 GLY A O 21
ATOM 22597 N N . GLY A 1 23 ? 2.774 -8.425 13.718 1.00 0.00 23 GLY A N 21
ATOM 22598 C CA . GLY A 1 23 ? 2.902 -7.093 14.281 1.00 0.00 23 GLY A CA 21
ATOM 22599 C C . GLY A 1 23 ? 4.029 -6.995 15.291 1.00 0.00 23 GLY A C 21
ATOM 22600 O O . GLY A 1 23 ? 4.350 -7.970 15.970 1.00 0.00 23 GLY A O 21
ATOM 22604 N N . GLY A 1 24 ? 4.633 -5.814 15.391 1.00 0.00 24 GLY A N 21
ATOM 22605 C CA . GLY A 1 24 ? 5.723 -5.617 16.328 1.00 0.00 24 GLY A CA 21
ATOM 22606 C C . GLY A 1 24 ? 6.263 -4.201 16.307 1.00 0.00 24 GLY A C 21
ATOM 22607 O O . GLY A 1 24 ? 7.374 -3.959 15.835 1.00 0.00 24 GLY A O 21
ATOM 22611 N N . GLY A 1 25 ? 5.477 -3.261 16.823 1.00 0.00 25 GLY A N 21
ATOM 22612 C CA . GLY A 1 25 ? 5.901 -1.872 16.854 1.00 0.00 25 GLY A CA 21
ATOM 22613 C C . GLY A 1 25 ? 5.773 -1.193 15.505 1.00 0.00 25 GLY A C 21
ATOM 22614 O O . GLY A 1 25 ? 4.771 -0.535 15.226 1.00 0.00 25 GLY A O 21
ATOM 22618 N N . ARG A 1 26 ? 6.793 -1.350 14.666 1.00 0.00 26 ARG A N 21
ATOM 22619 C CA . ARG A 1 26 ? 6.795 -0.745 13.336 1.00 0.00 26 ARG A CA 21
ATOM 22620 C C . ARG A 1 26 ? 5.526 -1.098 12.568 1.00 0.00 26 ARG A C 21
ATOM 22621 O O . ARG A 1 26 ? 5.080 -0.340 11.707 1.00 0.00 26 ARG A O 21
ATOM 22642 N N . ILE A 1 27 ? 4.954 -2.255 12.881 1.00 0.00 27 ILE A N 21
ATOM 22643 C CA . ILE A 1 27 ? 3.739 -2.711 12.215 1.00 0.00 27 ILE A CA 21
ATOM 22644 C C . ILE A 1 27 ? 2.509 -1.978 12.739 1.00 0.00 27 ILE A C 21
ATOM 22645 O O . ILE A 1 27 ? 1.498 -1.874 12.044 1.00 0.00 27 ILE A O 21
ATOM 22661 N N . GLU A 1 28 ? 2.596 -1.467 13.964 1.00 0.00 28 GLU A N 21
ATOM 22662 C CA . GLU A 1 28 ? 1.482 -0.743 14.570 1.00 0.00 28 GLU A CA 21
ATOM 22663 C C . GLU A 1 28 ? 0.990 0.370 13.651 1.00 0.00 28 GLU A C 21
ATOM 22664 O O . GLU A 1 28 ? -0.187 0.418 13.290 1.00 0.00 28 GLU A O 21
ATOM 22676 N N . GLU A 1 29 ? 1.900 1.260 13.269 1.00 0.00 29 GLU A N 21
ATOM 22677 C CA . GLU A 1 29 ? 1.562 2.370 12.387 1.00 0.00 29 GLU A CA 21
ATOM 22678 C C . GLU A 1 29 ? 1.444 1.899 10.940 1.00 0.00 29 GLU A C 21
ATOM 22679 O O . GLU A 1 29 ? 0.712 2.485 10.143 1.00 0.00 29 GLU A O 21
ATOM 22691 N N . LEU A 1 30 ? 2.173 0.838 10.607 1.00 0.00 30 LEU A N 21
ATOM 22692 C CA . LEU A 1 30 ? 2.158 0.284 9.257 1.00 0.00 30 LEU A CA 21
ATOM 22693 C C . LEU A 1 30 ? 0.741 -0.098 8.836 1.00 0.00 30 LEU A C 21
ATOM 22694 O O . LEU A 1 30 ? 0.376 0.034 7.668 1.00 0.00 30 LEU A O 21
ATOM 22710 N N . LYS A 1 31 ? -0.048 -0.577 9.792 1.00 0.00 31 LYS A N 21
ATOM 22711 C CA . LYS A 1 31 ? -1.422 -0.985 9.517 1.00 0.00 31 LYS A CA 21
ATOM 22712 C C . LYS A 1 31 ? -2.286 0.206 9.116 1.00 0.00 31 LYS A C 21
ATOM 22713 O O . LYS A 1 31 ? -2.935 0.191 8.071 1.00 0.00 31 LYS A O 21
ATOM 22732 N N . LYS A 1 32 ? -2.295 1.237 9.957 1.00 0.00 32 LYS A N 21
ATOM 22733 C CA . LYS A 1 32 ? -3.087 2.436 9.693 1.00 0.00 32 LYS A CA 21
ATOM 22734 C C . LYS A 1 32 ? -2.860 2.947 8.273 1.00 0.00 32 LYS A C 21
ATOM 22735 O O . LYS A 1 32 ? -3.764 3.505 7.650 1.00 0.00 32 LYS A O 21
ATOM 22754 N N . LYS A 1 33 ? -1.647 2.750 7.767 1.00 0.00 33 LYS A N 21
ATOM 22755 C CA . LYS A 1 33 ? -1.294 3.186 6.419 1.00 0.00 33 LYS A CA 21
ATOM 22756 C C . LYS A 1 33 ? -1.797 2.196 5.371 1.00 0.00 33 LYS A C 21
ATOM 22757 O O . LYS A 1 33 ? -1.985 2.549 4.207 1.00 0.00 33 LYS A O 21
ATOM 22776 N N . CYS A 1 34 ? -2.001 0.953 5.791 1.00 0.00 34 CYS A N 21
ATOM 22777 C CA . CYS A 1 34 ? -2.473 -0.096 4.894 1.00 0.00 34 CYS A CA 21
ATOM 22778 C C . CYS A 1 34 ? -3.977 0.017 4.650 1.00 0.00 34 CYS A C 21
ATOM 22779 O O . CYS A 1 34 ? -4.424 0.158 3.512 1.00 0.00 34 CYS A O 21
ATOM 22786 N N . GLU A 1 35 ? -4.752 -0.064 5.728 1.00 0.00 35 GLU A N 21
ATOM 22787 C CA . GLU A 1 35 ? -6.209 0.010 5.644 1.00 0.00 35 GLU A CA 21
ATOM 22788 C C . GLU A 1 35 ? -6.677 1.259 4.899 1.00 0.00 35 GLU A C 21
ATOM 22789 O O . GLU A 1 35 ? -7.734 1.251 4.269 1.00 0.00 35 GLU A O 21
ATOM 22801 N N . GLU A 1 36 ? -5.892 2.329 4.971 1.00 0.00 36 GLU A N 21
ATOM 22802 C CA . GLU A 1 36 ? -6.244 3.575 4.297 1.00 0.00 36 GLU A CA 21
ATOM 22803 C C . GLU A 1 36 ? -5.911 3.496 2.811 1.00 0.00 36 GLU A C 21
ATOM 22804 O O . GLU A 1 36 ? -6.551 4.144 1.984 1.00 0.00 36 GLU A O 21
ATOM 22816 N N . LEU A 1 37 ? -4.901 2.698 2.484 1.00 0.00 37 LEU A N 21
ATOM 22817 C CA . LEU A 1 37 ? -4.472 2.526 1.102 1.00 0.00 37 LEU A CA 21
ATOM 22818 C C . LEU A 1 37 ? -5.477 1.683 0.319 1.00 0.00 37 LEU A C 21
ATOM 22819 O O . LEU A 1 37 ? -5.875 2.041 -0.788 1.00 0.00 37 LEU A O 21
ATOM 22835 N N . LYS A 1 38 ? -5.881 0.560 0.905 1.00 0.00 38 LYS A N 21
ATOM 22836 C CA . LYS A 1 38 ? -6.837 -0.342 0.269 1.00 0.00 38 LYS A CA 21
ATOM 22837 C C . LYS A 1 38 ? -8.176 0.350 0.026 1.00 0.00 38 LYS A C 21
ATOM 22838 O O . LYS A 1 38 ? -8.810 0.151 -1.010 1.00 0.00 38 LYS A O 21
ATOM 22857 N N . LYS A 1 39 ? -8.607 1.150 0.995 1.00 0.00 39 LYS A N 21
ATOM 22858 C CA . LYS A 1 39 ? -9.877 1.863 0.900 1.00 0.00 39 LYS A CA 21
ATOM 22859 C C . LYS A 1 39 ? -9.849 2.923 -0.196 1.00 0.00 39 LYS A C 21
ATOM 22860 O O . LYS A 1 39 ? -10.874 3.220 -0.808 1.00 0.00 39 LYS A O 21
ATOM 22879 N N . LYS A 1 40 ? -8.676 3.503 -0.429 1.00 0.00 40 LYS A N 21
ATOM 22880 C CA . LYS A 1 40 ? -8.524 4.544 -1.443 1.00 0.00 40 LYS A CA 21
ATOM 22881 C C . LYS A 1 40 ? -8.821 4.013 -2.844 1.00 0.00 40 LYS A C 21
ATOM 22882 O O . LYS A 1 40 ? -9.670 4.553 -3.553 1.00 0.00 40 LYS A O 21
ATOM 22901 N N . ILE A 1 41 ? -8.112 2.962 -3.242 1.00 0.00 41 ILE A N 21
ATOM 22902 C CA . ILE A 1 41 ? -8.295 2.371 -4.564 1.00 0.00 41 ILE A CA 21
ATOM 22903 C C . ILE A 1 41 ? -9.704 1.806 -4.735 1.00 0.00 41 ILE A C 21
ATOM 22904 O O . ILE A 1 41 ? -10.204 1.695 -5.854 1.00 0.00 41 ILE A O 21
ATOM 22920 N N . GLU A 1 42 ? -10.338 1.448 -3.624 1.00 0.00 42 GLU A N 21
ATOM 22921 C CA . GLU A 1 42 ? -11.687 0.894 -3.661 1.00 0.00 42 GLU A CA 21
ATOM 22922 C C . GLU A 1 42 ? -12.728 1.988 -3.885 1.00 0.00 42 GLU A C 21
ATOM 22923 O O . GLU A 1 42 ? -13.841 1.713 -4.337 1.00 0.00 42 GLU A O 21
ATOM 22935 N N . GLU A 1 43 ? -12.365 3.226 -3.565 1.00 0.00 43 GLU A N 21
ATOM 22936 C CA . GLU A 1 43 ? -13.271 4.356 -3.730 1.00 0.00 43 GLU A CA 21
ATOM 22937 C C . GLU A 1 43 ? -13.050 5.043 -5.074 1.00 0.00 43 GLU A C 21
ATOM 22938 O O . GLU A 1 43 ? -14.003 5.359 -5.785 1.00 0.00 43 GLU A O 21
ATOM 22950 N N . LEU A 1 44 ? -11.785 5.275 -5.413 1.00 0.00 44 LEU A N 21
ATOM 22951 C CA . LEU A 1 44 ? -11.441 5.929 -6.669 1.00 0.00 44 LEU A CA 21
ATOM 22952 C C . LEU A 1 44 ? -11.763 5.033 -7.860 1.00 0.00 44 LEU A C 21
ATOM 22953 O O . LEU A 1 44 ? -11.239 3.925 -7.977 1.00 0.00 44 LEU A O 21
ATOM 22969 N N . GLY A 1 45 ? -12.626 5.522 -8.743 1.00 0.00 45 GLY A N 21
ATOM 22970 C CA . GLY A 1 45 ? -13.005 4.759 -9.918 1.00 0.00 45 GLY A CA 21
ATOM 22971 C C . GLY A 1 45 ? -12.584 5.439 -11.205 1.00 0.00 45 GLY A C 21
ATOM 22972 O O . GLY A 1 45 ? -12.223 4.777 -12.178 1.00 0.00 45 GLY A O 21
ATOM 22976 N N . GLY A 1 46 ? -12.629 6.768 -11.207 1.00 0.00 46 GLY A N 21
ATOM 22977 C CA . GLY A 1 46 ? -12.245 7.522 -12.384 1.00 0.00 46 GLY A CA 21
ATOM 22978 C C . GLY A 1 46 ? -11.671 8.882 -12.036 1.00 0.00 46 GLY A C 21
ATOM 22979 O O . GLY A 1 46 ? -11.728 9.812 -12.840 1.00 0.00 46 GLY A O 21
ATOM 22983 N N . GLY A 1 47 ? -11.116 8.998 -10.833 1.00 0.00 47 GLY A N 21
ATOM 22984 C CA . GLY A 1 47 ? -10.536 10.256 -10.400 1.00 0.00 47 GLY A CA 21
ATOM 22985 C C . GLY A 1 47 ? -9.605 10.088 -9.215 1.00 0.00 47 GLY A C 21
ATOM 22986 O O . GLY A 1 47 ? -9.176 8.977 -8.906 1.00 0.00 47 GLY A O 21
ATOM 22990 N N . GLY A 1 48 ? -9.292 11.196 -8.550 1.00 0.00 48 GLY A N 21
ATOM 22991 C CA . GLY A 1 48 ? -8.407 11.146 -7.402 1.00 0.00 48 GLY A CA 21
ATOM 22992 C C . GLY A 1 48 ? -6.951 10.952 -7.788 1.00 0.00 48 GLY A C 21
ATOM 22993 O O . GLY A 1 48 ? -6.093 10.782 -6.923 1.00 0.00 48 GLY A O 21
ATOM 22997 N N . GLU A 1 49 ? -6.672 10.979 -9.089 1.00 0.00 49 GLU A N 21
ATOM 22998 C CA . GLU A 1 49 ? -5.312 10.804 -9.586 1.00 0.00 49 GLU A CA 21
ATOM 22999 C C . GLU A 1 49 ? -4.771 9.424 -9.226 1.00 0.00 49 GLU A C 21
ATOM 23000 O O . GLU A 1 49 ? -4.815 9.009 -8.069 1.00 0.00 49 GLU A O 21
ATOM 23012 N N . VAL A 1 50 ? -4.259 8.718 -10.229 1.00 0.00 50 VAL A N 21
ATOM 23013 C CA . VAL A 1 50 ? -3.707 7.384 -10.024 1.00 0.00 50 VAL A CA 21
ATOM 23014 C C . VAL A 1 50 ? -2.238 7.449 -9.608 1.00 0.00 50 VAL A C 21
ATOM 23015 O O . VAL A 1 50 ? -1.727 6.541 -8.955 1.00 0.00 50 VAL A O 21
ATOM 23028 N N . LYS A 1 51 ? -1.564 8.528 -9.997 1.00 0.00 51 LYS A N 21
ATOM 23029 C CA . LYS A 1 51 ? -0.152 8.709 -9.673 1.00 0.00 51 LYS A CA 21
ATOM 23030 C C . LYS A 1 51 ? 0.046 9.078 -8.203 1.00 0.00 51 LYS A C 21
ATOM 23031 O O . LYS A 1 51 ? 1.143 8.940 -7.664 1.00 0.00 51 LYS A O 21
ATOM 23050 N N . LYS A 1 52 ? -1.015 9.557 -7.561 1.00 0.00 52 LYS A N 21
ATOM 23051 C CA . LYS A 1 52 ? -0.945 9.954 -6.157 1.00 0.00 52 LYS A CA 21
ATOM 23052 C C . LYS A 1 52 ? -0.889 8.739 -5.233 1.00 0.00 52 LYS A C 21
ATOM 23053 O O . LYS A 1 52 ? -0.308 8.800 -4.151 1.00 0.00 52 LYS A O 21
ATOM 23072 N N . VAL A 1 53 ? -1.507 7.642 -5.658 1.00 0.00 53 VAL A N 21
ATOM 23073 C CA . VAL A 1 53 ? -1.534 6.420 -4.857 1.00 0.00 53 VAL A CA 21
ATOM 23074 C C . VAL A 1 53 ? -0.257 5.601 -5.029 1.00 0.00 53 VAL A C 21
ATOM 23075 O O . VAL A 1 53 ? 0.383 5.220 -4.048 1.00 0.00 53 VAL A O 21
ATOM 23088 N N . GLU A 1 54 ? 0.104 5.323 -6.279 1.00 0.00 54 GLU A N 21
ATOM 23089 C CA . GLU A 1 54 ? 1.299 4.536 -6.577 1.00 0.00 54 GLU A CA 21
ATOM 23090 C C . GLU A 1 54 ? 2.530 5.107 -5.879 1.00 0.00 54 GLU A C 21
ATOM 23091 O O . GLU A 1 54 ? 3.354 4.363 -5.351 1.00 0.00 54 GLU A O 21
ATOM 23103 N N . GLU A 1 55 ? 2.646 6.430 -5.880 1.00 0.00 55 GLU A N 21
ATOM 23104 C CA . GLU A 1 55 ? 3.776 7.096 -5.242 1.00 0.00 55 GLU A CA 21
ATOM 23105 C C . GLU A 1 55 ? 3.598 7.127 -3.728 1.00 0.00 55 GLU A C 21
ATOM 23106 O O . GLU A 1 55 ? 4.570 7.077 -2.974 1.00 0.00 55 GLU A O 21
ATOM 23118 N N . GLU A 1 56 ? 2.346 7.206 -3.291 1.00 0.00 56 GLU A N 21
ATOM 23119 C CA . GLU A 1 56 ? 2.028 7.239 -1.870 1.00 0.00 56 GLU A CA 21
ATOM 23120 C C . GLU A 1 56 ? 2.284 5.875 -1.232 1.00 0.00 56 GLU A C 21
ATOM 23121 O O . GLU A 1 56 ? 2.682 5.785 -0.070 1.00 0.00 56 GLU A O 21
ATOM 23133 N N . VAL A 1 57 ? 2.054 4.820 -2.003 1.00 0.00 57 VAL A N 21
ATOM 23134 C CA . VAL A 1 57 ? 2.260 3.461 -1.522 1.00 0.00 57 VAL A CA 21
ATOM 23135 C C . VAL A 1 57 ? 3.740 3.086 -1.538 1.00 0.00 57 VAL A C 21
ATOM 23136 O O . VAL A 1 57 ? 4.179 2.223 -0.779 1.00 0.00 57 VAL A O 21
ATOM 23149 N N . LYS A 1 58 ? 4.504 3.740 -2.410 1.00 0.00 58 LYS A N 21
ATOM 23150 C CA . LYS A 1 58 ? 5.936 3.476 -2.529 1.00 0.00 58 LYS A CA 21
ATOM 23151 C C . LYS A 1 58 ? 6.610 3.471 -1.159 1.00 0.00 58 LYS A C 21
ATOM 23152 O O . LYS A 1 58 ? 7.620 2.797 -0.957 1.00 0.00 58 LYS A O 21
ATOM 23171 N N . LYS A 1 59 ? 6.044 4.225 -0.223 1.00 0.00 59 LYS A N 21
ATOM 23172 C CA . LYS A 1 59 ? 6.588 4.301 1.127 1.00 0.00 59 LYS A CA 21
ATOM 23173 C C . LYS A 1 59 ? 6.183 3.076 1.942 1.00 0.00 59 LYS A C 21
ATOM 23174 O O . LYS A 1 59 ? 6.917 2.634 2.825 1.00 0.00 59 LYS A O 21
ATOM 23193 N N . LEU A 1 60 ? 5.008 2.535 1.636 1.00 0.00 60 LEU A N 21
ATOM 23194 C CA . LEU A 1 60 ? 4.496 1.362 2.336 1.00 0.00 60 LEU A CA 21
ATOM 23195 C C . LEU A 1 60 ? 5.131 0.081 1.804 1.00 0.00 60 LEU A C 21
ATOM 23196 O O . LEU A 1 60 ? 5.664 -0.720 2.570 1.00 0.00 60 LEU A O 21
ATOM 23212 N N . GLU A 1 61 ? 5.062 -0.114 0.490 1.00 0.00 61 GLU A N 21
ATOM 23213 C CA . GLU A 1 61 ? 5.626 -1.306 -0.139 1.00 0.00 61 GLU A CA 21
ATOM 23214 C C . GLU A 1 61 ? 7.096 -1.484 0.231 1.00 0.00 61 GLU A C 21
ATOM 23215 O O . GLU A 1 61 ? 7.508 -2.555 0.675 1.00 0.00 61 GLU A O 21
ATOM 23227 N N . GLU A 1 62 ? 7.882 -0.427 0.050 1.00 0.00 62 GLU A N 21
ATOM 23228 C CA . GLU A 1 62 ? 9.306 -0.467 0.371 1.00 0.00 62 GLU A CA 21
ATOM 23229 C C . GLU A 1 62 ? 9.524 -0.910 1.814 1.00 0.00 62 GLU A C 21
ATOM 23230 O O . GLU A 1 62 ? 10.532 -1.538 2.137 1.00 0.00 62 GLU A O 21
ATOM 23242 N N . GLU A 1 63 ? 8.566 -0.580 2.673 1.00 0.00 63 GLU A N 21
ATOM 23243 C CA . GLU A 1 63 ? 8.637 -0.942 4.080 1.00 0.00 63 GLU A CA 21
ATOM 23244 C C . GLU A 1 63 ? 8.380 -2.434 4.266 1.00 0.00 63 GLU A C 21
ATOM 23245 O O . GLU A 1 63 ? 8.801 -3.028 5.259 1.00 0.00 63 GLU A O 21
ATOM 23257 N N . ILE A 1 64 ? 7.686 -3.033 3.303 1.00 0.00 64 ILE A N 21
ATOM 23258 C CA . ILE A 1 64 ? 7.369 -4.452 3.358 1.00 0.00 64 ILE A CA 21
ATOM 23259 C C . ILE A 1 64 ? 8.617 -5.302 3.138 1.00 0.00 64 ILE A C 21
ATOM 23260 O O . ILE A 1 64 ? 8.756 -6.379 3.717 1.00 0.00 64 ILE A O 21
ATOM 23276 N N . LYS A 1 65 ? 9.523 -4.810 2.298 1.00 0.00 65 LYS A N 21
ATOM 23277 C CA . LYS A 1 65 ? 10.760 -5.527 2.007 1.00 0.00 65 LYS A CA 21
ATOM 23278 C C . LYS A 1 65 ? 11.579 -5.744 3.276 1.00 0.00 65 LYS A C 21
ATOM 23279 O O . LYS A 1 65 ? 12.370 -6.684 3.360 1.00 0.00 65 LYS A O 21
ATOM 23298 N N . LYS A 1 66 ? 11.385 -4.871 4.260 1.00 0.00 66 LYS A N 21
ATOM 23299 C CA . LYS A 1 66 ? 12.107 -4.971 5.523 1.00 0.00 66 LYS A CA 21
ATOM 23300 C C . LYS A 1 66 ? 11.445 -5.985 6.451 1.00 0.00 66 LYS A C 21
ATOM 23301 O O . LYS A 1 66 ? 12.123 -6.709 7.180 1.00 0.00 66 LYS A O 21
ATOM 23320 N N . LEU A 1 67 ? 10.117 -6.030 6.420 1.00 0.00 67 LEU A N 21
ATOM 23321 C CA . LEU A 1 67 ? 9.363 -6.955 7.259 1.00 0.00 67 LEU A CA 21
ATOM 23322 C C . LEU A 1 67 ? 9.691 -8.401 6.906 1.00 0.00 67 LEU A C 21
ATOM 23323 O O . LEU A 1 67 ? 9.987 -8.669 5.722 1.00 0.00 67 LEU A O 21
ATOM 23353 N N . GLY A 1 1 ? 1.013 4.232 -18.752 1.00 0.00 1 GLY A N 22
ATOM 23354 C CA . GLY A 1 1 ? 1.338 2.789 -18.922 1.00 0.00 1 GLY A CA 22
ATOM 23355 C C . GLY A 1 1 ? 0.620 1.909 -17.919 1.00 0.00 1 GLY A C 22
ATOM 23356 O O . GLY A 1 1 ? -0.268 1.139 -18.282 1.00 0.00 1 GLY A O 22
ATOM 23362 N N . SER A 1 2 ? 1.006 2.024 -16.652 1.00 0.00 2 SER A N 22
ATOM 23363 C CA . SER A 1 2 ? 0.393 1.232 -15.591 1.00 0.00 2 SER A CA 22
ATOM 23364 C C . SER A 1 2 ? -0.453 2.111 -14.677 1.00 0.00 2 SER A C 22
ATOM 23365 O O . SER A 1 2 ? -1.679 2.132 -14.787 1.00 0.00 2 SER A O 22
ATOM 23373 N N . ARG A 1 3 ? 0.210 2.835 -13.779 1.00 0.00 3 ARG A N 22
ATOM 23374 C CA . ARG A 1 3 ? -0.477 3.719 -12.840 1.00 0.00 3 ARG A CA 22
ATOM 23375 C C . ARG A 1 3 ? -1.319 2.920 -11.848 1.00 0.00 3 ARG A C 22
ATOM 23376 O O . ARG A 1 3 ? -1.034 2.908 -10.652 1.00 0.00 3 ARG A O 22
ATOM 23397 N N . VAL A 1 4 ? -2.353 2.253 -12.353 1.00 0.00 4 VAL A N 22
ATOM 23398 C CA . VAL A 1 4 ? -3.234 1.450 -11.511 1.00 0.00 4 VAL A CA 22
ATOM 23399 C C . VAL A 1 4 ? -2.631 0.078 -11.241 1.00 0.00 4 VAL A C 22
ATOM 23400 O O . VAL A 1 4 ? -2.781 -0.472 -10.149 1.00 0.00 4 VAL A O 22
ATOM 23413 N N . LYS A 1 5 ? -1.937 -0.470 -12.235 1.00 0.00 5 LYS A N 22
ATOM 23414 C CA . LYS A 1 5 ? -1.301 -1.777 -12.089 1.00 0.00 5 LYS A CA 22
ATOM 23415 C C . LYS A 1 5 ? -0.414 -1.795 -10.848 1.00 0.00 5 LYS A C 22
ATOM 23416 O O . LYS A 1 5 ? -0.239 -2.830 -10.208 1.00 0.00 5 LYS A O 22
ATOM 23435 N N . ALA A 1 6 ? 0.128 -0.629 -10.509 1.00 0.00 6 ALA A N 22
ATOM 23436 C CA . ALA A 1 6 ? 0.980 -0.489 -9.337 1.00 0.00 6 ALA A CA 22
ATOM 23437 C C . ALA A 1 6 ? 0.133 -0.411 -8.070 1.00 0.00 6 ALA A C 22
ATOM 23438 O O . ALA A 1 6 ? 0.591 -0.751 -6.981 1.00 0.00 6 ALA A O 22
ATOM 23445 N N . LEU A 1 7 ? -1.106 0.046 -8.228 1.00 0.00 7 LEU A N 22
ATOM 23446 C CA . LEU A 1 7 ? -2.032 0.178 -7.111 1.00 0.00 7 LEU A CA 22
ATOM 23447 C C . LEU A 1 7 ? -2.685 -1.160 -6.773 1.00 0.00 7 LEU A C 22
ATOM 23448 O O . LEU A 1 7 ? -2.707 -1.580 -5.616 1.00 0.00 7 LEU A O 22
ATOM 23464 N N . GLU A 1 8 ? -3.232 -1.812 -7.793 1.00 0.00 8 GLU A N 22
ATOM 23465 C CA . GLU A 1 8 ? -3.911 -3.094 -7.621 1.00 0.00 8 GLU A CA 22
ATOM 23466 C C . GLU A 1 8 ? -2.964 -4.187 -7.127 1.00 0.00 8 GLU A C 22
ATOM 23467 O O . GLU A 1 8 ? -3.381 -5.104 -6.420 1.00 0.00 8 GLU A O 22
ATOM 23479 N N . GLU A 1 9 ? -1.696 -4.098 -7.512 1.00 0.00 9 GLU A N 22
ATOM 23480 C CA . GLU A 1 9 ? -0.708 -5.098 -7.115 1.00 0.00 9 GLU A CA 22
ATOM 23481 C C . GLU A 1 9 ? -0.241 -4.889 -5.677 1.00 0.00 9 GLU A C 22
ATOM 23482 O O . GLU A 1 9 ? -0.394 -5.769 -4.831 1.00 0.00 9 GLU A O 22
ATOM 23494 N N . LYS A 1 10 ? 0.340 -3.725 -5.411 1.00 0.00 10 LYS A N 22
ATOM 23495 C CA . LYS A 1 10 ? 0.848 -3.399 -4.079 1.00 0.00 10 LYS A CA 22
ATOM 23496 C C . LYS A 1 10 ? -0.177 -3.712 -2.990 1.00 0.00 10 LYS A C 22
ATOM 23497 O O . LYS A 1 10 ? 0.189 -3.996 -1.849 1.00 0.00 10 LYS A O 22
ATOM 23516 N N . VAL A 1 11 ? -1.456 -3.651 -3.341 1.00 0.00 11 VAL A N 22
ATOM 23517 C CA . VAL A 1 11 ? -2.520 -3.923 -2.381 1.00 0.00 11 VAL A CA 22
ATOM 23518 C C . VAL A 1 11 ? -2.514 -5.386 -1.942 1.00 0.00 11 VAL A C 22
ATOM 23519 O O . VAL A 1 11 ? -2.903 -5.703 -0.819 1.00 0.00 11 VAL A O 22
ATOM 23532 N N . LYS A 1 12 ? -2.065 -6.273 -2.825 1.00 0.00 12 LYS A N 22
ATOM 23533 C CA . LYS A 1 12 ? -2.009 -7.696 -2.503 1.00 0.00 12 LYS A CA 22
ATOM 23534 C C . LYS A 1 12 ? -0.817 -7.987 -1.597 1.00 0.00 12 LYS A C 22
ATOM 23535 O O . LYS A 1 12 ? -0.903 -8.804 -0.681 1.00 0.00 12 LYS A O 22
ATOM 23554 N N . ALA A 1 13 ? 0.288 -7.299 -1.856 1.00 0.00 13 ALA A N 22
ATOM 23555 C CA . ALA A 1 13 ? 1.499 -7.463 -1.064 1.00 0.00 13 ALA A CA 22
ATOM 23556 C C . ALA A 1 13 ? 1.422 -6.633 0.211 1.00 0.00 13 ALA A C 22
ATOM 23557 O O . ALA A 1 13 ? 2.084 -6.934 1.200 1.00 0.00 13 ALA A O 22
ATOM 23564 N N . LEU A 1 14 ? 0.615 -5.580 0.174 1.00 0.00 14 LEU A N 22
ATOM 23565 C CA . LEU A 1 14 ? 0.453 -4.697 1.321 1.00 0.00 14 LEU A CA 22
ATOM 23566 C C . LEU A 1 14 ? -0.189 -5.426 2.500 1.00 0.00 14 LEU A C 22
ATOM 23567 O O . LEU A 1 14 ? 0.336 -5.404 3.612 1.00 0.00 14 LEU A O 22
ATOM 23583 N N . GLU A 1 15 ? -1.332 -6.055 2.253 1.00 0.00 15 GLU A N 22
ATOM 23584 C CA . GLU A 1 15 ? -2.055 -6.773 3.305 1.00 0.00 15 GLU A CA 22
ATOM 23585 C C . GLU A 1 15 ? -1.462 -8.159 3.572 1.00 0.00 15 GLU A C 22
ATOM 23586 O O . GLU A 1 15 ? -1.065 -8.466 4.697 1.00 0.00 15 GLU A O 22
ATOM 23598 N N . GLU A 1 16 ? -1.432 -9.002 2.541 1.00 0.00 16 GLU A N 22
ATOM 23599 C CA . GLU A 1 16 ? -0.919 -10.367 2.667 1.00 0.00 16 GLU A CA 22
ATOM 23600 C C . GLU A 1 16 ? 0.414 -10.428 3.407 1.00 0.00 16 GLU A C 22
ATOM 23601 O O . GLU A 1 16 ? 0.659 -11.360 4.170 1.00 0.00 16 GLU A O 22
ATOM 23613 N N . LYS A 1 17 ? 1.280 -9.452 3.165 1.00 0.00 17 LYS A N 22
ATOM 23614 C CA . LYS A 1 17 ? 2.589 -9.429 3.810 1.00 0.00 17 LYS A CA 22
ATOM 23615 C C . LYS A 1 17 ? 2.465 -9.087 5.288 1.00 0.00 17 LYS A C 22
ATOM 23616 O O . LYS A 1 17 ? 3.026 -9.774 6.141 1.00 0.00 17 LYS A O 22
ATOM 23635 N N . VAL A 1 18 ? 1.728 -8.023 5.590 1.00 0.00 18 VAL A N 22
ATOM 23636 C CA . VAL A 1 18 ? 1.540 -7.604 6.972 1.00 0.00 18 VAL A CA 22
ATOM 23637 C C . VAL A 1 18 ? 0.866 -8.700 7.785 1.00 0.00 18 VAL A C 22
ATOM 23638 O O . VAL A 1 18 ? 1.208 -8.925 8.947 1.00 0.00 18 VAL A O 22
ATOM 23651 N N . LYS A 1 19 ? -0.090 -9.385 7.168 1.00 0.00 19 LYS A N 22
ATOM 23652 C CA . LYS A 1 19 ? -0.805 -10.463 7.836 1.00 0.00 19 LYS A CA 22
ATOM 23653 C C . LYS A 1 19 ? 0.128 -11.639 8.103 1.00 0.00 19 LYS A C 22
ATOM 23654 O O . LYS A 1 19 ? -0.079 -12.409 9.042 1.00 0.00 19 LYS A O 22
ATOM 23673 N N . ALA A 1 20 ? 1.154 -11.774 7.267 1.00 0.00 20 ALA A N 22
ATOM 23674 C CA . ALA A 1 20 ? 2.119 -12.857 7.409 1.00 0.00 20 ALA A CA 22
ATOM 23675 C C . ALA A 1 20 ? 3.363 -12.409 8.175 1.00 0.00 20 ALA A C 22
ATOM 23676 O O . ALA A 1 20 ? 4.157 -13.240 8.615 1.00 0.00 20 ALA A O 22
ATOM 23683 N N . LEU A 1 21 ? 3.537 -11.098 8.323 1.00 0.00 21 LEU A N 22
ATOM 23684 C CA . LEU A 1 21 ? 4.696 -10.565 9.026 1.00 0.00 21 LEU A CA 22
ATOM 23685 C C . LEU A 1 21 ? 4.496 -10.626 10.541 1.00 0.00 21 LEU A C 22
ATOM 23686 O O . LEU A 1 21 ? 5.368 -11.099 11.268 1.00 0.00 21 LEU A O 22
ATOM 23702 N N . GLY A 1 22 ? 3.342 -10.154 11.008 1.00 0.00 22 GLY A N 22
ATOM 23703 C CA . GLY A 1 22 ? 3.053 -10.171 12.432 1.00 0.00 22 GLY A CA 22
ATOM 23704 C C . GLY A 1 22 ? 4.068 -9.390 13.248 1.00 0.00 22 GLY A C 22
ATOM 23705 O O . GLY A 1 22 ? 5.264 -9.421 12.961 1.00 0.00 22 GLY A O 22
ATOM 23709 N N . GLY A 1 23 ? 3.592 -8.690 14.274 1.00 0.00 23 GLY A N 22
ATOM 23710 C CA . GLY A 1 23 ? 4.485 -7.915 15.115 1.00 0.00 23 GLY A CA 22
ATOM 23711 C C . GLY A 1 23 ? 3.813 -6.698 15.722 1.00 0.00 23 GLY A C 22
ATOM 23712 O O . GLY A 1 23 ? 2.586 -6.626 15.790 1.00 0.00 23 GLY A O 22
ATOM 23716 N N . GLY A 1 24 ? 4.623 -5.741 16.164 1.00 0.00 24 GLY A N 22
ATOM 23717 C CA . GLY A 1 24 ? 4.089 -4.532 16.764 1.00 0.00 24 GLY A CA 22
ATOM 23718 C C . GLY A 1 24 ? 5.039 -3.357 16.631 1.00 0.00 24 GLY A C 22
ATOM 23719 O O . GLY A 1 24 ? 6.055 -3.450 15.941 1.00 0.00 24 GLY A O 22
ATOM 23723 N N . GLY A 1 25 ? 4.710 -2.251 17.289 1.00 0.00 25 GLY A N 22
ATOM 23724 C CA . GLY A 1 25 ? 5.553 -1.071 17.224 1.00 0.00 25 GLY A CA 22
ATOM 23725 C C . GLY A 1 25 ? 5.592 -0.468 15.833 1.00 0.00 25 GLY A C 22
ATOM 23726 O O . GLY A 1 25 ? 4.951 0.549 15.571 1.00 0.00 25 GLY A O 22
ATOM 23730 N N . ARG A 1 26 ? 6.346 -1.099 14.941 1.00 0.00 26 ARG A N 22
ATOM 23731 C CA . ARG A 1 26 ? 6.463 -0.627 13.566 1.00 0.00 26 ARG A CA 22
ATOM 23732 C C . ARG A 1 26 ? 5.262 -1.066 12.736 1.00 0.00 26 ARG A C 22
ATOM 23733 O O . ARG A 1 26 ? 4.904 -0.416 11.754 1.00 0.00 26 ARG A O 22
ATOM 23754 N N . ILE A 1 27 ? 4.658 -2.184 13.126 1.00 0.00 27 ILE A N 22
ATOM 23755 C CA . ILE A 1 27 ? 3.510 -2.731 12.410 1.00 0.00 27 ILE A CA 22
ATOM 23756 C C . ILE A 1 27 ? 2.226 -1.960 12.708 1.00 0.00 27 ILE A C 22
ATOM 23757 O O . ILE A 1 27 ? 1.458 -1.650 11.798 1.00 0.00 27 ILE A O 22
ATOM 23773 N N . GLU A 1 28 ? 1.992 -1.658 13.983 1.00 0.00 28 GLU A N 22
ATOM 23774 C CA . GLU A 1 28 ? 0.789 -0.929 14.388 1.00 0.00 28 GLU A CA 22
ATOM 23775 C C . GLU A 1 28 ? 0.566 0.299 13.506 1.00 0.00 28 GLU A C 22
ATOM 23776 O O . GLU A 1 28 ? -0.541 0.536 13.026 1.00 0.00 28 GLU A O 22
ATOM 23788 N N . GLU A 1 29 ? 1.625 1.072 13.295 1.00 0.00 29 GLU A N 22
ATOM 23789 C CA . GLU A 1 29 ? 1.544 2.269 12.465 1.00 0.00 29 GLU A CA 22
ATOM 23790 C C . GLU A 1 29 ? 1.540 1.902 10.982 1.00 0.00 29 GLU A C 22
ATOM 23791 O O . GLU A 1 29 ? 1.031 2.651 10.148 1.00 0.00 29 GLU A O 22
ATOM 23803 N N . LEU A 1 30 ? 2.123 0.750 10.664 1.00 0.00 30 LEU A N 22
ATOM 23804 C CA . LEU A 1 30 ? 2.205 0.278 9.284 1.00 0.00 30 LEU A CA 22
ATOM 23805 C C . LEU A 1 30 ? 0.823 0.011 8.694 1.00 0.00 30 LEU A C 22
ATOM 23806 O O . LEU A 1 30 ? 0.542 0.391 7.557 1.00 0.00 30 LEU A O 22
ATOM 23822 N N . LYS A 1 31 ? -0.032 -0.656 9.462 1.00 0.00 31 LYS A N 22
ATOM 23823 C CA . LYS A 1 31 ? -1.376 -0.985 8.996 1.00 0.00 31 LYS A CA 22
ATOM 23824 C C . LYS A 1 31 ? -2.229 0.265 8.825 1.00 0.00 31 LYS A C 22
ATOM 23825 O O . LYS A 1 31 ? -3.095 0.316 7.951 1.00 0.00 31 LYS A O 22
ATOM 23844 N N . LYS A 1 32 ? -1.982 1.274 9.652 1.00 0.00 32 LYS A N 22
ATOM 23845 C CA . LYS A 1 32 ? -2.735 2.520 9.567 1.00 0.00 32 LYS A CA 22
ATOM 23846 C C . LYS A 1 32 ? -2.727 3.048 8.135 1.00 0.00 32 LYS A C 22
ATOM 23847 O O . LYS A 1 32 ? -3.744 3.518 7.627 1.00 0.00 32 LYS A O 22
ATOM 23866 N N . LYS A 1 33 ? -1.568 2.952 7.492 1.00 0.00 33 LYS A N 22
ATOM 23867 C CA . LYS A 1 33 ? -1.412 3.402 6.113 1.00 0.00 33 LYS A CA 22
ATOM 23868 C C . LYS A 1 33 ? -1.931 2.352 5.135 1.00 0.00 33 LYS A C 22
ATOM 23869 O O . LYS A 1 33 ? -2.287 2.668 4.001 1.00 0.00 33 LYS A O 22
ATOM 23888 N N . CYS A 1 34 ? -1.961 1.100 5.581 1.00 0.00 34 CYS A N 22
ATOM 23889 C CA . CYS A 1 34 ? -2.423 -0.009 4.753 1.00 0.00 34 CYS A CA 22
ATOM 23890 C C . CYS A 1 34 ? -3.935 0.044 4.550 1.00 0.00 34 CYS A C 22
ATOM 23891 O O . CYS A 1 34 ? -4.418 0.133 3.422 1.00 0.00 34 CYS A O 22
ATOM 23898 N N . GLU A 1 35 ? -4.676 -0.020 5.652 1.00 0.00 35 GLU A N 22
ATOM 23899 C CA . GLU A 1 35 ? -6.135 0.010 5.604 1.00 0.00 35 GLU A CA 22
ATOM 23900 C C . GLU A 1 35 ? -6.643 1.202 4.797 1.00 0.00 35 GLU A C 22
ATOM 23901 O O . GLU A 1 35 ? -7.491 1.050 3.919 1.00 0.00 35 GLU A O 22
ATOM 23913 N N . GLU A 1 36 ? -6.124 2.387 5.102 1.00 0.00 36 GLU A N 22
ATOM 23914 C CA . GLU A 1 36 ? -6.531 3.602 4.404 1.00 0.00 36 GLU A CA 22
ATOM 23915 C C . GLU A 1 36 ? -6.189 3.522 2.918 1.00 0.00 36 GLU A C 22
ATOM 23916 O O . GLU A 1 36 ? -6.862 4.126 2.083 1.00 0.00 36 GLU A O 22
ATOM 23928 N N . LEU A 1 37 ? -5.140 2.772 2.595 1.00 0.00 37 LEU A N 22
ATOM 23929 C CA . LEU A 1 37 ? -4.709 2.614 1.211 1.00 0.00 37 LEU A CA 22
ATOM 23930 C C . LEU A 1 37 ? -5.715 1.781 0.423 1.00 0.00 37 LEU A C 22
ATOM 23931 O O . LEU A 1 37 ? -6.182 2.193 -0.637 1.00 0.00 37 LEU A O 22
ATOM 23947 N N . LYS A 1 38 ? -6.040 0.609 0.953 1.00 0.00 38 LYS A N 22
ATOM 23948 C CA . LYS A 1 38 ? -6.988 -0.294 0.309 1.00 0.00 38 LYS A CA 22
ATOM 23949 C C . LYS A 1 38 ? -8.316 0.404 0.017 1.00 0.00 38 LYS A C 22
ATOM 23950 O O . LYS A 1 38 ? -9.024 0.042 -0.922 1.00 0.00 38 LYS A O 22
ATOM 23969 N N . LYS A 1 39 ? -8.651 1.397 0.833 1.00 0.00 39 LYS A N 22
ATOM 23970 C CA . LYS A 1 39 ? -9.898 2.137 0.671 1.00 0.00 39 LYS A CA 22
ATOM 23971 C C . LYS A 1 39 ? -9.804 3.155 -0.464 1.00 0.00 39 LYS A C 22
ATOM 23972 O O . LYS A 1 39 ? -10.801 3.453 -1.120 1.00 0.00 39 LYS A O 22
ATOM 23991 N N . LYS A 1 40 ? -8.610 3.697 -0.677 1.00 0.00 40 LYS A N 22
ATOM 23992 C CA . LYS A 1 40 ? -8.398 4.693 -1.725 1.00 0.00 40 LYS A CA 22
ATOM 23993 C C . LYS A 1 40 ? -8.642 4.109 -3.117 1.00 0.00 40 LYS A C 22
ATOM 23994 O O . LYS A 1 40 ? -9.452 4.630 -3.884 1.00 0.00 40 LYS A O 22
ATOM 24013 N N . ILE A 1 41 ? -7.929 3.037 -3.441 1.00 0.00 41 ILE A N 22
ATOM 24014 C CA . ILE A 1 41 ? -8.061 2.394 -4.746 1.00 0.00 41 ILE A CA 22
ATOM 24015 C C . ILE A 1 41 ? -9.468 1.846 -4.963 1.00 0.00 41 ILE A C 22
ATOM 24016 O O . ILE A 1 41 ? -10.027 1.961 -6.053 1.00 0.00 41 ILE A O 22
ATOM 24032 N N . GLU A 1 42 ? -10.036 1.246 -3.921 1.00 0.00 42 GLU A N 22
ATOM 24033 C CA . GLU A 1 42 ? -11.377 0.676 -4.005 1.00 0.00 42 GLU A CA 22
ATOM 24034 C C . GLU A 1 42 ? -12.395 1.722 -4.452 1.00 0.00 42 GLU A C 22
ATOM 24035 O O . GLU A 1 42 ? -13.368 1.403 -5.136 1.00 0.00 42 GLU A O 22
ATOM 24047 N N . GLU A 1 43 ? -12.165 2.969 -4.059 1.00 0.00 43 GLU A N 22
ATOM 24048 C CA . GLU A 1 43 ? -13.062 4.063 -4.417 1.00 0.00 43 GLU A CA 22
ATOM 24049 C C . GLU A 1 43 ? -12.585 4.776 -5.678 1.00 0.00 43 GLU A C 22
ATOM 24050 O O . GLU A 1 43 ? -13.383 5.367 -6.407 1.00 0.00 43 GLU A O 22
ATOM 24062 N N . LEU A 1 44 ? -11.280 4.722 -5.930 1.00 0.00 44 LEU A N 22
ATOM 24063 C CA . LEU A 1 44 ? -10.697 5.369 -7.103 1.00 0.00 44 LEU A CA 22
ATOM 24064 C C . LEU A 1 44 ? -11.420 4.949 -8.380 1.00 0.00 44 LEU A C 22
ATOM 24065 O O . LEU A 1 44 ? -11.082 3.934 -8.991 1.00 0.00 44 LEU A O 22
ATOM 24081 N N . GLY A 1 45 ? -12.412 5.737 -8.779 1.00 0.00 45 GLY A N 22
ATOM 24082 C CA . GLY A 1 45 ? -13.163 5.431 -9.982 1.00 0.00 45 GLY A CA 22
ATOM 24083 C C . GLY A 1 45 ? -12.747 6.293 -11.157 1.00 0.00 45 GLY A C 22
ATOM 24084 O O . GLY A 1 45 ? -12.667 5.817 -12.290 1.00 0.00 45 GLY A O 22
ATOM 24088 N N . GLY A 1 46 ? -12.481 7.568 -10.886 1.00 0.00 46 GLY A N 22
ATOM 24089 C CA . GLY A 1 46 ? -12.074 8.482 -11.936 1.00 0.00 46 GLY A CA 22
ATOM 24090 C C . GLY A 1 46 ? -11.753 9.866 -11.405 1.00 0.00 46 GLY A C 22
ATOM 24091 O O . GLY A 1 46 ? -12.021 10.869 -12.066 1.00 0.00 46 GLY A O 22
ATOM 24095 N N . GLY A 1 47 ? -11.178 9.920 -10.207 1.00 0.00 47 GLY A N 22
ATOM 24096 C CA . GLY A 1 47 ? -10.830 11.195 -9.608 1.00 0.00 47 GLY A CA 22
ATOM 24097 C C . GLY A 1 47 ? -9.873 11.047 -8.441 1.00 0.00 47 GLY A C 22
ATOM 24098 O O . GLY A 1 47 ? -9.916 10.052 -7.717 1.00 0.00 47 GLY A O 22
ATOM 24102 N N . GLY A 1 48 ? -9.007 12.038 -8.259 1.00 0.00 48 GLY A N 22
ATOM 24103 C CA . GLY A 1 48 ? -8.047 11.994 -7.171 1.00 0.00 48 GLY A CA 22
ATOM 24104 C C . GLY A 1 48 ? -6.650 11.621 -7.634 1.00 0.00 48 GLY A C 22
ATOM 24105 O O . GLY A 1 48 ? -5.749 11.440 -6.815 1.00 0.00 48 GLY A O 22
ATOM 24109 N N . GLU A 1 49 ? -6.467 11.507 -8.947 1.00 0.00 49 GLU A N 22
ATOM 24110 C CA . GLU A 1 49 ? -5.170 11.153 -9.514 1.00 0.00 49 GLU A CA 22
ATOM 24111 C C . GLU A 1 49 ? -4.740 9.757 -9.073 1.00 0.00 49 GLU A C 22
ATOM 24112 O O . GLU A 1 49 ? -4.744 9.442 -7.883 1.00 0.00 49 GLU A O 22
ATOM 24124 N N . VAL A 1 50 ? -4.369 8.927 -10.041 1.00 0.00 50 VAL A N 22
ATOM 24125 C CA . VAL A 1 50 ? -3.934 7.564 -9.758 1.00 0.00 50 VAL A CA 22
ATOM 24126 C C . VAL A 1 50 ? -2.441 7.520 -9.438 1.00 0.00 50 VAL A C 22
ATOM 24127 O O . VAL A 1 50 ? -1.985 6.673 -8.670 1.00 0.00 50 VAL A O 22
ATOM 24140 N N . LYS A 1 51 ? -1.686 8.434 -10.039 1.00 0.00 51 LYS A N 22
ATOM 24141 C CA . LYS A 1 51 ? -0.244 8.500 -9.826 1.00 0.00 51 LYS A CA 22
ATOM 24142 C C . LYS A 1 51 ? 0.094 8.956 -8.408 1.00 0.00 51 LYS A C 22
ATOM 24143 O O . LYS A 1 51 ? 1.210 8.751 -7.932 1.00 0.00 51 LYS A O 22
ATOM 24162 N N . LYS A 1 52 ? -0.870 9.580 -7.739 1.00 0.00 52 LYS A N 22
ATOM 24163 C CA . LYS A 1 52 ? -0.664 10.071 -6.379 1.00 0.00 52 LYS A CA 22
ATOM 24164 C C . LYS A 1 52 ? -0.649 8.925 -5.368 1.00 0.00 52 LYS A C 22
ATOM 24165 O O . LYS A 1 52 ? -0.013 9.024 -4.318 1.00 0.00 52 LYS A O 22
ATOM 24184 N N . VAL A 1 53 ? -1.356 7.846 -5.684 1.00 0.00 53 VAL A N 22
ATOM 24185 C CA . VAL A 1 53 ? -1.425 6.691 -4.794 1.00 0.00 53 VAL A CA 22
ATOM 24186 C C . VAL A 1 53 ? -0.209 5.782 -4.954 1.00 0.00 53 VAL A C 22
ATOM 24187 O O . VAL A 1 53 ? 0.429 5.407 -3.969 1.00 0.00 53 VAL A O 22
ATOM 24200 N N . GLU A 1 54 ? 0.105 5.421 -6.195 1.00 0.00 54 GLU A N 22
ATOM 24201 C CA . GLU A 1 54 ? 1.242 4.546 -6.474 1.00 0.00 54 GLU A CA 22
ATOM 24202 C C . GLU A 1 54 ? 2.519 5.085 -5.837 1.00 0.00 54 GLU A C 22
ATOM 24203 O O . GLU A 1 54 ? 3.324 4.326 -5.298 1.00 0.00 54 GLU A O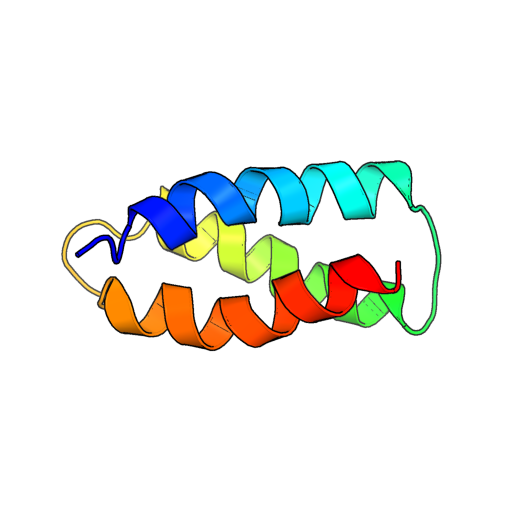 22
ATOM 24215 N N . GLU A 1 55 ? 2.697 6.399 -5.899 1.00 0.00 55 GLU A N 22
ATOM 24216 C CA . GLU A 1 55 ? 3.874 7.039 -5.323 1.00 0.00 55 GLU A CA 22
ATOM 24217 C C . GLU A 1 55 ? 3.747 7.132 -3.806 1.00 0.00 55 GLU A C 22
ATOM 24218 O O . GLU A 1 55 ? 4.741 7.075 -3.082 1.00 0.00 55 GLU A O 22
ATOM 24230 N N . GLU A 1 56 ? 2.513 7.272 -3.334 1.00 0.00 56 GLU A N 22
ATOM 24231 C CA . GLU A 1 56 ? 2.243 7.370 -1.905 1.00 0.00 56 GLU A CA 22
ATOM 24232 C C . GLU A 1 56 ? 2.446 6.020 -1.224 1.00 0.00 56 GLU A C 22
ATOM 24233 O O . GLU A 1 56 ? 2.837 5.952 -0.058 1.00 0.00 56 GLU A O 22
ATOM 24245 N N . VAL A 1 57 ? 2.180 4.945 -1.959 1.00 0.00 57 VAL A N 22
ATOM 24246 C CA . VAL A 1 57 ? 2.334 3.598 -1.426 1.00 0.00 57 VAL A CA 22
ATOM 24247 C C . VAL A 1 57 ? 3.798 3.162 -1.441 1.00 0.00 57 VAL A C 22
ATOM 24248 O O . VAL A 1 57 ? 4.212 2.320 -0.645 1.00 0.00 57 VAL A O 22
ATOM 24261 N N . LYS A 1 58 ? 4.578 3.742 -2.351 1.00 0.00 58 LYS A N 22
ATOM 24262 C CA . LYS A 1 58 ? 5.995 3.415 -2.467 1.00 0.00 58 LYS A CA 22
ATOM 24263 C C . LYS A 1 58 ? 6.683 3.460 -1.106 1.00 0.00 58 LYS A C 22
ATOM 24264 O O . LYS A 1 58 ? 7.657 2.746 -0.868 1.00 0.00 58 LYS A O 22
ATOM 24283 N N . LYS A 1 59 ? 6.166 4.299 -0.215 1.00 0.00 59 LYS A N 22
ATOM 24284 C CA . LYS A 1 59 ? 6.727 4.433 1.124 1.00 0.00 59 LYS A CA 22
ATOM 24285 C C . LYS A 1 59 ? 6.319 3.252 1.999 1.00 0.00 59 LYS A C 22
ATOM 24286 O O . LYS A 1 59 ? 7.067 2.832 2.880 1.00 0.00 59 LYS A O 22
ATOM 24305 N N . LEU A 1 60 ? 5.127 2.721 1.745 1.00 0.00 60 LEU A N 22
ATOM 24306 C CA . LEU A 1 60 ? 4.618 1.585 2.507 1.00 0.00 60 LEU A CA 22
ATOM 24307 C C . LEU A 1 60 ? 5.235 0.280 2.015 1.00 0.00 60 LEU A C 22
ATOM 24308 O O . LEU A 1 60 ? 5.800 -0.484 2.796 1.00 0.00 60 LEU A O 22
ATOM 24324 N N . GLU A 1 61 ? 5.121 0.029 0.715 1.00 0.00 61 GLU A N 22
ATOM 24325 C CA . GLU A 1 61 ? 5.668 -1.187 0.120 1.00 0.00 61 GLU A CA 22
ATOM 24326 C C . GLU A 1 61 ? 7.177 -1.275 0.331 1.00 0.00 61 GLU A C 22
ATOM 24327 O O . GLU A 1 61 ? 7.753 -2.362 0.307 1.00 0.00 61 GLU A O 22
ATOM 24339 N N . GLU A 1 62 ? 7.813 -0.125 0.530 1.00 0.00 62 GLU A N 22
ATOM 24340 C CA . GLU A 1 62 ? 9.257 -0.075 0.738 1.00 0.00 62 GLU A CA 22
ATOM 24341 C C . GLU A 1 62 ? 9.656 -0.799 2.021 1.00 0.00 62 GLU A C 22
ATOM 24342 O O . GLU A 1 62 ? 10.750 -1.357 2.112 1.00 0.00 62 GLU A O 22
ATOM 24354 N N . GLU A 1 63 ? 8.770 -0.784 3.010 1.00 0.00 63 GLU A N 22
ATOM 24355 C CA . GLU A 1 63 ? 9.041 -1.437 4.286 1.00 0.00 63 GLU A CA 22
ATOM 24356 C C . GLU A 1 63 ? 8.761 -2.936 4.205 1.00 0.00 63 GLU A C 22
ATOM 24357 O O . GLU A 1 63 ? 9.423 -3.738 4.864 1.00 0.00 63 GLU A O 22
ATOM 24369 N N . ILE A 1 64 ? 7.777 -3.304 3.393 1.00 0.00 64 ILE A N 22
ATOM 24370 C CA . ILE A 1 64 ? 7.405 -4.704 3.224 1.00 0.00 64 ILE A CA 22
ATOM 24371 C C . ILE A 1 64 ? 8.581 -5.530 2.715 1.00 0.00 64 ILE A C 22
ATOM 24372 O O . ILE A 1 64 ? 8.776 -6.672 3.130 1.00 0.00 64 ILE A O 22
ATOM 24388 N N . LYS A 1 65 ? 9.364 -4.945 1.814 1.00 0.00 65 LYS A N 22
ATOM 24389 C CA . LYS A 1 65 ? 10.522 -5.630 1.252 1.00 0.00 65 LYS A CA 22
ATOM 24390 C C . LYS A 1 65 ? 11.544 -5.961 2.338 1.00 0.00 65 LYS A C 22
ATOM 24391 O O . LYS A 1 65 ? 12.374 -6.854 2.168 1.00 0.00 65 LYS A O 22
ATOM 24410 N N . LYS A 1 66 ? 11.482 -5.235 3.451 1.00 0.00 66 LYS A N 22
ATOM 24411 C CA . LYS A 1 66 ? 12.406 -5.455 4.559 1.00 0.00 66 LYS A CA 22
ATOM 24412 C C . LYS A 1 66 ? 11.829 -6.433 5.582 1.00 0.00 66 LYS A C 22
ATOM 24413 O O . LYS A 1 66 ? 12.323 -6.528 6.706 1.00 0.00 66 LYS A O 22
ATOM 24432 N N . LEU A 1 67 ? 10.784 -7.160 5.190 1.00 0.00 67 LEU A N 22
ATOM 24433 C CA . LEU A 1 67 ? 10.151 -8.129 6.080 1.00 0.00 67 LEU A CA 22
ATOM 24434 C C . LEU A 1 67 ? 10.025 -9.489 5.401 1.00 0.00 67 LEU A C 22
ATOM 24435 O O . LEU A 1 67 ? 9.376 -10.382 5.985 1.00 0.00 67 LEU A O 22
ATOM 24465 N N . GLY A 1 1 ? 1.366 4.944 -19.216 1.00 0.00 1 GLY A N 23
ATOM 24466 C CA . GLY A 1 1 ? 2.069 3.855 -18.483 1.00 0.00 1 GLY A CA 23
ATOM 24467 C C . GLY A 1 1 ? 1.157 3.122 -17.519 1.00 0.00 1 GLY A C 23
ATOM 24468 O O . GLY A 1 1 ? -0.061 3.301 -17.548 1.00 0.00 1 GLY A O 23
ATOM 24474 N N . SER A 1 2 ? 1.747 2.294 -16.664 1.00 0.00 2 SER A N 23
ATOM 24475 C CA . SER A 1 2 ? 0.980 1.530 -15.686 1.00 0.00 2 SER A CA 23
ATOM 24476 C C . SER A 1 2 ? 0.803 2.320 -14.396 1.00 0.00 2 SER A C 23
ATOM 24477 O O . SER A 1 2 ? 1.652 2.275 -13.506 1.00 0.00 2 SER A O 23
ATOM 24485 N N . ARG A 1 3 ? -0.308 3.042 -14.299 1.00 0.00 3 ARG A N 23
ATOM 24486 C CA . ARG A 1 3 ? -0.599 3.838 -13.115 1.00 0.00 3 ARG A CA 23
ATOM 24487 C C . ARG A 1 3 ? -1.373 3.017 -12.091 1.00 0.00 3 ARG A C 23
ATOM 24488 O O . ARG A 1 3 ? -1.081 3.064 -10.897 1.00 0.00 3 ARG A O 23
ATOM 24509 N N . VAL A 1 4 ? -2.359 2.263 -12.568 1.00 0.00 4 VAL A N 23
ATOM 24510 C CA . VAL A 1 4 ? -3.177 1.424 -11.698 1.00 0.00 4 VAL A CA 23
ATOM 24511 C C . VAL A 1 4 ? -2.500 0.083 -11.438 1.00 0.00 4 VAL A C 23
ATOM 24512 O O . VAL A 1 4 ? -2.621 -0.483 -10.352 1.00 0.00 4 VAL A O 23
ATOM 24525 N N . LYS A 1 5 ? -1.781 -0.421 -12.440 1.00 0.00 5 LYS A N 23
ATOM 24526 C CA . LYS A 1 5 ? -1.081 -1.694 -12.310 1.00 0.00 5 LYS A CA 23
ATOM 24527 C C . LYS A 1 5 ? -0.234 -1.709 -11.044 1.00 0.00 5 LYS A C 23
ATOM 24528 O O . LYS A 1 5 ? -0.048 -2.750 -10.420 1.00 0.00 5 LYS A O 23
ATOM 24547 N N . ALA A 1 6 ? 0.267 -0.537 -10.669 1.00 0.00 6 ALA A N 23
ATOM 24548 C CA . ALA A 1 6 ? 1.080 -0.401 -9.468 1.00 0.00 6 ALA A CA 23
ATOM 24549 C C . ALA A 1 6 ? 0.200 -0.351 -8.221 1.00 0.00 6 ALA A C 23
ATOM 24550 O O . ALA A 1 6 ? 0.640 -0.695 -7.124 1.00 0.00 6 ALA A O 23
ATOM 24557 N N . LEU A 1 7 ? -1.042 0.092 -8.399 1.00 0.00 7 LEU A N 23
ATOM 24558 C CA . LEU A 1 7 ? -1.989 0.205 -7.294 1.00 0.00 7 LEU A CA 23
ATOM 24559 C C . LEU A 1 7 ? -2.636 -1.137 -6.963 1.00 0.00 7 LEU A C 23
ATOM 24560 O O . LEU A 1 7 ? -2.840 -1.465 -5.796 1.00 0.00 7 LEU A O 23
ATOM 24576 N N . GLU A 1 8 ? -2.974 -1.898 -7.996 1.00 0.00 8 GLU A N 23
ATOM 24577 C CA . GLU A 1 8 ? -3.616 -3.197 -7.812 1.00 0.00 8 GLU A CA 23
ATOM 24578 C C . GLU A 1 8 ? -2.664 -4.216 -7.188 1.00 0.00 8 GLU A C 23
ATOM 24579 O O . GLU A 1 8 ? -3.009 -4.891 -6.218 1.00 0.00 8 GLU A O 23
ATOM 24591 N N . GLU A 1 9 ? -1.471 -4.329 -7.760 1.00 0.00 9 GLU A N 23
ATOM 24592 C CA . GLU A 1 9 ? -0.471 -5.276 -7.274 1.00 0.00 9 GLU A CA 23
ATOM 24593 C C . GLU A 1 9 ? 0.041 -4.896 -5.887 1.00 0.00 9 GLU A C 23
ATOM 24594 O O . GLU A 1 9 ? 0.365 -5.766 -5.081 1.00 0.00 9 GLU A O 23
ATOM 24606 N N . LYS A 1 10 ? 0.122 -3.599 -5.617 1.00 0.00 10 LYS A N 23
ATOM 24607 C CA . LYS A 1 10 ? 0.608 -3.117 -4.327 1.00 0.00 10 LYS A CA 23
ATOM 24608 C C . LYS A 1 10 ? -0.286 -3.590 -3.182 1.00 0.00 10 LYS A C 23
ATOM 24609 O O . LYS A 1 10 ? 0.204 -4.014 -2.135 1.00 0.00 10 LYS A O 23
ATOM 24628 N N . VAL A 1 11 ? -1.595 -3.507 -3.385 1.00 0.00 11 VAL A N 23
ATOM 24629 C CA . VAL A 1 11 ? -2.557 -3.918 -2.370 1.00 0.00 11 VAL A CA 23
ATOM 24630 C C . VAL A 1 11 ? -2.398 -5.394 -2.013 1.00 0.00 11 VAL A C 23
ATOM 24631 O O . VAL A 1 11 ? -2.757 -5.813 -0.915 1.00 0.00 11 VAL A O 23
ATOM 24644 N N . LYS A 1 12 ? -1.864 -6.181 -2.942 1.00 0.00 12 LYS A N 23
ATOM 24645 C CA . LYS A 1 12 ? -1.667 -7.607 -2.708 1.00 0.00 12 LYS A CA 23
ATOM 24646 C C . LYS A 1 12 ? -0.531 -7.843 -1.717 1.00 0.00 12 LYS A C 23
ATOM 24647 O O . LYS A 1 12 ? -0.726 -8.457 -0.672 1.00 0.00 12 LYS A O 23
ATOM 24666 N N . ALA A 1 13 ? 0.652 -7.355 -2.054 1.00 0.00 13 ALA A N 23
ATOM 24667 C CA . ALA A 1 13 ? 1.818 -7.510 -1.195 1.00 0.00 13 ALA A CA 23
ATOM 24668 C C . ALA A 1 13 ? 1.665 -6.705 0.091 1.00 0.00 13 ALA A C 23
ATOM 24669 O O . ALA A 1 13 ? 2.295 -7.006 1.100 1.00 0.00 13 ALA A O 23
ATOM 24676 N N . LEU A 1 14 ? 0.843 -5.666 0.038 1.00 0.00 14 LEU A N 23
ATOM 24677 C CA . LEU A 1 14 ? 0.628 -4.802 1.191 1.00 0.00 14 LEU A CA 23
ATOM 24678 C C . LEU A 1 14 ? -0.039 -5.533 2.360 1.00 0.00 14 LEU A C 23
ATOM 24679 O O . LEU A 1 14 ? 0.447 -5.476 3.489 1.00 0.00 14 LEU A O 23
ATOM 24695 N N . GLU A 1 15 ? -1.160 -6.198 2.096 1.00 0.00 15 GLU A N 23
ATOM 24696 C CA . GLU A 1 15 ? -1.887 -6.911 3.151 1.00 0.00 15 GLU A CA 23
ATOM 24697 C C . GLU A 1 15 ? -1.262 -8.271 3.466 1.00 0.00 15 GLU A C 23
ATOM 24698 O O . GLU A 1 15 ? -0.865 -8.537 4.600 1.00 0.00 15 GLU A O 23
ATOM 24710 N N . GLU A 1 16 ? -1.206 -9.133 2.457 1.00 0.00 16 GLU A N 23
ATOM 24711 C CA . GLU A 1 16 ? -0.665 -10.484 2.606 1.00 0.00 16 GLU A CA 23
ATOM 24712 C C . GLU A 1 16 ? 0.669 -10.505 3.345 1.00 0.00 16 GLU A C 23
ATOM 24713 O O . GLU A 1 16 ? 0.936 -11.421 4.120 1.00 0.00 16 GLU A O 23
ATOM 24725 N N . LYS A 1 17 ? 1.513 -9.511 3.097 1.00 0.00 17 LYS A N 23
ATOM 24726 C CA . LYS A 1 17 ? 2.818 -9.454 3.747 1.00 0.00 17 LYS A CA 23
ATOM 24727 C C . LYS A 1 17 ? 2.673 -9.141 5.230 1.00 0.00 17 LYS A C 23
ATOM 24728 O O . LYS A 1 17 ? 3.435 -9.644 6.054 1.00 0.00 17 LYS A O 23
ATOM 24747 N N . VAL A 1 18 ? 1.693 -8.310 5.565 1.00 0.00 18 VAL A N 23
ATOM 24748 C CA . VAL A 1 18 ? 1.456 -7.935 6.953 1.00 0.00 18 VAL A CA 23
ATOM 24749 C C . VAL A 1 18 ? 0.662 -9.011 7.685 1.00 0.00 18 VAL A C 23
ATOM 24750 O O . VAL A 1 18 ? 0.968 -9.352 8.827 1.00 0.00 18 VAL A O 23
ATOM 24763 N N . LYS A 1 19 ? -0.355 -9.545 7.019 1.00 0.00 19 LYS A N 23
ATOM 24764 C CA . LYS A 1 19 ? -1.188 -10.585 7.609 1.00 0.00 19 LYS A CA 23
ATOM 24765 C C . LYS A 1 19 ? -0.359 -11.822 7.945 1.00 0.00 19 LYS A C 23
ATOM 24766 O O . LYS A 1 19 ? -0.732 -12.616 8.809 1.00 0.00 19 LYS A O 23
ATOM 24785 N N . ALA A 1 20 ? 0.767 -11.980 7.255 1.00 0.00 20 ALA A N 23
ATOM 24786 C CA . ALA A 1 20 ? 1.647 -13.121 7.479 1.00 0.00 20 ALA A CA 23
ATOM 24787 C C . ALA A 1 20 ? 2.784 -12.770 8.434 1.00 0.00 20 ALA A C 23
ATOM 24788 O O . ALA A 1 20 ? 3.404 -13.656 9.023 1.00 0.00 20 ALA A O 23
ATOM 24795 N N . LEU A 1 21 ? 3.059 -11.477 8.583 1.00 0.00 21 LEU A N 23
ATOM 24796 C CA . LEU A 1 21 ? 4.124 -11.022 9.466 1.00 0.00 21 LEU A CA 23
ATOM 24797 C C . LEU A 1 21 ? 3.671 -11.061 10.923 1.00 0.00 21 LEU A C 23
ATOM 24798 O O . LEU A 1 21 ? 4.403 -11.518 11.801 1.00 0.00 21 LEU A O 23
ATOM 24814 N N . GLY A 1 22 ? 2.459 -10.578 11.171 1.00 0.00 22 GLY A N 23
ATOM 24815 C CA . GLY A 1 22 ? 1.925 -10.566 12.520 1.00 0.00 22 GLY A CA 23
ATOM 24816 C C . GLY A 1 22 ? 1.419 -9.197 12.932 1.00 0.00 22 GLY A C 23
ATOM 24817 O O . GLY A 1 22 ? 0.438 -8.699 12.381 1.00 0.00 22 GLY A O 23
ATOM 24821 N N . GLY A 1 23 ? 2.090 -8.589 13.904 1.00 0.00 23 GLY A N 23
ATOM 24822 C CA . GLY A 1 23 ? 1.690 -7.275 14.373 1.00 0.00 23 GLY A CA 23
ATOM 24823 C C . GLY A 1 23 ? 2.253 -6.952 15.743 1.00 0.00 23 GLY A C 23
ATOM 24824 O O . GLY A 1 23 ? 2.016 -7.680 16.706 1.00 0.00 23 GLY A O 23
ATOM 24828 N N . GLY A 1 24 ? 3.002 -5.857 15.829 1.00 0.00 24 GLY A N 23
ATOM 24829 C CA . GLY A 1 24 ? 3.588 -5.458 17.094 1.00 0.00 24 GLY A CA 23
ATOM 24830 C C . GLY A 1 24 ? 3.602 -3.953 17.277 1.00 0.00 24 GLY A C 23
ATOM 24831 O O . GLY A 1 24 ? 2.554 -3.333 17.456 1.00 0.00 24 GLY A O 23
ATOM 24835 N N . GLY A 1 25 ? 4.793 -3.365 17.233 1.00 0.00 25 GLY A N 23
ATOM 24836 C CA . GLY A 1 25 ? 4.917 -1.929 17.396 1.00 0.00 25 GLY A CA 23
ATOM 24837 C C . GLY A 1 25 ? 5.091 -1.209 16.073 1.00 0.00 25 GLY A C 23
ATOM 24838 O O . GLY A 1 25 ? 4.448 -0.188 15.825 1.00 0.00 25 GLY A O 23
ATOM 24842 N N . ARG A 1 26 ? 5.963 -1.741 15.223 1.00 0.00 26 ARG A N 23
ATOM 24843 C CA . ARG A 1 26 ? 6.221 -1.144 13.918 1.00 0.00 26 ARG A CA 23
ATOM 24844 C C . ARG A 1 26 ? 5.024 -1.323 12.993 1.00 0.00 26 ARG A C 23
ATOM 24845 O O . ARG A 1 26 ? 4.742 -0.470 12.153 1.00 0.00 26 ARG A O 23
ATOM 24866 N N . ILE A 1 27 ? 4.326 -2.442 13.152 1.00 0.00 27 ILE A N 23
ATOM 24867 C CA . ILE A 1 27 ? 3.162 -2.741 12.326 1.00 0.00 27 ILE A CA 23
ATOM 24868 C C . ILE A 1 27 ? 1.942 -1.941 12.776 1.00 0.00 27 ILE A C 23
ATOM 24869 O O . ILE A 1 27 ? 1.025 -1.701 11.990 1.00 0.00 27 ILE A O 23
ATOM 24885 N N . GLU A 1 28 ? 1.934 -1.533 14.042 1.00 0.00 28 GLU A N 23
ATOM 24886 C CA . GLU A 1 28 ? 0.821 -0.763 14.590 1.00 0.00 28 GLU A CA 23
ATOM 24887 C C . GLU A 1 28 ? 0.534 0.474 13.742 1.00 0.00 28 GLU A C 23
ATOM 24888 O O . GLU A 1 28 ? -0.586 0.668 13.271 1.00 0.00 28 GLU A O 23
ATOM 24900 N N . GLU A 1 29 ? 1.552 1.306 13.552 1.00 0.00 29 GLU A N 23
ATOM 24901 C CA . GLU A 1 29 ? 1.408 2.525 12.762 1.00 0.00 29 GLU A CA 23
ATOM 24902 C C . GLU A 1 29 ? 1.405 2.211 11.268 1.00 0.00 29 GLU A C 23
ATOM 24903 O O . GLU A 1 29 ? 0.789 2.923 10.477 1.00 0.00 29 GLU A O 23
ATOM 24915 N N . LEU A 1 30 ? 2.102 1.145 10.892 1.00 0.00 30 LEU A N 23
ATOM 24916 C CA . LEU A 1 30 ? 2.186 0.738 9.494 1.00 0.00 30 LEU A CA 23
ATOM 24917 C C . LEU A 1 30 ? 0.835 0.235 8.987 1.00 0.00 30 LEU A C 23
ATOM 24918 O O . LEU A 1 30 ? 0.534 0.329 7.798 1.00 0.00 30 LEU A O 23
ATOM 24934 N N . LYS A 1 31 ? 0.028 -0.303 9.897 1.00 0.00 31 LYS A N 23
ATOM 24935 C CA . LYS A 1 31 ? -1.288 -0.821 9.541 1.00 0.00 31 LYS A CA 23
ATOM 24936 C C . LYS A 1 31 ? -2.224 0.303 9.111 1.00 0.00 31 LYS A C 23
ATOM 24937 O O . LYS A 1 31 ? -2.848 0.235 8.051 1.00 0.00 31 LYS A O 23
ATOM 24956 N N . LYS A 1 32 ? -2.321 1.335 9.942 1.00 0.00 32 LYS A N 23
ATOM 24957 C CA . LYS A 1 32 ? -3.185 2.476 9.654 1.00 0.00 32 LYS A CA 23
ATOM 24958 C C . LYS A 1 32 ? -2.920 3.033 8.258 1.00 0.00 32 LYS A C 23
ATOM 24959 O O . LYS A 1 32 ? -3.824 3.558 7.609 1.00 0.00 32 LYS A O 23
ATOM 24978 N N . LYS A 1 33 ? -1.675 2.917 7.805 1.00 0.00 33 LYS A N 23
ATOM 24979 C CA . LYS A 1 33 ? -1.290 3.408 6.486 1.00 0.00 33 LYS A CA 23
ATOM 24980 C C . LYS A 1 33 ? -1.692 2.423 5.390 1.00 0.00 33 LYS A C 23
ATOM 24981 O O . LYS A 1 33 ? -1.875 2.805 4.235 1.00 0.00 33 LYS A O 23
ATOM 25000 N N . CYS A 1 34 ? -1.820 1.154 5.762 1.00 0.00 34 CYS A N 23
ATOM 25001 C CA . CYS A 1 34 ? -2.190 0.106 4.816 1.00 0.00 34 CYS A CA 23
ATOM 25002 C C . CYS A 1 34 ? -3.690 0.120 4.523 1.00 0.00 34 CYS A C 23
ATOM 25003 O O . CYS A 1 34 ? -4.108 0.286 3.378 1.00 0.00 34 CYS A O 23
ATOM 25010 N N . GLU A 1 35 ? -4.492 -0.069 5.567 1.00 0.00 35 GLU A N 23
ATOM 25011 C CA . GLU A 1 35 ? -5.945 -0.094 5.433 1.00 0.00 35 GLU A CA 23
ATOM 25012 C C . GLU A 1 35 ? -6.478 1.178 4.775 1.00 0.00 35 GLU A C 23
ATOM 25013 O O . GLU A 1 35 ? -7.535 1.162 4.146 1.00 0.00 35 GLU A O 23
ATOM 25025 N N . GLU A 1 36 ? -5.744 2.277 4.920 1.00 0.00 36 GLU A N 23
ATOM 25026 C CA . GLU A 1 36 ? -6.158 3.547 4.332 1.00 0.00 36 GLU A CA 23
ATOM 25027 C C . GLU A 1 36 ? -5.828 3.578 2.845 1.00 0.00 36 GLU A C 23
ATOM 25028 O O . GLU A 1 36 ? -6.502 4.243 2.061 1.00 0.00 36 GLU A O 23
ATOM 25040 N N . LEU A 1 37 ? -4.785 2.849 2.472 1.00 0.00 37 LEU A N 23
ATOM 25041 C CA . LEU A 1 37 ? -4.352 2.775 1.084 1.00 0.00 37 LEU A CA 23
ATOM 25042 C C . LEU A 1 37 ? -5.320 1.932 0.264 1.00 0.00 37 LEU A C 23
ATOM 25043 O O . LEU A 1 37 ? -5.623 2.250 -0.884 1.00 0.00 37 LEU A O 23
ATOM 25059 N N . LYS A 1 38 ? -5.788 0.847 0.868 1.00 0.00 38 LYS A N 23
ATOM 25060 C CA . LYS A 1 38 ? -6.716 -0.069 0.212 1.00 0.00 38 LYS A CA 23
ATOM 25061 C C . LYS A 1 38 ? -8.107 0.544 0.072 1.00 0.00 38 LYS A C 23
ATOM 25062 O O . LYS A 1 38 ? -8.854 0.207 -0.847 1.00 0.00 38 LYS A O 23
ATOM 25081 N N . LYS A 1 39 ? -8.457 1.430 0.996 1.00 0.00 39 LYS A N 23
ATOM 25082 C CA . LYS A 1 39 ? -9.767 2.075 0.987 1.00 0.00 39 LYS A CA 23
ATOM 25083 C C . LYS A 1 39 ? -9.852 3.174 -0.071 1.00 0.00 39 LYS A C 23
ATOM 25084 O O . LYS A 1 39 ? -10.923 3.437 -0.615 1.00 0.00 39 LYS A O 23
ATOM 25103 N N . LYS A 1 40 ? -8.727 3.826 -0.341 1.00 0.00 40 LYS A N 23
ATOM 25104 C CA . LYS A 1 40 ? -8.686 4.911 -1.318 1.00 0.00 40 LYS A CA 23
ATOM 25105 C C . LYS A 1 40 ? -8.763 4.391 -2.752 1.00 0.00 40 LYS A C 23
ATOM 25106 O O . LYS A 1 40 ? -9.424 4.986 -3.601 1.00 0.00 40 LYS A O 23
ATOM 25125 N N . ILE A 1 41 ? -8.074 3.289 -3.022 1.00 0.00 41 ILE A N 23
ATOM 25126 C CA . ILE A 1 41 ? -8.059 2.706 -4.361 1.00 0.00 41 ILE A CA 23
ATOM 25127 C C . ILE A 1 41 ? -9.450 2.238 -4.786 1.00 0.00 41 ILE A C 23
ATOM 25128 O O . ILE A 1 41 ? -9.889 2.508 -5.904 1.00 0.00 41 ILE A O 23
ATOM 25144 N N . GLU A 1 42 ? -10.133 1.531 -3.895 1.00 0.00 42 GLU A N 23
ATOM 25145 C CA . GLU A 1 42 ? -11.469 1.020 -4.187 1.00 0.00 42 GLU A CA 23
ATOM 25146 C C . GLU A 1 42 ? -12.520 2.128 -4.132 1.00 0.00 42 GLU A C 23
ATOM 25147 O O . GLU A 1 42 ? -13.617 1.977 -4.670 1.00 0.00 42 GLU A O 23
ATOM 25159 N N . GLU A 1 43 ? -12.186 3.237 -3.478 1.00 0.00 43 GLU A N 23
ATOM 25160 C CA . GLU A 1 43 ? -13.113 4.358 -3.356 1.00 0.00 43 GLU A CA 23
ATOM 25161 C C . GLU A 1 43 ? -12.885 5.392 -4.456 1.00 0.00 43 GLU A C 23
ATOM 25162 O O . GLU A 1 43 ? -13.828 5.829 -5.115 1.00 0.00 43 GLU A O 23
ATOM 25174 N N . LEU A 1 44 ? -11.629 5.784 -4.644 1.00 0.00 44 LEU A N 23
ATOM 25175 C CA . LEU A 1 44 ? -11.278 6.774 -5.659 1.00 0.00 44 LEU A CA 23
ATOM 25176 C C . LEU A 1 44 ? -11.787 6.359 -7.037 1.00 0.00 44 LEU A C 23
ATOM 25177 O O . LEU A 1 44 ? -11.711 5.188 -7.411 1.00 0.00 44 LEU A O 23
ATOM 25193 N N . GLY A 1 45 ? -12.304 7.328 -7.786 1.00 0.00 45 GLY A N 23
ATOM 25194 C CA . GLY A 1 45 ? -12.814 7.046 -9.114 1.00 0.00 45 GLY A CA 23
ATOM 25195 C C . GLY A 1 45 ? -12.404 8.095 -10.129 1.00 0.00 45 GLY A C 23
ATOM 25196 O O . GLY A 1 45 ? -13.063 8.266 -11.155 1.00 0.00 45 GLY A O 23
ATOM 25200 N N . GLY A 1 46 ? -11.315 8.803 -9.843 1.00 0.00 46 GLY A N 23
ATOM 25201 C CA . GLY A 1 46 ? -10.840 9.831 -10.749 1.00 0.00 46 GLY A CA 23
ATOM 25202 C C . GLY A 1 46 ? -10.252 11.022 -10.019 1.00 0.00 46 GLY A C 23
ATOM 25203 O O . GLY A 1 46 ? -9.282 11.625 -10.480 1.00 0.00 46 GLY A O 23
ATOM 25207 N N . GLY A 1 47 ? -10.839 11.363 -8.877 1.00 0.00 47 GLY A N 23
ATOM 25208 C CA . GLY A 1 47 ? -10.353 12.488 -8.099 1.00 0.00 47 GLY A CA 23
ATOM 25209 C C . GLY A 1 47 ? -9.126 12.140 -7.280 1.00 0.00 47 GLY A C 23
ATOM 25210 O O . GLY A 1 47 ? -8.202 12.945 -7.160 1.00 0.00 47 GLY A O 23
ATOM 25214 N N . GLY A 1 48 ? -9.115 10.936 -6.718 1.00 0.00 48 GLY A N 23
ATOM 25215 C CA . GLY A 1 48 ? -7.988 10.502 -5.914 1.00 0.00 48 GLY A CA 23
ATOM 25216 C C . GLY A 1 48 ? -6.709 10.370 -6.721 1.00 0.00 48 GLY A C 23
ATOM 25217 O O . GLY A 1 48 ? -5.619 10.283 -6.155 1.00 0.00 48 GLY A O 23
ATOM 25221 N N . GLU A 1 49 ? -6.839 10.354 -8.046 1.00 0.00 49 GLU A N 23
ATOM 25222 C CA . GLU A 1 49 ? -5.683 10.230 -8.927 1.00 0.00 49 GLU A CA 23
ATOM 25223 C C . GLU A 1 49 ? -5.031 8.858 -8.781 1.00 0.00 49 GLU A C 23
ATOM 25224 O O . GLU A 1 49 ? -4.860 8.356 -7.670 1.00 0.00 49 GLU A O 23
ATOM 25236 N N . VAL A 1 50 ? -4.674 8.257 -9.910 1.00 0.00 50 VAL A N 23
ATOM 25237 C CA . VAL A 1 50 ? -4.044 6.942 -9.914 1.00 0.00 50 VAL A CA 23
ATOM 25238 C C . VAL A 1 50 ? -2.531 7.053 -9.738 1.00 0.00 50 VAL A C 23
ATOM 25239 O O . VAL A 1 50 ? -1.895 6.160 -9.178 1.00 0.00 50 VAL A O 23
ATOM 25252 N N . LYS A 1 51 ? -1.961 8.151 -10.223 1.00 0.00 51 LYS A N 23
ATOM 25253 C CA . LYS A 1 51 ? -0.523 8.375 -10.124 1.00 0.00 51 LYS A CA 23
ATOM 25254 C C . LYS A 1 51 ? -0.122 8.808 -8.715 1.00 0.00 51 LYS A C 23
ATOM 25255 O O . LYS A 1 51 ? 1.016 8.606 -8.294 1.00 0.00 51 LYS A O 23
ATOM 25274 N N . LYS A 1 52 ? -1.060 9.411 -7.991 1.00 0.00 52 LYS A N 23
ATOM 25275 C CA . LYS A 1 52 ? -0.796 9.876 -6.634 1.00 0.00 52 LYS A CA 23
ATOM 25276 C C . LYS A 1 52 ? -0.825 8.724 -5.631 1.00 0.00 52 LYS A C 23
ATOM 25277 O O . LYS A 1 52 ? -0.227 8.809 -4.559 1.00 0.00 52 LYS A O 23
ATOM 25296 N N . VAL A 1 53 ? -1.531 7.651 -5.978 1.00 0.00 53 VAL A N 23
ATOM 25297 C CA . VAL A 1 53 ? -1.640 6.493 -5.097 1.00 0.00 53 VAL A CA 23
ATOM 25298 C C . VAL A 1 53 ? -0.422 5.581 -5.214 1.00 0.00 53 VAL A C 23
ATOM 25299 O O . VAL A 1 53 ? 0.036 5.012 -4.223 1.00 0.00 53 VAL A O 23
ATOM 25312 N N . GLU A 1 54 ? 0.097 5.438 -6.429 1.00 0.00 54 GLU A N 23
ATOM 25313 C CA . GLU A 1 54 ? 1.259 4.587 -6.667 1.00 0.00 54 GLU A CA 23
ATOM 25314 C C . GLU A 1 54 ? 2.518 5.200 -6.063 1.00 0.00 54 GLU A C 23
ATOM 25315 O O . GLU A 1 54 ? 3.430 4.487 -5.646 1.00 0.00 54 GLU A O 23
ATOM 25327 N N . GLU A 1 55 ? 2.560 6.527 -6.022 1.00 0.00 55 GLU A N 23
ATOM 25328 C CA . GLU A 1 55 ? 3.709 7.241 -5.474 1.00 0.00 55 GLU A CA 23
ATOM 25329 C C . GLU A 1 55 ? 3.726 7.173 -3.950 1.00 0.00 55 GLU A C 23
ATOM 25330 O O . GLU A 1 55 ? 4.783 7.017 -3.338 1.00 0.00 55 GLU A O 23
ATOM 25342 N N . GLU A 1 56 ? 2.551 7.293 -3.341 1.00 0.00 56 GLU A N 23
ATOM 25343 C CA . GLU A 1 56 ? 2.439 7.249 -1.887 1.00 0.00 56 GLU A CA 23
ATOM 25344 C C . GLU A 1 56 ? 2.679 5.836 -1.363 1.00 0.00 56 GLU A C 23
ATOM 25345 O O . GLU A 1 56 ? 3.420 5.640 -0.399 1.00 0.00 56 GLU A O 23
ATOM 25357 N N . VAL A 1 57 ? 2.049 4.856 -2.001 1.00 0.00 57 VAL A N 23
ATOM 25358 C CA . VAL A 1 57 ? 2.195 3.462 -1.598 1.00 0.00 57 VAL A CA 23
ATOM 25359 C C . VAL A 1 57 ? 3.654 3.018 -1.660 1.00 0.00 57 VAL A C 23
ATOM 25360 O O . VAL A 1 57 ? 4.075 2.134 -0.913 1.00 0.00 57 VAL A O 23
ATOM 25373 N N . LYS A 1 58 ? 4.423 3.636 -2.552 1.00 0.00 58 LYS A N 23
ATOM 25374 C CA . LYS A 1 58 ? 5.835 3.302 -2.708 1.00 0.00 58 LYS A CA 23
ATOM 25375 C C . LYS A 1 58 ? 6.567 3.388 -1.370 1.00 0.00 58 LYS A C 23
ATOM 25376 O O . LYS A 1 58 ? 7.566 2.702 -1.153 1.00 0.00 58 LYS A O 23
ATOM 25395 N N . LYS A 1 59 ? 6.062 4.234 -0.477 1.00 0.00 59 LYS A N 23
ATOM 25396 C CA . LYS A 1 59 ? 6.666 4.405 0.839 1.00 0.00 59 LYS A CA 23
ATOM 25397 C C . LYS A 1 59 ? 6.280 3.256 1.763 1.00 0.00 59 LYS A C 23
ATOM 25398 O O . LYS A 1 59 ? 7.061 2.848 2.624 1.00 0.00 59 LYS A O 23
ATOM 25417 N N . LEU A 1 60 ? 5.072 2.735 1.574 1.00 0.00 60 LEU A N 23
ATOM 25418 C CA . LEU A 1 60 ? 4.579 1.629 2.386 1.00 0.00 60 LEU A CA 23
ATOM 25419 C C . LEU A 1 60 ? 5.236 0.317 1.969 1.00 0.00 60 LEU A C 23
ATOM 25420 O O . LEU A 1 60 ? 5.801 -0.397 2.797 1.00 0.00 60 LEU A O 23
ATOM 25436 N N . GLU A 1 61 ? 5.156 0.009 0.680 1.00 0.00 61 GLU A N 23
ATOM 25437 C CA . GLU A 1 61 ? 5.740 -1.218 0.147 1.00 0.00 61 GLU A CA 23
ATOM 25438 C C . GLU A 1 61 ? 7.242 -1.277 0.414 1.00 0.00 61 GLU A C 23
ATOM 25439 O O . GLU A 1 61 ? 7.828 -2.359 0.470 1.00 0.00 61 GLU A O 23
ATOM 25451 N N . GLU A 1 62 ? 7.861 -0.111 0.573 1.00 0.00 62 GLU A N 23
ATOM 25452 C CA . GLU A 1 62 ? 9.296 -0.036 0.830 1.00 0.00 62 GLU A CA 23
ATOM 25453 C C . GLU A 1 62 ? 9.662 -0.736 2.136 1.00 0.00 62 GLU A C 23
ATOM 25454 O O . GLU A 1 62 ? 10.708 -1.378 2.238 1.00 0.00 62 GLU A O 23
ATOM 25466 N N . GLU A 1 63 ? 8.793 -0.610 3.134 1.00 0.00 63 GLU A N 23
ATOM 25467 C CA . GLU A 1 63 ? 9.026 -1.232 4.430 1.00 0.00 63 GLU A CA 23
ATOM 25468 C C . GLU A 1 63 ? 8.754 -2.731 4.365 1.00 0.00 63 GLU A C 23
ATOM 25469 O O . GLU A 1 63 ? 9.352 -3.516 5.100 1.00 0.00 63 GLU A O 23
ATOM 25481 N N . ILE A 1 64 ? 7.840 -3.114 3.480 1.00 0.00 64 ILE A N 23
ATOM 25482 C CA . ILE A 1 64 ? 7.471 -4.512 3.312 1.00 0.00 64 ILE A CA 23
ATOM 25483 C C . ILE A 1 64 ? 8.627 -5.329 2.741 1.00 0.00 64 ILE A C 23
ATOM 25484 O O . ILE A 1 64 ? 8.713 -6.536 2.964 1.00 0.00 64 ILE A O 23
ATOM 25500 N N . LYS A 1 65 ? 9.516 -4.665 2.008 1.00 0.00 65 LYS A N 23
ATOM 25501 C CA . LYS A 1 65 ? 10.666 -5.338 1.415 1.00 0.00 65 LYS A CA 23
ATOM 25502 C C . LYS A 1 65 ? 11.523 -5.990 2.494 1.00 0.00 65 LYS A C 23
ATOM 25503 O O . LYS A 1 65 ? 12.123 -7.042 2.274 1.00 0.00 65 LYS A O 23
ATOM 25522 N N . LYS A 1 66 ? 11.574 -5.356 3.661 1.00 0.00 66 LYS A N 23
ATOM 25523 C CA . LYS A 1 66 ? 12.355 -5.873 4.780 1.00 0.00 66 LYS A CA 23
ATOM 25524 C C . LYS A 1 66 ? 11.534 -6.851 5.617 1.00 0.00 66 LYS A C 23
ATOM 25525 O O . LYS A 1 66 ? 12.085 -7.738 6.269 1.00 0.00 66 LYS A O 23
ATOM 25544 N N . LEU A 1 67 ? 10.215 -6.682 5.596 1.00 0.00 67 LEU A N 23
ATOM 25545 C CA . LEU A 1 67 ? 9.319 -7.549 6.354 1.00 0.00 67 LEU A CA 23
ATOM 25546 C C . LEU A 1 67 ? 8.043 -7.834 5.569 1.00 0.00 67 LEU A C 23
ATOM 25547 O O . LEU A 1 67 ? 8.022 -8.831 4.817 1.00 0.00 67 LEU A O 23
ATOM 25577 N N . GLY A 1 1 ? 3.291 3.390 -19.092 1.00 0.00 1 GLY A N 24
ATOM 25578 C CA . GLY A 1 1 ? 3.208 3.787 -17.659 1.00 0.00 1 GLY A CA 24
ATOM 25579 C C . GLY A 1 1 ? 2.008 3.180 -16.958 1.00 0.00 1 GLY A C 24
ATOM 25580 O O . GLY A 1 1 ? 0.869 3.576 -17.206 1.00 0.00 1 GLY A O 24
ATOM 25586 N N . SER A 1 2 ? 2.265 2.217 -16.081 1.00 0.00 2 SER A N 24
ATOM 25587 C CA . SER A 1 2 ? 1.198 1.552 -15.341 1.00 0.00 2 SER A CA 24
ATOM 25588 C C . SER A 1 2 ? 0.893 2.291 -14.042 1.00 0.00 2 SER A C 24
ATOM 25589 O O . SER A 1 2 ? 1.611 2.149 -13.051 1.00 0.00 2 SER A O 24
ATOM 25597 N N . ARG A 1 3 ? -0.176 3.079 -14.052 1.00 0.00 3 ARG A N 24
ATOM 25598 C CA . ARG A 1 3 ? -0.577 3.838 -12.876 1.00 0.00 3 ARG A CA 24
ATOM 25599 C C . ARG A 1 3 ? -1.386 2.970 -11.918 1.00 0.00 3 ARG A C 24
ATOM 25600 O O . ARG A 1 3 ? -1.066 2.875 -10.734 1.00 0.00 3 ARG A O 24
ATOM 25621 N N . VAL A 1 4 ? -2.432 2.337 -12.440 1.00 0.00 4 VAL A N 24
ATOM 25622 C CA . VAL A 1 4 ? -3.288 1.473 -11.633 1.00 0.00 4 VAL A CA 24
ATOM 25623 C C . VAL A 1 4 ? -2.633 0.117 -11.400 1.00 0.00 4 VAL A C 24
ATOM 25624 O O . VAL A 1 4 ? -2.786 -0.480 -10.334 1.00 0.00 4 VAL A O 24
ATOM 25637 N N . LYS A 1 5 ? -1.896 -0.365 -12.398 1.00 0.00 5 LYS A N 24
ATOM 25638 C CA . LYS A 1 5 ? -1.213 -1.651 -12.289 1.00 0.00 5 LYS A CA 24
ATOM 25639 C C . LYS A 1 5 ? -0.374 -1.704 -11.017 1.00 0.00 5 LYS A C 24
ATOM 25640 O O . LYS A 1 5 ? -0.208 -2.763 -10.412 1.00 0.00 5 LYS A O 24
ATOM 25659 N N . ALA A 1 6 ? 0.139 -0.548 -10.611 1.00 0.00 6 ALA A N 24
ATOM 25660 C CA . ALA A 1 6 ? 0.947 -0.448 -9.403 1.00 0.00 6 ALA A CA 24
ATOM 25661 C C . ALA A 1 6 ? 0.058 -0.425 -8.162 1.00 0.00 6 ALA A C 24
ATOM 25662 O O . ALA A 1 6 ? 0.485 -0.799 -7.072 1.00 0.00 6 ALA A O 24
ATOM 25669 N N . LEU A 1 7 ? -1.180 0.028 -8.341 1.00 0.00 7 LEU A N 24
ATOM 25670 C CA . LEU A 1 7 ? -2.137 0.111 -7.245 1.00 0.00 7 LEU A CA 24
ATOM 25671 C C . LEU A 1 7 ? -2.790 -1.241 -6.971 1.00 0.00 7 LEU A C 24
ATOM 25672 O O . LEU A 1 7 ? -2.983 -1.627 -5.818 1.00 0.00 7 LEU A O 24
ATOM 25688 N N . GLU A 1 8 ? -3.146 -1.946 -8.038 1.00 0.00 8 GLU A N 24
ATOM 25689 C CA . GLU A 1 8 ? -3.799 -3.247 -7.921 1.00 0.00 8 GLU A CA 24
ATOM 25690 C C . GLU A 1 8 ? -2.859 -4.319 -7.372 1.00 0.00 8 GLU A C 24
ATOM 25691 O O . GLU A 1 8 ? -3.290 -5.226 -6.660 1.00 0.00 8 GLU A O 24
ATOM 25703 N N . GLU A 1 9 ? -1.580 -4.225 -7.718 1.00 0.00 9 GLU A N 24
ATOM 25704 C CA . GLU A 1 9 ? -0.595 -5.205 -7.268 1.00 0.00 9 GLU A CA 24
ATOM 25705 C C . GLU A 1 9 ? -0.175 -4.962 -5.820 1.00 0.00 9 GLU A C 24
ATOM 25706 O O . GLU A 1 9 ? -0.342 -5.829 -4.963 1.00 0.00 9 GLU A O 24
ATOM 25718 N N . LYS A 1 10 ? 0.384 -3.786 -5.559 1.00 0.00 10 LYS A N 24
ATOM 25719 C CA . LYS A 1 10 ? 0.845 -3.432 -4.218 1.00 0.00 10 LYS A CA 24
ATOM 25720 C C . LYS A 1 10 ? -0.208 -3.739 -3.154 1.00 0.00 10 LYS A C 24
ATOM 25721 O O . LYS A 1 10 ? 0.125 -4.150 -2.044 1.00 0.00 10 LYS A O 24
ATOM 25740 N N . VAL A 1 11 ? -1.476 -3.539 -3.497 1.00 0.00 11 VAL A N 24
ATOM 25741 C CA . VAL A 1 11 ? -2.566 -3.796 -2.561 1.00 0.00 11 VAL A CA 24
ATOM 25742 C C . VAL A 1 11 ? -2.518 -5.235 -2.044 1.00 0.00 11 VAL A C 24
ATOM 25743 O O . VAL A 1 11 ? -2.985 -5.521 -0.943 1.00 0.00 11 VAL A O 24
ATOM 25756 N N . LYS A 1 12 ? -1.943 -6.133 -2.839 1.00 0.00 12 LYS A N 24
ATOM 25757 C CA . LYS A 1 12 ? -1.829 -7.532 -2.448 1.00 0.00 12 LYS A CA 24
ATOM 25758 C C . LYS A 1 12 ? -0.683 -7.714 -1.457 1.00 0.00 12 LYS A C 24
ATOM 25759 O O . LYS A 1 12 ? -0.828 -8.392 -0.442 1.00 0.00 12 LYS A O 24
ATOM 25778 N N . ALA A 1 13 ? 0.452 -7.102 -1.760 1.00 0.00 13 ALA A N 24
ATOM 25779 C CA . ALA A 1 13 ? 1.622 -7.188 -0.897 1.00 0.00 13 ALA A CA 24
ATOM 25780 C C . ALA A 1 13 ? 1.455 -6.302 0.333 1.00 0.00 13 ALA A C 24
ATOM 25781 O O . ALA A 1 13 ? 2.079 -6.533 1.368 1.00 0.00 13 ALA A O 24
ATOM 25788 N N . LEU A 1 14 ? 0.621 -5.279 0.208 1.00 0.00 14 LEU A N 24
ATOM 25789 C CA . LEU A 1 14 ? 0.385 -4.348 1.303 1.00 0.00 14 LEU A CA 24
ATOM 25790 C C . LEU A 1 14 ? -0.343 -5.014 2.469 1.00 0.00 14 LEU A C 24
ATOM 25791 O O . LEU A 1 14 ? 0.130 -4.979 3.602 1.00 0.00 14 LEU A O 24
ATOM 25807 N N . GLU A 1 15 ? -1.503 -5.601 2.193 1.00 0.00 15 GLU A N 24
ATOM 25808 C CA . GLU A 1 15 ? -2.295 -6.252 3.236 1.00 0.00 15 GLU A CA 24
ATOM 25809 C C . GLU A 1 15 ? -1.798 -7.663 3.557 1.00 0.00 15 GLU A C 24
ATOM 25810 O O . GLU A 1 15 ? -1.458 -7.964 4.702 1.00 0.00 15 GLU A O 24
ATOM 25822 N N . GLU A 1 16 ? -1.788 -8.532 2.552 1.00 0.00 16 GLU A N 24
ATOM 25823 C CA . GLU A 1 16 ? -1.371 -9.922 2.730 1.00 0.00 16 GLU A CA 24
ATOM 25824 C C . GLU A 1 16 ? 0.001 -10.046 3.381 1.00 0.00 16 GLU A C 24
ATOM 25825 O O . GLU A 1 16 ? 0.135 -10.666 4.430 1.00 0.00 16 GLU A O 24
ATOM 25837 N N . LYS A 1 17 ? 1.023 -9.482 2.743 1.00 0.00 17 LYS A N 24
ATOM 25838 C CA . LYS A 1 17 ? 2.388 -9.567 3.261 1.00 0.00 17 LYS A CA 24
ATOM 25839 C C . LYS A 1 17 ? 2.458 -9.203 4.743 1.00 0.00 17 LYS A C 24
ATOM 25840 O O . LYS A 1 17 ? 3.281 -9.743 5.482 1.00 0.00 17 LYS A O 24
ATOM 25859 N N . VAL A 1 18 ? 1.593 -8.293 5.176 1.00 0.00 18 VAL A N 24
ATOM 25860 C CA . VAL A 1 18 ? 1.570 -7.876 6.573 1.00 0.00 18 VAL A CA 24
ATOM 25861 C C . VAL A 1 18 ? 0.801 -8.874 7.436 1.00 0.00 18 VAL A C 24
ATOM 25862 O O . VAL A 1 18 ? 1.034 -8.977 8.640 1.00 0.00 18 VAL A O 24
ATOM 25875 N N . LYS A 1 19 ? -0.119 -9.603 6.813 1.00 0.00 19 LYS A N 24
ATOM 25876 C CA . LYS A 1 19 ? -0.928 -10.590 7.521 1.00 0.00 19 LYS A CA 24
ATOM 25877 C C . LYS A 1 19 ? -0.094 -11.803 7.932 1.00 0.00 19 LYS A C 24
ATOM 25878 O O . LYS A 1 19 ? -0.432 -12.502 8.888 1.00 0.00 19 LYS A O 24
ATOM 25897 N N . ALA A 1 20 ? 0.989 -12.055 7.202 1.00 0.00 20 ALA A N 24
ATOM 25898 C CA . ALA A 1 20 ? 1.857 -13.191 7.492 1.00 0.00 20 ALA A CA 24
ATOM 25899 C C . ALA A 1 20 ? 3.053 -12.785 8.349 1.00 0.00 20 ALA A C 24
ATOM 25900 O O . ALA A 1 20 ? 3.749 -13.641 8.896 1.00 0.00 20 ALA A O 24
ATOM 25907 N N . LEU A 1 21 ? 3.296 -11.482 8.463 1.00 0.00 21 LEU A N 24
ATOM 25908 C CA . LEU A 1 21 ? 4.413 -10.987 9.252 1.00 0.00 21 LEU A CA 24
ATOM 25909 C C . LEU A 1 21 ? 4.128 -11.133 10.745 1.00 0.00 21 LEU A C 24
ATOM 25910 O O . LEU A 1 21 ? 4.982 -11.583 11.509 1.00 0.00 21 LEU A O 24
ATOM 25926 N N . GLY A 1 22 ? 2.923 -10.749 11.152 1.00 0.00 22 GLY A N 24
ATOM 25927 C CA . GLY A 1 22 ? 2.546 -10.844 12.550 1.00 0.00 22 GLY A CA 24
ATOM 25928 C C . GLY A 1 22 ? 2.210 -9.493 13.154 1.00 0.00 22 GLY A C 24
ATOM 25929 O O . GLY A 1 22 ? 1.149 -8.931 12.883 1.00 0.00 22 GLY A O 24
ATOM 25933 N N . GLY A 1 23 ? 3.117 -8.971 13.974 1.00 0.00 23 GLY A N 24
ATOM 25934 C CA . GLY A 1 23 ? 2.895 -7.683 14.604 1.00 0.00 23 GLY A CA 24
ATOM 25935 C C . GLY A 1 23 ? 3.837 -7.435 15.766 1.00 0.00 23 GLY A C 24
ATOM 25936 O O . GLY A 1 23 ? 4.380 -8.376 16.345 1.00 0.00 23 GLY A O 24
ATOM 25940 N N . GLY A 1 24 ? 4.031 -6.166 16.109 1.00 0.00 24 GLY A N 24
ATOM 25941 C CA . GLY A 1 24 ? 4.914 -5.819 17.208 1.00 0.00 24 GLY A CA 24
ATOM 25942 C C . GLY A 1 24 ? 4.890 -4.337 17.526 1.00 0.00 24 GLY A C 24
ATOM 25943 O O . GLY A 1 24 ? 4.161 -3.898 18.415 1.00 0.00 24 GLY A O 24
ATOM 25947 N N . GLY A 1 25 ? 5.689 -3.564 16.796 1.00 0.00 25 GLY A N 24
ATOM 25948 C CA . GLY A 1 25 ? 5.741 -2.131 17.017 1.00 0.00 25 GLY A CA 24
ATOM 25949 C C . GLY A 1 25 ? 5.638 -1.344 15.726 1.00 0.00 25 GLY A C 24
ATOM 25950 O O . GLY A 1 25 ? 4.655 -0.639 15.499 1.00 0.00 25 GLY A O 24
ATOM 25954 N N . ARG A 1 26 ? 6.653 -1.468 14.877 1.00 0.00 26 ARG A N 24
ATOM 25955 C CA . ARG A 1 26 ? 6.672 -0.766 13.598 1.00 0.00 26 ARG A CA 24
ATOM 25956 C C . ARG A 1 26 ? 5.457 -1.136 12.753 1.00 0.00 26 ARG A C 24
ATOM 25957 O O . ARG A 1 26 ? 5.058 -0.386 11.862 1.00 0.00 26 ARG A O 24
ATOM 25978 N N . ILE A 1 27 ? 4.875 -2.297 13.034 1.00 0.00 27 ILE A N 24
ATOM 25979 C CA . ILE A 1 27 ? 3.711 -2.769 12.294 1.00 0.00 27 ILE A CA 24
ATOM 25980 C C . ILE A 1 27 ? 2.446 -2.025 12.715 1.00 0.00 27 ILE A C 24
ATOM 25981 O O . ILE A 1 27 ? 1.481 -1.947 11.955 1.00 0.00 27 ILE A O 24
ATOM 25997 N N . GLU A 1 28 ? 2.453 -1.484 13.930 1.00 0.00 28 GLU A N 24
ATOM 25998 C CA . GLU A 1 28 ? 1.301 -0.752 14.449 1.00 0.00 28 GLU A CA 24
ATOM 25999 C C . GLU A 1 28 ? 0.879 0.362 13.493 1.00 0.00 28 GLU A C 24
ATOM 26000 O O . GLU A 1 28 ? -0.269 0.412 13.052 1.00 0.00 28 GLU A O 24
ATOM 26012 N N . GLU A 1 29 ? 1.815 1.251 13.178 1.00 0.00 29 GLU A N 24
ATOM 26013 C CA . GLU A 1 29 ? 1.540 2.364 12.274 1.00 0.00 29 GLU A CA 24
ATOM 26014 C C . GLU A 1 29 ? 1.524 1.903 10.820 1.00 0.00 29 GLU A C 24
ATOM 26015 O O . GLU A 1 29 ? 0.860 2.502 9.975 1.00 0.00 29 GLU A O 24
ATOM 26027 N N . LEU A 1 30 ? 2.267 0.838 10.535 1.00 0.00 30 LEU A N 24
ATOM 26028 C CA . LEU A 1 30 ? 2.349 0.297 9.182 1.00 0.00 30 LEU A CA 24
ATOM 26029 C C . LEU A 1 30 ? 0.971 -0.099 8.655 1.00 0.00 30 LEU A C 24
ATOM 26030 O O . LEU A 1 30 ? 0.624 0.210 7.515 1.00 0.00 30 LEU A O 24
ATOM 26046 N N . LYS A 1 31 ? 0.195 -0.791 9.483 1.00 0.00 31 LYS A N 24
ATOM 26047 C CA . LYS A 1 31 ? -1.136 -1.234 9.086 1.00 0.00 31 LYS A CA 24
ATOM 26048 C C . LYS A 1 31 ? -2.069 -0.049 8.859 1.00 0.00 31 LYS A C 24
ATOM 26049 O O . LYS A 1 31 ? -2.854 -0.040 7.910 1.00 0.00 31 LYS A O 24
ATOM 26068 N N . LYS A 1 32 ? -1.981 0.950 9.731 1.00 0.00 32 LYS A N 24
ATOM 26069 C CA . LYS A 1 32 ? -2.819 2.140 9.617 1.00 0.00 32 LYS A CA 24
ATOM 26070 C C . LYS A 1 32 ? -2.722 2.737 8.216 1.00 0.00 32 LYS A C 24
ATOM 26071 O O . LYS A 1 32 ? -3.703 3.248 7.676 1.00 0.00 32 LYS A O 24
ATOM 26090 N N . LYS A 1 33 ? -1.530 2.661 7.635 1.00 0.00 33 LYS A N 24
ATOM 26091 C CA . LYS A 1 33 ? -1.289 3.184 6.294 1.00 0.00 33 LYS A CA 24
ATOM 26092 C C . LYS A 1 33 ? -1.775 2.204 5.228 1.00 0.00 33 LYS A C 24
ATOM 26093 O O . LYS A 1 33 ? -2.052 2.594 4.095 1.00 0.00 33 LYS A O 24
ATOM 26112 N N . CYS A 1 34 ? -1.862 0.930 5.597 1.00 0.00 34 CYS A N 24
ATOM 26113 C CA . CYS A 1 34 ? -2.304 -0.112 4.673 1.00 0.00 34 CYS A CA 24
ATOM 26114 C C . CYS A 1 34 ? -3.818 -0.071 4.470 1.00 0.00 34 CYS A C 24
ATOM 26115 O O . CYS A 1 34 ? -4.301 0.100 3.350 1.00 0.00 34 CYS A O 24
ATOM 26122 N N . GLU A 1 35 ? -4.559 -0.245 5.560 1.00 0.00 35 GLU A N 24
ATOM 26123 C CA . GLU A 1 35 ? -6.020 -0.245 5.514 1.00 0.00 35 GLU A CA 24
ATOM 26124 C C . GLU A 1 35 ? -6.570 1.006 4.833 1.00 0.00 35 GLU A C 24
ATOM 26125 O O . GLU A 1 35 ? -7.620 0.959 4.192 1.00 0.00 35 GLU A O 24
ATOM 26137 N N . GLU A 1 36 ? -5.864 2.123 4.972 1.00 0.00 36 GLU A N 24
ATOM 26138 C CA . GLU A 1 36 ? -6.302 3.374 4.362 1.00 0.00 36 GLU A CA 24
ATOM 26139 C C . GLU A 1 36 ? -5.956 3.394 2.879 1.00 0.00 36 GLU A C 24
ATOM 26140 O O . GLU A 1 36 ? -6.655 4.007 2.073 1.00 0.00 36 GLU A O 24
ATOM 26152 N N . LEU A 1 37 ? -4.873 2.710 2.528 1.00 0.00 37 LEU A N 24
ATOM 26153 C CA . LEU A 1 37 ? -4.429 2.634 1.143 1.00 0.00 37 LEU A CA 24
ATOM 26154 C C . LEU A 1 37 ? -5.415 1.820 0.312 1.00 0.00 37 LEU A C 24
ATOM 26155 O O . LEU A 1 37 ? -5.786 2.212 -0.792 1.00 0.00 37 LEU A O 24
ATOM 26171 N N . LYS A 1 38 ? -5.832 0.680 0.856 1.00 0.00 38 LYS A N 24
ATOM 26172 C CA . LYS A 1 38 ? -6.774 -0.202 0.175 1.00 0.00 38 LYS A CA 24
ATOM 26173 C C . LYS A 1 38 ? -8.139 0.463 0.008 1.00 0.00 38 LYS A C 24
ATOM 26174 O O . LYS A 1 38 ? -8.871 0.166 -0.936 1.00 0.00 38 LYS A O 24
ATOM 26193 N N . LYS A 1 39 ? -8.481 1.350 0.936 1.00 0.00 39 LYS A N 24
ATOM 26194 C CA . LYS A 1 39 ? -9.766 2.043 0.896 1.00 0.00 39 LYS A CA 24
ATOM 26195 C C . LYS A 1 39 ? -9.812 3.075 -0.228 1.00 0.00 39 LYS A C 24
ATOM 26196 O O . LYS A 1 39 ? -10.871 3.335 -0.799 1.00 0.00 39 LYS A O 24
ATOM 26215 N N . LYS A 1 40 ? -8.664 3.668 -0.536 1.00 0.00 40 LYS A N 24
ATOM 26216 C CA . LYS A 1 40 ? -8.584 4.679 -1.584 1.00 0.00 40 LYS A CA 24
ATOM 26217 C C . LYS A 1 40 ? -8.793 4.068 -2.968 1.00 0.00 40 LYS A C 24
ATOM 26218 O O . LYS A 1 40 ? -9.676 4.489 -3.715 1.00 0.00 40 LYS A O 24
ATOM 26237 N N . ILE A 1 41 ? -7.972 3.079 -3.304 1.00 0.00 41 ILE A N 24
ATOM 26238 C CA . ILE A 1 41 ? -8.063 2.414 -4.599 1.00 0.00 41 ILE A CA 24
ATOM 26239 C C . ILE A 1 41 ? -9.448 1.810 -4.817 1.00 0.00 41 ILE A C 24
ATOM 26240 O O . ILE A 1 41 ? -9.914 1.694 -5.950 1.00 0.00 41 ILE A O 24
ATOM 26256 N N . GLU A 1 42 ? -10.102 1.427 -3.725 1.00 0.00 42 GLU A N 24
ATOM 26257 C CA . GLU A 1 42 ? -11.433 0.835 -3.801 1.00 0.00 42 GLU A CA 24
ATOM 26258 C C . GLU A 1 42 ? -12.476 1.886 -4.166 1.00 0.00 42 GLU A C 24
ATOM 26259 O O . GLU A 1 42 ? -13.483 1.579 -4.806 1.00 0.00 42 GLU A O 24
ATOM 26271 N N . GLU A 1 43 ? -12.231 3.124 -3.754 1.00 0.00 43 GLU A N 24
ATOM 26272 C CA . GLU A 1 43 ? -13.150 4.221 -4.038 1.00 0.00 43 GLU A CA 24
ATOM 26273 C C . GLU A 1 43 ? -12.765 4.939 -5.328 1.00 0.00 43 GLU A C 24
ATOM 26274 O O . GLU A 1 43 ? -13.619 5.496 -6.018 1.00 0.00 43 GLU A O 24
ATOM 26286 N N . LEU A 1 44 ? -11.475 4.925 -5.646 1.00 0.00 44 LEU A N 24
ATOM 26287 C CA . LEU A 1 44 ? -10.976 5.577 -6.852 1.00 0.00 44 LEU A CA 24
ATOM 26288 C C . LEU A 1 44 ? -11.646 5.006 -8.099 1.00 0.00 44 LEU A C 24
ATOM 26289 O O . LEU A 1 44 ? -11.129 4.078 -8.723 1.00 0.00 44 LEU A O 24
ATOM 26305 N N . GLY A 1 45 ? -12.797 5.565 -8.456 1.00 0.00 45 GLY A N 24
ATOM 26306 C CA . GLY A 1 45 ? -13.516 5.099 -9.626 1.00 0.00 45 GLY A CA 24
ATOM 26307 C C . GLY A 1 45 ? -13.223 5.934 -10.856 1.00 0.00 45 GLY A C 24
ATOM 26308 O O . GLY A 1 45 ? -13.285 5.438 -11.982 1.00 0.00 45 GLY A O 24
ATOM 26312 N N . GLY A 1 46 ? -12.904 7.206 -10.641 1.00 0.00 46 GLY A N 24
ATOM 26313 C CA . GLY A 1 46 ? -12.604 8.094 -11.749 1.00 0.00 46 GLY A CA 24
ATOM 26314 C C . GLY A 1 46 ? -11.668 9.219 -11.354 1.00 0.00 46 GLY A C 24
ATOM 26315 O O . GLY A 1 46 ? -10.721 9.530 -12.077 1.00 0.00 46 GLY A O 24
ATOM 26319 N N . GLY A 1 47 ? -11.934 9.830 -10.205 1.00 0.00 47 GLY A N 24
ATOM 26320 C CA . GLY A 1 47 ? -11.098 10.921 -9.735 1.00 0.00 47 GLY A CA 24
ATOM 26321 C C . GLY A 1 47 ? -10.149 10.491 -8.633 1.00 0.00 47 GLY A C 24
ATOM 26322 O O . GLY A 1 47 ? -10.022 9.301 -8.344 1.00 0.00 47 GLY A O 24
ATOM 26326 N N . GLY A 1 48 ? -9.480 11.462 -8.017 1.00 0.00 48 GLY A N 24
ATOM 26327 C CA . GLY A 1 48 ? -8.547 11.157 -6.949 1.00 0.00 48 GLY A CA 24
ATOM 26328 C C . GLY A 1 48 ? -7.128 10.945 -7.450 1.00 0.00 48 GLY A C 24
ATOM 26329 O O . GLY A 1 48 ? -6.200 10.803 -6.654 1.00 0.00 48 GLY A O 24
ATOM 26333 N N . GLU A 1 49 ? -6.959 10.925 -8.770 1.00 0.00 49 GLU A N 24
ATOM 26334 C CA . GLU A 1 49 ? -5.645 10.729 -9.373 1.00 0.00 49 GLU A CA 24
ATOM 26335 C C . GLU A 1 49 ? -5.087 9.351 -9.033 1.00 0.00 49 GLU A C 24
ATOM 26336 O O . GLU A 1 49 ? -5.049 8.954 -7.869 1.00 0.00 49 GLU A O 24
ATOM 26348 N N . VAL A 1 50 ? -4.658 8.624 -10.061 1.00 0.00 50 VAL A N 24
ATOM 26349 C CA . VAL A 1 50 ? -4.105 7.288 -9.880 1.00 0.00 50 VAL A CA 24
ATOM 26350 C C . VAL A 1 50 ? -2.608 7.337 -9.575 1.00 0.00 50 VAL A C 24
ATOM 26351 O O . VAL A 1 50 ? -2.082 6.477 -8.870 1.00 0.00 50 VAL A O 24
ATOM 26364 N N . LYS A 1 51 ? -1.927 8.343 -10.117 1.00 0.00 51 LYS A N 24
ATOM 26365 C CA . LYS A 1 51 ? -0.490 8.494 -9.908 1.00 0.00 51 LYS A CA 24
ATOM 26366 C C . LYS A 1 51 ? -0.169 8.908 -8.471 1.00 0.00 51 LYS A C 24
ATOM 26367 O O . LYS A 1 51 ? 0.964 8.754 -8.015 1.00 0.00 51 LYS A O 24
ATOM 26386 N N . LYS A 1 52 ? -1.165 9.436 -7.766 1.00 0.00 52 LYS A N 24
ATOM 26387 C CA . LYS A 1 52 ? -0.973 9.874 -6.387 1.00 0.00 52 LYS A CA 24
ATOM 26388 C C . LYS A 1 52 ? -0.925 8.686 -5.428 1.00 0.00 52 LYS A C 24
ATOM 26389 O O . LYS A 1 52 ? -0.310 8.762 -4.364 1.00 0.00 52 LYS A O 24
ATOM 26408 N N . VAL A 1 53 ? -1.586 7.596 -5.802 1.00 0.00 53 VAL A N 24
ATOM 26409 C CA . VAL A 1 53 ? -1.626 6.400 -4.967 1.00 0.00 53 VAL A CA 24
ATOM 26410 C C . VAL A 1 53 ? -0.378 5.539 -5.146 1.00 0.00 53 VAL A C 24
ATOM 26411 O O . VAL A 1 53 ? 0.170 5.015 -4.176 1.00 0.00 53 VAL A O 24
ATOM 26424 N N . GLU A 1 54 ? 0.056 5.381 -6.391 1.00 0.00 54 GLU A N 24
ATOM 26425 C CA . GLU A 1 54 ? 1.229 4.567 -6.696 1.00 0.00 54 GLU A CA 24
ATOM 26426 C C . GLU A 1 54 ? 2.498 5.157 -6.089 1.00 0.00 54 GLU A C 24
ATOM 26427 O O . GLU A 1 54 ? 3.406 4.421 -5.703 1.00 0.00 54 GLU A O 24
ATOM 26439 N N . GLU A 1 55 ? 2.564 6.482 -6.018 1.00 0.00 55 GLU A N 24
ATOM 26440 C CA . GLU A 1 55 ? 3.736 7.158 -5.467 1.00 0.00 55 GLU A CA 24
ATOM 26441 C C . GLU A 1 55 ? 3.756 7.099 -3.940 1.00 0.00 55 GLU A C 24
ATOM 26442 O O . GLU A 1 55 ? 4.795 6.829 -3.336 1.00 0.00 55 GLU A O 24
ATOM 26454 N N . GLU A 1 56 ? 2.610 7.357 -3.321 1.00 0.00 56 GLU A N 24
ATOM 26455 C CA . GLU A 1 56 ? 2.510 7.338 -1.866 1.00 0.00 56 GLU A CA 24
ATOM 26456 C C . GLU A 1 56 ? 2.778 5.942 -1.312 1.00 0.00 56 GLU A C 24
ATOM 26457 O O . GLU A 1 56 ? 3.393 5.792 -0.257 1.00 0.00 56 GLU A O 24
ATOM 26469 N N . VAL A 1 57 ? 2.311 4.924 -2.026 1.00 0.00 57 VAL A N 24
ATOM 26470 C CA . VAL A 1 57 ? 2.500 3.543 -1.597 1.00 0.00 57 VAL A CA 24
ATOM 26471 C C . VAL A 1 57 ? 3.975 3.147 -1.613 1.00 0.00 57 VAL A C 24
ATOM 26472 O O . VAL A 1 57 ? 4.394 2.257 -0.874 1.00 0.00 57 VAL A O 24
ATOM 26485 N N . LYS A 1 58 ? 4.760 3.811 -2.460 1.00 0.00 58 LYS A N 24
ATOM 26486 C CA . LYS A 1 58 ? 6.188 3.520 -2.568 1.00 0.00 58 LYS A CA 24
ATOM 26487 C C . LYS A 1 58 ? 6.850 3.506 -1.192 1.00 0.00 58 LYS A C 24
ATOM 26488 O O . LYS A 1 58 ? 7.818 2.780 -0.966 1.00 0.00 58 LYS A O 24
ATOM 26507 N N . LYS A 1 59 ? 6.323 4.315 -0.281 1.00 0.00 59 LYS A N 24
ATOM 26508 C CA . LYS A 1 59 ? 6.862 4.400 1.071 1.00 0.00 59 LYS A CA 24
ATOM 26509 C C . LYS A 1 59 ? 6.389 3.227 1.926 1.00 0.00 59 LYS A C 24
ATOM 26510 O O . LYS A 1 59 ? 7.084 2.797 2.846 1.00 0.00 59 LYS A O 24
ATOM 26529 N N . LEU A 1 60 ? 5.200 2.716 1.618 1.00 0.00 60 LEU A N 24
ATOM 26530 C CA . LEU A 1 60 ? 4.635 1.596 2.363 1.00 0.00 60 LEU A CA 24
ATOM 26531 C C . LEU A 1 60 ? 5.233 0.270 1.910 1.00 0.00 60 LEU A C 24
ATOM 26532 O O . LEU A 1 60 ? 5.699 -0.518 2.729 1.00 0.00 60 LEU A O 24
ATOM 26548 N N . GLU A 1 61 ? 5.206 0.024 0.604 1.00 0.00 61 GLU A N 24
ATOM 26549 C CA . GLU A 1 61 ? 5.739 -1.217 0.046 1.00 0.00 61 GLU A CA 24
ATOM 26550 C C . GLU A 1 61 ? 7.173 -1.466 0.510 1.00 0.00 61 GLU A C 24
ATOM 26551 O O . GLU A 1 61 ? 7.495 -2.547 1.002 1.00 0.00 61 GLU A O 24
ATOM 26563 N N . GLU A 1 62 ? 8.029 -0.461 0.351 1.00 0.00 62 GLU A N 24
ATOM 26564 C CA . GLU A 1 62 ? 9.427 -0.575 0.755 1.00 0.00 62 GLU A CA 24
ATOM 26565 C C . GLU A 1 62 ? 9.542 -0.973 2.224 1.00 0.00 62 GLU A C 24
ATOM 26566 O O . GLU A 1 62 ? 10.495 -1.641 2.625 1.00 0.00 62 GLU A O 24
ATOM 26578 N N . GLU A 1 63 ? 8.562 -0.556 3.017 1.00 0.00 63 GLU A N 24
ATOM 26579 C CA . GLU A 1 63 ? 8.540 -0.859 4.440 1.00 0.00 63 GLU A CA 24
ATOM 26580 C C . GLU A 1 63 ? 8.171 -2.318 4.681 1.00 0.00 63 GLU A C 24
ATOM 26581 O O . GLU A 1 63 ? 8.493 -2.885 5.725 1.00 0.00 63 GLU A O 24
ATOM 26593 N N . ILE A 1 64 ? 7.486 -2.920 3.714 1.00 0.00 64 ILE A N 24
ATOM 26594 C CA . ILE A 1 64 ? 7.067 -4.308 3.826 1.00 0.00 64 ILE A CA 24
ATOM 26595 C C . ILE A 1 64 ? 8.247 -5.259 3.645 1.00 0.00 64 ILE A C 24
ATOM 26596 O O . ILE A 1 64 ? 8.296 -6.326 4.256 1.00 0.00 64 ILE A O 24
ATOM 26612 N N . LYS A 1 65 ? 9.197 -4.864 2.803 1.00 0.00 65 LYS A N 24
ATOM 26613 C CA . LYS A 1 65 ? 10.376 -5.684 2.545 1.00 0.00 65 LYS A CA 24
ATOM 26614 C C . LYS A 1 65 ? 11.163 -5.926 3.830 1.00 0.00 65 LYS A C 24
ATOM 26615 O O . LYS A 1 65 ? 11.836 -6.947 3.974 1.00 0.00 65 LYS A O 24
ATOM 26634 N N . LYS A 1 66 ? 11.073 -4.983 4.762 1.00 0.00 66 LYS A N 24
ATOM 26635 C CA . LYS A 1 66 ? 11.775 -5.097 6.036 1.00 0.00 66 LYS A CA 24
ATOM 26636 C C . LYS A 1 66 ? 10.997 -5.973 7.013 1.00 0.00 66 LYS A C 24
ATOM 26637 O O . LYS A 1 66 ? 11.571 -6.548 7.938 1.00 0.00 66 LYS A O 24
ATOM 26656 N N . LEU A 1 67 ? 9.687 -6.073 6.802 1.00 0.00 67 LEU A N 24
ATOM 26657 C CA . LEU A 1 67 ? 8.833 -6.881 7.666 1.00 0.00 67 LEU A CA 24
ATOM 26658 C C . LEU A 1 67 ? 7.890 -7.750 6.841 1.00 0.00 67 LEU A C 24
ATOM 26659 O O . LEU A 1 67 ? 8.129 -8.973 6.766 1.00 0.00 67 LEU A O 24
ATOM 26689 N N . GLY A 1 1 ? 5.030 4.609 -16.399 1.00 0.00 1 GLY A N 25
ATOM 26690 C CA . GLY A 1 1 ? 4.240 3.945 -17.472 1.00 0.00 1 GLY A CA 25
ATOM 26691 C C . GLY A 1 1 ? 2.983 3.284 -16.943 1.00 0.00 1 GLY A C 25
ATOM 26692 O O . GLY A 1 1 ? 1.917 3.387 -17.549 1.00 0.00 1 GLY A O 25
ATOM 26698 N N . SER A 1 2 ? 3.108 2.601 -15.809 1.00 0.00 2 SER A N 25
ATOM 26699 C CA . SER A 1 2 ? 1.972 1.919 -15.198 1.00 0.00 2 SER A CA 25
ATOM 26700 C C . SER A 1 2 ? 1.620 2.544 -13.854 1.00 0.00 2 SER A C 25
ATOM 26701 O O . SER A 1 2 ? 2.290 2.303 -12.851 1.00 0.00 2 SER A O 25
ATOM 26709 N N . ARG A 1 3 ? 0.561 3.345 -13.844 1.00 0.00 3 ARG A N 25
ATOM 26710 C CA . ARG A 1 3 ? 0.115 4.002 -12.624 1.00 0.00 3 ARG A CA 25
ATOM 26711 C C . ARG A 1 3 ? -0.804 3.086 -11.824 1.00 0.00 3 ARG A C 25
ATOM 26712 O O . ARG A 1 3 ? -0.573 2.846 -10.640 1.00 0.00 3 ARG A O 25
ATOM 26733 N N . VAL A 1 4 ? -1.840 2.572 -12.481 1.00 0.00 4 VAL A N 25
ATOM 26734 C CA . VAL A 1 4 ? -2.795 1.676 -11.835 1.00 0.00 4 VAL A CA 25
ATOM 26735 C C . VAL A 1 4 ? -2.173 0.309 -11.581 1.00 0.00 4 VAL A C 25
ATOM 26736 O O . VAL A 1 4 ? -2.391 -0.296 -10.531 1.00 0.00 4 VAL A O 25
ATOM 26749 N N . LYS A 1 5 ? -1.388 -0.171 -12.541 1.00 0.00 5 LYS A N 25
ATOM 26750 C CA . LYS A 1 5 ? -0.727 -1.465 -12.407 1.00 0.00 5 LYS A CA 25
ATOM 26751 C C . LYS A 1 5 ? 0.024 -1.540 -11.083 1.00 0.00 5 LYS A C 25
ATOM 26752 O O . LYS A 1 5 ? 0.145 -2.607 -10.481 1.00 0.00 5 LYS A O 25
ATOM 26771 N N . ALA A 1 6 ? 0.518 -0.391 -10.631 1.00 0.00 6 ALA A N 25
ATOM 26772 C CA . ALA A 1 6 ? 1.247 -0.311 -9.372 1.00 0.00 6 ALA A CA 25
ATOM 26773 C C . ALA A 1 6 ? 0.284 -0.293 -8.187 1.00 0.00 6 ALA A C 25
ATOM 26774 O O . ALA A 1 6 ? 0.642 -0.683 -7.079 1.00 0.00 6 ALA A O 25
ATOM 26781 N N . LEU A 1 7 ? -0.939 0.173 -8.432 1.00 0.00 7 LEU A N 25
ATOM 26782 C CA . LEU A 1 7 ? -1.959 0.258 -7.391 1.00 0.00 7 LEU A CA 25
ATOM 26783 C C . LEU A 1 7 ? -2.642 -1.088 -7.161 1.00 0.00 7 LEU A C 25
ATOM 26784 O O . LEU A 1 7 ? -2.956 -1.448 -6.028 1.00 0.00 7 LEU A O 25
ATOM 26800 N N . GLU A 1 8 ? -2.889 -1.815 -8.244 1.00 0.00 8 GLU A N 25
ATOM 26801 C CA . GLU A 1 8 ? -3.558 -3.111 -8.161 1.00 0.00 8 GLU A CA 25
ATOM 26802 C C . GLU A 1 8 ? -2.675 -4.172 -7.505 1.00 0.00 8 GLU A C 25
ATOM 26803 O O . GLU A 1 8 ? -3.145 -4.964 -6.688 1.00 0.00 8 GLU A O 25
ATOM 26815 N N . GLU A 1 9 ? -1.400 -4.197 -7.880 1.00 0.00 9 GLU A N 25
ATOM 26816 C CA . GLU A 1 9 ? -0.460 -5.175 -7.340 1.00 0.00 9 GLU A CA 25
ATOM 26817 C C . GLU A 1 9 ? 0.012 -4.801 -5.937 1.00 0.00 9 GLU A C 25
ATOM 26818 O O . GLU A 1 9 ? 0.380 -5.669 -5.146 1.00 0.00 9 GLU A O 25
ATOM 26830 N N . LYS A 1 10 ? 0.017 -3.509 -5.636 1.00 0.00 10 LYS A N 25
ATOM 26831 C CA . LYS A 1 10 ? 0.464 -3.032 -4.330 1.00 0.00 10 LYS A CA 25
ATOM 26832 C C . LYS A 1 10 ? -0.490 -3.456 -3.214 1.00 0.00 10 LYS A C 25
ATOM 26833 O O . LYS A 1 10 ? -0.056 -3.836 -2.128 1.00 0.00 10 LYS A O 25
ATOM 26852 N N . VAL A 1 11 ? -1.786 -3.376 -3.485 1.00 0.00 11 VAL A N 25
ATOM 26853 C CA . VAL A 1 11 ? -2.798 -3.736 -2.498 1.00 0.00 11 VAL A CA 25
ATOM 26854 C C . VAL A 1 11 ? -2.703 -5.206 -2.093 1.00 0.00 11 VAL A C 25
ATOM 26855 O O . VAL A 1 11 ? -3.116 -5.579 -0.996 1.00 0.00 11 VAL A O 25
ATOM 26868 N N . LYS A 1 12 ? -2.164 -6.042 -2.975 1.00 0.00 12 LYS A N 25
ATOM 26869 C CA . LYS A 1 12 ? -2.033 -7.467 -2.680 1.00 0.00 12 LYS A CA 25
ATOM 26870 C C . LYS A 1 12 ? -0.847 -7.727 -1.755 1.00 0.00 12 LYS A C 25
ATOM 26871 O O . LYS A 1 12 ? -0.922 -8.561 -0.855 1.00 0.00 12 LYS A O 25
ATOM 26890 N N . ALA A 1 13 ? 0.243 -7.005 -1.978 1.00 0.00 13 ALA A N 25
ATOM 26891 C CA . ALA A 1 13 ? 1.437 -7.154 -1.159 1.00 0.00 13 ALA A CA 25
ATOM 26892 C C . ALA A 1 13 ? 1.309 -6.353 0.132 1.00 0.00 13 ALA A C 25
ATOM 26893 O O . ALA A 1 13 ? 1.952 -6.659 1.133 1.00 0.00 13 ALA A O 25
ATOM 26900 N N . LEU A 1 14 ? 0.478 -5.319 0.094 1.00 0.00 14 LEU A N 25
ATOM 26901 C CA . LEU A 1 14 ? 0.263 -4.460 1.249 1.00 0.00 14 LEU A CA 25
ATOM 26902 C C . LEU A 1 14 ? -0.427 -5.208 2.389 1.00 0.00 14 LEU A C 25
ATOM 26903 O O . LEU A 1 14 ? 0.062 -5.225 3.517 1.00 0.00 14 LEU A O 25
ATOM 26919 N N . GLU A 1 15 ? -1.579 -5.802 2.093 1.00 0.00 15 GLU A N 25
ATOM 26920 C CA . GLU A 1 15 ? -2.355 -6.526 3.101 1.00 0.00 15 GLU A CA 25
ATOM 26921 C C . GLU A 1 15 ? -1.811 -7.935 3.357 1.00 0.00 15 GLU A C 25
ATOM 26922 O O . GLU A 1 15 ? -1.547 -8.306 4.501 1.00 0.00 15 GLU A O 25
ATOM 26934 N N . GLU A 1 16 ? -1.674 -8.723 2.295 1.00 0.00 16 GLU A N 25
ATOM 26935 C CA . GLU A 1 16 ? -1.194 -10.100 2.412 1.00 0.00 16 GLU A CA 25
ATOM 26936 C C . GLU A 1 16 ? 0.103 -10.201 3.207 1.00 0.00 16 GLU A C 25
ATOM 26937 O O . GLU A 1 16 ? 0.302 -11.156 3.954 1.00 0.00 16 GLU A O 25
ATOM 26949 N N . LYS A 1 17 ? 0.993 -9.232 3.031 1.00 0.00 17 LYS A N 25
ATOM 26950 C CA . LYS A 1 17 ? 2.271 -9.247 3.733 1.00 0.00 17 LYS A CA 25
ATOM 26951 C C . LYS A 1 17 ? 2.088 -8.943 5.215 1.00 0.00 17 LYS A C 25
ATOM 26952 O O . LYS A 1 17 ? 2.661 -9.619 6.069 1.00 0.00 17 LYS A O 25
ATOM 26971 N N . VAL A 1 18 ? 1.291 -7.925 5.517 1.00 0.00 18 VAL A N 25
ATOM 26972 C CA . VAL A 1 18 ? 1.044 -7.543 6.901 1.00 0.00 18 VAL A CA 25
ATOM 26973 C C . VAL A 1 18 ? 0.308 -8.645 7.651 1.00 0.00 18 VAL A C 25
ATOM 26974 O O . VAL A 1 18 ? 0.587 -8.907 8.822 1.00 0.00 18 VAL A O 25
ATOM 26987 N N . LYS A 1 19 ? -0.632 -9.291 6.971 1.00 0.00 19 LYS A N 25
ATOM 26988 C CA . LYS A 1 19 ? -1.404 -10.369 7.576 1.00 0.00 19 LYS A CA 25
ATOM 26989 C C . LYS A 1 19 ? -0.520 -11.583 7.842 1.00 0.00 19 LYS A C 25
ATOM 26990 O O . LYS A 1 19 ? -0.803 -12.387 8.730 1.00 0.00 19 LYS A O 25
ATOM 27009 N N . ALA A 1 20 ? 0.553 -11.710 7.066 1.00 0.00 20 ALA A N 25
ATOM 27010 C CA . ALA A 1 20 ? 1.477 -12.827 7.219 1.00 0.00 20 ALA A CA 25
ATOM 27011 C C . ALA A 1 20 ? 2.676 -12.449 8.087 1.00 0.00 20 ALA A C 25
ATOM 27012 O O . ALA A 1 20 ? 3.418 -13.319 8.542 1.00 0.00 20 ALA A O 25
ATOM 27019 N N . LEU A 1 21 ? 2.864 -11.150 8.314 1.00 0.00 21 LEU A N 25
ATOM 27020 C CA . LEU A 1 21 ? 3.977 -10.677 9.127 1.00 0.00 21 LEU A CA 25
ATOM 27021 C C . LEU A 1 21 ? 3.661 -10.826 10.613 1.00 0.00 21 LEU A C 25
ATOM 27022 O O . LEU A 1 21 ? 4.496 -11.284 11.394 1.00 0.00 21 LEU A O 25
ATOM 27038 N N . GLY A 1 22 ? 2.449 -10.437 10.995 1.00 0.00 22 GLY A N 25
ATOM 27039 C CA . GLY A 1 22 ? 2.041 -10.534 12.385 1.00 0.00 22 GLY A CA 25
ATOM 27040 C C . GLY A 1 22 ? 1.659 -9.191 12.972 1.00 0.00 22 GLY A C 25
ATOM 27041 O O . GLY A 1 22 ? 0.568 -8.681 12.718 1.00 0.00 22 GLY A O 25
ATOM 27045 N N . GLY A 1 23 ? 2.560 -8.614 13.761 1.00 0.00 23 GLY A N 25
ATOM 27046 C CA . GLY A 1 23 ? 2.293 -7.325 14.374 1.00 0.00 23 GLY A CA 25
ATOM 27047 C C . GLY A 1 23 ? 3.440 -6.847 15.242 1.00 0.00 23 GLY A C 25
ATOM 27048 O O . GLY A 1 23 ? 4.356 -7.611 15.548 1.00 0.00 23 GLY A O 25
ATOM 27052 N N . GLY A 1 24 ? 3.389 -5.581 15.641 1.00 0.00 24 GLY A N 25
ATOM 27053 C CA . GLY A 1 24 ? 4.437 -5.023 16.476 1.00 0.00 24 GLY A CA 25
ATOM 27054 C C . GLY A 1 24 ? 4.461 -3.508 16.447 1.00 0.00 24 GLY A C 25
ATOM 27055 O O . GLY A 1 24 ? 3.556 -2.877 15.900 1.00 0.00 24 GLY A O 25
ATOM 27059 N N . GLY A 1 25 ? 5.499 -2.923 17.037 1.00 0.00 25 GLY A N 25
ATOM 27060 C CA . GLY A 1 25 ? 5.618 -1.476 17.067 1.00 0.00 25 GLY A CA 25
ATOM 27061 C C . GLY A 1 25 ? 5.617 -0.863 15.679 1.00 0.00 25 GLY A C 25
ATOM 27062 O O . GLY A 1 25 ? 4.739 -0.067 15.346 1.00 0.00 25 GLY A O 25
ATOM 27066 N N . ARG A 1 26 ? 6.603 -1.234 14.870 1.00 0.00 26 ARG A N 25
ATOM 27067 C CA . ARG A 1 26 ? 6.715 -0.715 13.511 1.00 0.00 26 ARG A CA 25
ATOM 27068 C C . ARG A 1 26 ? 5.467 -1.038 12.697 1.00 0.00 26 ARG A C 25
ATOM 27069 O O . ARG A 1 26 ? 5.113 -0.310 11.771 1.00 0.00 26 ARG A O 25
ATOM 27090 N N . ILE A 1 27 ? 4.808 -2.138 13.046 1.00 0.00 27 ILE A N 25
ATOM 27091 C CA . ILE A 1 27 ? 3.601 -2.559 12.342 1.00 0.00 27 ILE A CA 25
ATOM 27092 C C . ILE A 1 27 ? 2.403 -1.705 12.741 1.00 0.00 27 ILE A C 25
ATOM 27093 O O . ILE A 1 27 ? 1.467 -1.531 11.961 1.00 0.00 27 ILE A O 25
ATOM 27109 N N . GLU A 1 28 ? 2.434 -1.171 13.959 1.00 0.00 28 GLU A N 25
ATOM 27110 C CA . GLU A 1 28 ? 1.345 -0.334 14.458 1.00 0.00 28 GLU A CA 25
ATOM 27111 C C . GLU A 1 28 ? 0.981 0.754 13.449 1.00 0.00 28 GLU A C 25
ATOM 27112 O O . GLU A 1 28 ? -0.170 0.861 13.025 1.00 0.00 28 GLU A O 25
ATOM 27124 N N . GLU A 1 29 ? 1.969 1.555 13.065 1.00 0.00 29 GLU A N 25
ATOM 27125 C CA . GLU A 1 29 ? 1.752 2.630 12.103 1.00 0.00 29 GLU A CA 25
ATOM 27126 C C . GLU A 1 29 ? 1.667 2.079 10.682 1.00 0.00 29 GLU A C 25
ATOM 27127 O O . GLU A 1 29 ? 1.011 2.661 9.818 1.00 0.00 29 GLU A O 25
ATOM 27139 N N . LEU A 1 30 ? 2.334 0.952 10.448 1.00 0.00 30 LEU A N 25
ATOM 27140 C CA . LEU A 1 30 ? 2.336 0.320 9.134 1.00 0.00 30 LEU A CA 25
ATOM 27141 C C . LEU A 1 30 ? 0.915 -0.017 8.687 1.00 0.00 30 LEU A C 25
ATOM 27142 O O . LEU A 1 30 ? 0.593 0.051 7.501 1.00 0.00 30 LEU A O 25
ATOM 27158 N N . LYS A 1 31 ? 0.069 -0.381 9.647 1.00 0.00 31 LYS A N 25
ATOM 27159 C CA . LYS A 1 31 ? -1.318 -0.728 9.354 1.00 0.00 31 LYS A CA 25
ATOM 27160 C C . LYS A 1 31 ? -2.120 0.506 8.951 1.00 0.00 31 LYS A C 25
ATOM 27161 O O . LYS A 1 31 ? -2.825 0.499 7.942 1.00 0.00 31 LYS A O 25
ATOM 27180 N N . LYS A 1 32 ? -2.011 1.562 9.750 1.00 0.00 32 LYS A N 25
ATOM 27181 C CA . LYS A 1 32 ? -2.729 2.807 9.485 1.00 0.00 32 LYS A CA 25
ATOM 27182 C C . LYS A 1 32 ? -2.547 3.257 8.038 1.00 0.00 32 LYS A C 25
ATOM 27183 O O . LYS A 1 32 ? -3.448 3.852 7.446 1.00 0.00 32 LYS A O 25
ATOM 27202 N N . LYS A 1 33 ? -1.379 2.972 7.476 1.00 0.00 33 LYS A N 25
ATOM 27203 C CA . LYS A 1 33 ? -1.079 3.350 6.099 1.00 0.00 33 LYS A CA 25
ATOM 27204 C C . LYS A 1 33 ? -1.704 2.369 5.110 1.00 0.00 33 LYS A C 25
ATOM 27205 O O . LYS A 1 33 ? -1.977 2.720 3.962 1.00 0.00 33 LYS A O 25
ATOM 27224 N N . CYS A 1 34 ? -1.922 1.139 5.562 1.00 0.00 34 CYS A N 25
ATOM 27225 C CA . CYS A 1 34 ? -2.509 0.102 4.718 1.00 0.00 34 CYS A CA 25
ATOM 27226 C C . CYS A 1 34 ? -4.010 0.321 4.543 1.00 0.00 34 CYS A C 25
ATOM 27227 O O . CYS A 1 34 ? -4.500 0.486 3.426 1.00 0.00 34 CYS A O 25
ATOM 27234 N N . GLU A 1 35 ? -4.732 0.312 5.658 1.00 0.00 35 GLU A N 25
ATOM 27235 C CA . GLU A 1 35 ? -6.181 0.497 5.650 1.00 0.00 35 GLU A CA 25
ATOM 27236 C C . GLU A 1 35 ? -6.591 1.692 4.793 1.00 0.00 35 GLU A C 25
ATOM 27237 O O . GLU A 1 35 ? -7.651 1.679 4.170 1.00 0.00 35 GLU A O 25
ATOM 27249 N N . GLU A 1 36 ? -5.753 2.721 4.768 1.00 0.00 36 GLU A N 25
ATOM 27250 C CA . GLU A 1 36 ? -6.040 3.916 3.981 1.00 0.00 36 GLU A CA 25
ATOM 27251 C C . GLU A 1 36 ? -5.704 3.695 2.509 1.00 0.00 36 GLU A C 25
ATOM 27252 O O . GLU A 1 36 ? -6.318 4.290 1.624 1.00 0.00 36 GLU A O 25
ATOM 27264 N N . LEU A 1 37 ? -4.714 2.843 2.258 1.00 0.00 37 LEU A N 25
ATOM 27265 C CA . LEU A 1 37 ? -4.276 2.546 0.898 1.00 0.00 37 LEU A CA 25
ATOM 27266 C C . LEU A 1 37 ? -5.205 1.548 0.212 1.00 0.00 37 LEU A C 25
ATOM 27267 O O . LEU A 1 37 ? -5.551 1.712 -0.956 1.00 0.00 37 LEU A O 25
ATOM 27283 N N . LYS A 1 38 ? -5.591 0.504 0.939 1.00 0.00 38 LYS A N 25
ATOM 27284 C CA . LYS A 1 38 ? -6.463 -0.529 0.393 1.00 0.00 38 LYS A CA 25
ATOM 27285 C C . LYS A 1 38 ? -7.899 -0.025 0.237 1.00 0.00 38 LYS A C 25
ATOM 27286 O O . LYS A 1 38 ? -8.641 -0.494 -0.626 1.00 0.00 38 LYS A O 25
ATOM 27305 N N . LYS A 1 39 ? -8.283 0.921 1.084 1.00 0.00 39 LYS A N 25
ATOM 27306 C CA . LYS A 1 39 ? -9.628 1.485 1.056 1.00 0.00 39 LYS A CA 25
ATOM 27307 C C . LYS A 1 39 ? -9.784 2.516 -0.059 1.00 0.00 39 LYS A C 25
ATOM 27308 O O . LYS A 1 39 ? -10.869 2.680 -0.614 1.00 0.00 39 LYS A O 25
ATOM 27327 N N . LYS A 1 40 ? -8.700 3.218 -0.370 1.00 0.00 40 LYS A N 25
ATOM 27328 C CA . LYS A 1 40 ? -8.724 4.245 -1.407 1.00 0.00 40 LYS A CA 25
ATOM 27329 C C . LYS A 1 40 ? -8.915 3.636 -2.795 1.00 0.00 40 LYS A C 25
ATOM 27330 O O . LYS A 1 40 ? -9.840 4.002 -3.521 1.00 0.00 40 LYS A O 25
ATOM 27349 N N . ILE A 1 41 ? -8.030 2.716 -3.164 1.00 0.00 41 ILE A N 25
ATOM 27350 C CA . ILE A 1 41 ? -8.098 2.070 -4.470 1.00 0.00 41 ILE A CA 25
ATOM 27351 C C . ILE A 1 41 ? -9.386 1.266 -4.631 1.00 0.00 41 ILE A C 25
ATOM 27352 O O . ILE A 1 41 ? -9.912 1.137 -5.736 1.00 0.00 41 ILE A O 25
ATOM 27368 N N . GLU A 1 42 ? -9.885 0.724 -3.527 1.00 0.00 42 GLU A N 25
ATOM 27369 C CA . GLU A 1 42 ? -11.108 -0.071 -3.553 1.00 0.00 42 GLU A CA 25
ATOM 27370 C C . GLU A 1 42 ? -12.333 0.804 -3.805 1.00 0.00 42 GLU A C 25
ATOM 27371 O O . GLU A 1 42 ? -13.345 0.336 -4.327 1.00 0.00 42 GLU A O 25
ATOM 27383 N N . GLU A 1 43 ? -12.239 2.076 -3.429 1.00 0.00 43 GLU A N 25
ATOM 27384 C CA . GLU A 1 43 ? -13.345 3.011 -3.613 1.00 0.00 43 GLU A CA 25
ATOM 27385 C C . GLU A 1 43 ? -13.203 3.784 -4.920 1.00 0.00 43 GLU A C 25
ATOM 27386 O O . GLU A 1 43 ? -14.151 3.880 -5.700 1.00 0.00 43 GLU A O 25
ATOM 27398 N N . LEU A 1 44 ? -12.018 4.339 -5.151 1.00 0.00 44 LEU A N 25
ATOM 27399 C CA . LEU A 1 44 ? -11.759 5.109 -6.362 1.00 0.00 44 LEU A CA 25
ATOM 27400 C C . LEU A 1 44 ? -11.863 4.229 -7.605 1.00 0.00 44 LEU A C 25
ATOM 27401 O O . LEU A 1 44 ? -11.447 3.071 -7.596 1.00 0.00 44 LEU A O 25
ATOM 27417 N N . GLY A 1 45 ? -12.418 4.791 -8.674 1.00 0.00 45 GLY A N 25
ATOM 27418 C CA . GLY A 1 45 ? -12.566 4.050 -9.913 1.00 0.00 45 GLY A CA 25
ATOM 27419 C C . GLY A 1 45 ? -11.963 4.777 -11.098 1.00 0.00 45 GLY A C 25
ATOM 27420 O O . GLY A 1 45 ? -11.339 4.161 -11.963 1.00 0.00 45 GLY A O 25
ATOM 27424 N N . GLY A 1 46 ? -12.146 6.094 -11.137 1.00 0.00 46 GLY A N 25
ATOM 27425 C CA . GLY A 1 46 ? -11.608 6.886 -12.227 1.00 0.00 46 GLY A CA 25
ATOM 27426 C C . GLY A 1 46 ? -11.249 8.295 -11.797 1.00 0.00 46 GLY A C 25
ATOM 27427 O O . GLY A 1 46 ? -11.259 9.220 -12.608 1.00 0.00 46 GLY A O 25
ATOM 27431 N N . GLY A 1 47 ? -10.929 8.457 -10.517 1.00 0.00 47 GLY A N 25
ATOM 27432 C CA . GLY A 1 47 ? -10.570 9.766 -10.003 1.00 0.00 47 GLY A CA 25
ATOM 27433 C C . GLY A 1 47 ? -9.592 9.688 -8.847 1.00 0.00 47 GLY A C 25
ATOM 27434 O O . GLY A 1 47 ? -9.005 8.637 -8.590 1.00 0.00 47 GLY A O 25
ATOM 27438 N N . GLY A 1 48 ? -9.417 10.805 -8.147 1.00 0.00 48 GLY A N 25
ATOM 27439 C CA . GLY A 1 48 ? -8.503 10.840 -7.020 1.00 0.00 48 GLY A CA 25
ATOM 27440 C C . GLY A 1 48 ? -7.051 10.688 -7.436 1.00 0.00 48 GLY A C 25
ATOM 27441 O O . GLY A 1 48 ? -6.179 10.471 -6.593 1.00 0.00 48 GLY A O 25
ATOM 27445 N N . GLU A 1 49 ? -6.788 10.802 -8.736 1.00 0.00 49 GLU A N 25
ATOM 27446 C CA . GLU A 1 49 ? -5.431 10.677 -9.259 1.00 0.00 49 GLU A CA 25
ATOM 27447 C C . GLU A 1 49 ? -4.868 9.283 -8.993 1.00 0.00 49 GLU A C 25
ATOM 27448 O O . GLU A 1 49 ? -4.896 8.795 -7.865 1.00 0.00 49 GLU A O 25
ATOM 27460 N N . VAL A 1 50 ? -4.357 8.650 -10.045 1.00 0.00 50 VAL A N 25
ATOM 27461 C CA . VAL A 1 50 ? -3.786 7.313 -9.930 1.00 0.00 50 VAL A CA 25
ATOM 27462 C C . VAL A 1 50 ? -2.315 7.368 -9.522 1.00 0.00 50 VAL A C 25
ATOM 27463 O O . VAL A 1 50 ? -1.796 6.435 -8.908 1.00 0.00 50 VAL A O 25
ATOM 27476 N N . LYS A 1 51 ? -1.646 8.464 -9.870 1.00 0.00 51 LYS A N 25
ATOM 27477 C CA . LYS A 1 51 ? -0.233 8.634 -9.546 1.00 0.00 51 LYS A CA 25
ATOM 27478 C C . LYS A 1 51 ? -0.035 8.998 -8.076 1.00 0.00 51 LYS A C 25
ATOM 27479 O O . LYS A 1 51 ? 1.055 8.830 -7.529 1.00 0.00 51 LYS A O 25
ATOM 27498 N N . LYS A 1 52 ? -1.088 9.503 -7.440 1.00 0.00 52 LYS A N 25
ATOM 27499 C CA . LYS A 1 52 ? -1.016 9.892 -6.036 1.00 0.00 52 LYS A CA 25
ATOM 27500 C C . LYS A 1 52 ? -0.996 8.671 -5.120 1.00 0.00 52 LYS A C 25
ATOM 27501 O O . LYS A 1 52 ? -0.458 8.723 -4.014 1.00 0.00 52 LYS A O 25
ATOM 27520 N N . VAL A 1 53 ? -1.592 7.576 -5.581 1.00 0.00 53 VAL A N 25
ATOM 27521 C CA . VAL A 1 53 ? -1.646 6.347 -4.795 1.00 0.00 53 VAL A CA 25
ATOM 27522 C C . VAL A 1 53 ? -0.356 5.541 -4.919 1.00 0.00 53 VAL A C 25
ATOM 27523 O O . VAL A 1 53 ? 0.212 5.106 -3.918 1.00 0.00 53 VAL A O 25
ATOM 27536 N N . GLU A 1 54 ? 0.097 5.336 -6.152 1.00 0.00 54 GLU A N 25
ATOM 27537 C CA . GLU A 1 54 ? 1.316 4.572 -6.401 1.00 0.00 54 GLU A CA 25
ATOM 27538 C C . GLU A 1 54 ? 2.509 5.194 -5.683 1.00 0.00 54 GLU A C 25
ATOM 27539 O O . GLU A 1 54 ? 3.415 4.489 -5.239 1.00 0.00 54 GLU A O 25
ATOM 27551 N N . GLU A 1 55 ? 2.502 6.517 -5.574 1.00 0.00 55 GLU A N 25
ATOM 27552 C CA . GLU A 1 55 ? 3.584 7.234 -4.908 1.00 0.00 55 GLU A CA 25
ATOM 27553 C C . GLU A 1 55 ? 3.433 7.150 -3.393 1.00 0.00 55 GLU A C 25
ATOM 27554 O O . GLU A 1 55 ? 4.421 7.105 -2.660 1.00 0.00 55 GLU A O 25
ATOM 27566 N N . GLU A 1 56 ? 2.187 7.128 -2.929 1.00 0.00 56 GLU A N 25
ATOM 27567 C CA . GLU A 1 56 ? 1.900 7.047 -1.502 1.00 0.00 56 GLU A CA 25
ATOM 27568 C C . GLU A 1 56 ? 2.222 5.657 -0.962 1.00 0.00 56 GLU A C 25
ATOM 27569 O O . GLU A 1 56 ? 2.738 5.513 0.145 1.00 0.00 56 GLU A O 25
ATOM 27581 N N . VAL A 1 57 ? 1.912 4.636 -1.755 1.00 0.00 57 VAL A N 25
ATOM 27582 C CA . VAL A 1 57 ? 2.166 3.256 -1.362 1.00 0.00 57 VAL A CA 25
ATOM 27583 C C . VAL A 1 57 ? 3.656 2.926 -1.429 1.00 0.00 57 VAL A C 25
ATOM 27584 O O . VAL A 1 57 ? 4.136 2.035 -0.728 1.00 0.00 57 VAL A O 25
ATOM 27597 N N . LYS A 1 58 ? 4.380 3.650 -2.278 1.00 0.00 58 LYS A N 25
ATOM 27598 C CA . LYS A 1 58 ? 5.816 3.434 -2.442 1.00 0.00 58 LYS A CA 25
ATOM 27599 C C . LYS A 1 58 ? 6.528 3.402 -1.091 1.00 0.00 58 LYS A C 25
ATOM 27600 O O . LYS A 1 58 ? 7.557 2.745 -0.937 1.00 0.00 58 LYS A O 25
ATOM 27619 N N . LYS A 1 59 ? 5.973 4.116 -0.117 1.00 0.00 59 LYS A N 25
ATOM 27620 C CA . LYS A 1 59 ? 6.555 4.171 1.219 1.00 0.00 59 LYS A CA 25
ATOM 27621 C C . LYS A 1 59 ? 6.207 2.920 2.021 1.00 0.00 59 LYS A C 25
ATOM 27622 O O . LYS A 1 59 ? 6.978 2.485 2.876 1.00 0.00 59 LYS A O 25
ATOM 27641 N N . LEU A 1 60 ? 5.039 2.351 1.743 1.00 0.00 60 LEU A N 25
ATOM 27642 C CA . LEU A 1 60 ? 4.586 1.154 2.443 1.00 0.00 60 LEU A CA 25
ATOM 27643 C C . LEU A 1 60 ? 5.240 -0.099 1.875 1.00 0.00 60 LEU A C 25
ATOM 27644 O O . LEU A 1 60 ? 5.747 -0.933 2.622 1.00 0.00 60 LEU A O 25
ATOM 27660 N N . GLU A 1 61 ? 5.221 -0.233 0.552 1.00 0.00 61 GLU A N 25
ATOM 27661 C CA . GLU A 1 61 ? 5.812 -1.395 -0.107 1.00 0.00 61 GLU A CA 25
ATOM 27662 C C . GLU A 1 61 ? 7.271 -1.580 0.302 1.00 0.00 61 GLU A C 25
ATOM 27663 O O . GLU A 1 61 ? 7.682 -2.674 0.688 1.00 0.00 61 GLU A O 25
ATOM 27675 N N . GLU A 1 62 ? 8.048 -0.505 0.222 1.00 0.00 62 GLU A N 25
ATOM 27676 C CA . GLU A 1 62 ? 9.460 -0.550 0.591 1.00 0.00 62 GLU A CA 25
ATOM 27677 C C . GLU A 1 62 ? 9.629 -1.074 2.014 1.00 0.00 62 GLU A C 25
ATOM 27678 O O . GLU A 1 62 ? 10.633 -1.708 2.340 1.00 0.00 62 GLU A O 25
ATOM 27690 N N . GLU A 1 63 ? 8.636 -0.805 2.853 1.00 0.00 63 GLU A N 25
ATOM 27691 C CA . GLU A 1 63 ? 8.658 -1.243 4.239 1.00 0.00 63 GLU A CA 25
ATOM 27692 C C . GLU A 1 63 ? 8.393 -2.742 4.338 1.00 0.00 63 GLU A C 25
ATOM 27693 O O . GLU A 1 63 ? 8.779 -3.389 5.310 1.00 0.00 63 GLU A O 25
ATOM 27705 N N . ILE A 1 64 ? 7.729 -3.288 3.322 1.00 0.00 64 ILE A N 25
ATOM 27706 C CA . ILE A 1 64 ? 7.410 -4.707 3.291 1.00 0.00 64 ILE A CA 25
ATOM 27707 C C . ILE A 1 64 ? 8.648 -5.542 2.975 1.00 0.00 64 ILE A C 25
ATOM 27708 O O . ILE A 1 64 ? 8.777 -6.677 3.432 1.00 0.00 64 ILE A O 25
ATOM 27724 N N . LYS A 1 65 ? 9.555 -4.972 2.188 1.00 0.00 65 LYS A N 25
ATOM 27725 C CA . LYS A 1 65 ? 10.783 -5.664 1.809 1.00 0.00 65 LYS A CA 25
ATOM 27726 C C . LYS A 1 65 ? 11.561 -6.121 3.041 1.00 0.00 65 LYS A C 25
ATOM 27727 O O . LYS A 1 65 ? 12.291 -7.110 2.992 1.00 0.00 65 LYS A O 25
ATOM 27746 N N . LYS A 1 66 ? 11.400 -5.396 4.144 1.00 0.00 66 LYS A N 25
ATOM 27747 C CA . LYS A 1 66 ? 12.089 -5.731 5.385 1.00 0.00 66 LYS A CA 25
ATOM 27748 C C . LYS A 1 66 ? 11.259 -6.695 6.229 1.00 0.00 66 LYS A C 25
ATOM 27749 O O . LYS A 1 66 ? 11.805 -7.541 6.936 1.00 0.00 66 LYS A O 25
ATOM 27768 N N . LEU A 1 67 ? 9.940 -6.559 6.148 1.00 0.00 67 LEU A N 25
ATOM 27769 C CA . LEU A 1 67 ? 9.036 -7.419 6.905 1.00 0.00 67 LEU A CA 25
ATOM 27770 C C . LEU A 1 67 ? 7.911 -7.943 6.018 1.00 0.00 67 LEU A C 25
ATOM 27771 O O . LEU A 1 67 ? 7.145 -7.113 5.485 1.00 0.00 67 LEU A O 25
ATOM 27801 N N . GLY A 1 1 ? 1.437 3.994 -19.192 1.00 0.00 1 GLY A N 26
ATOM 27802 C CA . GLY A 1 1 ? 2.204 2.761 -18.862 1.00 0.00 1 GLY A CA 26
ATOM 27803 C C . GLY A 1 1 ? 1.446 1.839 -17.925 1.00 0.00 1 GLY A C 26
ATOM 27804 O O . GLY A 1 1 ? 0.860 0.848 -18.359 1.00 0.00 1 GLY A O 26
ATOM 27810 N N . SER A 1 2 ? 1.460 2.167 -16.638 1.00 0.00 2 SER A N 26
ATOM 27811 C CA . SER A 1 2 ? 0.770 1.362 -15.637 1.00 0.00 2 SER A CA 26
ATOM 27812 C C . SER A 1 2 ? -0.153 2.226 -14.785 1.00 0.00 2 SER A C 26
ATOM 27813 O O . SER A 1 2 ? -1.374 2.185 -14.942 1.00 0.00 2 SER A O 26
ATOM 27821 N N . ARG A 1 3 ? 0.438 3.007 -13.885 1.00 0.00 3 ARG A N 26
ATOM 27822 C CA . ARG A 1 3 ? -0.328 3.882 -13.003 1.00 0.00 3 ARG A CA 26
ATOM 27823 C C . ARG A 1 3 ? -1.169 3.067 -12.024 1.00 0.00 3 ARG A C 26
ATOM 27824 O O . ARG A 1 3 ? -0.919 3.081 -10.819 1.00 0.00 3 ARG A O 26
ATOM 27845 N N . VAL A 1 4 ? -2.159 2.350 -12.549 1.00 0.00 4 VAL A N 26
ATOM 27846 C CA . VAL A 1 4 ? -3.030 1.522 -11.721 1.00 0.00 4 VAL A CA 26
ATOM 27847 C C . VAL A 1 4 ? -2.391 0.164 -11.458 1.00 0.00 4 VAL A C 26
ATOM 27848 O O . VAL A 1 4 ? -2.569 -0.420 -10.388 1.00 0.00 4 VAL A O 26
ATOM 27861 N N . LYS A 1 5 ? -1.634 -0.331 -12.435 1.00 0.00 5 LYS A N 26
ATOM 27862 C CA . LYS A 1 5 ? -0.958 -1.617 -12.298 1.00 0.00 5 LYS A CA 26
ATOM 27863 C C . LYS A 1 5 ? -0.129 -1.642 -11.018 1.00 0.00 5 LYS A C 26
ATOM 27864 O O . LYS A 1 5 ? 0.051 -2.691 -10.400 1.00 0.00 5 LYS A O 26
ATOM 27883 N N . ALA A 1 6 ? 0.357 -0.471 -10.621 1.00 0.00 6 ALA A N 26
ATOM 27884 C CA . ALA A 1 6 ? 1.150 -0.341 -9.405 1.00 0.00 6 ALA A CA 26
ATOM 27885 C C . ALA A 1 6 ? 0.243 -0.320 -8.179 1.00 0.00 6 ALA A C 26
ATOM 27886 O O . ALA A 1 6 ? 0.660 -0.676 -7.078 1.00 0.00 6 ALA A O 26
ATOM 27893 N N . LEU A 1 7 ? -0.998 0.111 -8.382 1.00 0.00 7 LEU A N 26
ATOM 27894 C CA . LEU A 1 7 ? -1.977 0.191 -7.303 1.00 0.00 7 LEU A CA 26
ATOM 27895 C C . LEU A 1 7 ? -2.614 -1.169 -7.028 1.00 0.00 7 LEU A C 26
ATOM 27896 O O . LEU A 1 7 ? -2.821 -1.548 -5.876 1.00 0.00 7 LEU A O 26
ATOM 27912 N N . GLU A 1 8 ? -2.940 -1.887 -8.096 1.00 0.00 8 GLU A N 26
ATOM 27913 C CA . GLU A 1 8 ? -3.577 -3.196 -7.983 1.00 0.00 8 GLU A CA 26
ATOM 27914 C C . GLU A 1 8 ? -2.632 -4.248 -7.404 1.00 0.00 8 GLU A C 26
ATOM 27915 O O . GLU A 1 8 ? -3.063 -5.156 -6.694 1.00 0.00 8 GLU A O 26
ATOM 27927 N N . GLU A 1 9 ? -1.348 -4.135 -7.723 1.00 0.00 9 GLU A N 26
ATOM 27928 C CA . GLU A 1 9 ? -0.356 -5.095 -7.246 1.00 0.00 9 GLU A CA 26
ATOM 27929 C C . GLU A 1 9 ? 0.037 -4.838 -5.792 1.00 0.00 9 GLU A C 26
ATOM 27930 O O . GLU A 1 9 ? -0.130 -5.703 -4.934 1.00 0.00 9 GLU A O 26
ATOM 27942 N N . LYS A 1 10 ? 0.574 -3.653 -5.526 1.00 0.00 10 LYS A N 26
ATOM 27943 C CA . LYS A 1 10 ? 1.013 -3.286 -4.180 1.00 0.00 10 LYS A CA 26
ATOM 27944 C C . LYS A 1 10 ? -0.046 -3.605 -3.124 1.00 0.00 10 LYS A C 26
ATOM 27945 O O . LYS A 1 10 ? 0.282 -4.038 -2.020 1.00 0.00 10 LYS A O 26
ATOM 27964 N N . VAL A 1 11 ? -1.310 -3.383 -3.462 1.00 0.00 11 VAL A N 26
ATOM 27965 C CA . VAL A 1 11 ? -2.402 -3.641 -2.530 1.00 0.00 11 VAL A CA 26
ATOM 27966 C C . VAL A 1 11 ? -2.421 -5.103 -2.086 1.00 0.00 11 VAL A C 26
ATOM 27967 O O . VAL A 1 11 ? -2.875 -5.416 -0.985 1.00 0.00 11 VAL A O 26
ATOM 27980 N N . LYS A 1 12 ? -1.925 -5.995 -2.937 1.00 0.00 12 LYS A N 26
ATOM 27981 C CA . LYS A 1 12 ? -1.891 -7.416 -2.607 1.00 0.00 12 LYS A CA 26
ATOM 27982 C C . LYS A 1 12 ? -0.739 -7.716 -1.654 1.00 0.00 12 LYS A C 26
ATOM 27983 O O . LYS A 1 12 ? -0.866 -8.539 -0.749 1.00 0.00 12 LYS A O 26
ATOM 28002 N N . ALA A 1 13 ? 0.380 -7.033 -1.860 1.00 0.00 13 ALA A N 26
ATOM 28003 C CA . ALA A 1 13 ? 1.551 -7.212 -1.017 1.00 0.00 13 ALA A CA 26
ATOM 28004 C C . ALA A 1 13 ? 1.423 -6.390 0.261 1.00 0.00 13 ALA A C 26
ATOM 28005 O O . ALA A 1 13 ? 2.039 -6.702 1.277 1.00 0.00 13 ALA A O 26
ATOM 28012 N N . LEU A 1 14 ? 0.625 -5.330 0.196 1.00 0.00 14 LEU A N 26
ATOM 28013 C CA . LEU A 1 14 ? 0.417 -4.452 1.339 1.00 0.00 14 LEU A CA 26
ATOM 28014 C C . LEU A 1 14 ? -0.302 -5.168 2.480 1.00 0.00 14 LEU A C 26
ATOM 28015 O O . LEU A 1 14 ? 0.177 -5.188 3.612 1.00 0.00 14 LEU A O 26
ATOM 28031 N N . GLU A 1 15 ? -1.465 -5.733 2.176 1.00 0.00 15 GLU A N 26
ATOM 28032 C CA . GLU A 1 15 ? -2.267 -6.427 3.184 1.00 0.00 15 GLU A CA 26
ATOM 28033 C C . GLU A 1 15 ? -1.765 -7.848 3.454 1.00 0.00 15 GLU A C 26
ATOM 28034 O O . GLU A 1 15 ? -1.518 -8.217 4.602 1.00 0.00 15 GLU A O 26
ATOM 28046 N N . GLU A 1 16 ? -1.642 -8.648 2.399 1.00 0.00 16 GLU A N 26
ATOM 28047 C CA . GLU A 1 16 ? -1.205 -10.039 2.529 1.00 0.00 16 GLU A CA 26
ATOM 28048 C C . GLU A 1 16 ? 0.092 -10.175 3.322 1.00 0.00 16 GLU A C 26
ATOM 28049 O O . GLU A 1 16 ? 0.253 -11.122 4.089 1.00 0.00 16 GLU A O 26
ATOM 28061 N N . LYS A 1 17 ? 1.020 -9.248 3.125 1.00 0.00 17 LYS A N 26
ATOM 28062 C CA . LYS A 1 17 ? 2.298 -9.302 3.826 1.00 0.00 17 LYS A CA 26
ATOM 28063 C C . LYS A 1 17 ? 2.130 -8.968 5.303 1.00 0.00 17 LYS A C 26
ATOM 28064 O O . LYS A 1 17 ? 2.600 -9.700 6.171 1.00 0.00 17 LYS A O 26
ATOM 28083 N N . VAL A 1 18 ? 1.459 -7.855 5.581 1.00 0.00 18 VAL A N 26
ATOM 28084 C CA . VAL A 1 18 ? 1.238 -7.429 6.956 1.00 0.00 18 VAL A CA 26
ATOM 28085 C C . VAL A 1 18 ? 0.375 -8.433 7.710 1.00 0.00 18 VAL A C 26
ATOM 28086 O O . VAL A 1 18 ? 0.594 -8.686 8.895 1.00 0.00 18 VAL A O 26
ATOM 28099 N N . LYS A 1 19 ? -0.603 -9.007 7.018 1.00 0.00 19 LYS A N 26
ATOM 28100 C CA . LYS A 1 19 ? -1.493 -9.986 7.628 1.00 0.00 19 LYS A CA 26
ATOM 28101 C C . LYS A 1 19 ? -0.738 -11.268 7.967 1.00 0.00 19 LYS A C 26
ATOM 28102 O O . LYS A 1 19 ? -1.119 -12.002 8.878 1.00 0.00 19 LYS A O 26
ATOM 28121 N N . ALA A 1 20 ? 0.334 -11.532 7.225 1.00 0.00 20 ALA A N 26
ATOM 28122 C CA . ALA A 1 20 ? 1.142 -12.725 7.446 1.00 0.00 20 ALA A CA 26
ATOM 28123 C C . ALA A 1 20 ? 2.352 -12.425 8.327 1.00 0.00 20 ALA A C 26
ATOM 28124 O O . ALA A 1 20 ? 2.967 -13.338 8.880 1.00 0.00 20 ALA A O 26
ATOM 28131 N N . LEU A 1 21 ? 2.696 -11.145 8.453 1.00 0.00 21 LEU A N 26
ATOM 28132 C CA . LEU A 1 21 ? 3.836 -10.740 9.265 1.00 0.00 21 LEU A CA 26
ATOM 28133 C C . LEU A 1 21 ? 3.469 -10.729 10.748 1.00 0.00 21 LEU A C 26
ATOM 28134 O O . LEU A 1 21 ? 4.224 -11.219 11.589 1.00 0.00 21 LEU A O 26
ATOM 28150 N N . GLY A 1 22 ? 2.307 -10.168 11.059 1.00 0.00 22 GLY A N 26
ATOM 28151 C CA . GLY A 1 22 ? 1.859 -10.103 12.438 1.00 0.00 22 GLY A CA 26
ATOM 28152 C C . GLY A 1 22 ? 1.906 -8.695 12.999 1.00 0.00 22 GLY A C 26
ATOM 28153 O O . GLY A 1 22 ? 1.057 -7.863 12.678 1.00 0.00 22 GLY A O 26
ATOM 28157 N N . GLY A 1 23 ? 2.901 -8.426 13.837 1.00 0.00 23 GLY A N 26
ATOM 28158 C CA . GLY A 1 23 ? 3.037 -7.108 14.429 1.00 0.00 23 GLY A CA 26
ATOM 28159 C C . GLY A 1 23 ? 4.293 -6.973 15.267 1.00 0.00 23 GLY A C 26
ATOM 28160 O O . GLY A 1 23 ? 4.886 -7.973 15.676 1.00 0.00 23 GLY A O 26
ATOM 28164 N N . GLY A 1 24 ? 4.702 -5.735 15.525 1.00 0.00 24 GLY A N 26
ATOM 28165 C CA . GLY A 1 24 ? 5.893 -5.498 16.320 1.00 0.00 24 GLY A CA 26
ATOM 28166 C C . GLY A 1 24 ? 6.301 -4.037 16.338 1.00 0.00 24 GLY A C 26
ATOM 28167 O O . GLY A 1 24 ? 7.363 -3.676 15.831 1.00 0.00 24 GLY A O 26
ATOM 28171 N N . GLY A 1 25 ? 5.456 -3.196 16.926 1.00 0.00 25 GLY A N 26
ATOM 28172 C CA . GLY A 1 25 ? 5.753 -1.777 16.999 1.00 0.00 25 GLY A CA 26
ATOM 28173 C C . GLY A 1 25 ? 5.615 -1.083 15.659 1.00 0.00 25 GLY A C 26
ATOM 28174 O O . GLY A 1 25 ? 4.588 -0.467 15.375 1.00 0.00 25 GLY A O 26
ATOM 28178 N N . ARG A 1 26 ? 6.652 -1.182 14.832 1.00 0.00 26 ARG A N 26
ATOM 28179 C CA . ARG A 1 26 ? 6.643 -0.558 13.512 1.00 0.00 26 ARG A CA 26
ATOM 28180 C C . ARG A 1 26 ? 5.422 -0.990 12.709 1.00 0.00 26 ARG A C 26
ATOM 28181 O O . ARG A 1 26 ? 4.956 -0.262 11.832 1.00 0.00 26 ARG A O 26
ATOM 28202 N N . ILE A 1 27 ? 4.914 -2.180 13.009 1.00 0.00 27 ILE A N 26
ATOM 28203 C CA . ILE A 1 27 ? 3.753 -2.712 12.309 1.00 0.00 27 ILE A CA 26
ATOM 28204 C C . ILE A 1 27 ? 2.467 -2.037 12.773 1.00 0.00 27 ILE A C 26
ATOM 28205 O O . ILE A 1 27 ? 1.508 -1.920 12.012 1.00 0.00 27 ILE A O 26
ATOM 28221 N N . GLU A 1 28 ? 2.450 -1.597 14.028 1.00 0.00 28 GLU A N 26
ATOM 28222 C CA . GLU A 1 28 ? 1.276 -0.936 14.595 1.00 0.00 28 GLU A CA 26
ATOM 28223 C C . GLU A 1 28 ? 0.789 0.198 13.695 1.00 0.00 28 GLU A C 26
ATOM 28224 O O . GLU A 1 28 ? -0.369 0.218 13.278 1.00 0.00 28 GLU A O 26
ATOM 28236 N N . GLU A 1 29 ? 1.679 1.140 13.400 1.00 0.00 29 GLU A N 26
ATOM 28237 C CA . GLU A 1 29 ? 1.336 2.276 12.551 1.00 0.00 29 GLU A CA 26
ATOM 28238 C C . GLU A 1 29 ? 1.303 1.872 11.079 1.00 0.00 29 GLU A C 26
ATOM 28239 O O . GLU A 1 29 ? 0.613 2.493 10.270 1.00 0.00 29 GLU A O 26
ATOM 28251 N N . LEU A 1 30 ? 2.057 0.831 10.738 1.00 0.00 30 LEU A N 26
ATOM 28252 C CA . LEU A 1 30 ? 2.120 0.345 9.363 1.00 0.00 30 LEU A CA 26
ATOM 28253 C C . LEU A 1 30 ? 0.730 0.010 8.832 1.00 0.00 30 LEU A C 26
ATOM 28254 O O . LEU A 1 30 ? 0.381 0.372 7.709 1.00 0.00 30 LEU A O 26
ATOM 28270 N N . LYS A 1 31 ? -0.059 -0.687 9.643 1.00 0.00 31 LYS A N 26
ATOM 28271 C CA . LYS A 1 31 ? -1.410 -1.073 9.248 1.00 0.00 31 LYS A CA 26
ATOM 28272 C C . LYS A 1 31 ? -2.282 0.152 9.002 1.00 0.00 31 LYS A C 26
ATOM 28273 O O . LYS A 1 31 ? -3.077 0.181 8.063 1.00 0.00 31 LYS A O 26
ATOM 28292 N N . LYS A 1 32 ? -2.132 1.163 9.852 1.00 0.00 32 LYS A N 26
ATOM 28293 C CA . LYS A 1 32 ? -2.910 2.391 9.725 1.00 0.00 32 LYS A CA 26
ATOM 28294 C C . LYS A 1 32 ? -2.778 2.980 8.324 1.00 0.00 32 LYS A C 26
ATOM 28295 O O . LYS A 1 32 ? -3.727 3.553 7.790 1.00 0.00 32 LYS A O 26
ATOM 28314 N N . LYS A 1 33 ? -1.596 2.835 7.735 1.00 0.00 33 LYS A N 26
ATOM 28315 C CA . LYS A 1 33 ? -1.338 3.353 6.395 1.00 0.00 33 LYS A CA 26
ATOM 28316 C C . LYS A 1 33 ? -1.889 2.413 5.325 1.00 0.00 33 LYS A C 26
ATOM 28317 O O . LYS A 1 33 ? -2.165 2.831 4.201 1.00 0.00 33 LYS A O 26
ATOM 28336 N N . CYS A 1 34 ? -2.038 1.141 5.682 1.00 0.00 34 CYS A N 26
ATOM 28337 C CA . CYS A 1 34 ? -2.550 0.133 4.758 1.00 0.00 34 CYS A CA 26
ATOM 28338 C C . CYS A 1 34 ? -4.051 0.302 4.540 1.00 0.00 34 CYS A C 26
ATOM 28339 O O . CYS A 1 34 ? -4.509 0.514 3.416 1.00 0.00 34 CYS A O 26
ATOM 28346 N N . GLU A 1 35 ? -4.812 0.197 5.626 1.00 0.00 35 GLU A N 26
ATOM 28347 C CA . GLU A 1 35 ? -6.266 0.326 5.577 1.00 0.00 35 GLU A CA 26
ATOM 28348 C C . GLU A 1 35 ? -6.700 1.553 4.779 1.00 0.00 35 GLU A C 26
ATOM 28349 O O . GLU A 1 35 ? -7.746 1.541 4.134 1.00 0.00 35 GLU A O 26
ATOM 28361 N N . GLU A 1 36 ? -5.898 2.611 4.830 1.00 0.00 36 GLU A N 26
ATOM 28362 C CA . GLU A 1 36 ? -6.210 3.840 4.105 1.00 0.00 36 GLU A CA 26
ATOM 28363 C C . GLU A 1 36 ? -5.832 3.710 2.633 1.00 0.00 36 GLU A C 26
ATOM 28364 O O . GLU A 1 36 ? -6.443 4.334 1.767 1.00 0.00 36 GLU A O 26
ATOM 28376 N N . LEU A 1 37 ? -4.810 2.905 2.366 1.00 0.00 37 LEU A N 26
ATOM 28377 C CA . LEU A 1 37 ? -4.328 2.694 1.005 1.00 0.00 37 LEU A CA 26
ATOM 28378 C C . LEU A 1 37 ? -5.205 1.703 0.243 1.00 0.00 37 LEU A C 26
ATOM 28379 O O . LEU A 1 37 ? -5.562 1.937 -0.911 1.00 0.00 37 LEU A O 26
ATOM 28395 N N . LYS A 1 38 ? -5.530 0.589 0.889 1.00 0.00 38 LYS A N 26
ATOM 28396 C CA . LYS A 1 38 ? -6.346 -0.447 0.268 1.00 0.00 38 LYS A CA 26
ATOM 28397 C C . LYS A 1 38 ? -7.802 -0.003 0.122 1.00 0.00 38 LYS A C 26
ATOM 28398 O O . LYS A 1 38 ? -8.511 -0.448 -0.782 1.00 0.00 38 LYS A O 26
ATOM 28417 N N . LYS A 1 39 ? -8.239 0.866 1.023 1.00 0.00 39 LYS A N 26
ATOM 28418 C CA . LYS A 1 39 ? -9.608 1.369 1.014 1.00 0.00 39 LYS A CA 26
ATOM 28419 C C . LYS A 1 39 ? -9.793 2.470 -0.029 1.00 0.00 39 LYS A C 26
ATOM 28420 O O . LYS A 1 39 ? -10.875 2.628 -0.594 1.00 0.00 39 LYS A O 26
ATOM 28439 N N . LYS A 1 40 ? -8.737 3.238 -0.268 1.00 0.00 40 LYS A N 26
ATOM 28440 C CA . LYS A 1 40 ? -8.786 4.336 -1.229 1.00 0.00 40 LYS A CA 26
ATOM 28441 C C . LYS A 1 40 ? -8.959 3.833 -2.658 1.00 0.00 40 LYS A C 26
ATOM 28442 O O . LYS A 1 40 ? -9.886 4.238 -3.359 1.00 0.00 40 LYS A O 26
ATOM 28461 N N . ILE A 1 41 ? -8.056 2.962 -3.092 1.00 0.00 41 ILE A N 26
ATOM 28462 C CA . ILE A 1 41 ? -8.102 2.420 -4.447 1.00 0.00 41 ILE A CA 26
ATOM 28463 C C . ILE A 1 41 ? -9.445 1.758 -4.749 1.00 0.00 41 ILE A C 26
ATOM 28464 O O . ILE A 1 41 ? -10.046 2.006 -5.795 1.00 0.00 41 ILE A O 26
ATOM 28480 N N . GLU A 1 42 ? -9.909 0.912 -3.836 1.00 0.00 42 GLU A N 26
ATOM 28481 C CA . GLU A 1 42 ? -11.178 0.214 -4.019 1.00 0.00 42 GLU A CA 26
ATOM 28482 C C . GLU A 1 42 ? -12.337 1.196 -4.164 1.00 0.00 42 GLU A C 26
ATOM 28483 O O . GLU A 1 42 ? -13.347 0.886 -4.797 1.00 0.00 42 GLU A O 26
ATOM 28495 N N . GLU A 1 43 ? -12.193 2.377 -3.570 1.00 0.00 43 GLU A N 26
ATOM 28496 C CA . GLU A 1 43 ? -13.239 3.394 -3.634 1.00 0.00 43 GLU A CA 26
ATOM 28497 C C . GLU A 1 43 ? -13.035 4.327 -4.825 1.00 0.00 43 GLU A C 26
ATOM 28498 O O . GLU A 1 43 ? -13.966 4.583 -5.590 1.00 0.00 43 GLU A O 26
ATOM 28510 N N . LEU A 1 44 ? -11.817 4.835 -4.975 1.00 0.00 44 LEU A N 26
ATOM 28511 C CA . LEU A 1 44 ? -11.498 5.743 -6.071 1.00 0.00 44 LEU A CA 26
ATOM 28512 C C . LEU A 1 44 ? -11.568 5.025 -7.416 1.00 0.00 44 LEU A C 26
ATOM 28513 O O . LEU A 1 44 ? -10.855 4.047 -7.647 1.00 0.00 44 LEU A O 26
ATOM 28529 N N . GLY A 1 45 ? -12.429 5.518 -8.299 1.00 0.00 45 GLY A N 26
ATOM 28530 C CA . GLY A 1 45 ? -12.576 4.916 -9.611 1.00 0.00 45 GLY A CA 26
ATOM 28531 C C . GLY A 1 45 ? -12.147 5.849 -10.725 1.00 0.00 45 GLY A C 26
ATOM 28532 O O . GLY A 1 45 ? -11.427 5.449 -11.640 1.00 0.00 45 GLY A O 26
ATOM 28536 N N . GLY A 1 46 ? -12.591 7.101 -10.648 1.00 0.00 46 GLY A N 26
ATOM 28537 C CA . GLY A 1 46 ? -12.240 8.078 -11.661 1.00 0.00 46 GLY A CA 26
ATOM 28538 C C . GLY A 1 46 ? -11.422 9.225 -11.101 1.00 0.00 46 GLY A C 26
ATOM 28539 O O . GLY A 1 46 ? -10.578 9.791 -11.796 1.00 0.00 46 GLY A O 26
ATOM 28543 N N . GLY A 1 47 ? -11.671 9.568 -9.842 1.00 0.00 47 GLY A N 26
ATOM 28544 C CA . GLY A 1 47 ? -10.942 10.653 -9.210 1.00 0.00 47 GLY A CA 26
ATOM 28545 C C . GLY A 1 47 ? -9.932 10.158 -8.194 1.00 0.00 47 GLY A C 26
ATOM 28546 O O . GLY A 1 47 ? -9.704 8.955 -8.069 1.00 0.00 47 GLY A O 26
ATOM 28550 N N . GLY A 1 48 ? -9.324 11.090 -7.464 1.00 0.00 48 GLY A N 26
ATOM 28551 C CA . GLY A 1 48 ? -8.340 10.722 -6.463 1.00 0.00 48 GLY A CA 26
ATOM 28552 C C . GLY A 1 48 ? -6.941 10.583 -7.036 1.00 0.00 48 GLY A C 26
ATOM 28553 O O . GLY A 1 48 ? -5.978 10.394 -6.293 1.00 0.00 48 GLY A O 26
ATOM 28557 N N . GLU A 1 49 ? -6.825 10.677 -8.359 1.00 0.00 49 GLU A N 26
ATOM 28558 C CA . GLU A 1 49 ? -5.533 10.560 -9.025 1.00 0.00 49 GLU A CA 26
ATOM 28559 C C . GLU A 1 49 ? -4.939 9.169 -8.822 1.00 0.00 49 GLU A C 26
ATOM 28560 O O . GLU A 1 49 ? -4.847 8.681 -7.695 1.00 0.00 49 GLU A O 26
ATOM 28572 N N . VAL A 1 50 ? -4.543 8.536 -9.921 1.00 0.00 50 VAL A N 26
ATOM 28573 C CA . VAL A 1 50 ? -3.961 7.199 -9.868 1.00 0.00 50 VAL A CA 26
ATOM 28574 C C . VAL A 1 50 ? -2.455 7.251 -9.621 1.00 0.00 50 VAL A C 26
ATOM 28575 O O . VAL A 1 50 ? -1.884 6.342 -9.018 1.00 0.00 50 VAL A O 26
ATOM 28588 N N . LYS A 1 51 ? -1.814 8.313 -10.100 1.00 0.00 51 LYS A N 26
ATOM 28589 C CA . LYS A 1 51 ? -0.371 8.473 -9.939 1.00 0.00 51 LYS A CA 26
ATOM 28590 C C . LYS A 1 51 ? -0.009 8.888 -8.516 1.00 0.00 51 LYS A C 26
ATOM 28591 O O . LYS A 1 51 ? 1.108 8.648 -8.058 1.00 0.00 51 LYS A O 26
ATOM 28610 N N . LYS A 1 52 ? -0.952 9.516 -7.821 1.00 0.00 52 LYS A N 26
ATOM 28611 C CA . LYS A 1 52 ? -0.718 9.963 -6.453 1.00 0.00 52 LYS A CA 26
ATOM 28612 C C . LYS A 1 52 ? -0.816 8.804 -5.463 1.00 0.00 52 LYS A C 26
ATOM 28613 O O . LYS A 1 52 ? -0.251 8.862 -4.371 1.00 0.00 52 LYS A O 26
ATOM 28632 N N . VAL A 1 53 ? -1.540 7.756 -5.846 1.00 0.00 53 VAL A N 26
ATOM 28633 C CA . VAL A 1 53 ? -1.713 6.591 -4.984 1.00 0.00 53 VAL A CA 26
ATOM 28634 C C . VAL A 1 53 ? -0.516 5.647 -5.071 1.00 0.00 53 VAL A C 26
ATOM 28635 O O . VAL A 1 53 ? -0.109 5.056 -4.071 1.00 0.00 53 VAL A O 26
ATOM 28648 N N . GLU A 1 54 ? 0.040 5.505 -6.269 1.00 0.00 54 GLU A N 26
ATOM 28649 C CA . GLU A 1 54 ? 1.187 4.626 -6.477 1.00 0.00 54 GLU A CA 26
ATOM 28650 C C . GLU A 1 54 ? 2.443 5.206 -5.838 1.00 0.00 54 GLU A C 26
ATOM 28651 O O . GLU A 1 54 ? 3.312 4.470 -5.371 1.00 0.00 54 GLU A O 26
ATOM 28663 N N . GLU A 1 55 ? 2.533 6.531 -5.822 1.00 0.00 55 GLU A N 26
ATOM 28664 C CA . GLU A 1 55 ? 3.685 7.213 -5.241 1.00 0.00 55 GLU A CA 26
ATOM 28665 C C . GLU A 1 55 ? 3.669 7.117 -3.719 1.00 0.00 55 GLU A C 26
ATOM 28666 O O . GLU A 1 55 ? 4.704 6.895 -3.090 1.00 0.00 55 GLU A O 26
ATOM 28678 N N . GLU A 1 56 ? 2.489 7.289 -3.130 1.00 0.00 56 GLU A N 26
ATOM 28679 C CA . GLU A 1 56 ? 2.341 7.224 -1.681 1.00 0.00 56 GLU A CA 26
ATOM 28680 C C . GLU A 1 56 ? 2.592 5.809 -1.167 1.00 0.00 56 GLU A C 26
ATOM 28681 O O . GLU A 1 56 ? 3.303 5.615 -0.181 1.00 0.00 56 GLU A O 26
ATOM 28693 N N . VAL A 1 57 ? 2.004 4.826 -1.840 1.00 0.00 57 VAL A N 26
ATOM 28694 C CA . VAL A 1 57 ? 2.166 3.430 -1.450 1.00 0.00 57 VAL A CA 26
ATOM 28695 C C . VAL A 1 57 ? 3.627 2.999 -1.539 1.00 0.00 57 VAL A C 26
ATOM 28696 O O . VAL A 1 57 ? 4.056 2.082 -0.839 1.00 0.00 57 VAL A O 26
ATOM 28709 N N . LYS A 1 58 ? 4.389 3.668 -2.400 1.00 0.00 58 LYS A N 26
ATOM 28710 C CA . LYS A 1 58 ? 5.804 3.355 -2.574 1.00 0.00 58 LYS A CA 26
ATOM 28711 C C . LYS A 1 58 ? 6.538 3.385 -1.235 1.00 0.00 58 LYS A C 26
ATOM 28712 O O . LYS A 1 58 ? 7.542 2.698 -1.052 1.00 0.00 58 LYS A O 26
ATOM 28731 N N . LYS A 1 59 ? 6.026 4.185 -0.304 1.00 0.00 59 LYS A N 26
ATOM 28732 C CA . LYS A 1 59 ? 6.631 4.303 1.019 1.00 0.00 59 LYS A CA 26
ATOM 28733 C C . LYS A 1 59 ? 6.244 3.119 1.901 1.00 0.00 59 LYS A C 26
ATOM 28734 O O . LYS A 1 59 ? 7.000 2.718 2.785 1.00 0.00 59 LYS A O 26
ATOM 28753 N N . LEU A 1 60 ? 5.061 2.564 1.654 1.00 0.00 60 LEU A N 26
ATOM 28754 C CA . LEU A 1 60 ? 4.574 1.424 2.424 1.00 0.00 60 LEU A CA 26
ATOM 28755 C C . LEU A 1 60 ? 5.200 0.125 1.929 1.00 0.00 60 LEU A C 26
ATOM 28756 O O . LEU A 1 60 ? 5.695 -0.679 2.719 1.00 0.00 60 LEU A O 26
ATOM 28772 N N . GLU A 1 61 ? 5.165 -0.078 0.617 1.00 0.00 61 GLU A N 26
ATOM 28773 C CA . GLU A 1 61 ? 5.718 -1.286 0.011 1.00 0.00 61 GLU A CA 26
ATOM 28774 C C . GLU A 1 61 ? 7.222 -1.403 0.253 1.00 0.00 61 GLU A C 26
ATOM 28775 O O . GLU A 1 61 ? 7.770 -2.505 0.263 1.00 0.00 61 GLU A O 26
ATOM 28787 N N . GLU A 1 62 ? 7.887 -0.266 0.433 1.00 0.00 62 GLU A N 26
ATOM 28788 C CA . GLU A 1 62 ? 9.330 -0.257 0.659 1.00 0.00 62 GLU A CA 26
ATOM 28789 C C . GLU A 1 62 ? 9.694 -0.932 1.981 1.00 0.00 62 GLU A C 26
ATOM 28790 O O . GLU A 1 62 ? 10.759 -1.540 2.104 1.00 0.00 62 GLU A O 26
ATOM 28802 N N . GLU A 1 63 ? 8.811 -0.824 2.968 1.00 0.00 63 GLU A N 26
ATOM 28803 C CA . GLU A 1 63 ? 9.054 -1.427 4.273 1.00 0.00 63 GLU A CA 26
ATOM 28804 C C . GLU A 1 63 ? 8.729 -2.918 4.256 1.00 0.00 63 GLU A C 26
ATOM 28805 O O . GLU A 1 63 ? 9.324 -3.701 4.995 1.00 0.00 63 GLU A O 26
ATOM 28817 N N . ILE A 1 64 ? 7.784 -3.300 3.405 1.00 0.00 64 ILE A N 26
ATOM 28818 C CA . ILE A 1 64 ? 7.378 -4.695 3.288 1.00 0.00 64 ILE A CA 26
ATOM 28819 C C . ILE A 1 64 ? 8.530 -5.558 2.782 1.00 0.00 64 ILE A C 26
ATOM 28820 O O . ILE A 1 64 ? 8.639 -6.733 3.134 1.00 0.00 64 ILE A O 26
ATOM 28836 N N . LYS A 1 65 ? 9.388 -4.969 1.955 1.00 0.00 65 LYS A N 26
ATOM 28837 C CA . LYS A 1 65 ? 10.532 -5.685 1.403 1.00 0.00 65 LYS A CA 26
ATOM 28838 C C . LYS A 1 65 ? 11.401 -6.260 2.518 1.00 0.00 65 LYS A C 26
ATOM 28839 O O . LYS A 1 65 ? 11.971 -7.343 2.379 1.00 0.00 65 LYS A O 26
ATOM 28858 N N . LYS A 1 66 ? 11.494 -5.528 3.624 1.00 0.00 66 LYS A N 26
ATOM 28859 C CA . LYS A 1 66 ? 12.291 -5.965 4.765 1.00 0.00 66 LYS A CA 26
ATOM 28860 C C . LYS A 1 66 ? 11.509 -6.940 5.642 1.00 0.00 66 LYS A C 26
ATOM 28861 O O . LYS A 1 66 ? 12.094 -7.768 6.339 1.00 0.00 66 LYS A O 26
ATOM 28880 N N . LEU A 1 67 ? 10.183 -6.833 5.605 1.00 0.00 67 LEU A N 26
ATOM 28881 C CA . LEU A 1 67 ? 9.325 -7.706 6.399 1.00 0.00 67 LEU A CA 26
ATOM 28882 C C . LEU A 1 67 ? 8.159 -8.227 5.565 1.00 0.00 67 LEU A C 26
ATOM 28883 O O . LEU A 1 67 ? 7.250 -7.430 5.255 1.00 0.00 67 LEU A O 26
ATOM 28913 N N . GLY A 1 1 ? 2.391 4.204 -18.299 1.00 0.00 1 GLY A N 27
ATOM 28914 C CA . GLY A 1 1 ? 1.822 2.981 -18.931 1.00 0.00 1 GLY A CA 27
ATOM 28915 C C . GLY A 1 1 ? 0.849 2.257 -18.023 1.00 0.00 1 GLY A C 27
ATOM 28916 O O . GLY A 1 1 ? -0.263 1.925 -18.433 1.00 0.00 1 GLY A O 27
ATOM 28922 N N . SER A 1 2 ? 1.267 2.012 -16.785 1.00 0.00 2 SER A N 27
ATOM 28923 C CA . SER A 1 2 ? 0.424 1.323 -15.815 1.00 0.00 2 SER A CA 27
ATOM 28924 C C . SER A 1 2 ? 0.360 2.096 -14.503 1.00 0.00 2 SER A C 27
ATOM 28925 O O . SER A 1 2 ? 1.190 1.903 -13.614 1.00 0.00 2 SER A O 27
ATOM 28933 N N . ARG A 1 3 ? -0.630 2.973 -14.389 1.00 0.00 3 ARG A N 27
ATOM 28934 C CA . ARG A 1 3 ? -0.804 3.777 -13.187 1.00 0.00 3 ARG A CA 27
ATOM 28935 C C . ARG A 1 3 ? -1.589 3.008 -12.130 1.00 0.00 3 ARG A C 27
ATOM 28936 O O . ARG A 1 3 ? -1.216 2.993 -10.957 1.00 0.00 3 ARG A O 27
ATOM 28957 N N . VAL A 1 4 ? -2.674 2.367 -12.554 1.00 0.00 4 VAL A N 27
ATOM 28958 C CA . VAL A 1 4 ? -3.513 1.590 -11.645 1.00 0.00 4 VAL A CA 27
ATOM 28959 C C . VAL A 1 4 ? -2.912 0.214 -11.391 1.00 0.00 4 VAL A C 27
ATOM 28960 O O . VAL A 1 4 ? -3.026 -0.331 -10.293 1.00 0.00 4 VAL A O 27
ATOM 28973 N N . LYS A 1 5 ? -2.263 -0.343 -12.410 1.00 0.00 5 LYS A N 27
ATOM 28974 C CA . LYS A 1 5 ? -1.637 -1.656 -12.290 1.00 0.00 5 LYS A CA 27
ATOM 28975 C C . LYS A 1 5 ? -0.703 -1.691 -11.085 1.00 0.00 5 LYS A C 27
ATOM 28976 O O . LYS A 1 5 ? -0.532 -2.728 -10.448 1.00 0.00 5 LYS A O 27
ATOM 28995 N N . ALA A 1 6 ? -0.112 -0.542 -10.773 1.00 0.00 6 ALA A N 27
ATOM 28996 C CA . ALA A 1 6 ? 0.790 -0.429 -9.633 1.00 0.00 6 ALA A CA 27
ATOM 28997 C C . ALA A 1 6 ? -0.000 -0.309 -8.333 1.00 0.00 6 ALA A C 27
ATOM 28998 O O . ALA A 1 6 ? 0.489 -0.660 -7.260 1.00 0.00 6 ALA A O 27
ATOM 29005 N N . LEU A 1 7 ? -1.225 0.201 -8.442 1.00 0.00 7 LEU A N 27
ATOM 29006 C CA . LEU A 1 7 ? -2.094 0.384 -7.285 1.00 0.00 7 LEU A CA 27
ATOM 29007 C C . LEU A 1 7 ? -2.772 -0.923 -6.886 1.00 0.00 7 LEU A C 27
ATOM 29008 O O . LEU A 1 7 ? -2.814 -1.274 -5.709 1.00 0.00 7 LEU A O 27
ATOM 29024 N N . GLU A 1 8 ? -3.307 -1.633 -7.872 1.00 0.00 8 GLU A N 27
ATOM 29025 C CA . GLU A 1 8 ? -3.993 -2.897 -7.623 1.00 0.00 8 GLU A CA 27
ATOM 29026 C C . GLU A 1 8 ? -3.023 -3.967 -7.126 1.00 0.00 8 GLU A C 27
ATOM 29027 O O . GLU A 1 8 ? -3.385 -4.821 -6.317 1.00 0.00 8 GLU A O 27
ATOM 29039 N N . GLU A 1 9 ? -1.795 -3.917 -7.625 1.00 0.00 9 GLU A N 27
ATOM 29040 C CA . GLU A 1 9 ? -0.768 -4.882 -7.246 1.00 0.00 9 GLU A CA 27
ATOM 29041 C C . GLU A 1 9 ? -0.170 -4.557 -5.879 1.00 0.00 9 GLU A C 27
ATOM 29042 O O . GLU A 1 9 ? 0.308 -5.446 -5.175 1.00 0.00 9 GLU A O 27
ATOM 29054 N N . LYS A 1 10 ? -0.185 -3.279 -5.518 1.00 0.00 10 LYS A N 27
ATOM 29055 C CA . LYS A 1 10 ? 0.373 -2.837 -4.245 1.00 0.00 10 LYS A CA 27
ATOM 29056 C C . LYS A 1 10 ? -0.562 -3.149 -3.076 1.00 0.00 10 LYS A C 27
ATOM 29057 O O . LYS A 1 10 ? -0.118 -3.263 -1.934 1.00 0.00 10 LYS A O 27
ATOM 29076 N N . VAL A 1 11 ? -1.852 -3.285 -3.362 1.00 0.00 11 VAL A N 27
ATOM 29077 C CA . VAL A 1 11 ? -2.832 -3.581 -2.323 1.00 0.00 11 VAL A CA 27
ATOM 29078 C C . VAL A 1 11 ? -2.717 -5.033 -1.862 1.00 0.00 11 VAL A C 27
ATOM 29079 O O . VAL A 1 11 ? -3.076 -5.361 -0.733 1.00 0.00 11 VAL A O 27
ATOM 29092 N N . LYS A 1 12 ? -2.214 -5.895 -2.740 1.00 0.00 12 LYS A N 27
ATOM 29093 C CA . LYS A 1 12 ? -2.050 -7.304 -2.412 1.00 0.00 12 LYS A CA 27
ATOM 29094 C C . LYS A 1 12 ? -0.820 -7.508 -1.534 1.00 0.00 12 LYS A C 27
ATOM 29095 O O . LYS A 1 12 ? -0.864 -8.239 -0.547 1.00 0.00 12 LYS A O 27
ATOM 29114 N N . ALA A 1 13 ? 0.275 -6.857 -1.902 1.00 0.00 13 ALA A N 27
ATOM 29115 C CA . ALA A 1 13 ? 1.517 -6.965 -1.150 1.00 0.00 13 ALA A CA 27
ATOM 29116 C C . ALA A 1 13 ? 1.447 -6.156 0.143 1.00 0.00 13 ALA A C 27
ATOM 29117 O O . ALA A 1 13 ? 2.165 -6.436 1.100 1.00 0.00 13 ALA A O 27
ATOM 29124 N N . LEU A 1 14 ? 0.591 -5.142 0.157 1.00 0.00 14 LEU A N 27
ATOM 29125 C CA . LEU A 1 14 ? 0.442 -4.283 1.325 1.00 0.00 14 LEU A CA 27
ATOM 29126 C C . LEU A 1 14 ? -0.204 -5.019 2.501 1.00 0.00 14 LEU A C 27
ATOM 29127 O O . LEU A 1 14 ? 0.346 -5.042 3.602 1.00 0.00 14 LEU A O 27
ATOM 29143 N N . GLU A 1 15 ? -1.379 -5.598 2.272 1.00 0.00 15 GLU A N 27
ATOM 29144 C CA . GLU A 1 15 ? -2.101 -6.307 3.331 1.00 0.00 15 GLU A CA 27
ATOM 29145 C C . GLU A 1 15 ? -1.567 -7.726 3.557 1.00 0.00 15 GLU A C 27
ATOM 29146 O O . GLU A 1 15 ? -1.151 -8.071 4.663 1.00 0.00 15 GLU A O 27
ATOM 29158 N N . GLU A 1 16 ? -1.609 -8.550 2.512 1.00 0.00 16 GLU A N 27
ATOM 29159 C CA . GLU A 1 16 ? -1.164 -9.942 2.597 1.00 0.00 16 GLU A CA 27
ATOM 29160 C C . GLU A 1 16 ? 0.196 -10.088 3.274 1.00 0.00 16 GLU A C 27
ATOM 29161 O O . GLU A 1 16 ? 0.420 -11.042 4.016 1.00 0.00 16 GLU A O 27
ATOM 29173 N N . LYS A 1 17 ? 1.107 -9.161 3.009 1.00 0.00 17 LYS A N 27
ATOM 29174 C CA . LYS A 1 17 ? 2.440 -9.226 3.599 1.00 0.00 17 LYS A CA 27
ATOM 29175 C C . LYS A 1 17 ? 2.399 -8.900 5.087 1.00 0.00 17 LYS A C 27
ATOM 29176 O O . LYS A 1 17 ? 3.047 -9.564 5.894 1.00 0.00 17 LYS A O 27
ATOM 29195 N N . VAL A 1 18 ? 1.631 -7.876 5.444 1.00 0.00 18 VAL A N 27
ATOM 29196 C CA . VAL A 1 18 ? 1.509 -7.466 6.838 1.00 0.00 18 VAL A CA 27
ATOM 29197 C C . VAL A 1 18 ? 0.661 -8.458 7.627 1.00 0.00 18 VAL A C 27
ATOM 29198 O O . VAL A 1 18 ? 0.915 -8.709 8.805 1.00 0.00 18 VAL A O 27
ATOM 29211 N N . LYS A 1 19 ? -0.346 -9.019 6.968 1.00 0.00 19 LYS A N 27
ATOM 29212 C CA . LYS A 1 19 ? -1.234 -9.985 7.602 1.00 0.00 19 LYS A CA 27
ATOM 29213 C C . LYS A 1 19 ? -0.487 -11.271 7.946 1.00 0.00 19 LYS A C 27
ATOM 29214 O O . LYS A 1 19 ? -0.852 -11.981 8.882 1.00 0.00 19 LYS A O 27
ATOM 29233 N N . ALA A 1 20 ? 0.556 -11.567 7.177 1.00 0.00 20 ALA A N 27
ATOM 29234 C CA . ALA A 1 20 ? 1.349 -12.772 7.396 1.00 0.00 20 ALA A CA 27
ATOM 29235 C C . ALA A 1 20 ? 2.594 -12.489 8.233 1.00 0.00 20 ALA A C 27
ATOM 29236 O O . ALA A 1 20 ? 3.242 -13.414 8.722 1.00 0.00 20 ALA A O 27
ATOM 29243 N N . LEU A 1 21 ? 2.936 -11.212 8.390 1.00 0.00 21 LEU A N 27
ATOM 29244 C CA . LEU A 1 21 ? 4.111 -10.833 9.161 1.00 0.00 21 LEU A CA 27
ATOM 29245 C C . LEU A 1 21 ? 3.803 -10.834 10.658 1.00 0.00 21 LEU A C 27
ATOM 29246 O O . LEU A 1 21 ? 4.570 -11.372 11.457 1.00 0.00 21 LEU A O 27
ATOM 29262 N N . GLY A 1 22 ? 2.676 -10.234 11.029 1.00 0.00 22 GLY A N 27
ATOM 29263 C CA . GLY A 1 22 ? 2.284 -10.180 12.428 1.00 0.00 22 GLY A CA 27
ATOM 29264 C C . GLY A 1 22 ? 3.394 -9.677 13.333 1.00 0.00 22 GLY A C 27
ATOM 29265 O O . GLY A 1 22 ? 4.285 -10.436 13.715 1.00 0.00 22 GLY A O 27
ATOM 29269 N N . GLY A 1 23 ? 3.339 -8.394 13.679 1.00 0.00 23 GLY A N 27
ATOM 29270 C CA . GLY A 1 23 ? 4.353 -7.816 14.541 1.00 0.00 23 GLY A CA 27
ATOM 29271 C C . GLY A 1 23 ? 3.770 -7.236 15.815 1.00 0.00 23 GLY A C 27
ATOM 29272 O O . GLY A 1 23 ? 2.987 -7.892 16.501 1.00 0.00 23 GLY A O 27
ATOM 29276 N N . GLY A 1 24 ? 4.151 -6.002 16.131 1.00 0.00 24 GLY A N 27
ATOM 29277 C CA . GLY A 1 24 ? 3.651 -5.358 17.330 1.00 0.00 24 GLY A CA 27
ATOM 29278 C C . GLY A 1 24 ? 3.435 -3.868 17.146 1.00 0.00 24 GLY A C 27
ATOM 29279 O O . GLY A 1 24 ? 2.484 -3.449 16.485 1.00 0.00 24 GLY A O 27
ATOM 29283 N N . GLY A 1 25 ? 4.319 -3.068 17.733 1.00 0.00 25 GLY A N 27
ATOM 29284 C CA . GLY A 1 25 ? 4.202 -1.625 17.623 1.00 0.00 25 GLY A CA 27
ATOM 29285 C C . GLY A 1 25 ? 4.519 -1.118 16.230 1.00 0.00 25 GLY A C 27
ATOM 29286 O O . GLY A 1 25 ? 3.825 -0.245 15.707 1.00 0.00 25 GLY A O 27
ATOM 29290 N N . ARG A 1 26 ? 5.570 -1.664 15.627 1.00 0.00 26 ARG A N 27
ATOM 29291 C CA . ARG A 1 26 ? 5.979 -1.259 14.285 1.00 0.00 26 ARG A CA 27
ATOM 29292 C C . ARG A 1 26 ? 4.838 -1.435 13.289 1.00 0.00 26 ARG A C 27
ATOM 29293 O O . ARG A 1 26 ? 4.625 -0.593 12.418 1.00 0.00 26 ARG A O 27
ATOM 29314 N N . ILE A 1 27 ? 4.112 -2.539 13.422 1.00 0.00 27 ILE A N 27
ATOM 29315 C CA . ILE A 1 27 ? 2.996 -2.833 12.531 1.00 0.00 27 ILE A CA 27
ATOM 29316 C C . ILE A 1 27 ? 1.779 -1.975 12.859 1.00 0.00 27 ILE A C 27
ATOM 29317 O O . ILE A 1 27 ? 0.924 -1.744 12.004 1.00 0.00 27 ILE A O 27
ATOM 29333 N N . GLU A 1 28 ? 1.702 -1.504 14.102 1.00 0.00 28 GLU A N 27
ATOM 29334 C CA . GLU A 1 28 ? 0.585 -0.670 14.537 1.00 0.00 28 GLU A CA 27
ATOM 29335 C C . GLU A 1 28 ? 0.402 0.527 13.606 1.00 0.00 28 GLU A C 27
ATOM 29336 O O . GLU A 1 28 ? -0.677 0.733 13.048 1.00 0.00 28 GLU A O 27
ATOM 29348 N N . GLU A 1 29 ? 1.462 1.310 13.442 1.00 0.00 29 GLU A N 27
ATOM 29349 C CA . GLU A 1 29 ? 1.418 2.484 12.577 1.00 0.00 29 GLU A CA 27
ATOM 29350 C C . GLU A 1 29 ? 1.509 2.082 11.107 1.00 0.00 29 GLU A C 27
ATOM 29351 O O . GLU A 1 29 ? 1.031 2.796 10.226 1.00 0.00 29 GLU A O 27
ATOM 29363 N N . LEU A 1 30 ? 2.131 0.935 10.849 1.00 0.00 30 LEU A N 27
ATOM 29364 C CA . LEU A 1 30 ? 2.291 0.438 9.488 1.00 0.00 30 LEU A CA 27
ATOM 29365 C C . LEU A 1 30 ? 0.942 0.083 8.870 1.00 0.00 30 LEU A C 27
ATOM 29366 O O . LEU A 1 30 ? 0.666 0.430 7.721 1.00 0.00 30 LEU A O 27
ATOM 29382 N N . LYS A 1 31 ? 0.104 -0.610 9.635 1.00 0.00 31 LYS A N 27
ATOM 29383 C CA . LYS A 1 31 ? -1.213 -1.010 9.154 1.00 0.00 31 LYS A CA 27
ATOM 29384 C C . LYS A 1 31 ? -2.105 0.207 8.933 1.00 0.00 31 LYS A C 27
ATOM 29385 O O . LYS A 1 31 ? -2.946 0.214 8.034 1.00 0.00 31 LYS A O 27
ATOM 29404 N N . LYS A 1 32 ? -1.915 1.236 9.753 1.00 0.00 32 LYS A N 27
ATOM 29405 C CA . LYS A 1 32 ? -2.702 2.458 9.636 1.00 0.00 32 LYS A CA 27
ATOM 29406 C C . LYS A 1 32 ? -2.575 3.044 8.234 1.00 0.00 32 LYS A C 27
ATOM 29407 O O . LYS A 1 32 ? -3.534 3.581 7.682 1.00 0.00 32 LYS A O 27
ATOM 29426 N N . LYS A 1 33 ? -1.381 2.926 7.663 1.00 0.00 33 LYS A N 27
ATOM 29427 C CA . LYS A 1 33 ? -1.118 3.432 6.321 1.00 0.00 33 LYS A CA 27
ATOM 29428 C C . LYS A 1 33 ? -1.631 2.456 5.264 1.00 0.00 33 LYS A C 27
ATOM 29429 O O . LYS A 1 33 ? -1.918 2.845 4.133 1.00 0.00 33 LYS A O 27
ATOM 29448 N N . CYS A 1 34 ? -1.736 1.186 5.645 1.00 0.00 34 CYS A N 27
ATOM 29449 C CA . CYS A 1 34 ? -2.208 0.143 4.738 1.00 0.00 34 CYS A CA 27
ATOM 29450 C C . CYS A 1 34 ? -3.720 0.232 4.539 1.00 0.00 34 CYS A C 27
ATOM 29451 O O . CYS A 1 34 ? -4.200 0.409 3.421 1.00 0.00 34 CYS A O 27
ATOM 29458 N N . GLU A 1 35 ? -4.460 0.099 5.636 1.00 0.00 35 GLU A N 27
ATOM 29459 C CA . GLU A 1 35 ? -5.920 0.155 5.599 1.00 0.00 35 GLU A CA 27
ATOM 29460 C C . GLU A 1 35 ? -6.414 1.352 4.794 1.00 0.00 35 GLU A C 27
ATOM 29461 O O . GLU A 1 35 ? -7.449 1.280 4.134 1.00 0.00 35 GLU A O 27
ATOM 29473 N N . GLU A 1 36 ? -5.670 2.451 4.851 1.00 0.00 36 GLU A N 27
ATOM 29474 C CA . GLU A 1 36 ? -6.035 3.658 4.120 1.00 0.00 36 GLU A CA 27
ATOM 29475 C C . GLU A 1 36 ? -5.642 3.544 2.649 1.00 0.00 36 GLU A C 27
ATOM 29476 O O . GLU A 1 36 ? -6.266 4.150 1.780 1.00 0.00 36 GLU A O 27
ATOM 29488 N N . LEU A 1 37 ? -4.594 2.769 2.385 1.00 0.00 37 LEU A N 27
ATOM 29489 C CA . LEU A 1 37 ? -4.100 2.575 1.026 1.00 0.00 37 LEU A CA 27
ATOM 29490 C C . LEU A 1 37 ? -4.948 1.565 0.258 1.00 0.00 37 LEU A C 27
ATOM 29491 O O . LEU A 1 37 ? -5.235 1.755 -0.922 1.00 0.00 37 LEU A O 27
ATOM 29507 N N . LYS A 1 38 ? -5.327 0.483 0.929 1.00 0.00 38 LYS A N 27
ATOM 29508 C CA . LYS A 1 38 ? -6.123 -0.565 0.303 1.00 0.00 38 LYS A CA 27
ATOM 29509 C C . LYS A 1 38 ? -7.572 -0.120 0.095 1.00 0.00 38 LYS A C 27
ATOM 29510 O O . LYS A 1 38 ? -8.247 -0.581 -0.825 1.00 0.00 38 LYS A O 27
ATOM 29529 N N . LYS A 1 39 ? -8.042 0.770 0.961 1.00 0.00 39 LYS A N 27
ATOM 29530 C CA . LYS A 1 39 ? -9.411 1.272 0.883 1.00 0.00 39 LYS A CA 27
ATOM 29531 C C . LYS A 1 39 ? -9.555 2.348 -0.190 1.00 0.00 39 LYS A C 27
ATOM 29532 O O . LYS A 1 39 ? -10.615 2.490 -0.797 1.00 0.00 39 LYS A O 27
ATOM 29551 N N . LYS A 1 40 ? -8.491 3.113 -0.405 1.00 0.00 40 LYS A N 27
ATOM 29552 C CA . LYS A 1 40 ? -8.507 4.186 -1.394 1.00 0.00 40 LYS A CA 27
ATOM 29553 C C . LYS A 1 40 ? -8.601 3.638 -2.816 1.00 0.00 40 LYS A C 27
ATOM 29554 O O . LYS A 1 40 ? -9.503 4.001 -3.571 1.00 0.00 40 LYS A O 27
ATOM 29573 N N . ILE A 1 41 ? -7.660 2.773 -3.177 1.00 0.00 41 ILE A N 27
ATOM 29574 C CA . ILE A 1 41 ? -7.632 2.187 -4.512 1.00 0.00 41 ILE A CA 27
ATOM 29575 C C . ILE A 1 41 ? -8.904 1.394 -4.802 1.00 0.00 41 ILE A C 27
ATOM 29576 O O . ILE A 1 41 ? -9.505 1.535 -5.867 1.00 0.00 41 ILE A O 27
ATOM 29592 N N . GLU A 1 42 ? -9.306 0.557 -3.853 1.00 0.00 42 GLU A N 27
ATOM 29593 C CA . GLU A 1 42 ? -10.502 -0.263 -4.011 1.00 0.00 42 GLU A CA 27
ATOM 29594 C C . GLU A 1 42 ? -11.752 0.600 -4.177 1.00 0.00 42 GLU A C 27
ATOM 29595 O O . GLU A 1 42 ? -12.753 0.154 -4.737 1.00 0.00 42 GLU A O 27
ATOM 29607 N N . GLU A 1 43 ? -11.693 1.833 -3.682 1.00 0.00 43 GLU A N 27
ATOM 29608 C CA . GLU A 1 43 ? -12.826 2.747 -3.774 1.00 0.00 43 GLU A CA 27
ATOM 29609 C C . GLU A 1 43 ? -12.719 3.644 -5.003 1.00 0.00 43 GLU A C 27
ATOM 29610 O O . GLU A 1 43 ? -13.675 3.784 -5.767 1.00 0.00 43 GLU A O 27
ATOM 29622 N N . LEU A 1 44 ? -11.554 4.256 -5.187 1.00 0.00 44 LEU A N 27
ATOM 29623 C CA . LEU A 1 44 ? -11.329 5.146 -6.322 1.00 0.00 44 LEU A CA 27
ATOM 29624 C C . LEU A 1 44 ? -11.391 4.381 -7.640 1.00 0.00 44 LEU A C 27
ATOM 29625 O O . LEU A 1 44 ? -10.831 3.291 -7.766 1.00 0.00 44 LEU A O 27
ATOM 29641 N N . GLY A 1 45 ? -12.074 4.961 -8.621 1.00 0.00 45 GLY A N 27
ATOM 29642 C CA . GLY A 1 45 ? -12.197 4.325 -9.920 1.00 0.00 45 GLY A CA 27
ATOM 29643 C C . GLY A 1 45 ? -11.546 5.133 -11.025 1.00 0.00 45 GLY A C 27
ATOM 29644 O O . GLY A 1 45 ? -11.086 4.576 -12.022 1.00 0.00 45 GLY A O 27
ATOM 29648 N N . GLY A 1 46 ? -11.506 6.450 -10.849 1.00 0.00 46 GLY A N 27
ATOM 29649 C CA . GLY A 1 46 ? -10.905 7.315 -11.847 1.00 0.00 46 GLY A CA 27
ATOM 29650 C C . GLY A 1 46 ? -10.327 8.581 -11.244 1.00 0.00 46 GLY A C 27
ATOM 29651 O O . GLY A 1 46 ? -9.214 8.984 -11.581 1.00 0.00 46 GLY A O 27
ATOM 29655 N N . GLY A 1 47 ? -11.085 9.209 -10.351 1.00 0.00 47 GLY A N 27
ATOM 29656 C CA . GLY A 1 47 ? -10.625 10.428 -9.714 1.00 0.00 47 GLY A CA 27
ATOM 29657 C C . GLY A 1 47 ? -9.628 10.163 -8.603 1.00 0.00 47 GLY A C 27
ATOM 29658 O O . GLY A 1 47 ? -9.200 9.027 -8.402 1.00 0.00 47 GLY A O 27
ATOM 29662 N N . GLY A 1 48 ? -9.257 11.215 -7.879 1.00 0.00 48 GLY A N 27
ATOM 29663 C CA . GLY A 1 48 ? -8.307 11.070 -6.791 1.00 0.00 48 GLY A CA 27
ATOM 29664 C C . GLY A 1 48 ? -6.881 10.869 -7.277 1.00 0.00 48 GLY A C 27
ATOM 29665 O O . GLY A 1 48 ? -5.981 10.611 -6.478 1.00 0.00 48 GLY A O 27
ATOM 29669 N N . GLU A 1 49 ? -6.675 10.984 -8.586 1.00 0.00 49 GLU A N 27
ATOM 29670 C CA . GLU A 1 49 ? -5.350 10.812 -9.174 1.00 0.00 49 GLU A CA 27
ATOM 29671 C C . GLU A 1 49 ? -4.830 9.395 -8.945 1.00 0.00 49 GLU A C 27
ATOM 29672 O O . GLU A 1 49 ? -4.824 8.899 -7.819 1.00 0.00 49 GLU A O 27
ATOM 29684 N N . VAL A 1 50 ? -4.393 8.752 -10.022 1.00 0.00 50 VAL A N 27
ATOM 29685 C CA . VAL A 1 50 ? -3.870 7.394 -9.943 1.00 0.00 50 VAL A CA 27
ATOM 29686 C C . VAL A 1 50 ? -2.381 7.394 -9.605 1.00 0.00 50 VAL A C 27
ATOM 29687 O O . VAL A 1 50 ? -1.899 6.524 -8.880 1.00 0.00 50 VAL A O 27
ATOM 29700 N N . LYS A 1 51 ? -1.657 8.372 -10.140 1.00 0.00 51 LYS A N 27
ATOM 29701 C CA . LYS A 1 51 ? -0.221 8.483 -9.901 1.00 0.00 51 LYS A CA 27
ATOM 29702 C C . LYS A 1 51 ? 0.076 8.898 -8.462 1.00 0.00 51 LYS A C 27
ATOM 29703 O O . LYS A 1 51 ? 1.188 8.708 -7.971 1.00 0.00 51 LYS A O 27
ATOM 29722 N N . LYS A 1 52 ? -0.919 9.471 -7.791 1.00 0.00 52 LYS A N 27
ATOM 29723 C CA . LYS A 1 52 ? -0.754 9.916 -6.414 1.00 0.00 52 LYS A CA 27
ATOM 29724 C C . LYS A 1 52 ? -0.736 8.734 -5.447 1.00 0.00 52 LYS A C 27
ATOM 29725 O O . LYS A 1 52 ? -0.149 8.815 -4.368 1.00 0.00 52 LYS A O 27
ATOM 29744 N N . VAL A 1 53 ? -1.390 7.644 -5.833 1.00 0.00 53 VAL A N 27
ATOM 29745 C CA . VAL A 1 53 ? -1.453 6.453 -4.993 1.00 0.00 53 VAL A CA 27
ATOM 29746 C C . VAL A 1 53 ? -0.201 5.591 -5.136 1.00 0.00 53 VAL A C 27
ATOM 29747 O O . VAL A 1 53 ? 0.400 5.186 -4.141 1.00 0.00 53 VAL A O 27
ATOM 29760 N N . GLU A 1 54 ? 0.183 5.306 -6.377 1.00 0.00 54 GLU A N 27
ATOM 29761 C CA . GLU A 1 54 ? 1.360 4.480 -6.644 1.00 0.00 54 GLU A CA 27
ATOM 29762 C C . GLU A 1 54 ? 2.605 5.070 -5.990 1.00 0.00 54 GLU A C 27
ATOM 29763 O O . GLU A 1 54 ? 3.452 4.342 -5.473 1.00 0.00 54 GLU A O 27
ATOM 29775 N N . GLU A 1 55 ? 2.709 6.393 -6.015 1.00 0.00 55 GLU A N 27
ATOM 29776 C CA . GLU A 1 55 ? 3.849 7.081 -5.422 1.00 0.00 55 GLU A CA 27
ATOM 29777 C C . GLU A 1 55 ? 3.765 7.052 -3.899 1.00 0.00 55 GLU A C 27
ATOM 29778 O O . GLU A 1 55 ? 4.778 6.914 -3.212 1.00 0.00 55 GLU A O 27
ATOM 29790 N N . GLU A 1 56 ? 2.548 7.179 -3.378 1.00 0.00 56 GLU A N 27
ATOM 29791 C CA . GLU A 1 56 ? 2.327 7.165 -1.937 1.00 0.00 56 GLU A CA 27
ATOM 29792 C C . GLU A 1 56 ? 2.634 5.789 -1.356 1.00 0.00 56 GLU A C 27
ATOM 29793 O O . GLU A 1 56 ? 3.346 5.668 -0.359 1.00 0.00 56 GLU A O 27
ATOM 29805 N N . VAL A 1 57 ? 2.089 4.754 -1.987 1.00 0.00 57 VAL A N 27
ATOM 29806 C CA . VAL A 1 57 ? 2.303 3.385 -1.536 1.00 0.00 57 VAL A CA 27
ATOM 29807 C C . VAL A 1 57 ? 3.787 3.024 -1.547 1.00 0.00 57 VAL A C 27
ATOM 29808 O O . VAL A 1 57 ? 4.228 2.155 -0.797 1.00 0.00 57 VAL A O 27
ATOM 29821 N N . LYS A 1 58 ? 4.551 3.700 -2.402 1.00 0.00 58 LYS A N 27
ATOM 29822 C CA . LYS A 1 58 ? 5.985 3.451 -2.509 1.00 0.00 58 LYS A CA 27
ATOM 29823 C C . LYS A 1 58 ? 6.667 3.555 -1.146 1.00 0.00 58 LYS A C 27
ATOM 29824 O O . LYS A 1 58 ? 7.723 2.962 -0.922 1.00 0.00 58 LYS A O 27
ATOM 29843 N N . LYS A 1 59 ? 6.059 4.315 -0.241 1.00 0.00 59 LYS A N 27
ATOM 29844 C CA . LYS A 1 59 ? 6.607 4.502 1.099 1.00 0.00 59 LYS A CA 27
ATOM 29845 C C . LYS A 1 59 ? 6.301 3.303 1.986 1.00 0.00 59 LYS A C 27
ATOM 29846 O O . LYS A 1 59 ? 7.108 2.916 2.830 1.00 0.00 59 LYS A O 27
ATOM 29865 N N . LEU A 1 60 ? 5.122 2.730 1.797 1.00 0.00 60 LEU A N 27
ATOM 29866 C CA . LEU A 1 60 ? 4.693 1.580 2.585 1.00 0.00 60 LEU A CA 27
ATOM 29867 C C . LEU A 1 60 ? 5.310 0.283 2.066 1.00 0.00 60 LEU A C 27
ATOM 29868 O O . LEU A 1 60 ? 5.847 -0.510 2.838 1.00 0.00 60 LEU A O 27
ATOM 29884 N N . GLU A 1 61 ? 5.218 0.066 0.759 1.00 0.00 61 GLU A N 27
ATOM 29885 C CA . GLU A 1 61 ? 5.755 -1.145 0.144 1.00 0.00 61 GLU A CA 27
ATOM 29886 C C . GLU A 1 61 ? 7.260 -1.272 0.367 1.00 0.00 61 GLU A C 27
ATOM 29887 O O . GLU A 1 61 ? 7.789 -2.381 0.449 1.00 0.00 61 GLU A O 27
ATOM 29899 N N . GLU A 1 62 ? 7.950 -0.139 0.455 1.00 0.00 62 GLU A N 27
ATOM 29900 C CA . GLU A 1 62 ? 9.396 -0.143 0.657 1.00 0.00 62 GLU A CA 27
ATOM 29901 C C . GLU A 1 62 ? 9.774 -0.847 1.959 1.00 0.00 62 GLU A C 27
ATOM 29902 O O . GLU A 1 62 ? 10.843 -1.449 2.059 1.00 0.00 62 GLU A O 27
ATOM 29914 N N . GLU A 1 63 ? 8.896 -0.769 2.954 1.00 0.00 63 GLU A N 27
ATOM 29915 C CA . GLU A 1 63 ? 9.150 -1.403 4.243 1.00 0.00 63 GLU A CA 27
ATOM 29916 C C . GLU A 1 63 ? 8.812 -2.891 4.197 1.00 0.00 63 GLU A C 27
ATOM 29917 O O . GLU A 1 63 ? 9.392 -3.693 4.929 1.00 0.00 63 GLU A O 27
ATOM 29929 N N . ILE A 1 64 ? 7.870 -3.253 3.332 1.00 0.00 64 ILE A N 27
ATOM 29930 C CA . ILE A 1 64 ? 7.454 -4.642 3.188 1.00 0.00 64 ILE A CA 27
ATOM 29931 C C . ILE A 1 64 ? 8.578 -5.496 2.613 1.00 0.00 64 ILE A C 27
ATOM 29932 O O . ILE A 1 64 ? 8.652 -6.698 2.870 1.00 0.00 64 ILE A O 27
ATOM 29948 N N . LYS A 1 65 ? 9.454 -4.870 1.833 1.00 0.00 65 LYS A N 27
ATOM 29949 C CA . LYS A 1 65 ? 10.575 -5.575 1.224 1.00 0.00 65 LYS A CA 27
ATOM 29950 C C . LYS A 1 65 ? 11.479 -6.181 2.293 1.00 0.00 65 LYS A C 27
ATOM 29951 O O . LYS A 1 65 ? 12.050 -7.254 2.104 1.00 0.00 65 LYS A O 27
ATOM 29970 N N . LYS A 1 66 ? 11.605 -5.482 3.418 1.00 0.00 66 LYS A N 27
ATOM 29971 C CA . LYS A 1 66 ? 12.440 -5.950 4.518 1.00 0.00 66 LYS A CA 27
ATOM 29972 C C . LYS A 1 66 ? 11.691 -6.956 5.387 1.00 0.00 66 LYS A C 27
ATOM 29973 O O . LYS A 1 66 ? 12.300 -7.821 6.017 1.00 0.00 66 LYS A O 27
ATOM 29992 N N . LEU A 1 67 ? 10.367 -6.837 5.417 1.00 0.00 67 LEU A N 27
ATOM 29993 C CA . LEU A 1 67 ? 9.536 -7.736 6.211 1.00 0.00 67 LEU A CA 27
ATOM 29994 C C . LEU A 1 67 ? 8.253 -8.089 5.466 1.00 0.00 67 LEU A C 27
ATOM 29995 O O . LEU A 1 67 ? 7.993 -9.296 5.275 1.00 0.00 67 LEU A O 27
ATOM 30025 N N . GLY A 1 1 ? 5.399 2.143 -17.750 1.00 0.00 1 GLY A N 28
ATOM 30026 C CA . GLY A 1 1 ? 4.231 2.995 -17.390 1.00 0.00 1 GLY A CA 28
ATOM 30027 C C . GLY A 1 1 ? 3.093 2.193 -16.789 1.00 0.00 1 GLY A C 28
ATOM 30028 O O . GLY A 1 1 ? 2.544 1.302 -17.436 1.00 0.00 1 GLY A O 28
ATOM 30034 N N . SER A 1 2 ? 2.738 2.512 -15.548 1.00 0.00 2 SER A N 28
ATOM 30035 C CA . SER A 1 2 ? 1.657 1.815 -14.860 1.00 0.00 2 SER A CA 28
ATOM 30036 C C . SER A 1 2 ? 1.256 2.557 -13.589 1.00 0.00 2 SER A C 28
ATOM 30037 O O . SER A 1 2 ? 1.943 2.480 -12.570 1.00 0.00 2 SER A O 28
ATOM 30045 N N . ARG A 1 3 ? 0.140 3.273 -13.656 1.00 0.00 3 ARG A N 28
ATOM 30046 C CA . ARG A 1 3 ? -0.354 4.026 -12.510 1.00 0.00 3 ARG A CA 28
ATOM 30047 C C . ARG A 1 3 ? -1.172 3.133 -11.585 1.00 0.00 3 ARG A C 28
ATOM 30048 O O . ARG A 1 3 ? -0.914 3.065 -10.385 1.00 0.00 3 ARG A O 28
ATOM 30069 N N . VAL A 1 4 ? -2.159 2.446 -12.155 1.00 0.00 4 VAL A N 28
ATOM 30070 C CA . VAL A 1 4 ? -3.017 1.553 -11.383 1.00 0.00 4 VAL A CA 28
ATOM 30071 C C . VAL A 1 4 ? -2.349 0.200 -11.175 1.00 0.00 4 VAL A C 28
ATOM 30072 O O . VAL A 1 4 ? -2.529 -0.437 -10.136 1.00 0.00 4 VAL A O 28
ATOM 30085 N N . LYS A 1 5 ? -1.568 -0.235 -12.162 1.00 0.00 5 LYS A N 28
ATOM 30086 C CA . LYS A 1 5 ? -0.869 -1.512 -12.072 1.00 0.00 5 LYS A CA 28
ATOM 30087 C C . LYS A 1 5 ? -0.077 -1.594 -10.772 1.00 0.00 5 LYS A C 28
ATOM 30088 O O . LYS A 1 5 ? 0.093 -2.671 -10.202 1.00 0.00 5 LYS A O 28
ATOM 30107 N N . ALA A 1 6 ? 0.391 -0.441 -10.303 1.00 0.00 6 ALA A N 28
ATOM 30108 C CA . ALA A 1 6 ? 1.148 -0.368 -9.061 1.00 0.00 6 ALA A CA 28
ATOM 30109 C C . ALA A 1 6 ? 0.211 -0.409 -7.858 1.00 0.00 6 ALA A C 28
ATOM 30110 O O . ALA A 1 6 ? 0.602 -0.815 -6.765 1.00 0.00 6 ALA A O 28
ATOM 30117 N N . LEU A 1 7 ? -1.026 0.028 -8.069 1.00 0.00 7 LEU A N 28
ATOM 30118 C CA . LEU A 1 7 ? -2.029 0.056 -7.010 1.00 0.00 7 LEU A CA 28
ATOM 30119 C C . LEU A 1 7 ? -2.674 -1.314 -6.806 1.00 0.00 7 LEU A C 28
ATOM 30120 O O . LEU A 1 7 ? -2.873 -1.754 -5.675 1.00 0.00 7 LEU A O 28
ATOM 30136 N N . GLU A 1 8 ? -3.019 -1.969 -7.907 1.00 0.00 8 GLU A N 28
ATOM 30137 C CA . GLU A 1 8 ? -3.668 -3.278 -7.856 1.00 0.00 8 GLU A CA 28
ATOM 30138 C C . GLU A 1 8 ? -2.722 -4.373 -7.360 1.00 0.00 8 GLU A C 28
ATOM 30139 O O . GLU A 1 8 ? -3.153 -5.323 -6.706 1.00 0.00 8 GLU A O 28
ATOM 30151 N N . GLU A 1 9 ? -1.443 -4.248 -7.690 1.00 0.00 9 GLU A N 28
ATOM 30152 C CA . GLU A 1 9 ? -0.449 -5.242 -7.293 1.00 0.00 9 GLU A CA 28
ATOM 30153 C C . GLU A 1 9 ? -0.033 -5.087 -5.831 1.00 0.00 9 GLU A C 28
ATOM 30154 O O . GLU A 1 9 ? -0.180 -6.011 -5.033 1.00 0.00 9 GLU A O 28
ATOM 30166 N N . LYS A 1 10 ? 0.507 -3.921 -5.496 1.00 0.00 10 LYS A N 28
ATOM 30167 C CA . LYS A 1 10 ? 0.974 -3.647 -4.137 1.00 0.00 10 LYS A CA 28
ATOM 30168 C C . LYS A 1 10 ? -0.058 -4.042 -3.082 1.00 0.00 10 LYS A C 28
ATOM 30169 O O . LYS A 1 10 ? 0.272 -4.719 -2.109 1.00 0.00 10 LYS A O 28
ATOM 30188 N N . VAL A 1 11 ? -1.301 -3.610 -3.269 1.00 0.00 11 VAL A N 28
ATOM 30189 C CA . VAL A 1 11 ? -2.369 -3.915 -2.319 1.00 0.00 11 VAL A CA 28
ATOM 30190 C C . VAL A 1 11 ? -2.360 -5.390 -1.914 1.00 0.00 11 VAL A C 28
ATOM 30191 O O . VAL A 1 11 ? -2.770 -5.736 -0.806 1.00 0.00 11 VAL A O 28
ATOM 30204 N N . LYS A 1 12 ? -1.888 -6.254 -2.808 1.00 0.00 12 LYS A N 28
ATOM 30205 C CA . LYS A 1 12 ? -1.831 -7.684 -2.518 1.00 0.00 12 LYS A CA 28
ATOM 30206 C C . LYS A 1 12 ? -0.637 -8.007 -1.620 1.00 0.00 12 LYS A C 28
ATOM 30207 O O . LYS A 1 12 ? -0.732 -8.845 -0.727 1.00 0.00 12 LYS A O 28
ATOM 30226 N N . ALA A 1 13 ? 0.478 -7.326 -1.858 1.00 0.00 13 ALA A N 28
ATOM 30227 C CA . ALA A 1 13 ? 1.684 -7.529 -1.062 1.00 0.00 13 ALA A CA 28
ATOM 30228 C C . ALA A 1 13 ? 1.610 -6.732 0.235 1.00 0.00 13 ALA A C 28
ATOM 30229 O O . ALA A 1 13 ? 2.262 -7.065 1.223 1.00 0.00 13 ALA A O 28
ATOM 30236 N N . LEU A 1 14 ? 0.817 -5.670 0.212 1.00 0.00 14 LEU A N 28
ATOM 30237 C CA . LEU A 1 14 ? 0.650 -4.803 1.368 1.00 0.00 14 LEU A CA 28
ATOM 30238 C C . LEU A 1 14 ? -0.023 -5.530 2.529 1.00 0.00 14 LEU A C 28
ATOM 30239 O O . LEU A 1 14 ? 0.500 -5.561 3.643 1.00 0.00 14 LEU A O 28
ATOM 30255 N N . GLU A 1 15 ? -1.197 -6.089 2.266 1.00 0.00 15 GLU A N 28
ATOM 30256 C CA . GLU A 1 15 ? -1.965 -6.793 3.294 1.00 0.00 15 GLU A CA 28
ATOM 30257 C C . GLU A 1 15 ? -1.459 -8.218 3.535 1.00 0.00 15 GLU A C 28
ATOM 30258 O O . GLU A 1 15 ? -1.177 -8.597 4.671 1.00 0.00 15 GLU A O 28
ATOM 30270 N N . GLU A 1 16 ? -1.371 -9.012 2.469 1.00 0.00 16 GLU A N 28
ATOM 30271 C CA . GLU A 1 16 ? -0.930 -10.403 2.583 1.00 0.00 16 GLU A CA 28
ATOM 30272 C C . GLU A 1 16 ? 0.386 -10.533 3.339 1.00 0.00 16 GLU A C 28
ATOM 30273 O O . GLU A 1 16 ? 0.575 -11.480 4.100 1.00 0.00 16 GLU A O 28
ATOM 30285 N N . LYS A 1 17 ? 1.300 -9.595 3.123 1.00 0.00 17 LYS A N 28
ATOM 30286 C CA . LYS A 1 17 ? 2.594 -9.639 3.793 1.00 0.00 17 LYS A CA 28
ATOM 30287 C C . LYS A 1 17 ? 2.440 -9.371 5.285 1.00 0.00 17 LYS A C 28
ATOM 30288 O O . LYS A 1 17 ? 3.059 -10.041 6.112 1.00 0.00 17 LYS A O 28
ATOM 30307 N N . VAL A 1 18 ? 1.609 -8.393 5.625 1.00 0.00 18 VAL A N 28
ATOM 30308 C CA . VAL A 1 18 ? 1.375 -8.045 7.020 1.00 0.00 18 VAL A CA 28
ATOM 30309 C C . VAL A 1 18 ? 0.561 -9.126 7.721 1.00 0.00 18 VAL A C 28
ATOM 30310 O O . VAL A 1 18 ? 0.847 -9.492 8.861 1.00 0.00 18 VAL A O 28
ATOM 30323 N N . LYS A 1 19 ? -0.452 -9.637 7.029 1.00 0.00 19 LYS A N 28
ATOM 30324 C CA . LYS A 1 19 ? -1.307 -10.680 7.582 1.00 0.00 19 LYS A CA 28
ATOM 30325 C C . LYS A 1 19 ? -0.488 -11.913 7.950 1.00 0.00 19 LYS A C 28
ATOM 30326 O O . LYS A 1 19 ? -0.857 -12.672 8.845 1.00 0.00 19 LYS A O 28
ATOM 30345 N N . ALA A 1 20 ? 0.625 -12.107 7.250 1.00 0.00 20 ALA A N 28
ATOM 30346 C CA . ALA A 1 20 ? 1.497 -13.250 7.498 1.00 0.00 20 ALA A CA 28
ATOM 30347 C C . ALA A 1 20 ? 2.646 -12.886 8.435 1.00 0.00 20 ALA A C 28
ATOM 30348 O O . ALA A 1 20 ? 3.331 -13.766 8.957 1.00 0.00 20 ALA A O 28
ATOM 30355 N N . LEU A 1 21 ? 2.860 -11.589 8.646 1.00 0.00 21 LEU A N 28
ATOM 30356 C CA . LEU A 1 21 ? 3.930 -11.128 9.517 1.00 0.00 21 LEU A CA 28
ATOM 30357 C C . LEU A 1 21 ? 3.437 -11.007 10.959 1.00 0.00 21 LEU A C 28
ATOM 30358 O O . LEU A 1 21 ? 4.113 -11.434 11.895 1.00 0.00 21 LEU A O 28
ATOM 30374 N N . GLY A 1 22 ? 2.252 -10.429 11.125 1.00 0.00 22 GLY A N 28
ATOM 30375 C CA . GLY A 1 22 ? 1.675 -10.263 12.451 1.00 0.00 22 GLY A CA 28
ATOM 30376 C C . GLY A 1 22 ? 2.661 -9.704 13.460 1.00 0.00 22 GLY A C 28
ATOM 30377 O O . GLY A 1 22 ? 3.408 -10.454 14.090 1.00 0.00 22 GLY A O 28
ATOM 30381 N N . GLY A 1 23 ? 2.663 -8.384 13.614 1.00 0.00 23 GLY A N 28
ATOM 30382 C CA . GLY A 1 23 ? 3.568 -7.748 14.553 1.00 0.00 23 GLY A CA 28
ATOM 30383 C C . GLY A 1 23 ? 2.835 -6.963 15.624 1.00 0.00 23 GLY A C 28
ATOM 30384 O O . GLY A 1 23 ? 1.912 -7.476 16.255 1.00 0.00 23 GLY A O 28
ATOM 30388 N N . GLY A 1 24 ? 3.249 -5.716 15.827 1.00 0.00 24 GLY A N 28
ATOM 30389 C CA . GLY A 1 24 ? 2.614 -4.881 16.829 1.00 0.00 24 GLY A CA 28
ATOM 30390 C C . GLY A 1 24 ? 3.249 -3.507 16.928 1.00 0.00 24 GLY A C 28
ATOM 30391 O O . GLY A 1 24 ? 2.559 -2.514 17.159 1.00 0.00 24 GLY A O 28
ATOM 30395 N N . GLY A 1 25 ? 4.565 -3.451 16.755 1.00 0.00 25 GLY A N 28
ATOM 30396 C CA . GLY A 1 25 ? 5.268 -2.184 16.831 1.00 0.00 25 GLY A CA 28
ATOM 30397 C C . GLY A 1 25 ? 5.304 -1.458 15.501 1.00 0.00 25 GLY A C 28
ATOM 30398 O O . GLY A 1 25 ? 4.448 -0.618 15.221 1.00 0.00 25 GLY A O 28
ATOM 30402 N N . ARG A 1 26 ? 6.298 -1.781 14.678 1.00 0.00 26 ARG A N 28
ATOM 30403 C CA . ARG A 1 26 ? 6.444 -1.154 13.369 1.00 0.00 26 ARG A CA 28
ATOM 30404 C C . ARG A 1 26 ? 5.189 -1.343 12.524 1.00 0.00 26 ARG A C 28
ATOM 30405 O O . ARG A 1 26 ? 4.910 -0.550 11.626 1.00 0.00 26 ARG A O 28
ATOM 30426 N N . ILE A 1 27 ? 4.441 -2.402 12.811 1.00 0.00 27 ILE A N 28
ATOM 30427 C CA . ILE A 1 27 ? 3.220 -2.697 12.069 1.00 0.00 27 ILE A CA 28
ATOM 30428 C C . ILE A 1 27 ? 2.072 -1.791 12.505 1.00 0.00 27 ILE A C 28
ATOM 30429 O O . ILE A 1 27 ? 1.126 -1.570 11.749 1.00 0.00 27 ILE A O 28
ATOM 30445 N N . GLU A 1 28 ? 2.157 -1.272 13.727 1.00 0.00 28 GLU A N 28
ATOM 30446 C CA . GLU A 1 28 ? 1.120 -0.393 14.258 1.00 0.00 28 GLU A CA 28
ATOM 30447 C C . GLU A 1 28 ? 0.864 0.785 13.321 1.00 0.00 28 GLU A C 28
ATOM 30448 O O . GLU A 1 28 ? -0.266 1.009 12.884 1.00 0.00 28 GLU A O 28
ATOM 30460 N N . GLU A 1 29 ? 1.917 1.536 13.016 1.00 0.00 29 GLU A N 28
ATOM 30461 C CA . GLU A 1 29 ? 1.804 2.690 12.130 1.00 0.00 29 GLU A CA 28
ATOM 30462 C C . GLU A 1 29 ? 1.711 2.249 10.672 1.00 0.00 29 GLU A C 28
ATOM 30463 O O . GLU A 1 29 ? 1.104 2.930 9.844 1.00 0.00 29 GLU A O 28
ATOM 30475 N N . LEU A 1 30 ? 2.314 1.105 10.367 1.00 0.00 30 LEU A N 28
ATOM 30476 C CA . LEU A 1 30 ? 2.299 0.568 9.011 1.00 0.00 30 LEU A CA 28
ATOM 30477 C C . LEU A 1 30 ? 0.891 0.128 8.616 1.00 0.00 30 LEU A C 28
ATOM 30478 O O . LEU A 1 30 ? 0.554 0.084 7.434 1.00 0.00 30 LEU A O 28
ATOM 30494 N N . LYS A 1 31 ? 0.075 -0.204 9.614 1.00 0.00 31 LYS A N 28
ATOM 30495 C CA . LYS A 1 31 ? -1.293 -0.646 9.373 1.00 0.00 31 LYS A CA 28
ATOM 30496 C C . LYS A 1 31 ? -2.189 0.513 8.951 1.00 0.00 31 LYS A C 28
ATOM 30497 O O . LYS A 1 31 ? -2.833 0.461 7.904 1.00 0.00 31 LYS A O 28
ATOM 30516 N N . LYS A 1 32 ? -2.235 1.555 9.775 1.00 0.00 32 LYS A N 28
ATOM 30517 C CA . LYS A 1 32 ? -3.061 2.724 9.487 1.00 0.00 32 LYS A CA 28
ATOM 30518 C C . LYS A 1 32 ? -2.860 3.199 8.051 1.00 0.00 32 LYS A C 28
ATOM 30519 O O . LYS A 1 32 ? -3.789 3.693 7.414 1.00 0.00 32 LYS A O 28
ATOM 30538 N N . LYS A 1 33 ? -1.640 3.042 7.548 1.00 0.00 33 LYS A N 28
ATOM 30539 C CA . LYS A 1 33 ? -1.312 3.449 6.185 1.00 0.00 33 LYS A CA 28
ATOM 30540 C C . LYS A 1 33 ? -1.767 2.397 5.177 1.00 0.00 33 LYS A C 28
ATOM 30541 O O . LYS A 1 33 ? -2.042 2.706 4.018 1.00 0.00 33 LYS A O 28
ATOM 30560 N N . CYS A 1 34 ? -1.837 1.153 5.634 1.00 0.00 34 CYS A N 28
ATOM 30561 C CA . CYS A 1 34 ? -2.250 0.038 4.792 1.00 0.00 34 CYS A CA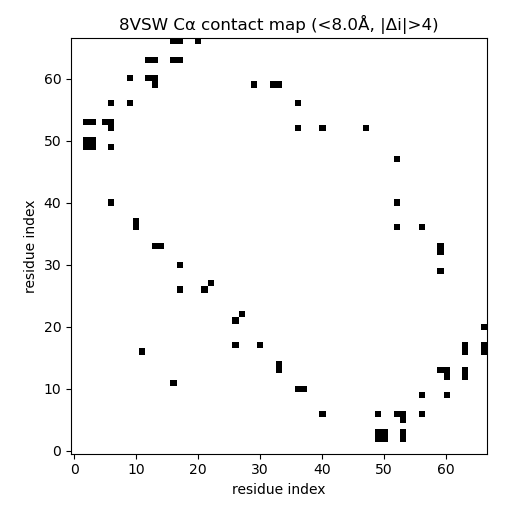 28
ATOM 30562 C C . CYS A 1 34 ? -3.765 0.028 4.597 1.00 0.00 34 CYS A C 28
ATOM 30563 O O . CYS A 1 34 ? -4.258 0.076 3.470 1.00 0.00 34 CYS A O 28
ATOM 30570 N N . GLU A 1 35 ? -4.496 -0.042 5.706 1.00 0.00 35 GLU A N 28
ATOM 30571 C CA . GLU A 1 35 ? -5.954 -0.066 5.669 1.00 0.00 35 GLU A CA 28
ATOM 30572 C C . GLU A 1 35 ? -6.510 1.124 4.891 1.00 0.00 35 GLU A C 28
ATOM 30573 O O . GLU A 1 35 ? -7.498 0.995 4.168 1.00 0.00 35 GLU A O 28
ATOM 30585 N N . GLU A 1 36 ? -5.873 2.280 5.041 1.00 0.00 36 GLU A N 28
ATOM 30586 C CA . GLU A 1 36 ? -6.310 3.487 4.348 1.00 0.00 36 GLU A CA 28
ATOM 30587 C C . GLU A 1 36 ? -5.951 3.422 2.866 1.00 0.00 36 GLU A C 28
ATOM 30588 O O . GLU A 1 36 ? -6.626 4.019 2.029 1.00 0.00 36 GLU A O 28
ATOM 30600 N N . LEU A 1 37 ? -4.881 2.700 2.554 1.00 0.00 37 LEU A N 28
ATOM 30601 C CA . LEU A 1 37 ? -4.423 2.557 1.176 1.00 0.00 37 LEU A CA 28
ATOM 30602 C C . LEU A 1 37 ? -5.357 1.652 0.376 1.00 0.00 37 LEU A C 28
ATOM 30603 O O . LEU A 1 37 ? -5.686 1.943 -0.773 1.00 0.00 37 LEU A O 28
ATOM 30619 N N . LYS A 1 38 ? -5.770 0.550 0.991 1.00 0.00 38 LYS A N 28
ATOM 30620 C CA . LYS A 1 38 ? -6.657 -0.411 0.343 1.00 0.00 38 LYS A CA 28
ATOM 30621 C C . LYS A 1 38 ? -8.055 0.169 0.133 1.00 0.00 38 LYS A C 28
ATOM 30622 O O . LYS A 1 38 ? -8.765 -0.220 -0.794 1.00 0.00 38 LYS A O 28
ATOM 30641 N N . LYS A 1 39 ? -8.449 1.088 1.007 1.00 0.00 39 LYS A N 28
ATOM 30642 C CA . LYS A 1 39 ? -9.768 1.709 0.928 1.00 0.00 39 LYS A CA 28
ATOM 30643 C C . LYS A 1 39 ? -9.836 2.760 -0.178 1.00 0.00 39 LYS A C 28
ATOM 30644 O O . LYS A 1 39 ? -10.893 2.977 -0.770 1.00 0.00 39 LYS A O 28
ATOM 30663 N N . LYS A 1 40 ? -8.716 3.421 -0.440 1.00 0.00 40 LYS A N 28
ATOM 30664 C CA . LYS A 1 40 ? -8.662 4.461 -1.463 1.00 0.00 40 LYS A CA 28
ATOM 30665 C C . LYS A 1 40 ? -8.813 3.877 -2.866 1.00 0.00 40 LYS A C 28
ATOM 30666 O O . LYS A 1 40 ? -9.698 4.277 -3.623 1.00 0.00 40 LYS A O 28
ATOM 30685 N N . ILE A 1 41 ? -7.943 2.934 -3.209 1.00 0.00 41 ILE A N 28
ATOM 30686 C CA . ILE A 1 41 ? -7.977 2.302 -4.524 1.00 0.00 41 ILE A CA 28
ATOM 30687 C C . ILE A 1 41 ? -9.323 1.630 -4.785 1.00 0.00 41 ILE A C 28
ATOM 30688 O O . ILE A 1 41 ? -9.728 1.461 -5.935 1.00 0.00 41 ILE A O 28
ATOM 30704 N N . GLU A 1 42 ? -10.009 1.243 -3.715 1.00 0.00 42 GLU A N 28
ATOM 30705 C CA . GLU A 1 42 ? -11.306 0.587 -3.837 1.00 0.00 42 GLU A CA 28
ATOM 30706 C C . GLU A 1 42 ? -12.396 1.584 -4.222 1.00 0.00 42 GLU A C 28
ATOM 30707 O O . GLU A 1 42 ? -13.339 1.243 -4.934 1.00 0.00 42 GLU A O 28
ATOM 30719 N N . GLU A 1 43 ? -12.261 2.816 -3.742 1.00 0.00 43 GLU A N 28
ATOM 30720 C CA . GLU A 1 43 ? -13.235 3.862 -4.034 1.00 0.00 43 GLU A CA 28
ATOM 30721 C C . GLU A 1 43 ? -12.807 4.690 -5.241 1.00 0.00 43 GLU A C 28
ATOM 30722 O O . GL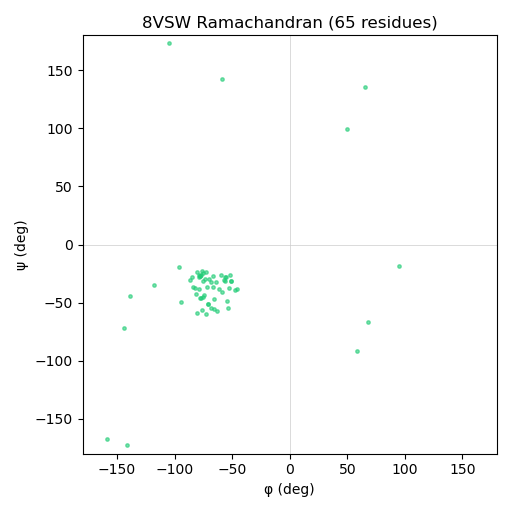U A 1 43 ? -13.644 5.219 -5.972 1.00 0.00 43 GLU A O 28
ATOM 30734 N N . LEU A 1 44 ? -11.497 4.803 -5.442 1.00 0.00 44 LEU A N 28
ATOM 30735 C CA . LEU A 1 44 ? -10.959 5.572 -6.559 1.00 0.00 44 LEU A CA 28
ATOM 30736 C C . LEU A 1 44 ? -11.532 5.087 -7.888 1.00 0.00 44 LEU A C 28
ATOM 30737 O O . LEU A 1 44 ? -11.277 3.959 -8.311 1.00 0.00 44 LEU A O 28
ATOM 30753 N N . GLY A 1 45 ? -12.306 5.946 -8.541 1.00 0.00 45 GLY A N 28
ATOM 30754 C CA . GLY A 1 45 ? -12.903 5.590 -9.814 1.00 0.00 45 GLY A CA 28
ATOM 30755 C C . GLY A 1 45 ? -12.454 6.501 -10.940 1.00 0.00 45 GLY A C 28
ATOM 30756 O O . GLY A 1 45 ? -11.833 6.051 -11.903 1.00 0.00 45 GLY A O 28
ATOM 30760 N N . GLY A 1 46 ? -12.768 7.787 -10.818 1.00 0.00 46 GLY A N 28
ATOM 30761 C CA . GLY A 1 46 ? -12.385 8.746 -11.839 1.00 0.00 46 GLY A CA 28
ATOM 30762 C C . GLY A 1 46 ? -11.512 9.858 -11.291 1.00 0.00 46 GLY A C 28
ATOM 30763 O O . GLY A 1 46 ? -10.563 10.291 -11.947 1.00 0.00 46 GLY A O 28
ATOM 30767 N N . GLY A 1 47 ? -11.832 10.321 -10.088 1.00 0.00 47 GLY A N 28
ATOM 30768 C CA . GLY A 1 47 ? -11.061 11.385 -9.473 1.00 0.00 47 GLY A CA 28
ATOM 30769 C C . GLY A 1 47 ? -10.089 10.869 -8.429 1.00 0.00 47 GLY A C 28
ATOM 30770 O O . GLY A 1 47 ? -9.996 9.662 -8.202 1.00 0.00 47 GLY A O 28
ATOM 30774 N N . GLY A 1 48 ? -9.364 11.784 -7.795 1.00 0.00 48 GLY A N 28
ATOM 30775 C CA . GLY A 1 48 ? -8.404 11.394 -6.778 1.00 0.00 48 GLY A CA 28
ATOM 30776 C C . GLY A 1 48 ? -7.016 11.154 -7.342 1.00 0.00 48 GLY A C 28
ATOM 30777 O O . GLY A 1 48 ? -6.043 11.063 -6.594 1.00 0.00 48 GLY A O 28
ATOM 30781 N N . GLU A 1 49 ? -6.921 11.048 -8.666 1.00 0.00 49 GLU A N 28
ATOM 30782 C CA . GLU A 1 49 ? -5.641 10.815 -9.325 1.00 0.00 49 GLU A CA 28
ATOM 30783 C C . GLU A 1 49 ? -5.068 9.456 -8.935 1.00 0.00 49 GLU A C 28
ATOM 30784 O O . GLU A 1 49 ? -4.971 9.127 -7.753 1.00 0.00 49 GLU A O 28
ATOM 30796 N N . VAL A 1 50 ? -4.694 8.669 -9.939 1.00 0.00 50 VAL A N 28
ATOM 30797 C CA . VAL A 1 50 ? -4.134 7.344 -9.707 1.00 0.00 50 VAL A CA 28
ATOM 30798 C C . VAL A 1 50 ? -2.625 7.411 -9.477 1.00 0.00 50 VAL A C 28
ATOM 30799 O O . VAL A 1 50 ? -2.057 6.577 -8.772 1.00 0.00 50 VAL A O 28
ATOM 30812 N N . LYS A 1 51 ? -1.982 8.407 -10.078 1.00 0.00 51 LYS A N 28
ATOM 30813 C CA . LYS A 1 51 ? -0.538 8.580 -9.942 1.00 0.00 51 LYS A CA 28
ATOM 30814 C C . LYS A 1 51 ? -0.160 9.044 -8.537 1.00 0.00 51 LYS A C 28
ATOM 30815 O O . LYS A 1 51 ? 0.992 8.917 -8.124 1.00 0.00 51 LYS A O 28
ATOM 30834 N N . LYS A 1 52 ? -1.129 9.592 -7.809 1.00 0.00 52 LYS A N 28
ATOM 30835 C CA . LYS A 1 52 ? -0.881 10.080 -6.456 1.00 0.00 52 LYS A CA 28
ATOM 30836 C C . LYS A 1 52 ? -0.829 8.930 -5.448 1.00 0.00 52 LYS A C 28
ATOM 30837 O O . LYS A 1 52 ? -0.201 9.048 -4.397 1.00 0.00 52 LYS A O 28
ATOM 30856 N N . VAL A 1 53 ? -1.496 7.826 -5.771 1.00 0.00 53 VAL A N 28
ATOM 30857 C CA . VAL A 1 53 ? -1.524 6.668 -4.883 1.00 0.00 53 VAL A CA 28
ATOM 30858 C C . VAL A 1 53 ? -0.272 5.809 -5.045 1.00 0.00 53 VAL A C 28
ATOM 30859 O O . VAL A 1 53 ? 0.305 5.346 -4.062 1.00 0.00 53 VAL A O 28
ATOM 30872 N N . GLU A 1 54 ? 0.139 5.596 -6.291 1.00 0.00 54 GLU A N 28
ATOM 30873 C CA . GLU A 1 54 ? 1.319 4.787 -6.576 1.00 0.00 54 GLU A CA 28
ATOM 30874 C C . GLU A 1 54 ? 2.579 5.425 -5.997 1.00 0.00 54 GLU A C 28
ATOM 30875 O O . GLU A 1 54 ? 3.554 4.738 -5.698 1.00 0.00 54 GLU A O 28
ATOM 30887 N N . GLU A 1 55 ? 2.551 6.745 -5.843 1.00 0.00 55 GLU A N 28
ATOM 30888 C CA . GLU A 1 55 ? 3.692 7.476 -5.303 1.00 0.00 55 GLU A CA 28
ATOM 30889 C C . GLU A 1 55 ? 3.761 7.343 -3.783 1.00 0.00 55 GLU A C 28
ATOM 30890 O O . GLU A 1 55 ? 4.816 7.038 -3.226 1.00 0.00 55 GLU A O 28
ATOM 30902 N N . GLU A 1 56 ? 2.634 7.577 -3.119 1.00 0.00 56 GLU A N 28
ATOM 30903 C CA . GLU A 1 56 ? 2.572 7.488 -1.663 1.00 0.00 56 GLU A CA 28
ATOM 30904 C C . GLU A 1 56 ? 2.840 6.064 -1.188 1.00 0.00 56 GLU A C 28
ATOM 30905 O O . GLU A 1 56 ? 3.560 5.851 -0.213 1.00 0.00 56 GLU A O 28
ATOM 30917 N N . VAL A 1 57 ? 2.259 5.091 -1.883 1.00 0.00 57 VAL A N 28
ATOM 30918 C CA . VAL A 1 57 ? 2.440 3.687 -1.528 1.00 0.00 57 VAL A CA 28
ATOM 30919 C C . VAL A 1 57 ? 3.901 3.267 -1.661 1.00 0.00 57 VAL A C 28
ATOM 30920 O O . VAL A 1 57 ? 4.350 2.333 -0.995 1.00 0.00 57 VAL A O 28
ATOM 30933 N N . LYS A 1 58 ? 4.639 3.959 -2.526 1.00 0.00 58 LYS A N 28
ATOM 30934 C CA . LYS A 1 58 ? 6.051 3.654 -2.747 1.00 0.00 58 LYS A CA 28
ATOM 30935 C C . LYS A 1 58 ? 6.802 3.524 -1.423 1.00 0.00 58 LYS A C 28
ATOM 30936 O O . LYS A 1 58 ? 7.751 2.749 -1.310 1.00 0.00 58 LYS A O 28
ATOM 30955 N N . LYS A 1 59 ? 6.369 4.288 -0.426 1.00 0.00 59 LYS A N 28
ATOM 30956 C CA . LYS A 1 59 ? 6.998 4.259 0.890 1.00 0.00 59 LYS A CA 28
ATOM 30957 C C . LYS A 1 59 ? 6.529 3.048 1.693 1.00 0.00 59 LYS A C 28
ATOM 30958 O O . LYS A 1 59 ? 7.328 2.373 2.340 1.00 0.00 59 LYS A O 28
ATOM 30977 N N . LEU A 1 60 ? 5.226 2.785 1.649 1.00 0.00 60 LEU A N 28
ATOM 30978 C CA . LEU A 1 60 ? 4.644 1.659 2.374 1.00 0.00 60 LEU A CA 28
ATOM 30979 C C . LEU A 1 60 ? 5.126 0.329 1.805 1.00 0.00 60 LEU A C 28
ATOM 30980 O O . LEU A 1 60 ? 5.457 -0.588 2.555 1.00 0.00 60 LEU A O 28
ATOM 30996 N N . GLU A 1 61 ? 5.152 0.226 0.481 1.00 0.00 61 GLU A N 28
ATOM 30997 C CA . GLU A 1 61 ? 5.584 -1.001 -0.180 1.00 0.00 61 GLU A CA 28
ATOM 30998 C C . GLU A 1 61 ? 7.026 -1.349 0.176 1.00 0.00 61 GLU A C 28
ATOM 30999 O O . GLU A 1 61 ? 7.331 -2.491 0.515 1.00 0.00 61 GLU A O 28
ATOM 31011 N N . GLU A 1 62 ? 7.910 -0.359 0.101 1.00 0.00 62 GLU A N 28
ATOM 31012 C CA . GLU A 1 62 ? 9.319 -0.564 0.419 1.00 0.00 62 GLU A CA 28
ATOM 31013 C C . GLU A 1 62 ? 9.482 -1.066 1.851 1.00 0.00 62 GLU A C 28
ATOM 31014 O O . GLU A 1 62 ? 10.418 -1.803 2.161 1.00 0.00 62 GLU A O 28
ATOM 31026 N N . GLU A 1 63 ? 8.563 -0.655 2.718 1.00 0.00 63 GLU A N 28
ATOM 31027 C CA . GLU A 1 63 ? 8.590 -1.050 4.117 1.00 0.00 63 GLU A CA 28
ATOM 31028 C C . GLU A 1 63 ? 8.139 -2.497 4.289 1.00 0.00 63 GLU A C 28
ATOM 31029 O O . GLU A 1 63 ? 8.476 -3.149 5.275 1.00 0.00 63 GLU A O 28
ATOM 31041 N N . ILE A 1 64 ? 7.363 -2.987 3.327 1.00 0.00 64 ILE A N 28
ATOM 31042 C CA . ILE A 1 64 ? 6.850 -4.348 3.372 1.00 0.00 64 ILE A CA 28
ATOM 31043 C C . ILE A 1 64 ? 7.941 -5.377 3.081 1.00 0.00 64 ILE A C 28
ATOM 31044 O O . ILE A 1 64 ? 7.994 -6.432 3.713 1.00 0.00 64 ILE A O 28
ATOM 31060 N N . LYS A 1 65 ? 8.807 -5.067 2.122 1.00 0.00 65 LYS A N 28
ATOM 31061 C CA . LYS A 1 65 ? 9.891 -5.970 1.752 1.00 0.00 65 LYS A CA 28
ATOM 31062 C C . LYS A 1 65 ? 10.798 -6.261 2.945 1.00 0.00 65 LYS A C 28
ATOM 31063 O O . LYS A 1 65 ? 11.475 -7.288 2.984 1.00 0.00 65 LYS A O 28
ATOM 31082 N N . LYS A 1 66 ? 10.812 -5.352 3.915 1.00 0.00 66 LYS A N 28
ATOM 31083 C CA . LYS A 1 66 ? 11.641 -5.515 5.103 1.00 0.00 66 LYS A CA 28
ATOM 31084 C C . LYS A 1 66 ? 10.964 -6.424 6.126 1.00 0.00 66 LYS A C 28
ATOM 31085 O O . LYS A 1 66 ? 11.632 -7.153 6.859 1.00 0.00 66 LYS A O 28
ATOM 31104 N N . LEU A 1 67 ? 9.636 -6.376 6.173 1.00 0.00 67 LEU A N 28
ATOM 31105 C CA . LEU A 1 67 ? 8.877 -7.198 7.109 1.00 0.00 67 LEU A CA 28
ATOM 31106 C C . LEU A 1 67 ? 9.073 -8.682 6.813 1.00 0.00 67 LEU A C 28
ATOM 31107 O O . LEU A 1 67 ? 9.753 -9.358 7.613 1.00 0.00 67 LEU A O 28
ATOM 31137 N N . GLY A 1 1 ? 0.849 4.091 -19.136 1.00 0.00 1 GLY A N 29
ATOM 31138 C CA . GLY A 1 1 ? 1.332 2.682 -19.162 1.00 0.00 1 GLY A CA 29
ATOM 31139 C C . GLY A 1 1 ? 0.561 1.787 -18.211 1.00 0.00 1 GLY A C 29
ATOM 31140 O O . GLY A 1 1 ? -0.091 0.834 -18.637 1.00 0.00 1 GLY A O 29
ATOM 31146 N N . SER A 1 2 ? 0.636 2.094 -16.920 1.00 0.00 2 SER A N 29
ATOM 31147 C CA . SER A 1 2 ? -0.061 1.310 -15.906 1.00 0.00 2 SER A CA 29
ATOM 31148 C C . SER A 1 2 ? -0.070 2.038 -14.568 1.00 0.00 2 SER A C 29
ATOM 31149 O O . SER A 1 2 ? 0.756 1.769 -13.696 1.00 0.00 2 SER A O 29
ATOM 31157 N N . ARG A 1 3 ? -1.014 2.959 -14.410 1.00 0.00 3 ARG A N 29
ATOM 31158 C CA . ARG A 1 3 ? -1.134 3.722 -13.175 1.00 0.00 3 ARG A CA 29
ATOM 31159 C C . ARG A 1 3 ? -1.850 2.906 -12.105 1.00 0.00 3 ARG A C 29
ATOM 31160 O O . ARG A 1 3 ? -1.438 2.893 -10.946 1.00 0.00 3 ARG A O 29
ATOM 31181 N N . VAL A 1 4 ? -2.919 2.221 -12.504 1.00 0.00 4 VAL A N 29
ATOM 31182 C CA . VAL A 1 4 ? -3.690 1.394 -11.582 1.00 0.00 4 VAL A CA 29
ATOM 31183 C C . VAL A 1 4 ? -3.002 0.054 -11.356 1.00 0.00 4 VAL A C 29
ATOM 31184 O O . VAL A 1 4 ? -3.050 -0.502 -10.259 1.00 0.00 4 VAL A O 29
ATOM 31197 N N . LYS A 1 5 ? -2.352 -0.456 -12.398 1.00 0.00 5 LYS A N 29
ATOM 31198 C CA . LYS A 1 5 ? -1.643 -1.728 -12.308 1.00 0.00 5 LYS A CA 29
ATOM 31199 C C . LYS A 1 5 ? -0.689 -1.719 -11.119 1.00 0.00 5 LYS A C 29
ATOM 31200 O O . LYS A 1 5 ? -0.446 -2.751 -10.496 1.00 0.00 5 LYS A O 29
ATOM 31219 N N . ALA A 1 6 ? -0.163 -0.539 -10.808 1.00 0.00 6 ALA A N 29
ATOM 31220 C CA . ALA A 1 6 ? 0.751 -0.380 -9.684 1.00 0.00 6 ALA A CA 29
ATOM 31221 C C . ALA A 1 6 ? -0.020 -0.315 -8.366 1.00 0.00 6 ALA A C 29
ATOM 31222 O O . ALA A 1 6 ? 0.508 -0.651 -7.307 1.00 0.00 6 ALA A O 29
ATOM 31229 N N . LEU A 1 7 ? -1.272 0.129 -8.446 1.00 0.00 7 LEU A N 29
ATOM 31230 C CA . LEU A 1 7 ? -2.126 0.254 -7.269 1.00 0.00 7 LEU A CA 29
ATOM 31231 C C . LEU A 1 7 ? -2.745 -1.087 -6.886 1.00 0.00 7 LEU A C 29
ATOM 31232 O O . LEU A 1 7 ? -2.858 -1.414 -5.706 1.00 0.00 7 LEU A O 29
ATOM 31248 N N . GLU A 1 8 ? -3.164 -1.847 -7.890 1.00 0.00 8 GLU A N 29
ATOM 31249 C CA . GLU A 1 8 ? -3.794 -3.146 -7.661 1.00 0.00 8 GLU A CA 29
ATOM 31250 C C . GLU A 1 8 ? -2.772 -4.212 -7.269 1.00 0.00 8 GLU A C 29
ATOM 31251 O O . GLU A 1 8 ? -3.109 -5.185 -6.593 1.00 0.00 8 GLU A O 29
ATOM 31263 N N . GLU A 1 9 ? -1.532 -4.036 -7.707 1.00 0.00 9 GLU A N 29
ATOM 31264 C CA . GLU A 1 9 ? -0.471 -4.995 -7.411 1.00 0.00 9 GLU A CA 29
ATOM 31265 C C . GLU A 1 9 ? 0.062 -4.830 -5.990 1.00 0.00 9 GLU A C 29
ATOM 31266 O O . GLU A 1 9 ? 0.271 -5.814 -5.279 1.00 0.00 9 GLU A O 29
ATOM 31278 N N . LYS A 1 10 ? 0.291 -3.587 -5.585 1.00 0.00 10 LYS A N 29
ATOM 31279 C CA . LYS A 1 10 ? 0.814 -3.300 -4.254 1.00 0.00 10 LYS A CA 29
ATOM 31280 C C . LYS A 1 10 ? -0.175 -3.708 -3.164 1.00 0.00 10 LYS A C 29
ATOM 31281 O O . LYS A 1 10 ? 0.220 -4.216 -2.115 1.00 0.00 10 LYS A O 29
ATOM 31300 N N . VAL A 1 11 ? -1.459 -3.479 -3.416 1.00 0.00 11 VAL A N 29
ATOM 31301 C CA . VAL A 1 11 ? -2.501 -3.819 -2.452 1.00 0.00 11 VAL A CA 29
ATOM 31302 C C . VAL A 1 11 ? -2.394 -5.279 -2.012 1.00 0.00 11 VAL A C 29
ATOM 31303 O O . VAL A 1 11 ? -2.818 -5.636 -0.913 1.00 0.00 11 VAL A O 29
ATOM 31316 N N . LYS A 1 12 ? -1.818 -6.117 -2.868 1.00 0.00 12 LYS A N 29
ATOM 31317 C CA . LYS A 1 12 ? -1.653 -7.529 -2.553 1.00 0.00 12 LYS A CA 29
ATOM 31318 C C . LYS A 1 12 ? -0.490 -7.722 -1.587 1.00 0.00 12 LYS A C 29
ATOM 31319 O O . LYS A 1 12 ? -0.604 -8.440 -0.597 1.00 0.00 12 LYS A O 29
ATOM 31338 N N . ALA A 1 13 ? 0.626 -7.071 -1.882 1.00 0.00 13 ALA A N 29
ATOM 31339 C CA . ALA A 1 13 ? 1.808 -7.161 -1.038 1.00 0.00 13 ALA A CA 29
ATOM 31340 C C . ALA A 1 13 ? 1.630 -6.332 0.229 1.00 0.00 13 ALA A C 29
ATOM 31341 O O . ALA A 1 13 ? 2.270 -6.589 1.245 1.00 0.00 13 ALA A O 29
ATOM 31348 N N . LEU A 1 14 ? 0.766 -5.327 0.154 1.00 0.00 14 LEU A N 29
ATOM 31349 C CA . LEU A 1 14 ? 0.512 -4.447 1.287 1.00 0.00 14 LEU A CA 29
ATOM 31350 C C . LEU A 1 14 ? -0.141 -5.191 2.452 1.00 0.00 14 LEU A C 29
ATOM 31351 O O . LEU A 1 14 ? 0.363 -5.166 3.573 1.00 0.00 14 LEU A O 29
ATOM 31367 N N . GLU A 1 15 ? -1.274 -5.834 2.184 1.00 0.00 15 GLU A N 29
ATOM 31368 C CA . GLU A 1 15 ? -2.005 -6.563 3.223 1.00 0.00 15 GLU A CA 29
ATOM 31369 C C . GLU A 1 15 ? -1.415 -7.950 3.490 1.00 0.00 15 GLU A C 29
ATOM 31370 O O . GLU A 1 15 ? -1.023 -8.263 4.615 1.00 0.00 15 GLU A O 29
ATOM 31382 N N . GLU A 1 16 ? -1.383 -8.787 2.457 1.00 0.00 16 GLU A N 29
ATOM 31383 C CA . GLU A 1 16 ? -0.875 -10.154 2.573 1.00 0.00 16 GLU A CA 29
ATOM 31384 C C . GLU A 1 16 ? 0.443 -10.229 3.338 1.00 0.00 16 GLU A C 29
ATOM 31385 O O . GLU A 1 16 ? 0.662 -11.164 4.105 1.00 0.00 16 GLU A O 29
ATOM 31397 N N . LYS A 1 17 ? 1.323 -9.261 3.118 1.00 0.00 17 LYS A N 29
ATOM 31398 C CA . LYS A 1 17 ? 2.617 -9.256 3.793 1.00 0.00 17 LYS A CA 29
ATOM 31399 C C . LYS A 1 17 ? 2.461 -8.943 5.276 1.00 0.00 17 LYS A C 29
ATOM 31400 O O . LYS A 1 17 ? 3.260 -9.389 6.098 1.00 0.00 17 LYS A O 29
ATOM 31419 N N . VAL A 1 18 ? 1.430 -8.177 5.614 1.00 0.00 18 VAL A N 29
ATOM 31420 C CA . VAL A 1 18 ? 1.178 -7.813 7.002 1.00 0.00 18 VAL A CA 29
ATOM 31421 C C . VAL A 1 18 ? 0.461 -8.937 7.742 1.00 0.00 18 VAL A C 29
ATOM 31422 O O . VAL A 1 18 ? 0.816 -9.276 8.870 1.00 0.00 18 VAL A O 29
ATOM 31435 N N . LYS A 1 19 ? -0.549 -9.512 7.098 1.00 0.00 19 LYS A N 29
ATOM 31436 C CA . LYS A 1 19 ? -1.313 -10.601 7.697 1.00 0.00 19 LYS A CA 29
ATOM 31437 C C . LYS A 1 19 ? -0.424 -11.815 7.953 1.00 0.00 19 LYS A C 29
ATOM 31438 O O . LYS A 1 19 ? -0.732 -12.654 8.800 1.00 0.00 19 LYS A O 29
ATOM 31457 N N . ALA A 1 20 ? 0.679 -11.903 7.214 1.00 0.00 20 ALA A N 29
ATOM 31458 C CA . ALA A 1 20 ? 1.609 -13.016 7.359 1.00 0.00 20 ALA A CA 29
ATOM 31459 C C . ALA A 1 20 ? 2.772 -12.662 8.285 1.00 0.00 20 ALA A C 29
ATOM 31460 O O . ALA A 1 20 ? 3.513 -13.542 8.722 1.00 0.00 20 ALA A O 29
ATOM 31467 N N . LEU A 1 21 ? 2.933 -11.374 8.579 1.00 0.00 21 LEU A N 29
ATOM 31468 C CA . LEU A 1 21 ? 4.011 -10.925 9.448 1.00 0.00 21 LEU A CA 29
ATOM 31469 C C . LEU A 1 21 ? 3.652 -11.145 10.915 1.00 0.00 21 LEU A C 29
ATOM 31470 O O . LEU A 1 21 ? 4.471 -11.620 11.702 1.00 0.00 21 LEU A O 29
ATOM 31486 N N . GLY A 1 22 ? 2.421 -10.801 11.274 1.00 0.00 22 GLY A N 29
ATOM 31487 C CA . GLY A 1 22 ? 1.970 -10.969 12.644 1.00 0.00 22 GLY A CA 29
ATOM 31488 C C . GLY A 1 22 ? 1.526 -9.664 13.274 1.00 0.00 22 GLY A C 29
ATOM 31489 O O . GLY A 1 22 ? 0.562 -9.045 12.824 1.00 0.00 22 GLY A O 29
ATOM 31493 N N . GLY A 1 23 ? 2.232 -9.244 14.320 1.00 0.00 23 GLY A N 29
ATOM 31494 C CA . GLY A 1 23 ? 1.891 -8.008 14.997 1.00 0.00 23 GLY A CA 29
ATOM 31495 C C . GLY A 1 23 ? 3.102 -7.316 15.590 1.00 0.00 23 GLY A C 29
ATOM 31496 O O . GLY A 1 23 ? 4.236 -7.749 15.384 1.00 0.00 23 GLY A O 29
ATOM 31500 N N . GLY A 1 24 ? 2.862 -6.238 16.329 1.00 0.00 24 GLY A N 29
ATOM 31501 C CA . GLY A 1 24 ? 3.952 -5.502 16.944 1.00 0.00 24 GLY A CA 29
ATOM 31502 C C . GLY A 1 24 ? 3.797 -4.001 16.790 1.00 0.00 24 GLY A C 29
ATOM 31503 O O . GLY A 1 24 ? 2.955 -3.533 16.024 1.00 0.00 24 GLY A O 29
ATOM 31507 N N . GLY A 1 25 ? 4.610 -3.246 17.521 1.00 0.00 25 GLY A N 29
ATOM 31508 C CA . GLY A 1 25 ? 4.542 -1.798 17.449 1.00 0.00 25 GLY A CA 29
ATOM 31509 C C . GLY A 1 25 ? 4.784 -1.276 16.046 1.00 0.00 25 GLY A C 29
ATOM 31510 O O . GLY A 1 25 ? 4.090 -0.371 15.584 1.00 0.00 25 GLY A O 29
ATOM 31514 N N . ARG A 1 26 ? 5.771 -1.851 15.366 1.00 0.00 26 ARG A N 29
ATOM 31515 C CA . ARG A 1 26 ? 6.103 -1.441 14.006 1.00 0.00 26 ARG A CA 29
ATOM 31516 C C . ARG A 1 26 ? 4.912 -1.623 13.075 1.00 0.00 26 ARG A C 29
ATOM 31517 O O . ARG A 1 26 ? 4.675 -0.806 12.187 1.00 0.00 26 ARG A O 29
ATOM 31538 N N . ILE A 1 27 ? 4.173 -2.706 13.282 1.00 0.00 27 ILE A N 29
ATOM 31539 C CA . ILE A 1 27 ? 3.010 -3.008 12.457 1.00 0.00 27 ILE A CA 29
ATOM 31540 C C . ILE A 1 27 ? 1.818 -2.129 12.827 1.00 0.00 27 ILE A C 29
ATOM 31541 O O . ILE A 1 27 ? 0.921 -1.913 12.011 1.00 0.00 27 ILE A O 29
ATOM 31557 N N . GLU A 1 28 ? 1.805 -1.627 14.059 1.00 0.00 28 GLU A N 29
ATOM 31558 C CA . GLU A 1 28 ? 0.712 -0.776 14.522 1.00 0.00 28 GLU A CA 29
ATOM 31559 C C . GLU A 1 28 ? 0.486 0.391 13.565 1.00 0.00 28 GLU A C 29
ATOM 31560 O O . GLU A 1 28 ? -0.615 0.578 13.047 1.00 0.00 28 GLU A O 29
ATOM 31572 N N . GLU A 1 29 ? 1.537 1.170 13.331 1.00 0.00 29 GLU A N 29
ATOM 31573 C CA . GLU A 1 29 ? 1.456 2.315 12.431 1.00 0.00 29 GLU A CA 29
ATOM 31574 C C . GLU A 1 29 ? 1.492 1.867 10.972 1.00 0.00 29 GLU A C 29
ATOM 31575 O O . GLU A 1 29 ? 0.969 2.547 10.089 1.00 0.00 29 GLU A O 29
ATOM 31587 N N . LEU A 1 30 ? 2.120 0.721 10.726 1.00 0.00 30 LEU A N 29
ATOM 31588 C CA . LEU A 1 30 ? 2.237 0.181 9.375 1.00 0.00 30 LEU A CA 29
ATOM 31589 C C . LEU A 1 30 ? 0.865 -0.102 8.772 1.00 0.00 30 LEU A C 29
ATOM 31590 O O . LEU A 1 30 ? 0.627 0.178 7.597 1.00 0.00 30 LEU A O 29
ATOM 31606 N N . LYS A 1 31 ? -0.030 -0.669 9.574 1.00 0.00 31 LYS A N 29
ATOM 31607 C CA . LYS A 1 31 ? -1.371 -0.997 9.103 1.00 0.00 31 LYS A CA 29
ATOM 31608 C C . LYS A 1 31 ? -2.220 0.256 8.933 1.00 0.00 31 LYS A C 29
ATOM 31609 O O . LYS A 1 31 ? -3.024 0.348 8.006 1.00 0.00 31 LYS A O 29
ATOM 31628 N N . LYS A 1 32 ? -2.037 1.226 9.824 1.00 0.00 32 LYS A N 29
ATOM 31629 C CA . LYS A 1 32 ? -2.789 2.473 9.750 1.00 0.00 32 LYS A CA 29
ATOM 31630 C C . LYS A 1 32 ? -2.671 3.080 8.355 1.00 0.00 32 LYS A C 29
ATOM 31631 O O . LYS A 1 32 ? -3.641 3.605 7.808 1.00 0.00 32 LYS A O 29
ATOM 31650 N N . LYS A 1 33 ? -1.475 2.987 7.784 1.00 0.00 33 LYS A N 29
ATOM 31651 C CA . LYS A 1 33 ? -1.215 3.506 6.446 1.00 0.00 33 LYS A CA 29
ATOM 31652 C C . LYS A 1 33 ? -1.697 2.523 5.382 1.00 0.00 33 LYS A C 29
ATOM 31653 O O . LYS A 1 33 ? -1.980 2.904 4.246 1.00 0.00 33 LYS A O 29
ATOM 31672 N N . CYS A 1 34 ? -1.777 1.253 5.764 1.00 0.00 34 CYS A N 29
ATOM 31673 C CA . CYS A 1 34 ? -2.211 0.194 4.861 1.00 0.00 34 CYS A CA 29
ATOM 31674 C C . CYS A 1 34 ? -3.718 0.256 4.616 1.00 0.00 34 CYS A C 29
ATOM 31675 O O . CYS A 1 34 ? -4.167 0.405 3.480 1.00 0.00 34 CYS A O 29
ATOM 31682 N N . GLU A 1 35 ? -4.491 0.131 5.691 1.00 0.00 35 GLU A N 29
ATOM 31683 C CA . GLU A 1 35 ? -5.949 0.160 5.604 1.00 0.00 35 GLU A CA 29
ATOM 31684 C C . GLU A 1 35 ? -6.444 1.384 4.835 1.00 0.00 35 GLU A C 29
ATOM 31685 O O . GLU A 1 35 ? -7.488 1.339 4.187 1.00 0.00 35 GLU A O 29
ATOM 31697 N N . GLU A 1 36 ? -5.689 2.475 4.910 1.00 0.00 36 GLU A N 29
ATOM 31698 C CA . GLU A 1 36 ? -6.058 3.706 4.217 1.00 0.00 36 GLU A CA 29
ATOM 31699 C C . GLU A 1 36 ? -5.694 3.626 2.740 1.00 0.00 36 GLU A C 29
ATOM 31700 O O . GLU A 1 36 ? -6.330 4.258 1.898 1.00 0.00 36 GLU A O 29
ATOM 31712 N N . LEU A 1 37 ? -4.660 2.848 2.434 1.00 0.00 37 LEU A N 29
ATOM 31713 C CA . LEU A 1 37 ? -4.201 2.682 1.060 1.00 0.00 37 LEU A CA 29
ATOM 31714 C C . LEU A 1 37 ? -5.150 1.787 0.268 1.00 0.00 37 LEU A C 29
ATOM 31715 O O . LEU A 1 37 ? -5.475 2.075 -0.884 1.00 0.00 37 LEU A O 29
ATOM 31731 N N . LYS A 1 38 ? -5.585 0.698 0.892 1.00 0.00 38 LYS A N 29
ATOM 31732 C CA . LYS A 1 38 ? -6.491 -0.248 0.249 1.00 0.00 38 LYS A CA 29
ATOM 31733 C C . LYS A 1 38 ? -7.878 0.358 0.046 1.00 0.00 38 LYS A C 29
ATOM 31734 O O . LYS A 1 38 ? -8.574 0.030 -0.914 1.00 0.00 38 LYS A O 29
ATOM 31753 N N . LYS A 1 39 ? -8.274 1.234 0.961 1.00 0.00 39 LYS A N 29
ATOM 31754 C CA . LYS A 1 39 ? -9.581 1.880 0.892 1.00 0.00 39 LYS A CA 29
ATOM 31755 C C . LYS A 1 39 ? -9.627 2.934 -0.210 1.00 0.00 39 LYS A C 29
ATOM 31756 O O . LYS A 1 39 ? -10.676 3.176 -0.805 1.00 0.00 39 LYS A O 29
ATOM 31775 N N . LYS A 1 40 ? -8.489 3.566 -0.469 1.00 0.00 40 LYS A N 29
ATOM 31776 C CA . LYS A 1 40 ? -8.401 4.605 -1.490 1.00 0.00 40 LYS A CA 29
ATOM 31777 C C . LYS A 1 40 ? -8.639 4.039 -2.889 1.00 0.00 40 LYS A C 29
ATOM 31778 O O . LYS A 1 40 ? -9.513 4.508 -3.617 1.00 0.00 40 LYS A O 29
ATOM 31797 N N . ILE A 1 41 ? -7.847 3.041 -3.264 1.00 0.00 41 ILE A N 29
ATOM 31798 C CA . ILE A 1 41 ? -7.962 2.423 -4.582 1.00 0.00 41 ILE A CA 29
ATOM 31799 C C . ILE A 1 41 ? -9.372 1.890 -4.836 1.00 0.00 41 ILE A C 29
ATOM 31800 O O . ILE A 1 41 ? -10.018 2.262 -5.814 1.00 0.00 41 ILE A O 29
ATOM 31816 N N . GLU A 1 42 ? -9.836 1.007 -3.959 1.00 0.00 42 GLU A N 29
ATOM 31817 C CA . GLU A 1 42 ? -11.163 0.413 -4.098 1.00 0.00 42 GLU A CA 29
ATOM 31818 C C . GLU A 1 42 ? -12.263 1.475 -4.092 1.00 0.00 42 GLU A C 29
ATOM 31819 O O . GLU A 1 42 ? -13.382 1.219 -4.538 1.00 0.00 42 GLU A O 29
ATOM 31831 N N . GLU A 1 43 ? -11.948 2.661 -3.581 1.00 0.00 43 GLU A N 29
ATOM 31832 C CA . GLU A 1 43 ? -12.926 3.743 -3.518 1.00 0.00 43 GLU A CA 29
ATOM 31833 C C . GLU A 1 43 ? -12.820 4.663 -4.731 1.00 0.00 43 GLU A C 29
ATOM 31834 O O . GLU A 1 43 ? -13.825 4.981 -5.368 1.00 0.00 43 GLU A O 29
ATOM 31846 N N . LEU A 1 44 ? -11.603 5.095 -5.042 1.00 0.00 44 LEU A N 29
ATOM 31847 C CA . LEU A 1 44 ? -11.376 5.985 -6.174 1.00 0.00 44 LEU A CA 29
ATOM 31848 C C . LEU A 1 44 ? -11.823 5.339 -7.481 1.00 0.00 44 LEU A C 29
ATOM 31849 O O . LEU A 1 44 ? -11.431 4.215 -7.798 1.00 0.00 44 LEU A O 29
ATOM 31865 N N . GLY A 1 45 ? -12.646 6.059 -8.236 1.00 0.00 45 GLY A N 29
ATOM 31866 C CA . GLY A 1 45 ? -13.135 5.547 -9.503 1.00 0.00 45 GLY A CA 29
ATOM 31867 C C . GLY A 1 45 ? -12.866 6.501 -10.651 1.00 0.00 45 GLY A C 29
ATOM 31868 O O . GLY A 1 45 ? -12.503 6.076 -11.747 1.00 0.00 45 GLY A O 29
ATOM 31872 N N . GLY A 1 46 ? -13.041 7.794 -10.395 1.00 0.00 46 GLY A N 29
ATOM 31873 C CA . GLY A 1 46 ? -12.807 8.792 -11.421 1.00 0.00 46 GLY A CA 29
ATOM 31874 C C . GLY A 1 46 ? -11.821 9.856 -10.980 1.00 0.00 46 GLY A C 29
ATOM 31875 O O . GLY A 1 46 ? -10.971 10.287 -11.760 1.00 0.00 46 GLY A O 29
ATOM 31879 N N . GLY A 1 47 ? -11.934 10.280 -9.724 1.00 0.00 47 GLY A N 29
ATOM 31880 C CA . GLY A 1 47 ? -11.038 11.294 -9.201 1.00 0.00 47 GLY A CA 29
ATOM 31881 C C . GLY A 1 47 ? -10.046 10.733 -8.200 1.00 0.00 47 GLY A C 29
ATOM 31882 O O . GLY A 1 47 ? -9.932 9.517 -8.046 1.00 0.00 47 GLY A O 29
ATOM 31886 N N . GLY A 1 48 ? -9.329 11.619 -7.518 1.00 0.00 48 GLY A N 29
ATOM 31887 C CA . GLY A 1 48 ? -8.351 11.185 -6.537 1.00 0.00 48 GLY A CA 29
ATOM 31888 C C . GLY A 1 48 ? -6.975 10.959 -7.136 1.00 0.00 48 GLY A C 29
ATOM 31889 O O . GLY A 1 48 ? -5.996 10.790 -6.410 1.00 0.00 48 GLY A O 29
ATOM 31893 N N . GLU A 1 49 ? -6.898 10.954 -8.465 1.00 0.00 49 GLU A N 29
ATOM 31894 C CA . GLU A 1 49 ? -5.632 10.745 -9.159 1.00 0.00 49 GLU A CA 29
ATOM 31895 C C . GLU A 1 49 ? -5.078 9.353 -8.875 1.00 0.00 49 GLU A C 29
ATOM 31896 O O . GLU A 1 49 ? -4.967 8.940 -7.721 1.00 0.00 49 GLU A O 29
ATOM 31908 N N . VAL A 1 50 ? -4.733 8.634 -9.938 1.00 0.00 50 VAL A N 29
ATOM 31909 C CA . VAL A 1 50 ? -4.192 7.286 -9.811 1.00 0.00 50 VAL A CA 29
ATOM 31910 C C . VAL A 1 50 ? -2.679 7.316 -9.604 1.00 0.00 50 VAL A C 29
ATOM 31911 O O . VAL A 1 50 ? -2.118 6.448 -8.936 1.00 0.00 50 VAL A O 29
ATOM 31924 N N . LYS A 1 51 ? -2.027 8.316 -10.186 1.00 0.00 51 LYS A N 29
ATOM 31925 C CA . LYS A 1 51 ? -0.578 8.455 -10.070 1.00 0.00 51 LYS A CA 29
ATOM 31926 C C . LYS A 1 51 ? -0.168 8.875 -8.659 1.00 0.00 51 LYS A C 29
ATOM 31927 O O . LYS A 1 51 ? 0.979 8.682 -8.256 1.00 0.00 51 LYS A O 29
ATOM 31946 N N . LYS A 1 52 ? -1.105 9.455 -7.916 1.00 0.00 52 LYS A N 29
ATOM 31947 C CA . LYS A 1 52 ? -0.829 9.905 -6.555 1.00 0.00 52 LYS A CA 29
ATOM 31948 C C . LYS A 1 52 ? -0.828 8.738 -5.570 1.00 0.00 52 LYS A C 29
ATOM 31949 O O . LYS A 1 52 ? -0.208 8.813 -4.510 1.00 0.00 52 LYS A O 29
ATOM 31968 N N . VAL A 1 53 ? -1.532 7.665 -5.920 1.00 0.00 53 VAL A N 29
ATOM 31969 C CA . VAL A 1 53 ? -1.614 6.491 -5.055 1.00 0.00 53 VAL A CA 29
ATOM 31970 C C . VAL A 1 53 ? -0.398 5.582 -5.221 1.00 0.00 53 VAL A C 29
ATOM 31971 O O . VAL A 1 53 ? 0.131 5.055 -4.242 1.00 0.00 53 VAL A O 29
ATOM 31984 N N . GLU A 1 54 ? 0.031 5.392 -6.463 1.00 0.00 54 GLU A N 29
ATOM 31985 C CA . GLU A 1 54 ? 1.176 4.534 -6.757 1.00 0.00 54 GLU A CA 29
ATOM 31986 C C . GLU A 1 54 ? 2.466 5.101 -6.171 1.00 0.00 54 GLU A C 29
ATOM 31987 O O . GLU A 1 54 ? 3.350 4.352 -5.756 1.00 0.00 54 GLU A O 29
ATOM 31999 N N . GLU A 1 55 ? 2.573 6.424 -6.150 1.00 0.00 55 GLU A N 29
ATOM 32000 C CA . GLU A 1 55 ? 3.763 7.087 -5.625 1.00 0.00 55 GLU A CA 29
ATOM 32001 C C . GLU A 1 55 ? 3.811 7.031 -4.099 1.00 0.00 55 GLU A C 29
ATOM 32002 O O . GLU A 1 55 ? 4.846 6.716 -3.512 1.00 0.00 55 GLU A O 29
ATOM 32014 N N . GLU A 1 56 ? 2.689 7.347 -3.462 1.00 0.00 56 GLU A N 29
ATOM 32015 C CA . GLU A 1 56 ? 2.611 7.343 -2.004 1.00 0.00 56 GLU A CA 29
ATOM 32016 C C . GLU A 1 56 ? 2.841 5.945 -1.437 1.00 0.00 56 GLU A C 29
ATOM 32017 O O . GLU A 1 56 ? 3.489 5.785 -0.403 1.00 0.00 56 GLU A O 29
ATOM 32029 N N . VAL A 1 57 ? 2.298 4.936 -2.110 1.00 0.00 57 VAL A N 29
ATOM 32030 C CA . VAL A 1 57 ? 2.440 3.555 -1.662 1.00 0.00 57 VAL A CA 29
ATOM 32031 C C . VAL A 1 57 ? 3.901 3.108 -1.664 1.00 0.00 57 VAL A C 29
ATOM 32032 O O . VAL A 1 57 ? 4.283 2.213 -0.911 1.00 0.00 57 VAL A O 29
ATOM 32045 N N . LYS A 1 58 ? 4.715 3.733 -2.511 1.00 0.00 58 LYS A N 29
ATOM 32046 C CA . LYS A 1 58 ? 6.132 3.390 -2.600 1.00 0.00 58 LYS A CA 29
ATOM 32047 C C . LYS A 1 58 ? 6.800 3.455 -1.229 1.00 0.00 58 LYS A C 29
ATOM 32048 O O . LYS A 1 58 ? 7.776 2.751 -0.969 1.00 0.00 58 LYS A O 29
ATOM 32067 N N . LYS A 1 59 ? 6.266 4.302 -0.356 1.00 0.00 59 LYS A N 29
ATOM 32068 C CA . LYS A 1 59 ? 6.811 4.459 0.988 1.00 0.00 59 LYS A CA 29
ATOM 32069 C C . LYS A 1 59 ? 6.416 3.285 1.877 1.00 0.00 59 LYS A C 29
ATOM 32070 O O . LYS A 1 59 ? 7.163 2.894 2.775 1.00 0.00 59 LYS A O 29
ATOM 32089 N N . LEU A 1 60 ? 5.237 2.727 1.622 1.00 0.00 60 LEU A N 29
ATOM 32090 C CA . LEU A 1 60 ? 4.742 1.597 2.401 1.00 0.00 60 LEU A CA 29
ATOM 32091 C C . LEU A 1 60 ? 5.376 0.293 1.932 1.00 0.00 60 LEU A C 29
ATOM 32092 O O . LEU A 1 60 ? 5.949 -0.448 2.726 1.00 0.00 60 LEU A O 29
ATOM 32108 N N . GLU A 1 61 ? 5.267 0.016 0.638 1.00 0.00 61 GLU A N 29
ATOM 32109 C CA . GLU A 1 61 ? 5.826 -1.205 0.064 1.00 0.00 61 GLU A CA 29
ATOM 32110 C C . GLU A 1 61 ? 7.328 -1.308 0.322 1.00 0.00 61 GLU A C 29
ATOM 32111 O O . GLU A 1 61 ? 7.882 -2.406 0.379 1.00 0.00 61 GLU A O 29
ATOM 32123 N N . GLU A 1 62 ? 7.983 -0.161 0.465 1.00 0.00 62 GLU A N 29
ATOM 32124 C CA . GLU A 1 62 ? 9.423 -0.128 0.704 1.00 0.00 62 GLU A CA 29
ATOM 32125 C C . GLU A 1 62 ? 9.781 -0.748 2.051 1.00 0.00 62 GLU A C 29
ATOM 32126 O O . GLU A 1 62 ? 10.817 -1.400 2.188 1.00 0.00 62 GLU A O 29
ATOM 32138 N N . GLU A 1 63 ? 8.928 -0.536 3.047 1.00 0.00 63 GLU A N 29
ATOM 32139 C CA . GLU A 1 63 ? 9.168 -1.070 4.383 1.00 0.00 63 GLU A CA 29
ATOM 32140 C C . GLU A 1 63 ? 8.782 -2.546 4.468 1.00 0.00 63 GLU A C 29
ATOM 32141 O O . GLU A 1 63 ? 9.286 -3.279 5.318 1.00 0.00 63 GLU A O 29
ATOM 32153 N N . ILE A 1 64 ? 7.886 -2.975 3.583 1.00 0.00 64 ILE A N 29
ATOM 32154 C CA . ILE A 1 64 ? 7.435 -4.360 3.561 1.00 0.00 64 ILE A CA 29
ATOM 32155 C C . ILE A 1 64 ? 8.555 -5.294 3.115 1.00 0.00 64 ILE A C 29
ATOM 32156 O O . ILE A 1 64 ? 8.633 -6.441 3.555 1.00 0.00 64 ILE A O 29
ATOM 32172 N N . LYS A 1 65 ? 9.423 -4.795 2.241 1.00 0.00 65 LYS A N 29
ATOM 32173 C CA . LYS A 1 65 ? 10.541 -5.586 1.738 1.00 0.00 65 LYS A CA 29
ATOM 32174 C C . LYS A 1 65 ? 11.430 -6.054 2.886 1.00 0.00 65 LYS A C 29
ATOM 32175 O O . LYS A 1 65 ? 12.058 -7.109 2.807 1.00 0.00 65 LYS A O 29
ATOM 32194 N N . LYS A 1 66 ? 11.477 -5.260 3.952 1.00 0.00 66 LYS A N 29
ATOM 32195 C CA . LYS A 1 66 ? 12.288 -5.593 5.117 1.00 0.00 66 LYS A CA 29
ATOM 32196 C C . LYS A 1 66 ? 11.558 -6.577 6.026 1.00 0.00 66 LYS A C 29
ATOM 32197 O O . LYS A 1 66 ? 12.182 -7.412 6.681 1.00 0.00 66 LYS A O 29
ATOM 32216 N N . LEU A 1 67 ? 10.233 -6.475 6.059 1.00 0.00 67 LEU A N 29
ATOM 32217 C CA . LEU A 1 67 ? 9.419 -7.358 6.887 1.00 0.00 67 LEU A CA 29
ATOM 32218 C C . LEU A 1 67 ? 9.495 -8.796 6.385 1.00 0.00 67 LEU A C 29
ATOM 32219 O O . LEU A 1 67 ? 10.237 -9.596 6.994 1.00 0.00 67 LEU A O 29
ATOM 32249 N N . GLY A 1 1 ? 5.628 2.613 -17.165 1.00 0.00 1 GLY A N 30
ATOM 32250 C CA . GLY A 1 1 ? 5.000 3.507 -16.152 1.00 0.00 1 GLY A CA 30
ATOM 32251 C C . GLY A 1 1 ? 3.987 2.782 -15.289 1.00 0.00 1 GLY A C 30
ATOM 32252 O O . GLY A 1 1 ? 4.287 2.398 -14.158 1.00 0.00 1 GLY A O 30
ATOM 32258 N N . SER A 1 2 ? 2.785 2.595 -15.822 1.00 0.00 2 SER A N 30
ATOM 32259 C CA . SER A 1 2 ? 1.720 1.910 -15.093 1.00 0.00 2 SER A CA 30
ATOM 32260 C C . SER A 1 2 ? 1.415 2.621 -13.779 1.00 0.00 2 SER A C 30
ATOM 32261 O O . SER A 1 2 ? 2.193 2.550 -12.828 1.00 0.00 2 SER A O 30
ATOM 32269 N N . ARG A 1 3 ? 0.276 3.303 -13.733 1.00 0.00 3 ARG A N 30
ATOM 32270 C CA . ARG A 1 3 ? -0.132 4.024 -12.534 1.00 0.00 3 ARG A CA 30
ATOM 32271 C C . ARG A 1 3 ? -1.006 3.147 -11.644 1.00 0.00 3 ARG A C 30
ATOM 32272 O O . ARG A 1 3 ? -0.748 3.011 -10.450 1.00 0.00 3 ARG A O 30
ATOM 32293 N N . VAL A 1 4 ? -2.036 2.549 -12.237 1.00 0.00 4 VAL A N 30
ATOM 32294 C CA . VAL A 1 4 ? -2.948 1.679 -11.500 1.00 0.00 4 VAL A CA 30
ATOM 32295 C C . VAL A 1 4 ? -2.343 0.293 -11.309 1.00 0.00 4 VAL A C 30
ATOM 32296 O O . VAL A 1 4 ? -2.532 -0.337 -10.268 1.00 0.00 4 VAL A O 30
ATOM 32309 N N . LYS A 1 5 ? -1.605 -0.176 -12.313 1.00 0.00 5 LYS A N 30
ATOM 32310 C CA . LYS A 1 5 ? -0.966 -1.485 -12.240 1.00 0.00 5 LYS A CA 30
ATOM 32311 C C . LYS A 1 5 ? -0.133 -1.594 -10.968 1.00 0.00 5 LYS A C 30
ATOM 32312 O O . LYS A 1 5 ? 0.033 -2.678 -10.411 1.00 0.00 5 LYS A O 30
ATOM 32331 N N . ALA A 1 6 ? 0.371 -0.454 -10.505 1.00 0.00 6 ALA A N 30
ATOM 32332 C CA . ALA A 1 6 ? 1.165 -0.406 -9.286 1.00 0.00 6 ALA A CA 30
ATOM 32333 C C . ALA A 1 6 ? 0.257 -0.440 -8.060 1.00 0.00 6 ALA A C 30
ATOM 32334 O O . ALA A 1 6 ? 0.667 -0.861 -6.981 1.00 0.00 6 ALA A O 30
ATOM 32341 N N . LEU A 1 7 ? -0.978 0.017 -8.241 1.00 0.00 7 LEU A N 30
ATOM 32342 C CA . LEU A 1 7 ? -1.957 0.053 -7.161 1.00 0.00 7 LEU A CA 30
ATOM 32343 C C . LEU A 1 7 ? -2.608 -1.312 -6.955 1.00 0.00 7 LEU A C 30
ATOM 32344 O O . LEU A 1 7 ? -2.784 -1.765 -5.826 1.00 0.00 7 LEU A O 30
ATOM 32360 N N . GLU A 1 8 ? -2.982 -1.951 -8.057 1.00 0.00 8 GLU A N 30
ATOM 32361 C CA . GLU A 1 8 ? -3.638 -3.254 -8.008 1.00 0.00 8 GLU A CA 30
ATOM 32362 C C . GLU A 1 8 ? -2.729 -4.341 -7.434 1.00 0.00 8 GLU A C 30
ATOM 32363 O O . GLU A 1 8 ? -3.173 -5.174 -6.644 1.00 0.00 8 GLU A O 30
ATOM 32375 N N . GLU A 1 9 ? -1.468 -4.346 -7.852 1.00 0.00 9 GLU A N 30
ATOM 32376 C CA . GLU A 1 9 ? -0.516 -5.356 -7.392 1.00 0.00 9 GLU A CA 30
ATOM 32377 C C . GLU A 1 9 ? 0.009 -5.062 -5.988 1.00 0.00 9 GLU A C 30
ATOM 32378 O O . GLU A 1 9 ? -0.158 -5.868 -5.075 1.00 0.00 9 GLU A O 30
ATOM 32390 N N . LYS A 1 10 ? 0.660 -3.916 -5.824 1.00 0.00 10 LYS A N 30
ATOM 32391 C CA . LYS A 1 10 ? 1.229 -3.533 -4.533 1.00 0.00 10 LYS A CA 30
ATOM 32392 C C . LYS A 1 10 ? 0.213 -3.662 -3.399 1.00 0.00 10 LYS A C 30
ATOM 32393 O O . LYS A 1 10 ? 0.587 -3.845 -2.242 1.00 0.00 10 LYS A O 30
ATOM 32412 N N . VAL A 1 11 ? -1.068 -3.563 -3.731 1.00 0.00 11 VAL A N 30
ATOM 32413 C CA . VAL A 1 11 ? -2.121 -3.668 -2.728 1.00 0.00 11 VAL A CA 30
ATOM 32414 C C . VAL A 1 11 ? -2.268 -5.106 -2.225 1.00 0.00 11 VAL A C 30
ATOM 32415 O O . VAL A 1 11 ? -2.725 -5.333 -1.105 1.00 0.00 11 VAL A O 30
ATOM 32428 N N . LYS A 1 12 ? -1.883 -6.072 -3.053 1.00 0.00 12 LYS A N 30
ATOM 32429 C CA . LYS A 1 12 ? -1.981 -7.478 -2.673 1.00 0.00 12 LYS A CA 30
ATOM 32430 C C . LYS A 1 12 ? -0.850 -7.868 -1.724 1.00 0.00 12 LYS A C 30
ATOM 32431 O O . LYS A 1 12 ? -1.048 -8.651 -0.795 1.00 0.00 12 LYS A O 30
ATOM 32450 N N . ALA A 1 13 ? 0.333 -7.316 -1.962 1.00 0.00 13 ALA A N 30
ATOM 32451 C CA . ALA A 1 13 ? 1.493 -7.602 -1.127 1.00 0.00 13 ALA A CA 30
ATOM 32452 C C . ALA A 1 13 ? 1.466 -6.769 0.150 1.00 0.00 13 ALA A C 30
ATOM 32453 O O . ALA A 1 13 ? 2.059 -7.142 1.159 1.00 0.00 13 ALA A O 30
ATOM 32460 N N . LEU A 1 14 ? 0.780 -5.635 0.094 1.00 0.00 14 LEU A N 30
ATOM 32461 C CA . LEU A 1 14 ? 0.681 -4.741 1.240 1.00 0.00 14 LEU A CA 30
ATOM 32462 C C . LEU A 1 14 ? -0.135 -5.369 2.370 1.00 0.00 14 LEU A C 30
ATOM 32463 O O . LEU A 1 14 ? 0.331 -5.468 3.505 1.00 0.00 14 LEU A O 30
ATOM 32479 N N . GLU A 1 15 ? -1.357 -5.778 2.051 1.00 0.00 15 GLU A N 30
ATOM 32480 C CA . GLU A 1 15 ? -2.252 -6.382 3.041 1.00 0.00 15 GLU A CA 30
ATOM 32481 C C . GLU A 1 15 ? -1.824 -7.804 3.404 1.00 0.00 15 GLU A C 30
ATOM 32482 O O . GLU A 1 15 ? -1.578 -8.106 4.571 1.00 0.00 15 GLU A O 30
ATOM 32494 N N . GLU A 1 16 ? -1.756 -8.678 2.403 1.00 0.00 16 GLU A N 30
ATOM 32495 C CA . GLU A 1 16 ? -1.380 -10.075 2.620 1.00 0.00 16 GLU A CA 30
ATOM 32496 C C . GLU A 1 16 ? -0.146 -10.208 3.505 1.00 0.00 16 GLU A C 30
ATOM 32497 O O . GLU A 1 16 ? -0.185 -10.883 4.528 1.00 0.00 16 GLU A O 30
ATOM 32509 N N . LYS A 1 17 ? 0.952 -9.580 3.093 1.00 0.00 17 LYS A N 30
ATOM 32510 C CA . LYS A 1 17 ? 2.205 -9.651 3.844 1.00 0.00 17 LYS A CA 30
ATOM 32511 C C . LYS A 1 17 ? 1.995 -9.359 5.327 1.00 0.00 17 LYS A C 30
ATOM 32512 O O . LYS A 1 17 ? 2.521 -10.065 6.187 1.00 0.00 17 LYS A O 30
ATOM 32531 N N . VAL A 1 18 ? 1.234 -8.312 5.624 1.00 0.00 18 VAL A N 30
ATOM 32532 C CA . VAL A 1 18 ? 0.974 -7.936 7.008 1.00 0.00 18 VAL A CA 30
ATOM 32533 C C . VAL A 1 18 ? 0.284 -9.062 7.769 1.00 0.00 18 VAL A C 30
ATOM 32534 O O . VAL A 1 18 ? 0.532 -9.261 8.958 1.00 0.00 18 VAL A O 30
ATOM 32547 N N . LYS A 1 19 ? -0.577 -9.798 7.079 1.00 0.00 19 LYS A N 30
ATOM 32548 C CA . LYS A 1 19 ? -1.295 -10.905 7.698 1.00 0.00 19 LYS A CA 30
ATOM 32549 C C . LYS A 1 19 ? -0.335 -12.029 8.081 1.00 0.00 19 LYS A C 30
ATOM 32550 O O . LYS A 1 19 ? -0.587 -12.777 9.025 1.00 0.00 19 LYS A O 30
ATOM 32569 N N . ALA A 1 20 ? 0.766 -12.141 7.343 1.00 0.00 20 ALA A N 30
ATOM 32570 C CA . ALA A 1 20 ? 1.761 -13.171 7.607 1.00 0.00 20 ALA A CA 30
ATOM 32571 C C . ALA A 1 20 ? 2.905 -12.636 8.465 1.00 0.00 20 ALA A C 30
ATOM 32572 O O . ALA A 1 20 ? 3.655 -13.408 9.063 1.00 0.00 20 ALA A O 30
ATOM 32579 N N . LEU A 1 21 ? 3.041 -11.312 8.518 1.00 0.00 21 LEU A N 30
ATOM 32580 C CA . LEU A 1 21 ? 4.099 -10.688 9.300 1.00 0.00 21 LEU A CA 30
ATOM 32581 C C . LEU A 1 21 ? 3.717 -10.621 10.777 1.00 0.00 21 LEU A C 30
ATOM 32582 O O . LEU A 1 21 ? 4.521 -10.942 11.651 1.00 0.00 21 LEU A O 30
ATOM 32598 N N . GLY A 1 22 ? 2.486 -10.200 11.045 1.00 0.00 22 GLY A N 30
ATOM 32599 C CA . GLY A 1 22 ? 2.018 -10.097 12.415 1.00 0.00 22 GLY A CA 30
ATOM 32600 C C . GLY A 1 22 ? 1.930 -8.660 12.891 1.00 0.00 22 GLY A C 30
ATOM 32601 O O . GLY A 1 22 ? 1.011 -7.931 12.518 1.00 0.00 22 GLY A O 30
ATOM 32605 N N . GLY A 1 23 ? 2.886 -8.253 13.719 1.00 0.00 23 GLY A N 30
ATOM 32606 C CA . GLY A 1 23 ? 2.893 -6.896 14.234 1.00 0.00 23 GLY A CA 30
ATOM 32607 C C . GLY A 1 23 ? 3.967 -6.679 15.282 1.00 0.00 23 GLY A C 30
ATOM 32608 O O . GLY A 1 23 ? 4.344 -7.609 15.994 1.00 0.00 23 GLY A O 30
ATOM 32612 N N . GLY A 1 24 ? 4.462 -5.450 15.377 1.00 0.00 24 GLY A N 30
ATOM 32613 C CA . GLY A 1 24 ? 5.495 -5.140 16.349 1.00 0.00 24 GLY A CA 30
ATOM 32614 C C . GLY A 1 24 ? 5.957 -3.698 16.270 1.00 0.00 24 GLY A C 30
ATOM 32615 O O . GLY A 1 24 ? 7.022 -3.410 15.723 1.00 0.00 24 GLY A O 30
ATOM 32619 N N . GLY A 1 25 ? 5.156 -2.790 16.819 1.00 0.00 25 GLY A N 30
ATOM 32620 C CA . GLY A 1 25 ? 5.506 -1.381 16.801 1.00 0.00 25 GLY A CA 30
ATOM 32621 C C . GLY A 1 25 ? 5.514 -0.801 15.399 1.00 0.00 25 GLY A C 30
ATOM 32622 O O . GLY A 1 25 ? 4.589 -0.089 15.009 1.00 0.00 25 GLY A O 30
ATOM 32626 N N . ARG A 1 26 ? 6.564 -1.104 14.641 1.00 0.00 26 ARG A N 30
ATOM 32627 C CA . ARG A 1 26 ? 6.692 -0.607 13.273 1.00 0.00 26 ARG A CA 30
ATOM 32628 C C . ARG A 1 26 ? 5.453 -0.940 12.451 1.00 0.00 26 ARG A C 30
ATOM 32629 O O . ARG A 1 26 ? 5.092 -0.208 11.531 1.00 0.00 26 ARG A O 30
ATOM 32650 N N . ILE A 1 27 ? 4.809 -2.052 12.786 1.00 0.00 27 ILE A N 30
ATOM 32651 C CA . ILE A 1 27 ? 3.613 -2.487 12.075 1.00 0.00 27 ILE A CA 30
ATOM 32652 C C . ILE A 1 27 ? 2.372 -1.760 12.583 1.00 0.00 27 ILE A C 30
ATOM 32653 O O . ILE A 1 27 ? 1.376 -1.641 11.869 1.00 0.00 27 ILE A O 30
ATOM 32669 N N . GLU A 1 28 ? 2.435 -1.277 13.821 1.00 0.00 28 GLU A N 30
ATOM 32670 C CA . GLU A 1 28 ? 1.313 -0.565 14.422 1.00 0.00 28 GLU A CA 30
ATOM 32671 C C . GLU A 1 28 ? 0.918 0.650 13.586 1.00 0.00 28 GLU A C 30
ATOM 32672 O O . GLU A 1 28 ? -0.233 0.783 13.172 1.00 0.00 28 GLU A O 30
ATOM 32684 N N . GLU A 1 29 ? 1.880 1.534 13.342 1.00 0.00 29 GLU A N 30
ATOM 32685 C CA . GLU A 1 29 ? 1.631 2.739 12.557 1.00 0.00 29 GLU A CA 30
ATOM 32686 C C . GLU A 1 29 ? 1.553 2.416 11.068 1.00 0.00 29 GLU A C 30
ATOM 32687 O O . GLU A 1 29 ? 0.812 3.055 10.321 1.00 0.00 29 GLU A O 30
ATOM 32699 N N . LEU A 1 30 ? 2.324 1.421 10.644 1.00 0.00 30 LEU A N 30
ATOM 32700 C CA . LEU A 1 30 ? 2.346 1.009 9.245 1.00 0.00 30 LEU A CA 30
ATOM 32701 C C . LEU A 1 30 ? 0.985 0.467 8.813 1.00 0.00 30 LEU A C 30
ATOM 32702 O O . LEU A 1 30 ? 0.627 0.527 7.637 1.00 0.00 30 LEU A O 30
ATOM 32718 N N . LYS A 1 31 ? 0.232 -0.065 9.772 1.00 0.00 31 LYS A N 30
ATOM 32719 C CA . LYS A 1 31 ? -1.088 -0.619 9.491 1.00 0.00 31 LYS A CA 30
ATOM 32720 C C . LYS A 1 31 ? -2.072 0.470 9.073 1.00 0.00 31 LYS A C 30
ATOM 32721 O O . LYS A 1 31 ? -2.718 0.369 8.031 1.00 0.00 31 LYS A O 30
ATOM 32740 N N . LYS A 1 32 ? -2.184 1.507 9.897 1.00 0.00 32 LYS A N 30
ATOM 32741 C CA . LYS A 1 32 ? -3.095 2.616 9.620 1.00 0.00 32 LYS A CA 30
ATOM 32742 C C . LYS A 1 32 ? -2.942 3.121 8.186 1.00 0.00 32 LYS A C 30
ATOM 32743 O O . LYS A 1 32 ? -3.905 3.586 7.577 1.00 0.00 32 LYS A O 30
ATOM 32762 N N . LYS A 1 33 ? -1.727 3.028 7.656 1.00 0.00 33 LYS A N 30
ATOM 32763 C CA . LYS A 1 33 ? -1.447 3.479 6.295 1.00 0.00 33 LYS A CA 30
ATOM 32764 C C . LYS A 1 33 ? -1.886 2.441 5.265 1.00 0.00 33 LYS A C 30
ATOM 32765 O O . LYS A 1 33 ? -2.140 2.773 4.109 1.00 0.00 33 LYS A O 30
ATOM 32784 N N . CYS A 1 34 ? -1.967 1.187 5.692 1.00 0.00 34 CYS A N 30
ATOM 32785 C CA . CYS A 1 34 ? -2.369 0.094 4.810 1.00 0.00 34 CYS A CA 30
ATOM 32786 C C . CYS A 1 34 ? -3.882 0.084 4.602 1.00 0.00 34 CYS A C 30
ATOM 32787 O O . CYS A 1 34 ? -4.365 0.201 3.475 1.00 0.00 34 CYS A O 30
ATOM 32794 N N . GLU A 1 35 ? -4.622 -0.067 5.697 1.00 0.00 35 GLU A N 30
ATOM 32795 C CA . GLU A 1 35 ? -6.081 -0.104 5.647 1.00 0.00 35 GLU A CA 30
ATOM 32796 C C . GLU A 1 35 ? -6.646 1.094 4.889 1.00 0.00 35 GLU A C 30
ATOM 32797 O O . GLU A 1 35 ? -7.634 0.969 4.165 1.00 0.00 35 GLU A O 30
ATOM 32809 N N . GLU A 1 36 ? -6.017 2.252 5.059 1.00 0.00 36 GLU A N 30
ATOM 32810 C CA . GLU A 1 36 ? -6.465 3.468 4.386 1.00 0.00 36 GLU A CA 30
ATOM 32811 C C . GLU A 1 36 ? -6.049 3.462 2.919 1.00 0.00 36 GLU A C 30
ATOM 32812 O O . GLU A 1 36 ? -6.713 4.061 2.072 1.00 0.00 36 GLU A O 30
ATOM 32824 N N . LEU A 1 37 ? -4.945 2.784 2.628 1.00 0.00 37 LEU A N 30
ATOM 32825 C CA . LEU A 1 37 ? -4.432 2.700 1.265 1.00 0.00 37 LEU A CA 30
ATOM 32826 C C . LEU A 1 37 ? -5.322 1.814 0.399 1.00 0.00 37 LEU A C 30
ATOM 32827 O O . LEU A 1 37 ? -5.615 2.146 -0.748 1.00 0.00 37 LEU A O 30
ATOM 32843 N N . LYS A 1 38 ? -5.742 0.686 0.956 1.00 0.00 38 LYS A N 30
ATOM 32844 C CA . LYS A 1 38 ? -6.594 -0.258 0.241 1.00 0.00 38 LYS A CA 30
ATOM 32845 C C . LYS A 1 38 ? -8.003 0.300 0.051 1.00 0.00 38 LYS A C 30
ATOM 32846 O O . LYS A 1 38 ? -8.693 -0.046 -0.907 1.00 0.00 38 LYS A O 30
ATOM 32865 N N . LYS A 1 39 ? -8.427 1.155 0.975 1.00 0.00 39 LYS A N 30
ATOM 32866 C CA . LYS A 1 39 ? -9.758 1.752 0.917 1.00 0.00 39 LYS A CA 30
ATOM 32867 C C . LYS A 1 39 ? -9.858 2.797 -0.192 1.00 0.00 39 LYS A C 30
ATOM 32868 O O . LYS A 1 39 ? -10.924 2.992 -0.775 1.00 0.00 39 LYS A O 30
ATOM 32887 N N . LYS A 1 40 ? -8.750 3.475 -0.469 1.00 0.00 40 LYS A N 30
ATOM 32888 C CA . LYS A 1 40 ? -8.725 4.512 -1.498 1.00 0.00 40 LYS A CA 30
ATOM 32889 C C . LYS A 1 40 ? -8.805 3.915 -2.901 1.00 0.00 40 LYS A C 30
ATOM 32890 O O . LYS A 1 40 ? -9.686 4.267 -3.686 1.00 0.00 40 LYS A O 30
ATOM 32909 N N . ILE A 1 41 ? -7.876 3.019 -3.216 1.00 0.00 41 ILE A N 30
ATOM 32910 C CA . ILE A 1 41 ? -7.836 2.384 -4.530 1.00 0.00 41 ILE A CA 30
ATOM 32911 C C . ILE A 1 41 ? -9.109 1.589 -4.810 1.00 0.00 41 ILE A C 30
ATOM 32912 O O . ILE A 1 41 ? -9.482 1.388 -5.965 1.00 0.00 41 ILE A O 30
ATOM 32928 N N . GLU A 1 42 ? -9.770 1.137 -3.749 1.00 0.00 42 GLU A N 30
ATOM 32929 C CA . GLU A 1 42 ? -10.997 0.361 -3.891 1.00 0.00 42 GLU A CA 30
ATOM 32930 C C . GLU A 1 42 ? -12.189 1.267 -4.187 1.00 0.00 42 GLU A C 30
ATOM 32931 O O . GLU A 1 42 ? -13.156 0.846 -4.823 1.00 0.00 42 GLU A O 30
ATOM 32943 N N . GLU A 1 43 ? -12.115 2.510 -3.723 1.00 0.00 43 GLU A N 30
ATOM 32944 C CA . GLU A 1 43 ? -13.190 3.472 -3.938 1.00 0.00 43 GLU A CA 30
ATOM 32945 C C . GLU A 1 43 ? -12.925 4.320 -5.178 1.00 0.00 43 GLU A C 30
ATOM 32946 O O . GLU A 1 43 ? -13.805 4.494 -6.022 1.00 0.00 43 GLU A O 30
ATOM 32958 N N . LEU A 1 44 ? -11.711 4.849 -5.280 1.00 0.00 44 LEU A N 30
ATOM 32959 C CA . LEU A 1 44 ? -11.333 5.683 -6.415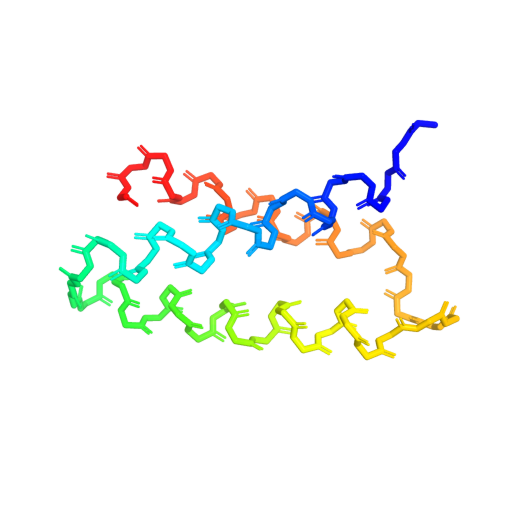 1.00 0.00 44 LEU A CA 30
ATOM 32960 C C . LEU A 1 44 ? -11.415 4.900 -7.722 1.00 0.00 44 LEU A C 30
ATOM 32961 O O . LEU A 1 44 ? -10.977 3.752 -7.799 1.00 0.00 44 LEU A O 30
ATOM 32977 N N . GLY A 1 45 ? -11.975 5.532 -8.747 1.00 0.00 45 GLY A N 30
ATOM 32978 C CA . GLY A 1 45 ? -12.103 4.884 -10.039 1.00 0.00 45 GLY A CA 30
ATOM 32979 C C . GLY A 1 45 ? -11.698 5.794 -11.182 1.00 0.00 45 GLY A C 30
ATOM 32980 O O . GLY A 1 45 ? -12.181 5.645 -12.305 1.00 0.00 45 GLY A O 30
ATOM 32984 N N . GLY A 1 46 ? -10.809 6.741 -10.894 1.00 0.00 46 GLY A N 30
ATOM 32985 C CA . GLY A 1 46 ? -10.355 7.668 -11.913 1.00 0.00 46 GLY A CA 30
ATOM 32986 C C . GLY A 1 46 ? -10.800 9.090 -11.640 1.00 0.00 46 GLY A C 30
ATOM 32987 O O . GLY A 1 46 ? -11.354 9.754 -12.516 1.00 0.00 46 GLY A O 30
ATOM 32991 N N . GLY A 1 47 ? -10.560 9.559 -10.419 1.00 0.00 47 GLY A N 30
ATOM 32992 C CA . GLY A 1 47 ? -10.949 10.910 -10.054 1.00 0.00 47 GLY A CA 30
ATOM 32993 C C . GLY A 1 47 ? -9.954 11.572 -9.120 1.00 0.00 47 GLY A C 30
ATOM 32994 O O . GLY A 1 47 ? -9.642 12.754 -9.274 1.00 0.00 47 GLY A O 30
ATOM 32998 N N . GLY A 1 48 ? -9.454 10.814 -8.149 1.00 0.00 48 GLY A N 30
ATOM 32999 C CA . GLY A 1 48 ? -8.496 11.356 -7.202 1.00 0.00 48 GLY A CA 30
ATOM 33000 C C . GLY A 1 48 ? -7.059 11.117 -7.621 1.00 0.00 48 GLY A C 30
ATOM 33001 O O . GLY A 1 48 ? -6.175 10.965 -6.776 1.00 0.00 48 GLY A O 30
ATOM 33005 N N . GLU A 1 49 ? -6.822 11.083 -8.929 1.00 0.00 49 GLU A N 30
ATOM 33006 C CA . GLU A 1 49 ? -5.482 10.861 -9.462 1.00 0.00 49 GLU A CA 30
ATOM 33007 C C . GLU A 1 49 ? -4.957 9.484 -9.068 1.00 0.00 49 GLU A C 30
ATOM 33008 O O . GLU A 1 49 ? -4.975 9.112 -7.896 1.00 0.00 49 GLU A O 30
ATOM 33020 N N . VAL A 1 50 ? -4.487 8.732 -10.059 1.00 0.00 50 VAL A N 30
ATOM 33021 C CA . VAL A 1 50 ? -3.954 7.396 -9.822 1.00 0.00 50 VAL A CA 30
ATOM 33022 C C . VAL A 1 50 ? -2.474 7.453 -9.449 1.00 0.00 50 VAL A C 30
ATOM 33023 O O . VAL A 1 50 ? -1.972 6.590 -8.729 1.00 0.00 50 VAL A O 30
ATOM 33036 N N . LYS A 1 51 ? -1.780 8.471 -9.947 1.00 0.00 51 LYS A N 30
ATOM 33037 C CA . LYS A 1 51 ? -0.356 8.637 -9.673 1.00 0.00 51 LYS A CA 30
ATOM 33038 C C . LYS A 1 51 ? -0.109 9.038 -8.220 1.00 0.00 51 LYS A C 30
ATOM 33039 O O . LYS A 1 51 ? 0.990 8.855 -7.697 1.00 0.00 51 LYS A O 30
ATOM 33058 N N . LYS A 1 52 ? -1.130 9.594 -7.573 1.00 0.00 52 LYS A N 30
ATOM 33059 C CA . LYS A 1 52 ? -1.010 10.026 -6.185 1.00 0.00 52 LYS A CA 30
ATOM 33060 C C . LYS A 1 52 ? -0.944 8.836 -5.232 1.00 0.00 52 LYS A C 30
ATOM 33061 O O . LYS A 1 52 ? -0.355 8.925 -4.154 1.00 0.00 52 LYS A O 30
ATOM 33080 N N . VAL A 1 53 ? -1.554 7.725 -5.629 1.00 0.00 53 VAL A N 30
ATOM 33081 C CA . VAL A 1 53 ? -1.566 6.523 -4.801 1.00 0.00 53 VAL A CA 30
ATOM 33082 C C . VAL A 1 53 ? -0.278 5.719 -4.957 1.00 0.00 53 VAL A C 30
ATOM 33083 O O . VAL A 1 53 ? 0.382 5.390 -3.971 1.00 0.00 53 VAL A O 30
ATOM 33096 N N . GLU A 1 54 ? 0.074 5.401 -6.200 1.00 0.00 54 GLU A N 30
ATOM 33097 C CA . GLU A 1 54 ? 1.281 4.629 -6.482 1.00 0.00 54 GLU A CA 30
ATOM 33098 C C . GLU A 1 54 ? 2.501 5.255 -5.816 1.00 0.00 54 GLU A C 30
ATOM 33099 O O . GLU A 1 54 ? 3.409 4.552 -5.375 1.00 0.00 54 GLU A O 30
ATOM 33111 N N . GLU A 1 55 ? 2.511 6.580 -5.746 1.00 0.00 55 GLU A N 30
ATOM 33112 C CA . GLU A 1 55 ? 3.615 7.304 -5.130 1.00 0.00 55 GLU A CA 30
ATOM 33113 C C . GLU A 1 55 ? 3.544 7.199 -3.609 1.00 0.00 55 GLU A C 30
ATOM 33114 O O . GLU A 1 55 ? 4.570 7.140 -2.931 1.00 0.00 55 GLU A O 30
ATOM 33126 N N . GLU A 1 56 ? 2.325 7.172 -3.083 1.00 0.00 56 GLU A N 30
ATOM 33127 C CA . GLU A 1 56 ? 2.114 7.070 -1.643 1.00 0.00 56 GLU A CA 30
ATOM 33128 C C . GLU A 1 56 ? 2.412 5.657 -1.152 1.00 0.00 56 GLU A C 30
ATOM 33129 O O . GLU A 1 56 ? 2.901 5.465 -0.040 1.00 0.00 56 GLU A O 30
ATOM 33141 N N . VAL A 1 57 ? 2.111 4.672 -1.992 1.00 0.00 57 VAL A N 30
ATOM 33142 C CA . VAL A 1 57 ? 2.343 3.274 -1.650 1.00 0.00 57 VAL A CA 30
ATOM 33143 C C . VAL A 1 57 ? 3.835 2.960 -1.596 1.00 0.00 57 VAL A C 30
ATOM 33144 O O . VAL A 1 57 ? 4.274 2.112 -0.818 1.00 0.00 57 VAL A O 30
ATOM 33157 N N . LYS A 1 58 ? 4.607 3.644 -2.430 1.00 0.00 58 LYS A N 30
ATOM 33158 C CA . LYS A 1 58 ? 6.051 3.440 -2.490 1.00 0.00 58 LYS A CA 30
ATOM 33159 C C . LYS A 1 58 ? 6.675 3.480 -1.097 1.00 0.00 58 LYS A C 30
ATOM 33160 O O . LYS A 1 58 ? 7.682 2.821 -0.838 1.00 0.00 58 LYS A O 30
ATOM 33179 N N . LYS A 1 59 ? 6.069 4.254 -0.203 1.00 0.00 59 LYS A N 30
ATOM 33180 C CA . LYS A 1 59 ? 6.565 4.375 1.163 1.00 0.00 59 LYS A CA 30
ATOM 33181 C C . LYS A 1 59 ? 6.137 3.173 1.996 1.00 0.00 59 LYS A C 30
ATOM 33182 O O . LYS A 1 59 ? 6.844 2.752 2.911 1.00 0.00 59 LYS A O 30
ATOM 33201 N N . LEU A 1 60 ? 4.971 2.629 1.669 1.00 0.00 60 LEU A N 30
ATOM 33202 C CA . LEU A 1 60 ? 4.433 1.477 2.376 1.00 0.00 60 LEU A CA 30
ATOM 33203 C C . LEU A 1 60 ? 5.079 0.185 1.890 1.00 0.00 60 LEU A C 30
ATOM 33204 O O . LEU A 1 60 ? 5.475 -0.658 2.691 1.00 0.00 60 LEU A O 30
ATOM 33220 N N . GLU A 1 61 ? 5.175 0.033 0.574 1.00 0.00 61 GLU A N 30
ATOM 33221 C CA . GLU A 1 61 ? 5.766 -1.161 -0.020 1.00 0.00 61 GLU A CA 30
ATOM 33222 C C . GLU A 1 61 ? 7.253 -1.270 0.310 1.00 0.00 61 GLU A C 30
ATOM 33223 O O . GLU A 1 61 ? 7.823 -2.359 0.286 1.00 0.00 61 GLU A O 30
ATOM 33235 N N . GLU A 1 62 ? 7.879 -0.136 0.607 1.00 0.00 62 GLU A N 30
ATOM 33236 C CA . GLU A 1 62 ? 9.301 -0.112 0.930 1.00 0.00 62 GLU A CA 30
ATOM 33237 C C . GLU A 1 62 ? 9.592 -0.878 2.219 1.00 0.00 62 GLU A C 30
ATOM 33238 O O . GLU A 1 62 ? 10.655 -1.480 2.365 1.00 0.00 62 GLU A O 30
ATOM 33250 N N . GLU A 1 63 ? 8.646 -0.847 3.152 1.00 0.00 63 GLU A N 30
ATOM 33251 C CA . GLU A 1 63 ? 8.808 -1.536 4.428 1.00 0.00 63 GLU A CA 30
ATOM 33252 C C . GLU A 1 63 ? 8.439 -3.013 4.305 1.00 0.00 63 GLU A C 30
ATOM 33253 O O . GLU A 1 63 ? 9.044 -3.872 4.946 1.00 0.00 63 GLU A O 30
ATOM 33265 N N . ILE A 1 64 ? 7.440 -3.294 3.477 1.00 0.00 64 ILE A N 30
ATOM 33266 C CA . ILE A 1 64 ? 6.972 -4.658 3.262 1.00 0.00 64 ILE A CA 30
ATOM 33267 C C . ILE A 1 64 ? 8.056 -5.526 2.628 1.00 0.00 64 ILE A C 30
ATOM 33268 O O . ILE A 1 64 ? 8.040 -6.750 2.762 1.00 0.00 64 ILE A O 30
ATOM 33284 N N . LYS A 1 65 ? 8.996 -4.887 1.938 1.00 0.00 65 LYS A N 30
ATOM 33285 C CA . LYS A 1 65 ? 10.086 -5.604 1.286 1.00 0.00 65 LYS A CA 30
ATOM 33286 C C . LYS A 1 65 ? 11.103 -6.104 2.307 1.00 0.00 65 LYS A C 30
ATOM 33287 O O . LYS A 1 65 ? 11.819 -7.074 2.058 1.00 0.00 65 LYS A O 30
ATOM 33306 N N . LYS A 1 66 ? 11.165 -5.437 3.456 1.00 0.00 66 LYS A N 30
ATOM 33307 C CA . LYS A 1 66 ? 12.099 -5.817 4.510 1.00 0.00 66 LYS A CA 30
ATOM 33308 C C . LYS A 1 66 ? 11.543 -6.968 5.343 1.00 0.00 66 LYS A C 30
ATOM 33309 O O . LYS A 1 66 ? 12.298 -7.770 5.893 1.00 0.00 66 LYS A O 30
ATOM 33328 N N . LEU A 1 67 ? 10.219 -7.044 5.430 1.00 0.00 67 LEU A N 30
ATOM 33329 C CA . LEU A 1 67 ? 9.562 -8.097 6.197 1.00 0.00 67 LEU A CA 30
ATOM 33330 C C . LEU A 1 67 ? 9.517 -9.400 5.404 1.00 0.00 67 LEU A C 30
ATOM 33331 O O . LEU A 1 67 ? 9.140 -9.356 4.214 1.00 0.00 67 LEU A O 30
ATOM 33361 N N . GLY A 1 1 ? 0.677 4.449 -19.360 1.00 0.00 1 GLY A N 31
ATOM 33362 C CA . GLY A 1 1 ? 1.639 3.615 -18.587 1.00 0.00 1 GLY A CA 31
ATOM 33363 C C . GLY A 1 1 ? 0.944 2.604 -17.695 1.00 0.00 1 GLY A C 31
ATOM 33364 O O . GLY A 1 1 ? 0.416 1.602 -18.175 1.00 0.00 1 GLY A O 31
ATOM 33370 N N . SER A 1 2 ? 0.946 2.868 -16.392 1.00 0.00 2 SER A N 31
ATOM 33371 C CA . SER A 1 2 ? 0.313 1.974 -15.430 1.00 0.00 2 SER A CA 31
ATOM 33372 C C . SER A 1 2 ? -0.564 2.755 -14.458 1.00 0.00 2 SER A C 31
ATOM 33373 O O . SER A 1 2 ? -1.790 2.736 -14.564 1.00 0.00 2 SER A O 31
ATOM 33381 N N . ARG A 1 3 ? 0.074 3.439 -13.513 1.00 0.00 3 ARG A N 31
ATOM 33382 C CA . ARG A 1 3 ? -0.644 4.226 -12.515 1.00 0.00 3 ARG A CA 31
ATOM 33383 C C . ARG A 1 3 ? -1.448 3.323 -11.585 1.00 0.00 3 ARG A C 31
ATOM 33384 O O . ARG A 1 3 ? -1.141 3.214 -10.399 1.00 0.00 3 ARG A O 31
ATOM 33405 N N . VAL A 1 4 ? -2.471 2.674 -12.133 1.00 0.00 4 VAL A N 31
ATOM 33406 C CA . VAL A 1 4 ? -3.317 1.774 -11.354 1.00 0.00 4 VAL A CA 31
ATOM 33407 C C . VAL A 1 4 ? -2.669 0.403 -11.215 1.00 0.00 4 VAL A C 31
ATOM 33408 O O . VAL A 1 4 ? -2.794 -0.250 -10.179 1.00 0.00 4 VAL A O 31
ATOM 33421 N N . LYS A 1 5 ? -1.965 -0.028 -12.260 1.00 0.00 5 LYS A N 31
ATOM 33422 C CA . LYS A 1 5 ? -1.289 -1.321 -12.244 1.00 0.00 5 LYS A CA 31
ATOM 33423 C C . LYS A 1 5 ? -0.420 -1.449 -10.997 1.00 0.00 5 LYS A C 31
ATOM 33424 O O . LYS A 1 5 ? -0.252 -2.539 -10.450 1.00 0.00 5 LYS A O 31
ATOM 33443 N N . ALA A 1 6 ? 0.118 -0.320 -10.549 1.00 0.00 6 ALA A N 31
ATOM 33444 C CA . ALA A 1 6 ? 0.960 -0.287 -9.360 1.00 0.00 6 ALA A CA 31
ATOM 33445 C C . ALA A 1 6 ? 0.111 -0.316 -8.092 1.00 0.00 6 ALA A C 31
ATOM 33446 O O . ALA A 1 6 ? 0.570 -0.747 -7.036 1.00 0.00 6 ALA A O 31
ATOM 33453 N N . LEU A 1 7 ? -1.128 0.156 -8.205 1.00 0.00 7 LEU A N 31
ATOM 33454 C CA . LEU A 1 7 ? -2.046 0.193 -7.070 1.00 0.00 7 LEU A CA 31
ATOM 33455 C C . LEU A 1 7 ? -2.683 -1.171 -6.827 1.00 0.00 7 LEU A C 31
ATOM 33456 O O . LEU A 1 7 ? -2.851 -1.593 -5.685 1.00 0.00 7 LEU A O 31
ATOM 33472 N N . GLU A 1 8 ? -3.053 -1.844 -7.909 1.00 0.00 8 GLU A N 31
ATOM 33473 C CA . GLU A 1 8 ? -3.692 -3.155 -7.817 1.00 0.00 8 GLU A CA 31
ATOM 33474 C C . GLU A 1 8 ? -2.739 -4.219 -7.275 1.00 0.00 8 GLU A C 31
ATOM 33475 O O . GLU A 1 8 ? -3.138 -5.073 -6.483 1.00 0.00 8 GLU A O 31
ATOM 33487 N N . GLU A 1 9 ? -1.488 -4.176 -7.718 1.00 0.00 9 GLU A N 31
ATOM 33488 C CA . GLU A 1 9 ? -0.489 -5.152 -7.287 1.00 0.00 9 GLU A CA 31
ATOM 33489 C C . GLU A 1 9 ? -0.087 -4.950 -5.828 1.00 0.00 9 GLU A C 31
ATOM 33490 O O . GLU A 1 9 ? -0.219 -5.858 -5.007 1.00 0.00 9 GLU A O 31
ATOM 33502 N N . LYS A 1 10 ? 0.417 -3.761 -5.515 1.00 0.00 10 LYS A N 31
ATOM 33503 C CA . LYS A 1 10 ? 0.859 -3.440 -4.158 1.00 0.00 10 LYS A CA 31
ATOM 33504 C C . LYS A 1 10 ? -0.180 -3.840 -3.110 1.00 0.00 10 LYS A C 31
ATOM 33505 O O . LYS A 1 10 ? 0.171 -4.289 -2.020 1.00 0.00 10 LYS A O 31
ATOM 33524 N N . VAL A 1 11 ? -1.454 -3.670 -3.443 1.00 0.00 11 VAL A N 31
ATOM 33525 C CA . VAL A 1 11 ? -2.534 -4.013 -2.524 1.00 0.00 11 VAL A CA 31
ATOM 33526 C C . VAL A 1 11 ? -2.426 -5.465 -2.059 1.00 0.00 11 VAL A C 31
ATOM 33527 O O . VAL A 1 11 ? -2.906 -5.815 -0.981 1.00 0.00 11 VAL A O 31
ATOM 33540 N N . LYS A 1 12 ? -1.794 -6.305 -2.871 1.00 0.00 12 LYS A N 31
ATOM 33541 C CA . LYS A 1 12 ? -1.626 -7.711 -2.530 1.00 0.00 12 LYS A CA 31
ATOM 33542 C C . LYS A 1 12 ? -0.518 -7.886 -1.497 1.00 0.00 12 LYS A C 31
ATOM 33543 O O . LYS A 1 12 ? -0.705 -8.554 -0.483 1.00 0.00 12 LYS A O 31
ATOM 33562 N N . ALA A 1 13 ? 0.631 -7.279 -1.759 1.00 0.00 13 ALA A N 31
ATOM 33563 C CA . ALA A 1 13 ? 1.762 -7.364 -0.846 1.00 0.00 13 ALA A CA 31
ATOM 33564 C C . ALA A 1 13 ? 1.537 -6.479 0.376 1.00 0.00 13 ALA A C 31
ATOM 33565 O O . ALA A 1 13 ? 2.105 -6.712 1.439 1.00 0.00 13 ALA A O 31
ATOM 33572 N N . LEU A 1 14 ? 0.706 -5.457 0.206 1.00 0.00 14 LEU A N 31
ATOM 33573 C CA . LEU A 1 14 ? 0.403 -4.522 1.281 1.00 0.00 14 LEU A CA 31
ATOM 33574 C C . LEU A 1 14 ? -0.320 -5.202 2.441 1.00 0.00 14 LEU A C 31
ATOM 33575 O O . LEU A 1 14 ? 0.113 -5.112 3.588 1.00 0.00 14 LEU A O 31
ATOM 33591 N N . GLU A 1 15 ? -1.438 -5.856 2.142 1.00 0.00 15 GLU A N 31
ATOM 33592 C CA . GLU A 1 15 ? -2.234 -6.521 3.176 1.00 0.00 15 GLU A CA 31
ATOM 33593 C C . GLU A 1 15 ? -1.665 -7.885 3.572 1.00 0.00 15 GLU A C 31
ATOM 33594 O O . GLU A 1 15 ? -1.351 -8.119 4.739 1.00 0.00 15 GLU A O 31
ATOM 33606 N N . GLU A 1 16 ? -1.559 -8.788 2.604 1.00 0.00 16 GLU A N 31
ATOM 33607 C CA . GLU A 1 16 ? -1.058 -10.139 2.856 1.00 0.00 16 GLU A CA 31
ATOM 33608 C C . GLU A 1 16 ? 0.225 -10.144 3.681 1.00 0.00 16 GLU A C 31
ATOM 33609 O O . GLU A 1 16 ? 0.269 -10.734 4.756 1.00 0.00 16 GLU A O 31
ATOM 33621 N N . LYS A 1 17 ? 1.271 -9.510 3.162 1.00 0.00 17 LYS A N 31
ATOM 33622 C CA . LYS A 1 17 ? 2.564 -9.470 3.845 1.00 0.00 17 LYS A CA 31
ATOM 33623 C C . LYS A 1 17 ? 2.428 -9.067 5.312 1.00 0.00 17 LYS A C 31
ATOM 33624 O O . LYS A 1 17 ? 3.147 -9.581 6.169 1.00 0.00 17 LYS A O 31
ATOM 33643 N N . VAL A 1 18 ? 1.515 -8.148 5.601 1.00 0.00 18 VAL A N 31
ATOM 33644 C CA . VAL A 1 18 ? 1.314 -7.690 6.972 1.00 0.00 18 VAL A CA 31
ATOM 33645 C C . VAL A 1 18 ? 0.713 -8.789 7.842 1.00 0.00 18 VAL A C 31
ATOM 33646 O O . VAL A 1 18 ? 0.928 -8.820 9.054 1.00 0.00 18 VAL A O 31
ATOM 33659 N N . LYS A 1 19 ? -0.036 -9.691 7.221 1.00 0.00 19 LYS A N 31
ATOM 33660 C CA . LYS A 1 19 ? -0.660 -10.790 7.947 1.00 0.00 19 LYS A CA 31
ATOM 33661 C C . LYS A 1 19 ? 0.370 -11.857 8.308 1.00 0.00 19 LYS A C 31
ATOM 33662 O O . LYS A 1 19 ? 0.200 -12.593 9.280 1.00 0.00 19 LYS A O 31
ATOM 33681 N N . ALA A 1 20 ? 1.438 -11.936 7.519 1.00 0.00 20 ALA A N 31
ATOM 33682 C CA . ALA A 1 20 ? 2.494 -12.913 7.755 1.00 0.00 20 ALA A CA 31
ATOM 33683 C C . ALA A 1 20 ? 3.654 -12.308 8.541 1.00 0.00 20 ALA A C 31
ATOM 33684 O O . ALA A 1 20 ? 4.504 -13.032 9.059 1.00 0.00 20 ALA A O 31
ATOM 33691 N N . LEU A 1 21 ? 3.693 -10.980 8.623 1.00 0.00 21 LEU A N 31
ATOM 33692 C CA . LEU A 1 21 ? 4.759 -10.296 9.342 1.00 0.00 21 LEU A CA 31
ATOM 33693 C C . LEU A 1 21 ? 4.538 -10.383 10.851 1.00 0.00 21 LEU A C 31
ATOM 33694 O O . LEU A 1 21 ? 5.466 -10.666 11.608 1.00 0.00 21 LEU A O 31
ATOM 33710 N N . GLY A 1 22 ? 3.305 -10.138 11.279 1.00 0.00 22 GLY A N 31
ATOM 33711 C CA . GLY A 1 22 ? 2.985 -10.192 12.694 1.00 0.00 22 GLY A CA 31
ATOM 33712 C C . GLY A 1 22 ? 2.424 -8.883 13.213 1.00 0.00 22 GLY A C 31
ATOM 33713 O O . GLY A 1 22 ? 1.277 -8.537 12.933 1.00 0.00 22 GLY A O 31
ATOM 33717 N N . GLY A 1 23 ? 3.236 -8.152 13.970 1.00 0.00 23 GLY A N 31
ATOM 33718 C CA . GLY A 1 23 ? 2.795 -6.881 14.516 1.00 0.00 23 GLY A CA 31
ATOM 33719 C C . GLY A 1 23 ? 3.375 -6.606 15.890 1.00 0.00 23 GLY A C 31
ATOM 33720 O O . GLY A 1 23 ? 3.349 -7.470 16.766 1.00 0.00 23 GLY A O 31
ATOM 33724 N N . GLY A 1 24 ? 3.898 -5.398 16.078 1.00 0.00 24 GLY A N 31
ATOM 33725 C CA . GLY A 1 24 ? 4.477 -5.035 17.359 1.00 0.00 24 GLY A CA 31
ATOM 33726 C C . GLY A 1 24 ? 5.345 -3.794 17.274 1.00 0.00 24 GLY A C 31
ATOM 33727 O O . GLY A 1 24 ? 6.573 -3.883 17.304 1.00 0.00 24 GLY A O 31
ATOM 33731 N N . GLY A 1 25 ? 4.707 -2.631 17.173 1.00 0.00 25 GLY A N 31
ATOM 33732 C CA . GLY A 1 25 ? 5.445 -1.384 17.091 1.00 0.00 25 GLY A CA 31
ATOM 33733 C C . GLY A 1 25 ? 5.331 -0.725 15.730 1.00 0.00 25 GLY A C 31
ATOM 33734 O O . GLY A 1 25 ? 4.310 -0.116 15.411 1.00 0.00 25 GLY A O 31
ATOM 33738 N N . ARG A 1 26 ? 6.382 -0.846 14.926 1.00 0.00 26 ARG A N 31
ATOM 33739 C CA . ARG A 1 26 ? 6.401 -0.255 13.592 1.00 0.00 26 ARG A CA 31
ATOM 33740 C C . ARG A 1 26 ? 5.208 -0.719 12.762 1.00 0.00 26 ARG A C 31
ATOM 33741 O O . ARG A 1 26 ? 4.804 -0.046 11.814 1.00 0.00 26 ARG A O 31
ATOM 33762 N N . ILE A 1 27 ? 4.657 -1.876 13.114 1.00 0.00 27 ILE A N 31
ATOM 33763 C CA . ILE A 1 27 ? 3.519 -2.430 12.390 1.00 0.00 27 ILE A CA 31
ATOM 33764 C C . ILE A 1 27 ? 2.214 -1.752 12.792 1.00 0.00 27 ILE A C 31
ATOM 33765 O O . ILE A 1 27 ? 1.271 -1.688 12.003 1.00 0.00 27 ILE A O 31
ATOM 33781 N N . GLU A 1 28 ? 2.161 -1.244 14.020 1.00 0.00 28 GLU A N 31
ATOM 33782 C CA . GLU A 1 28 ? 0.964 -0.569 14.514 1.00 0.00 28 GLU A CA 31
ATOM 33783 C C . GLU A 1 28 ? 0.545 0.556 13.571 1.00 0.00 28 GLU A C 31
ATOM 33784 O O . GLU A 1 28 ? -0.599 0.606 13.118 1.00 0.00 28 GLU A O 31
ATOM 33796 N N . GLU A 1 29 ? 1.480 1.452 13.276 1.00 0.00 29 GLU A N 31
ATOM 33797 C CA . GLU A 1 29 ? 1.211 2.573 12.384 1.00 0.00 29 GLU A CA 31
ATOM 33798 C C . GLU A 1 29 ? 1.207 2.120 10.925 1.00 0.00 29 GLU A C 31
ATOM 33799 O O . GLU A 1 29 ? 0.553 2.727 10.078 1.00 0.00 29 GLU A O 31
ATOM 33811 N N . LEU A 1 30 ? 1.943 1.048 10.640 1.00 0.00 30 LEU A N 31
ATOM 33812 C CA . LEU A 1 30 ? 2.025 0.513 9.284 1.00 0.00 30 LEU A CA 31
ATOM 33813 C C . LEU A 1 30 ? 0.642 0.153 8.754 1.00 0.00 30 LEU A C 31
ATOM 33814 O O . LEU A 1 30 ? 0.332 0.392 7.588 1.00 0.00 30 LEU A O 31
ATOM 33830 N N . LYS A 1 31 ? -0.186 -0.428 9.618 1.00 0.00 31 LYS A N 31
ATOM 33831 C CA . LYS A 1 31 ? -1.536 -0.827 9.236 1.00 0.00 31 LYS A CA 31
ATOM 33832 C C . LYS A 1 31 ? -2.384 0.384 8.860 1.00 0.00 31 LYS A C 31
ATOM 33833 O O . LYS A 1 31 ? -3.081 0.375 7.846 1.00 0.00 31 LYS A O 31
ATOM 33852 N N . LYS A 1 32 ? -2.322 1.426 9.685 1.00 0.00 32 LYS A N 31
ATOM 33853 C CA . LYS A 1 32 ? -3.087 2.644 9.439 1.00 0.00 32 LYS A CA 31
ATOM 33854 C C . LYS A 1 32 ? -2.890 3.135 8.007 1.00 0.00 32 LYS A C 31
ATOM 33855 O O . LYS A 1 32 ? -3.810 3.671 7.389 1.00 0.00 32 LYS A O 31
ATOM 33874 N N . LYS A 1 33 ? -1.682 2.944 7.486 1.00 0.00 33 LYS A N 31
ATOM 33875 C CA . LYS A 1 33 ? -1.357 3.362 6.126 1.00 0.00 33 LYS A CA 31
ATOM 33876 C C . LYS A 1 33 ? -1.864 2.346 5.105 1.00 0.00 33 LYS A C 31
ATOM 33877 O O . LYS A 1 33 ? -2.088 2.679 3.940 1.00 0.00 33 LYS A O 31
ATOM 33896 N N . CYS A 1 34 ? -2.037 1.106 5.549 1.00 0.00 34 CYS A N 31
ATOM 33897 C CA . CYS A 1 34 ? -2.509 0.033 4.680 1.00 0.00 34 CYS A CA 31
ATOM 33898 C C . CYS A 1 34 ? -4.011 0.148 4.428 1.00 0.00 34 CYS A C 31
ATOM 33899 O O . CYS A 1 34 ? -4.452 0.281 3.287 1.00 0.00 34 CYS A O 31
ATOM 33906 N N . GLU A 1 35 ? -4.789 0.088 5.505 1.00 0.00 35 GLU A N 31
ATOM 33907 C CA . GLU A 1 35 ? -6.244 0.177 5.415 1.00 0.00 35 GLU A CA 31
ATOM 33908 C C . GLU A 1 35 ? -6.684 1.368 4.566 1.00 0.00 35 GLU A C 31
ATOM 33909 O O . GLU A 1 35 ? -7.715 1.315 3.902 1.00 0.00 35 GLU A O 31
ATOM 33921 N N . GLU A 1 36 ? -5.899 2.439 4.593 1.00 0.00 36 GLU A N 31
ATOM 33922 C CA . GLU A 1 36 ? -6.216 3.635 3.819 1.00 0.00 36 GLU A CA 31
ATOM 33923 C C . GLU A 1 36 ? -5.810 3.464 2.356 1.00 0.00 36 GLU A C 31
ATOM 33924 O O . GLU A 1 36 ? -6.402 4.067 1.463 1.00 0.00 36 GLU A O 31
ATOM 33936 N N . LEU A 1 37 ? -4.786 2.648 2.125 1.00 0.00 37 LEU A N 31
ATOM 33937 C CA . LEU A 1 37 ? -4.286 2.402 0.776 1.00 0.00 37 LEU A CA 31
ATOM 33938 C C . LEU A 1 37 ? -5.242 1.521 -0.023 1.00 0.00 37 LEU A C 31
ATOM 33939 O O . LEU A 1 37 ? -5.479 1.761 -1.207 1.00 0.00 37 LEU A O 31
ATOM 33955 N N . LYS A 1 38 ? -5.776 0.495 0.628 1.00 0.00 38 LYS A N 31
ATOM 33956 C CA . LYS A 1 38 ? -6.696 -0.435 -0.022 1.00 0.00 38 LYS A CA 31
ATOM 33957 C C . LYS A 1 38 ? -8.047 0.220 -0.300 1.00 0.00 38 LYS A C 31
ATOM 33958 O O . LYS A 1 38 ? -8.491 0.297 -1.445 1.00 0.00 38 LYS A O 31
ATOM 33977 N N . LYS A 1 39 ? -8.696 0.680 0.762 1.00 0.00 39 LYS A N 31
ATOM 33978 C CA . LYS A 1 39 ? -10.003 1.322 0.666 1.00 0.00 39 LYS A CA 31
ATOM 33979 C C . LYS A 1 39 ? -9.991 2.477 -0.337 1.00 0.00 39 LYS A C 31
ATOM 33980 O O . LYS A 1 39 ? -11.003 2.762 -0.976 1.00 0.00 39 LYS A O 31
ATOM 33999 N N . LYS A 1 40 ? -8.849 3.144 -0.460 1.00 0.00 40 LYS A N 31
ATOM 34000 C CA . LYS A 1 40 ? -8.719 4.274 -1.375 1.00 0.00 40 LYS A CA 31
ATOM 34001 C C . LYS A 1 40 ? -8.859 3.836 -2.830 1.00 0.00 40 LYS A C 31
ATOM 34002 O O . LYS A 1 40 ? -9.688 4.367 -3.571 1.00 0.00 40 LYS A O 31
ATOM 34021 N N . ILE A 1 41 ? -8.041 2.871 -3.238 1.00 0.00 41 ILE A N 31
ATOM 34022 C CA . ILE A 1 41 ? -8.069 2.370 -4.608 1.00 0.00 41 ILE A CA 31
ATOM 34023 C C . ILE A 1 41 ? -9.464 1.888 -5.001 1.00 0.00 41 ILE A C 31
ATOM 34024 O O . ILE A 1 41 ? -9.817 1.881 -6.181 1.00 0.00 41 ILE A O 31
ATOM 34040 N N . GLU A 1 42 ? -10.254 1.488 -4.011 1.00 0.00 42 GLU A N 31
ATOM 34041 C CA . GLU A 1 42 ? -11.608 1.007 -4.263 1.00 0.00 42 GLU A CA 31
ATOM 34042 C C . GLU A 1 42 ? -12.553 2.170 -4.550 1.00 0.00 42 GLU A C 31
ATOM 34043 O O . GLU A 1 42 ? -13.510 2.033 -5.312 1.00 0.00 42 GLU A O 31
ATOM 34055 N N . GLU A 1 43 ? -12.279 3.315 -3.933 1.00 0.00 43 GLU A N 31
ATOM 34056 C CA . GLU A 1 43 ? -13.103 4.504 -4.119 1.00 0.00 43 GLU A CA 31
ATOM 34057 C C . GLU A 1 43 ? -12.543 5.406 -5.217 1.00 0.00 43 GLU A C 31
ATOM 34058 O O . GLU A 1 43 ? -13.225 6.313 -5.693 1.00 0.00 43 GLU A O 31
ATOM 34070 N N . LEU A 1 44 ? -11.297 5.157 -5.617 1.00 0.00 44 LEU A N 31
ATOM 34071 C CA . LEU A 1 44 ? -10.652 5.953 -6.657 1.00 0.00 44 LEU A CA 31
ATOM 34072 C C . LEU A 1 44 ? -11.535 6.059 -7.898 1.00 0.00 44 LEU A C 31
ATOM 34073 O O . LEU A 1 44 ? -11.725 5.082 -8.622 1.00 0.00 44 LEU A O 31
ATOM 34089 N N . GLY A 1 45 ? -12.071 7.253 -8.136 1.00 0.00 45 GLY A N 31
ATOM 34090 C CA . GLY A 1 45 ? -12.926 7.464 -9.290 1.00 0.00 45 GLY A CA 31
ATOM 34091 C C . GLY A 1 45 ? -12.335 8.451 -10.277 1.00 0.00 45 GLY A C 31
ATOM 34092 O O . GLY A 1 45 ? -12.055 8.100 -11.423 1.00 0.00 45 GLY A O 31
ATOM 34096 N N . GLY A 1 46 ? -12.145 9.689 -9.831 1.00 0.00 46 GLY A N 31
ATOM 34097 C CA . GLY A 1 46 ? -11.583 10.712 -10.694 1.00 0.00 46 GLY A CA 31
ATOM 34098 C C . GLY A 1 46 ? -11.207 11.968 -9.934 1.00 0.00 46 GLY A C 31
ATOM 34099 O O . GLY A 1 46 ? -11.355 13.079 -10.445 1.00 0.00 46 GLY A O 31
ATOM 34103 N N . GLY A 1 47 ? -10.719 11.794 -8.710 1.00 0.00 47 GLY A N 31
ATOM 34104 C CA . GLY A 1 47 ? -10.328 12.930 -7.897 1.00 0.00 47 GLY A CA 31
ATOM 34105 C C . GLY A 1 47 ? -9.151 12.620 -6.992 1.00 0.00 47 GLY A C 31
ATOM 34106 O O . GLY A 1 47 ? -8.238 13.434 -6.849 1.00 0.00 47 GLY A O 31
ATOM 34110 N N . GLY A 1 48 ? -9.171 11.440 -6.380 1.00 0.00 48 GLY A N 31
ATOM 34111 C CA . GLY A 1 48 ? -8.093 11.044 -5.493 1.00 0.00 48 GLY A CA 31
ATOM 34112 C C . GLY A 1 48 ? -6.760 10.914 -6.207 1.00 0.00 48 GLY A C 31
ATOM 34113 O O . GLY A 1 48 ? -5.712 10.842 -5.565 1.00 0.00 48 GLY A O 31
ATOM 34117 N N . GLU A 1 49 ? -6.796 10.881 -7.538 1.00 0.00 49 GLU A N 31
ATOM 34118 C CA . GLU A 1 49 ? -5.579 10.758 -8.334 1.00 0.00 49 GLU A CA 31
ATOM 34119 C C . GLU A 1 49 ? -4.966 9.370 -8.174 1.00 0.00 49 GLU A C 31
ATOM 34120 O O . GLU A 1 49 ? -4.762 8.895 -7.058 1.00 0.00 49 GLU A O 31
ATOM 34132 N N . VAL A 1 50 ? -4.679 8.724 -9.300 1.00 0.00 50 VAL A N 31
ATOM 34133 C CA . VAL A 1 50 ? -4.093 7.389 -9.289 1.00 0.00 50 VAL A CA 31
ATOM 34134 C C . VAL A 1 50 ? -2.572 7.448 -9.183 1.00 0.00 50 VAL A C 31
ATOM 34135 O O . VAL A 1 50 ? -1.944 6.540 -8.639 1.00 0.00 50 VAL A O 31
ATOM 34148 N N . LYS A 1 51 ? -1.983 8.517 -9.709 1.00 0.00 51 LYS A N 31
ATOM 34149 C CA . LYS A 1 51 ? -0.534 8.685 -9.674 1.00 0.00 51 LYS A CA 31
ATOM 34150 C C . LYS A 1 51 ? -0.056 9.097 -8.283 1.00 0.00 51 LYS A C 31
ATOM 34151 O O . LYS A 1 51 ? 1.112 8.914 -7.940 1.00 0.00 51 LYS A O 31
ATOM 34170 N N . LYS A 1 52 ? -0.961 9.658 -7.487 1.00 0.00 52 LYS A N 31
ATOM 34171 C CA . LYS A 1 52 ? -0.621 10.097 -6.137 1.00 0.00 52 LYS A CA 31
ATOM 34172 C C . LYS A 1 52 ? -0.561 8.918 -5.169 1.00 0.00 52 LYS A C 31
ATOM 34173 O O . LYS A 1 52 ? 0.128 8.976 -4.150 1.00 0.00 52 LYS A O 31
ATOM 34192 N N . VAL A 1 53 ? -1.289 7.851 -5.487 1.00 0.00 53 VAL A N 31
ATOM 34193 C CA . VAL A 1 53 ? -1.319 6.667 -4.635 1.00 0.00 53 VAL A CA 31
ATOM 34194 C C . VAL A 1 53 ? -0.098 5.782 -4.867 1.00 0.00 53 VAL A C 31
ATOM 34195 O O . VAL A 1 53 ? 0.541 5.329 -3.918 1.00 0.00 53 VAL A O 31
ATOM 34208 N N . GLU A 1 54 ? 0.218 5.532 -6.134 1.00 0.00 54 GLU A N 31
ATOM 34209 C CA . GLU A 1 54 ? 1.360 4.695 -6.487 1.00 0.00 54 GLU A CA 31
ATOM 34210 C C . GLU A 1 54 ? 2.646 5.236 -5.870 1.00 0.00 54 GLU A C 31
ATOM 34211 O O . GLU A 1 54 ? 3.504 4.472 -5.429 1.00 0.00 54 GLU A O 31
ATOM 34223 N N . GLU A 1 55 ? 2.770 6.558 -5.839 1.00 0.00 55 GLU A N 31
ATOM 34224 C CA . GLU A 1 55 ? 3.948 7.202 -5.272 1.00 0.00 55 GLU A CA 31
ATOM 34225 C C . GLU A 1 55 ? 3.938 7.100 -3.751 1.00 0.00 55 GLU A C 31
ATOM 34226 O O . GLU A 1 55 ? 4.985 6.939 -3.120 1.00 0.00 55 GLU A O 31
ATOM 34238 N N . GLU A 1 56 ? 2.748 7.192 -3.165 1.00 0.00 56 GLU A N 31
ATOM 34239 C CA . GLU A 1 56 ? 2.599 7.107 -1.718 1.00 0.00 56 GLU A CA 31
ATOM 34240 C C . GLU A 1 56 ? 2.820 5.679 -1.233 1.00 0.00 56 GLU A C 31
ATOM 34241 O O . GLU A 1 56 ? 3.554 5.445 -0.272 1.00 0.00 56 GLU A O 31
ATOM 34253 N N . VAL A 1 57 ? 2.183 4.726 -1.905 1.00 0.00 57 VAL A N 31
ATOM 34254 C CA . VAL A 1 57 ? 2.312 3.320 -1.545 1.00 0.00 57 VAL A CA 31
ATOM 34255 C C . VAL A 1 57 ? 3.760 2.852 -1.659 1.00 0.00 57 VAL A C 31
ATOM 34256 O O . VAL A 1 57 ? 4.173 1.908 -0.985 1.00 0.00 57 VAL A O 31
ATOM 34269 N N . LYS A 1 58 ? 4.529 3.521 -2.516 1.00 0.00 58 LYS A N 31
ATOM 34270 C CA . LYS A 1 58 ? 5.933 3.176 -2.716 1.00 0.00 58 LYS A CA 31
ATOM 34271 C C . LYS A 1 58 ? 6.678 3.130 -1.385 1.00 0.00 58 LYS A C 31
ATOM 34272 O O . LYS A 1 58 ? 7.634 2.371 -1.221 1.00 0.00 58 LYS A O 31
ATOM 34291 N N . LYS A 1 59 ? 6.231 3.945 -0.435 1.00 0.00 59 LYS A N 31
ATOM 34292 C CA . LYS A 1 59 ? 6.850 3.996 0.884 1.00 0.00 59 LYS A CA 31
ATOM 34293 C C . LYS A 1 59 ? 6.388 2.822 1.741 1.00 0.00 59 LYS A C 31
ATOM 34294 O O . LYS A 1 59 ? 7.137 2.319 2.580 1.00 0.00 59 LYS A O 31
ATOM 34313 N N . LEU A 1 60 ? 5.152 2.387 1.520 1.00 0.00 60 LEU A N 31
ATOM 34314 C CA . LEU A 1 60 ? 4.587 1.269 2.269 1.00 0.00 60 LEU A CA 31
ATOM 34315 C C . LEU A 1 60 ? 5.200 -0.049 1.811 1.00 0.00 60 LEU A C 31
ATOM 34316 O O . LEU A 1 60 ? 5.655 -0.850 2.626 1.00 0.00 60 LEU A O 31
ATOM 34332 N N . GLU A 1 61 ? 5.206 -0.268 0.501 1.00 0.00 61 GLU A N 31
ATOM 34333 C CA . GLU A 1 61 ? 5.761 -1.490 -0.070 1.00 0.00 61 GLU A CA 31
ATOM 34334 C C . GLU A 1 61 ? 7.264 -1.583 0.177 1.00 0.00 61 GLU A C 31
ATOM 34335 O O . GLU A 1 61 ? 7.835 -2.672 0.172 1.00 0.00 61 GLU A O 31
ATOM 34347 N N . GLU A 1 62 ? 7.902 -0.435 0.382 1.00 0.00 62 GLU A N 31
ATOM 34348 C CA . GLU A 1 62 ? 9.341 -0.393 0.620 1.00 0.00 62 GLU A CA 31
ATOM 34349 C C . GLU A 1 62 ? 9.700 -1.023 1.964 1.00 0.00 62 GLU A C 31
ATOM 34350 O O . GLU A 1 62 ? 10.782 -1.588 2.123 1.00 0.00 62 GLU A O 31
ATOM 34362 N N . GLU A 1 63 ? 8.791 -0.919 2.928 1.00 0.00 63 GLU A N 31
ATOM 34363 C CA . GLU A 1 63 ? 9.024 -1.475 4.257 1.00 0.00 63 GLU A CA 31
ATOM 34364 C C . GLU A 1 63 ? 8.689 -2.966 4.299 1.00 0.00 63 GLU A C 31
ATOM 34365 O O . GLU A 1 63 ? 9.284 -3.723 5.064 1.00 0.00 63 GLU A O 31
ATOM 34377 N N . ILE A 1 64 ? 7.728 -3.375 3.477 1.00 0.00 64 ILE A N 31
ATOM 34378 C CA . ILE A 1 64 ? 7.304 -4.771 3.422 1.00 0.00 64 ILE A CA 31
ATOM 34379 C C . ILE A 1 64 ? 8.456 -5.690 3.020 1.00 0.00 64 ILE A C 31
ATOM 34380 O O . ILE A 1 64 ? 8.718 -6.695 3.682 1.00 0.00 64 ILE A O 31
ATOM 34396 N N . LYS A 1 65 ? 9.138 -5.343 1.934 1.00 0.00 65 LYS A N 31
ATOM 34397 C CA . LYS A 1 65 ? 10.258 -6.141 1.446 1.00 0.00 65 LYS A CA 31
ATOM 34398 C C . LYS A 1 65 ? 11.333 -6.300 2.519 1.00 0.00 65 LYS A C 31
ATOM 34399 O O . LYS A 1 65 ? 12.119 -7.247 2.486 1.00 0.00 65 LYS A O 31
ATOM 34418 N N . LYS A 1 66 ? 11.365 -5.369 3.468 1.00 0.00 66 LYS A N 31
ATOM 34419 C CA . LYS A 1 66 ? 12.347 -5.411 4.545 1.00 0.00 66 LYS A CA 31
ATOM 34420 C C . LYS A 1 66 ? 11.906 -6.360 5.658 1.00 0.00 66 LYS A C 31
ATOM 34421 O O . LYS A 1 66 ? 12.736 -6.892 6.395 1.00 0.00 66 LYS A O 31
ATOM 34440 N N . LEU A 1 67 ? 10.598 -6.569 5.774 1.00 0.00 67 LEU A N 31
ATOM 34441 C CA . LEU A 1 67 ? 10.056 -7.455 6.800 1.00 0.00 67 LEU A CA 31
ATOM 34442 C C . LEU A 1 67 ? 10.297 -8.917 6.436 1.00 0.00 67 LEU A C 31
ATOM 34443 O O . LEU A 1 67 ? 10.496 -9.203 5.237 1.00 0.00 67 LEU A O 31
ATOM 34473 N N . GLY A 1 1 ? 1.751 4.205 -19.531 1.00 0.00 1 GLY A N 32
ATOM 34474 C CA . GLY A 1 1 ? 2.460 3.296 -18.588 1.00 0.00 1 GLY A CA 32
ATOM 34475 C C . GLY A 1 1 ? 1.506 2.527 -17.696 1.00 0.00 1 GLY A C 32
ATOM 34476 O O . GLY A 1 1 ? 0.437 2.104 -18.138 1.00 0.00 1 GLY A O 32
ATOM 34482 N N . SER A 1 2 ? 1.892 2.344 -16.438 1.00 0.00 2 SER A N 32
ATOM 34483 C CA . SER A 1 2 ? 1.062 1.619 -15.481 1.00 0.00 2 SER A CA 32
ATOM 34484 C C . SER A 1 2 ? 0.831 2.448 -14.224 1.00 0.00 2 SER A C 32
ATOM 34485 O O . SER A 1 2 ? 1.692 2.518 -13.346 1.00 0.00 2 SER A O 32
ATOM 34493 N N . ARG A 1 3 ? -0.339 3.070 -14.142 1.00 0.00 3 ARG A N 32
ATOM 34494 C CA . ARG A 1 3 ? -0.687 3.891 -12.991 1.00 0.00 3 ARG A CA 32
ATOM 34495 C C . ARG A 1 3 ? -1.459 3.074 -11.961 1.00 0.00 3 ARG A C 32
ATOM 34496 O O . ARG A 1 3 ? -1.171 3.133 -10.767 1.00 0.00 3 ARG A O 32
ATOM 34517 N N . VAL A 1 4 ? -2.438 2.308 -12.436 1.00 0.00 4 VAL A N 32
ATOM 34518 C CA . VAL A 1 4 ? -3.253 1.472 -11.559 1.00 0.00 4 VAL A CA 32
ATOM 34519 C C . VAL A 1 4 ? -2.566 0.139 -11.287 1.00 0.00 4 VAL A C 32
ATOM 34520 O O . VAL A 1 4 ? -2.693 -0.425 -10.200 1.00 0.00 4 VAL A O 32
ATOM 34533 N N . LYS A 1 5 ? -1.830 -0.359 -12.279 1.00 0.00 5 LYS A N 32
ATOM 34534 C CA . LYS A 1 5 ? -1.116 -1.624 -12.140 1.00 0.00 5 LYS A CA 32
ATOM 34535 C C . LYS A 1 5 ? -0.272 -1.623 -10.870 1.00 0.00 5 LYS A C 32
ATOM 34536 O O . LYS A 1 5 ? -0.081 -2.661 -10.238 1.00 0.00 5 LYS A O 32
ATOM 34555 N N . ALA A 1 6 ? 0.219 -0.446 -10.499 1.00 0.00 6 ALA A N 32
ATOM 34556 C CA . ALA A 1 6 ? 1.028 -0.299 -9.295 1.00 0.00 6 ALA A CA 32
ATOM 34557 C C . ALA A 1 6 ? 0.142 -0.263 -8.054 1.00 0.00 6 ALA A C 32
ATOM 34558 O O . ALA A 1 6 ? 0.576 -0.608 -6.955 1.00 0.00 6 ALA A O 32
ATOM 34565 N N . LEU A 1 7 ? -1.103 0.166 -8.241 1.00 0.00 7 LEU A N 32
ATOM 34566 C CA . LEU A 1 7 ? -2.065 0.259 -7.149 1.00 0.00 7 LEU A CA 32
ATOM 34567 C C . LEU A 1 7 ? -2.704 -1.095 -6.849 1.00 0.00 7 LEU A C 32
ATOM 34568 O O . LEU A 1 7 ? -2.809 -1.501 -5.693 1.00 0.00 7 LEU A O 32
ATOM 34584 N N . GLU A 1 8 ? -3.147 -1.778 -7.899 1.00 0.00 8 GLU A N 32
ATOM 34585 C CA . GLU A 1 8 ? -3.800 -3.078 -7.758 1.00 0.00 8 GLU A CA 32
ATOM 34586 C C . GLU A 1 8 ? -2.830 -4.158 -7.280 1.00 0.00 8 GLU A C 32
ATOM 34587 O O . GLU A 1 8 ? -3.235 -5.119 -6.625 1.00 0.00 8 GLU A O 32
ATOM 34599 N N . GLU A 1 9 ? -1.556 -4.007 -7.621 1.00 0.00 9 GLU A N 32
ATOM 34600 C CA . GLU A 1 9 ? -0.541 -4.983 -7.235 1.00 0.00 9 GLU A CA 32
ATOM 34601 C C . GLU A 1 9 ? -0.124 -4.812 -5.776 1.00 0.00 9 GLU A C 32
ATOM 34602 O O . GLU A 1 9 ? -0.259 -5.732 -4.969 1.00 0.00 9 GLU A O 32
ATOM 34614 N N . LYS A 1 10 ? 0.396 -3.634 -5.450 1.00 0.00 10 LYS A N 32
ATOM 34615 C CA . LYS A 1 10 ? 0.852 -3.336 -4.094 1.00 0.00 10 LYS A CA 32
ATOM 34616 C C . LYS A 1 10 ? -0.181 -3.740 -3.046 1.00 0.00 10 LYS A C 32
ATOM 34617 O O . LYS A 1 10 ? 0.172 -4.209 -1.964 1.00 0.00 10 LYS A O 32
ATOM 34636 N N . VAL A 1 11 ? -1.455 -3.553 -3.368 1.00 0.00 11 VAL A N 32
ATOM 34637 C CA . VAL A 1 11 ? -2.531 -3.896 -2.445 1.00 0.00 11 VAL A CA 32
ATOM 34638 C C . VAL A 1 11 ? -2.428 -5.352 -1.991 1.00 0.00 11 VAL A C 32
ATOM 34639 O O . VAL A 1 11 ? -2.858 -5.696 -0.892 1.00 0.00 11 VAL A O 32
ATOM 34652 N N . LYS A 1 12 ? -1.849 -6.202 -2.835 1.00 0.00 12 LYS A N 32
ATOM 34653 C CA . LYS A 1 12 ? -1.691 -7.612 -2.498 1.00 0.00 12 LYS A CA 32
ATOM 34654 C C . LYS A 1 12 ? -0.517 -7.811 -1.545 1.00 0.00 12 LYS A C 32
ATOM 34655 O O . LYS A 1 12 ? -0.578 -8.631 -0.632 1.00 0.00 12 LYS A O 32
ATOM 34674 N N . ALA A 1 13 ? 0.547 -7.049 -1.762 1.00 0.00 13 ALA A N 32
ATOM 34675 C CA . ALA A 1 13 ? 1.733 -7.131 -0.919 1.00 0.00 13 ALA A CA 32
ATOM 34676 C C . ALA A 1 13 ? 1.541 -6.334 0.364 1.00 0.00 13 ALA A C 32
ATOM 34677 O O . ALA A 1 13 ? 2.187 -6.596 1.374 1.00 0.00 13 ALA A O 32
ATOM 34684 N N . LEU A 1 14 ? 0.655 -5.348 0.307 1.00 0.00 14 LEU A N 32
ATOM 34685 C CA . LEU A 1 14 ? 0.382 -4.495 1.454 1.00 0.00 14 LEU A CA 32
ATOM 34686 C C . LEU A 1 14 ? -0.307 -5.262 2.583 1.00 0.00 14 LEU A C 32
ATOM 34687 O O . LEU A 1 14 ? 0.168 -5.270 3.719 1.00 0.00 14 LEU A O 32
ATOM 34703 N N . GLU A 1 15 ? -1.438 -5.883 2.269 1.00 0.00 15 GLU A N 32
ATOM 34704 C CA . GLU A 1 15 ? -2.207 -6.633 3.263 1.00 0.00 15 GLU A CA 32
ATOM 34705 C C . GLU A 1 15 ? -1.643 -8.035 3.513 1.00 0.00 15 GLU A C 32
ATOM 34706 O O . GLU A 1 15 ? -1.383 -8.411 4.656 1.00 0.00 15 GLU A O 32
ATOM 34718 N N . GLU A 1 16 ? -1.489 -8.816 2.447 1.00 0.00 16 GLU A N 32
ATOM 34719 C CA . GLU A 1 16 ? -0.995 -10.189 2.560 1.00 0.00 16 GLU A CA 32
ATOM 34720 C C . GLU A 1 16 ? 0.305 -10.281 3.353 1.00 0.00 16 GLU A C 32
ATOM 34721 O O . GLU A 1 16 ? 0.492 -11.215 4.130 1.00 0.00 16 GLU A O 32
ATOM 34733 N N . LYS A 1 17 ? 1.205 -9.328 3.151 1.00 0.00 17 LYS A N 32
ATOM 34734 C CA . LYS A 1 17 ? 2.481 -9.341 3.856 1.00 0.00 17 LYS A CA 32
ATOM 34735 C C . LYS A 1 17 ? 2.284 -9.087 5.345 1.00 0.00 17 LYS A C 32
ATOM 34736 O O . LYS A 1 17 ? 2.949 -9.699 6.180 1.00 0.00 17 LYS A O 32
ATOM 34755 N N . VAL A 1 18 ? 1.370 -8.181 5.671 1.00 0.00 18 VAL A N 32
ATOM 34756 C CA . VAL A 1 18 ? 1.090 -7.847 7.063 1.00 0.00 18 VAL A CA 32
ATOM 34757 C C . VAL A 1 18 ? 0.253 -8.932 7.730 1.00 0.00 18 VAL A C 32
ATOM 34758 O O . VAL A 1 18 ? 0.522 -9.329 8.864 1.00 0.00 18 VAL A O 32
ATOM 34771 N N . LYS A 1 19 ? -0.765 -9.408 7.021 1.00 0.00 19 LYS A N 32
ATOM 34772 C CA . LYS A 1 19 ? -1.643 -10.448 7.545 1.00 0.00 19 LYS A CA 32
ATOM 34773 C C . LYS A 1 19 ? -0.851 -11.700 7.909 1.00 0.00 19 LYS A C 32
ATOM 34774 O O . LYS A 1 19 ? -1.266 -12.484 8.761 1.00 0.00 19 LYS A O 32
ATOM 34793 N N . ALA A 1 20 ? 0.293 -11.883 7.255 1.00 0.00 20 ALA A N 32
ATOM 34794 C CA . ALA A 1 20 ? 1.142 -13.039 7.510 1.00 0.00 20 ALA A CA 32
ATOM 34795 C C . ALA A 1 20 ? 2.250 -12.707 8.506 1.00 0.00 20 ALA A C 32
ATOM 34796 O O . ALA A 1 20 ? 2.886 -13.603 9.060 1.00 0.00 20 ALA A O 32
ATOM 34803 N N . LEU A 1 21 ? 2.484 -11.416 8.728 1.00 0.00 21 LEU A N 32
ATOM 34804 C CA . LEU A 1 21 ? 3.520 -10.979 9.654 1.00 0.00 21 LEU A CA 32
ATOM 34805 C C . LEU A 1 21 ? 2.977 -10.899 11.079 1.00 0.00 21 LEU A C 32
ATOM 34806 O O . LEU A 1 21 ? 3.623 -11.344 12.027 1.00 0.00 21 LEU A O 32
ATOM 34822 N N . GLY A 1 22 ? 1.786 -10.328 11.220 1.00 0.00 22 GLY A N 32
ATOM 34823 C CA . GLY A 1 22 ? 1.175 -10.198 12.530 1.00 0.00 22 GLY A CA 32
ATOM 34824 C C . GLY A 1 22 ? 0.813 -8.763 12.861 1.00 0.00 22 GLY A C 32
ATOM 34825 O O . GLY A 1 22 ? -0.190 -8.241 12.372 1.00 0.00 22 GLY A O 32
ATOM 34829 N N . GLY A 1 23 ? 1.631 -8.124 13.690 1.00 0.00 23 GLY A N 32
ATOM 34830 C CA . GLY A 1 23 ? 1.376 -6.747 14.071 1.00 0.00 23 GLY A CA 32
ATOM 34831 C C . GLY A 1 23 ? 1.922 -6.412 15.444 1.00 0.00 23 GLY A C 32
ATOM 34832 O O . GLY A 1 23 ? 2.093 -7.297 16.284 1.00 0.00 23 GLY A O 32
ATOM 34836 N N . GLY A 1 24 ? 2.195 -5.132 15.676 1.00 0.00 24 GLY A N 32
ATOM 34837 C CA . GLY A 1 24 ? 2.722 -4.705 16.959 1.00 0.00 24 GLY A CA 32
ATOM 34838 C C . GLY A 1 24 ? 4.009 -3.913 16.825 1.00 0.00 24 GLY A C 32
ATOM 34839 O O . GLY A 1 24 ? 5.026 -4.441 16.375 1.00 0.00 24 GLY A O 32
ATOM 34843 N N . GLY A 1 25 ? 3.965 -2.645 17.221 1.00 0.00 25 GLY A N 32
ATOM 34844 C CA . GLY A 1 25 ? 5.142 -1.800 17.137 1.00 0.00 25 GLY A CA 32
ATOM 34845 C C . GLY A 1 25 ? 5.309 -1.169 15.768 1.00 0.00 25 GLY A C 32
ATOM 34846 O O . GLY A 1 25 ? 4.540 -0.287 15.386 1.00 0.00 25 GLY A O 32
ATOM 34850 N N . ARG A 1 26 ? 6.316 -1.623 15.030 1.00 0.00 26 ARG A N 32
ATOM 34851 C CA . ARG A 1 26 ? 6.585 -1.098 13.695 1.00 0.00 26 ARG A CA 32
ATOM 34852 C C . ARG A 1 26 ? 5.366 -1.243 12.794 1.00 0.00 26 ARG A C 32
ATOM 34853 O O . ARG A 1 26 ? 5.064 -0.359 11.995 1.00 0.00 26 ARG A O 32
ATOM 34874 N N . ILE A 1 27 ? 4.678 -2.370 12.925 1.00 0.00 27 ILE A N 32
ATOM 34875 C CA . ILE A 1 27 ? 3.499 -2.645 12.117 1.00 0.00 27 ILE A CA 32
ATOM 34876 C C . ILE A 1 27 ? 2.300 -1.826 12.580 1.00 0.00 27 ILE A C 32
ATOM 34877 O O . ILE A 1 27 ? 1.397 -1.539 11.796 1.00 0.00 27 ILE A O 32
ATOM 34893 N N . GLU A 1 28 ? 2.294 -1.444 13.856 1.00 0.00 28 GLU A N 32
ATOM 34894 C CA . GLU A 1 28 ? 1.199 -0.650 14.407 1.00 0.00 28 GLU A CA 32
ATOM 34895 C C . GLU A 1 28 ? 0.884 0.532 13.495 1.00 0.00 28 GLU A C 32
ATOM 34896 O O . GLU A 1 28 ? -0.245 0.690 13.033 1.00 0.00 28 GLU A O 32
ATOM 34908 N N . GLU A 1 29 ? 1.897 1.347 13.229 1.00 0.00 29 GLU A N 32
ATOM 34909 C CA . GLU A 1 29 ? 1.742 2.503 12.356 1.00 0.00 29 GLU A CA 32
ATOM 34910 C C . GLU A 1 29 ? 1.736 2.075 10.889 1.00 0.00 29 GLU A C 32
ATOM 34911 O O . GLU A 1 29 ? 1.179 2.761 10.032 1.00 0.00 29 GLU A O 32
ATOM 34923 N N . LEU A 1 30 ? 2.373 0.939 10.609 1.00 0.00 30 LEU A N 32
ATOM 34924 C CA . LEU A 1 30 ? 2.459 0.417 9.249 1.00 0.00 30 LEU A CA 32
ATOM 34925 C C . LEU A 1 30 ? 1.085 0.023 8.709 1.00 0.00 30 LEU A C 32
ATOM 34926 O O . LEU A 1 30 ? 0.755 0.320 7.561 1.00 0.00 30 LEU A O 32
ATOM 34942 N N . LYS A 1 31 ? 0.288 -0.648 9.535 1.00 0.00 31 LYS A N 32
ATOM 34943 C CA . LYS A 1 31 ? -1.042 -1.078 9.122 1.00 0.00 31 LYS A CA 32
ATOM 34944 C C . LYS A 1 31 ? -1.976 0.117 8.955 1.00 0.00 31 LYS A C 32
ATOM 34945 O O . LYS A 1 31 ? -2.853 0.114 8.093 1.00 0.00 31 LYS A O 32
ATOM 34964 N N . LYS A 1 32 ? -1.776 1.142 9.779 1.00 0.00 32 LYS A N 32
ATOM 34965 C CA . LYS A 1 32 ? -2.599 2.345 9.711 1.00 0.00 32 LYS A CA 32
ATOM 34966 C C . LYS A 1 32 ? -2.568 2.931 8.304 1.00 0.00 32 LYS A C 32
ATOM 34967 O O . LYS A 1 32 ? -3.572 3.438 7.803 1.00 0.00 32 LYS A O 32
ATOM 34986 N N . LYS A 1 33 ? -1.405 2.844 7.670 1.00 0.00 33 LYS A N 32
ATOM 34987 C CA . LYS A 1 33 ? -1.223 3.349 6.314 1.00 0.00 33 LYS A CA 32
ATOM 34988 C C . LYS A 1 33 ? -1.765 2.352 5.291 1.00 0.00 33 LYS A C 32
ATOM 34989 O O . LYS A 1 33 ? -2.093 2.721 4.165 1.00 0.00 33 LYS A O 32
ATOM 35008 N N . CYS A 1 34 ? -1.840 1.087 5.693 1.00 0.00 34 CYS A N 32
ATOM 35009 C CA . CYS A 1 34 ? -2.329 0.021 4.823 1.00 0.00 34 CYS A CA 32
ATOM 35010 C C . CYS A 1 34 ? -3.827 0.158 4.548 1.00 0.00 34 CYS A C 32
ATOM 35011 O O . CYS A 1 34 ? -4.249 0.285 3.398 1.00 0.00 34 CYS A O 32
ATOM 35018 N N . GLU A 1 35 ? -4.624 0.114 5.613 1.00 0.00 35 GLU A N 32
ATOM 35019 C CA . GLU A 1 35 ? -6.079 0.213 5.500 1.00 0.00 35 GLU A CA 32
ATOM 35020 C C . GLU A 1 35 ? -6.506 1.417 4.663 1.00 0.00 35 GLU A C 32
ATOM 35021 O O . GLU A 1 35 ? -7.539 1.381 3.994 1.00 0.00 35 GLU A O 32
ATOM 35033 N N . GLU A 1 36 ? -5.715 2.481 4.705 1.00 0.00 36 GLU A N 32
ATOM 35034 C CA . GLU A 1 36 ? -6.020 3.694 3.951 1.00 0.00 36 GLU A CA 32
ATOM 35035 C C . GLU A 1 36 ? -5.628 3.541 2.484 1.00 0.00 36 GLU A C 32
ATOM 35036 O O . GLU A 1 36 ? -6.209 4.179 1.609 1.00 0.00 36 GLU A O 32
ATOM 35048 N N . LEU A 1 37 ? -4.628 2.705 2.231 1.00 0.00 37 LEU A N 32
ATOM 35049 C CA . LEU A 1 37 ? -4.141 2.472 0.875 1.00 0.00 37 LEU A CA 32
ATOM 35050 C C . LEU A 1 37 ? -5.084 1.564 0.090 1.00 0.00 37 LEU A C 32
ATOM 35051 O O . LEU A 1 37 ? -5.340 1.792 -1.090 1.00 0.00 37 LEU A O 32
ATOM 35067 N N . LYS A 1 38 ? -5.583 0.526 0.750 1.00 0.00 38 LYS A N 32
ATOM 35068 C CA . LYS A 1 38 ? -6.487 -0.428 0.113 1.00 0.00 38 LYS A CA 32
ATOM 35069 C C . LYS A 1 38 ? -7.882 0.163 -0.078 1.00 0.00 38 LYS A C 32
ATOM 35070 O O . LYS A 1 38 ? -8.607 -0.215 -0.998 1.00 0.00 38 LYS A O 32
ATOM 35089 N N . LYS A 1 39 ? -8.254 1.084 0.803 1.00 0.00 39 LYS A N 32
ATOM 35090 C CA . LYS A 1 39 ? -9.564 1.724 0.745 1.00 0.00 39 LYS A CA 32
ATOM 35091 C C . LYS A 1 39 ? -9.618 2.788 -0.351 1.00 0.00 39 LYS A C 32
ATOM 35092 O O . LYS A 1 39 ? -10.671 3.033 -0.939 1.00 0.00 39 LYS A O 32
ATOM 35111 N N . LYS A 1 40 ? -8.483 3.426 -0.608 1.00 0.00 40 LYS A N 32
ATOM 35112 C CA . LYS A 1 40 ? -8.400 4.474 -1.620 1.00 0.00 40 LYS A CA 32
ATOM 35113 C C . LYS A 1 40 ? -8.534 3.903 -3.031 1.00 0.00 40 LYS A C 32
ATOM 35114 O O . LYS A 1 40 ? -9.396 4.324 -3.801 1.00 0.00 40 LYS A O 32
ATOM 35133 N N . ILE A 1 41 ? -7.672 2.950 -3.364 1.00 0.00 41 ILE A N 32
ATOM 35134 C CA . ILE A 1 41 ? -7.686 2.327 -4.685 1.00 0.00 41 ILE A CA 32
ATOM 35135 C C . ILE A 1 41 ? -9.051 1.724 -5.010 1.00 0.00 41 ILE A C 32
ATOM 35136 O O . ILE A 1 41 ? -9.531 1.827 -6.138 1.00 0.00 41 ILE A O 32
ATOM 35152 N N . GLU A 1 42 ? -9.666 1.087 -4.021 1.00 0.00 42 GLU A N 32
ATOM 35153 C CA . GLU A 1 42 ? -10.970 0.459 -4.211 1.00 0.00 42 GLU A CA 32
ATOM 35154 C C . GLU A 1 42 ? -12.079 1.498 -4.363 1.00 0.00 42 GLU A C 32
ATOM 35155 O O . GLU A 1 42 ? -13.132 1.213 -4.935 1.00 0.00 42 GLU A O 32
ATOM 35167 N N . GLU A 1 43 ? -11.844 2.699 -3.845 1.00 0.00 43 GLU A N 32
ATOM 35168 C CA . GLU A 1 43 ? -12.833 3.768 -3.921 1.00 0.00 43 GLU A CA 32
ATOM 35169 C C . GLU A 1 43 ? -12.595 4.667 -5.131 1.00 0.00 43 GLU A C 32
ATOM 35170 O O . GLU A 1 43 ? -13.520 4.960 -5.890 1.00 0.00 43 GLU A O 32
ATOM 35182 N N . LEU A 1 44 ? -11.354 5.112 -5.302 1.00 0.00 44 LEU A N 32
ATOM 35183 C CA . LEU A 1 44 ? -11.003 5.986 -6.416 1.00 0.00 44 LEU A CA 32
ATOM 35184 C C . LEU A 1 44 ? -11.328 5.334 -7.757 1.00 0.00 44 LEU A C 32
ATOM 35185 O O . LEU A 1 44 ? -11.450 4.113 -7.854 1.00 0.00 44 LEU A O 32
ATOM 35201 N N . GLY A 1 45 ? -11.462 6.162 -8.788 1.00 0.00 45 GLY A N 32
ATOM 35202 C CA . GLY A 1 45 ? -11.765 5.657 -10.113 1.00 0.00 45 GLY A CA 32
ATOM 35203 C C . GLY A 1 45 ? -11.179 6.527 -11.207 1.00 0.00 45 GLY A C 32
ATOM 35204 O O . GLY A 1 45 ? -10.604 6.025 -12.171 1.00 0.00 45 GLY A O 32
ATOM 35208 N N . GLY A 1 46 ? -11.324 7.840 -11.051 1.00 0.00 46 GLY A N 32
ATOM 35209 C CA . GLY A 1 46 ? -10.801 8.771 -12.033 1.00 0.00 46 GLY A CA 32
ATOM 35210 C C . GLY A 1 46 ? -10.947 10.214 -11.593 1.00 0.00 46 GLY A C 32
ATOM 35211 O O . GLY A 1 46 ? -11.175 11.101 -12.415 1.00 0.00 46 GLY A O 32
ATOM 35215 N N . GLY A 1 47 ? -10.817 10.448 -10.291 1.00 0.00 47 GLY A N 32
ATOM 35216 C CA . GLY A 1 47 ? -10.944 11.794 -9.763 1.00 0.00 47 GLY A CA 32
ATOM 35217 C C . GLY A 1 47 ? -9.875 12.131 -8.738 1.00 0.00 47 GLY A C 32
ATOM 35218 O O . GLY A 1 47 ? -9.415 13.270 -8.667 1.00 0.00 47 GLY A O 32
ATOM 35222 N N . GLY A 1 48 ? -9.482 11.141 -7.941 1.00 0.00 48 GLY A N 32
ATOM 35223 C CA . GLY A 1 48 ? -8.467 11.366 -6.926 1.00 0.00 48 GLY A CA 32
ATOM 35224 C C . GLY A 1 48 ? -7.059 11.098 -7.425 1.00 0.00 48 GLY A C 32
ATOM 35225 O O . GLY A 1 48 ? -6.146 10.879 -6.630 1.00 0.00 48 GLY A O 32
ATOM 35229 N N . GLU A 1 49 ? -6.880 11.116 -8.744 1.00 0.00 49 GLU A N 32
ATOM 35230 C CA . GLU A 1 49 ? -5.571 10.876 -9.343 1.00 0.00 49 GLU A CA 32
ATOM 35231 C C . GLU A 1 49 ? -5.074 9.467 -9.030 1.00 0.00 49 GLU A C 32
ATOM 35232 O O . GLU A 1 49 ? -5.057 9.046 -7.873 1.00 0.00 49 GLU A O 32
ATOM 35244 N N . VAL A 1 50 ? -4.670 8.744 -10.068 1.00 0.00 50 VAL A N 32
ATOM 35245 C CA . VAL A 1 50 ? -4.171 7.384 -9.906 1.00 0.00 50 VAL A CA 32
ATOM 35246 C C . VAL A 1 50 ? -2.676 7.379 -9.591 1.00 0.00 50 VAL A C 32
ATOM 35247 O O . VAL A 1 50 ? -2.179 6.484 -8.907 1.00 0.00 50 VAL A O 32
ATOM 35260 N N . LYS A 1 51 ? -1.966 8.382 -10.097 1.00 0.00 51 LYS A N 32
ATOM 35261 C CA . LYS A 1 51 ? -0.528 8.495 -9.874 1.00 0.00 51 LYS A CA 32
ATOM 35262 C C . LYS A 1 51 ? -0.221 8.938 -8.444 1.00 0.00 51 LYS A C 32
ATOM 35263 O O . LYS A 1 51 ? 0.898 8.766 -7.961 1.00 0.00 51 LYS A O 32
ATOM 35282 N N . LYS A 1 52 ? -1.214 9.514 -7.775 1.00 0.00 52 LYS A N 32
ATOM 35283 C CA . LYS A 1 52 ? -1.040 9.982 -6.406 1.00 0.00 52 LYS A CA 32
ATOM 35284 C C . LYS A 1 52 ? -1.055 8.819 -5.417 1.00 0.00 52 LYS A C 32
ATOM 35285 O O . LYS A 1 52 ? -0.493 8.916 -4.325 1.00 0.00 52 LYS A O 32
ATOM 35304 N N . VAL A 1 53 ? -1.704 7.724 -5.799 1.00 0.00 53 VAL A N 32
ATOM 35305 C CA . VAL A 1 53 ? -1.793 6.550 -4.937 1.00 0.00 53 VAL A CA 32
ATOM 35306 C C . VAL A 1 53 ? -0.535 5.689 -5.036 1.00 0.00 53 VAL A C 32
ATOM 35307 O O . VAL A 1 53 ? -0.002 5.238 -4.022 1.00 0.00 53 VAL A O 32
ATOM 35320 N N . GLU A 1 54 ? -0.071 5.460 -6.259 1.00 0.00 54 GLU A N 32
ATOM 35321 C CA . GLU A 1 54 ? 1.120 4.646 -6.484 1.00 0.00 54 GLU A CA 32
ATOM 35322 C C . GLU A 1 54 ? 2.343 5.271 -5.821 1.00 0.00 54 GLU A C 32
ATOM 35323 O O . GLU A 1 54 ? 3.278 4.570 -5.433 1.00 0.00 54 GLU A O 32
ATOM 35335 N N . GLU A 1 55 ? 2.333 6.593 -5.697 1.00 0.00 55 GLU A N 32
ATOM 35336 C CA . GLU A 1 55 ? 3.444 7.314 -5.084 1.00 0.00 55 GLU A CA 32
ATOM 35337 C C . GLU A 1 55 ? 3.440 7.151 -3.566 1.00 0.00 55 GLU A C 32
ATOM 35338 O O . GLU A 1 55 ? 4.466 6.832 -2.965 1.00 0.00 55 GLU A O 32
ATOM 35350 N N . GLU A 1 56 ? 2.285 7.380 -2.951 1.00 0.00 56 GLU A N 32
ATOM 35351 C CA . GLU A 1 56 ? 2.154 7.266 -1.502 1.00 0.00 56 GLU A CA 32
ATOM 35352 C C . GLU A 1 56 ? 2.419 5.839 -1.033 1.00 0.00 56 GLU A C 32
ATOM 35353 O O . GLU A 1 56 ? 3.064 5.623 -0.007 1.00 0.00 56 GLU A O 32
ATOM 35365 N N . VAL A 1 57 ? 1.918 4.866 -1.787 1.00 0.00 57 VAL A N 32
ATOM 35366 C CA . VAL A 1 57 ? 2.104 3.461 -1.440 1.00 0.00 57 VAL A CA 32
ATOM 35367 C C . VAL A 1 57 ? 3.569 3.050 -1.563 1.00 0.00 57 VAL A C 32
ATOM 35368 O O . VAL A 1 57 ? 4.020 2.117 -0.900 1.00 0.00 57 VAL A O 32
ATOM 35381 N N . LYS A 1 58 ? 4.307 3.755 -2.417 1.00 0.00 58 LYS A N 32
ATOM 35382 C CA . LYS A 1 58 ? 5.723 3.465 -2.629 1.00 0.00 58 LYS A CA 32
ATOM 35383 C C . LYS A 1 58 ? 6.482 3.422 -1.305 1.00 0.00 58 LYS A C 32
ATOM 35384 O O . LYS A 1 58 ? 7.490 2.728 -1.179 1.00 0.00 58 LYS A O 32
ATOM 35403 N N . LYS A 1 59 ? 5.993 4.171 -0.322 1.00 0.00 59 LYS A N 32
ATOM 35404 C CA . LYS A 1 59 ? 6.627 4.220 0.991 1.00 0.00 59 LYS A CA 32
ATOM 35405 C C . LYS A 1 59 ? 6.262 2.994 1.823 1.00 0.00 59 LYS A C 32
ATOM 35406 O O . LYS A 1 59 ? 7.094 2.462 2.559 1.00 0.00 59 LYS A O 32
ATOM 35425 N N . LEU A 1 60 ? 5.016 2.550 1.703 1.00 0.00 60 LEU A N 32
ATOM 35426 C CA . LEU A 1 60 ? 4.541 1.388 2.445 1.00 0.00 60 LEU A CA 32
ATOM 35427 C C . LEU A 1 60 ? 5.171 0.105 1.913 1.00 0.00 60 LEU A C 32
ATOM 35428 O O . LEU A 1 60 ? 5.699 -0.699 2.676 1.00 0.00 60 LEU A O 32
ATOM 35444 N N . GLU A 1 61 ? 5.105 -0.081 0.598 1.00 0.00 61 GLU A N 32
ATOM 35445 C CA . GLU A 1 61 ? 5.666 -1.270 -0.038 1.00 0.00 61 GLU A CA 32
ATOM 35446 C C . GLU A 1 61 ? 7.135 -1.457 0.335 1.00 0.00 61 GLU A C 32
ATOM 35447 O O . GLU A 1 61 ? 7.531 -2.515 0.823 1.00 0.00 61 GLU A O 32
ATOM 35459 N N . GLU A 1 62 ? 7.939 -0.422 0.106 1.00 0.00 62 GLU A N 32
ATOM 35460 C CA . GLU A 1 62 ? 9.365 -0.473 0.420 1.00 0.00 62 GLU A CA 32
ATOM 35461 C C . GLU A 1 62 ? 9.586 -0.920 1.863 1.00 0.00 62 GLU A C 32
ATOM 35462 O O . GLU A 1 62 ? 10.591 -1.556 2.181 1.00 0.00 62 GLU A O 32
ATOM 35474 N N . GLU A 1 63 ? 8.635 -0.584 2.726 1.00 0.00 63 GLU A N 32
ATOM 35475 C CA . GLU A 1 63 ? 8.708 -0.948 4.133 1.00 0.00 63 GLU A CA 32
ATOM 35476 C C . GLU A 1 63 ? 8.422 -2.435 4.320 1.00 0.00 63 GLU A C 32
ATOM 35477 O O . GLU A 1 63 ? 8.834 -3.037 5.311 1.00 0.00 63 GLU A O 32
ATOM 35489 N N . ILE A 1 64 ? 7.710 -3.019 3.359 1.00 0.00 64 ILE A N 32
ATOM 35490 C CA . ILE A 1 64 ? 7.360 -4.429 3.413 1.00 0.00 64 ILE A CA 32
ATOM 35491 C C . ILE A 1 64 ? 8.562 -5.311 3.082 1.00 0.00 64 ILE A C 32
ATOM 35492 O O . ILE A 1 64 ? 8.673 -6.435 3.571 1.00 0.00 64 ILE A O 32
ATOM 35508 N N . LYS A 1 65 ? 9.460 -4.794 2.250 1.00 0.00 65 LYS A N 32
ATOM 35509 C CA . LYS A 1 65 ? 10.653 -5.536 1.855 1.00 0.00 65 LYS A CA 32
ATOM 35510 C C . LYS A 1 65 ? 11.449 -5.990 3.077 1.00 0.00 65 LYS A C 32
ATOM 35511 O O . LYS A 1 65 ? 12.150 -7.001 3.031 1.00 0.00 65 LYS A O 32
ATOM 35530 N N . LYS A 1 66 ? 11.338 -5.237 4.166 1.00 0.00 66 LYS A N 32
ATOM 35531 C CA . LYS A 1 66 ? 12.049 -5.565 5.396 1.00 0.00 66 LYS A CA 32
ATOM 35532 C C . LYS A 1 66 ? 11.251 -6.553 6.241 1.00 0.00 66 LYS A C 32
ATOM 35533 O O . LYS A 1 66 ? 11.822 -7.392 6.939 1.00 0.00 66 LYS A O 32
ATOM 35552 N N . LEU A 1 67 ? 9.927 -6.449 6.175 1.00 0.00 67 LEU A N 32
ATOM 35553 C CA . LEU A 1 67 ? 9.051 -7.336 6.935 1.00 0.00 67 LEU A CA 32
ATOM 35554 C C . LEU A 1 67 ? 9.130 -8.763 6.403 1.00 0.00 67 LEU A C 32
ATOM 35555 O O . LEU A 1 67 ? 8.483 -9.652 6.997 1.00 0.00 67 LEU A O 32
#